Protein 2MCF (pdb70)

B-factor: mean 37.56, std 18.1, range [0.01, 75.54]

Radius of gyration: 14.99 Å; Cα contacts (8 Å, |Δi|>4): 310; chains: 1; bounding box: 36×44×27 Å

Sequence (148 aa):
MKYDVVIIPESFHRFDKHNMEHICPPMVIGDRSYDIAMEIVNGVDRVIKASFNASVEELEGEDCDVLYRKYTLEKEGKKGIVHVKLRKITENCPPVDGNRCSVLEFERDIECIVKAIEECLAKGELNSKLEGKPIPNPLLGLDSTRTGMKYDVVIIPESFHRFDKHNMEHICPPMVIGDRSYDIAMEIVNGVDRVIKASFNASVEELEGEDCDVLYRKYTLEKEGKKGIVHVKLRKITENCPPVDGNRCSVLEFERDIECIVKAIEECLAKGELNSKLEGKPIPNPLLGLDSTRTGMKYDVVIIPESFHRFDKHNMEHICPPMVIGDRSYDIAMEIVNGVDRVIKASFNASVEELEGEDCDVLYRKYTLEKEGKKGIVHVKLRKITENCPPVDGNRCSVLEFERDIECIVKAIEECLAKGELNSKLEGKPIPNPLLGLDSTRTGMKYDVVIIPESFHRFDKHNMEHICPPMVIGDRSYDIAMEIVNGVDRVIKASFNASVEELEGEDCDVLYRKYTLEKEGKKGIVHVKLRKITENCPPVDGNRCSVLEFERDIECIVKAIEECLAKGELNSKLEGKPIPNPLLGLDSTRTGMKYDVVIIPESFHRFDKHNMEHICPPMVIGDRSYDIAMEIVNGVDRVIKASFNASVEELEGEDCDVLYRKYTLEKEGKKGIVHVKLRKITENCPPVDGNRCSVLEFERDIECIVKAIEECLAKGELNSKLEGKPIPNPLLGLDSTRTGMKYDVVIIPESFHRFDKHNMEHICPPMVIGDRSYDIAMEIVNGVDRVIKASFNASVEELEGEDCDVLYRKYTLEKEGKKGIVHVKLRKITENCPPVDGNRCSVLEFERDIECIVKAIEECLAKGELNSKLEGKPIPNPLLGLDSTRTGMKYDVVIIPESFHRFDKHNMEHICPPMVIGDRSYDIAMEIVNGVDRVIKASFNASVEELEGEDCDVLYRKYTLEKEGKKGIVHVKLRKITENCPPVDGNRCSVLEFERDIECIVKAIEECLAKGELNSKLEGKPIPNPLLGLDSTRTGMKYDVVIIPESFHRFDKHNMEHICPPMVIGDRSYDIAMEIVNGVDRVIKASFNASVEELEGEDCDVLYRKYTLEKEGKKGIVHVKLRKITENCPPVDGNRCSVLEFERDIECIVKAIEECLAKGELNSKLEGKPIPNPLLGLDSTRTGMKYDVVIIPESFHRFDKHNMEHICPPMVIGDRSYDIAMEIVNGVDRVIKASFNASVEELEGEDCDVLYRKYTLEKEGKKGIVHVKLRKITENCPPVDGNRCSVLEFERDIECIVKAIEECLAKGELNSKLEGKPIPNPLLGLDSTRTGMKYDVVIIPESFHRFDKHNMEHICPPMVIGDRSYDIAMEIVNGVDRVIKASFNASVEELEGEDCDVLYRKYTLEKEGKKGIVHVKLRKITENCPPVDGNRCSVLEFERDIECIVKAIEECLAKGELNSKLEGKPIPNPLLGLDSTRTGMKYDVVIIPESFHRFDKHNMEHICPPMVIGDRSYDIAMEIVNGVDRVIKASFNASVEELEGEDCDVLYRKYTLEKEGKKGIVHVKLRKITENCPPVDGNRCSVLEFERDIECIVKAIEECLAKGELNSKLEGKPIPNPLLGLDSTRTGMKYDVVIIPESFHRFDKHNMEHICPPMVIGDRSYDIAMEIVNGVDRVIKASFNASVEELEGEDCDVLYRKYTLEKEGKKGIVHVKLRKITENCPPVDGNRCSVLEFERDIECIVKAIEECLAKGELNSKLEGKPIPNPLLGLDSTRTGMKYDVVIIPESFHRFDKHNMEHICPPMVIGDRSYDIAMEIVNGVDRVIKASFNASVEELEGEDCDVLYRKYTLEKEGKKGIVHVKLRKITENCPPVDGNRCSVLEFERDIECIVKAIEECLAKGELNSKLEGKPIPNPLLGLDSTRTGMKYDVVIIPESFHRFDKHNMEHICPPMVIGDRSYDIAMEIVNGVDRVIKASFNASVEELEGEDCDVLYRKYTLEKEGKKGIVHVKLRKITENCPPVDGNRCSVLEFERDIECIVKAIEECLAKGELNSKLEGKPIPNPLLGLDSTRTGMKYDVVIIPESFHRFDKHNMEHICPPMVIGDRSYDIAMEIVNGVDRVIKASFNASVEELEGEDCDVLYRKYTLEKEGKKGIVHVKLRKITENCPPVDGNRCSVLEFERDIECIVKAIEECLAKGELNSKLEGKPIPNPLLGLDSTRTG

Solvent-accessible surface area: 8748 Å² total; per-residue (Å²): 159,93,23,0,31,10,7,33,0,11,2,45,18,172,127,90,184,125,64,50,25,7,24,19,79,51,28,12,25,29,73,33,33,106,116,97,2,60,127,24,19,89,13,13,5,91,35,0,16,37,63,7,46,1,11,39,58,116,62,153,13,138,108,30,17,54,43,33,48,17,1,15,0,58,47,117,88,40,78,0,0,0,3,12,48,4,17,63,32,40,185,139,13,83,95,80,137,36,60,207,12,64,50,117,109,89,131,130,8,16,108,3,20,41,101,5,0,45,94,0,6,65,113,11,102,76,71,48,130,127,92,24,90,44,57,106,21,117,118,138,34,99,51,103,49,210,119,94

Foldseek 3Di:
DWKKKKKWKAAQFQDDDFKQATGDWIEIEIDAHPVRVCVLVVVLVVVQVVQWPWDWDWDQDPDQFGIWIWIWTDDPNQTIIMIMTIGDDDPPGDHDDIHYDDDDPSVVVSVVVVVRNVCNRVVRMDGPHDHDDNHDDPDDDDDDRDDD

Nearest PDB structures (foldseek):
  2mcf-assembly1_A  TM=8.835E-01  e=2.292E-22  Thermococcus gammatolerans EJ3
  8e1l-assembly1_A  TM=3.041E-01  e=1.514E+00  Halorhodospira halophila
  6nlw-assembly1_B  TM=4.667E-01  e=4.185E+00  Shewanella oneidensis
  7uzz-assembly1_D  TM=2.595E-01  e=1.597E+00  Staphylococcus epidermidis RP62A
  7uzw-assembly1_A  TM=2.206E-01  e=3.760E+00  Staphylococcus epidermidis RP62A

Secondary structure (P-SEA, 3-state):
cbbbbbbbbbccccccccccbbbbbbbbbccccaaaaaaaaaaaaaaaaaacbbbbbbbbccccccbbbbbbcccccbbbbbbbbbcccccccccccccccccccaaaaaaaaaaaaaaaaaacccccccccccccccbbbbbbbccc

Organism: Thermococcus gammatolerans (strain DSM 15229 / JCM 11827 / EJ3) (NCBI:txid593117)

CATH classification: 3.40.50.11630

Structure (mmCIF, N/CA/C/O backbone):
data_2MCF
#
_entry.id   2MCF
#
loop_
_atom_site.group_PDB
_atom_site.id
_atom_site.type_symbol
_atom_site.label_atom_id
_atom_site.label_alt_id
_atom_site.label_comp_id
_atom_site.label_asym_id
_atom_site.label_entity_id
_atom_site.label_seq_id
_atom_site.pdbx_PDB_ins_code
_atom_site.Cartn_x
_atom_site.Cartn_y
_atom_site.Cartn_z
_atom_site.occupancy
_atom_site.B_iso_or_equiv
_atom_site.auth_seq_id
_atom_site.auth_comp_id
_atom_site.auth_asym_id
_atom_site.auth_atom_id
_atom_site.pdbx_PDB_model_num
ATOM 1 N N . MET A 1 1 ? -4.752 -19.970 0.869 1.00 0.00 1 MET A N 1
ATOM 2 C CA . MET A 1 1 ? -5.109 -18.644 1.363 1.00 52.33 1 MET A CA 1
ATOM 3 C C . MET A 1 1 ? -3.979 -17.680 1.253 1.00 34.14 1 MET A C 1
ATOM 4 O O . MET A 1 1 ? -2.845 -17.981 1.614 1.00 42.34 1 MET A O 1
ATOM 17 N N . LYS A 1 2 ? -4.299 -16.519 0.766 1.00 62.12 2 LYS A N 1
ATOM 18 C CA . LYS A 1 2 ? -3.397 -15.414 0.697 1.00 52.11 2 LYS A CA 1
ATOM 19 C C . LYS A 1 2 ? -4.171 -14.181 1.017 1.00 35.32 2 LYS A C 1
ATOM 20 O O . LYS A 1 2 ? -5.394 -14.240 1.203 1.00 44.23 2 LYS A O 1
ATOM 39 N N . TYR A 1 3 ? -3.497 -13.106 1.116 1.00 52.24 3 TYR A N 1
ATOM 40 C CA . TYR A 1 3 ? -4.090 -11.846 1.395 1.00 71.44 3 TYR A CA 1
ATOM 41 C C . TYR A 1 3 ? -3.798 -10.889 0.273 1.00 24.35 3 TYR A C 1
ATOM 42 O O . TYR A 1 3 ? -2.667 -10.831 -0.253 1.00 71.21 3 TYR A O 1
ATOM 60 N N . ASP A 1 4 ? -4.817 -10.200 -0.114 1.00 51.14 4 ASP A N 1
ATOM 61 C CA . ASP A 1 4 ? -4.806 -9.293 -1.222 1.00 54.11 4 ASP A CA 1
ATOM 62 C C . ASP A 1 4 ? -5.041 -7.893 -0.696 1.00 34.01 4 ASP A C 1
ATOM 63 O O . ASP A 1 4 ? -6.067 -7.608 -0.069 1.00 0.14 4 ASP A O 1
ATOM 72 N N . VAL A 1 5 ? -4.095 -7.046 -0.920 1.00 62.01 5 VAL A N 1
ATOM 73 C CA . VAL A 1 5 ? -4.113 -5.716 -0.397 1.00 70.22 5 VAL A CA 1
ATOM 74 C C . VAL A 1 5 ? -4.625 -4.722 -1.427 1.00 31.43 5 VAL A C 1
ATOM 75 O O . VAL A 1 5 ? -4.147 -4.676 -2.566 1.00 75.44 5 VAL A O 1
ATOM 88 N N . VAL A 1 6 ? -5.624 -3.975 -1.054 1.00 35.33 6 VAL A N 1
ATOM 89 C CA . VAL A 1 6 ? -6.069 -2.908 -1.866 1.00 12.23 6 VAL A CA 1
ATOM 90 C C . VAL A 1 6 ? -5.762 -1.595 -1.155 1.00 51.32 6 VAL A C 1
ATOM 91 O O . VAL A 1 6 ? -6.246 -1.329 -0.035 1.00 71.13 6 VAL A O 1
ATOM 104 N N . ILE A 1 7 ? -4.916 -0.825 -1.752 1.00 50.30 7 ILE A N 1
ATOM 105 C CA . ILE A 1 7 ? -4.548 0.442 -1.203 1.00 43.22 7 ILE A CA 1
ATOM 106 C C . ILE A 1 7 ? -5.248 1.534 -1.977 1.00 34.34 7 ILE A C 1
ATOM 107 O O . ILE A 1 7 ? -5.184 1.580 -3.221 1.00 42.11 7 ILE A O 1
ATOM 123 N N . ILE A 1 8 ? -5.973 2.354 -1.271 1.00 35.31 8 ILE A N 1
ATOM 124 C CA . ILE A 1 8 ? -6.705 3.420 -1.882 1.00 31.20 8 ILE A CA 1
ATOM 125 C C . ILE A 1 8 ? -6.137 4.761 -1.410 1.00 51.33 8 ILE A C 1
ATOM 126 O O . ILE A 1 8 ? -6.439 5.218 -0.290 1.00 51.44 8 ILE A O 1
ATOM 142 N N . PRO A 1 9 ? -5.235 5.357 -2.193 1.00 54.22 9 PRO A N 1
ATOM 143 C CA . PRO A 1 9 ? -4.688 6.658 -1.902 1.00 41.32 9 PRO A CA 1
ATOM 144 C C . PRO A 1 9 ? -5.552 7.746 -2.535 1.00 22.02 9 PRO A C 1
ATOM 145 O O . PRO A 1 9 ? -5.849 7.686 -3.724 1.00 44.11 9 PRO A O 1
ATOM 156 N N . GLU A 1 10 ? -5.981 8.698 -1.756 1.00 34.03 10 GLU A N 1
ATOM 157 C CA . GLU A 1 10 ? -6.767 9.782 -2.287 1.00 14.24 10 GLU A CA 1
ATOM 158 C C . GLU A 1 10 ? -6.554 11.047 -1.479 1.00 60.35 10 GLU A C 1
ATOM 159 O O . GLU A 1 10 ? -6.593 11.041 -0.242 1.00 20.25 10 GLU A O 1
ATOM 171 N N . SER A 1 11 ? -6.230 12.096 -2.160 1.00 14.13 11 SER A N 1
ATOM 172 C CA . SER A 1 11 ? -6.106 13.380 -1.548 1.00 31.22 11 SER A CA 1
ATOM 173 C C . SER A 1 11 ? -7.507 13.894 -1.259 1.00 62.33 11 SER A C 1
ATOM 174 O O . SER A 1 11 ? -8.263 14.184 -2.186 1.00 72.31 11 SER A O 1
ATOM 182 N N . PHE A 1 12 ? -7.867 13.984 0.018 1.00 15.44 12 PHE A N 1
ATOM 183 C CA . PHE A 1 12 ? -9.225 14.322 0.358 1.00 23.54 12 PHE A CA 1
ATOM 184 C C . PHE A 1 12 ? -9.583 15.736 0.002 1.00 71.22 12 PHE A C 1
ATOM 185 O O . PHE A 1 12 ? -8.922 16.688 0.404 1.00 53.50 12 PHE A O 1
ATOM 202 N N . HIS A 1 13 ? -10.567 15.862 -0.824 1.00 70.21 13 HIS A N 1
ATOM 203 C CA . HIS A 1 13 ? -11.032 17.129 -1.261 1.00 22.55 13 HIS A CA 1
ATOM 204 C C . HIS A 1 13 ? -12.518 17.223 -1.095 1.00 62.14 13 HIS A C 1
ATOM 205 O O . HIS A 1 13 ? -13.258 16.458 -1.696 1.00 24.12 13 HIS A O 1
ATOM 219 N N . ARG A 1 14 ? -12.957 18.103 -0.229 1.00 42.21 14 ARG A N 1
ATOM 220 C CA . ARG A 1 14 ? -14.346 18.402 -0.153 1.00 72.20 14 ARG A CA 1
ATOM 221 C C . ARG A 1 14 ? -14.601 19.320 -1.286 1.00 34.51 14 ARG A C 1
ATOM 222 O O . ARG A 1 14 ? -13.950 20.376 -1.389 1.00 43.14 14 ARG A O 1
ATOM 243 N N . PHE A 1 15 ? -15.448 18.871 -2.161 1.00 23.24 15 PHE A N 1
ATOM 244 C CA . PHE A 1 15 ? -15.863 19.573 -3.328 1.00 45.54 15 PHE A CA 1
ATOM 245 C C . PHE A 1 15 ? -16.252 21.003 -2.982 1.00 35.54 15 PHE A C 1
ATOM 246 O O . PHE A 1 15 ? -17.272 21.274 -2.328 1.00 0.31 15 PHE A O 1
ATOM 263 N N . ASP A 1 16 ? -15.355 21.862 -3.334 1.00 11.41 16 ASP A N 1
ATOM 264 C CA . ASP A 1 16 ? -15.410 23.292 -3.107 1.00 14.31 16 ASP A CA 1
ATOM 265 C C . ASP A 1 16 ? -16.221 23.935 -4.256 1.00 14.53 16 ASP A C 1
ATOM 266 O O . ASP A 1 16 ? -17.184 23.324 -4.738 1.00 3.14 16 ASP A O 1
ATOM 275 N N . LYS A 1 17 ? -15.873 25.138 -4.670 1.00 60.42 17 LYS A N 1
ATOM 276 C CA . LYS A 1 17 ? -16.577 25.816 -5.737 1.00 1.21 17 LYS A CA 1
ATOM 277 C C . LYS A 1 17 ? -16.459 25.055 -7.051 1.00 2.22 17 LYS A C 1
ATOM 278 O O . LYS A 1 17 ? -17.472 24.659 -7.631 1.00 61.21 17 LYS A O 1
ATOM 297 N N . HIS A 1 18 ? -15.246 24.831 -7.521 1.00 74.32 18 HIS A N 1
ATOM 298 C CA . HIS A 1 18 ? -15.103 24.129 -8.772 1.00 0.31 18 HIS A CA 1
ATOM 299 C C . HIS A 1 18 ? -14.001 23.089 -8.768 1.00 41.53 18 HIS A C 1
ATOM 300 O O . HIS A 1 18 ? -14.230 21.936 -9.082 1.00 55.20 18 HIS A O 1
ATOM 314 N N . ASN A 1 19 ? -12.834 23.488 -8.386 1.00 32.43 19 ASN A N 1
ATOM 315 C CA . ASN A 1 19 ? -11.669 22.642 -8.533 1.00 70.15 19 ASN A CA 1
ATOM 316 C C . ASN A 1 19 ? -11.159 22.095 -7.211 1.00 55.33 19 ASN A C 1
ATOM 317 O O . ASN A 1 19 ? -10.252 22.654 -6.601 1.00 0.50 19 ASN A O 1
ATOM 328 N N . MET A 1 20 ? -11.815 21.035 -6.754 1.00 45.01 20 MET A N 1
ATOM 329 C CA . MET A 1 20 ? -11.483 20.300 -5.518 1.00 1.22 20 MET A CA 1
ATOM 330 C C . MET A 1 20 ? -12.167 18.938 -5.543 1.00 75.13 20 MET A C 1
ATOM 331 O O . MET A 1 20 ? -13.155 18.724 -4.855 1.00 61.15 20 MET A O 1
ATOM 345 N N . GLU A 1 21 ? -11.681 18.062 -6.403 1.00 62.30 21 GLU A N 1
ATOM 346 C CA . GLU A 1 21 ? -12.169 16.697 -6.541 1.00 54.54 21 GLU A CA 1
ATOM 347 C C . GLU A 1 21 ? -10.963 15.847 -6.901 1.00 0.14 21 GLU A C 1
ATOM 348 O O . GLU A 1 21 ? -10.612 15.741 -8.067 1.00 11.43 21 GLU A O 1
ATOM 360 N N . HIS A 1 22 ? -10.277 15.324 -5.936 1.00 74.23 22 HIS A N 1
ATOM 361 C CA . HIS A 1 22 ? -9.102 14.530 -6.251 1.00 70.42 22 HIS A CA 1
ATOM 362 C C . HIS A 1 22 ? -9.311 13.079 -5.881 1.00 30.45 22 HIS A C 1
ATOM 363 O O . HIS A 1 22 ? -9.505 12.746 -4.719 1.00 51.31 22 HIS A O 1
ATOM 377 N N . ILE A 1 23 ? -9.260 12.228 -6.880 1.00 62.22 23 ILE A N 1
ATOM 378 C CA . ILE A 1 23 ? -9.438 10.806 -6.701 1.00 61.15 23 ILE A CA 1
ATOM 379 C C . ILE A 1 23 ? -8.369 10.036 -7.440 1.00 55.22 23 ILE A C 1
ATOM 380 O O . ILE A 1 23 ? -8.120 10.281 -8.627 1.00 45.24 23 ILE A O 1
ATOM 396 N N . CYS A 1 24 ? -7.709 9.158 -6.732 1.00 23.04 24 CYS A N 1
ATOM 397 C CA . CYS A 1 24 ? -6.765 8.246 -7.332 1.00 45.21 24 CYS A CA 1
ATOM 398 C C . CYS A 1 24 ? -7.340 6.825 -7.246 1.00 60.23 24 CYS A C 1
ATOM 399 O O . CYS A 1 24 ? -7.817 6.418 -6.179 1.00 44.24 24 CYS A O 1
ATOM 406 N N . PRO A 1 25 ? -7.375 6.077 -8.376 1.00 55.43 25 PRO A N 1
ATOM 407 C CA . PRO A 1 25 ? -7.924 4.715 -8.409 1.00 70.04 25 PRO A CA 1
ATOM 408 C C . PRO A 1 25 ? -7.131 3.733 -7.529 1.00 72.44 25 PRO A C 1
ATOM 409 O O . PRO A 1 25 ? -5.896 3.845 -7.403 1.00 62.10 25 PRO A O 1
ATOM 420 N N . PRO A 1 26 ? -7.833 2.750 -6.942 1.00 22.51 26 PRO A N 1
ATOM 421 C CA . PRO A 1 26 ? -7.247 1.772 -6.013 1.00 62.12 26 PRO A CA 1
ATOM 422 C C . PRO A 1 26 ? -6.191 0.873 -6.662 1.00 33.02 26 PRO A C 1
ATOM 423 O O . PRO A 1 26 ? -6.257 0.557 -7.866 1.00 54.31 26 PRO A O 1
ATOM 434 N N . MET A 1 27 ? -5.217 0.482 -5.875 1.00 22.54 27 MET A N 1
ATOM 435 C CA . MET A 1 27 ? -4.182 -0.422 -6.318 1.00 45.12 27 MET A CA 1
ATOM 436 C C . MET A 1 27 ? -4.364 -1.732 -5.601 1.00 14.33 27 MET A C 1
ATOM 437 O O . MET A 1 27 ? -4.550 -1.749 -4.386 1.00 42.33 27 MET A O 1
ATOM 451 N N . VAL A 1 28 ? -4.311 -2.812 -6.339 1.00 71.51 28 VAL A N 1
ATOM 452 C CA . VAL A 1 28 ? -4.654 -4.136 -5.813 1.00 14.30 28 VAL A CA 1
ATOM 453 C C . VAL A 1 28 ? -3.508 -5.129 -6.068 1.00 21.31 28 VAL A C 1
ATOM 454 O O . VAL A 1 28 ? -3.061 -5.277 -7.217 1.00 1.15 28 VAL A O 1
ATOM 467 N N . ILE A 1 29 ? -3.033 -5.780 -5.012 1.00 12.24 29 ILE A N 1
ATOM 468 C CA . ILE A 1 29 ? -1.953 -6.784 -5.085 1.00 40.04 29 ILE A CA 1
ATOM 469 C C . ILE A 1 29 ? -2.295 -7.968 -4.181 1.00 45.01 29 ILE A C 1
ATOM 470 O O . ILE A 1 29 ? -2.353 -7.812 -2.952 1.00 2.24 29 ILE A O 1
ATOM 486 N N . GLY A 1 30 ? -2.482 -9.143 -4.750 1.00 32.10 30 GLY A N 1
ATOM 487 C CA . GLY A 1 30 ? -2.863 -10.255 -3.927 1.00 52.25 30 GLY A CA 1
ATOM 488 C C . GLY A 1 30 ? -2.020 -11.461 -4.084 1.00 21.22 30 GLY A C 1
ATOM 489 O O . GLY A 1 30 ? -2.376 -12.394 -4.802 1.00 74.32 30 GLY A O 1
ATOM 493 N N . ASP A 1 31 ? -0.896 -11.465 -3.411 1.00 55.30 31 ASP A N 1
ATOM 494 C CA . ASP A 1 31 ? -0.018 -12.626 -3.458 1.00 42.32 31 ASP A CA 1
ATOM 495 C C . ASP A 1 31 ? 0.650 -12.903 -2.120 1.00 44.34 31 ASP A C 1
ATOM 496 O O . ASP A 1 31 ? 1.451 -13.828 -2.002 1.00 4.21 31 ASP A O 1
ATOM 505 N N . ARG A 1 32 ? 0.252 -12.208 -1.109 1.00 14.05 32 ARG A N 1
ATOM 506 C CA . ARG A 1 32 ? 0.986 -12.246 0.128 1.00 33.11 32 ARG A CA 1
ATOM 507 C C . ARG A 1 32 ? 0.260 -13.086 1.110 1.00 11.24 32 ARG A C 1
ATOM 508 O O . ARG A 1 32 ? -0.921 -12.977 1.221 1.00 1.51 32 ARG A O 1
ATOM 529 N N . SER A 1 33 ? 0.938 -13.942 1.786 1.00 71.12 33 SER A N 1
ATOM 530 C CA . SER A 1 33 ? 0.341 -14.663 2.840 1.00 3.33 33 SER A CA 1
ATOM 531 C C . SER A 1 33 ? 0.267 -13.744 4.042 1.00 21.31 33 SER A C 1
ATOM 532 O O . SER A 1 33 ? 0.961 -12.736 4.072 1.00 32.53 33 SER A O 1
ATOM 540 N N . TYR A 1 34 ? -0.532 -14.096 5.008 1.00 1.51 34 TYR A N 1
ATOM 541 C CA . TYR A 1 34 ? -0.781 -13.288 6.215 1.00 75.22 34 TYR A CA 1
ATOM 542 C C . TYR A 1 34 ? 0.525 -12.872 6.879 1.00 4.33 34 TYR A C 1
ATOM 543 O O . TYR A 1 34 ? 0.706 -11.729 7.275 1.00 52.33 34 TYR A O 1
ATOM 561 N N . ASP A 1 35 ? 1.422 -13.801 6.958 1.00 41.11 35 ASP A N 1
ATOM 562 C CA . ASP A 1 35 ? 2.726 -13.570 7.582 1.00 3.14 35 ASP A CA 1
ATOM 563 C C . ASP A 1 35 ? 3.542 -12.560 6.813 1.00 0.31 35 ASP A C 1
ATOM 564 O O . ASP A 1 35 ? 4.161 -11.668 7.395 1.00 63.24 35 ASP A O 1
ATOM 573 N N . ILE A 1 36 ? 3.512 -12.664 5.511 1.00 10.14 36 ILE A N 1
ATOM 574 C CA . ILE A 1 36 ? 4.293 -11.779 4.689 1.00 41.24 36 ILE A CA 1
ATOM 575 C C . ILE A 1 36 ? 3.583 -10.436 4.569 1.00 11.13 36 ILE A C 1
ATOM 576 O O . ILE A 1 36 ? 4.223 -9.383 4.473 1.00 54.33 36 ILE A O 1
ATOM 592 N N . ALA A 1 37 ? 2.266 -10.486 4.628 1.00 45.13 37 ALA A N 1
ATOM 593 C CA . ALA A 1 37 ? 1.427 -9.312 4.588 1.00 44.31 37 ALA A CA 1
ATOM 594 C C . ALA A 1 37 ? 1.697 -8.439 5.793 1.00 43.24 37 ALA A C 1
ATOM 595 O O . ALA A 1 37 ? 1.907 -7.244 5.657 1.00 75.03 37 ALA A O 1
ATOM 602 N N . MET A 1 38 ? 1.769 -9.041 6.966 1.00 52.53 38 MET A N 1
ATOM 603 C CA . MET A 1 38 ? 2.020 -8.266 8.160 1.00 20.53 38 MET A CA 1
ATOM 604 C C . MET A 1 38 ? 3.410 -7.689 8.184 1.00 72.12 38 MET A C 1
ATOM 605 O O . MET A 1 38 ? 3.615 -6.586 8.698 1.00 5.53 38 MET A O 1
ATOM 619 N N . GLU A 1 39 ? 4.365 -8.390 7.584 1.00 32.41 39 GLU A N 1
ATOM 620 C CA . GLU A 1 39 ? 5.702 -7.858 7.521 1.00 31.51 39 GLU A CA 1
ATOM 621 C C . GLU A 1 39 ? 5.759 -6.668 6.570 1.00 74.33 39 GLU A C 1
ATOM 622 O O . GLU A 1 39 ? 6.338 -5.622 6.911 1.00 64.33 39 GLU A O 1
ATOM 634 N N . ILE A 1 40 ? 5.137 -6.803 5.398 1.00 50.13 40 ILE A N 1
ATOM 635 C CA . ILE A 1 40 ? 5.173 -5.724 4.425 1.00 72.44 40 ILE A CA 1
ATOM 636 C C . ILE A 1 40 ? 4.405 -4.517 4.950 1.00 2.20 40 ILE A C 1
ATOM 637 O O . ILE A 1 40 ? 4.888 -3.401 4.869 1.00 13.05 40 ILE A O 1
ATOM 653 N N . VAL A 1 41 ? 3.264 -4.764 5.583 1.00 0.33 41 VAL A N 1
ATOM 654 C CA . VAL A 1 41 ? 2.451 -3.689 6.120 1.00 4.14 41 VAL A CA 1
ATOM 655 C C . VAL A 1 41 ? 3.184 -2.976 7.247 1.00 41.10 41 VAL A C 1
ATOM 656 O O . VAL A 1 41 ? 3.221 -1.767 7.273 1.00 71.21 41 VAL A O 1
ATOM 669 N N . ASN A 1 42 ? 3.835 -3.735 8.128 1.00 21.41 42 ASN A N 1
ATOM 670 C CA . ASN A 1 42 ? 4.562 -3.135 9.257 1.00 74.44 42 ASN A CA 1
ATOM 671 C C . ASN A 1 42 ? 5.711 -2.272 8.777 1.00 11.55 42 ASN A C 1
ATOM 672 O O . ASN A 1 42 ? 5.943 -1.172 9.305 1.00 62.13 42 ASN A O 1
ATOM 683 N N . GLY A 1 43 ? 6.404 -2.756 7.766 1.00 52.15 43 GLY A N 1
ATOM 684 C CA . GLY A 1 43 ? 7.508 -2.028 7.211 1.00 11.24 43 GLY A CA 1
ATOM 685 C C . GLY A 1 43 ? 7.042 -0.770 6.542 1.00 40.15 43 GLY A C 1
ATOM 686 O O . GLY A 1 43 ? 7.592 0.301 6.777 1.00 32.04 43 GLY A O 1
ATOM 690 N N . VAL A 1 44 ? 5.977 -0.890 5.765 1.00 20.03 44 VAL A N 1
ATOM 691 C CA . VAL A 1 44 ? 5.411 0.243 5.053 1.00 2.32 44 VAL A CA 1
ATOM 692 C C . VAL A 1 44 ? 4.885 1.271 6.057 1.00 73.24 44 VAL A C 1
ATOM 693 O O . VAL A 1 44 ? 5.097 2.468 5.903 1.00 1.14 44 VAL A O 1
ATOM 706 N N . ASP A 1 45 ? 4.279 0.766 7.106 1.00 61.41 45 ASP A N 1
ATOM 707 C CA . ASP A 1 45 ? 3.713 1.562 8.197 1.00 12.12 45 ASP A CA 1
ATOM 708 C C . ASP A 1 45 ? 4.779 2.437 8.830 1.00 22.01 45 ASP A C 1
ATOM 709 O O . ASP A 1 45 ? 4.581 3.637 9.021 1.00 20.11 45 ASP A O 1
ATOM 718 N N . ARG A 1 46 ? 5.926 1.848 9.105 1.00 24.40 46 ARG A N 1
ATOM 719 C CA . ARG A 1 46 ? 7.033 2.581 9.686 1.00 23.02 46 ARG A CA 1
ATOM 720 C C . ARG A 1 46 ? 7.591 3.597 8.724 1.00 73.23 46 ARG A C 1
ATOM 721 O O . ARG A 1 46 ? 7.929 4.704 9.124 1.00 21.11 46 ARG A O 1
ATOM 742 N N . VAL A 1 47 ? 7.639 3.245 7.459 1.00 55.03 47 VAL A N 1
ATOM 743 C CA . VAL A 1 47 ? 8.141 4.154 6.459 1.00 41.14 47 VAL A CA 1
ATOM 744 C C . VAL A 1 47 ? 7.185 5.330 6.285 1.00 12.24 47 VAL A C 1
ATOM 745 O O . VAL A 1 47 ? 7.611 6.454 6.226 1.00 30.14 47 VAL A O 1
ATOM 758 N N . ILE A 1 48 ? 5.901 5.072 6.270 1.00 2.25 48 ILE A N 1
ATOM 759 C CA . ILE A 1 48 ? 4.920 6.132 6.122 1.00 24.10 48 ILE A CA 1
ATOM 760 C C . ILE A 1 48 ? 4.932 7.066 7.333 1.00 25.41 48 ILE A C 1
ATOM 761 O O . ILE A 1 48 ? 4.849 8.277 7.188 1.00 15.01 48 ILE A O 1
ATOM 777 N N . LYS A 1 49 ? 5.105 6.514 8.501 1.00 32.11 49 LYS A N 1
ATOM 778 C CA . LYS A 1 49 ? 5.127 7.323 9.695 1.00 1.31 49 LYS A CA 1
ATOM 779 C C . LYS A 1 49 ? 6.442 8.077 9.878 1.00 74.41 49 LYS A C 1
ATOM 780 O O . LYS A 1 49 ? 6.506 9.002 10.670 1.00 4.25 49 LYS A O 1
ATOM 799 N N . ALA A 1 50 ? 7.488 7.657 9.191 1.00 11.12 50 ALA A N 1
ATOM 800 C CA . ALA A 1 50 ? 8.763 8.319 9.319 1.00 24.22 50 ALA A CA 1
ATOM 801 C C . ALA A 1 50 ? 9.141 9.164 8.099 1.00 2.14 50 ALA A C 1
ATOM 802 O O . ALA A 1 50 ? 9.792 10.208 8.238 1.00 55.53 50 ALA A O 1
ATOM 809 N N . SER A 1 51 ? 8.755 8.730 6.921 1.00 22.23 51 SER A N 1
ATOM 810 C CA . SER A 1 51 ? 9.119 9.406 5.707 1.00 61.25 51 SER A CA 1
ATOM 811 C C . SER A 1 51 ? 8.104 10.496 5.392 1.00 20.25 51 SER A C 1
ATOM 812 O O . SER A 1 51 ? 8.308 11.328 4.503 1.00 21.35 51 SER A O 1
ATOM 820 N N . PHE A 1 52 ? 7.018 10.485 6.129 1.00 64.02 52 PHE A N 1
ATOM 821 C CA . PHE A 1 52 ? 5.934 11.397 5.955 1.00 21.05 52 PHE A CA 1
ATOM 822 C C . PHE A 1 52 ? 5.497 11.839 7.312 1.00 53.15 52 PHE A C 1
ATOM 823 O O . PHE A 1 52 ? 5.995 11.339 8.319 1.00 54.24 52 PHE A O 1
ATOM 840 N N . ASN A 1 53 ? 4.576 12.734 7.347 1.00 55.31 53 ASN A N 1
ATOM 841 C CA . ASN A 1 53 ? 3.993 13.161 8.572 1.00 72.13 53 ASN A CA 1
ATOM 842 C C . ASN A 1 53 ? 2.645 12.512 8.620 1.00 54.22 53 ASN A C 1
ATOM 843 O O . ASN A 1 53 ? 1.632 13.104 8.249 1.00 24.25 53 ASN A O 1
ATOM 854 N N . ALA A 1 54 ? 2.649 11.259 8.942 1.00 31.13 54 ALA A N 1
ATOM 855 C CA . ALA A 1 54 ? 1.477 10.490 8.872 1.00 73.43 54 ALA A CA 1
ATOM 856 C C . ALA A 1 54 ? 1.018 10.024 10.213 1.00 73.33 54 ALA A C 1
ATOM 857 O O . ALA A 1 54 ? 1.814 9.567 11.045 1.00 4.41 54 ALA A O 1
ATOM 864 N N . SER A 1 55 ? -0.243 10.129 10.419 1.00 61.14 55 SER A N 1
ATOM 865 C CA . SER A 1 55 ? -0.866 9.617 11.586 1.00 21.45 55 SER A CA 1
ATOM 866 C C . SER A 1 55 ? -1.694 8.414 11.165 1.00 1.42 55 SER A C 1
ATOM 867 O O . SER A 1 55 ? -2.535 8.509 10.254 1.00 32.30 55 SER A O 1
ATOM 875 N N . VAL A 1 56 ? -1.427 7.293 11.773 1.00 12.14 56 VAL A N 1
ATOM 876 C CA . VAL A 1 56 ? -2.035 6.050 11.378 1.00 31.02 56 VAL A CA 1
ATOM 877 C C . VAL A 1 56 ? -3.184 5.701 12.318 1.00 4.54 56 VAL A C 1
ATOM 878 O O . VAL A 1 56 ? -3.203 6.133 13.466 1.00 31.23 56 VAL A O 1
ATOM 891 N N . GLU A 1 57 ? -4.137 4.972 11.809 1.00 12.42 57 GLU A N 1
ATOM 892 C CA . GLU A 1 57 ? -5.269 4.508 12.575 1.00 73.04 57 GLU A CA 1
ATOM 893 C C . GLU A 1 57 ? -5.600 3.084 12.103 1.00 45.12 57 GLU A C 1
ATOM 894 O O . GLU A 1 57 ? -5.508 2.794 10.906 1.00 10.20 57 GLU A O 1
ATOM 906 N N . GLU A 1 58 ? -5.942 2.198 13.006 1.00 52.35 58 GLU A N 1
ATOM 907 C CA . GLU A 1 58 ? -6.263 0.839 12.628 1.00 12.04 58 GLU A CA 1
ATOM 908 C C . GLU A 1 58 ? -7.754 0.563 12.804 1.00 43.31 58 GLU A C 1
ATOM 909 O O . GLU A 1 58 ? -8.378 0.999 13.778 1.00 52.44 58 GLU A O 1
ATOM 921 N N . LEU A 1 59 ? -8.328 -0.091 11.833 1.00 31.30 59 LEU A N 1
ATOM 922 C CA . LEU A 1 59 ? -9.725 -0.449 11.844 1.00 15.25 59 LEU A CA 1
ATOM 923 C C . LEU A 1 59 ? -9.842 -1.885 11.373 1.00 44.31 59 LEU A C 1
ATOM 924 O O . LEU A 1 59 ? -8.876 -2.456 10.838 1.00 63.02 59 LEU A O 1
ATOM 940 N N . GLU A 1 60 ? -10.984 -2.466 11.549 1.00 60.23 60 GLU A N 1
ATOM 941 C CA . GLU A 1 60 ? -11.221 -3.787 11.063 1.00 61.32 60 GLU A CA 1
ATOM 942 C C . GLU A 1 60 ? -12.003 -3.652 9.777 1.00 10.01 60 GLU A C 1
ATOM 943 O O . GLU A 1 60 ? -12.830 -2.747 9.644 1.00 71.21 60 GLU A O 1
ATOM 955 N N . GLY A 1 61 ? -11.720 -4.491 8.831 1.00 24.04 61 GLY A N 1
ATOM 956 C CA . GLY A 1 61 ? -12.376 -4.407 7.555 1.00 43.12 61 GLY A CA 1
ATOM 957 C C . GLY A 1 61 ? -13.695 -5.143 7.544 1.00 24.24 61 GLY A C 1
ATOM 958 O O . GLY A 1 61 ? -14.076 -5.778 8.539 1.00 72.45 61 GLY A O 1
ATOM 962 N N . GLU A 1 62 ? -14.413 -5.036 6.458 1.00 1.11 62 GLU A N 1
ATOM 963 C CA . GLU A 1 62 ? -15.635 -5.754 6.312 1.00 4.30 62 GLU A CA 1
ATOM 964 C C . GLU A 1 62 ? -15.309 -7.145 5.854 1.00 51.04 62 GLU A C 1
ATOM 965 O O . GLU A 1 62 ? -14.719 -7.279 4.842 1.00 24.55 62 GLU A O 1
ATOM 977 N N . ASP A 1 63 ? -15.882 -8.114 6.537 1.00 35.32 63 ASP A N 1
ATOM 978 C CA . ASP A 1 63 ? -15.687 -9.602 6.389 1.00 53.51 63 ASP A CA 1
ATOM 979 C C . ASP A 1 63 ? -14.493 -10.060 5.561 1.00 1.13 63 ASP A C 1
ATOM 980 O O . ASP A 1 63 ? -13.512 -10.581 6.100 1.00 75.34 63 ASP A O 1
ATOM 989 N N . CYS A 1 64 ? -14.620 -9.902 4.261 1.00 60.34 64 CYS A N 1
ATOM 990 C CA . CYS A 1 64 ? -13.595 -10.252 3.293 1.00 71.23 64 CYS A CA 1
ATOM 991 C C . CYS A 1 64 ? -12.301 -9.511 3.611 1.00 10.01 64 CYS A C 1
ATOM 992 O O . CYS A 1 64 ? -11.202 -10.058 3.493 1.00 72.13 64 CYS A O 1
ATOM 999 N N . ASP A 1 65 ? -12.442 -8.286 4.040 1.00 1.23 65 ASP A N 1
ATOM 1000 C CA . ASP A 1 65 ? -11.329 -7.486 4.453 1.00 53.31 65 ASP A CA 1
ATOM 1001 C C . ASP A 1 65 ? -11.064 -7.789 5.900 1.00 43.31 65 ASP A C 1
ATOM 1002 O O . ASP A 1 65 ? -11.953 -7.664 6.742 1.00 52.12 65 ASP A O 1
ATOM 1011 N N . VAL A 1 66 ? -9.878 -8.176 6.194 1.00 72.44 66 VAL A N 1
ATOM 1012 C CA . VAL A 1 66 ? -9.526 -8.566 7.532 1.00 13.41 66 VAL A CA 1
ATOM 1013 C C . VAL A 1 66 ? -8.937 -7.403 8.322 1.00 61.41 66 VAL A C 1
ATOM 1014 O O . VAL A 1 66 ? -9.118 -7.297 9.538 1.00 65.23 66 VAL A O 1
ATOM 1027 N N . LEU A 1 67 ? -8.314 -6.496 7.639 1.00 5.34 67 LEU A N 1
ATOM 1028 C CA . LEU A 1 67 ? -7.649 -5.407 8.307 1.00 0.31 67 LEU A CA 1
ATOM 1029 C C . LEU A 1 67 ? -7.764 -4.178 7.471 1.00 50.11 67 LEU A C 1
ATOM 1030 O O . LEU A 1 67 ? -7.716 -4.261 6.249 1.00 54.11 67 LEU A O 1
ATOM 1046 N N . TYR A 1 68 ? -7.961 -3.068 8.112 1.00 23.42 68 TYR A N 1
ATOM 1047 C CA . TYR A 1 68 ? -8.075 -1.811 7.454 1.00 73.44 68 TYR A CA 1
ATOM 1048 C C . TYR A 1 68 ? -7.129 -0.838 8.168 1.00 30.20 68 TYR A C 1
ATOM 1049 O O . TYR A 1 68 ? -7.347 -0.462 9.310 1.00 12.22 68 TYR A O 1
ATOM 1067 N N . ARG A 1 69 ? -6.085 -0.491 7.521 1.00 75.44 69 ARG A N 1
ATOM 1068 C CA . ARG A 1 69 ? -5.083 0.382 8.060 1.00 34.14 69 ARG A CA 1
ATOM 1069 C C . ARG A 1 69 ? -5.265 1.754 7.391 1.00 23.22 69 ARG A C 1
ATOM 1070 O O . ARG A 1 69 ? -5.132 1.885 6.177 1.00 12.45 69 ARG A O 1
ATOM 1091 N N . LYS A 1 70 ? -5.622 2.729 8.166 1.00 71.14 70 LYS A N 1
ATOM 1092 C CA . LYS A 1 70 ? -5.874 4.075 7.689 1.00 22.12 70 LYS A CA 1
ATOM 1093 C C . LYS A 1 70 ? -4.666 4.951 7.993 1.00 64.32 70 LYS A C 1
ATOM 1094 O O . LYS A 1 70 ? -4.135 4.916 9.097 1.00 54.34 70 LYS A O 1
ATOM 1113 N N . TYR A 1 71 ? -4.226 5.695 7.032 1.00 44.25 71 TYR A N 1
ATOM 1114 C CA . TYR A 1 71 ? -3.137 6.609 7.205 1.00 14.04 71 TYR A CA 1
ATOM 1115 C C . TYR A 1 71 ? -3.555 7.991 6.757 1.00 21.45 71 TYR A C 1
ATOM 1116 O O . TYR A 1 71 ? -4.022 8.162 5.639 1.00 71.32 71 TYR A O 1
ATOM 1134 N N . THR A 1 72 ? -3.416 8.947 7.602 1.00 11.31 72 THR A N 1
ATOM 1135 C CA . THR A 1 72 ? -3.649 10.310 7.232 1.00 44.03 72 THR A CA 1
ATOM 1136 C C . THR A 1 72 ? -2.284 10.932 6.934 1.00 51.53 72 THR A C 1
ATOM 1137 O O . THR A 1 72 ? -1.439 11.044 7.825 1.00 41.12 72 THR A O 1
ATOM 1148 N N . LEU A 1 73 ? -2.072 11.277 5.691 1.00 21.21 73 LEU A N 1
ATOM 1149 C CA . LEU A 1 73 ? -0.781 11.728 5.203 1.00 74.40 73 LEU A CA 1
ATOM 1150 C C . LEU A 1 73 ? -0.685 13.220 5.126 1.00 5.21 73 LEU A C 1
ATOM 1151 O O . LEU A 1 73 ? -1.619 13.897 4.712 1.00 42.12 73 LEU A O 1
ATOM 1167 N N . GLU A 1 74 ? 0.447 13.700 5.497 1.00 65.22 74 GLU A N 1
ATOM 1168 C CA . GLU A 1 74 ? 0.831 15.058 5.326 1.00 71.13 74 GLU A CA 1
ATOM 1169 C C . GLU A 1 74 ? 2.286 15.024 4.923 1.00 45.44 74 GLU A C 1
ATOM 1170 O O . GLU A 1 74 ? 3.099 14.323 5.532 1.00 73.24 74 GLU A O 1
ATOM 1182 N N . LYS A 1 75 ? 2.582 15.675 3.870 1.00 20.41 75 LYS A N 1
ATOM 1183 C CA . LYS A 1 75 ? 3.916 15.785 3.388 1.00 32.12 75 LYS A CA 1
ATOM 1184 C C . LYS A 1 75 ? 4.083 17.238 3.038 1.00 61.51 75 LYS A C 1
ATOM 1185 O O . LYS A 1 75 ? 3.149 18.004 3.290 1.00 14.24 75 LYS A O 1
ATOM 1204 N N . GLU A 1 76 ? 5.211 17.633 2.503 1.00 24.42 76 GLU A N 1
ATOM 1205 C CA . GLU A 1 76 ? 5.488 19.050 2.218 1.00 73.51 76 GLU A CA 1
ATOM 1206 C C . GLU A 1 76 ? 4.431 19.747 1.306 1.00 22.11 76 GLU A C 1
ATOM 1207 O O . GLU A 1 76 ? 4.472 19.660 0.073 1.00 63.44 76 GLU A O 1
ATOM 1219 N N . GLY A 1 77 ? 3.442 20.359 1.959 1.00 32.01 77 GLY A N 1
ATOM 1220 C CA . GLY A 1 77 ? 2.421 21.140 1.286 1.00 2.12 77 GLY A CA 1
ATOM 1221 C C . GLY A 1 77 ? 1.334 20.290 0.667 1.00 62.13 77 GLY A C 1
ATOM 1222 O O . GLY A 1 77 ? 0.574 20.760 -0.184 1.00 15.44 77 GLY A O 1
ATOM 1226 N N . LYS A 1 78 ? 1.242 19.054 1.100 1.00 13.34 78 LYS A N 1
ATOM 1227 C CA . LYS A 1 78 ? 0.317 18.094 0.525 1.00 21.12 78 LYS A CA 1
ATOM 1228 C C . LYS A 1 78 ? -0.294 17.256 1.633 1.00 72.12 78 LYS A C 1
ATOM 1229 O O . LYS A 1 78 ? 0.393 16.942 2.615 1.00 35.51 78 LYS A O 1
ATOM 1248 N N . LYS A 1 79 ? -1.555 16.898 1.496 1.00 14.50 79 LYS A N 1
ATOM 1249 C CA . LYS A 1 79 ? -2.227 16.087 2.475 1.00 73.42 79 LYS A CA 1
ATOM 1250 C C . LYS A 1 79 ? -3.246 15.185 1.794 1.00 63.04 79 LYS A C 1
ATOM 1251 O O . LYS A 1 79 ? -3.935 15.609 0.855 1.00 13.45 79 LYS A O 1
ATOM 1270 N N . GLY A 1 80 ? -3.319 13.961 2.248 1.00 11.24 80 GLY A N 1
ATOM 1271 C CA . GLY A 1 80 ? -4.229 13.001 1.692 1.00 31.53 80 GLY A CA 1
ATOM 1272 C C . GLY A 1 80 ? -4.497 11.898 2.661 1.00 24.55 80 GLY A C 1
ATOM 1273 O O . GLY A 1 80 ? -3.889 11.847 3.726 1.00 61.12 80 GLY A O 1
ATOM 1277 N N . ILE A 1 81 ? -5.385 11.036 2.316 1.00 32.04 81 ILE A N 1
ATOM 1278 C CA . ILE A 1 81 ? -5.735 9.924 3.154 1.00 25.32 81 ILE A CA 1
ATOM 1279 C C . ILE A 1 81 ? -5.429 8.627 2.381 1.00 41.34 81 ILE A C 1
ATOM 1280 O O . ILE A 1 81 ? -5.690 8.526 1.172 1.00 65.34 81 ILE A O 1
ATOM 1296 N N . VAL A 1 82 ? -4.808 7.693 3.034 1.00 13.12 82 VAL A N 1
ATOM 1297 C CA . VAL A 1 82 ? -4.474 6.431 2.425 1.00 75.32 82 VAL A CA 1
ATOM 1298 C C . VAL A 1 82 ? -5.067 5.300 3.238 1.00 41.40 82 VAL A C 1
ATOM 1299 O O . VAL A 1 82 ? -4.747 5.117 4.408 1.00 41.34 82 VAL A O 1
ATOM 1312 N N . HIS A 1 83 ? -5.966 4.601 2.634 1.00 63.32 83 HIS A N 1
ATOM 1313 C CA . HIS A 1 83 ? -6.638 3.485 3.246 1.00 1.31 83 HIS A CA 1
ATOM 1314 C C . HIS A 1 83 ? -6.147 2.185 2.658 1.00 25.44 83 HIS A C 1
ATOM 1315 O O . HIS A 1 83 ? -6.299 1.937 1.458 1.00 33.31 83 HIS A O 1
ATOM 1329 N N . VAL A 1 84 ? -5.542 1.381 3.480 1.00 61.41 84 VAL A N 1
ATOM 1330 C CA . VAL A 1 84 ? -5.031 0.097 3.073 1.00 42.14 84 VAL A CA 1
ATOM 1331 C C . VAL A 1 84 ? -5.877 -0.995 3.721 1.00 44.31 84 VAL A C 1
ATOM 1332 O O . VAL A 1 84 ? -5.832 -1.175 4.919 1.00 75.43 84 VAL A O 1
ATOM 1345 N N . LYS A 1 85 ? -6.653 -1.695 2.951 1.00 22.12 85 LYS A N 1
ATOM 1346 C CA . LYS A 1 85 ? -7.461 -2.769 3.498 1.00 72.54 85 LYS A CA 1
ATOM 1347 C C . LYS A 1 85 ? -7.083 -4.113 2.888 1.00 53.03 85 LYS A C 1
ATOM 1348 O O . LYS A 1 85 ? -6.827 -4.210 1.672 1.00 52.00 85 LYS A O 1
ATOM 1367 N N . LEU A 1 86 ? -7.003 -5.133 3.729 1.00 34.34 86 LEU A N 1
ATOM 1368 C CA . LEU A 1 86 ? -6.487 -6.424 3.317 1.00 73.23 86 LEU A CA 1
ATOM 1369 C C . LEU A 1 86 ? -7.612 -7.407 3.188 1.00 4.23 86 LEU A C 1
ATOM 1370 O O . LEU A 1 86 ? -8.266 -7.702 4.166 1.00 11.04 86 LEU A O 1
ATOM 1386 N N . ARG A 1 87 ? -7.813 -7.925 2.022 1.00 22.31 87 ARG A N 1
ATOM 1387 C CA . ARG A 1 87 ? -8.822 -8.922 1.790 1.00 1.40 87 ARG A CA 1
ATOM 1388 C C . ARG A 1 87 ? -8.216 -10.280 1.824 1.00 22.00 87 ARG A C 1
ATOM 1389 O O . ARG A 1 87 ? -7.099 -10.484 1.367 1.00 61.02 87 ARG A O 1
ATOM 1410 N N . LYS A 1 88 ? -8.916 -11.192 2.385 1.00 71.21 88 LYS A N 1
ATOM 1411 C CA . LYS A 1 88 ? -8.481 -12.564 2.351 1.00 25.11 88 LYS A CA 1
ATOM 1412 C C . LYS A 1 88 ? -8.849 -13.182 0.986 1.00 30.22 88 LYS A C 1
ATOM 1413 O O . LYS A 1 88 ? -10.004 -13.566 0.752 1.00 42.21 88 LYS A O 1
ATOM 1432 N N . ILE A 1 89 ? -7.884 -13.228 0.067 1.00 44.13 89 ILE A N 1
ATOM 1433 C CA . ILE A 1 89 ? -8.143 -13.772 -1.256 1.00 21.42 89 ILE A CA 1
ATOM 1434 C C . ILE A 1 89 ? -8.363 -15.275 -1.157 1.00 74.44 89 ILE A C 1
ATOM 1435 O O . ILE A 1 89 ? -7.455 -16.065 -0.834 1.00 32.51 89 ILE A O 1
ATOM 1451 N N . THR A 1 90 ? -9.574 -15.633 -1.421 1.00 51.02 90 THR A N 1
ATOM 1452 C CA . THR A 1 90 ? -10.113 -16.930 -1.226 1.00 1.25 90 THR A CA 1
ATOM 1453 C C . THR A 1 90 ? -11.020 -17.234 -2.401 1.00 32.32 90 THR A C 1
ATOM 1454 O O . THR A 1 90 ? -11.045 -16.474 -3.360 1.00 5.13 90 THR A O 1
ATOM 1465 N N . GLU A 1 91 ? -11.761 -18.314 -2.346 1.00 30.15 91 GLU A N 1
ATOM 1466 C CA . GLU A 1 91 ? -12.704 -18.615 -3.414 1.00 12.23 91 GLU A CA 1
ATOM 1467 C C . GLU A 1 91 ? -13.984 -17.786 -3.255 1.00 2.30 91 GLU A C 1
ATOM 1468 O O . GLU A 1 91 ? -14.873 -17.813 -4.094 1.00 41.05 91 GLU A O 1
ATOM 1480 N N . ASN A 1 92 ? -14.053 -17.052 -2.165 1.00 33.51 92 ASN A N 1
ATOM 1481 C CA . ASN A 1 92 ? -15.164 -16.141 -1.898 1.00 54.25 92 ASN A CA 1
ATOM 1482 C C . ASN A 1 92 ? -14.745 -14.727 -2.253 1.00 1.23 92 ASN A C 1
ATOM 1483 O O . ASN A 1 92 ? -15.569 -13.886 -2.648 1.00 31.34 92 ASN A O 1
ATOM 1494 N N . CYS A 1 93 ? -13.464 -14.471 -2.129 1.00 0.44 93 CYS A N 1
ATOM 1495 C CA . CYS A 1 93 ? -12.892 -13.208 -2.485 1.00 54.11 93 CYS A CA 1
ATOM 1496 C C . CYS A 1 93 ? -11.829 -13.409 -3.544 1.00 11.42 93 CYS A C 1
ATOM 1497 O O . CYS A 1 93 ? -10.684 -13.714 -3.213 1.00 0.35 93 CYS A O 1
ATOM 1504 N N . PRO A 1 94 ? -12.187 -13.304 -4.818 1.00 14.12 94 PRO A N 1
ATOM 1505 C CA . PRO A 1 94 ? -11.234 -13.463 -5.907 1.00 14.24 94 PRO A CA 1
ATOM 1506 C C . PRO A 1 94 ? -10.354 -12.203 -6.060 1.00 30.30 94 PRO A C 1
ATOM 1507 O O . PRO A 1 94 ? -10.642 -11.166 -5.438 1.00 42.44 94 PRO A O 1
ATOM 1518 N N . PRO A 1 95 ? -9.259 -12.277 -6.851 1.00 60.40 95 PRO A N 1
ATOM 1519 C CA . PRO A 1 95 ? -8.398 -11.119 -7.095 1.00 34.14 95 PRO A CA 1
ATOM 1520 C C . PRO A 1 95 ? -9.185 -10.016 -7.798 1.00 44.22 95 PRO A C 1
ATOM 1521 O O . PRO A 1 95 ? -9.785 -10.239 -8.873 1.00 62.42 95 PRO A O 1
ATOM 1532 N N . VAL A 1 96 ? -9.212 -8.861 -7.205 1.00 3.43 96 VAL A N 1
ATOM 1533 C CA . VAL A 1 96 ? -9.993 -7.762 -7.733 1.00 11.21 96 VAL A CA 1
ATOM 1534 C C . VAL A 1 96 ? -9.164 -6.997 -8.762 1.00 0.14 96 VAL A C 1
ATOM 1535 O O . VAL A 1 96 ? -7.935 -7.067 -8.766 1.00 32.52 96 VAL A O 1
ATOM 1548 N N . ASP A 1 97 ? -9.833 -6.302 -9.625 1.00 4.10 97 ASP A N 1
ATOM 1549 C CA . ASP A 1 97 ? -9.186 -5.507 -10.641 1.00 15.11 97 ASP A CA 1
ATOM 1550 C C . ASP A 1 97 ? -8.946 -4.119 -10.139 1.00 62.31 97 ASP A C 1
ATOM 1551 O O . ASP A 1 97 ? -9.806 -3.522 -9.478 1.00 23.22 97 ASP A O 1
ATOM 1560 N N . GLY A 1 98 ? -7.791 -3.620 -10.432 1.00 32.14 98 GLY A N 1
ATOM 1561 C CA . GLY A 1 98 ? -7.398 -2.314 -10.026 1.00 10.24 98 GLY A CA 1
ATOM 1562 C C . GLY A 1 98 ? -6.052 -2.026 -10.582 1.00 25.31 98 GLY A C 1
ATOM 1563 O O . GLY A 1 98 ? -5.553 -2.804 -11.414 1.00 74.44 98 GLY A O 1
ATOM 1567 N N . ASN A 1 99 ? -5.459 -0.954 -10.153 1.00 52.14 99 ASN A N 1
ATOM 1568 C CA . ASN A 1 99 ? -4.124 -0.593 -10.593 1.00 32.33 99 ASN A CA 1
ATOM 1569 C C . ASN A 1 99 ? -3.122 -1.543 -9.973 1.00 20.40 99 ASN A C 1
ATOM 1570 O O . ASN A 1 99 ? -3.261 -1.933 -8.809 1.00 31.42 99 ASN A O 1
ATOM 1581 N N . ARG A 1 100 ? -2.143 -1.941 -10.724 1.00 42.41 100 ARG A N 1
ATOM 1582 C CA . ARG A 1 100 ? -1.179 -2.873 -10.233 1.00 64.22 100 ARG A CA 1
ATOM 1583 C C . ARG A 1 100 ? 0.067 -2.171 -9.771 1.00 12.40 100 ARG A C 1
ATOM 1584 O O . ARG A 1 100 ? 0.727 -1.474 -10.544 1.00 22.22 100 ARG A O 1
ATOM 1605 N N . CYS A 1 101 ? 0.371 -2.337 -8.516 1.00 62.03 101 CYS A N 1
ATOM 1606 C CA . CYS A 1 101 ? 1.575 -1.790 -7.927 1.00 31.04 101 CYS A CA 1
ATOM 1607 C C . CYS A 1 101 ? 2.778 -2.610 -8.422 1.00 3.13 101 CYS A C 1
ATOM 1608 O O . CYS A 1 101 ? 2.670 -3.839 -8.577 1.00 62.44 101 CYS A O 1
ATOM 1615 N N . SER A 1 102 ? 3.868 -1.940 -8.738 1.00 52.04 102 SER A N 1
ATOM 1616 C CA . SER A 1 102 ? 5.073 -2.583 -9.199 1.00 24.14 102 SER A CA 1
ATOM 1617 C C . SER A 1 102 ? 5.787 -3.280 -8.032 1.00 73.52 102 SER A C 1
ATOM 1618 O O . SER A 1 102 ? 6.571 -2.674 -7.305 1.00 52.01 102 SER A O 1
ATOM 1626 N N . VAL A 1 103 ? 5.446 -4.527 -7.849 1.00 65.15 103 VAL A N 1
ATOM 1627 C CA . VAL A 1 103 ? 5.970 -5.350 -6.784 1.00 42.45 103 VAL A CA 1
ATOM 1628 C C . VAL A 1 103 ? 7.222 -6.047 -7.244 1.00 14.44 103 VAL A C 1
ATOM 1629 O O . VAL A 1 103 ? 7.264 -6.623 -8.341 1.00 15.15 103 VAL A O 1
ATOM 1642 N N . LEU A 1 104 ? 8.181 -6.054 -6.398 1.00 42.13 104 LEU A N 1
ATOM 1643 C CA . LEU A 1 104 ? 9.474 -6.667 -6.642 1.00 61.55 104 LEU A CA 1
ATOM 1644 C C . LEU A 1 104 ? 10.043 -7.186 -5.341 1.00 14.13 104 LEU A C 1
ATOM 1645 O O . LEU A 1 104 ? 9.801 -8.330 -4.938 1.00 2.34 104 LEU A O 1
ATOM 1661 N N . GLU A 1 105 ? 10.733 -6.349 -4.697 1.00 33.34 105 GLU A N 1
ATOM 1662 C CA . GLU A 1 105 ? 11.296 -6.592 -3.382 1.00 64.22 105 GLU A CA 1
ATOM 1663 C C . GLU A 1 105 ? 10.730 -5.552 -2.464 1.00 24.32 105 GLU A C 1
ATOM 1664 O O . GLU A 1 105 ? 10.220 -4.553 -2.949 1.00 31.23 105 GLU A O 1
ATOM 1676 N N . PHE A 1 106 ? 10.900 -5.746 -1.157 1.00 22.30 106 PHE A N 1
ATOM 1677 C CA . PHE A 1 106 ? 10.377 -4.830 -0.110 1.00 1.12 106 PHE A CA 1
ATOM 1678 C C . PHE A 1 106 ? 10.623 -3.358 -0.436 1.00 2.12 106 PHE A C 1
ATOM 1679 O O . PHE A 1 106 ? 9.718 -2.536 -0.364 1.00 21.45 106 PHE A O 1
ATOM 1696 N N . GLU A 1 107 ? 11.830 -3.066 -0.837 1.00 53.11 107 GLU A N 1
ATOM 1697 C CA . GLU A 1 107 ? 12.258 -1.723 -1.129 1.00 34.43 107 GLU A CA 1
ATOM 1698 C C . GLU A 1 107 ? 11.554 -1.145 -2.353 1.00 52.12 107 GLU A C 1
ATOM 1699 O O . GLU A 1 107 ? 11.276 0.046 -2.418 1.00 22.15 107 GLU A O 1
ATOM 1711 N N . ARG A 1 108 ? 11.225 -1.995 -3.280 1.00 15.15 108 ARG A N 1
ATOM 1712 C CA . ARG A 1 108 ? 10.574 -1.579 -4.485 1.00 21.43 108 ARG A CA 1
ATOM 1713 C C . ARG A 1 108 ? 9.103 -1.420 -4.220 1.00 15.23 108 ARG A C 1
ATOM 1714 O O . ARG A 1 108 ? 8.468 -0.497 -4.722 1.00 13.21 108 ARG A O 1
ATOM 1735 N N . ASP A 1 109 ? 8.585 -2.305 -3.392 1.00 10.25 109 ASP A N 1
ATOM 1736 C CA . ASP A 1 109 ? 7.185 -2.299 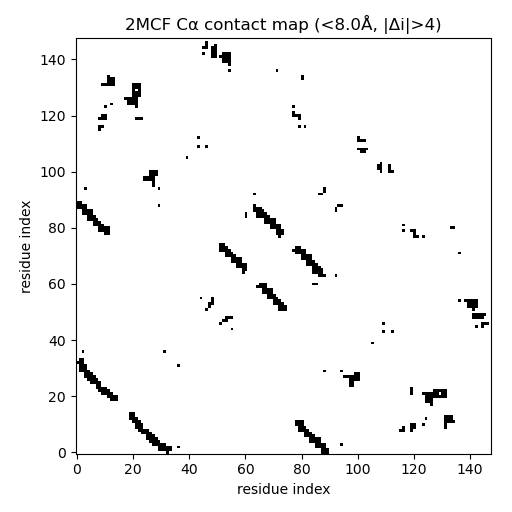-3.007 1.00 52.33 109 ASP A CA 1
ATOM 1737 C C . ASP A 1 109 ? 6.882 -1.023 -2.252 1.00 33.32 109 ASP A C 1
ATOM 1738 O O . ASP A 1 109 ? 5.903 -0.334 -2.543 1.00 71.54 109 ASP A O 1
ATOM 1747 N N . ILE A 1 110 ? 7.758 -0.665 -1.316 1.00 32.43 110 ILE A N 1
ATOM 1748 C CA . ILE A 1 110 ? 7.566 0.557 -0.564 1.00 30.41 110 ILE A CA 1
ATOM 1749 C C . ILE A 1 110 ? 7.733 1.785 -1.463 1.00 14.15 110 ILE A C 1
ATOM 1750 O O . ILE A 1 110 ? 6.977 2.739 -1.339 1.00 14.20 110 ILE A O 1
ATOM 1766 N N . GLU A 1 111 ? 8.667 1.735 -2.414 1.00 61.34 111 GLU A N 1
ATOM 1767 C CA . GLU A 1 111 ? 8.854 2.852 -3.330 1.00 51.53 111 GLU A CA 1
ATOM 1768 C C . GLU A 1 111 ? 7.609 2.993 -4.218 1.00 61.00 111 GLU A C 1
ATOM 1769 O O . GLU A 1 111 ? 7.199 4.101 -4.579 1.00 53.14 111 GLU A O 1
ATOM 1781 N N . CYS A 1 112 ? 6.995 1.868 -4.523 1.00 13.32 112 CYS A N 1
ATOM 1782 C CA . CYS A 1 112 ? 5.752 1.829 -5.262 1.00 34.42 112 CYS A CA 1
ATOM 1783 C C . CYS A 1 112 ? 4.630 2.480 -4.447 1.00 60.23 112 CYS A C 1
ATOM 1784 O O . CYS A 1 112 ? 3.793 3.206 -4.992 1.00 55.30 112 CYS A O 1
ATOM 1791 N N . ILE A 1 113 ? 4.628 2.246 -3.151 1.00 70.20 113 ILE A N 1
ATOM 1792 C CA . ILE A 1 113 ? 3.666 2.890 -2.267 1.00 51.33 113 ILE A CA 1
ATOM 1793 C C . ILE A 1 113 ? 3.951 4.401 -2.194 1.00 41.35 113 ILE A C 1
ATOM 1794 O O . ILE A 1 113 ? 3.034 5.225 -2.294 1.00 31.14 113 ILE A O 1
ATOM 1810 N N . VAL A 1 114 ? 5.227 4.748 -2.071 1.00 14.25 114 VAL A N 1
ATOM 1811 C CA . VAL A 1 114 ? 5.651 6.142 -1.993 1.00 23.53 114 VAL A CA 1
ATOM 1812 C C . VAL A 1 114 ? 5.250 6.907 -3.249 1.00 40.33 114 VAL A C 1
ATOM 1813 O O . VAL A 1 114 ? 4.705 7.999 -3.156 1.00 72.22 114 VAL A O 1
ATOM 1826 N N . LYS A 1 115 ? 5.451 6.299 -4.422 1.00 21.31 115 LYS A N 1
ATOM 1827 C CA . LYS A 1 115 ? 5.136 6.976 -5.679 1.00 10.01 115 LYS A CA 1
ATOM 1828 C C . LYS A 1 115 ? 3.637 7.185 -5.806 1.00 11.11 115 LYS A C 1
ATOM 1829 O O . LYS A 1 115 ? 3.194 8.160 -6.379 1.00 41.43 115 LYS A O 1
ATOM 1848 N N . ALA A 1 116 ? 2.868 6.274 -5.241 1.00 75.14 116 ALA A N 1
ATOM 1849 C CA . ALA A 1 116 ? 1.426 6.381 -5.276 1.00 31.32 116 ALA A CA 1
ATOM 1850 C C . ALA A 1 116 ? 0.954 7.536 -4.430 1.00 0.33 116 ALA A C 1
ATOM 1851 O O . ALA A 1 116 ? 0.118 8.344 -4.861 1.00 64.24 116 ALA A O 1
ATOM 1858 N N . ILE A 1 117 ? 1.506 7.632 -3.248 1.00 2.33 117 ILE A N 1
ATOM 1859 C CA . ILE A 1 117 ? 1.149 8.695 -2.340 1.00 72.44 117 ILE A CA 1
ATOM 1860 C C . ILE A 1 117 ? 1.646 10.029 -2.897 1.00 23.12 117 ILE A C 1
ATOM 1861 O O . ILE A 1 117 ? 0.900 10.997 -2.960 1.00 63.42 117 ILE A O 1
ATOM 1877 N N . GLU A 1 118 ? 2.872 10.035 -3.388 1.00 44.10 118 GLU A N 1
ATOM 1878 C CA . GLU A 1 118 ? 3.474 11.243 -3.928 1.00 62.43 118 GLU A CA 1
ATOM 1879 C C . GLU A 1 118 ? 2.798 11.706 -5.185 1.00 25.15 118 GLU A C 1
ATOM 1880 O O . GLU A 1 118 ? 2.735 12.890 -5.447 1.00 61.32 118 GLU A O 1
ATOM 1892 N N . GLU A 1 119 ? 2.280 10.796 -5.965 1.00 24.41 119 GLU A N 1
ATOM 1893 C CA . GLU A 1 119 ? 1.593 11.197 -7.150 1.00 61.33 119 GLU A CA 1
ATOM 1894 C C . GLU A 1 119 ? 0.250 11.799 -6.792 1.00 74.15 119 GLU A C 1
ATOM 1895 O O . GLU A 1 119 ? -0.124 12.851 -7.307 1.00 72.33 119 GLU A O 1
ATOM 1907 N N . CYS A 1 120 ? -0.437 11.170 -5.871 1.00 62.33 120 CYS A N 1
ATOM 1908 C CA . CYS A 1 120 ? -1.765 11.596 -5.516 1.00 53.51 120 CYS A CA 1
ATOM 1909 C C . CYS A 1 120 ? -1.693 12.918 -4.773 1.00 20.22 120 CYS A C 1
ATOM 1910 O O . CYS A 1 120 ? -2.460 13.853 -5.037 1.00 42.22 120 CYS A O 1
ATOM 1917 N N . LEU A 1 121 ? -0.731 13.026 -3.903 1.00 45.52 121 LEU A N 1
ATOM 1918 C CA . LEU A 1 121 ? -0.581 14.202 -3.112 1.00 2.45 121 LEU A CA 1
ATOM 1919 C C . LEU A 1 121 ? -0.020 15.357 -3.914 1.00 1.41 121 LEU A C 1
ATOM 1920 O O . LEU A 1 121 ? -0.426 16.503 -3.720 1.00 5.32 121 LEU A O 1
ATOM 1936 N N . ALA A 1 122 ? 0.874 15.079 -4.844 1.00 11.11 122 ALA A N 1
ATOM 1937 C CA . ALA A 1 122 ? 1.483 16.152 -5.587 1.00 15.11 122 ALA A CA 1
ATOM 1938 C C . ALA A 1 122 ? 0.636 16.622 -6.751 1.00 3.22 122 ALA A C 1
ATOM 1939 O O . ALA A 1 122 ? 0.917 17.673 -7.315 1.00 12.22 122 ALA A O 1
ATOM 1946 N N . LYS A 1 123 ? -0.378 15.854 -7.156 1.00 14.04 123 LYS A N 1
ATOM 1947 C CA . LYS A 1 123 ? -1.233 16.350 -8.218 1.00 14.33 123 LYS A CA 1
ATOM 1948 C C . LYS A 1 123 ? -2.201 17.403 -7.714 1.00 35.14 123 LYS A C 1
ATOM 1949 O O . LYS A 1 123 ? -2.493 18.393 -8.405 1.00 3.30 123 LYS A O 1
ATOM 1968 N N . GLY A 1 124 ? -2.626 17.214 -6.505 1.00 34.30 124 GLY A N 1
ATOM 1969 C CA . GLY A 1 124 ? -3.436 18.192 -5.798 1.00 61.31 124 GLY A CA 1
ATOM 1970 C C . GLY A 1 124 ? -4.768 18.513 -6.423 1.00 71.14 124 GLY A C 1
ATOM 1971 O O . GLY A 1 124 ? -5.353 17.702 -7.137 1.00 52.13 124 GLY A O 1
ATOM 1975 N N . GLU A 1 125 ? -5.218 19.708 -6.123 1.00 33.21 125 GLU A N 1
ATOM 1976 C CA . GLU A 1 125 ? -6.505 20.248 -6.542 1.00 42.53 125 GLU A CA 1
ATOM 1977 C C . GLU A 1 125 ? -6.730 20.119 -8.040 1.00 55.22 125 GLU A C 1
ATOM 1978 O O . GLU A 1 125 ? -6.172 20.881 -8.845 1.00 21.33 125 GLU A O 1
ATOM 1990 N N . LEU A 1 126 ? -7.538 19.177 -8.388 1.00 75.22 126 LEU A N 1
ATOM 1991 C CA . LEU A 1 126 ? -7.911 18.884 -9.728 1.00 73.54 126 LEU A CA 1
ATOM 1992 C C . LEU A 1 126 ? -9.350 18.490 -9.701 1.00 2.44 126 LEU A C 1
ATOM 1993 O O . LEU A 1 126 ? -9.994 18.534 -8.633 1.00 64.22 126 LEU A O 1
ATOM 2009 N N . ASN A 1 127 ? -9.859 18.162 -10.835 1.00 21.24 127 ASN A N 1
ATOM 2010 C CA . ASN A 1 127 ? -11.170 17.619 -10.956 1.00 12.50 127 ASN A CA 1
ATOM 2011 C C . ASN A 1 127 ? -11.051 16.165 -11.352 1.00 34.04 127 ASN A C 1
ATOM 2012 O O . ASN A 1 127 ? -10.201 15.808 -12.189 1.00 4.20 127 ASN A O 1
ATOM 2023 N N . SER A 1 128 ? -11.868 15.331 -10.773 1.00 42.20 128 SER A N 1
ATOM 2024 C CA . SER A 1 128 ? -11.796 13.920 -10.974 1.00 33.44 128 SER A CA 1
ATOM 2025 C C . SER A 1 128 ? -13.173 13.337 -10.691 1.00 13.15 128 SER A C 1
ATOM 2026 O O . SER A 1 128 ? -14.165 14.074 -10.684 1.00 73.12 128 SER A O 1
ATOM 2034 N N . LYS A 1 129 ? -13.227 12.042 -10.521 1.00 22.24 129 LYS A N 1
ATOM 2035 C CA . LYS A 1 129 ? -14.441 11.310 -10.173 1.00 51.23 129 LYS A CA 1
ATOM 2036 C C . LYS A 1 129 ? -15.043 11.880 -8.881 1.00 11.20 129 LYS A C 1
ATOM 2037 O O . LYS A 1 129 ? -14.309 12.283 -7.974 1.00 12.31 129 LYS A O 1
ATOM 2056 N N . LEU A 1 130 ? -16.357 11.907 -8.792 1.00 55.15 130 LEU A N 1
ATOM 2057 C CA . LEU A 1 130 ? -17.011 12.454 -7.632 1.00 60.43 130 LEU A CA 1
ATOM 2058 C C . LEU A 1 130 ? -17.018 11.422 -6.501 1.00 72.04 130 LEU A C 1
ATOM 2059 O O . LEU A 1 130 ? -17.901 10.562 -6.419 1.00 12.02 130 LEU A O 1
ATOM 2075 N N . GLU A 1 131 ? -15.971 11.465 -5.731 1.00 31.53 131 GLU A N 1
ATOM 2076 C CA . GLU A 1 131 ? -15.775 10.701 -4.520 1.00 13.40 131 GLU A CA 1
ATOM 2077 C C . GLU A 1 131 ? -14.860 11.540 -3.662 1.00 41.33 131 GLU A C 1
ATOM 2078 O O . GLU A 1 131 ? -14.675 12.727 -3.949 1.00 1.04 131 GLU A O 1
ATOM 2090 N N . GLY A 1 132 ? -14.290 10.955 -2.655 1.00 43.42 132 GLY A N 1
ATOM 2091 C CA . GL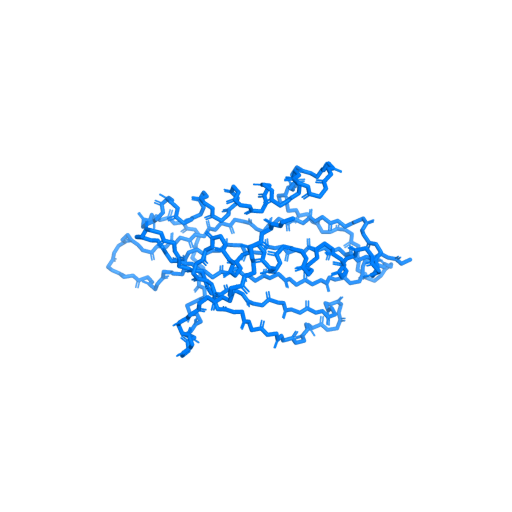Y A 1 132 ? -13.392 11.672 -1.817 1.00 63.22 132 GLY A CA 1
ATOM 2092 C C . GLY A 1 132 ? -13.880 11.647 -0.426 1.00 44.05 132 GLY A C 1
ATOM 2093 O O . GLY A 1 132 ? -14.887 12.290 -0.108 1.00 43.33 132 GLY A O 1
ATOM 2097 N N . LYS A 1 133 ? -13.241 10.875 0.402 1.00 21.43 133 LYS A N 1
ATOM 2098 C CA . LYS A 1 133 ? -13.649 10.778 1.774 1.00 22.20 133 LYS A CA 1
ATOM 2099 C C . LYS A 1 133 ? -12.737 11.587 2.695 1.00 1.33 133 LYS A C 1
ATOM 2100 O O . LYS A 1 133 ? -11.614 11.176 3.019 1.00 15.34 133 LYS A O 1
ATOM 2119 N N . PRO A 1 134 ? -13.179 12.780 3.105 1.00 73.52 134 PRO A N 1
ATOM 2120 C CA . PRO A 1 134 ? -12.427 13.604 3.999 1.00 34.12 134 PRO A CA 1
ATOM 2121 C C . PRO A 1 134 ? -12.649 13.146 5.419 1.00 20.21 134 PRO A C 1
ATOM 2122 O O . PRO A 1 134 ? -13.580 13.586 6.087 1.00 73.40 134 PRO A O 1
ATOM 2133 N N . ILE A 1 135 ? -11.874 12.182 5.825 1.00 71.13 135 ILE A N 1
ATOM 2134 C CA . ILE A 1 135 ? -11.967 11.626 7.125 1.00 21.41 135 ILE A CA 1
ATOM 2135 C C . ILE A 1 135 ? -11.084 12.440 8.071 1.00 62.02 135 ILE A C 1
ATOM 2136 O O . ILE A 1 135 ? -9.856 12.463 7.919 1.00 63.43 135 ILE A O 1
ATOM 2152 N N . PRO A 1 136 ? -11.700 13.190 8.986 1.00 61.02 136 PRO A N 1
ATOM 2153 C CA . PRO A 1 136 ? -10.982 13.991 9.970 1.00 55.44 136 PRO A CA 1
ATOM 2154 C C . PRO A 1 136 ? -10.192 13.124 10.944 1.00 63.32 136 PRO A C 1
ATOM 2155 O O . PRO A 1 136 ? -10.692 12.105 11.454 1.00 23.01 136 PRO A O 1
ATOM 2166 N N . ASN A 1 137 ? -8.977 13.508 11.185 1.00 14.12 137 ASN A N 1
ATOM 2167 C CA . ASN A 1 137 ? -8.124 12.798 12.099 1.00 75.24 137 ASN A CA 1
ATOM 2168 C C . ASN A 1 137 ? -7.584 13.807 13.099 1.00 72.34 137 ASN A C 1
ATOM 2169 O O . ASN A 1 137 ? -6.829 14.710 12.719 1.00 24.53 137 ASN A O 1
ATOM 2180 N N . PRO A 1 138 ? -7.990 13.706 14.376 1.00 74.45 138 PRO A N 1
ATOM 2181 C CA . PRO A 1 138 ? -7.562 14.643 15.430 1.00 72.40 138 PRO A CA 1
ATOM 2182 C C . PRO A 1 138 ? -6.068 14.532 15.786 1.00 52.34 138 PRO A C 1
ATOM 2183 O O . PRO A 1 138 ? -5.522 15.390 16.498 1.00 72.53 138 PRO A O 1
ATOM 2194 N N . LEU A 1 139 ? -5.421 13.501 15.305 1.00 31.25 139 LEU A N 1
ATOM 2195 C CA . LEU A 1 139 ? -4.024 13.287 15.576 1.00 22.12 139 LEU A CA 1
ATOM 2196 C C . LEU A 1 139 ? -3.191 13.825 14.435 1.00 12.34 139 LEU A C 1
ATOM 2197 O O . LEU A 1 139 ? -3.411 13.471 13.280 1.00 73.01 139 LEU A O 1
ATOM 2213 N N . LEU A 1 140 ? -2.286 14.722 14.748 1.00 62.55 140 LEU A N 1
ATOM 2214 C CA . LEU A 1 140 ? -1.382 15.290 13.769 1.00 33.01 140 LEU A CA 1
ATOM 2215 C C . LEU A 1 140 ? 0.045 15.100 14.245 1.00 50.14 140 LEU A C 1
ATOM 2216 O O . LEU A 1 140 ? 0.582 15.928 14.995 1.00 3.01 140 LEU A O 1
ATOM 2232 N N . GLY A 1 141 ? 0.637 13.997 13.881 1.00 62.23 141 GLY A N 1
ATOM 2233 C CA . GLY A 1 141 ? 1.998 13.731 14.276 1.00 20.42 141 GLY A CA 1
ATOM 2234 C C . GLY A 1 141 ? 2.516 12.474 13.651 1.00 32.11 141 GLY A C 1
ATOM 2235 O O . GLY A 1 141 ? 1.736 11.560 13.368 1.00 51.13 141 GLY A O 1
ATOM 2239 N N . LEU A 1 142 ? 3.805 12.415 13.438 1.00 61.13 142 LEU A N 1
ATOM 2240 C CA . LEU A 1 142 ? 4.428 11.253 12.827 1.00 23.43 142 LEU A CA 1
ATOM 2241 C C . LEU A 1 142 ? 4.981 10.331 13.917 1.00 31.32 142 LEU A C 1
ATOM 2242 O O . LEU A 1 142 ? 4.848 10.634 15.111 1.00 23.13 142 LEU A O 1
ATOM 2258 N N . ASP A 1 143 ? 5.601 9.247 13.524 1.00 3.12 143 ASP A N 1
ATOM 2259 C CA . ASP A 1 143 ? 6.144 8.289 14.481 1.00 2.23 143 ASP A CA 1
ATOM 2260 C C . ASP A 1 143 ? 7.571 7.979 14.115 1.00 54.41 143 ASP A C 1
ATOM 2261 O O . ASP A 1 143 ? 7.842 7.390 13.069 1.00 14.12 143 ASP A O 1
ATOM 2270 N N . SER A 1 144 ? 8.471 8.412 14.959 1.00 1.11 144 SER A N 1
ATOM 2271 C CA . SER A 1 144 ? 9.889 8.299 14.727 1.00 5.00 144 SER A CA 1
ATOM 2272 C C . SER A 1 144 ? 10.365 6.845 14.666 1.00 12.35 144 SER A C 1
ATOM 2273 O O . SER A 1 144 ? 10.207 6.082 15.626 1.00 3.42 144 SER A O 1
ATOM 2281 N N . THR A 1 145 ? 10.882 6.469 13.518 1.00 63.21 145 THR A N 1
ATOM 2282 C CA . THR A 1 145 ? 11.471 5.172 13.264 1.00 0.31 145 THR A CA 1
ATOM 2283 C C . THR A 1 145 ? 12.326 5.296 12.004 1.00 2.44 145 THR A C 1
ATOM 2284 O O . THR A 1 145 ? 11.816 5.199 10.880 1.00 11.12 145 THR A O 1
ATOM 2295 N N . ARG A 1 146 ? 13.593 5.563 12.165 1.00 74.04 146 ARG A N 1
ATOM 2296 C CA . ARG A 1 146 ? 14.434 5.722 11.014 1.00 32.42 146 ARG A CA 1
ATOM 2297 C C . ARG A 1 146 ? 14.907 4.347 10.589 1.00 23.04 146 ARG A C 1
ATOM 2298 O O . ARG A 1 146 ? 15.027 3.435 11.428 1.00 40.30 146 ARG A O 1
ATOM 2319 N N . THR A 1 147 ? 15.132 4.166 9.329 1.00 42.13 147 THR A N 1
ATOM 2320 C CA . THR A 1 147 ? 15.660 2.935 8.868 1.00 55.15 147 THR A CA 1
ATOM 2321 C C . THR A 1 147 ? 17.162 2.912 9.164 1.00 52.44 147 THR A C 1
ATOM 2322 O O . THR A 1 147 ? 17.870 3.895 8.911 1.00 41.20 147 THR A O 1
ATOM 2333 N N . GLY A 1 148 ? 17.612 1.852 9.766 1.00 25.34 148 GLY A N 1
ATOM 2334 C CA . GLY A 1 148 ? 18.977 1.737 10.136 1.00 34.30 148 GLY A CA 1
ATOM 2335 C C . GLY A 1 148 ? 19.458 0.361 9.868 1.00 41.32 148 GLY A C 1
ATOM 2339 N N . MET A 1 1 ? -3.324 -19.794 -0.124 1.00 0.00 1 MET A N 2
ATOM 2340 C CA . MET A 1 1 ? -3.772 -18.908 0.950 1.00 52.33 1 MET A CA 2
ATOM 2341 C C . MET A 1 1 ? -3.006 -17.607 0.880 1.00 51.24 1 MET A C 2
ATOM 2342 O O . MET A 1 1 ? -1.897 -17.488 1.407 1.00 33.02 1 MET A O 2
ATOM 2355 N N . LYS A 1 2 ? -3.561 -16.654 0.187 1.00 33.44 2 LYS A N 2
ATOM 2356 C CA . LYS A 1 2 ? -2.935 -15.370 0.020 1.00 70.32 2 LYS A CA 2
ATOM 2357 C C . LYS A 1 2 ? -3.915 -14.287 0.379 1.00 0.32 2 LYS A C 2
ATOM 2358 O O . LYS A 1 2 ? -5.084 -14.569 0.665 1.00 23.30 2 LYS A O 2
ATOM 2377 N N . TYR A 1 3 ? -3.429 -13.087 0.453 1.00 45.54 3 TYR A N 2
ATOM 2378 C CA . TYR A 1 3 ? -4.234 -11.929 0.728 1.00 62.35 3 TYR A CA 2
ATOM 2379 C C . TYR A 1 3 ? -4.067 -10.873 -0.383 1.00 74.32 3 TYR A C 2
ATOM 2380 O O . TYR A 1 3 ? -2.978 -10.740 -0.986 1.00 12.34 3 TYR A O 2
ATOM 2398 N N . ASP A 1 4 ? -5.141 -10.156 -0.635 1.00 12.55 4 ASP A N 2
ATOM 2399 C CA . ASP A 1 4 ? -5.222 -9.074 -1.611 1.00 4.24 4 ASP A CA 2
ATOM 2400 C C . ASP A 1 4 ? -5.080 -7.775 -0.883 1.00 71.22 4 ASP A C 2
ATOM 2401 O O . ASP A 1 4 ? -5.999 -7.323 -0.207 1.00 24.22 4 ASP A O 2
ATOM 2410 N N . VAL A 1 5 ? -3.930 -7.206 -0.965 1.00 1.54 5 VAL A N 2
ATOM 2411 C CA . VAL A 1 5 ? -3.665 -5.953 -0.309 1.00 71.34 5 VAL A CA 2
ATOM 2412 C C . VAL A 1 5 ? -4.133 -4.846 -1.233 1.00 52.05 5 VAL A C 2
ATOM 2413 O O . VAL A 1 5 ? -3.595 -4.674 -2.343 1.00 33.32 5 VAL A O 2
ATOM 2426 N N . VAL A 1 6 ? -5.142 -4.154 -0.820 1.00 34.25 6 VAL A N 2
ATOM 2427 C CA . VAL A 1 6 ? -5.675 -3.064 -1.571 1.00 52.41 6 VAL A CA 2
ATOM 2428 C C . VAL A 1 6 ? -5.288 -1.784 -0.869 1.00 33.21 6 VAL A C 2
ATOM 2429 O O . VAL A 1 6 ? -5.783 -1.481 0.221 1.00 74.11 6 VAL A O 2
ATOM 2442 N N . ILE A 1 7 ? -4.380 -1.066 -1.446 1.00 73.22 7 ILE A N 2
ATOM 2443 C CA . ILE A 1 7 ? -3.939 0.153 -0.867 1.00 2.11 7 ILE A CA 2
ATOM 2444 C C . ILE A 1 7 ? -4.407 1.315 -1.719 1.00 22.11 7 ILE A C 2
ATOM 2445 O O . ILE A 1 7 ? -3.988 1.497 -2.869 1.00 63.32 7 ILE A O 2
ATOM 2461 N N . ILE A 1 8 ? -5.328 2.038 -1.171 1.00 41.53 8 ILE A N 2
ATOM 2462 C CA . ILE A 1 8 ? -5.992 3.110 -1.844 1.00 63.33 8 ILE A CA 2
ATOM 2463 C C . ILE A 1 8 ? -5.509 4.446 -1.304 1.00 4.24 8 ILE A C 2
ATOM 2464 O O . ILE A 1 8 ? -5.823 4.803 -0.166 1.00 2.15 8 ILE A O 2
ATOM 2480 N N . PRO A 1 9 ? -4.677 5.153 -2.043 1.00 24.12 9 PRO A N 2
ATOM 2481 C CA . PRO A 1 9 ? -4.327 6.505 -1.703 1.00 12.41 9 PRO A CA 2
ATOM 2482 C C . PRO A 1 9 ? -5.441 7.428 -2.185 1.00 52.24 9 PRO A C 2
ATOM 2483 O O . PRO A 1 9 ? -5.975 7.227 -3.267 1.00 64.01 9 PRO A O 2
ATOM 2494 N N . GLU A 1 10 ? -5.802 8.374 -1.380 1.00 73.22 10 GLU A N 2
ATOM 2495 C CA . GLU A 1 10 ? -6.840 9.345 -1.697 1.00 45.23 10 GLU A CA 2
ATOM 2496 C C . GLU A 1 10 ? -6.358 10.684 -1.199 1.00 35.34 10 GLU A C 2
ATOM 2497 O O . GLU A 1 10 ? -5.513 10.737 -0.311 1.00 1.33 10 GLU A O 2
ATOM 2509 N N . SER A 1 11 ? -6.851 11.746 -1.744 1.00 73.12 11 SER A N 2
ATOM 2510 C CA . SER A 1 11 ? -6.500 13.053 -1.255 1.00 13.10 11 SER A CA 2
ATOM 2511 C C . SER A 1 11 ? -7.684 13.602 -0.447 1.00 1.41 11 SER A C 2
ATOM 2512 O O . SER A 1 11 ? -8.811 13.627 -0.955 1.00 61.45 11 SER A O 2
ATOM 2520 N N . PHE A 1 12 ? -7.454 14.029 0.812 1.00 24.03 12 PHE A N 2
ATOM 2521 C CA . PHE A 1 12 ? -8.554 14.489 1.651 1.00 2.41 12 PHE A CA 2
ATOM 2522 C C . PHE A 1 12 ? -9.101 15.864 1.265 1.00 3.44 12 PHE A C 2
ATOM 2523 O O . PHE A 1 12 ? -8.843 16.880 1.897 1.00 43.40 12 PHE A O 2
ATOM 2540 N N . HIS A 1 13 ? -9.840 15.895 0.208 1.00 70.12 13 HIS A N 2
ATOM 2541 C CA . HIS A 1 13 ? -10.354 17.117 -0.283 1.00 21.42 13 HIS A CA 2
ATOM 2542 C C . HIS A 1 13 ? -11.820 17.047 -0.502 1.00 31.51 13 HIS A C 2
ATOM 2543 O O . HIS A 1 13 ? -12.298 16.298 -1.349 1.00 35.15 13 HIS A O 2
ATOM 2557 N N . ARG A 1 14 ? -12.522 17.777 0.318 1.00 31.11 14 ARG A N 2
ATOM 2558 C CA . ARG A 1 14 ? -13.939 17.907 0.222 1.00 43.44 14 ARG A CA 2
ATOM 2559 C C . ARG A 1 14 ? -14.272 18.764 -0.977 1.00 23.11 14 ARG A C 2
ATOM 2560 O O . ARG A 1 14 ? -13.548 19.722 -1.283 1.00 42.14 14 ARG A O 2
ATOM 2581 N N . PHE A 1 15 ? -15.347 18.426 -1.622 1.00 41.14 15 PHE A N 2
ATOM 2582 C CA . PHE A 1 15 ? -15.775 19.007 -2.844 1.00 70.23 15 PHE A CA 2
ATOM 2583 C C . PHE A 1 15 ? -15.886 20.491 -2.884 1.00 53.42 15 PHE A C 2
ATOM 2584 O O . PHE A 1 15 ? -16.615 21.135 -2.112 1.00 51.41 15 PHE A O 2
ATOM 2601 N N . ASP A 1 16 ? -15.138 20.997 -3.766 1.00 1.00 16 ASP A N 2
ATOM 2602 C CA . ASP A 1 16 ? -15.251 22.330 -4.240 1.00 31.11 16 ASP A CA 2
ATOM 2603 C C . ASP A 1 16 ? -15.993 22.218 -5.571 1.00 62.41 16 ASP A C 2
ATOM 2604 O O . ASP A 1 16 ? -16.166 21.104 -6.082 1.00 41.45 16 ASP A O 2
ATOM 2613 N N . LYS A 1 17 ? -16.437 23.312 -6.111 1.00 54.40 17 LYS A N 2
ATOM 2614 C CA . LYS A 1 17 ? -17.170 23.325 -7.364 1.00 24.33 17 LYS A CA 2
ATOM 2615 C C . LYS A 1 17 ? -16.317 22.806 -8.532 1.00 41.24 17 LYS A C 2
ATOM 2616 O O . LYS A 1 17 ? -16.834 22.192 -9.465 1.00 31.13 17 LYS A O 2
ATOM 2635 N N . HIS A 1 18 ? -15.028 23.049 -8.489 1.00 32.32 18 HIS A N 2
ATOM 2636 C CA . HIS A 1 18 ? -14.141 22.585 -9.558 1.00 11.55 18 HIS A CA 2
ATOM 2637 C C . HIS A 1 18 ? -12.863 21.963 -9.035 1.00 53.24 18 HIS A C 2
ATOM 2638 O O . HIS A 1 18 ? -12.354 20.994 -9.605 1.00 52.41 18 HIS A O 2
ATOM 2652 N N . ASN A 1 19 ? -12.365 22.498 -7.965 1.00 73.44 19 ASN A N 2
ATOM 2653 C CA . ASN A 1 19 ? -11.171 22.001 -7.349 1.00 45.51 19 ASN A CA 2
ATOM 2654 C C . ASN A 1 19 ? -11.528 21.066 -6.246 1.00 61.03 19 ASN A C 2
ATOM 2655 O O . ASN A 1 19 ? -12.700 20.764 -6.044 1.00 4.44 19 ASN A O 2
ATOM 2666 N N . MET A 1 20 ? -10.520 20.564 -5.584 1.00 71.51 20 MET A N 2
ATOM 2667 C CA . MET A 1 20 ? -10.677 19.730 -4.401 1.00 41.24 20 MET A CA 2
ATOM 2668 C C . MET A 1 20 ? -11.535 18.492 -4.622 1.00 20.41 20 MET A C 2
ATOM 2669 O O . MET A 1 20 ? -12.693 18.417 -4.216 1.00 23.12 20 MET A O 2
ATOM 2683 N N . GLU A 1 21 ? -10.957 17.588 -5.352 1.00 60.25 21 GLU A N 2
ATOM 2684 C CA . GLU A 1 21 ? -11.447 16.292 -5.590 1.00 23.41 21 GLU A CA 2
ATOM 2685 C C . GLU A 1 21 ? -10.275 15.580 -6.161 1.00 42.13 21 GLU A C 2
ATOM 2686 O O . GLU A 1 21 ? -9.722 16.038 -7.177 1.00 2.24 21 GLU A O 2
ATOM 2698 N N . HIS A 1 22 ? -9.808 14.600 -5.490 1.00 3.30 22 HIS A N 2
ATOM 2699 C CA . HIS A 1 22 ? -8.800 13.748 -6.044 1.00 22.12 22 HIS A CA 2
ATOM 2700 C C . HIS A 1 22 ? -8.857 12.396 -5.430 1.00 62.43 22 HIS A C 2
ATOM 2701 O O . HIS A 1 22 ? -8.499 12.189 -4.262 1.00 51.20 22 HIS A O 2
ATOM 2715 N N . ILE A 1 23 ? -9.372 11.520 -6.198 1.00 23.25 23 ILE A N 2
ATOM 2716 C CA . ILE A 1 23 ? -9.421 10.141 -5.891 1.00 11.53 23 ILE A CA 2
ATOM 2717 C C . ILE A 1 23 ? -8.212 9.558 -6.611 1.00 35.32 23 ILE A C 2
ATOM 2718 O O . ILE A 1 23 ? -8.067 9.765 -7.820 1.00 75.15 23 ILE A O 2
ATOM 2734 N N . CYS A 1 24 ? -7.393 8.818 -5.948 1.00 23.44 24 CYS A N 2
ATOM 2735 C CA . CYS A 1 24 ? -6.112 8.450 -6.535 1.00 52.43 24 CYS A CA 2
ATOM 2736 C C . CYS A 1 24 ? -6.111 6.980 -6.929 1.00 3.22 24 CYS A C 2
ATOM 2737 O O . CYS A 1 24 ? -6.974 6.232 -6.494 1.00 61.41 24 CYS A O 2
ATOM 2744 N N . PRO A 1 25 ? -5.213 6.564 -7.853 1.00 15.55 25 PRO A N 2
ATOM 2745 C CA . PRO A 1 25 ? -5.128 5.171 -8.299 1.00 73.15 25 PRO A CA 2
ATOM 2746 C C . PRO A 1 25 ? -4.905 4.186 -7.136 1.00 42.41 25 PRO A C 2
ATOM 2747 O O . PRO A 1 25 ? -3.907 4.267 -6.431 1.00 53.32 25 PRO A O 2
ATOM 2758 N N . PRO A 1 26 ? -5.864 3.276 -6.897 1.00 54.43 26 PRO A N 2
ATOM 2759 C CA . PRO A 1 26 ? -5.731 2.273 -5.866 1.00 34.14 26 PRO A CA 2
ATOM 2760 C C . PRO A 1 26 ? -4.917 1.081 -6.349 1.00 13.43 26 PRO A C 2
ATOM 2761 O O . PRO A 1 26 ? -5.190 0.505 -7.431 1.00 15.21 26 PRO A O 2
ATOM 2772 N N . MET A 1 27 ? -3.936 0.721 -5.581 1.00 32.44 27 MET A N 2
ATOM 2773 C CA . MET A 1 27 ? -3.083 -0.392 -5.888 1.00 63.32 27 MET A CA 2
ATOM 2774 C C . MET A 1 27 ? -3.614 -1.649 -5.270 1.00 30.32 27 MET A C 2
ATOM 2775 O O . MET A 1 27 ? -3.876 -1.702 -4.077 1.00 14.02 27 MET A O 2
ATOM 2789 N N . VAL A 1 28 ? -3.784 -2.644 -6.084 1.00 20.30 28 VAL A N 2
ATOM 2790 C CA . VAL A 1 28 ? -4.321 -3.909 -5.652 1.00 24.04 28 VAL A CA 2
ATOM 2791 C C . VAL A 1 28 ? -3.341 -4.997 -5.989 1.00 30.32 28 VAL A C 2
ATOM 2792 O O . VAL A 1 28 ? -3.062 -5.241 -7.170 1.00 40.21 28 VAL A O 2
ATOM 2805 N N . ILE A 1 29 ? -2.811 -5.627 -4.982 1.00 35.12 29 ILE A N 2
ATOM 2806 C CA . ILE A 1 29 ? -1.867 -6.696 -5.164 1.00 32.22 29 ILE A CA 2
ATOM 2807 C C . ILE A 1 29 ? -2.351 -7.934 -4.434 1.00 33.24 29 ILE A C 2
ATOM 2808 O O . ILE A 1 29 ? -2.264 -8.022 -3.196 1.00 51.32 29 ILE A O 2
ATOM 2824 N N . GLY A 1 30 ? -2.891 -8.865 -5.182 1.00 32.02 30 GLY A N 2
ATOM 2825 C CA . GLY A 1 30 ? -3.395 -10.055 -4.580 1.00 43.31 30 GLY A CA 2
ATOM 2826 C C . GLY A 1 30 ? -2.584 -11.245 -4.894 1.00 14.34 30 GLY A C 2
ATOM 2827 O O . GLY A 1 30 ? -2.898 -12.024 -5.801 1.00 64.31 30 GLY A O 2
ATOM 2831 N N . ASP A 1 31 ? -1.515 -11.361 -4.172 1.00 41.11 31 ASP A N 2
ATOM 2832 C CA . ASP A 1 31 ? -0.648 -12.522 -4.226 1.00 20.01 31 ASP A CA 2
ATOM 2833 C C . ASP A 1 31 ? 0.303 -12.532 -3.024 1.00 15.24 31 ASP A C 2
ATOM 2834 O O . ASP A 1 31 ? 1.312 -13.244 -3.013 1.00 23.44 31 ASP A O 2
ATOM 2843 N N . ARG A 1 32 ? -0.051 -11.823 -1.983 1.00 73.14 32 ARG A N 2
ATOM 2844 C CA . ARG A 1 32 ? 0.843 -11.677 -0.877 1.00 51.04 32 ARG A CA 2
ATOM 2845 C C . ARG A 1 32 ? 0.332 -12.598 0.192 1.00 50.21 32 ARG A C 2
ATOM 2846 O O . ARG A 1 32 ? -0.851 -12.618 0.445 1.00 63.13 32 ARG A O 2
ATOM 2867 N N . SER A 1 33 ? 1.172 -13.362 0.798 1.00 52.32 33 SER A N 2
ATOM 2868 C CA . SER A 1 33 ? 0.753 -14.155 1.884 1.00 33.33 33 SER A CA 2
ATOM 2869 C C . SER A 1 33 ? 0.648 -13.255 3.109 1.00 20.32 33 SER A C 2
ATOM 2870 O O . SER A 1 33 ? 1.157 -12.132 3.083 1.00 53.21 33 SER A O 2
ATOM 2878 N N . TYR A 1 34 ? 0.008 -13.730 4.149 1.00 61.24 34 TYR A N 2
ATOM 2879 C CA . TYR A 1 34 ? -0.272 -12.936 5.361 1.00 50.20 34 TYR A CA 2
ATOM 2880 C C . TYR A 1 34 ? 1.003 -12.303 5.907 1.00 30.31 34 TYR A C 2
ATOM 2881 O O . TYR A 1 34 ? 1.042 -11.115 6.231 1.00 23.04 34 TYR A O 2
ATOM 2899 N N . ASP A 1 35 ? 2.039 -13.090 5.937 1.00 42.31 35 ASP A N 2
ATOM 2900 C CA . ASP A 1 35 ? 3.340 -12.649 6.450 1.00 53.30 35 ASP A CA 2
ATOM 2901 C C . ASP A 1 35 ? 4.018 -11.642 5.547 1.00 24.13 35 ASP A C 2
ATOM 2902 O O . ASP A 1 35 ? 4.747 -10.782 6.016 1.00 43.03 35 ASP A O 2
ATOM 2911 N N . ILE A 1 36 ? 3.787 -11.740 4.258 1.00 73.33 36 ILE A N 2
ATOM 2912 C CA . ILE A 1 36 ? 4.368 -10.798 3.329 1.00 75.43 36 ILE A CA 2
ATOM 2913 C C . ILE A 1 36 ? 3.526 -9.521 3.299 1.00 13.11 36 ILE A C 2
ATOM 2914 O O . ILE A 1 36 ? 4.050 -8.415 3.185 1.00 71.10 36 ILE A O 2
ATOM 2930 N N . ALA A 1 37 ? 2.228 -9.689 3.456 1.00 43.23 37 ALA A N 2
ATOM 2931 C CA . ALA A 1 37 ? 1.299 -8.580 3.482 1.00 61.23 37 ALA A CA 2
ATOM 2932 C C . ALA A 1 37 ? 1.581 -7.695 4.680 1.00 12.40 37 ALA A C 2
ATOM 2933 O O . ALA A 1 37 ? 1.678 -6.487 4.552 1.00 5.22 37 ALA A O 2
ATOM 2940 N N . MET A 1 38 ? 1.780 -8.308 5.831 1.00 74.45 38 MET A N 2
ATOM 2941 C CA . MET A 1 38 ? 2.076 -7.552 7.038 1.00 64.43 38 MET A CA 2
ATOM 2942 C C . MET A 1 38 ? 3.458 -6.944 6.951 1.00 13.31 38 MET A C 2
ATOM 2943 O O . MET A 1 38 ? 3.704 -5.869 7.475 1.00 34.34 38 MET A O 2
ATOM 2957 N N . GLU A 1 39 ? 4.336 -7.615 6.230 1.00 51.25 39 GLU A N 2
ATOM 2958 C CA . GLU A 1 39 ? 5.701 -7.174 6.062 1.00 30.02 39 GLU A CA 2
ATOM 2959 C C . GLU A 1 39 ? 5.745 -5.896 5.243 1.00 12.44 39 GLU A C 2
ATOM 2960 O O . GLU A 1 39 ? 6.455 -4.933 5.604 1.00 3.43 39 GLU A O 2
ATOM 2972 N N . ILE A 1 40 ? 4.979 -5.863 4.159 1.00 61.14 40 ILE A N 2
ATOM 2973 C CA . ILE A 1 40 ? 4.964 -4.687 3.333 1.00 73.12 40 ILE A CA 2
ATOM 2974 C C . ILE A 1 40 ? 4.268 -3.548 4.071 1.00 2.31 40 ILE A C 2
ATOM 2975 O O . ILE A 1 40 ? 4.765 -2.435 4.091 1.00 40.23 40 ILE A O 2
ATOM 2991 N N . VAL A 1 41 ? 3.190 -3.868 4.777 1.00 3.01 41 VAL A N 2
ATOM 2992 C CA . VAL A 1 41 ? 2.439 -2.866 5.511 1.00 1.21 41 VAL A CA 2
ATOM 2993 C C . VAL A 1 41 ? 3.278 -2.275 6.641 1.00 0.20 41 VAL A C 2
ATOM 2994 O O . VAL A 1 41 ? 3.303 -1.065 6.818 1.00 41.32 41 VAL A O 2
ATOM 3007 N N . ASN A 1 42 ? 4.014 -3.124 7.354 1.00 34.14 42 ASN A N 2
ATOM 3008 C CA . ASN A 1 42 ? 4.835 -2.665 8.476 1.00 24.31 42 ASN A CA 2
ATOM 3009 C C . ASN A 1 42 ? 5.926 -1.738 7.961 1.00 4.51 42 ASN A C 2
ATOM 3010 O O . ASN A 1 42 ? 6.180 -0.679 8.533 1.00 30.13 42 ASN A O 2
ATOM 3021 N N . GLY A 1 43 ? 6.526 -2.116 6.852 1.00 20.54 43 GLY A N 2
ATOM 3022 C CA . GLY A 1 43 ? 7.568 -1.315 6.276 1.00 2.22 43 GLY A CA 2
ATOM 3023 C C . GLY A 1 43 ? 7.046 0.002 5.749 1.00 33.42 43 GLY A C 2
ATOM 3024 O O . GLY A 1 43 ? 7.677 1.044 5.940 1.00 42.11 43 GLY A O 2
ATOM 3028 N N . VAL A 1 44 ? 5.875 -0.037 5.119 1.00 33.44 44 VAL A N 2
ATOM 3029 C CA . VAL A 1 44 ? 5.255 1.169 4.583 1.00 11.41 44 VAL A CA 2
ATOM 3030 C C . VAL A 1 44 ? 4.886 2.107 5.731 1.00 42.20 44 VAL A C 2
ATOM 3031 O O . VAL A 1 44 ? 5.132 3.308 5.664 1.00 44.11 44 VAL A O 2
ATOM 3044 N N . ASP A 1 45 ? 4.367 1.519 6.797 1.00 53.51 45 ASP A N 2
ATOM 3045 C CA . ASP A 1 45 ? 3.945 2.229 8.021 1.00 3.40 45 ASP A CA 2
ATOM 3046 C C . ASP A 1 45 ? 5.065 3.082 8.562 1.00 44.52 45 ASP A C 2
ATOM 3047 O O . ASP A 1 45 ? 4.887 4.276 8.846 1.00 20.15 45 ASP A O 2
ATOM 3056 N N . ARG A 1 46 ? 6.227 2.493 8.642 1.00 72.50 46 ARG A N 2
ATOM 3057 C CA . ARG A 1 46 ? 7.370 3.168 9.199 1.00 3.42 46 ARG A CA 2
ATOM 3058 C C . ARG A 1 46 ? 7.832 4.281 8.282 1.00 52.25 46 ARG A C 2
ATOM 3059 O O . ARG A 1 46 ? 8.232 5.345 8.748 1.00 21.54 46 ARG A O 2
ATOM 3080 N N . VAL A 1 47 ? 7.753 4.040 6.987 1.00 4.25 47 VAL A N 2
ATOM 3081 C CA . VAL A 1 47 ? 8.171 5.019 6.010 1.00 44.22 47 VAL A CA 2
ATOM 3082 C C . VAL A 1 47 ? 7.192 6.188 5.967 1.00 23.31 47 VAL A C 2
ATOM 3083 O O . VAL A 1 47 ? 7.600 7.330 5.826 1.00 51.12 47 VAL A O 2
ATOM 3096 N N . ILE A 1 48 ? 5.917 5.899 6.143 1.00 64.02 48 ILE A N 2
ATOM 3097 C CA . ILE A 1 48 ? 4.886 6.916 6.196 1.00 12.44 48 ILE A CA 2
ATOM 3098 C C . ILE A 1 48 ? 5.092 7.840 7.396 1.00 11.31 48 ILE A C 2
ATOM 3099 O O . ILE A 1 48 ? 5.058 9.055 7.255 1.00 15.00 48 ILE A O 2
ATOM 3115 N N . LYS A 1 49 ? 5.364 7.267 8.546 1.00 73.21 49 LYS A N 2
ATOM 3116 C CA . LYS A 1 49 ? 5.571 8.055 9.750 1.00 12.14 49 LYS A CA 2
ATOM 3117 C C . LYS A 1 49 ? 6.896 8.815 9.681 1.00 65.03 49 LYS A C 2
ATOM 3118 O O . LYS A 1 49 ? 7.067 9.828 10.318 1.00 42.12 49 LYS A O 2
ATOM 3137 N N . ALA A 1 50 ? 7.825 8.291 8.903 1.00 22.02 50 ALA A N 2
ATOM 3138 C CA . ALA A 1 50 ? 9.129 8.899 8.733 1.00 21.02 50 ALA A CA 2
ATOM 3139 C C . ALA A 1 50 ? 9.136 10.011 7.675 1.00 63.13 50 ALA A C 2
ATOM 3140 O O . ALA A 1 50 ? 9.766 11.044 7.854 1.00 42.32 50 ALA A O 2
ATOM 3147 N N . SER A 1 51 ? 8.445 9.791 6.583 1.00 3.12 51 SER A N 2
ATOM 3148 C CA . SER A 1 51 ? 8.479 10.698 5.465 1.00 74.15 51 SER A CA 2
ATOM 3149 C C . SER A 1 51 ? 7.382 11.739 5.523 1.00 65.31 51 SER A C 2
ATOM 3150 O O . SER A 1 51 ? 7.413 12.734 4.782 1.00 60.44 51 SER A O 2
ATOM 3158 N N . PHE A 1 52 ? 6.413 11.518 6.373 1.00 72.44 52 PHE A N 2
ATOM 3159 C CA . PHE A 1 52 ? 5.274 12.368 6.432 1.00 72.12 52 PHE A CA 2
ATOM 3160 C C . PHE A 1 52 ? 4.931 12.683 7.843 1.00 4.35 52 PHE A C 2
ATOM 3161 O O . PHE A 1 52 ? 5.626 12.293 8.773 1.00 21.35 52 PHE A O 2
ATOM 3178 N N . ASN A 1 53 ? 3.863 13.374 7.974 1.00 71.15 53 ASN A N 2
ATOM 3179 C CA . ASN A 1 53 ? 3.288 13.707 9.220 1.00 44.21 53 ASN A CA 2
ATOM 3180 C C . ASN A 1 53 ? 2.000 12.962 9.218 1.00 2.41 53 ASN A C 2
ATOM 3181 O O . ASN A 1 53 ? 1.048 13.336 8.512 1.00 4.43 53 ASN A O 2
ATOM 3192 N N . ALA A 1 54 ? 1.998 11.865 9.892 1.00 25.13 54 ALA A N 2
ATOM 3193 C CA . ALA A 1 54 ? 0.944 10.934 9.768 1.00 62.04 54 ALA A CA 2
ATOM 3194 C C . ALA A 1 54 ? 0.118 10.774 11.013 1.00 62.32 54 ALA A C 2
ATOM 3195 O O . ALA A 1 54 ? 0.566 11.034 12.115 1.00 22.54 54 ALA A O 2
ATOM 3202 N N . SER A 1 55 ? -1.094 10.386 10.802 1.00 52.44 55 SER A N 2
ATOM 3203 C CA . SER A 1 55 ? -1.975 9.938 11.825 1.00 33.34 55 SER A CA 2
ATOM 3204 C C . SER A 1 55 ? -2.477 8.573 11.364 1.00 52.22 55 SER A C 2
ATOM 3205 O O . SER A 1 55 ? -3.072 8.467 10.286 1.00 31.52 55 SER A O 2
ATOM 3213 N N . VAL A 1 56 ? -2.197 7.544 12.111 1.00 44.23 56 VAL A N 2
ATOM 3214 C CA . VAL A 1 56 ? -2.581 6.221 11.700 1.00 51.21 56 VAL A CA 2
ATOM 3215 C C . VAL A 1 56 ? -3.853 5.799 12.427 1.00 34.12 56 VAL A C 2
ATOM 3216 O O . VAL A 1 56 ? -3.904 5.746 13.662 1.00 75.44 56 VAL A O 2
ATOM 3229 N N . GLU A 1 57 ? -4.875 5.549 11.668 1.00 51.23 57 GLU A N 2
ATOM 3230 C CA . GLU A 1 57 ? -6.163 5.186 12.193 1.00 1.21 57 GLU A CA 2
ATOM 3231 C C . GLU A 1 57 ? -6.487 3.764 11.773 1.00 43.12 57 GLU A C 2
ATOM 3232 O O . GLU A 1 57 ? -6.491 3.446 10.577 1.00 35.20 57 GLU A O 2
ATOM 3244 N N . GLU A 1 58 ? -6.725 2.914 12.734 1.00 2.30 58 GLU A N 2
ATOM 3245 C CA . GLU A 1 58 ? -7.041 1.529 12.467 1.00 61.13 58 GLU A CA 2
ATOM 3246 C C . GLU A 1 58 ? -8.545 1.350 12.369 1.00 14.41 58 GLU A C 2
ATOM 3247 O O . GLU A 1 58 ? -9.304 1.987 13.102 1.00 2.02 58 GLU A O 2
ATOM 3259 N N . LEU A 1 59 ? -8.970 0.529 11.464 1.00 4.13 59 LEU A N 2
ATOM 3260 C CA . LEU A 1 59 ? -10.365 0.275 11.243 1.00 23.34 59 LEU A CA 2
ATOM 3261 C C . LEU A 1 59 ? -10.580 -1.202 11.034 1.00 32.42 59 LEU A C 2
ATOM 3262 O O . LEU A 1 59 ? -9.630 -1.977 10.859 1.00 40.31 59 LEU A O 2
ATOM 3278 N N . GLU A 1 60 ? -11.796 -1.597 11.052 1.00 63.05 60 GLU A N 2
ATOM 3279 C CA . GLU A 1 60 ? -12.122 -2.936 10.755 1.00 42.01 60 GLU A CA 2
ATOM 3280 C C . GLU A 1 60 ? -12.733 -2.949 9.399 1.00 20.54 60 GLU A C 2
ATOM 3281 O O . GLU A 1 60 ? -13.667 -2.183 9.122 1.00 74.31 60 GLU A O 2
ATOM 3293 N N . GLY A 1 61 ? -12.203 -3.770 8.552 1.00 33.13 61 GLY A N 2
ATOM 3294 C CA . GLY A 1 61 ? -12.655 -3.846 7.206 1.00 53.15 61 GLY A CA 2
ATOM 3295 C C . GLY A 1 61 ? -13.997 -4.513 7.082 1.00 12.02 61 GLY A C 2
ATOM 3296 O O . GLY A 1 61 ? -14.571 -4.996 8.074 1.00 22.33 61 GLY A O 2
ATOM 3300 N N . GLU A 1 62 ? -14.486 -4.542 5.872 1.00 10.32 62 GLU A N 2
ATOM 3301 C CA . GLU A 1 62 ? -15.745 -5.166 5.515 1.00 33.31 62 GLU A CA 2
ATOM 3302 C C . GLU A 1 62 ? -15.673 -6.677 5.759 1.00 11.15 62 GLU A C 2
ATOM 3303 O O . GLU A 1 62 ? -14.613 -7.207 6.102 1.00 71.40 62 GLU A O 2
ATOM 3315 N N . ASP A 1 63 ? -16.793 -7.350 5.577 1.00 63.23 63 ASP A N 2
ATOM 3316 C CA . ASP A 1 63 ? -16.919 -8.810 5.755 1.00 12.21 63 ASP A CA 2
ATOM 3317 C C . ASP A 1 63 ? -15.827 -9.561 5.021 1.00 62.23 63 ASP A C 2
ATOM 3318 O O . ASP A 1 63 ? -15.248 -10.529 5.522 1.00 11.14 63 ASP A O 2
ATOM 3327 N N . CYS A 1 64 ? -15.546 -9.092 3.851 1.00 4.31 64 CYS A N 2
ATOM 3328 C CA . CYS A 1 64 ? -14.586 -9.688 2.973 1.00 20.32 64 CYS A CA 2
ATOM 3329 C C . CYS A 1 64 ? -13.135 -9.320 3.365 1.00 13.40 64 CYS A C 2
ATOM 3330 O O . CYS A 1 64 ? -12.179 -10.050 3.055 1.00 53.52 64 CYS A O 2
ATOM 3337 N N . ASP A 1 65 ? -12.978 -8.257 4.112 1.00 11.30 65 ASP A N 2
ATOM 3338 C CA . ASP A 1 65 ? -11.669 -7.738 4.441 1.00 25.33 65 ASP A CA 2
ATOM 3339 C C . ASP A 1 65 ? -11.162 -8.389 5.699 1.00 70.32 65 ASP A C 2
ATOM 3340 O O . ASP A 1 65 ? -11.904 -9.115 6.380 1.00 32.53 65 ASP A O 2
ATOM 3349 N N . VAL A 1 66 ? -9.938 -8.139 5.997 1.00 23.55 66 VAL A N 2
ATOM 3350 C CA . VAL A 1 66 ? -9.285 -8.640 7.164 1.00 53.45 66 VAL A CA 2
ATOM 3351 C C . VAL A 1 66 ? -8.941 -7.496 8.078 1.00 44.32 66 VAL A C 2
ATOM 3352 O O . VAL A 1 66 ? -9.122 -7.580 9.303 1.00 33.33 66 VAL A O 2
ATOM 3365 N N . LEU A 1 67 ? -8.546 -6.400 7.494 1.00 24.22 67 LEU A N 2
ATOM 3366 C CA . LEU A 1 67 ? -8.014 -5.291 8.278 1.00 50.32 67 LEU A CA 2
ATOM 3367 C C . LEU A 1 67 ? -7.920 -4.054 7.440 1.00 23.23 67 LEU A C 2
ATOM 3368 O O . LEU A 1 67 ? -7.348 -4.076 6.354 1.00 2.12 67 LEU A O 2
ATOM 3384 N N . TYR A 1 68 ? -8.412 -2.968 7.963 1.00 44.01 68 TYR A N 2
ATOM 3385 C CA . TYR A 1 68 ? -8.444 -1.764 7.228 1.00 21.20 68 TYR A CA 2
ATOM 3386 C C . TYR A 1 68 ? -7.739 -0.702 8.062 1.00 14.10 68 TYR A C 2
ATOM 3387 O O . TYR A 1 68 ? -7.929 -0.627 9.248 1.00 72.12 68 TYR A O 2
ATOM 3405 N N . ARG A 1 69 ? -6.883 0.044 7.471 1.00 25.25 69 ARG A N 2
ATOM 3406 C CA . ARG A 1 69 ? -6.253 1.149 8.167 1.00 52.34 69 ARG A CA 2
ATOM 3407 C C . ARG A 1 69 ? -6.143 2.351 7.268 1.00 51.34 69 ARG A C 2
ATOM 3408 O O . ARG A 1 69 ? -5.906 2.214 6.076 1.00 43.21 69 ARG A O 2
ATOM 3429 N N . LYS A 1 70 ? -6.336 3.512 7.823 1.00 20.30 70 LYS A N 2
ATOM 3430 C CA . LYS A 1 70 ? -6.225 4.729 7.074 1.00 41.24 70 LYS A CA 2
ATOM 3431 C C . LYS A 1 70 ? -5.175 5.612 7.700 1.00 25.03 70 LYS A C 2
ATOM 3432 O O . LYS A 1 70 ? -5.205 5.892 8.894 1.00 51.44 70 LYS A O 2
ATOM 3451 N N . TYR A 1 71 ? -4.216 5.960 6.934 1.00 24.02 71 TYR A N 2
ATOM 3452 C CA . TYR A 1 71 ? -3.214 6.876 7.363 1.00 1.41 71 TYR A CA 2
ATOM 3453 C C . TYR A 1 71 ? -3.597 8.224 6.844 1.00 51.31 71 TYR A C 2
ATOM 3454 O O . TYR A 1 71 ? -3.755 8.387 5.647 1.00 43.34 71 TYR A O 2
ATOM 3472 N N . THR A 1 72 ? -3.796 9.145 7.699 1.00 24.20 72 THR A N 2
ATOM 3473 C CA . THR A 1 72 ? -4.071 10.479 7.285 1.00 44.34 72 THR A CA 2
ATOM 3474 C C . THR A 1 72 ? -2.741 11.234 7.270 1.00 20.41 72 THR A C 2
ATOM 3475 O O . THR A 1 72 ? -2.075 11.349 8.309 1.00 32.30 72 THR A O 2
ATOM 3486 N N . LEU A 1 73 ? -2.324 11.674 6.098 1.00 34.42 73 LEU A N 2
ATOM 3487 C CA . LEU A 1 73 ? -1.023 12.284 5.929 1.00 63.12 73 LEU A CA 2
ATOM 3488 C C . LEU A 1 73 ? -1.152 13.685 5.477 1.00 31.02 73 LEU A C 2
ATOM 3489 O O . LEU A 1 73 ? -2.014 14.012 4.661 1.00 0.43 73 LEU A O 2
ATOM 3505 N N . GLU A 1 74 ? -0.306 14.497 5.976 1.00 3.00 74 GLU A N 2
ATOM 3506 C CA . GLU A 1 74 ? -0.161 15.803 5.447 1.00 51.23 74 GLU A CA 2
ATOM 3507 C C . GLU A 1 74 ? 1.256 16.234 5.665 1.00 12.11 74 GLU A C 2
ATOM 3508 O O . GLU A 1 74 ? 1.640 16.589 6.772 1.00 73.13 74 GLU A O 2
ATOM 3520 N N . LYS A 1 75 ? 2.061 16.147 4.648 1.00 44.24 75 LYS A N 2
ATOM 3521 C CA . LYS A 1 75 ? 3.402 16.582 4.795 1.00 54.21 75 LYS A CA 2
ATOM 3522 C C . LYS A 1 75 ? 3.536 17.910 4.151 1.00 13.10 75 LYS A C 2
ATOM 3523 O O . LYS A 1 75 ? 3.729 17.992 2.935 1.00 24.21 75 LYS A O 2
ATOM 3542 N N . GLU A 1 76 ? 3.309 18.937 4.946 1.00 10.00 76 GLU A N 2
ATOM 3543 C CA . GLU A 1 76 ? 3.559 20.309 4.565 1.00 12.14 76 GLU A CA 2
ATOM 3544 C C . GLU A 1 76 ? 2.813 20.677 3.263 1.00 61.34 76 GLU A C 2
ATOM 3545 O O . GLU A 1 76 ? 3.412 20.819 2.183 1.00 54.10 76 GLU A O 2
ATOM 3557 N N . GLY A 1 77 ? 1.509 20.714 3.353 1.00 73.41 77 GLY A N 2
ATOM 3558 C CA . GLY A 1 77 ? 0.692 21.059 2.210 1.00 10.13 77 GLY A CA 2
ATOM 3559 C C . GLY A 1 77 ? 0.296 19.856 1.367 1.00 13.11 77 GLY A C 2
ATOM 3560 O O . GLY A 1 77 ? -0.719 19.912 0.661 1.00 32.12 77 GLY A O 2
ATOM 3564 N N . LYS A 1 78 ? 1.076 18.770 1.442 1.00 11.11 78 LYS A N 2
ATOM 3565 C CA . LYS A 1 78 ? 0.764 17.552 0.704 1.00 63.44 78 LYS A CA 2
ATOM 3566 C C . LYS A 1 78 ? -0.214 16.746 1.516 1.00 3.24 78 LYS A C 2
ATOM 3567 O O . LYS A 1 78 ? 0.174 16.090 2.483 1.00 11.41 78 LYS A O 2
ATOM 3586 N N . LYS A 1 79 ? -1.460 16.821 1.143 1.00 72.55 79 LYS A N 2
ATOM 3587 C CA . LYS A 1 79 ? -2.536 16.239 1.925 1.00 61.44 79 LYS A CA 2
ATOM 3588 C C . LYS A 1 79 ? -3.013 14.946 1.281 1.00 64.21 79 LYS A C 2
ATOM 3589 O O . LYS A 1 79 ? -3.238 14.910 0.074 1.00 30.15 79 LYS A O 2
ATOM 3608 N N . GLY A 1 80 ? -3.190 13.909 2.067 1.00 3.41 80 GLY A N 2
ATOM 3609 C CA . GLY A 1 80 ? -3.697 12.677 1.530 1.00 52.54 80 GLY A CA 2
ATOM 3610 C C . GLY A 1 80 ? -4.021 11.666 2.595 1.00 52.14 80 GLY A C 2
ATOM 3611 O O . GLY A 1 80 ? -3.714 11.869 3.754 1.00 32.34 80 GLY A O 2
ATOM 3615 N N . ILE A 1 81 ? -4.678 10.614 2.210 1.00 31.45 81 ILE A N 2
ATOM 3616 C CA . ILE A 1 81 ? -5.021 9.527 3.093 1.00 4.32 81 ILE A CA 2
ATOM 3617 C C . ILE A 1 81 ? -4.626 8.239 2.392 1.00 53.32 81 ILE A C 2
ATOM 3618 O O . ILE A 1 81 ? -4.799 8.113 1.185 1.00 61.04 81 ILE A O 2
ATOM 3634 N N . VAL A 1 82 ? -4.060 7.330 3.115 1.00 64.41 82 VAL A N 2
ATOM 3635 C CA . VAL A 1 82 ? -3.714 6.046 2.572 1.00 73.21 82 VAL A CA 2
ATOM 3636 C C . VAL A 1 82 ? -4.537 4.977 3.264 1.00 0.51 82 VAL A C 2
ATOM 3637 O O . VAL A 1 82 ? -4.369 4.720 4.460 1.00 31.20 82 VAL A O 2
ATOM 3650 N N . HIS A 1 83 ? -5.448 4.404 2.531 1.00 74.23 83 HIS A N 2
ATOM 3651 C CA . HIS A 1 83 ? -6.316 3.371 3.031 1.00 64.05 83 HIS A CA 2
ATOM 3652 C C . HIS A 1 83 ? -5.772 2.019 2.652 1.00 73.12 83 HIS A C 2
ATOM 3653 O O . HIS A 1 83 ? -5.834 1.625 1.496 1.00 73.05 83 HIS A O 2
ATOM 3667 N N . VAL A 1 84 ? -5.225 1.331 3.596 1.00 72.54 84 VAL A N 2
ATOM 3668 C CA . VAL A 1 84 ? -4.708 0.012 3.357 1.00 60.43 84 VAL A CA 2
ATOM 3669 C C . VAL A 1 84 ? -5.722 -0.988 3.877 1.00 31.44 84 VAL A C 2
ATOM 3670 O O . VAL A 1 84 ? -6.014 -0.997 5.073 1.00 42.04 84 VAL A O 2
ATOM 3683 N N . LYS A 1 85 ? -6.288 -1.765 3.001 1.00 71.13 85 LYS A N 2
ATOM 3684 C CA . LYS A 1 85 ? -7.239 -2.782 3.392 1.00 43.13 85 LYS A CA 2
ATOM 3685 C C . LYS A 1 85 ? -6.768 -4.137 2.876 1.00 74.20 85 LYS A C 2
ATOM 3686 O O . LYS A 1 85 ? -6.326 -4.260 1.717 1.00 20.21 85 LYS A O 2
ATOM 3705 N N . LEU A 1 86 ? -6.811 -5.128 3.721 1.00 13.23 86 LEU A N 2
ATOM 3706 C CA . LEU A 1 86 ? -6.283 -6.427 3.390 1.00 61.11 86 LEU A CA 2
ATOM 3707 C C . LEU A 1 86 ? -7.434 -7.380 3.168 1.00 50.41 86 LEU A C 2
ATOM 3708 O O . LEU A 1 86 ? -8.143 -7.716 4.092 1.00 70.52 86 LEU A O 2
ATOM 3724 N N . ARG A 1 87 ? -7.601 -7.820 1.971 1.00 74.40 87 ARG A N 2
ATOM 3725 C CA . ARG A 1 87 ? -8.688 -8.698 1.620 1.00 64.32 87 ARG A CA 2
ATOM 3726 C C . ARG A 1 87 ? -8.175 -10.119 1.637 1.00 33.40 87 ARG A C 2
ATOM 3727 O O . ARG A 1 87 ? -7.064 -10.380 1.232 1.00 14.00 87 ARG A O 2
ATOM 3748 N N . LYS A 1 88 ? -8.942 -11.017 2.142 1.00 42.03 88 LYS A N 2
ATOM 3749 C CA . LYS A 1 88 ? -8.534 -12.412 2.141 1.00 25.30 88 LYS A CA 2
ATOM 3750 C C . LYS A 1 88 ? -9.044 -13.145 0.894 1.00 74.45 88 LYS A C 2
ATOM 3751 O O . LYS A 1 88 ? -10.213 -13.522 0.834 1.00 3.03 88 LYS A O 2
ATOM 3770 N N . ILE A 1 89 ? -8.188 -13.309 -0.120 1.00 20.42 89 ILE A N 2
ATOM 3771 C CA . ILE A 1 89 ? -8.596 -14.023 -1.330 1.00 44.12 89 ILE A CA 2
ATOM 3772 C C . ILE A 1 89 ? -8.847 -15.502 -0.993 1.00 54.21 89 ILE A C 2
ATOM 3773 O O . ILE A 1 89 ? -7.938 -16.264 -0.643 1.00 21.43 89 ILE A O 2
ATOM 3789 N N . THR A 1 90 ? -10.089 -15.863 -1.074 1.00 53.35 90 THR A N 2
ATOM 3790 C CA . THR A 1 90 ? -10.609 -17.115 -0.616 1.00 64.22 90 THR A CA 2
ATOM 3791 C C . THR A 1 90 ? -11.733 -17.551 -1.543 1.00 41.15 90 THR A C 2
ATOM 3792 O O . THR A 1 90 ? -11.931 -16.958 -2.596 1.00 3.25 90 THR A O 2
ATOM 3803 N N . GLU A 1 91 ? -12.459 -18.581 -1.173 1.00 75.31 91 GLU A N 2
ATOM 3804 C CA . GLU A 1 91 ? -13.638 -18.979 -1.928 1.00 21.13 91 GLU A CA 2
ATOM 3805 C C . GLU A 1 91 ? -14.744 -17.939 -1.661 1.00 62.53 91 GLU A C 2
ATOM 3806 O O . GLU A 1 91 ? -15.696 -17.780 -2.422 1.00 3.12 91 GLU A O 2
ATOM 3818 N N . ASN A 1 92 ? -14.560 -17.226 -0.586 1.00 73.24 92 ASN A N 2
ATOM 3819 C CA . ASN A 1 92 ? -15.481 -16.194 -0.142 1.00 13.24 92 ASN A CA 2
ATOM 3820 C C . ASN A 1 92 ? -15.125 -14.864 -0.816 1.00 33.32 92 ASN A C 2
ATOM 3821 O O . ASN A 1 92 ? -16.010 -14.079 -1.168 1.00 14.13 92 ASN A O 2
ATOM 3832 N N . CYS A 1 93 ? -13.858 -14.608 -0.996 1.00 54.32 93 CYS A N 2
ATOM 3833 C CA . CYS A 1 93 ? -13.425 -13.367 -1.582 1.00 50.41 93 CYS A CA 2
ATOM 3834 C C . CYS A 1 93 ? -12.591 -13.549 -2.828 1.00 54.23 93 CYS A C 2
ATOM 3835 O O . CYS A 1 93 ? -11.576 -14.243 -2.805 1.00 10.10 93 CYS A O 2
ATOM 3842 N N . PRO A 1 94 ? -12.993 -12.920 -3.920 1.00 55.14 94 PRO A N 2
ATOM 3843 C CA . PRO A 1 94 ? -12.243 -12.956 -5.162 1.00 22.34 94 PRO A CA 2
ATOM 3844 C C . PRO A 1 94 ? -11.122 -11.909 -5.155 1.00 70.21 94 PRO A C 2
ATOM 3845 O O . PRO A 1 94 ? -11.143 -10.981 -4.323 1.00 11.12 94 PRO A O 2
ATOM 3856 N N . PRO A 1 95 ? -10.117 -12.048 -6.045 1.00 4.22 95 PRO A N 2
ATOM 3857 C CA . PRO A 1 95 ? -9.058 -11.057 -6.172 1.00 23.24 95 PRO A CA 2
ATOM 3858 C C . PRO A 1 95 ? -9.649 -9.732 -6.624 1.00 42.04 95 PRO A C 2
ATOM 3859 O O . PRO A 1 95 ? -10.607 -9.695 -7.445 1.00 71.44 95 PRO A O 2
ATOM 3870 N N . VAL A 1 96 ? -9.128 -8.668 -6.121 1.00 11.40 96 VAL A N 2
ATOM 3871 C CA . VAL A 1 96 ? -9.670 -7.368 -6.430 1.00 24.30 96 VAL A CA 2
ATOM 3872 C C . VAL A 1 96 ? -9.008 -6.824 -7.707 1.00 62.00 96 VAL A C 2
ATOM 3873 O O . VAL A 1 96 ? -7.932 -7.303 -8.123 1.00 1.34 96 VAL A O 2
ATOM 3886 N N . ASP A 1 97 ? -9.655 -5.886 -8.342 1.00 20.40 97 ASP A N 2
ATOM 3887 C CA . ASP A 1 97 ? -9.164 -5.289 -9.577 1.00 64.43 97 ASP A CA 2
ATOM 3888 C C . ASP A 1 97 ? -8.728 -3.871 -9.292 1.00 51.14 97 ASP A C 2
ATOM 3889 O O . ASP A 1 97 ? -9.470 -3.108 -8.661 1.00 72.33 97 ASP A O 2
ATOM 3898 N N . GLY A 1 98 ? -7.551 -3.522 -9.735 1.00 71.53 98 GLY A N 2
ATOM 3899 C CA . GLY A 1 98 ? -7.010 -2.221 -9.470 1.00 53.34 98 GLY A CA 2
ATOM 3900 C C . GLY A 1 98 ? -5.729 -2.031 -10.185 1.00 2.03 98 GLY A C 2
ATOM 3901 O O . GLY A 1 98 ? -5.432 -2.757 -11.143 1.00 53.32 98 GLY A O 2
ATOM 3905 N N . ASN A 1 99 ? -4.969 -1.087 -9.737 1.00 11.25 99 ASN A N 2
ATOM 3906 C CA . ASN A 1 99 ? -3.678 -0.798 -10.316 1.00 11.11 99 ASN A CA 2
ATOM 3907 C C . ASN A 1 99 ? -2.675 -1.783 -9.800 1.00 1.24 99 ASN A C 2
ATOM 3908 O O . ASN A 1 99 ? -2.535 -1.980 -8.583 1.00 71.03 99 ASN A O 2
ATOM 3919 N N . ARG A 1 100 ? -2.015 -2.423 -10.700 1.00 62.51 100 ARG A N 2
ATOM 3920 C CA . ARG A 1 100 ? -1.033 -3.406 -10.377 1.00 63.23 100 ARG A CA 2
ATOM 3921 C C . ARG A 1 100 ? 0.311 -2.771 -10.184 1.00 34.10 100 ARG A C 2
ATOM 3922 O O . ARG A 1 100 ? 0.951 -2.314 -11.122 1.00 71.32 100 ARG A O 2
ATOM 3943 N N . CYS A 1 101 ? 0.681 -2.701 -8.955 1.00 11.11 101 CYS A N 2
ATOM 3944 C CA . CYS A 1 101 ? 1.929 -2.140 -8.521 1.00 2.33 101 CYS A CA 2
ATOM 3945 C C . CYS A 1 101 ? 3.082 -3.062 -8.950 1.00 20.03 101 CYS A C 2
ATOM 3946 O O . CYS A 1 101 ? 2.873 -4.277 -9.154 1.00 13.04 101 CYS A O 2
ATOM 3953 N N . SER A 1 102 ? 4.249 -2.492 -9.145 1.00 43.33 102 SER A N 2
ATOM 3954 C CA . SER A 1 102 ? 5.424 -3.242 -9.495 1.00 4.45 102 SER A CA 2
ATOM 3955 C C . SER A 1 102 ? 5.916 -3.985 -8.249 1.00 51.35 102 SER A C 2
ATOM 3956 O O . SER A 1 102 ? 6.465 -3.376 -7.333 1.00 33.12 102 SER A O 2
ATOM 3964 N N . VAL A 1 103 ? 5.674 -5.272 -8.209 1.00 65.43 103 VAL A N 2
ATOM 3965 C CA . VAL A 1 103 ? 5.995 -6.080 -7.054 1.00 11.43 103 VAL A CA 2
ATOM 3966 C C . VAL A 1 103 ? 7.090 -7.062 -7.384 1.00 22.23 103 VAL A C 2
ATOM 3967 O O . VAL A 1 103 ? 7.103 -7.691 -8.455 1.00 55.31 103 VAL A O 2
ATOM 3980 N N . LEU A 1 104 ? 7.947 -7.226 -6.458 1.00 52.13 104 LEU A N 2
ATOM 3981 C CA . LEU A 1 104 ? 9.066 -8.116 -6.553 1.00 64.31 104 LEU A CA 2
ATOM 3982 C C . LEU A 1 104 ? 9.382 -8.608 -5.191 1.00 52.44 104 LEU A C 2
ATOM 3983 O O . LEU A 1 104 ? 9.243 -9.782 -4.869 1.00 11.31 104 LEU A O 2
ATOM 3999 N N . GLU A 1 105 ? 9.769 -7.699 -4.427 1.00 43.41 105 GLU A N 2
ATOM 4000 C CA . GLU A 1 105 ? 10.121 -7.876 -3.051 1.00 15.51 105 GLU A CA 2
ATOM 4001 C C . GLU A 1 105 ? 10.001 -6.513 -2.387 1.00 12.34 105 GLU A C 2
ATOM 4002 O O . GLU A 1 105 ? 10.069 -5.499 -3.089 1.00 42.35 105 GLU A O 2
ATOM 4014 N N . PHE A 1 106 ? 9.921 -6.504 -1.059 1.00 50.21 106 PHE A N 2
ATOM 4015 C CA . PHE A 1 106 ? 9.655 -5.321 -0.215 1.00 21.55 106 PHE A CA 2
ATOM 4016 C C . PHE A 1 106 ? 10.195 -3.989 -0.738 1.00 53.20 106 PHE A C 2
ATOM 4017 O O . PHE A 1 106 ? 9.441 -3.059 -0.918 1.00 23.11 106 PHE A O 2
ATOM 4034 N N . GLU A 1 107 ? 11.461 -3.928 -1.009 1.00 44.14 107 GLU A N 2
ATOM 4035 C CA . GLU A 1 107 ? 12.127 -2.700 -1.412 1.00 22.21 107 GLU A CA 2
ATOM 4036 C C . GLU A 1 107 ? 11.632 -2.142 -2.756 1.00 44.32 107 GLU A C 2
ATOM 4037 O O . GLU A 1 107 ? 11.640 -0.923 -2.983 1.00 12.15 107 GLU A O 2
ATOM 4049 N N . ARG A 1 108 ? 11.171 -3.023 -3.600 1.00 62.24 108 ARG A N 2
ATOM 4050 C CA . ARG A 1 108 ? 10.690 -2.683 -4.912 1.00 2.24 108 ARG A CA 2
ATOM 4051 C C . ARG A 1 108 ? 9.231 -2.326 -4.778 1.00 63.11 108 ARG A C 2
ATOM 4052 O O . ARG A 1 108 ? 8.754 -1.341 -5.375 1.00 61.41 108 ARG A O 2
ATOM 4073 N N . ASP A 1 109 ? 8.558 -3.084 -3.948 1.00 70.31 109 ASP A N 2
ATOM 4074 C CA . ASP A 1 109 ? 7.132 -2.928 -3.718 1.00 60.42 109 ASP A CA 2
ATOM 4075 C C . ASP A 1 109 ? 6.895 -1.600 -3.057 1.00 30.41 109 ASP A C 2
ATOM 4076 O O . ASP A 1 109 ? 6.066 -0.813 -3.495 1.00 74.02 109 ASP A O 2
ATOM 4085 N N . ILE A 1 110 ? 7.697 -1.316 -2.044 1.00 44.31 110 ILE A N 2
ATOM 4086 C CA . ILE A 1 110 ? 7.540 -0.111 -1.267 1.00 24.01 110 ILE A CA 2
ATOM 4087 C C . ILE A 1 110 ? 7.918 1.111 -2.095 1.00 53.15 110 ILE A C 2
ATOM 4088 O O . ILE A 1 110 ? 7.411 2.196 -1.869 1.00 62.34 110 ILE A O 2
ATOM 4104 N N . GLU A 1 111 ? 8.779 0.913 -3.087 1.00 55.13 111 GLU A N 2
ATOM 4105 C CA . GLU A 1 111 ? 9.163 1.985 -3.983 1.00 4.22 111 GLU A CA 2
ATOM 4106 C C . GLU A 1 111 ? 7.936 2.376 -4.751 1.00 32.22 111 GLU A C 2
ATOM 4107 O O . GLU A 1 111 ? 7.546 3.545 -4.772 1.00 54.41 111 GLU A O 2
ATOM 4119 N N . CYS A 1 112 ? 7.294 1.380 -5.296 1.00 13.42 112 CYS A N 2
ATOM 4120 C CA . CYS A 1 112 ? 6.102 1.570 -6.073 1.00 55.53 112 CYS A CA 2
ATOM 4121 C C . CYS A 1 112 ? 4.973 2.154 -5.223 1.00 12.41 112 CYS A C 2
ATOM 4122 O O . CYS A 1 112 ? 4.261 3.069 -5.661 1.00 11.31 112 CYS A O 2
ATOM 4129 N N . ILE A 1 113 ? 4.867 1.682 -4.002 1.00 62.02 113 ILE A N 2
ATOM 4130 C CA . ILE A 1 113 ? 3.865 2.166 -3.077 1.00 31.44 113 ILE A CA 2
ATOM 4131 C C . ILE A 1 113 ? 4.097 3.633 -2.723 1.00 2.33 113 ILE A C 2
ATOM 4132 O O . ILE A 1 113 ? 3.172 4.448 -2.809 1.00 13.42 113 ILE A O 2
ATOM 4148 N N . VAL A 1 114 ? 5.333 3.990 -2.400 1.00 22.13 114 VAL A N 2
ATOM 4149 C CA . VAL A 1 114 ? 5.612 5.349 -1.972 1.00 22.15 114 VAL A CA 2
ATOM 4150 C C . VAL A 1 114 ? 5.472 6.303 -3.139 1.00 12.22 114 VAL A C 2
ATOM 4151 O O . VAL A 1 114 ? 4.986 7.416 -2.987 1.00 43.22 114 VAL A O 2
ATOM 4164 N N . LYS A 1 115 ? 5.817 5.826 -4.312 1.00 53.55 115 LYS A N 2
ATOM 4165 C CA . LYS A 1 115 ? 5.724 6.609 -5.514 1.00 1.30 115 LYS A CA 2
ATOM 4166 C C . LYS A 1 115 ? 4.263 6.917 -5.850 1.00 62.43 115 LYS A C 2
ATOM 4167 O O . LYS A 1 115 ? 3.938 8.028 -6.268 1.00 53.33 115 LYS A O 2
ATOM 4186 N N . ALA A 1 116 ? 3.385 5.952 -5.613 1.00 4.01 116 ALA A N 2
ATOM 4187 C CA . ALA A 1 116 ? 1.965 6.139 -5.858 1.00 20.35 116 ALA A CA 2
ATOM 4188 C C . ALA A 1 116 ? 1.384 7.139 -4.871 1.00 2.03 116 ALA A C 2
ATOM 4189 O O . ALA A 1 116 ? 0.581 8.013 -5.241 1.00 42.24 116 ALA A O 2
ATOM 4196 N N . ILE A 1 117 ? 1.812 7.029 -3.626 1.00 12.13 117 ILE A N 2
ATOM 4197 C CA . ILE A 1 117 ? 1.378 7.943 -2.580 1.00 24.23 117 ILE A CA 2
ATOM 4198 C C . ILE A 1 117 ? 1.873 9.350 -2.906 1.00 14.13 117 ILE A C 2
ATOM 4199 O O . ILE A 1 117 ? 1.104 10.310 -2.874 1.00 71.41 117 ILE A O 2
ATOM 4215 N N . GLU A 1 118 ? 3.131 9.444 -3.291 1.00 34.42 118 GLU A N 2
ATOM 4216 C CA . GLU A 1 118 ? 3.734 10.714 -3.631 1.00 31.32 118 GLU A CA 2
ATOM 4217 C C . GLU A 1 118 ? 3.066 11.359 -4.816 1.00 44.54 118 GLU A C 2
ATOM 4218 O O . GLU A 1 118 ? 2.872 12.555 -4.816 1.00 0.32 118 GLU A O 2
ATOM 4230 N N . GLU A 1 119 ? 2.675 10.572 -5.802 1.00 13.13 119 GLU A N 2
ATOM 4231 C CA . GLU A 1 119 ? 1.993 11.120 -6.957 1.00 54.41 119 GLU A CA 2
ATOM 4232 C C . GLU A 1 119 ? 0.601 11.621 -6.573 1.00 21.44 119 GLU A C 2
ATOM 4233 O O . GLU A 1 119 ? 0.173 12.685 -7.021 1.00 35.14 119 GLU A O 2
ATOM 4245 N N . CYS A 1 120 ? -0.077 10.869 -5.726 1.00 44.23 120 CYS A N 2
ATOM 4246 C CA . CYS A 1 120 ? -1.399 11.249 -5.225 1.00 14.13 120 CYS A CA 2
ATOM 4247 C C . CYS A 1 120 ? -1.302 12.591 -4.502 1.00 61.51 120 CYS A C 2
ATOM 4248 O O . CYS A 1 120 ? -2.002 13.550 -4.833 1.00 51.02 120 CYS A O 2
ATOM 4255 N N . LEU A 1 121 ? -0.347 12.685 -3.606 1.00 71.11 121 LEU A N 2
ATOM 4256 C CA . LEU A 1 121 ? -0.148 13.877 -2.821 1.00 52.23 121 LEU A CA 2
ATOM 4257 C C . LEU A 1 121 ? 0.490 15.008 -3.629 1.00 1.15 121 LEU A C 2
ATOM 4258 O O . LEU A 1 121 ? 0.519 16.159 -3.189 1.00 2.41 121 LEU A O 2
ATOM 4274 N N . ALA A 1 122 ? 1.038 14.676 -4.784 1.00 52.52 122 ALA A N 2
ATOM 4275 C CA . ALA A 1 122 ? 1.602 15.666 -5.665 1.00 0.24 122 ALA A CA 2
ATOM 4276 C C . ALA A 1 122 ? 0.515 16.293 -6.513 1.00 62.54 122 ALA A C 2
ATOM 4277 O O . ALA A 1 122 ? 0.597 17.477 -6.862 1.00 13.23 122 ALA A O 2
ATOM 4284 N N . LYS A 1 123 ? -0.501 15.503 -6.870 1.00 64.11 123 LYS A N 2
ATOM 4285 C CA . LYS A 1 123 ? -1.602 16.031 -7.645 1.00 55.33 123 LYS A CA 2
ATOM 4286 C C . LYS A 1 123 ? -2.530 16.795 -6.753 1.00 10.34 123 LYS A C 2
ATOM 4287 O O . LYS A 1 123 ? -3.091 17.831 -7.142 1.00 44.22 123 LYS A O 2
ATOM 4306 N N . GLY A 1 124 ? -2.642 16.302 -5.559 1.00 33.44 124 GLY A N 2
ATOM 4307 C CA . GLY A 1 124 ? -3.349 16.978 -4.508 1.00 2.42 124 GLY A CA 2
ATOM 4308 C C . GLY A 1 124 ? -4.768 17.249 -4.799 1.00 55.31 124 GLY A C 2
ATOM 4309 O O . GLY A 1 124 ? -5.481 16.445 -5.333 1.00 55.54 124 GLY A O 2
ATOM 4313 N N . GLU A 1 125 ? -5.147 18.407 -4.471 1.00 13.11 125 GLU A N 2
ATOM 4314 C CA . GLU A 1 125 ? -6.506 18.908 -4.615 1.00 23.11 125 GLU A CA 2
ATOM 4315 C C . GLU A 1 125 ? -6.928 19.230 -6.056 1.00 11.25 125 GLU A C 2
ATOM 4316 O O . GLU A 1 125 ? -7.746 20.134 -6.285 1.00 41.21 125 GLU A O 2
ATOM 4328 N N . LEU A 1 126 ? -6.503 18.404 -6.968 1.00 44.32 126 LEU A N 2
ATOM 4329 C CA . LEU A 1 126 ? -6.773 18.577 -8.394 1.00 12.22 126 LEU A CA 2
ATOM 4330 C C . LEU A 1 126 ? -6.635 17.297 -9.223 1.00 71.40 126 LEU A C 2
ATOM 4331 O O . LEU A 1 126 ? -5.544 17.023 -9.727 1.00 71.12 126 LEU A O 2
ATOM 4347 N N . ASN A 1 127 ? -7.717 16.503 -9.305 1.00 74.42 127 ASN A N 2
ATOM 4348 C CA . ASN A 1 127 ? -7.853 15.391 -10.286 1.00 61.55 127 ASN A CA 2
ATOM 4349 C C . ASN A 1 127 ? -9.124 14.600 -10.031 1.00 13.22 127 ASN A C 2
ATOM 4350 O O . ASN A 1 127 ? -9.172 13.697 -9.175 1.00 64.34 127 ASN A O 2
ATOM 4361 N N . SER A 1 128 ? -10.147 14.965 -10.758 1.00 21.14 128 SER A N 2
ATOM 4362 C CA . SER A 1 128 ? -11.454 14.389 -10.644 1.00 75.32 128 SER A CA 2
ATOM 4363 C C . SER A 1 128 ? -11.505 13.034 -11.349 1.00 63.10 128 SER A C 2
ATOM 4364 O O . SER A 1 128 ? -11.151 12.942 -12.530 1.00 5.20 128 SER A O 2
ATOM 4372 N N . LYS A 1 129 ? -11.926 11.994 -10.624 1.00 31.44 129 LYS A N 2
ATOM 4373 C CA . LYS A 1 129 ? -12.030 10.631 -11.167 1.00 3.21 129 LYS A CA 2
ATOM 4374 C C . LYS A 1 129 ? -12.680 9.625 -10.194 1.00 20.13 129 LYS A C 2
ATOM 4375 O O . LYS A 1 129 ? -11.982 8.984 -9.383 1.00 60.04 129 LYS A O 2
ATOM 4394 N N . LEU A 1 130 ? -14.003 9.527 -10.272 1.00 63.10 130 LEU A N 2
ATOM 4395 C CA . LEU A 1 130 ? -14.815 8.536 -9.538 1.00 3.14 130 LEU A CA 2
ATOM 4396 C C . LEU A 1 130 ? -14.794 8.719 -8.020 1.00 62.50 130 LEU A C 2
ATOM 4397 O O . LEU A 1 130 ? -13.969 8.129 -7.313 1.00 21.11 130 LEU A O 2
ATOM 4413 N N . GLU A 1 131 ? -15.684 9.533 -7.523 1.00 40.45 131 GLU A N 2
ATOM 4414 C CA . GLU A 1 131 ? -15.816 9.708 -6.107 1.00 33.03 131 GLU A CA 2
ATOM 4415 C C . GLU A 1 131 ? -17.047 8.952 -5.650 1.00 75.04 131 GLU A C 2
ATOM 4416 O O . GLU A 1 131 ? -18.177 9.251 -6.081 1.00 35.02 131 GLU A O 2
ATOM 4428 N N . GLY A 1 132 ? -16.827 7.961 -4.841 1.00 14.02 132 GLY A N 2
ATOM 4429 C CA . GLY A 1 132 ? -17.893 7.197 -4.266 1.00 15.53 132 GLY A CA 2
ATOM 4430 C C . GLY A 1 132 ? -17.453 6.659 -2.946 1.00 62.15 132 GLY A C 2
ATOM 4431 O O . GLY A 1 132 ? -17.634 5.473 -2.646 1.00 32.23 132 GLY A O 2
ATOM 4435 N N . LYS A 1 133 ? -16.856 7.525 -2.150 1.00 21.53 133 LYS A N 2
ATOM 4436 C CA . LYS A 1 133 ? -16.279 7.127 -0.897 1.00 53.32 133 LYS A CA 2
ATOM 4437 C C . LYS A 1 133 ? -16.115 8.351 0.024 1.00 0.13 133 LYS A C 2
ATOM 4438 O O . LYS A 1 133 ? -15.152 9.105 -0.109 1.00 34.12 133 LYS A O 2
ATOM 4457 N N . PRO A 1 134 ? -17.082 8.605 0.921 1.00 32.12 134 PRO A N 2
ATOM 4458 C CA . PRO A 1 134 ? -17.000 9.704 1.877 1.00 72.43 134 PRO A CA 2
ATOM 4459 C C . PRO A 1 134 ? -16.113 9.324 3.057 1.00 22.11 134 PRO A C 2
ATOM 4460 O O . PRO A 1 134 ? -16.405 8.366 3.785 1.00 31.45 134 PRO A O 2
ATOM 4471 N N . ILE A 1 135 ? -15.023 10.036 3.230 1.00 2.45 135 ILE A N 2
ATOM 4472 C CA . ILE A 1 135 ? -14.084 9.732 4.283 1.00 33.12 135 ILE A CA 2
ATOM 4473 C C . ILE A 1 135 ? -13.836 10.948 5.184 1.00 43.14 135 ILE A C 2
ATOM 4474 O O . ILE A 1 135 ? -13.160 11.905 4.783 1.00 3.52 135 ILE A O 2
ATOM 4490 N N . PRO A 1 136 ? -14.436 10.960 6.371 1.00 62.14 136 PRO A N 2
ATOM 4491 C CA . PRO A 1 136 ? -14.156 11.977 7.381 1.00 34.41 136 PRO A CA 2
ATOM 4492 C C . PRO A 1 136 ? -12.817 11.687 8.093 1.00 52.11 136 PRO A C 2
ATOM 4493 O O . PRO A 1 136 ? -12.291 10.564 8.032 1.00 54.20 136 PRO A O 2
ATOM 4504 N N . ASN A 1 137 ? -12.276 12.677 8.763 1.00 41.52 137 ASN A N 2
ATOM 4505 C CA . ASN A 1 137 ? -11.021 12.511 9.483 1.00 21.15 137 ASN A CA 2
ATOM 4506 C C . ASN A 1 137 ? -11.202 12.842 10.942 1.00 12.13 137 ASN A C 2
ATOM 4507 O O . ASN A 1 137 ? -11.187 14.011 11.331 1.00 11.41 137 ASN A O 2
ATOM 4518 N N . PRO A 1 138 ? -11.441 11.829 11.773 1.00 43.40 138 PRO A N 2
ATOM 4519 C CA . PRO A 1 138 ? -11.635 12.010 13.208 1.00 14.01 138 PRO A CA 2
ATOM 4520 C C . PRO A 1 138 ? -10.340 12.320 13.934 1.00 70.13 138 PRO A C 2
ATOM 4521 O O . PRO A 1 138 ? -10.347 12.911 15.017 1.00 30.44 138 PRO A O 2
ATOM 4532 N N . LEU A 1 139 ? -9.239 11.950 13.347 1.00 14.33 139 LEU A N 2
ATOM 4533 C CA . LEU A 1 139 ? -7.976 12.122 13.996 1.00 24.22 139 LEU A CA 2
ATOM 4534 C C . LEU A 1 139 ? -7.111 13.165 13.314 1.00 44.11 139 LEU A C 2
ATOM 4535 O O . LEU A 1 139 ? -6.857 13.108 12.104 1.00 60.45 139 LEU A O 2
ATOM 4551 N N . LEU A 1 140 ? -6.738 14.152 14.081 1.00 23.04 140 LEU A N 2
ATOM 4552 C CA . LEU A 1 140 ? -5.740 15.110 13.694 1.00 35.42 140 LEU A CA 2
ATOM 4553 C C . LEU A 1 140 ? -4.607 14.965 14.667 1.00 75.53 140 LEU A C 2
ATOM 4554 O O . LEU A 1 140 ? -4.522 15.700 15.652 1.00 74.24 140 LEU A O 2
ATOM 4570 N N . GLY A 1 141 ? -3.800 13.976 14.450 1.00 40.02 141 GLY A N 2
ATOM 4571 C CA . GLY A 1 141 ? -2.736 13.708 15.352 1.00 71.43 141 GLY A CA 2
ATOM 4572 C C . GLY A 1 141 ? -1.424 14.038 14.737 1.00 53.33 141 GLY A C 2
ATOM 4573 O O . GLY A 1 141 ? -1.324 14.993 13.956 1.00 21.11 141 GLY A O 2
ATOM 4577 N N . LEU A 1 142 ? -0.421 13.287 15.079 1.00 0.15 142 LEU A N 2
ATOM 4578 C CA . LEU A 1 142 ? 0.888 13.453 14.506 1.00 52.22 142 LEU A CA 2
ATOM 4579 C C . LEU A 1 142 ? 1.698 12.224 14.790 1.00 50.35 142 LEU A C 2
ATOM 4580 O O . LEU A 1 142 ? 1.308 11.389 15.619 1.00 0.41 142 LEU A O 2
ATOM 4596 N N . ASP A 1 143 ? 2.795 12.117 14.126 1.00 71.04 143 ASP A N 2
ATOM 4597 C CA . ASP A 1 143 ? 3.715 11.034 14.310 1.00 35.15 143 ASP A CA 2
ATOM 4598 C C . ASP A 1 143 ? 4.813 11.502 15.236 1.00 23.12 143 ASP A C 2
ATOM 4599 O O . ASP A 1 143 ? 4.843 12.661 15.656 1.00 73.41 143 ASP A O 2
ATOM 4608 N N . SER A 1 144 ? 5.669 10.616 15.577 1.00 75.24 144 SER A N 2
ATOM 4609 C CA . SER A 1 144 ? 6.862 10.925 16.287 1.00 41.33 144 SER A CA 2
ATOM 4610 C C . SER A 1 144 ? 7.938 10.004 15.778 1.00 61.25 144 SER A C 2
ATOM 4611 O O . SER A 1 144 ? 8.454 9.146 16.488 1.00 63.51 144 SER A O 2
ATOM 4619 N N . THR A 1 145 ? 8.200 10.130 14.507 1.00 63.14 145 THR A N 2
ATOM 4620 C CA . THR A 1 145 ? 9.150 9.304 13.845 1.00 4.01 145 THR A CA 2
ATOM 4621 C C . THR A 1 145 ? 10.106 10.161 13.030 1.00 4.32 145 THR A C 2
ATOM 4622 O O . THR A 1 145 ? 9.677 11.065 12.321 1.00 45.13 145 THR A O 2
ATOM 4633 N N . ARG A 1 146 ? 11.396 9.916 13.185 1.00 4.33 146 ARG A N 2
ATOM 4634 C CA . ARG A 1 146 ? 12.405 10.636 12.433 1.00 64.11 146 ARG A CA 2
ATOM 4635 C C . ARG A 1 146 ? 12.455 10.057 11.023 1.00 1.44 146 ARG A C 2
ATOM 4636 O O . ARG A 1 146 ? 11.976 8.932 10.803 1.00 53.42 146 ARG A O 2
ATOM 4657 N N . THR A 1 147 ? 13.025 10.782 10.090 1.00 53.34 147 THR A N 2
ATOM 4658 C CA . THR A 1 147 ? 13.106 10.323 8.728 1.00 53.34 147 THR A CA 2
ATOM 4659 C C . THR A 1 147 ? 14.126 9.174 8.608 1.00 44.54 147 THR A C 2
ATOM 4660 O O . THR A 1 147 ? 15.333 9.399 8.518 1.00 63.32 147 THR A O 2
ATOM 4671 N N . GLY A 1 148 ? 13.632 7.976 8.726 1.00 75.13 148 GLY A N 2
ATOM 4672 C CA . GLY A 1 148 ? 14.434 6.802 8.613 1.00 61.24 148 GLY A CA 2
ATOM 4673 C C . GLY A 1 148 ? 13.932 5.768 9.570 1.00 64.23 148 GLY A C 2
ATOM 4677 N N . MET A 1 1 ? -3.027 -19.036 3.493 1.00 0.00 1 MET A N 3
ATOM 4678 C CA . MET A 1 1 ? -3.904 -18.194 2.690 1.00 52.33 1 MET A CA 3
ATOM 4679 C C . MET A 1 1 ? -3.264 -16.864 2.399 1.00 62.44 1 MET A C 3
ATOM 4680 O O . MET A 1 1 ? -2.415 -16.388 3.164 1.00 25.15 1 MET A O 3
ATOM 4693 N N . LYS A 1 2 ? -3.611 -16.291 1.278 1.00 2.41 2 LYS A N 3
ATOM 4694 C CA . LYS A 1 2 ? -3.024 -15.056 0.858 1.00 51.55 2 LYS A CA 3
ATOM 4695 C C . LYS A 1 2 ? -4.000 -13.921 0.921 1.00 34.55 2 LYS A C 3
ATOM 4696 O O . LYS A 1 2 ? -5.212 -14.115 1.052 1.00 51.00 2 LYS A O 3
ATOM 4715 N N . TYR A 1 3 ? -3.462 -12.747 0.866 1.00 12.12 3 TYR A N 3
ATOM 4716 C CA . TYR A 1 3 ? -4.199 -11.536 0.918 1.00 45.54 3 TYR A CA 3
ATOM 4717 C C . TYR A 1 3 ? -3.986 -10.718 -0.324 1.00 54.14 3 TYR A C 3
ATOM 4718 O O . TYR A 1 3 ? -2.871 -10.649 -0.877 1.00 13.42 3 TYR A O 3
ATOM 4736 N N . ASP A 1 4 ? -5.054 -10.138 -0.755 1.00 63.05 4 ASP A N 3
ATOM 4737 C CA . ASP A 1 4 ? -5.104 -9.249 -1.868 1.00 12.44 4 ASP A CA 3
ATOM 4738 C C . ASP A 1 4 ? -5.145 -7.857 -1.254 1.00 52.43 4 ASP A C 3
ATOM 4739 O O . ASP A 1 4 ? -6.145 -7.447 -0.653 1.00 63.02 4 ASP A O 3
ATOM 4748 N N . VAL A 1 5 ? -4.017 -7.201 -1.282 1.00 73.24 5 VAL A N 3
ATOM 4749 C CA . VAL A 1 5 ? -3.840 -5.932 -0.610 1.00 43.22 5 VAL A CA 3
ATOM 4750 C C . VAL A 1 5 ? -4.234 -4.807 -1.545 1.00 11.45 5 VAL A C 3
ATOM 4751 O O . VAL A 1 5 ? -3.629 -4.629 -2.614 1.00 34.05 5 VAL A O 3
ATOM 4764 N N . VAL A 1 6 ? -5.230 -4.076 -1.157 1.00 4.44 6 VAL A N 3
ATOM 4765 C CA . VAL A 1 6 ? -5.704 -2.963 -1.922 1.00 2.34 6 VAL A CA 3
ATOM 4766 C C . VAL A 1 6 ? -5.310 -1.696 -1.198 1.00 74.23 6 VAL A C 3
ATOM 4767 O O . VAL A 1 6 ? -5.748 -1.456 -0.060 1.00 62.14 6 VAL A O 3
ATOM 4780 N N . ILE A 1 7 ? -4.492 -0.904 -1.815 1.00 71.00 7 ILE A N 3
ATOM 4781 C CA . ILE A 1 7 ? -4.045 0.303 -1.210 1.00 72.32 7 ILE A CA 3
ATOM 4782 C C . ILE A 1 7 ? -4.478 1.485 -2.048 1.00 42.31 7 ILE A C 3
ATOM 4783 O O . ILE A 1 7 ? -4.169 1.576 -3.241 1.00 22.53 7 ILE A O 3
ATOM 4799 N N . ILE A 1 8 ? -5.234 2.349 -1.447 1.00 4.53 8 ILE A N 3
ATOM 4800 C CA . ILE A 1 8 ? -5.754 3.489 -2.126 1.00 25.44 8 ILE A CA 3
ATOM 4801 C C . ILE A 1 8 ? -5.112 4.743 -1.551 1.00 40.22 8 ILE A C 3
ATOM 4802 O O . ILE A 1 8 ? -5.446 5.154 -0.433 1.00 45.54 8 ILE A O 3
ATOM 4818 N N . PRO A 1 9 ? -4.120 5.306 -2.228 1.00 75.41 9 PRO A N 3
ATOM 4819 C CA . PRO A 1 9 ? -3.585 6.585 -1.853 1.00 51.14 9 PRO A CA 3
ATOM 4820 C C . PRO A 1 9 ? -4.441 7.654 -2.505 1.00 2.23 9 PRO A C 3
ATOM 4821 O O . PRO A 1 9 ? -4.570 7.683 -3.723 1.00 3.41 9 PRO A O 3
ATOM 4832 N N . GLU A 1 10 ? -5.029 8.497 -1.722 1.00 24.20 10 GLU A N 3
ATOM 4833 C CA . GLU A 1 10 ? -5.915 9.494 -2.248 1.00 42.43 10 GLU A CA 3
ATOM 4834 C C . GLU A 1 10 ? -5.796 10.774 -1.458 1.00 14.21 10 GLU A C 3
ATOM 4835 O O . GLU A 1 10 ? -5.806 10.761 -0.235 1.00 3.15 10 GLU A O 3
ATOM 4847 N N . SER A 1 11 ? -5.618 11.857 -2.145 1.00 40.25 11 SER A N 3
ATOM 4848 C CA . SER A 1 11 ? -5.503 13.134 -1.517 1.00 3.33 11 SER A CA 3
ATOM 4849 C C . SER A 1 11 ? -6.877 13.582 -1.004 1.00 60.12 11 SER A C 3
ATOM 4850 O O . SER A 1 11 ? -7.819 13.707 -1.792 1.00 51.24 11 SER A O 3
ATOM 4858 N N . PHE A 1 12 ? -6.993 13.811 0.315 1.00 44.11 12 PHE A N 3
ATOM 4859 C CA . PHE A 1 12 ? -8.276 14.121 0.912 1.00 32.13 12 PHE A CA 3
ATOM 4860 C C . PHE A 1 12 ? -8.905 15.384 0.388 1.00 51.30 12 PHE A C 3
ATOM 4861 O O . PHE A 1 12 ? -8.405 16.479 0.585 1.00 72.11 12 PHE A O 3
ATOM 4878 N N . HIS A 1 13 ? -9.973 15.204 -0.338 1.00 11.24 13 HIS A N 3
ATOM 4879 C CA . HIS A 1 13 ? -10.700 16.283 -0.909 1.00 34.43 13 HIS A CA 3
ATOM 4880 C C . HIS A 1 13 ? -12.159 15.983 -0.893 1.00 1.11 13 HIS A C 3
ATOM 4881 O O . HIS A 1 13 ? -12.632 15.109 -1.620 1.00 62.43 13 HIS A O 3
ATOM 4895 N N . ARG A 1 14 ? -12.849 16.645 -0.008 1.00 41.32 14 ARG A N 3
ATOM 4896 C CA . ARG A 1 14 ? -14.281 16.574 0.059 1.00 64.11 14 ARG A CA 3
ATOM 4897 C C . ARG A 1 14 ? -14.785 17.265 -1.176 1.00 13.02 14 ARG A C 3
ATOM 4898 O O . ARG A 1 14 ? -14.444 18.419 -1.422 1.00 13.42 14 ARG A O 3
ATOM 4919 N N . PHE A 1 15 ? -15.541 16.540 -1.944 1.00 44.43 15 PHE A N 3
ATOM 4920 C CA . PHE A 1 15 ? -15.990 16.945 -3.242 1.00 44.44 15 PHE A CA 3
ATOM 4921 C C . PHE A 1 15 ? -16.871 18.162 -3.120 1.00 20.01 15 PHE A C 3
ATOM 4922 O O . PHE A 1 15 ? -18.022 18.096 -2.666 1.00 72.42 15 PHE A O 3
ATOM 4939 N N . ASP A 1 16 ? -16.301 19.251 -3.457 1.00 32.32 16 ASP A N 3
ATOM 4940 C CA . ASP A 1 16 ? -16.936 20.531 -3.353 1.00 3.13 16 ASP A CA 3
ATOM 4941 C C . ASP A 1 16 ? -17.717 20.861 -4.662 1.00 55.42 16 ASP A C 3
ATOM 4942 O O . ASP A 1 16 ? -18.096 19.943 -5.422 1.00 2.23 16 ASP A O 3
ATOM 4951 N N . LYS A 1 17 ? -17.974 22.134 -4.907 1.00 43.41 17 LYS A N 3
ATOM 4952 C CA . LYS A 1 17 ? -18.755 22.592 -6.030 1.00 54.41 17 LYS A CA 3
ATOM 4953 C C . LYS A 1 17 ? -17.993 22.450 -7.341 1.00 50.44 17 LYS A C 3
ATOM 4954 O O . LYS A 1 17 ? -18.533 21.964 -8.334 1.00 42.53 17 LYS A O 3
ATOM 4973 N N . HIS A 1 18 ? -16.753 22.847 -7.345 1.00 11.35 18 HIS A N 3
ATOM 4974 C CA . HIS A 1 18 ? -15.976 22.801 -8.562 1.00 32.01 18 HIS A CA 3
ATOM 4975 C C . HIS A 1 18 ? -14.628 22.174 -8.298 1.00 4.21 18 HIS A C 3
ATOM 4976 O O . HIS A 1 18 ? -14.211 21.225 -8.974 1.00 15.54 18 HIS A O 3
ATOM 4990 N N . ASN A 1 19 ? -13.986 22.689 -7.317 1.00 4.14 19 ASN A N 3
ATOM 4991 C CA . ASN A 1 19 ? -12.695 22.260 -6.906 1.00 14.40 19 ASN A CA 3
ATOM 4992 C C . ASN A 1 19 ? -12.798 21.294 -5.786 1.00 41.23 19 ASN A C 3
ATOM 4993 O O . ASN A 1 19 ? -13.900 20.929 -5.385 1.00 2.11 19 ASN A O 3
ATOM 5004 N N . MET A 1 20 ? -11.652 20.871 -5.304 1.00 23.55 20 MET A N 3
ATOM 5005 C CA . MET A 1 20 ? -11.536 19.907 -4.216 1.00 4.12 20 MET A CA 3
ATOM 5006 C C . MET A 1 20 ? -11.956 18.543 -4.691 1.00 13.34 20 MET A C 3
ATOM 5007 O O . MET A 1 20 ? -13.093 18.105 -4.507 1.00 21.31 20 MET A O 3
ATOM 5021 N N . GLU A 1 21 ? -11.027 17.917 -5.365 1.00 70.53 21 GLU A N 3
ATOM 5022 C CA . GLU A 1 21 ? -11.166 16.646 -5.943 1.00 55.32 21 GLU A CA 3
ATOM 5023 C C . GLU A 1 21 ? -9.785 16.243 -6.330 1.00 3.11 21 GLU A C 3
ATOM 5024 O O . GLU A 1 21 ? -9.083 17.018 -6.992 1.00 14.13 21 GLU A O 3
ATOM 5036 N N . HIS A 1 22 ? -9.364 15.156 -5.796 1.00 21.14 22 HIS A N 3
ATOM 5037 C CA . HIS A 1 22 ? -8.199 14.453 -6.262 1.00 22.24 22 HIS A CA 3
ATOM 5038 C C . HIS A 1 22 ? -8.125 13.104 -5.638 1.00 13.22 22 HIS A C 3
ATOM 5039 O O . HIS A 1 22 ? -7.506 12.914 -4.587 1.00 34.55 22 HIS A O 3
ATOM 5053 N N . ILE A 1 23 ? -8.807 12.201 -6.225 1.00 22.12 23 ILE A N 3
ATOM 5054 C CA . ILE A 1 23 ? -8.748 10.854 -5.791 1.00 13.14 23 ILE A CA 3
ATOM 5055 C C . ILE A 1 23 ? -7.868 10.105 -6.774 1.00 73.34 23 ILE A C 3
ATOM 5056 O O . ILE A 1 23 ? -7.998 10.271 -7.995 1.00 2.41 23 ILE A O 3
ATOM 5072 N N . CYS A 1 24 ? -7.003 9.292 -6.271 1.00 34.21 24 CYS A N 3
ATOM 5073 C CA . CYS A 1 24 ? -6.092 8.569 -7.112 1.00 15.20 24 CYS A CA 3
ATOM 5074 C C . CYS A 1 24 ? -6.491 7.100 -7.176 1.00 74.44 24 CYS A C 3
ATOM 5075 O O . CYS A 1 24 ? -7.053 6.558 -6.215 1.00 35.43 24 CYS A O 3
ATOM 5082 N N . PRO A 1 25 ? -6.278 6.455 -8.357 1.00 41.32 25 PRO A N 3
ATOM 5083 C CA . PRO A 1 25 ? -6.630 5.048 -8.585 1.00 64.44 25 PRO A CA 3
ATOM 5084 C C . PRO A 1 25 ? -5.992 4.099 -7.559 1.00 34.04 25 PRO A C 3
ATOM 5085 O O . PRO A 1 25 ? -4.797 4.224 -7.232 1.00 42.33 25 PRO A O 3
ATOM 5096 N N . PRO A 1 26 ? -6.776 3.139 -7.055 1.00 14.32 26 PRO A N 3
ATOM 5097 C CA . PRO A 1 26 ? -6.316 2.187 -6.052 1.00 63.34 26 PRO A CA 3
ATOM 5098 C C . PRO A 1 26 ? -5.361 1.143 -6.634 1.00 2.45 26 PRO A C 3
ATOM 5099 O O . PRO A 1 26 ? -5.552 0.669 -7.764 1.00 13.13 26 PRO A O 3
ATOM 5110 N N . MET A 1 27 ? -4.344 0.804 -5.880 1.00 44.54 27 MET A N 3
ATOM 5111 C CA . MET A 1 27 ? -3.401 -0.211 -6.278 1.00 63.22 27 MET A CA 3
ATOM 5112 C C . MET A 1 27 ? -3.751 -1.510 -5.630 1.00 74.32 27 MET A C 3
ATOM 5113 O O . MET A 1 27 ? -4.145 -1.537 -4.470 1.00 71.43 27 MET A O 3
ATOM 5127 N N . VAL A 1 28 ? -3.634 -2.578 -6.367 1.00 21.03 28 VAL A N 3
ATOM 5128 C CA . VAL A 1 28 ? -4.009 -3.884 -5.856 1.00 64.10 28 VAL A CA 3
ATOM 5129 C C . VAL A 1 28 ? -2.895 -4.888 -6.097 1.00 21.44 28 VAL A C 3
ATOM 5130 O O . VAL A 1 28 ? -2.532 -5.161 -7.250 1.00 53.43 28 VAL A O 3
ATOM 5143 N N . ILE A 1 29 ? -2.340 -5.404 -5.028 1.00 53.14 29 ILE A N 3
ATOM 5144 C CA . ILE A 1 29 ? -1.300 -6.409 -5.098 1.00 12.24 29 ILE A CA 3
ATOM 5145 C C . ILE A 1 29 ? -1.752 -7.582 -4.248 1.00 0.43 29 ILE A C 3
ATOM 5146 O O . ILE A 1 29 ? -1.710 -7.520 -3.011 1.00 2.11 29 ILE A O 3
ATOM 5162 N N . GLY A 1 30 ? -2.223 -8.619 -4.877 1.00 22.14 30 GLY A N 3
ATOM 5163 C CA . GLY A 1 30 ? -2.752 -9.701 -4.124 1.00 44.11 30 GLY A CA 3
ATOM 5164 C C . GLY A 1 30 ? -2.106 -11.009 -4.360 1.00 53.33 30 GLY A C 3
ATOM 5165 O O . GLY A 1 30 ? -2.607 -11.852 -5.127 1.00 45.52 30 GLY A O 3
ATOM 5169 N N . ASP A 1 31 ? -1.009 -11.184 -3.704 1.00 30.03 31 ASP A N 3
ATOM 5170 C CA . ASP A 1 31 ? -0.277 -12.446 -3.717 1.00 71.13 31 ASP A CA 3
ATOM 5171 C C . ASP A 1 31 ? 0.548 -12.611 -2.433 1.00 64.21 31 ASP A C 3
ATOM 5172 O O . ASP A 1 31 ? 1.382 -13.515 -2.328 1.00 23.30 31 ASP A O 3
ATOM 5181 N N . ARG A 1 32 ? 0.245 -11.824 -1.429 1.00 3.31 32 ARG A N 3
ATOM 5182 C CA . ARG A 1 32 ? 1.044 -11.806 -0.225 1.00 24.00 32 ARG A CA 3
ATOM 5183 C C . ARG A 1 32 ? 0.338 -12.590 0.831 1.00 72.31 32 ARG A C 3
ATOM 5184 O O . ARG A 1 32 ? -0.855 -12.457 0.966 1.00 40.34 32 ARG A O 3
ATOM 5205 N N . SER A 1 33 ? 1.040 -13.414 1.565 1.00 33.13 33 SER A N 3
ATOM 5206 C CA . SER A 1 33 ? 0.457 -14.066 2.683 1.00 64.15 33 SER A CA 3
ATOM 5207 C C . SER A 1 33 ? 0.320 -13.021 3.770 1.00 34.12 33 SER A C 3
ATOM 5208 O O . SER A 1 33 ? 0.912 -11.945 3.649 1.00 73.13 33 SER A O 3
ATOM 5216 N N . TYR A 1 34 ? -0.400 -13.308 4.821 1.00 41.13 34 TYR A N 3
ATOM 5217 C CA . TYR A 1 34 ? -0.657 -12.299 5.843 1.00 14.12 34 TYR A CA 3
ATOM 5218 C C . TYR A 1 34 ? 0.624 -11.840 6.469 1.00 33.12 34 TYR A C 3
ATOM 5219 O O . TYR A 1 34 ? 0.799 -10.676 6.735 1.00 35.21 34 TYR A O 3
ATOM 5237 N N . ASP A 1 35 ? 1.509 -12.763 6.667 1.00 71.13 35 ASP A N 3
ATOM 5238 C CA . ASP A 1 35 ? 2.817 -12.460 7.256 1.00 15.13 35 ASP A CA 3
ATOM 5239 C C . ASP A 1 35 ? 3.575 -11.467 6.417 1.00 31.23 35 ASP A C 3
ATOM 5240 O O . ASP A 1 35 ? 4.051 -10.447 6.927 1.00 43.44 35 ASP A O 3
ATOM 5249 N N . ILE A 1 36 ? 3.639 -11.739 5.132 1.00 35.44 36 ILE A N 3
ATOM 5250 C CA . ILE A 1 36 ? 4.376 -10.892 4.225 1.00 72.50 36 ILE A CA 3
ATOM 5251 C C . ILE A 1 36 ? 3.639 -9.577 4.056 1.00 14.10 36 ILE A C 3
ATOM 5252 O O . ILE A 1 36 ? 4.241 -8.513 4.048 1.00 21.21 36 ILE A O 3
ATOM 5268 N N . ALA A 1 37 ? 2.323 -9.663 4.000 1.00 74.43 37 ALA A N 3
ATOM 5269 C CA . ALA A 1 37 ? 1.485 -8.501 3.826 1.00 42.34 37 ALA A CA 3
ATOM 5270 C C . ALA A 1 37 ? 1.579 -7.591 5.026 1.00 1.03 37 ALA A C 3
ATOM 5271 O O . ALA A 1 37 ? 1.697 -6.389 4.884 1.00 44.51 37 ALA A O 3
ATOM 5278 N N . MET A 1 38 ? 1.586 -8.174 6.203 1.00 21.33 38 MET A N 3
ATOM 5279 C CA . MET A 1 38 ? 1.621 -7.406 7.422 1.00 43.34 38 MET A CA 3
ATOM 5280 C C . MET A 1 38 ? 2.961 -6.729 7.562 1.00 52.33 38 MET A C 3
ATOM 5281 O O . MET A 1 38 ? 3.029 -5.560 7.899 1.00 43.42 38 MET A O 3
ATOM 5295 N N . GLU A 1 39 ? 4.016 -7.436 7.225 1.00 70.11 39 GLU A N 3
ATOM 5296 C CA . GLU A 1 39 ? 5.335 -6.873 7.334 1.00 20.01 39 GLU A CA 3
ATOM 5297 C C . GLU A 1 39 ? 5.628 -5.864 6.256 1.00 25.04 39 GLU A C 3
ATOM 5298 O O . GLU A 1 39 ? 6.327 -4.888 6.505 1.00 11.33 39 GLU A O 3
ATOM 5310 N N . ILE A 1 40 ? 5.073 -6.060 5.074 1.00 42.15 40 ILE A N 3
ATOM 5311 C CA . ILE A 1 40 ? 5.292 -5.109 4.023 1.00 55.23 40 ILE A CA 3
ATOM 5312 C C . ILE A 1 40 ? 4.453 -3.857 4.313 1.00 24.04 40 ILE A C 3
ATOM 5313 O O . ILE A 1 40 ? 4.965 -2.754 4.258 1.00 41.20 40 ILE A O 3
ATOM 5329 N N . VAL A 1 41 ? 3.200 -4.042 4.747 1.00 52.44 41 VAL A N 3
ATOM 5330 C CA . VAL A 1 41 ? 2.336 -2.915 5.031 1.00 12.01 41 VAL A CA 3
ATOM 5331 C C . VAL A 1 41 ? 2.810 -2.174 6.267 1.00 30.13 41 VAL A C 3
ATOM 5332 O O . VAL A 1 41 ? 2.812 -0.950 6.297 1.00 32.02 41 VAL A O 3
ATOM 5345 N N . ASN A 1 42 ? 3.267 -2.912 7.267 1.00 4.20 42 ASN A N 3
ATOM 5346 C CA . ASN A 1 42 ? 3.789 -2.270 8.455 1.00 73.41 42 ASN A CA 3
ATOM 5347 C C . ASN A 1 42 ? 5.138 -1.672 8.179 1.00 52.12 42 ASN A C 3
ATOM 5348 O O . ASN A 1 42 ? 5.519 -0.718 8.801 1.00 44.12 42 ASN A O 3
ATOM 5359 N N . GLY A 1 43 ? 5.851 -2.231 7.221 1.00 41.43 43 GLY A N 3
ATOM 5360 C CA . GLY A 1 43 ? 7.105 -1.655 6.810 1.00 3.24 43 GLY A CA 3
ATOM 5361 C C . GLY A 1 43 ? 6.874 -0.318 6.170 1.00 42.23 43 GLY A C 3
ATOM 5362 O O . GLY A 1 43 ? 7.537 0.660 6.512 1.00 54.25 43 GLY A O 3
ATOM 5366 N N . VAL A 1 44 ? 5.888 -0.271 5.268 1.00 51.42 44 VAL A N 3
ATOM 5367 C CA . VAL A 1 44 ? 5.484 0.971 4.621 1.00 71.32 44 VAL A CA 3
ATOM 5368 C C . VAL A 1 44 ? 5.065 1.971 5.705 1.00 24.24 44 VAL A C 3
ATOM 5369 O O . VAL A 1 44 ? 5.466 3.124 5.693 1.00 23.11 44 VAL A O 3
ATOM 5382 N N . ASP A 1 45 ? 4.283 1.468 6.648 1.00 2.11 45 ASP A N 3
ATOM 5383 C CA . ASP A 1 45 ? 3.776 2.202 7.833 1.00 70.05 45 ASP A CA 3
ATOM 5384 C C . ASP A 1 45 ? 4.883 2.909 8.555 1.00 74.21 45 ASP A C 3
ATOM 5385 O O . ASP A 1 45 ? 4.798 4.116 8.844 1.00 71.41 45 ASP A O 3
ATOM 5394 N N . ARG A 1 46 ? 5.928 2.175 8.810 1.00 54.31 46 ARG A N 3
ATOM 5395 C CA . ARG A 1 46 ? 7.043 2.682 9.557 1.00 21.50 46 ARG A CA 3
ATOM 5396 C C . ARG A 1 46 ? 7.749 3.760 8.755 1.00 10.24 46 ARG A C 3
ATOM 5397 O O . ARG A 1 46 ? 8.172 4.760 9.313 1.00 72.51 46 ARG A O 3
ATOM 5418 N N . VAL A 1 47 ? 7.815 3.574 7.447 1.00 5.04 47 VAL A N 3
ATOM 5419 C CA . VAL A 1 47 ? 8.447 4.533 6.564 1.00 32.23 47 VAL A CA 3
ATOM 5420 C C . VAL A 1 47 ? 7.589 5.799 6.435 1.00 22.21 47 VAL A C 3
ATOM 5421 O O . VAL A 1 47 ? 8.120 6.915 6.419 1.00 13.12 47 VAL A O 3
ATOM 5434 N N . ILE A 1 48 ? 6.274 5.624 6.377 1.00 52.03 48 ILE A N 3
ATOM 5435 C CA . ILE A 1 48 ? 5.342 6.736 6.274 1.00 14.13 48 ILE A CA 3
ATOM 5436 C C . ILE A 1 48 ? 5.412 7.606 7.510 1.00 51.44 48 ILE A C 3
ATOM 5437 O O . ILE A 1 48 ? 5.538 8.818 7.411 1.00 21.44 48 ILE A O 3
ATOM 5453 N N . LYS A 1 49 ? 5.410 6.997 8.665 1.00 33.32 49 LYS A N 3
ATOM 5454 C CA . LYS A 1 49 ? 5.416 7.769 9.883 1.00 64.23 49 LYS A CA 3
ATOM 5455 C C . LYS A 1 49 ? 6.816 8.287 10.189 1.00 34.33 49 LYS A C 3
ATOM 5456 O O . LYS A 1 49 ? 7.000 9.164 11.020 1.00 65.22 49 LYS A O 3
ATOM 5475 N N . ALA A 1 50 ? 7.797 7.731 9.510 1.00 14.04 50 ALA A N 3
ATOM 5476 C CA . ALA A 1 50 ? 9.152 8.181 9.628 1.00 61.12 50 ALA A CA 3
ATOM 5477 C C . ALA A 1 50 ? 9.406 9.392 8.745 1.00 21.45 50 ALA A C 3
ATOM 5478 O O . ALA A 1 50 ? 9.913 10.414 9.200 1.00 22.22 50 ALA A O 3
ATOM 5485 N N . SER A 1 51 ? 9.009 9.287 7.500 1.00 11.33 51 SER A N 3
ATOM 5486 C CA . SER A 1 51 ? 9.331 10.276 6.512 1.00 72.12 51 SER A CA 3
ATOM 5487 C C . SER A 1 51 ? 8.272 11.363 6.383 1.00 1.35 51 SER A C 3
ATOM 5488 O O . SER A 1 51 ? 8.524 12.426 5.808 1.00 74.22 51 SER A O 3
ATOM 5496 N N . PHE A 1 52 ? 7.098 11.108 6.908 1.00 74.25 52 PHE A N 3
ATOM 5497 C CA . PHE A 1 52 ? 6.004 12.014 6.768 1.00 24.23 52 PHE A CA 3
ATOM 5498 C C . PHE A 1 52 ? 5.395 12.300 8.101 1.00 33.23 52 PHE A C 3
ATOM 5499 O O . PHE A 1 52 ? 5.864 11.830 9.139 1.00 23.42 52 PHE A O 3
ATOM 5516 N N . ASN A 1 53 ? 4.366 13.066 8.058 1.00 24.21 53 ASN A N 3
ATOM 5517 C CA . ASN A 1 53 ? 3.579 13.380 9.190 1.00 51.53 53 ASN A CA 3
ATOM 5518 C C . ASN A 1 53 ? 2.294 12.665 8.956 1.00 25.33 53 ASN A C 3
ATOM 5519 O O . ASN A 1 53 ? 1.550 13.003 8.019 1.00 21.50 53 ASN A O 3
ATOM 5530 N N . ALA A 1 54 ? 2.075 11.633 9.706 1.00 31.54 54 ALA A N 3
ATOM 5531 C CA . ALA A 1 54 ? 0.972 10.790 9.468 1.00 71.24 54 ALA A CA 3
ATOM 5532 C C . ALA A 1 54 ? 0.239 10.448 10.728 1.00 10.15 54 ALA A C 3
ATOM 5533 O O . ALA A 1 54 ? 0.779 10.570 11.835 1.00 32.10 54 ALA A O 3
ATOM 5540 N N . SER A 1 55 ? -0.986 10.076 10.549 1.00 44.42 55 SER A N 3
ATOM 5541 C CA . SER A 1 55 ? -1.805 9.547 11.589 1.00 75.13 55 SER A CA 3
ATOM 5542 C C . SER A 1 55 ? -2.392 8.253 11.062 1.00 74.44 55 SER A C 3
ATOM 5543 O O . SER A 1 55 ? -3.055 8.258 10.025 1.00 72.15 55 SER A O 3
ATOM 5551 N N . VAL A 1 56 ? -2.117 7.163 11.718 1.00 61.45 56 VAL A N 3
ATOM 5552 C CA . VAL A 1 56 ? -2.627 5.892 11.275 1.00 31.43 56 VAL A CA 3
ATOM 5553 C C . VAL A 1 56 ? -3.848 5.483 12.103 1.00 33.10 56 VAL A C 3
ATOM 5554 O O . VAL A 1 56 ? -3.807 5.462 13.336 1.00 53.14 56 VAL A O 3
ATOM 5567 N N . GLU A 1 57 ? -4.937 5.230 11.439 1.00 74.24 57 GLU A N 3
ATOM 5568 C CA . GLU A 1 57 ? -6.123 4.767 12.101 1.00 51.22 57 GLU A CA 3
ATOM 5569 C C . GLU A 1 57 ? -6.538 3.442 11.490 1.00 33.21 57 GLU A C 3
ATOM 5570 O O . GLU A 1 57 ? -6.341 3.216 10.301 1.00 42.42 57 GLU A O 3
ATOM 5582 N N . GLU A 1 58 ? -7.100 2.577 12.278 1.00 14.12 58 GLU A N 3
ATOM 5583 C CA . GLU A 1 58 ? -7.450 1.273 11.813 1.00 60.11 58 GLU A CA 3
ATOM 5584 C C . GLU A 1 58 ? -8.933 1.016 11.929 1.00 51.10 58 GLU A C 3
ATOM 5585 O O . GLU A 1 58 ? -9.556 1.245 12.969 1.00 3.21 58 GLU A O 3
ATOM 5597 N N . LEU A 1 59 ? -9.487 0.607 10.836 1.00 23.42 59 LEU A N 3
ATOM 5598 C CA . LEU A 1 59 ? -10.869 0.275 10.710 1.00 42.24 59 LEU A CA 3
ATOM 5599 C C . LEU A 1 59 ? -10.942 -1.171 10.281 1.00 72.40 59 LEU A C 3
ATOM 5600 O O . LEU A 1 59 ? -9.897 -1.827 10.055 1.00 11.42 59 LEU A O 3
ATOM 5616 N N . GLU A 1 60 ? -12.115 -1.684 10.173 1.00 22.52 60 GLU A N 3
ATOM 5617 C CA . GLU A 1 60 ? -12.278 -3.008 9.689 1.00 63.43 60 GLU A CA 3
ATOM 5618 C C . GLU A 1 60 ? -12.953 -2.950 8.340 1.00 71.22 60 GLU A C 3
ATOM 5619 O O . GLU A 1 60 ? -13.895 -2.172 8.139 1.00 70.30 60 GLU A O 3
ATOM 5631 N N . GLY A 1 61 ? -12.465 -3.738 7.428 1.00 22.25 61 GLY A N 3
ATOM 5632 C CA . GLY A 1 61 ? -12.950 -3.724 6.082 1.00 2.11 61 GLY A CA 3
ATOM 5633 C C . GLY A 1 61 ? -14.184 -4.581 5.892 1.00 54.55 61 GLY A C 3
ATOM 5634 O O . GLY A 1 61 ? -14.665 -5.216 6.838 1.00 35.01 61 GLY A O 3
ATOM 5638 N N . GLU A 1 62 ? -14.713 -4.555 4.698 1.00 31.33 62 GLU A N 3
ATOM 5639 C CA . GLU A 1 62 ? -15.920 -5.265 4.350 1.00 43.41 62 GLU A CA 3
ATOM 5640 C C . GLU A 1 62 ? -15.676 -6.765 4.210 1.00 74.53 62 GLU A C 3
ATOM 5641 O O . GLU A 1 62 ? -14.733 -7.179 3.559 1.00 30.23 62 GLU A O 3
ATOM 5653 N N . ASP A 1 63 ? -16.551 -7.537 4.822 1.00 65.44 63 ASP A N 3
ATOM 5654 C CA . ASP A 1 63 ? -16.614 -9.023 4.755 1.00 11.45 63 ASP A CA 3
ATOM 5655 C C . ASP A 1 63 ? -15.265 -9.739 4.937 1.00 30.31 63 ASP A C 3
ATOM 5656 O O . ASP A 1 63 ? -14.894 -10.130 6.054 1.00 25.23 63 ASP A O 3
ATOM 5665 N N . CYS A 1 64 ? -14.539 -9.869 3.867 1.00 44.33 64 CYS A N 3
ATOM 5666 C CA . CYS A 1 64 ? -13.293 -10.573 3.851 1.00 24.31 64 CYS A CA 3
ATOM 5667 C C . CYS A 1 64 ? -12.066 -9.654 3.978 1.00 73.45 64 CYS A C 3
ATOM 5668 O O . CYS A 1 64 ? -10.916 -10.137 4.010 1.00 13.41 64 CYS A O 3
ATOM 5675 N N . ASP A 1 65 ? -12.285 -8.341 4.053 1.00 73.42 65 ASP A N 3
ATOM 5676 C CA . ASP A 1 65 ? -11.200 -7.422 4.326 1.00 64.24 65 ASP A CA 3
ATOM 5677 C C . ASP A 1 65 ? -10.916 -7.517 5.792 1.00 65.32 65 ASP A C 3
ATOM 5678 O O . ASP A 1 65 ? -11.776 -7.207 6.626 1.00 42.11 65 ASP A O 3
ATOM 5687 N N . VAL A 1 66 ? -9.745 -7.930 6.116 1.00 42.04 66 VAL A N 3
ATOM 5688 C CA . VAL A 1 66 ? -9.394 -8.197 7.491 1.00 35.54 66 VAL A CA 3
ATOM 5689 C C . VAL A 1 66 ? -8.934 -6.948 8.219 1.00 52.33 66 VAL A C 3
ATOM 5690 O O . VAL A 1 66 ? -9.197 -6.768 9.415 1.00 4.30 66 VAL A O 3
ATOM 5703 N N . LEU A 1 67 ? -8.333 -6.063 7.503 1.00 12.05 67 LEU A N 3
ATOM 5704 C CA . LEU A 1 67 ? -7.782 -4.878 8.108 1.00 54.44 67 LEU A CA 3
ATOM 5705 C C . LEU A 1 67 ? -7.848 -3.751 7.138 1.00 2.33 67 LEU A C 3
ATOM 5706 O O . LEU A 1 67 ? -7.540 -3.933 5.972 1.00 2.32 67 LEU A O 3
ATOM 5722 N N . TYR A 1 68 ? -8.294 -2.618 7.598 1.00 1.11 68 TYR A N 3
ATOM 5723 C CA . TYR A 1 68 ? -8.368 -1.445 6.784 1.00 33.43 68 TYR A CA 3
ATOM 5724 C C . TYR A 1 68 ? -7.707 -0.319 7.556 1.00 30.23 68 TYR A C 3
ATOM 5725 O O . TYR A 1 68 ? -8.257 0.171 8.519 1.00 61.21 68 TYR A O 3
ATOM 5743 N N . ARG A 1 69 ? -6.543 0.057 7.176 1.00 74.34 69 ARG A N 3
ATOM 5744 C CA . ARG A 1 69 ? -5.872 1.130 7.857 1.00 4.50 69 ARG A CA 3
ATOM 5745 C C . ARG A 1 69 ? -5.836 2.390 7.019 1.00 21.10 69 ARG A C 3
ATOM 5746 O O . ARG A 1 69 ? -5.416 2.378 5.869 1.00 73.53 69 ARG A O 3
ATOM 5767 N N . LYS A 1 70 ? -6.324 3.442 7.606 1.00 41.54 70 LYS A N 3
ATOM 5768 C CA . LYS A 1 70 ? -6.436 4.746 7.011 1.00 1.22 70 LYS A CA 3
ATOM 5769 C C . LYS A 1 70 ? -5.320 5.628 7.565 1.00 13.55 70 LYS A C 3
ATOM 5770 O O . LYS A 1 70 ? -5.255 5.869 8.770 1.00 21.11 70 LYS A O 3
ATOM 5789 N N . TYR A 1 71 ? -4.429 6.037 6.727 1.00 53.53 71 TYR A N 3
ATOM 5790 C CA . TYR A 1 71 ? -3.372 6.931 7.125 1.00 43.44 71 TYR A CA 3
ATOM 5791 C C . TYR A 1 71 ? -3.687 8.321 6.660 1.00 54.04 71 TYR A C 3
ATOM 5792 O O . TYR A 1 71 ? -3.804 8.548 5.473 1.00 43.45 71 TYR A O 3
ATOM 5810 N N . THR A 1 72 ? -3.832 9.222 7.558 1.00 41.13 72 THR A N 3
ATOM 5811 C CA . THR A 1 72 ? -3.993 10.598 7.205 1.00 63.01 72 THR A CA 3
ATOM 5812 C C . THR A 1 72 ? -2.590 11.221 7.087 1.00 53.40 72 THR A C 3
ATOM 5813 O O . THR A 1 72 ? -1.788 11.144 8.022 1.00 52.43 72 THR A O 3
ATOM 5824 N N . LEU A 1 73 ? -2.303 11.777 5.942 1.00 62.15 73 LEU A N 3
ATOM 5825 C CA . LEU A 1 73 ? -1.017 12.371 5.629 1.00 24.43 73 LEU A CA 3
ATOM 5826 C C . LEU A 1 73 ? -1.104 13.862 5.500 1.00 25.01 73 LEU A C 3
ATOM 5827 O O . LEU A 1 73 ? -2.058 14.395 4.910 1.00 43.52 73 LEU A O 3
ATOM 5843 N N . GLU A 1 74 ? -0.116 14.519 6.044 1.00 31.23 74 GLU A N 3
ATOM 5844 C CA . GLU A 1 74 ? 0.078 15.936 5.841 1.00 74.52 74 GLU A CA 3
ATOM 5845 C C . GLU A 1 74 ? 1.562 16.251 5.952 1.00 33.32 74 GLU A C 3
ATOM 5846 O O . GLU A 1 74 ? 2.077 16.597 7.014 1.00 13.31 74 GLU A O 3
ATOM 5858 N N . LYS A 1 75 ? 2.264 16.048 4.871 1.00 12.42 75 LYS A N 3
ATOM 5859 C CA . LYS A 1 75 ? 3.672 16.320 4.809 1.00 43.32 75 LYS A CA 3
ATOM 5860 C C . LYS A 1 75 ? 3.873 17.761 4.408 1.00 34.42 75 LYS A C 3
ATOM 5861 O O . LYS A 1 75 ? 4.191 18.057 3.262 1.00 35.52 75 LYS A O 3
ATOM 5880 N N . GLU A 1 76 ? 3.534 18.638 5.347 1.00 1.51 76 GLU A N 3
ATOM 5881 C CA . GLU A 1 76 ? 3.660 20.087 5.231 1.00 60.12 76 GLU A CA 3
ATOM 5882 C C . GLU A 1 76 ? 3.139 20.593 3.873 1.00 32.33 76 GLU A C 3
ATOM 5883 O O . GLU A 1 76 ? 3.917 20.908 2.955 1.00 63.25 76 GLU A O 3
ATOM 5895 N N . GLY A 1 77 ? 1.845 20.551 3.718 1.00 21.23 77 GLY A N 3
ATOM 5896 C CA . GLY A 1 77 ? 1.221 20.991 2.497 1.00 12.42 77 GLY A CA 3
ATOM 5897 C C . GLY A 1 77 ? 0.832 19.832 1.603 1.00 43.12 77 GLY A C 3
ATOM 5898 O O . GLY A 1 77 ? -0.099 19.949 0.802 1.00 45.32 77 GLY A O 3
ATOM 5902 N N . LYS A 1 78 ? 1.497 18.708 1.762 1.00 10.42 78 LYS A N 3
ATOM 5903 C CA . LYS A 1 78 ? 1.146 17.510 1.020 1.00 40.33 78 LYS A CA 3
ATOM 5904 C C . LYS A 1 78 ? 0.106 16.752 1.804 1.00 34.02 78 LYS A C 3
ATOM 5905 O O . LYS A 1 78 ? 0.435 16.090 2.788 1.00 40.34 78 LYS A O 3
ATOM 5924 N N . LYS A 1 79 ? -1.124 16.838 1.393 1.00 22.02 79 LYS A N 3
ATOM 5925 C CA . LYS A 1 79 ? -2.186 16.216 2.142 1.00 21.10 79 LYS A CA 3
ATOM 5926 C C . LYS A 1 79 ? -2.687 14.986 1.427 1.00 22.25 79 LYS A C 3
ATOM 5927 O O . LYS A 1 79 ? -2.687 14.939 0.197 1.00 55.22 79 LYS A O 3
ATOM 5946 N N . GLY A 1 80 ? -3.103 14.001 2.178 1.00 13.21 80 GLY A N 3
ATOM 5947 C CA . GLY A 1 80 ? -3.644 12.823 1.582 1.00 51.23 80 GLY A CA 3
ATOM 5948 C C . GLY A 1 80 ? -4.011 11.798 2.584 1.00 60.53 80 GLY A C 3
ATOM 5949 O O . GLY A 1 80 ? -3.869 12.016 3.766 1.00 5.11 80 GLY A O 3
ATOM 5953 N N . ILE A 1 81 ? -4.554 10.728 2.118 1.00 4.22 81 ILE A N 3
ATOM 5954 C CA . ILE A 1 81 ? -4.911 9.604 2.932 1.00 34.41 81 ILE A CA 3
ATOM 5955 C C . ILE A 1 81 ? -4.377 8.366 2.230 1.00 3.02 81 ILE A C 3
ATOM 5956 O O . ILE A 1 81 ? -4.324 8.327 0.996 1.00 51.21 81 ILE A O 3
ATOM 5972 N N . VAL A 1 82 ? -3.949 7.400 2.977 1.00 53.10 82 VAL A N 3
ATOM 5973 C CA . VAL A 1 82 ? -3.579 6.135 2.415 1.00 22.32 82 VAL A CA 3
ATOM 5974 C C . VAL A 1 82 ? -4.423 5.053 3.080 1.00 2.12 82 VAL A C 3
ATOM 5975 O O . VAL A 1 82 ? -4.282 4.785 4.266 1.00 40.31 82 VAL A O 3
ATOM 5988 N N . HIS A 1 83 ? -5.332 4.508 2.326 1.00 74.20 83 HIS A N 3
ATOM 5989 C CA . HIS A 1 83 ? -6.209 3.451 2.762 1.00 51.14 83 HIS A CA 3
ATOM 5990 C C . HIS A 1 83 ? -5.645 2.104 2.371 1.00 52.50 83 HIS A C 3
ATOM 5991 O O . HIS A 1 83 ? -5.654 1.751 1.199 1.00 0.54 83 HIS A O 3
ATOM 6005 N N . VAL A 1 84 ? -5.140 1.372 3.314 1.00 21.42 84 VAL A N 3
ATOM 6006 C CA . VAL A 1 84 ? -4.608 0.060 3.028 1.00 2.52 84 VAL A CA 3
ATOM 6007 C C . VAL A 1 84 ? -5.552 -0.991 3.590 1.00 10.24 84 VAL A C 3
ATOM 6008 O O . VAL A 1 84 ? -5.709 -1.095 4.810 1.00 53.30 84 VAL A O 3
ATOM 6021 N N . LYS A 1 85 ? -6.189 -1.737 2.732 1.00 50.13 85 LYS A N 3
ATOM 6022 C CA . LYS A 1 85 ? -7.071 -2.790 3.175 1.00 14.20 85 LYS A CA 3
ATOM 6023 C C . LYS A 1 85 ? -6.561 -4.148 2.725 1.00 1.22 85 LYS A C 3
ATOM 6024 O O . LYS A 1 85 ? -6.130 -4.317 1.576 1.00 13.34 85 LYS A O 3
ATOM 6043 N N . LEU A 1 86 ? -6.584 -5.102 3.632 1.00 44.53 86 LEU A N 3
ATOM 6044 C CA . LEU A 1 86 ? -6.048 -6.412 3.359 1.00 34.05 86 LEU A CA 3
ATOM 6045 C C . LEU A 1 86 ? -7.215 -7.344 3.185 1.00 44.22 86 LEU A C 3
ATOM 6046 O O . LEU A 1 86 ? -7.888 -7.683 4.165 1.00 65.30 86 LEU A O 3
ATOM 6062 N N . ARG A 1 87 ? -7.480 -7.717 1.980 1.00 1.14 87 ARG A N 3
ATOM 6063 C CA . ARG A 1 87 ? -8.603 -8.557 1.676 1.00 72.34 87 ARG A CA 3
ATOM 6064 C C . ARG A 1 87 ? -8.140 -9.985 1.554 1.00 10.31 87 ARG A C 3
ATOM 6065 O O . ARG A 1 87 ? -7.298 -10.292 0.738 1.00 13.22 87 ARG A O 3
ATOM 6086 N N . LYS A 1 88 ? -8.647 -10.843 2.405 1.00 71.53 88 LYS A N 3
ATOM 6087 C CA . LYS A 1 88 ? -8.245 -12.237 2.404 1.00 20.21 88 LYS A CA 3
ATOM 6088 C C . LYS A 1 88 ? -8.798 -12.916 1.164 1.00 74.53 88 LYS A C 3
ATOM 6089 O O . LYS A 1 88 ? -9.996 -13.196 1.088 1.00 40.24 88 LYS A O 3
ATOM 6108 N N . ILE A 1 89 ? -7.952 -13.153 0.190 1.00 44.02 89 ILE A N 3
ATOM 6109 C CA . ILE A 1 89 ? -8.401 -13.768 -1.015 1.00 44.44 89 ILE A CA 3
ATOM 6110 C C . ILE A 1 89 ? -8.551 -15.258 -0.782 1.00 1.00 89 ILE A C 3
ATOM 6111 O O . ILE A 1 89 ? -7.584 -15.995 -0.568 1.00 43.34 89 ILE A O 3
ATOM 6127 N N . THR A 1 90 ? -9.759 -15.689 -0.792 1.00 24.52 90 THR A N 3
ATOM 6128 C CA . THR A 1 90 ? -10.066 -17.035 -0.554 1.00 73.05 90 THR A CA 3
ATOM 6129 C C . THR A 1 90 ? -11.144 -17.396 -1.543 1.00 43.22 90 THR A C 3
ATOM 6130 O O . THR A 1 90 ? -11.532 -16.549 -2.335 1.00 52.55 90 THR A O 3
ATOM 6141 N N . GLU A 1 91 ? -11.644 -18.585 -1.511 1.00 72.12 91 GLU A N 3
ATOM 6142 C CA . GLU A 1 91 ? -12.577 -19.018 -2.535 1.00 73.34 91 GLU A CA 3
ATOM 6143 C C . GLU A 1 91 ? -13.937 -18.394 -2.317 1.00 45.12 91 GLU A C 3
ATOM 6144 O O . GLU A 1 91 ? -14.736 -18.250 -3.241 1.00 53.34 91 GLU A O 3
ATOM 6156 N N . ASN A 1 92 ? -14.157 -17.992 -1.108 1.00 72.51 92 ASN A N 3
ATOM 6157 C CA . ASN A 1 92 ? -15.387 -17.328 -0.712 1.00 73.11 92 ASN A CA 3
ATOM 6158 C C . ASN A 1 92 ? -15.180 -15.792 -0.729 1.00 43.24 92 ASN A C 3
ATOM 6159 O O . ASN A 1 92 ? -16.002 -15.031 -0.247 1.00 60.35 92 ASN A O 3
ATOM 6170 N N . CYS A 1 93 ? -14.078 -15.338 -1.294 1.00 63.11 93 CYS A N 3
ATOM 6171 C CA . CYS A 1 93 ? -13.816 -13.919 -1.355 1.00 63.55 93 CYS A CA 3
ATOM 6172 C C . CYS A 1 93 ? -13.210 -13.506 -2.687 1.00 32.22 93 CYS A C 3
ATOM 6173 O O . CYS A 1 93 ? -12.113 -13.950 -3.059 1.00 51.24 93 CYS A O 3
ATOM 6180 N N . PRO A 1 94 ? -13.930 -12.680 -3.434 1.00 41.11 94 PRO A N 3
ATOM 6181 C CA . PRO A 1 94 ? -13.451 -12.139 -4.686 1.00 62.34 94 PRO A CA 3
ATOM 6182 C C . PRO A 1 94 ? -12.490 -10.954 -4.442 1.00 1.10 94 PRO A C 3
ATOM 6183 O O . PRO A 1 94 ? -12.782 -10.068 -3.629 1.00 71.03 94 PRO A O 3
ATOM 6194 N N . PRO A 1 95 ? -11.323 -10.954 -5.092 1.00 43.51 95 PRO A N 3
ATOM 6195 C CA . PRO A 1 95 ? -10.334 -9.881 -4.961 1.00 21.54 95 PRO A CA 3
ATOM 6196 C C . PRO A 1 95 ? -10.781 -8.609 -5.687 1.00 54.11 95 PRO A C 3
ATOM 6197 O O . PRO A 1 95 ? -11.693 -8.643 -6.527 1.00 40.33 95 PRO A O 3
ATOM 6208 N N . VAL A 1 96 ? -10.153 -7.510 -5.381 1.00 15.01 96 VAL A N 3
ATOM 6209 C CA . VAL A 1 96 ? -10.534 -6.239 -5.990 1.00 21.23 96 VAL A CA 3
ATOM 6210 C C . VAL A 1 96 ? -9.643 -5.990 -7.200 1.00 43.43 96 VAL A C 3
ATOM 6211 O O . VAL A 1 96 ? -8.557 -6.543 -7.303 1.00 42.53 96 VAL A O 3
ATOM 6224 N N . ASP A 1 97 ? -10.103 -5.196 -8.108 1.00 3.35 97 ASP A N 3
ATOM 6225 C CA . ASP A 1 97 ? -9.362 -4.878 -9.279 1.00 44.31 97 ASP A CA 3
ATOM 6226 C C . ASP A 1 97 ? -8.880 -3.449 -9.167 1.00 71.40 97 ASP A C 3
ATOM 6227 O O . ASP A 1 97 ? -9.596 -2.579 -8.653 1.00 32.13 97 ASP A O 3
ATOM 6236 N N . GLY A 1 98 ? -7.686 -3.214 -9.599 1.00 50.43 98 GLY A N 3
ATOM 6237 C CA . GLY A 1 98 ? -7.115 -1.915 -9.533 1.00 75.31 98 GLY A CA 3
ATOM 6238 C C . GLY A 1 98 ? -5.789 -1.940 -10.170 1.00 64.41 98 GLY A C 3
ATOM 6239 O O . GLY A 1 98 ? -5.427 -2.953 -10.795 1.00 63.43 98 GLY A O 3
ATOM 6243 N N . ASN A 1 99 ? -5.068 -0.869 -10.034 1.00 24.43 99 ASN A N 3
ATOM 6244 C CA . ASN A 1 99 ? -3.772 -0.723 -10.568 1.00 62.52 99 ASN A CA 3
ATOM 6245 C C . ASN A 1 99 ? -2.831 -1.725 -9.928 1.00 65.01 99 ASN A C 3
ATOM 6246 O O . ASN A 1 99 ? -2.454 -1.596 -8.767 1.00 41.24 99 ASN A O 3
ATOM 6257 N N . ARG A 1 100 ? -2.513 -2.751 -10.637 1.00 60.04 100 ARG A N 3
ATOM 6258 C CA . ARG A 1 100 ? -1.623 -3.735 -10.129 1.00 2.13 100 ARG A CA 3
ATOM 6259 C C . ARG A 1 100 ? -0.219 -3.330 -10.493 1.00 72.23 100 ARG A C 3
ATOM 6260 O O . ARG A 1 100 ? 0.192 -3.419 -11.657 1.00 52.12 100 ARG A O 3
ATOM 6281 N N . CYS A 1 101 ? 0.478 -2.812 -9.517 1.00 20.13 101 CYS A N 3
ATOM 6282 C CA . CYS A 1 101 ? 1.817 -2.311 -9.698 1.00 72.22 101 CYS A CA 3
ATOM 6283 C C . CYS A 1 101 ? 2.822 -3.470 -9.922 1.00 64.54 101 CYS A C 3
ATOM 6284 O O . CYS A 1 101 ? 2.450 -4.653 -9.858 1.00 64.14 101 CYS A O 3
ATOM 6291 N N . SER A 1 102 ? 4.065 -3.118 -10.197 1.00 44.54 102 SER A N 3
ATOM 6292 C CA . SER A 1 102 ? 5.134 -4.048 -10.442 1.00 54.34 102 SER A CA 3
ATOM 6293 C C . SER A 1 102 ? 5.371 -4.946 -9.220 1.00 11.11 102 SER A C 3
ATOM 6294 O O . SER A 1 102 ? 5.821 -4.475 -8.164 1.00 24.42 102 SER A O 3
ATOM 6302 N N . VAL A 1 103 ? 5.034 -6.206 -9.357 1.00 41.20 103 VAL A N 3
ATOM 6303 C CA . VAL A 1 103 ? 5.183 -7.167 -8.291 1.00 44.35 103 VAL A CA 3
ATOM 6304 C C . VAL A 1 103 ? 6.593 -7.731 -8.331 1.00 64.04 103 VAL A C 3
ATOM 6305 O O . VAL A 1 103 ? 7.128 -8.024 -9.409 1.00 64.31 103 VAL A O 3
ATOM 6318 N N . LEU A 1 104 ? 7.154 -7.888 -7.179 1.00 61.54 104 LEU A N 3
ATOM 6319 C CA . LEU A 1 104 ? 8.503 -8.384 -6.960 1.00 22.31 104 LEU A CA 3
ATOM 6320 C C . LEU A 1 104 ? 8.661 -8.408 -5.437 1.00 10.23 104 LEU A C 3
ATOM 6321 O O . LEU A 1 104 ? 7.634 -8.430 -4.727 1.00 5.40 104 LEU A O 3
ATOM 6337 N N . GLU A 1 105 ? 9.876 -8.415 -4.929 1.00 74.33 105 GLU A N 3
ATOM 6338 C CA . GLU A 1 105 ? 10.094 -8.400 -3.493 1.00 23.12 105 GLU A CA 3
ATOM 6339 C C . GLU A 1 105 ? 9.982 -6.988 -2.932 1.00 14.11 105 GLU A C 3
ATOM 6340 O O . GLU A 1 105 ? 9.967 -6.014 -3.701 1.00 72.33 105 GLU A O 3
ATOM 6352 N N . PHE A 1 106 ? 9.996 -6.921 -1.588 1.00 53.51 106 PHE A N 3
ATOM 6353 C CA . PHE A 1 106 ? 9.764 -5.715 -0.731 1.00 3.13 106 PHE A CA 3
ATOM 6354 C C . PHE A 1 106 ? 10.327 -4.435 -1.327 1.00 42.50 106 PHE A C 3
ATOM 6355 O O . PHE A 1 106 ? 9.641 -3.436 -1.426 1.00 11.20 106 PHE A O 3
ATOM 6372 N N . GLU A 1 107 ? 11.558 -4.508 -1.754 1.00 5.14 107 GLU A N 3
ATOM 6373 C CA . GLU A 1 107 ? 12.318 -3.362 -2.244 1.00 31.00 107 GLU A CA 3
ATOM 6374 C C . GLU A 1 107 ? 11.664 -2.705 -3.474 1.00 14.35 107 GLU A C 3
ATOM 6375 O O . GLU A 1 107 ? 11.760 -1.492 -3.667 1.00 33.40 107 GLU A O 3
ATOM 6387 N N . ARG A 1 108 ? 10.950 -3.469 -4.246 1.00 14.34 108 ARG A N 3
ATOM 6388 C CA . ARG A 1 108 ? 10.330 -2.934 -5.419 1.00 2.02 108 ARG A CA 3
ATOM 6389 C C . ARG A 1 108 ? 8.977 -2.365 -5.081 1.00 21.41 108 ARG A C 3
ATOM 6390 O O . ARG A 1 108 ? 8.617 -1.262 -5.538 1.00 44.33 108 ARG A O 3
ATOM 6411 N N . ASP A 1 109 ? 8.249 -3.053 -4.245 1.00 10.10 109 ASP A N 3
ATOM 6412 C CA . ASP A 1 109 ? 6.910 -2.630 -3.967 1.00 13.32 109 ASP A CA 3
ATOM 6413 C C . ASP A 1 109 ? 6.864 -1.509 -2.961 1.00 61.14 109 ASP A C 3
ATOM 6414 O O . ASP A 1 109 ? 5.977 -0.669 -3.022 1.00 54.12 109 ASP A O 3
ATOM 6423 N N . ILE A 1 110 ? 7.884 -1.421 -2.099 1.00 11.13 110 ILE A N 3
ATOM 6424 C CA . ILE A 1 110 ? 7.999 -0.281 -1.190 1.00 74.43 110 ILE A CA 3
ATOM 6425 C C . ILE A 1 110 ? 8.218 1.002 -2.004 1.00 21.00 110 ILE A C 3
ATOM 6426 O O . ILE A 1 110 ? 7.613 2.036 -1.716 1.00 4.42 110 ILE A O 3
ATOM 6442 N N . GLU A 1 111 ? 9.024 0.906 -3.083 1.00 45.20 111 GLU A N 3
ATOM 6443 C CA . GLU A 1 111 ? 9.301 2.067 -3.905 1.00 50.21 111 GLU A CA 3
ATOM 6444 C C . GLU A 1 111 ? 8.041 2.500 -4.592 1.00 42.41 111 GLU A C 3
ATOM 6445 O O . GLU A 1 111 ? 7.719 3.688 -4.639 1.00 5.34 111 GLU A O 3
ATOM 6457 N N . CYS A 1 112 ? 7.323 1.522 -5.094 1.00 74.12 112 CYS A N 3
ATOM 6458 C CA . CYS A 1 112 ? 6.076 1.772 -5.784 1.00 11.02 112 CYS A CA 3
ATOM 6459 C C . CYS A 1 112 ? 5.078 2.497 -4.893 1.00 13.25 112 CYS A C 3
ATOM 6460 O O . CYS A 1 112 ? 4.462 3.482 -5.318 1.00 45.41 112 CYS A O 3
ATOM 6467 N N . ILE A 1 113 ? 4.962 2.055 -3.651 1.00 74.24 113 ILE A N 3
ATOM 6468 C CA . ILE A 1 113 ? 4.023 2.660 -2.731 1.00 54.21 113 ILE A CA 3
ATOM 6469 C C . ILE A 1 113 ? 4.418 4.104 -2.433 1.00 53.15 113 ILE A C 3
ATOM 6470 O O . ILE A 1 113 ? 3.565 5.002 -2.435 1.00 72.32 113 ILE A O 3
ATOM 6486 N N . VAL A 1 114 ? 5.715 4.339 -2.251 1.00 64.34 114 VAL A N 3
ATOM 6487 C CA . VAL A 1 114 ? 6.202 5.682 -1.962 1.00 12.31 114 VAL A CA 3
ATOM 6488 C C . VAL A 1 114 ? 5.917 6.594 -3.149 1.00 14.42 114 VAL A C 3
ATOM 6489 O O . VAL A 1 114 ? 5.418 7.708 -2.983 1.00 53.24 114 VAL A O 3
ATOM 6502 N N . LYS A 1 115 ? 6.161 6.079 -4.346 1.00 32.34 115 LYS A N 3
ATOM 6503 C CA . LYS A 1 115 ? 5.915 6.819 -5.566 1.00 43.22 115 LYS A CA 3
ATOM 6504 C C . LYS A 1 115 ? 4.457 7.175 -5.713 1.00 1.40 115 LYS A C 3
ATOM 6505 O O . LYS A 1 115 ? 4.133 8.297 -6.087 1.00 42.23 115 LYS A O 3
ATOM 6524 N N . ALA A 1 116 ? 3.586 6.236 -5.390 1.00 42.30 116 ALA A N 3
ATOM 6525 C CA . ALA A 1 116 ? 2.152 6.439 -5.506 1.00 42.31 116 ALA A CA 3
ATOM 6526 C C . ALA A 1 116 ? 1.670 7.528 -4.572 1.00 54.21 116 ALA A C 3
ATOM 6527 O O . ALA A 1 116 ? 0.866 8.389 -4.961 1.00 14.41 116 ALA A O 3
ATOM 6534 N N . ILE A 1 117 ? 2.191 7.526 -3.363 1.00 72.33 117 ILE A N 3
ATOM 6535 C CA . ILE A 1 117 ? 1.813 8.523 -2.383 1.00 13.20 117 ILE A CA 3
ATOM 6536 C C . ILE A 1 117 ? 2.333 9.884 -2.828 1.00 13.10 117 ILE A C 3
ATOM 6537 O O . ILE A 1 117 ? 1.596 10.864 -2.854 1.00 70.41 117 ILE A O 3
ATOM 6553 N N . GLU A 1 118 ? 3.573 9.905 -3.269 1.00 42.41 118 GLU A N 3
ATOM 6554 C CA . GLU A 1 118 ? 4.208 11.132 -3.708 1.00 41.40 118 GLU A CA 3
ATOM 6555 C C . GLU A 1 118 ? 3.534 11.700 -4.942 1.00 12.42 118 GLU A C 3
ATOM 6556 O O . GLU A 1 118 ? 3.437 12.898 -5.093 1.00 13.20 118 GLU A O 3
ATOM 6568 N N . GLU A 1 119 ? 3.051 10.834 -5.794 1.00 32.32 119 GLU A N 3
ATOM 6569 C CA . GLU A 1 119 ? 2.362 11.234 -7.007 1.00 31.44 119 GLU A CA 3
ATOM 6570 C C . GLU A 1 119 ? 1.007 11.851 -6.677 1.00 1.44 119 GLU A C 3
ATOM 6571 O O . GLU A 1 119 ? 0.622 12.896 -7.227 1.00 70.53 119 GLU A O 3
ATOM 6583 N N . CYS A 1 120 ? 0.307 11.233 -5.769 1.00 54.42 120 CYS A N 3
ATOM 6584 C CA . CYS A 1 120 ? -1.018 11.682 -5.416 1.00 43.53 120 CYS A CA 3
ATOM 6585 C C . CYS A 1 120 ? -0.926 13.005 -4.663 1.00 62.54 120 CYS A C 3
ATOM 6586 O O . CYS A 1 120 ? -1.662 13.966 -4.949 1.00 41.13 120 CYS A O 3
ATOM 6593 N N . LEU A 1 121 ? 0.043 13.086 -3.776 1.00 2.40 121 LEU A N 3
ATOM 6594 C CA . LEU A 1 121 ? 0.208 14.253 -2.949 1.00 43.24 121 LEU A CA 3
ATOM 6595 C C . LEU A 1 121 ? 0.871 15.395 -3.709 1.00 13.32 121 LEU A C 3
ATOM 6596 O O . LEU A 1 121 ? 0.830 16.541 -3.271 1.00 24.30 121 LEU A O 3
ATOM 6612 N N . ALA A 1 122 ? 1.477 15.083 -4.848 1.00 34.22 122 ALA A N 3
ATOM 6613 C CA . ALA A 1 122 ? 2.088 16.100 -5.668 1.00 31.13 122 ALA A CA 3
ATOM 6614 C C . ALA A 1 122 ? 1.067 16.764 -6.557 1.00 3.03 122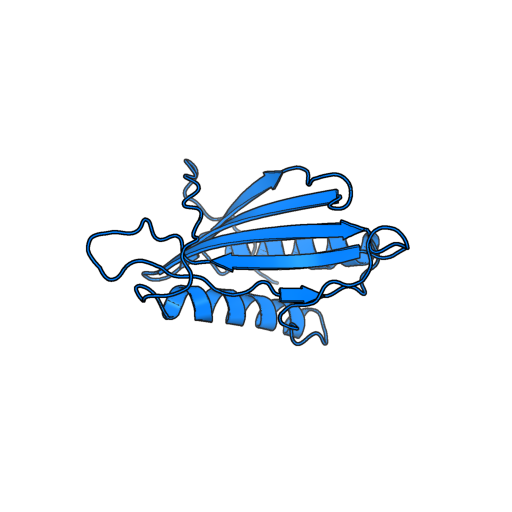 ALA A C 3
ATOM 6615 O O . ALA A 1 122 ? 1.141 17.980 -6.783 1.00 31.40 122 ALA A O 3
ATOM 6622 N N . LYS A 1 123 ? 0.114 15.981 -7.085 1.00 11.41 123 LYS A N 3
ATOM 6623 C CA . LYS A 1 123 ? -0.898 16.537 -7.984 1.00 64.34 123 LYS A CA 3
ATOM 6624 C C . LYS A 1 123 ? -1.734 17.563 -7.254 1.00 22.12 123 LYS A C 3
ATOM 6625 O O . LYS A 1 123 ? -1.927 18.691 -7.729 1.00 60.13 123 LYS A O 3
ATOM 6644 N N . GLY A 1 124 ? -2.157 17.179 -6.102 1.00 73.14 124 GLY A N 3
ATOM 6645 C CA . GLY A 1 124 ? -2.883 18.054 -5.212 1.00 34.40 124 GLY A CA 3
ATOM 6646 C C . GLY A 1 124 ? -4.281 18.387 -5.671 1.00 53.23 124 GLY A C 3
ATOM 6647 O O . GLY A 1 124 ? -4.836 17.722 -6.544 1.00 62.04 124 GLY A O 3
ATOM 6651 N N . GLU A 1 125 ? -4.835 19.417 -5.066 1.00 5.42 125 GLU A N 3
ATOM 6652 C CA . GLU A 1 125 ? -6.175 19.900 -5.346 1.00 53.35 125 GLU A CA 3
ATOM 6653 C C . GLU A 1 125 ? -6.264 20.405 -6.776 1.00 40.42 125 GLU A C 3
ATOM 6654 O O . GLU A 1 125 ? -5.723 21.479 -7.103 1.00 33.22 125 GLU A O 3
ATOM 6666 N N . LEU A 1 126 ? -6.891 19.616 -7.612 1.00 1.12 126 LEU A N 3
ATOM 6667 C CA . LEU A 1 126 ? -7.144 19.948 -8.985 1.00 0.23 126 LEU A CA 3
ATOM 6668 C C . LEU A 1 126 ? -7.989 18.830 -9.546 1.00 10.54 126 LEU A C 3
ATOM 6669 O O . LEU A 1 126 ? -7.498 17.712 -9.698 1.00 30.00 126 LEU A O 3
ATOM 6685 N N . ASN A 1 127 ? -9.270 19.123 -9.776 1.00 53.22 127 ASN A N 3
ATOM 6686 C CA . ASN A 1 127 ? -10.208 18.158 -10.366 1.00 45.43 127 ASN A CA 3
ATOM 6687 C C . ASN A 1 127 ? -9.640 17.645 -11.672 1.00 22.12 127 ASN A C 3
ATOM 6688 O O . ASN A 1 127 ? -9.521 18.401 -12.643 1.00 62.35 127 ASN A O 3
ATOM 6699 N N . SER A 1 128 ? -9.283 16.392 -11.697 1.00 12.21 128 SER A N 3
ATOM 6700 C CA . SER A 1 128 ? -8.605 15.853 -12.836 1.00 11.01 128 SER A CA 3
ATOM 6701 C C . SER A 1 128 ? -9.071 14.439 -13.122 1.00 30.54 128 SER A C 3
ATOM 6702 O O . SER A 1 128 ? -8.485 13.711 -13.924 1.00 22.01 128 SER A O 3
ATOM 6710 N N . LYS A 1 129 ? -10.160 14.122 -12.549 1.00 34.03 129 LYS A N 3
ATOM 6711 C CA . LYS A 1 129 ? -10.760 12.810 -12.651 1.00 14.10 129 LYS A CA 3
ATOM 6712 C C . LYS A 1 129 ? -12.151 12.896 -12.033 1.00 43.23 129 LYS A C 3
ATOM 6713 O O . LYS A 1 129 ? -12.534 13.939 -11.540 1.00 41.22 129 LYS A O 3
ATOM 6732 N N . LEU A 1 130 ? -12.919 11.856 -12.106 1.00 72.30 130 LEU A N 3
ATOM 6733 C CA . LEU A 1 130 ? -14.188 11.859 -11.484 1.00 13.44 130 LEU A CA 3
ATOM 6734 C C . LEU A 1 130 ? -14.344 10.626 -10.626 1.00 41.22 130 LEU A C 3
ATOM 6735 O O . LEU A 1 130 ? -14.818 9.579 -11.087 1.00 41.44 130 LEU A O 3
ATOM 6751 N N . GLU A 1 131 ? -13.851 10.722 -9.421 1.00 22.23 131 GLU A N 3
ATOM 6752 C CA . GLU A 1 131 ? -13.963 9.666 -8.456 1.00 4.11 131 GLU A CA 3
ATOM 6753 C C . GLU A 1 131 ? -14.791 10.113 -7.283 1.00 70.05 131 GLU A C 3
ATOM 6754 O O . GLU A 1 131 ? -14.277 10.617 -6.283 1.00 14.41 131 GLU A O 3
ATOM 6766 N N . GLY A 1 132 ? -16.074 9.968 -7.420 1.00 12.43 132 GLY A N 3
ATOM 6767 C CA . GLY A 1 132 ? -16.972 10.401 -6.400 1.00 34.13 132 GLY A CA 3
ATOM 6768 C C . GLY A 1 132 ? -17.264 9.319 -5.400 1.00 60.24 132 GLY A C 3
ATOM 6769 O O . GLY A 1 132 ? -18.409 8.877 -5.272 1.00 52.42 132 GLY A O 3
ATOM 6773 N N . LYS A 1 133 ? -16.253 8.872 -4.706 1.00 11.01 133 LYS A N 3
ATOM 6774 C CA . LYS A 1 133 ? -16.454 7.887 -3.684 1.00 32.10 133 LYS A CA 3
ATOM 6775 C C . LYS A 1 133 ? -16.371 8.565 -2.321 1.00 62.52 133 LYS A C 3
ATOM 6776 O O . LYS A 1 133 ? -15.375 9.228 -2.011 1.00 5.24 133 LYS A O 3
ATOM 6795 N N . PRO A 1 134 ? -17.440 8.477 -1.525 1.00 10.40 134 PRO A N 3
ATOM 6796 C CA . PRO A 1 134 ? -17.503 9.130 -0.224 1.00 32.11 134 PRO A CA 3
ATOM 6797 C C . PRO A 1 134 ? -16.546 8.506 0.784 1.00 73.44 134 PRO A C 3
ATOM 6798 O O . PRO A 1 134 ? -16.484 7.272 0.929 1.00 23.35 134 PRO A O 3
ATOM 6809 N N . ILE A 1 135 ? -15.790 9.346 1.446 1.00 44.43 135 ILE A N 3
ATOM 6810 C CA . ILE A 1 135 ? -14.862 8.918 2.456 1.00 45.21 135 ILE A CA 3
ATOM 6811 C C . ILE A 1 135 ? -15.148 9.694 3.740 1.00 12.32 135 ILE A C 3
ATOM 6812 O O . ILE A 1 135 ? -14.824 10.884 3.841 1.00 55.02 135 ILE A O 3
ATOM 6828 N N . PRO A 1 136 ? -15.815 9.061 4.702 1.00 52.13 136 PRO A N 3
ATOM 6829 C CA . PRO A 1 136 ? -16.092 9.676 5.993 1.00 62.33 136 PRO A CA 3
ATOM 6830 C C . PRO A 1 136 ? -14.822 9.769 6.843 1.00 40.22 136 PRO A C 3
ATOM 6831 O O . PRO A 1 136 ? -14.065 8.792 6.955 1.00 51.33 136 PRO A O 3
ATOM 6842 N N . ASN A 1 137 ? -14.593 10.945 7.407 1.00 35.40 137 ASN A N 3
ATOM 6843 C CA . ASN A 1 137 ? -13.428 11.241 8.246 1.00 44.02 137 ASN A CA 3
ATOM 6844 C C . ASN A 1 137 ? -12.120 11.068 7.498 1.00 24.34 137 ASN A C 3
ATOM 6845 O O . ASN A 1 137 ? -11.516 9.985 7.510 1.00 74.01 137 ASN A O 3
ATOM 6856 N N . PRO A 1 138 ? -11.682 12.118 6.777 1.00 4.22 138 PRO A N 3
ATOM 6857 C CA . PRO A 1 138 ? -10.417 12.089 6.047 1.00 54.32 138 PRO A CA 3
ATOM 6858 C C . PRO A 1 138 ? -9.234 12.164 7.010 1.00 63.22 138 PRO A C 3
ATOM 6859 O O . PRO A 1 138 ? -8.137 11.661 6.738 1.00 41.32 138 PRO A O 3
ATOM 6870 N N . LEU A 1 139 ? -9.486 12.769 8.133 1.00 60.20 139 LEU A N 3
ATOM 6871 C CA . LEU A 1 139 ? -8.532 12.902 9.175 1.00 65.13 139 LEU A CA 3
ATOM 6872 C C . LEU A 1 139 ? -9.201 12.489 10.461 1.00 14.12 139 LEU A C 3
ATOM 6873 O O . LEU A 1 139 ? -10.362 12.863 10.710 1.00 14.54 139 LEU A O 3
ATOM 6889 N N . LEU A 1 140 ? -8.538 11.666 11.220 1.00 11.45 140 LEU A N 3
ATOM 6890 C CA . LEU A 1 140 ? -9.071 11.203 12.468 1.00 52.53 140 LEU A CA 3
ATOM 6891 C C . LEU A 1 140 ? -7.911 10.899 13.399 1.00 34.51 140 LEU A C 3
ATOM 6892 O O . LEU A 1 140 ? -6.911 10.287 12.975 1.00 42.43 140 LEU A O 3
ATOM 6908 N N . GLY A 1 141 ? -8.023 11.369 14.630 1.00 52.12 141 GLY A N 3
ATOM 6909 C CA . GLY A 1 141 ? -6.998 11.175 15.626 1.00 0.14 141 GLY A CA 3
ATOM 6910 C C . GLY A 1 141 ? -5.682 11.799 15.253 1.00 73.42 141 GLY A C 3
ATOM 6911 O O . GLY A 1 141 ? -5.623 12.726 14.410 1.00 11.22 141 GLY A O 3
ATOM 6915 N N . LEU A 1 142 ? -4.640 11.337 15.886 1.00 44.14 142 LEU A N 3
ATOM 6916 C CA . LEU A 1 142 ? -3.303 11.764 15.583 1.00 40.54 142 LEU A CA 3
ATOM 6917 C C . LEU A 1 142 ? -2.317 10.754 16.126 1.00 24.11 142 LEU A C 3
ATOM 6918 O O . LEU A 1 142 ? -1.788 10.907 17.231 1.00 41.21 142 LEU A O 3
ATOM 6934 N N . ASP A 1 143 ? -2.142 9.682 15.402 1.00 51.23 143 ASP A N 3
ATOM 6935 C CA . ASP A 1 143 ? -1.172 8.674 15.790 1.00 42.25 143 ASP A CA 3
ATOM 6936 C C . ASP A 1 143 ? 0.089 8.905 15.023 1.00 15.30 143 ASP A C 3
ATOM 6937 O O . ASP A 1 143 ? 0.227 8.461 13.882 1.00 23.23 143 ASP A O 3
ATOM 6946 N N . SER A 1 144 ? 0.955 9.669 15.589 1.00 75.20 144 SER A N 3
ATOM 6947 C CA . SER A 1 144 ? 2.220 9.903 14.999 1.00 20.23 144 SER A CA 3
ATOM 6948 C C . SER A 1 144 ? 3.279 9.171 15.801 1.00 65.13 144 SER A C 3
ATOM 6949 O O . SER A 1 144 ? 3.967 9.748 16.641 1.00 55.53 144 SER A O 3
ATOM 6957 N N . THR A 1 145 ? 3.299 7.882 15.627 1.00 11.32 145 THR A N 3
ATOM 6958 C CA . THR A 1 145 ? 4.262 7.046 16.262 1.00 44.50 145 THR A CA 3
ATOM 6959 C C . THR A 1 145 ? 5.413 6.839 15.304 1.00 5.43 145 THR A C 3
ATOM 6960 O O . THR A 1 145 ? 5.174 6.597 14.119 1.00 34.44 145 THR A O 3
ATOM 6971 N N . ARG A 1 146 ? 6.641 6.979 15.805 1.00 14.54 146 ARG A N 3
ATOM 6972 C CA . ARG A 1 146 ? 7.865 6.901 15.004 1.00 12.44 146 ARG A CA 3
ATOM 6973 C C . ARG A 1 146 ? 8.121 8.180 14.235 1.00 31.31 146 ARG A C 3
ATOM 6974 O O . ARG A 1 146 ? 7.221 9.004 14.022 1.00 51.44 146 ARG A O 3
ATOM 6995 N N . THR A 1 147 ? 9.347 8.356 13.865 1.00 53.22 147 THR A N 3
ATOM 6996 C CA . THR A 1 147 ? 9.774 9.428 13.047 1.00 70.35 147 THR A CA 3
ATOM 6997 C C . THR A 1 147 ? 11.136 9.012 12.509 1.00 51.55 147 THR A C 3
ATOM 6998 O O . THR A 1 147 ? 11.759 8.104 13.074 1.00 75.11 147 THR A O 3
ATOM 7009 N N . GLY A 1 148 ? 11.550 9.581 11.419 1.00 51.22 148 GLY A N 3
ATOM 7010 C CA . GLY A 1 148 ? 12.810 9.242 10.848 1.00 2.33 148 GLY A CA 3
ATOM 7011 C C . GLY A 1 148 ? 13.440 10.447 10.256 1.00 1.14 148 GLY A C 3
ATOM 7015 N N . MET A 1 1 ? -2.546 -19.579 2.475 1.00 0.00 1 MET A N 4
ATOM 7016 C CA . MET A 1 1 ? -3.543 -18.526 2.308 1.00 52.33 1 MET A CA 4
ATOM 7017 C C . MET A 1 1 ? -2.943 -17.269 1.769 1.00 41.25 1 MET A C 4
ATOM 7018 O O . MET A 1 1 ? -1.960 -16.760 2.304 1.00 75.20 1 MET A O 4
ATOM 7031 N N . LYS A 1 2 ? -3.535 -16.766 0.719 1.00 71.22 2 LYS A N 4
ATOM 7032 C CA . LYS A 1 2 ? -3.129 -15.529 0.118 1.00 45.23 2 LYS A CA 4
ATOM 7033 C C . LYS A 1 2 ? -4.094 -14.451 0.555 1.00 40.11 2 LYS A C 4
ATOM 7034 O O . LYS A 1 2 ? -5.292 -14.706 0.725 1.00 51.14 2 LYS A O 4
ATOM 7053 N N . TYR A 1 3 ? -3.582 -13.299 0.806 1.00 63.22 3 TYR A N 4
ATOM 7054 C CA . TYR A 1 3 ? -4.372 -12.149 1.114 1.00 35.14 3 TYR A CA 4
ATOM 7055 C C . TYR A 1 3 ? -4.147 -11.072 0.053 1.00 25.40 3 TYR A C 4
ATOM 7056 O O . TYR A 1 3 ? -3.028 -10.915 -0.479 1.00 31.24 3 TYR A O 4
ATOM 7074 N N . ASP A 1 4 ? -5.210 -10.384 -0.265 1.00 22.14 4 ASP A N 4
ATOM 7075 C CA . ASP A 1 4 ? -5.273 -9.420 -1.357 1.00 3.03 4 ASP A CA 4
ATOM 7076 C C . ASP A 1 4 ? -5.241 -8.010 -0.795 1.00 10.32 4 ASP A C 4
ATOM 7077 O O . ASP A 1 4 ? -6.129 -7.614 -0.077 1.00 73.24 4 ASP A O 4
ATOM 7086 N N . VAL A 1 5 ? -4.214 -7.266 -1.095 1.00 5.05 5 VAL A N 4
ATOM 7087 C CA . VAL A 1 5 ? -4.031 -5.962 -0.488 1.00 3.54 5 VAL A CA 4
ATOM 7088 C C . VAL A 1 5 ? -4.426 -4.869 -1.478 1.00 23.05 5 VAL A C 4
ATOM 7089 O O . VAL A 1 5 ? -3.820 -4.738 -2.553 1.00 44.02 5 VAL A O 4
ATOM 7102 N N . VAL A 1 6 ? -5.426 -4.110 -1.135 1.00 51.52 6 VAL A N 4
ATOM 7103 C CA . VAL A 1 6 ? -5.845 -3.013 -1.948 1.00 50.21 6 VAL A CA 4
ATOM 7104 C C . VAL A 1 6 ? -5.535 -1.702 -1.230 1.00 20.34 6 VAL A C 4
ATOM 7105 O O . VAL A 1 6 ? -5.931 -1.490 -0.074 1.00 64.43 6 VAL A O 4
ATOM 7118 N N . ILE A 1 7 ? -4.803 -0.857 -1.885 1.00 23.21 7 ILE A N 4
ATOM 7119 C CA . ILE A 1 7 ? -4.383 0.383 -1.312 1.00 53.14 7 ILE A CA 4
ATOM 7120 C C . ILE A 1 7 ? -4.827 1.570 -2.179 1.00 25.12 7 ILE A C 4
ATOM 7121 O O . ILE A 1 7 ? -4.473 1.677 -3.367 1.00 14.31 7 ILE A O 4
ATOM 7137 N N . ILE A 1 8 ? -5.644 2.413 -1.597 1.00 63.44 8 ILE A N 4
ATOM 7138 C CA . ILE A 1 8 ? -6.190 3.572 -2.270 1.00 64.31 8 ILE A CA 4
ATOM 7139 C C . ILE A 1 8 ? -5.516 4.839 -1.749 1.00 71.03 8 ILE A C 4
ATOM 7140 O O . ILE A 1 8 ? -5.653 5.173 -0.571 1.00 41.42 8 ILE A O 4
ATOM 7156 N N . PRO A 1 9 ? -4.722 5.509 -2.573 1.00 44.54 9 PRO A N 4
ATOM 7157 C CA . PRO A 1 9 ? -4.184 6.806 -2.233 1.00 2.05 9 PRO A CA 4
ATOM 7158 C C . PRO A 1 9 ? -5.182 7.891 -2.651 1.00 71.54 9 PRO A C 4
ATOM 7159 O O . PRO A 1 9 ? -5.603 7.935 -3.798 1.00 52.25 9 PRO A O 4
ATOM 7170 N N . GLU A 1 10 ? -5.592 8.713 -1.738 1.00 41.14 10 GLU A N 4
ATOM 7171 C CA . GLU A 1 10 ? -6.534 9.758 -2.057 1.00 15.31 10 GLU A CA 4
ATOM 7172 C C . GLU A 1 10 ? -6.217 11.038 -1.285 1.00 23.33 10 GLU A C 4
ATOM 7173 O O . GLU A 1 10 ? -6.179 11.054 -0.057 1.00 62.24 10 GLU A O 4
ATOM 7185 N N . SER A 1 11 ? -5.943 12.088 -2.001 1.00 41.41 11 SER A N 4
ATOM 7186 C CA . SER A 1 11 ? -5.631 13.351 -1.398 1.00 70.21 11 SER A CA 4
ATOM 7187 C C . SER A 1 11 ? -6.904 14.032 -0.908 1.00 55.24 11 SER A C 4
ATOM 7188 O O . SER A 1 11 ? -7.791 14.391 -1.710 1.00 55.33 11 SER A O 4
ATOM 7196 N N . PHE A 1 12 ? -6.992 14.227 0.399 1.00 75.22 12 PHE A N 4
ATOM 7197 C CA . PHE A 1 12 ? -8.169 14.780 0.996 1.00 34.51 12 PHE A CA 4
ATOM 7198 C C . PHE A 1 12 ? -8.406 16.213 0.564 1.00 41.34 12 PHE A C 4
ATOM 7199 O O . PHE A 1 12 ? -7.526 17.063 0.644 1.00 0.05 12 PHE A O 4
ATOM 7216 N N . HIS A 1 13 ? -9.556 16.436 0.029 1.00 63.10 13 HIS A N 4
ATOM 7217 C CA . HIS A 1 13 ? -9.958 17.716 -0.451 1.00 71.23 13 HIS A CA 4
ATOM 7218 C C . HIS A 1 13 ? -11.380 17.972 -0.107 1.00 53.22 13 HIS A C 4
ATOM 7219 O O . HIS A 1 13 ? -12.189 17.038 -0.053 1.00 3.43 13 HIS A O 4
ATOM 7233 N N . ARG A 1 14 ? -11.681 19.209 0.150 1.00 55.33 14 ARG A N 4
ATOM 7234 C CA . ARG A 1 14 ? -13.010 19.607 0.415 1.00 51.43 14 ARG A CA 4
ATOM 7235 C C . ARG A 1 14 ? -13.742 19.800 -0.857 1.00 72.41 14 ARG A C 4
ATOM 7236 O O . ARG A 1 14 ? -13.515 20.749 -1.615 1.00 53.04 14 ARG A O 4
ATOM 7257 N N . PHE A 1 15 ? -14.557 18.858 -1.114 1.00 11.35 15 PHE A N 4
ATOM 7258 C CA . PHE A 1 15 ? -15.386 18.849 -2.240 1.00 31.10 15 PHE A CA 4
ATOM 7259 C C . PHE A 1 15 ? -16.413 19.954 -2.110 1.00 42.03 15 PHE A C 4
ATOM 7260 O O . PHE A 1 15 ? -17.358 19.868 -1.309 1.00 15.13 15 PHE A O 4
ATOM 7277 N N . ASP A 1 16 ? -16.163 21.025 -2.782 1.00 10.25 16 ASP A N 4
ATOM 7278 C CA . ASP A 1 16 ? -17.097 22.105 -2.818 1.00 42.24 16 ASP A CA 4
ATOM 7279 C C . ASP A 1 16 ? -18.110 21.933 -3.914 1.00 62.32 16 ASP A C 4
ATOM 7280 O O . ASP A 1 16 ? -19.125 21.250 -3.726 1.00 11.45 16 ASP A O 4
ATOM 7289 N N . LYS A 1 17 ? -17.860 22.516 -5.053 1.00 72.41 17 LYS A N 4
ATOM 7290 C CA . LYS A 1 17 ? -18.807 22.414 -6.111 1.00 51.30 17 LYS A CA 4
ATOM 7291 C C . LYS A 1 17 ? -18.288 21.596 -7.290 1.00 34.23 17 LYS A C 4
ATOM 7292 O O . LYS A 1 17 ? -18.885 20.591 -7.656 1.00 41.21 17 LYS A O 4
ATOM 7311 N N . HIS A 1 18 ? -17.181 22.000 -7.864 1.00 22.25 18 HIS A N 4
ATOM 7312 C CA . HIS A 1 18 ? -16.778 21.393 -9.127 1.00 1.21 18 HIS A CA 4
ATOM 7313 C C . HIS A 1 18 ? -15.404 20.751 -9.062 1.00 53.32 18 HIS A C 4
ATOM 7314 O O . HIS A 1 18 ? -15.113 19.811 -9.801 1.00 1.05 18 HIS A O 4
ATOM 7328 N N . ASN A 1 19 ? -14.575 21.231 -8.193 1.00 60.33 19 ASN A N 4
ATOM 7329 C CA . ASN A 1 19 ? -13.237 20.721 -8.087 1.00 61.44 19 ASN A CA 4
ATOM 7330 C C . ASN A 1 19 ? -12.872 20.568 -6.621 1.00 22.43 19 ASN A C 4
ATOM 7331 O O . ASN A 1 19 ? -13.611 21.057 -5.749 1.00 74.50 19 ASN A O 4
ATOM 7342 N N . MET A 1 20 ? -11.743 19.911 -6.382 1.00 40.53 20 MET A N 4
ATOM 7343 C CA . MET A 1 20 ? -11.210 19.562 -5.066 1.00 11.53 20 MET A CA 4
ATOM 7344 C C . MET A 1 20 ? -11.857 18.305 -4.529 1.00 44.44 20 MET A C 4
ATOM 7345 O O . MET A 1 20 ? -12.683 18.339 -3.649 1.00 15.32 20 MET A O 4
ATOM 7359 N N . GLU A 1 21 ? -11.504 17.213 -5.150 1.00 44.31 21 GLU A N 4
ATOM 7360 C CA . GLU A 1 21 ? -11.866 15.885 -4.755 1.00 34.43 21 GLU A CA 4
ATOM 7361 C C . GLU A 1 21 ? -10.878 14.978 -5.469 1.00 73.43 21 GLU A C 4
ATOM 7362 O O . GLU A 1 21 ? -10.985 14.720 -6.663 1.00 3.01 21 GLU A O 4
ATOM 7374 N N . HIS A 1 22 ? -9.850 14.606 -4.794 1.00 41.10 22 HIS A N 4
ATOM 7375 C CA . HIS A 1 22 ? -8.787 13.908 -5.462 1.00 52.12 22 HIS A CA 4
ATOM 7376 C C . HIS A 1 22 ? -8.651 12.490 -4.978 1.00 62.31 22 HIS A C 4
ATOM 7377 O O . HIS A 1 22 ? -7.973 12.222 -4.003 1.00 45.32 22 HIS A O 4
ATOM 7391 N N . ILE A 1 23 ? -9.349 11.606 -5.617 1.00 71.13 23 ILE A N 4
ATOM 7392 C CA . ILE A 1 23 ? -9.239 10.208 -5.313 1.00 44.32 23 ILE A CA 4
ATOM 7393 C C . ILE A 1 23 ? -8.348 9.602 -6.383 1.00 0.51 23 ILE A C 4
ATOM 7394 O O . ILE A 1 23 ? -8.576 9.833 -7.577 1.00 43.11 23 ILE A O 4
ATOM 7410 N N . CYS A 1 24 ? -7.371 8.846 -6.005 1.00 35.32 24 CYS A N 4
ATOM 7411 C CA . CYS A 1 24 ? -6.504 8.241 -6.991 1.00 45.41 24 CYS A CA 4
ATOM 7412 C C . CYS A 1 24 ? -6.799 6.753 -7.066 1.00 4.44 24 CYS A C 4
ATOM 7413 O O . CYS A 1 24 ? -6.918 6.091 -6.036 1.00 62.14 24 CYS A O 4
ATOM 7420 N N . PRO A 1 25 ? -7.001 6.232 -8.316 1.00 34.03 25 PRO A N 4
ATOM 7421 C CA . PRO A 1 25 ? -7.348 4.826 -8.576 1.00 15.55 25 PRO A CA 4
ATOM 7422 C C . PRO A 1 25 ? -6.549 3.818 -7.727 1.00 43.51 25 PRO A C 4
ATOM 7423 O O . PRO A 1 25 ? -5.319 3.933 -7.597 1.00 33.41 25 PRO A O 4
ATOM 7434 N N . PRO A 1 26 ? -7.252 2.822 -7.152 1.00 2.01 26 PRO A N 4
ATOM 7435 C CA . PRO A 1 26 ? -6.660 1.833 -6.244 1.00 53.34 26 PRO A CA 4
ATOM 7436 C C . PRO A 1 26 ? -5.533 1.018 -6.863 1.00 1.34 26 PRO A C 4
ATOM 7437 O O . PRO A 1 26 ? -5.621 0.565 -8.031 1.00 43.54 26 PRO A O 4
ATOM 7448 N N . MET A 1 27 ? -4.492 0.846 -6.093 1.00 60.43 27 MET A N 4
ATOM 7449 C CA . MET A 1 27 ? -3.402 -0.014 -6.448 1.00 10.15 27 MET A CA 4
ATOM 7450 C C . MET A 1 27 ? -3.685 -1.328 -5.755 1.00 70.22 27 MET A C 4
ATOM 7451 O O . MET A 1 27 ? -4.033 -1.334 -4.571 1.00 54.55 27 MET A O 4
ATOM 7465 N N . VAL A 1 28 ? -3.597 -2.415 -6.459 1.00 61.44 28 VAL A N 4
ATOM 7466 C CA . VAL A 1 28 ? -3.946 -3.702 -5.869 1.00 14.33 28 VAL A CA 4
ATOM 7467 C C . VAL A 1 28 ? -2.806 -4.680 -6.035 1.00 34.03 28 VAL A C 4
ATOM 7468 O O . VAL A 1 28 ? -2.277 -4.832 -7.140 1.00 20.42 28 VAL A O 4
ATOM 7481 N N . ILE A 1 29 ? -2.422 -5.313 -4.946 1.00 32.23 29 ILE A N 4
ATOM 7482 C CA . ILE A 1 29 ? -1.420 -6.356 -4.950 1.00 2.34 29 ILE A CA 4
ATOM 7483 C C . ILE A 1 29 ? -1.944 -7.482 -4.059 1.00 2.00 29 ILE A C 4
ATOM 7484 O O . ILE A 1 29 ? -1.908 -7.392 -2.828 1.00 51.20 29 ILE A O 4
ATOM 7500 N N . GLY A 1 30 ? -2.461 -8.512 -4.667 1.00 11.01 30 GLY A N 4
ATOM 7501 C CA . GLY A 1 30 ? -3.016 -9.594 -3.904 1.00 4.52 30 GLY A CA 4
ATOM 7502 C C . GLY A 1 30 ? -2.340 -10.893 -4.170 1.00 1.00 30 GLY A C 4
ATOM 7503 O O . GLY A 1 30 ? -2.810 -11.710 -4.957 1.00 63.12 30 GLY A O 4
ATOM 7507 N N . ASP A 1 31 ? -1.242 -11.083 -3.511 1.00 43.41 31 ASP A N 4
ATOM 7508 C CA . ASP A 1 31 ? -0.418 -12.271 -3.680 1.00 43.15 31 ASP A CA 4
ATOM 7509 C C . ASP A 1 31 ? 0.487 -12.500 -2.471 1.00 75.21 31 ASP A C 4
ATOM 7510 O O . ASP A 1 31 ? 1.506 -13.193 -2.561 1.00 5.23 31 ASP A O 4
ATOM 7519 N N . ARG A 1 32 ? 0.071 -12.014 -1.321 1.00 11.21 32 ARG A N 4
ATOM 7520 C CA . ARG A 1 32 ? 0.902 -12.061 -0.126 1.00 14.24 32 ARG A CA 4
ATOM 7521 C C . ARG A 1 32 ? 0.187 -12.895 0.899 1.00 22.34 32 ARG A C 4
ATOM 7522 O O . ARG A 1 32 ? -1.014 -12.826 0.970 1.00 44.01 32 ARG A O 4
ATOM 7543 N N . SER A 1 33 ? 0.889 -13.695 1.665 1.00 23.41 33 SER A N 4
ATOM 7544 C CA . SER A 1 33 ? 0.258 -14.465 2.685 1.00 60.55 33 SER A CA 4
ATOM 7545 C C . SER A 1 33 ? -0.083 -13.560 3.870 1.00 14.11 33 SER A C 4
ATOM 7546 O O . SER A 1 33 ? 0.337 -12.410 3.897 1.00 63.51 33 SER A O 4
ATOM 7554 N N . TYR A 1 34 ? -0.803 -14.079 4.836 1.00 40.53 34 TYR A N 4
ATOM 7555 C CA . TYR A 1 34 ? -1.310 -13.286 5.977 1.00 21.41 34 TYR A CA 4
ATOM 7556 C C . TYR A 1 34 ? -0.190 -12.553 6.711 1.00 53.13 34 TYR A C 4
ATOM 7557 O O . TYR A 1 34 ? -0.275 -11.340 6.976 1.00 65.05 34 TYR A O 4
ATOM 7575 N N . ASP A 1 35 ? 0.850 -13.271 6.994 1.00 43.01 35 ASP A N 4
ATOM 7576 C CA . ASP A 1 35 ? 1.998 -12.715 7.707 1.00 44.02 35 ASP A CA 4
ATOM 7577 C C . ASP A 1 35 ? 2.744 -11.718 6.849 1.00 35.53 35 ASP A C 4
ATOM 7578 O O . ASP A 1 35 ? 3.119 -10.640 7.318 1.00 63.33 35 ASP A O 4
ATOM 7587 N N . ILE A 1 36 ? 2.880 -12.031 5.577 1.00 23.52 36 ILE A N 4
ATOM 7588 C CA . ILE A 1 36 ? 3.608 -11.174 4.673 1.00 10.12 36 ILE A CA 4
ATOM 7589 C C . ILE A 1 36 ? 2.798 -9.915 4.372 1.00 65.33 36 ILE A C 4
ATOM 7590 O O . ILE A 1 36 ? 3.352 -8.837 4.226 1.00 40.24 36 ILE A O 4
ATOM 7606 N N . ALA A 1 37 ? 1.488 -10.055 4.338 1.00 50.33 37 ALA A N 4
ATOM 7607 C CA . ALA A 1 37 ? 0.606 -8.941 4.094 1.00 71.41 37 ALA A CA 4
ATOM 7608 C C . ALA A 1 37 ? 0.691 -7.934 5.228 1.00 3.31 37 ALA A C 4
ATOM 7609 O O . ALA A 1 37 ? 0.815 -6.742 4.990 1.00 73.12 37 ALA A O 4
ATOM 7616 N N . MET A 1 38 ? 0.678 -8.408 6.464 1.00 74.21 38 MET A N 4
ATOM 7617 C CA . MET A 1 38 ? 0.773 -7.481 7.569 1.00 34.21 38 MET A CA 4
ATOM 7618 C C . MET A 1 38 ? 2.172 -6.926 7.693 1.00 41.22 38 MET A C 4
ATOM 7619 O O . MET A 1 38 ? 2.354 -5.759 8.039 1.00 53.45 38 MET A O 4
ATOM 7633 N N . GLU A 1 39 ? 3.157 -7.748 7.357 1.00 42.21 39 GLU A N 4
ATOM 7634 C CA . GLU A 1 39 ? 4.542 -7.339 7.413 1.00 0.13 39 GLU A CA 4
ATOM 7635 C C . GLU A 1 39 ? 4.815 -6.253 6.389 1.00 50.40 39 GLU A C 4
ATOM 7636 O O . GLU A 1 39 ? 5.459 -5.248 6.706 1.00 31.41 39 GLU A O 4
ATOM 7648 N N . ILE A 1 40 ? 4.296 -6.436 5.177 1.00 63.23 40 ILE A N 4
ATOM 7649 C CA . ILE A 1 40 ? 4.547 -5.498 4.106 1.00 65.53 40 ILE A CA 4
ATOM 7650 C C . ILE A 1 40 ? 3.908 -4.138 4.443 1.00 11.44 40 ILE A C 4
ATOM 7651 O O . ILE A 1 40 ? 4.524 -3.091 4.263 1.00 62.21 40 ILE A O 4
ATOM 7667 N N . VAL A 1 41 ? 2.714 -4.179 5.042 1.00 11.20 41 VAL A N 4
ATOM 7668 C CA . VAL A 1 41 ? 2.020 -2.969 5.423 1.00 14.11 41 VAL A CA 4
ATOM 7669 C C . VAL A 1 41 ? 2.746 -2.287 6.567 1.00 23.54 41 VAL A C 4
ATOM 7670 O O . VAL A 1 41 ? 2.905 -1.082 6.563 1.00 65.21 41 VAL A O 4
ATOM 7683 N N . ASN A 1 42 ? 3.241 -3.074 7.514 1.00 33.31 42 ASN A N 4
ATOM 7684 C CA . ASN A 1 42 ? 3.977 -2.525 8.651 1.00 34.53 42 ASN A CA 4
ATOM 7685 C C . ASN A 1 42 ? 5.307 -1.935 8.183 1.00 12.44 42 ASN A C 4
ATOM 7686 O O . ASN A 1 42 ? 5.838 -1.009 8.788 1.00 31.05 42 ASN A O 4
ATOM 7697 N N . GLY A 1 43 ? 5.833 -2.477 7.103 1.00 30.53 43 GLY A N 4
ATOM 7698 C CA . GLY A 1 43 ? 7.031 -1.942 6.517 1.00 0.41 43 GLY A CA 4
ATOM 7699 C C . GLY A 1 43 ? 6.767 -0.580 5.944 1.00 24.05 43 GLY A C 4
ATOM 7700 O O . GLY A 1 43 ? 7.494 0.369 6.220 1.00 71.41 43 GLY A O 4
ATOM 7704 N N . VAL A 1 44 ? 5.682 -0.477 5.194 1.00 71.24 44 VAL A N 4
ATOM 7705 C CA . VAL A 1 44 ? 5.256 0.783 4.601 1.00 15.03 44 VAL A CA 4
ATOM 7706 C C . VAL A 1 44 ? 4.930 1.782 5.709 1.00 51.22 44 VAL A C 4
ATOM 7707 O O . VAL A 1 44 ? 5.325 2.946 5.656 1.00 63.33 44 VAL A O 4
ATOM 7720 N N . ASP A 1 45 ? 4.266 1.275 6.719 1.00 62.35 45 ASP A N 4
ATOM 7721 C CA . ASP A 1 45 ? 3.873 2.007 7.926 1.00 72.31 45 ASP A CA 4
ATOM 7722 C C . ASP A 1 45 ? 5.060 2.670 8.548 1.00 10.42 45 ASP A C 4
ATOM 7723 O O . ASP A 1 45 ? 5.077 3.887 8.735 1.00 11.03 45 ASP A O 4
ATOM 7732 N N . ARG A 1 46 ? 6.079 1.889 8.788 1.00 14.21 46 ARG A N 4
ATOM 7733 C CA . ARG A 1 46 ? 7.239 2.373 9.475 1.00 44.02 46 ARG A CA 4
ATOM 7734 C C . ARG A 1 46 ? 8.053 3.322 8.635 1.00 75.22 46 ARG A C 4
ATOM 7735 O O . ARG A 1 46 ? 8.794 4.148 9.166 1.00 13.03 46 ARG A O 4
ATOM 7756 N N . VAL A 1 47 ? 7.923 3.218 7.344 1.00 53.03 47 VAL A N 4
ATOM 7757 C CA . VAL A 1 47 ? 8.581 4.137 6.473 1.00 70.24 47 VAL A CA 4
ATOM 7758 C C . VAL A 1 47 ? 7.820 5.467 6.423 1.00 63.13 47 VAL A C 4
ATOM 7759 O O . VAL A 1 47 ? 8.422 6.529 6.573 1.00 44.54 47 VAL A O 4
ATOM 7772 N N . ILE A 1 48 ? 6.495 5.416 6.298 1.00 4.15 48 ILE A N 4
ATOM 7773 C CA . ILE A 1 48 ? 5.720 6.635 6.160 1.00 61.11 48 ILE A CA 4
ATOM 7774 C C . ILE A 1 48 ? 5.637 7.398 7.483 1.00 43.54 48 ILE A C 4
ATOM 7775 O O . ILE A 1 48 ? 5.666 8.620 7.502 1.00 33.30 48 ILE A O 4
ATOM 7791 N N . LYS A 1 49 ? 5.601 6.683 8.585 1.00 53.42 49 LYS A N 4
ATOM 7792 C CA . LYS A 1 49 ? 5.476 7.333 9.885 1.00 13.42 49 LYS A CA 4
ATOM 7793 C C . LYS A 1 49 ? 6.799 7.992 10.283 1.00 21.23 49 LYS A C 4
ATOM 7794 O O . LYS A 1 49 ? 6.857 8.809 11.199 1.00 10.55 49 LYS A O 4
ATOM 7813 N N . ALA A 1 50 ? 7.849 7.595 9.606 1.00 13.22 50 ALA A N 4
ATOM 7814 C CA . ALA A 1 50 ? 9.145 8.138 9.829 1.00 51.50 50 ALA A CA 4
ATOM 7815 C C . ALA A 1 50 ? 9.448 9.264 8.838 1.00 20.30 50 ALA A C 4
ATOM 7816 O O . ALA A 1 50 ? 9.845 10.368 9.224 1.00 64.21 50 ALA A O 4
ATOM 7823 N N . SER A 1 51 ? 9.225 8.987 7.576 1.00 5.30 51 SER A N 4
ATOM 7824 C CA . SER A 1 51 ? 9.542 9.888 6.494 1.00 13.53 51 SER A CA 4
ATOM 7825 C C . SER A 1 51 ? 8.515 11.041 6.357 1.00 25.23 51 SER A C 4
ATOM 7826 O O . SER A 1 51 ? 8.830 12.107 5.811 1.00 54.21 51 SER A O 4
ATOM 7834 N N . PHE A 1 52 ? 7.314 10.843 6.862 1.00 62.22 52 PHE A N 4
ATOM 7835 C CA . PHE A 1 52 ? 6.253 11.797 6.697 1.00 62.24 52 PHE A CA 4
ATOM 7836 C C . PHE A 1 52 ? 5.640 12.153 8.030 1.00 32.43 52 PHE A C 4
ATOM 7837 O O . PHE A 1 52 ? 6.143 11.785 9.089 1.00 41.24 52 PHE A O 4
ATOM 7854 N N . ASN A 1 53 ? 4.579 12.895 7.965 1.00 10.32 53 ASN A N 4
ATOM 7855 C CA . ASN A 1 53 ? 3.787 13.198 9.108 1.00 13.51 53 ASN A CA 4
ATOM 7856 C C . ASN A 1 53 ? 2.574 12.352 8.950 1.00 70.21 53 ASN A C 4
ATOM 7857 O O . ASN A 1 53 ? 1.629 12.718 8.236 1.00 74.02 53 ASN A O 4
ATOM 7868 N N . ALA A 1 54 ? 2.652 11.179 9.476 1.00 54.33 54 ALA A N 4
ATOM 7869 C CA . ALA A 1 54 ? 1.644 10.219 9.271 1.00 52.22 54 ALA A CA 4
ATOM 7870 C C . ALA A 1 54 ? 0.832 9.994 10.494 1.00 72.35 54 ALA A C 4
ATOM 7871 O O . ALA A 1 54 ? 1.367 9.885 11.589 1.00 11.14 54 ALA A O 4
ATOM 7878 N N . SER A 1 55 ? -0.439 9.932 10.306 1.00 12.31 55 SER A N 4
ATOM 7879 C CA . SER A 1 55 ? -1.344 9.572 11.330 1.00 54.15 55 SER A CA 4
ATOM 7880 C C . SER A 1 55 ? -1.983 8.267 10.890 1.00 12.43 55 SER A C 4
ATOM 7881 O O . SER A 1 55 ? -2.718 8.228 9.899 1.00 1.42 55 SER A O 4
ATOM 7889 N N . VAL A 1 56 ? -1.665 7.209 11.565 1.00 60.44 56 VAL A N 4
ATOM 7890 C CA . VAL A 1 56 ? -2.158 5.922 11.189 1.00 5.45 56 VAL A CA 4
ATOM 7891 C C . VAL A 1 56 ? -3.338 5.553 12.070 1.00 53.55 56 VAL A C 4
ATOM 7892 O O . VAL A 1 56 ? -3.219 5.472 13.294 1.00 3.04 56 VAL A O 4
ATOM 7905 N N . GLU A 1 57 ? -4.461 5.368 11.461 1.00 11.52 57 GLU A N 4
ATOM 7906 C CA . GLU A 1 57 ? -5.652 5.009 12.178 1.00 34.42 57 GLU A CA 4
ATOM 7907 C C . GLU A 1 57 ? -6.174 3.667 11.646 1.00 2.12 57 GLU A C 4
ATOM 7908 O O . GLU A 1 57 ? -6.396 3.491 10.433 1.00 73.43 57 GLU A O 4
ATOM 7920 N N . GLU A 1 58 ? -6.295 2.713 12.530 1.00 1.41 58 GLU A N 4
ATOM 7921 C CA . GLU A 1 58 ? -6.676 1.364 12.168 1.00 61.13 58 GLU A CA 4
ATOM 7922 C C . GLU A 1 58 ? -8.159 1.150 12.330 1.00 71.30 58 GLU A C 4
ATOM 7923 O O . GLU A 1 58 ? -8.739 1.458 13.381 1.00 75.14 58 GLU A O 4
ATOM 7935 N N . LEU A 1 59 ? -8.761 0.614 11.309 1.00 72.21 59 LEU A N 4
ATOM 7936 C CA . LEU A 1 59 ? -10.176 0.333 11.284 1.00 51.13 59 LEU A CA 4
ATOM 7937 C C . LEU A 1 59 ? -10.390 -1.119 10.944 1.00 62.51 59 LEU A C 4
ATOM 7938 O O . LEU A 1 59 ? -9.437 -1.851 10.650 1.00 5.22 59 LEU A O 4
ATOM 7954 N N . GLU A 1 60 ? -11.612 -1.538 10.953 1.00 62.33 60 GLU A N 4
ATOM 7955 C CA . GLU A 1 60 ? -11.909 -2.893 10.652 1.00 52.54 60 GLU A CA 4
ATOM 7956 C C . GLU A 1 60 ? -12.497 -2.992 9.274 1.00 72.12 60 GLU A C 4
ATOM 7957 O O . GLU A 1 60 ? -13.297 -2.147 8.857 1.00 34.35 60 GLU A O 4
ATOM 7969 N N . GLY A 1 61 ? -12.088 -3.990 8.565 1.00 1.42 61 GLY A N 4
ATOM 7970 C CA . GLY A 1 61 ? -12.579 -4.214 7.245 1.00 44.24 61 GLY A CA 4
ATOM 7971 C C . GLY A 1 61 ? -13.794 -5.097 7.278 1.00 42.51 61 GLY A C 4
ATOM 7972 O O . GLY A 1 61 ? -14.208 -5.537 8.351 1.00 52.23 61 GLY A O 4
ATOM 7976 N N . GLU A 1 62 ? -14.381 -5.318 6.133 1.00 54.43 62 GLU A N 4
ATOM 7977 C CA . GLU A 1 62 ? -15.541 -6.171 5.986 1.00 42.14 62 GLU A CA 4
ATOM 7978 C C . GLU A 1 62 ? -15.216 -7.619 6.305 1.00 43.24 62 GLU A C 4
ATOM 7979 O O . GLU A 1 62 ? -14.106 -7.968 6.686 1.00 12.33 62 GLU A O 4
ATOM 7991 N N . ASP A 1 63 ? -16.194 -8.447 6.117 1.00 1.04 63 ASP A N 4
ATOM 7992 C CA . ASP A 1 63 ? -16.046 -9.874 6.213 1.00 24.32 63 ASP A CA 4
ATOM 7993 C C . ASP A 1 63 ? -15.155 -10.381 5.097 1.00 0.45 63 ASP A C 4
ATOM 7994 O O . ASP A 1 63 ? -14.369 -11.316 5.263 1.00 45.30 63 ASP A O 4
ATOM 8003 N N . CYS A 1 64 ? -15.278 -9.737 3.969 1.00 62.54 64 CYS A N 4
ATOM 8004 C CA . CYS A 1 64 ? -14.473 -10.034 2.822 1.00 14.12 64 CYS A CA 4
ATOM 8005 C C . CYS A 1 64 ? -13.071 -9.426 3.022 1.00 32.14 64 CYS A C 4
ATOM 8006 O O . CYS A 1 64 ? -12.070 -9.873 2.435 1.00 31.54 64 CYS A O 4
ATOM 8013 N N . ASP A 1 65 ? -12.998 -8.425 3.890 1.00 1.31 65 ASP A N 4
ATOM 8014 C CA . ASP A 1 65 ? -11.752 -7.799 4.218 1.00 70.23 65 ASP A CA 4
ATOM 8015 C C . ASP A 1 65 ? -11.180 -8.458 5.437 1.00 0.30 65 ASP A C 4
ATOM 8016 O O . ASP A 1 65 ? -11.773 -9.371 6.000 1.00 15.13 65 ASP A O 4
ATOM 8025 N N . VAL A 1 66 ? -9.996 -8.103 5.760 1.00 52.24 66 VAL A N 4
ATOM 8026 C CA . VAL A 1 66 ? -9.352 -8.550 6.959 1.00 71.22 66 VAL A CA 4
ATOM 8027 C C . VAL A 1 66 ? -9.045 -7.377 7.860 1.00 74.43 66 VAL A C 4
ATOM 8028 O O . VAL A 1 66 ? -9.299 -7.407 9.066 1.00 3.52 66 VAL A O 4
ATOM 8041 N N . LEU A 1 67 ? -8.559 -6.325 7.271 1.00 32.35 67 LEU A N 4
ATOM 8042 C CA . LEU A 1 67 ? -8.079 -5.188 8.060 1.00 51.53 67 LEU A CA 4
ATOM 8043 C C . LEU A 1 67 ? -8.096 -3.943 7.218 1.00 10.35 67 LEU A C 4
ATOM 8044 O O . LEU A 1 67 ? -7.958 -4.027 6.002 1.00 2.01 67 LEU A O 4
ATOM 8060 N N . TYR A 1 68 ? -8.312 -2.807 7.843 1.00 42.10 68 TYR A N 4
ATOM 8061 C CA . TYR A 1 68 ? -8.348 -1.552 7.149 1.00 72.33 68 TYR A CA 4
ATOM 8062 C C . TYR A 1 68 ? -7.453 -0.550 7.900 1.00 42.41 68 TYR A C 4
ATOM 8063 O O . TYR A 1 68 ? -7.484 -0.482 9.121 1.00 11.30 68 TYR A O 4
ATOM 8081 N N . ARG A 1 69 ? -6.658 0.182 7.188 1.00 51.23 69 ARG A N 4
ATOM 8082 C CA . ARG A 1 69 ? -5.857 1.231 7.760 1.00 64.41 69 ARG A CA 4
ATOM 8083 C C . ARG A 1 69 ? -5.977 2.485 6.959 1.00 51.02 69 ARG A C 4
ATOM 8084 O O . ARG A 1 69 ? -5.852 2.459 5.745 1.00 74.24 69 ARG A O 4
ATOM 8105 N N . LYS A 1 70 ? -6.257 3.560 7.621 1.00 32.13 70 LYS A N 4
ATOM 8106 C CA . LYS A 1 70 ? -6.279 4.842 6.989 1.00 43.44 70 LYS A CA 4
ATOM 8107 C C . LYS A 1 70 ? -5.025 5.541 7.446 1.00 51.22 70 LYS A C 4
ATOM 8108 O O . LYS A 1 70 ? -4.817 5.734 8.645 1.00 72.40 70 LYS A O 4
ATOM 8127 N N . TYR A 1 71 ? -4.175 5.830 6.558 1.00 41.42 71 TYR A N 4
ATOM 8128 C CA . TYR A 1 71 ? -3.022 6.596 6.878 1.00 22.20 71 TYR A CA 4
ATOM 8129 C C . TYR A 1 71 ? -3.267 7.996 6.422 1.00 35.42 71 TYR A C 4
ATOM 8130 O O . TYR A 1 71 ? -3.301 8.256 5.236 1.00 71.51 71 TYR A O 4
ATOM 8148 N N . THR A 1 72 ? -3.508 8.862 7.327 1.00 25.22 72 THR A N 4
ATOM 8149 C CA . THR A 1 72 ? -3.734 10.226 7.002 1.00 45.13 72 THR A CA 4
ATOM 8150 C C . THR A 1 72 ? -2.379 10.953 7.069 1.00 41.51 72 THR A C 4
ATOM 8151 O O . THR A 1 72 ? -1.769 11.045 8.140 1.00 3.22 72 THR A O 4
ATOM 8162 N N . LEU A 1 73 ? -1.881 11.399 5.932 1.00 10.52 73 LEU A N 4
ATOM 8163 C CA . LEU A 1 73 ? -0.553 11.978 5.867 1.00 3.10 73 LEU A CA 4
ATOM 8164 C C . LEU A 1 73 ? -0.617 13.432 5.502 1.00 64.33 73 LEU A C 4
ATOM 8165 O O . LEU A 1 73 ? -1.523 13.876 4.776 1.00 44.42 73 LEU A O 4
ATOM 8181 N N . GLU A 1 74 ? 0.333 14.162 5.994 1.00 61.34 74 GLU A N 4
ATOM 8182 C CA . GLU A 1 74 ? 0.557 15.509 5.559 1.00 63.21 74 GLU A CA 4
ATOM 8183 C C . GLU A 1 74 ? 2.014 15.850 5.689 1.00 22.25 74 GLU A C 4
ATOM 8184 O O . GLU A 1 74 ? 2.503 16.167 6.760 1.00 43.22 74 GLU A O 4
ATOM 8196 N N . LYS A 1 75 ? 2.711 15.755 4.612 1.00 54.10 75 LYS A N 4
ATOM 8197 C CA . LYS A 1 75 ? 4.087 16.086 4.606 1.00 24.11 75 LYS A CA 4
ATOM 8198 C C . LYS A 1 75 ? 4.287 17.401 3.913 1.00 65.24 75 LYS A C 4
ATOM 8199 O O . LYS A 1 75 ? 4.396 17.451 2.691 1.00 63.40 75 LYS A O 4
ATOM 8218 N N . GLU A 1 76 ? 4.197 18.461 4.717 1.00 51.44 76 GLU A N 4
ATOM 8219 C CA . GLU A 1 76 ? 4.418 19.854 4.326 1.00 13.34 76 GLU A CA 4
ATOM 8220 C C . GLU A 1 76 ? 3.924 20.218 2.922 1.00 51.33 76 GLU A C 4
ATOM 8221 O O . GLU A 1 76 ? 4.692 20.323 1.950 1.00 33.15 76 GLU A O 4
ATOM 8233 N N . GLY A 1 77 ? 2.616 20.324 2.835 1.00 71.22 77 GLY A N 4
ATOM 8234 C CA . GLY A 1 77 ? 1.937 20.623 1.601 1.00 34.00 77 GLY A CA 4
ATOM 8235 C C . GLY A 1 77 ? 1.370 19.379 0.933 1.00 43.44 77 GLY A C 4
ATOM 8236 O O . GLY A 1 77 ? 0.390 19.455 0.189 1.00 21.12 77 GLY A O 4
ATOM 8240 N N . LYS A 1 78 ? 1.938 18.232 1.234 1.00 71.20 78 LYS A N 4
ATOM 8241 C CA . LYS A 1 78 ? 1.454 16.989 0.675 1.00 23.50 78 LYS A CA 4
ATOM 8242 C C . LYS A 1 78 ? 0.494 16.341 1.635 1.00 0.24 78 LYS A C 4
ATOM 8243 O O . LYS A 1 78 ? 0.900 15.657 2.564 1.00 75.33 78 LYS A O 4
ATOM 8262 N N . LYS A 1 79 ? -0.765 16.602 1.423 1.00 20.20 79 LYS A N 4
ATOM 8263 C CA . LYS A 1 79 ? -1.819 16.161 2.293 1.00 33.33 79 LYS A CA 4
ATOM 8264 C C . LYS A 1 79 ? -2.719 15.142 1.598 1.00 22.51 79 LYS A C 4
ATOM 8265 O O . LYS A 1 79 ? -3.267 15.418 0.533 1.00 32.33 79 LYS A O 4
ATOM 8284 N N . GLY A 1 80 ? -2.865 13.978 2.197 1.00 32.12 80 GLY A N 4
ATOM 8285 C CA . GLY A 1 80 ? -3.679 12.938 1.612 1.00 60.52 80 GLY A CA 4
ATOM 8286 C C . GLY A 1 80 ? -3.841 11.773 2.529 1.00 44.21 80 GLY A C 4
ATOM 8287 O O . GLY A 1 80 ? -3.229 11.728 3.579 1.00 61.13 80 GLY A O 4
ATOM 8291 N N . ILE A 1 81 ? -4.677 10.853 2.157 1.00 10.41 81 ILE A N 4
ATOM 8292 C CA . ILE A 1 81 ? -4.935 9.680 2.951 1.00 61.20 81 ILE A CA 4
ATOM 8293 C C . ILE A 1 81 ? -4.606 8.452 2.120 1.00 61.21 81 ILE A C 4
ATOM 8294 O O . ILE A 1 81 ? -4.741 8.462 0.896 1.00 12.05 81 ILE A O 4
ATOM 8310 N N . VAL A 1 82 ? -4.125 7.443 2.763 1.00 35.51 82 VAL A N 4
ATOM 8311 C CA . VAL A 1 82 ? -3.870 6.183 2.142 1.00 42.20 82 VAL A CA 4
ATOM 8312 C C . VAL A 1 82 ? -4.704 5.125 2.839 1.00 62.44 82 VAL A C 4
ATOM 8313 O O . VAL A 1 82 ? -4.489 4.822 4.011 1.00 55.33 82 VAL A O 4
ATOM 8326 N N . HIS A 1 83 ? -5.679 4.631 2.148 1.00 61.22 83 HIS A N 4
ATOM 8327 C CA . HIS A 1 83 ? -6.558 3.616 2.663 1.00 63.14 83 HIS A CA 4
ATOM 8328 C C . HIS A 1 83 ? -6.076 2.246 2.243 1.00 10.14 83 HIS A C 4
ATOM 8329 O O . HIS A 1 83 ? -6.154 1.880 1.074 1.00 13.01 83 HIS A O 4
ATOM 8343 N N . VAL A 1 84 ? -5.554 1.518 3.183 1.00 1.45 84 VAL A N 4
ATOM 8344 C CA . VAL A 1 84 ? -5.036 0.196 2.936 1.00 65.02 84 VAL A CA 4
ATOM 8345 C C . VAL A 1 84 ? -5.991 -0.839 3.505 1.00 51.22 84 VAL A C 4
ATOM 8346 O O . VAL A 1 84 ? -6.258 -0.844 4.701 1.00 15.43 84 VAL A O 4
ATOM 8359 N N . LYS A 1 85 ? -6.523 -1.671 2.667 1.00 22.31 85 LYS A N 4
ATOM 8360 C CA . LYS A 1 85 ? -7.327 -2.776 3.120 1.00 53.31 85 LYS A CA 4
ATOM 8361 C C . LYS A 1 85 ? -6.602 -4.060 2.843 1.00 14.24 85 LYS A C 4
ATOM 8362 O O . LYS A 1 85 ? -5.949 -4.201 1.802 1.00 0.11 85 LYS A O 4
ATOM 8381 N N . LEU A 1 86 ? -6.712 -4.990 3.736 1.00 32.12 86 LEU A N 4
ATOM 8382 C CA . LEU A 1 86 ? -6.201 -6.296 3.498 1.00 23.53 86 LEU A CA 4
ATOM 8383 C C . LEU A 1 86 ? -7.421 -7.114 3.290 1.00 4.14 86 LEU A C 4
ATOM 8384 O O . LEU A 1 86 ? -8.307 -7.065 4.114 1.00 45.01 86 LEU A O 4
ATOM 8400 N N . ARG A 1 87 ? -7.515 -7.769 2.205 1.00 13.21 87 ARG A N 4
ATOM 8401 C CA . ARG A 1 87 ? -8.663 -8.569 1.894 1.00 15.32 87 ARG A CA 4
ATOM 8402 C C . ARG A 1 87 ? -8.272 -10.004 1.880 1.00 61.43 87 ARG A C 4
ATOM 8403 O O . ARG A 1 87 ? -7.106 -10.332 1.695 1.00 11.33 87 ARG A O 4
ATOM 8424 N N . LYS A 1 88 ? -9.206 -10.856 2.093 1.00 42.51 88 LYS A N 4
ATOM 8425 C CA . LYS A 1 88 ? -8.928 -12.260 2.048 1.00 52.33 88 LYS A CA 4
ATOM 8426 C C . LYS A 1 88 ? -9.318 -12.839 0.689 1.00 34.21 88 LYS A C 4
ATOM 8427 O O . LYS A 1 88 ? -10.501 -12.970 0.371 1.00 31.23 88 LYS A O 4
ATOM 8446 N N . ILE A 1 89 ? -8.337 -13.131 -0.140 1.00 13.42 89 ILE A N 4
ATOM 8447 C CA . ILE A 1 89 ? -8.634 -13.794 -1.379 1.00 34.13 89 ILE A CA 4
ATOM 8448 C C . ILE A 1 89 ? -8.742 -15.280 -1.094 1.00 60.42 89 ILE A C 4
ATOM 8449 O O . ILE A 1 89 ? -7.780 -15.945 -0.715 1.00 71.11 89 ILE A O 4
ATOM 8465 N N . THR A 1 90 ? -9.922 -15.766 -1.184 1.00 34.34 90 THR A N 4
ATOM 8466 C CA . THR A 1 90 ? -10.231 -17.132 -0.906 1.00 21.53 90 THR A CA 4
ATOM 8467 C C . THR A 1 90 ? -11.352 -17.492 -1.882 1.00 54.00 90 THR A C 4
ATOM 8468 O O . THR A 1 90 ? -11.726 -16.644 -2.681 1.00 3.02 90 THR A O 4
ATOM 8479 N N . GLU A 1 91 ? -11.927 -18.670 -1.818 1.00 60.05 91 GLU A N 4
ATOM 8480 C CA . GLU A 1 91 ? -13.011 -19.021 -2.747 1.00 55.24 91 GLU A CA 4
ATOM 8481 C C . GLU A 1 91 ? -14.279 -18.217 -2.421 1.00 62.30 91 GLU A C 4
ATOM 8482 O O . GLU A 1 91 ? -15.203 -18.112 -3.227 1.00 15.33 91 GLU A O 4
ATOM 8494 N N . ASN A 1 92 ? -14.285 -17.648 -1.238 1.00 65.10 92 ASN A N 4
ATOM 8495 C CA . ASN A 1 92 ? -15.362 -16.762 -0.783 1.00 65.32 92 ASN A CA 4
ATOM 8496 C C . ASN A 1 92 ? -15.197 -15.339 -1.328 1.00 64.22 92 ASN A C 4
ATOM 8497 O O . ASN A 1 92 ? -16.175 -14.610 -1.464 1.00 51.15 92 ASN A O 4
ATOM 8508 N N . CYS A 1 93 ? -13.981 -14.956 -1.672 1.00 2.01 93 CYS A N 4
ATOM 8509 C CA . CYS A 1 93 ? -13.701 -13.600 -2.129 1.00 64.44 93 CYS A CA 4
ATOM 8510 C C . CYS A 1 93 ? -12.620 -13.558 -3.190 1.00 31.43 93 CYS A C 4
ATOM 8511 O O . CYS A 1 93 ? -11.479 -13.949 -2.929 1.00 64.34 93 CYS A O 4
ATOM 8518 N N . PRO A 1 94 ? -12.956 -13.096 -4.398 1.00 62.34 94 PRO A N 4
ATOM 8519 C CA . PRO A 1 94 ? -11.985 -12.912 -5.465 1.00 13.10 94 PRO A CA 4
ATOM 8520 C C . PRO A 1 94 ? -11.100 -11.683 -5.183 1.00 10.05 94 PRO A C 4
ATOM 8521 O O . PRO A 1 94 ? -11.484 -10.797 -4.396 1.00 3.13 94 PRO A O 4
ATOM 8532 N N . PRO A 1 95 ? -9.906 -11.608 -5.791 1.00 34.13 95 PRO A N 4
ATOM 8533 C CA . PRO A 1 95 ? -9.006 -10.469 -5.629 1.00 64.14 95 PRO A CA 4
ATOM 8534 C C . PRO A 1 95 ? -9.552 -9.250 -6.346 1.00 15.50 95 PRO A C 4
ATOM 8535 O O . PRO A 1 95 ? -10.436 -9.365 -7.229 1.00 21.23 95 PRO A O 4
ATOM 8546 N N . VAL A 1 96 ? -9.088 -8.100 -5.977 1.00 53.51 96 VAL A N 4
ATOM 8547 C CA . VAL A 1 96 ? -9.494 -6.911 -6.682 1.00 14.42 96 VAL A CA 4
ATOM 8548 C C . VAL A 1 96 ? -8.615 -6.796 -7.913 1.00 43.12 96 VAL A C 4
ATOM 8549 O O . VAL A 1 96 ? -7.456 -7.249 -7.929 1.00 31.14 96 VAL A O 4
ATOM 8562 N N . ASP A 1 97 ? -9.150 -6.238 -8.919 1.00 31.31 97 ASP A N 4
ATOM 8563 C CA . ASP A 1 97 ? -8.437 -6.029 -10.139 1.00 70.21 97 ASP A CA 4
ATOM 8564 C C . ASP A 1 97 ? -8.258 -4.551 -10.286 1.00 24.25 97 ASP A C 4
ATOM 8565 O O . ASP A 1 97 ? -9.239 -3.806 -10.413 1.00 55.11 97 ASP A O 4
ATOM 8574 N N . GLY A 1 98 ? -7.050 -4.115 -10.199 1.00 34.52 98 GLY A N 4
ATOM 8575 C CA . GLY A 1 98 ? -6.794 -2.720 -10.200 1.00 62.44 98 GLY A CA 4
ATOM 8576 C C . GLY A 1 98 ? -5.478 -2.405 -10.751 1.00 40.33 98 GLY A C 4
ATOM 8577 O O . GLY A 1 98 ? -4.892 -3.199 -11.485 1.00 22.31 98 GLY A O 4
ATOM 8581 N N . ASN A 1 99 ? -4.998 -1.273 -10.386 1.00 60.34 99 ASN A N 4
ATOM 8582 C CA . ASN A 1 99 ? -3.731 -0.790 -10.849 1.00 51.44 99 ASN A CA 4
ATOM 8583 C C . ASN A 1 99 ? -2.642 -1.510 -10.114 1.00 65.25 99 ASN A C 4
ATOM 8584 O O . ASN A 1 99 ? -2.422 -1.282 -8.930 1.00 52.12 99 ASN A O 4
ATOM 8595 N N . ARG A 1 100 ? -2.013 -2.432 -10.765 1.00 64.11 100 ARG A N 4
ATOM 8596 C CA . ARG A 1 100 ? -0.956 -3.137 -10.144 1.00 3.00 100 ARG A CA 4
ATOM 8597 C C . ARG A 1 100 ? 0.311 -2.336 -10.255 1.00 75.35 100 ARG A C 4
ATOM 8598 O O . ARG A 1 100 ? 0.821 -2.081 -11.347 1.00 11.02 100 ARG A O 4
ATOM 8619 N N . CYS A 1 101 ? 0.757 -1.878 -9.121 1.00 0.24 101 CYS A N 4
ATOM 8620 C CA . CYS A 1 101 ? 1.941 -1.059 -8.997 1.00 34.54 101 CYS A CA 4
ATOM 8621 C C . CYS A 1 101 ? 3.150 -1.970 -9.294 1.00 34.13 101 CYS A C 4
ATOM 8622 O O . CYS A 1 101 ? 3.045 -3.198 -9.126 1.00 63.02 101 CYS A O 4
ATOM 8629 N N . SER A 1 102 ? 4.248 -1.405 -9.774 1.00 32.34 102 SER A N 4
ATOM 8630 C CA . SER A 1 102 ? 5.467 -2.153 -10.054 1.00 51.24 102 SER A CA 4
ATOM 8631 C C . SER A 1 102 ? 6.119 -2.610 -8.731 1.00 50.32 102 SER A C 4
ATOM 8632 O O . SER A 1 102 ? 7.059 -2.002 -8.212 1.00 51.41 102 SER A O 4
ATOM 8640 N N . VAL A 1 103 ? 5.545 -3.634 -8.188 1.00 72.23 103 VAL A N 4
ATOM 8641 C CA . VAL A 1 103 ? 5.859 -4.174 -6.909 1.00 51.23 103 VAL A CA 4
ATOM 8642 C C . VAL A 1 103 ? 6.194 -5.636 -7.072 1.00 20.42 103 VAL A C 4
ATOM 8643 O O . VAL A 1 103 ? 5.656 -6.297 -7.948 1.00 3.43 103 VAL A O 4
ATOM 8656 N N . LEU A 1 104 ? 7.052 -6.098 -6.213 1.00 3.33 104 LEU A N 4
ATOM 8657 C CA . LEU A 1 104 ? 7.548 -7.468 -6.161 1.00 74.52 104 LEU A CA 4
ATOM 8658 C C . LEU A 1 104 ? 8.136 -7.731 -4.807 1.00 33.44 104 LEU A C 4
ATOM 8659 O O . LEU A 1 104 ? 7.484 -8.240 -3.903 1.00 64.10 104 LEU A O 4
ATOM 8675 N N . GLU A 1 105 ? 9.325 -7.328 -4.674 1.00 63.14 105 GLU A N 4
ATOM 8676 C CA . GLU A 1 105 ? 10.076 -7.456 -3.440 1.00 62.32 105 GLU A CA 4
ATOM 8677 C C . GLU A 1 105 ? 10.019 -6.141 -2.691 1.00 41.34 105 GLU A C 4
ATOM 8678 O O . GLU A 1 105 ? 9.962 -5.083 -3.336 1.00 74.10 105 GLU A O 4
ATOM 8690 N N . PHE A 1 106 ? 10.090 -6.203 -1.349 1.00 52.33 106 PHE A N 4
ATOM 8691 C CA . PHE A 1 106 ? 9.888 -5.042 -0.446 1.00 64.41 106 PHE A CA 4
ATOM 8692 C C . PHE A 1 106 ? 10.628 -3.793 -0.862 1.00 11.01 106 PHE A C 4
ATOM 8693 O O . PHE A 1 106 ? 10.067 -2.710 -0.862 1.00 55.31 106 PHE A O 4
ATOM 8710 N N . GLU A 1 107 ? 11.852 -3.952 -1.241 1.00 44.31 107 GLU A N 4
ATOM 8711 C CA . GLU A 1 107 ? 12.701 -2.851 -1.556 1.00 72.32 107 GLU A CA 4
ATOM 8712 C C . GLU A 1 107 ? 12.185 -2.029 -2.755 1.00 32.51 107 GLU A C 4
ATOM 8713 O O . GLU A 1 107 ? 12.285 -0.807 -2.757 1.00 24.25 107 GLU A O 4
ATOM 8725 N N . ARG A 1 108 ? 11.591 -2.692 -3.732 1.00 41.23 108 ARG A N 4
ATOM 8726 C CA . ARG A 1 108 ? 11.009 -2.000 -4.868 1.00 44.13 108 ARG A CA 4
ATOM 8727 C C . ARG A 1 108 ? 9.544 -1.681 -4.577 1.00 61.14 108 ARG A C 4
ATOM 8728 O O . ARG A 1 108 ? 9.001 -0.669 -5.035 1.00 72.01 108 ARG A O 4
ATOM 8749 N N . ASP A 1 109 ? 8.949 -2.549 -3.792 1.00 3.33 109 ASP A N 4
ATOM 8750 C CA . ASP A 1 109 ? 7.550 -2.474 -3.328 1.00 21.02 109 ASP A CA 4
ATOM 8751 C C . ASP A 1 109 ? 7.314 -1.148 -2.634 1.00 4.31 109 ASP A C 4
ATOM 8752 O O . ASP A 1 109 ? 6.475 -0.349 -3.080 1.00 65.54 109 ASP A O 4
ATOM 8761 N N . ILE A 1 110 ? 8.142 -0.873 -1.628 1.00 23.14 110 ILE A N 4
ATOM 8762 C CA . ILE A 1 110 ? 8.014 0.330 -0.826 1.00 63.05 110 ILE A CA 4
ATOM 8763 C C . ILE A 1 110 ? 8.144 1.574 -1.691 1.00 34.44 110 ILE A C 4
ATOM 8764 O O . ILE A 1 110 ? 7.400 2.535 -1.523 1.00 32.03 110 ILE A O 4
ATOM 8780 N N . GLU A 1 111 ? 9.031 1.524 -2.666 1.00 52.34 111 GLU A N 4
ATOM 8781 C CA . GLU A 1 111 ? 9.226 2.649 -3.528 1.00 71.31 111 GLU A CA 4
ATOM 8782 C C . GLU A 1 111 ? 8.048 2.866 -4.419 1.00 45.44 111 GLU A C 4
ATOM 8783 O O . GLU A 1 111 ? 7.641 3.998 -4.616 1.00 33.21 111 GLU A O 4
ATOM 8795 N N . CYS A 1 112 ? 7.449 1.791 -4.904 1.00 32.20 112 CYS A N 4
ATOM 8796 C CA . CYS A 1 112 ? 6.320 1.933 -5.796 1.00 44.23 112 CYS A CA 4
ATOM 8797 C C . CYS A 1 112 ? 5.161 2.552 -5.044 1.00 32.34 112 CYS A C 4
ATOM 8798 O O . CYS A 1 112 ? 4.478 3.455 -5.553 1.00 14.44 112 CYS A O 4
ATOM 8805 N N . ILE A 1 113 ? 4.981 2.110 -3.810 1.00 3.21 113 ILE A N 4
ATOM 8806 C CA . ILE A 1 113 ? 3.930 2.620 -2.970 1.00 11.13 113 ILE A CA 4
ATOM 8807 C C . ILE A 1 113 ? 4.162 4.096 -2.674 1.00 72.24 113 ILE A C 4
ATOM 8808 O O . ILE A 1 113 ? 3.256 4.916 -2.846 1.00 24.21 113 ILE A O 4
ATOM 8824 N N . VAL A 1 114 ? 5.386 4.440 -2.310 1.00 0.24 114 VAL A N 4
ATOM 8825 C CA . VAL A 1 114 ? 5.716 5.816 -1.979 1.00 64.03 114 VAL A CA 4
ATOM 8826 C C . VAL A 1 114 ? 5.548 6.717 -3.193 1.00 62.33 114 VAL A C 4
ATOM 8827 O O . VAL A 1 114 ? 4.955 7.781 -3.098 1.00 43.45 114 VAL A O 4
ATOM 8840 N N . LYS A 1 115 ? 5.983 6.244 -4.348 1.00 75.23 115 LYS A N 4
ATOM 8841 C CA . LYS A 1 115 ? 5.903 7.034 -5.562 1.00 53.21 115 LYS A CA 4
ATOM 8842 C C . LYS A 1 115 ? 4.464 7.257 -5.993 1.00 41.53 115 LYS A C 4
ATOM 8843 O O . LYS A 1 115 ? 4.140 8.286 -6.595 1.00 1.11 115 LYS A O 4
ATOM 8862 N N . ALA A 1 116 ? 3.600 6.309 -5.685 1.00 23.02 116 ALA A N 4
ATOM 8863 C CA . ALA A 1 116 ? 2.198 6.438 -6.000 1.00 53.33 116 ALA A CA 4
ATOM 8864 C C . ALA A 1 116 ? 1.545 7.460 -5.087 1.00 32.22 116 ALA A C 4
ATOM 8865 O O . ALA A 1 116 ? 0.739 8.288 -5.530 1.00 11.14 116 ALA A O 4
ATOM 8872 N N . ILE A 1 117 ? 1.920 7.423 -3.826 1.00 23.24 117 ILE A N 4
ATOM 8873 C CA . ILE A 1 117 ? 1.417 8.364 -2.846 1.00 50.44 117 ILE A CA 4
ATOM 8874 C C . ILE A 1 117 ? 1.918 9.768 -3.195 1.00 71.31 117 ILE A C 4
ATOM 8875 O O . ILE A 1 117 ? 1.141 10.710 -3.253 1.00 12.42 117 ILE A O 4
ATOM 8891 N N . GLU A 1 118 ? 3.204 9.862 -3.508 1.00 34.25 118 GLU A N 4
ATOM 8892 C CA . GLU A 1 118 ? 3.849 11.129 -3.870 1.00 63.52 118 GLU A CA 4
ATOM 8893 C C . GLU A 1 118 ? 3.173 11.778 -5.058 1.00 71.33 118 GLU A C 4
ATOM 8894 O O . GLU A 1 118 ? 2.932 12.985 -5.062 1.00 42.35 118 GLU A O 4
ATOM 8906 N N . GLU A 1 119 ? 2.842 10.965 -6.035 1.00 62.44 119 GLU A N 4
ATOM 8907 C CA . GLU A 1 119 ? 2.184 11.411 -7.241 1.00 43.14 119 GLU A CA 4
ATOM 8908 C C . GLU A 1 119 ? 0.788 11.921 -6.922 1.00 61.33 119 GLU A C 4
ATOM 8909 O O . GLU A 1 119 ? 0.383 12.965 -7.420 1.00 13.31 119 GLU A O 4
ATOM 8921 N N . CYS A 1 120 ? 0.091 11.218 -6.064 1.00 34.02 120 CYS A N 4
ATOM 8922 C CA . CYS A 1 120 ? -1.263 11.583 -5.713 1.00 55.21 120 CYS A CA 4
ATOM 8923 C C . CYS A 1 120 ? -1.255 12.864 -4.879 1.00 33.45 120 CYS A C 4
ATOM 8924 O O . CYS A 1 120 ? -2.066 13.764 -5.095 1.00 34.42 120 CYS A O 4
ATOM 8931 N N . LEU A 1 121 ? -0.291 12.976 -3.983 1.00 61.53 121 LEU A N 4
ATOM 8932 C CA . LEU A 1 121 ? -0.223 14.116 -3.104 1.00 22.21 121 LEU A CA 4
ATOM 8933 C C . LEU A 1 121 ? 0.222 15.362 -3.848 1.00 65.25 121 LEU A C 4
ATOM 8934 O O . LEU A 1 121 ? -0.268 16.459 -3.584 1.00 4.23 121 LEU A O 4
ATOM 8950 N N . ALA A 1 122 ? 1.141 15.200 -4.786 1.00 61.34 122 ALA A N 4
ATOM 8951 C CA . ALA A 1 122 ? 1.678 16.332 -5.496 1.00 42.21 122 ALA A CA 4
ATOM 8952 C C . ALA A 1 122 ? 0.804 16.755 -6.666 1.00 4.32 122 ALA A C 4
ATOM 8953 O O . ALA A 1 122 ? 0.976 17.858 -7.192 1.00 4.42 122 ALA A O 4
ATOM 8960 N N . LYS A 1 123 ? -0.147 15.892 -7.069 1.00 12.14 123 LYS A N 4
ATOM 8961 C CA . LYS A 1 123 ? -0.971 16.168 -8.249 1.00 33.23 123 LYS A CA 4
ATOM 8962 C C . LYS A 1 123 ? -1.901 17.377 -8.046 1.00 63.40 123 LYS A C 4
ATOM 8963 O O . LYS A 1 123 ? -2.343 18.020 -9.012 1.00 53.44 123 LYS A O 4
ATOM 8982 N N . GLY A 1 124 ? -2.156 17.687 -6.814 1.00 53.20 124 GLY A N 4
ATOM 8983 C CA . GLY A 1 124 ? -2.894 18.889 -6.469 1.00 41.22 124 GLY A CA 4
ATOM 8984 C C . GLY A 1 124 ? -4.387 18.787 -6.639 1.00 22.02 124 GLY A C 4
ATOM 8985 O O . GLY A 1 124 ? -4.960 17.692 -6.708 1.00 32.45 124 GLY A O 4
ATOM 8989 N N . GLU A 1 125 ? -5.018 19.942 -6.702 1.00 65.10 125 GLU A N 4
ATOM 8990 C CA . GLU A 1 125 ? -6.455 20.034 -6.830 1.00 61.10 125 GLU A CA 4
ATOM 8991 C C . GLU A 1 125 ? -6.938 19.739 -8.258 1.00 41.13 125 GLU A C 4
ATOM 8992 O O . GLU A 1 125 ? -7.106 20.628 -9.108 1.00 2.03 125 GLU A O 4
ATOM 9004 N N . LEU A 1 126 ? -7.072 18.488 -8.518 1.00 73.12 126 LEU A N 4
ATOM 9005 C CA . LEU A 1 126 ? -7.574 17.979 -9.740 1.00 33.13 126 LEU A CA 4
ATOM 9006 C C . LEU A 1 126 ? -8.678 17.018 -9.356 1.00 73.25 126 LEU A C 4
ATOM 9007 O O . LEU A 1 126 ? -8.450 16.128 -8.549 1.00 33.42 126 LEU A O 4
ATOM 9023 N N . ASN A 1 127 ? -9.871 17.223 -9.848 1.00 50.23 127 ASN A N 4
ATOM 9024 C CA . ASN A 1 127 ? -10.960 16.366 -9.447 1.00 21.00 127 ASN A CA 4
ATOM 9025 C C . ASN A 1 127 ? -10.892 15.026 -10.123 1.00 22.24 127 ASN A C 4
ATOM 9026 O O . ASN A 1 127 ? -10.772 14.920 -11.350 1.00 51.24 127 ASN A O 4
ATOM 9037 N N . SER A 1 128 ? -10.915 14.028 -9.321 1.00 54.44 128 SER A N 4
ATOM 9038 C CA . SER A 1 128 ? -10.887 12.688 -9.730 1.00 24.40 128 SER A CA 4
ATOM 9039 C C . SER A 1 128 ? -11.928 11.983 -8.893 1.00 1.31 128 SER A C 4
ATOM 9040 O O . SER A 1 128 ? -11.695 11.659 -7.720 1.00 72.20 128 SER A O 4
ATOM 9048 N N . LYS A 1 129 ? -13.083 11.830 -9.478 1.00 43.20 129 LYS A N 4
ATOM 9049 C CA . LYS A 1 129 ? -14.235 11.344 -8.801 1.00 42.31 129 LYS A CA 4
ATOM 9050 C C . LYS A 1 129 ? -14.327 9.826 -8.911 1.00 63.42 129 LYS A C 4
ATOM 9051 O O . LYS A 1 129 ? -14.685 9.262 -9.967 1.00 75.02 129 LYS A O 4
ATOM 9070 N N . LEU A 1 130 ? -13.986 9.173 -7.836 1.00 65.03 130 LEU A N 4
ATOM 9071 C CA . LEU A 1 130 ? -13.946 7.750 -7.775 1.00 51.30 130 LEU A CA 4
ATOM 9072 C C . LEU A 1 130 ? -14.280 7.338 -6.348 1.00 1.11 130 LEU A C 4
ATOM 9073 O O . LEU A 1 130 ? -14.414 8.206 -5.477 1.00 3.44 130 LEU A O 4
ATOM 9089 N N . GLU A 1 131 ? -14.436 6.054 -6.117 1.00 74.24 131 GLU A N 4
ATOM 9090 C CA . GLU A 1 131 ? -14.752 5.539 -4.808 1.00 13.12 131 GLU A CA 4
ATOM 9091 C C . GLU A 1 131 ? -13.584 5.657 -3.848 1.00 32.14 131 GLU A C 4
ATOM 9092 O O . GLU A 1 131 ? -12.566 4.980 -3.996 1.00 43.44 131 GLU A O 4
ATOM 9104 N N . GLY A 1 132 ? -13.746 6.539 -2.912 1.00 21.32 132 GLY A N 4
ATOM 9105 C CA . GLY A 1 132 ? -12.814 6.743 -1.849 1.00 20.22 132 GLY A CA 4
ATOM 9106 C C . GLY A 1 132 ? -13.609 7.074 -0.625 1.00 0.11 132 GLY A C 4
ATOM 9107 O O . GLY A 1 132 ? -14.841 6.824 -0.619 1.00 63.42 132 GLY A O 4
ATOM 9111 N N . LYS A 1 133 ? -12.992 7.647 0.373 1.00 24.33 133 LYS A N 4
ATOM 9112 C CA . LYS A 1 133 ? -13.693 8.005 1.589 1.00 5.34 133 LYS A CA 4
ATOM 9113 C C . LYS A 1 133 ? -12.853 9.000 2.404 1.00 21.12 133 LYS A C 4
ATOM 9114 O O . LYS A 1 133 ? -12.210 8.631 3.396 1.00 22.20 133 LYS A O 4
ATOM 9133 N N . PRO A 1 134 ? -12.812 10.278 1.969 1.00 62.42 134 PRO A N 4
ATOM 9134 C CA . PRO A 1 134 ? -11.996 11.301 2.603 1.00 23.41 134 PRO A CA 4
ATOM 9135 C C . PRO A 1 134 ? -12.459 11.656 4.015 1.00 12.31 134 PRO A C 4
ATOM 9136 O O . PRO A 1 134 ? -13.371 12.465 4.214 1.00 24.21 134 PRO A O 4
ATOM 9147 N N . ILE A 1 135 ? -11.879 10.991 4.976 1.00 44.51 135 ILE A N 4
ATOM 9148 C CA . ILE A 1 135 ? -12.125 11.241 6.366 1.00 54.21 135 ILE A CA 4
ATOM 9149 C C . ILE A 1 135 ? -10.815 11.733 6.985 1.00 52.42 135 ILE A C 4
ATOM 9150 O O . ILE A 1 135 ? -9.877 10.935 7.183 1.00 34.54 135 ILE A O 4
ATOM 9166 N N . PRO A 1 136 ? -10.710 13.049 7.218 1.00 1.55 136 PRO A N 4
ATOM 9167 C CA . PRO A 1 136 ? -9.505 13.688 7.777 1.00 55.53 136 PRO A CA 4
ATOM 9168 C C . PRO A 1 136 ? -9.174 13.255 9.221 1.00 52.05 136 PRO A C 4
ATOM 9169 O O . PRO A 1 136 ? -9.976 12.582 9.908 1.00 54.41 136 PRO A O 4
ATOM 9180 N N . ASN A 1 137 ? -8.016 13.664 9.656 1.00 13.45 137 ASN A N 4
ATOM 9181 C CA . ASN A 1 137 ? -7.474 13.370 10.969 1.00 33.44 137 ASN A CA 4
ATOM 9182 C C . ASN A 1 137 ? -6.866 14.684 11.454 1.00 35.22 137 ASN A C 4
ATOM 9183 O O . ASN A 1 137 ? -6.455 15.481 10.622 1.00 21.24 137 ASN A O 4
ATOM 9194 N N . PRO A 1 138 ? -6.814 14.972 12.764 1.00 34.14 138 PRO A N 4
ATOM 9195 C CA . PRO A 1 138 ? -6.192 16.215 13.276 1.00 40.30 138 PRO A CA 4
ATOM 9196 C C . PRO A 1 138 ? -4.649 16.230 13.134 1.00 31.31 138 PRO A C 4
ATOM 9197 O O . PRO A 1 138 ? -3.988 17.204 13.536 1.00 2.10 138 PRO A O 4
ATOM 9208 N N . LEU A 1 139 ? -4.103 15.142 12.582 1.00 11.50 139 LEU A N 4
ATOM 9209 C CA . LEU A 1 139 ? -2.669 14.948 12.332 1.00 12.43 139 LEU A CA 4
ATOM 9210 C C . LEU A 1 139 ? -1.880 14.722 13.608 1.00 33.22 139 LEU A C 4
ATOM 9211 O O . LEU A 1 139 ? -1.752 15.610 14.468 1.00 21.42 139 LEU A O 4
ATOM 9227 N N . LEU A 1 140 ? -1.368 13.539 13.732 1.00 22.33 140 LEU A N 4
ATOM 9228 C CA . LEU A 1 140 ? -0.569 13.152 14.853 1.00 54.51 140 LEU A CA 4
ATOM 9229 C C . LEU A 1 140 ? 0.606 12.337 14.313 1.00 75.02 140 LEU A C 4
ATOM 9230 O O . LEU A 1 140 ? 0.453 11.164 13.989 1.00 42.31 140 LEU A O 4
ATOM 9246 N N . GLY A 1 141 ? 1.738 12.988 14.158 1.00 44.03 141 GLY A N 4
ATOM 9247 C CA . GLY A 1 141 ? 2.924 12.335 13.663 1.00 11.33 141 GLY A CA 4
ATOM 9248 C C . GLY A 1 141 ? 4.106 13.251 13.810 1.00 75.42 141 GLY A C 4
ATOM 9249 O O . GLY A 1 141 ? 3.931 14.394 14.245 1.00 25.30 141 GLY A O 4
ATOM 9253 N N . LEU A 1 142 ? 5.289 12.775 13.482 1.00 12.42 142 LEU A N 4
ATOM 9254 C CA . LEU A 1 142 ? 6.499 13.573 13.578 1.00 14.31 142 LEU A CA 4
ATOM 9255 C C . LEU A 1 142 ? 7.581 12.949 12.721 1.00 40.22 142 LEU A C 4
ATOM 9256 O O . LEU A 1 142 ? 7.725 11.719 12.709 1.00 54.04 142 LEU A O 4
ATOM 9272 N N . ASP A 1 143 ? 8.305 13.789 11.985 1.00 4.03 143 ASP A N 4
ATOM 9273 C CA . ASP A 1 143 ? 9.429 13.357 11.154 1.00 54.22 143 ASP A CA 4
ATOM 9274 C C . ASP A 1 143 ? 10.438 12.635 11.977 1.00 74.34 143 ASP A C 4
ATOM 9275 O O . ASP A 1 143 ? 11.096 13.221 12.831 1.00 13.35 143 ASP A O 4
ATOM 9284 N N . SER A 1 144 ? 10.536 11.378 11.753 1.00 54.24 144 SER A N 4
ATOM 9285 C CA . SER A 1 144 ? 11.470 10.573 12.439 1.00 52.13 144 SER A CA 4
ATOM 9286 C C . SER A 1 144 ? 12.447 10.061 11.408 1.00 35.44 144 SER A C 4
ATOM 9287 O O . SER A 1 144 ? 12.270 8.998 10.834 1.00 4.12 144 SER A O 4
ATOM 9295 N N . THR A 1 145 ? 13.434 10.866 11.126 1.00 62.41 145 THR A N 4
ATOM 9296 C CA . THR A 1 145 ? 14.372 10.607 10.065 1.00 51.53 145 THR A CA 4
ATOM 9297 C C . THR A 1 145 ? 15.260 9.378 10.353 1.00 70.34 145 THR A C 4
ATOM 9298 O O . THR A 1 145 ? 15.820 8.778 9.421 1.00 53.52 145 THR A O 4
ATOM 9309 N N . ARG A 1 146 ? 15.316 8.976 11.638 1.00 5.25 146 ARG A N 4
ATOM 9310 C CA . ARG A 1 146 ? 16.123 7.836 12.108 1.00 64.45 146 ARG A CA 4
ATOM 9311 C C . ARG A 1 146 ? 17.602 8.184 11.959 1.00 52.24 146 ARG A C 4
ATOM 9312 O O . ARG A 1 146 ? 17.944 9.346 11.690 1.00 54.13 146 ARG A O 4
ATOM 9333 N N . THR A 1 147 ? 18.471 7.239 12.167 1.00 14.44 147 THR A N 4
ATOM 9334 C CA . THR A 1 147 ? 19.863 7.508 11.982 1.00 73.52 147 THR A CA 4
ATOM 9335 C C . THR A 1 147 ? 20.221 7.402 10.484 1.00 65.14 147 THR A C 4
ATOM 9336 O O . THR A 1 147 ? 20.372 6.309 9.922 1.00 3.51 147 THR A O 4
ATOM 9347 N N . GLY A 1 148 ? 20.261 8.537 9.846 1.00 15.03 148 GLY A N 4
ATOM 9348 C CA . GLY A 1 148 ? 20.546 8.617 8.455 1.00 71.43 148 GLY A CA 4
ATOM 9349 C C . GLY A 1 148 ? 21.085 9.969 8.152 1.00 21.03 148 GLY A C 4
ATOM 9353 N N . MET A 1 1 ? -3.123 -20.109 -0.524 1.00 0.00 1 MET A N 5
ATOM 9354 C CA . MET A 1 1 ? -3.778 -19.328 0.513 1.00 52.33 1 MET A CA 5
ATOM 9355 C C . MET A 1 1 ? -3.062 -17.997 0.576 1.00 15.22 1 MET A C 5
ATOM 9356 O O . MET A 1 1 ? -1.916 -17.924 1.024 1.00 22.31 1 MET A O 5
ATOM 9369 N N . LYS A 1 2 ? -3.707 -16.947 0.076 1.00 70.12 2 LYS A N 5
ATOM 9370 C CA . LYS A 1 2 ? -3.060 -15.652 -0.061 1.00 11.22 2 LYS A CA 5
ATOM 9371 C C . LYS A 1 2 ? -3.976 -14.510 0.334 1.00 63.53 2 LYS A C 5
ATOM 9372 O O . LYS A 1 2 ? -5.183 -14.677 0.473 1.00 74.43 2 LYS A O 5
ATOM 9391 N N . TYR A 1 3 ? -3.371 -13.369 0.565 1.00 55.25 3 TYR A N 5
ATOM 9392 C CA . TYR A 1 3 ? -4.053 -12.134 0.860 1.00 43.52 3 TYR A CA 5
ATOM 9393 C C . TYR A 1 3 ? -3.723 -11.069 -0.195 1.00 70.54 3 TYR A C 5
ATOM 9394 O O . TYR A 1 3 ? -2.593 -11.021 -0.729 1.00 54.50 3 TYR A O 5
ATOM 9412 N N . ASP A 1 4 ? -4.705 -10.250 -0.479 1.00 1.52 4 ASP A N 5
ATOM 9413 C CA . ASP A 1 4 ? -4.679 -9.220 -1.514 1.00 11.15 4 ASP A CA 5
ATOM 9414 C C . ASP A 1 4 ? -4.787 -7.862 -0.806 1.00 63.10 4 ASP A C 5
ATOM 9415 O O . ASP A 1 4 ? -5.795 -7.560 -0.173 1.00 23.34 4 ASP A O 5
ATOM 9424 N N . VAL A 1 5 ? -3.726 -7.095 -0.833 1.00 62.44 5 VAL A N 5
ATOM 9425 C CA . VAL A 1 5 ? -3.683 -5.823 -0.120 1.00 11.14 5 VAL A CA 5
ATOM 9426 C C . VAL A 1 5 ? -4.019 -4.663 -1.054 1.00 30.12 5 VAL A C 5
ATOM 9427 O O . VAL A 1 5 ? -3.437 -4.534 -2.141 1.00 44.01 5 VAL A O 5
ATOM 9440 N N . VAL A 1 6 ? -4.961 -3.853 -0.644 1.00 12.45 6 VAL A N 5
ATOM 9441 C CA . VAL A 1 6 ? -5.375 -2.722 -1.406 1.00 42.33 6 VAL A CA 5
ATOM 9442 C C . VAL A 1 6 ? -5.118 -1.421 -0.647 1.00 60.31 6 VAL A C 5
ATOM 9443 O O . VAL A 1 6 ? -5.490 -1.277 0.530 1.00 45.53 6 VAL A O 5
ATOM 9456 N N . ILE A 1 7 ? -4.442 -0.515 -1.299 1.00 72.41 7 ILE A N 5
ATOM 9457 C CA . ILE A 1 7 ? -4.172 0.783 -0.754 1.00 43.34 7 ILE A CA 5
ATOM 9458 C C . ILE A 1 7 ? -4.869 1.851 -1.597 1.00 12.10 7 ILE A C 5
ATOM 9459 O O . ILE A 1 7 ? -4.542 2.043 -2.774 1.00 14.14 7 ILE A O 5
ATOM 9475 N N . ILE A 1 8 ? -5.845 2.497 -1.012 1.00 14.32 8 ILE A N 5
ATOM 9476 C CA . ILE A 1 8 ? -6.590 3.541 -1.671 1.00 5.25 8 ILE A CA 5
ATOM 9477 C C . ILE A 1 8 ? -6.028 4.887 -1.220 1.00 32.12 8 ILE A C 5
ATOM 9478 O O . ILE A 1 8 ? -6.146 5.240 -0.042 1.00 23.11 8 ILE A O 5
ATOM 9494 N N . PRO A 1 9 ? -5.336 5.604 -2.095 1.00 62.30 9 PRO A N 5
ATOM 9495 C CA . PRO A 1 9 ? -4.894 6.940 -1.810 1.00 42.34 9 PRO A CA 5
ATOM 9496 C C . PRO A 1 9 ? -5.909 7.971 -2.332 1.00 64.23 9 PRO A C 5
ATOM 9497 O O . PRO A 1 9 ? -6.476 7.804 -3.413 1.00 64.44 9 PRO A O 5
ATOM 9508 N N . GLU A 1 10 ? -6.162 8.986 -1.566 1.00 50.13 10 GLU A N 5
ATOM 9509 C CA . GLU A 1 10 ? -7.040 10.067 -1.994 1.00 13.02 10 GLU A CA 5
ATOM 9510 C C . GLU A 1 10 ? -6.769 11.311 -1.182 1.00 42.21 10 GLU A C 5
ATOM 9511 O O . GLU A 1 10 ? -6.661 11.251 0.039 1.00 12.30 10 GLU A O 5
ATOM 9523 N N . SER A 1 11 ? -6.599 12.409 -1.853 1.00 22.45 11 SER A N 5
ATOM 9524 C CA . SER A 1 11 ? -6.321 13.668 -1.228 1.00 14.25 11 SER A CA 5
ATOM 9525 C C . SER A 1 11 ? -7.573 14.142 -0.482 1.00 51.30 11 SER A C 5
ATOM 9526 O O . SER A 1 11 ? -8.633 14.288 -1.097 1.00 35.35 11 SER A O 5
ATOM 9534 N N . PHE A 1 12 ? -7.467 14.359 0.832 1.00 23.03 12 PHE A N 5
ATOM 9535 C CA . PHE A 1 12 ? -8.622 14.747 1.611 1.00 45.44 12 PHE A CA 5
ATOM 9536 C C . PHE A 1 12 ? -9.086 16.153 1.299 1.00 42.11 12 PHE A C 5
ATOM 9537 O O . PHE A 1 12 ? -8.477 17.129 1.713 1.00 61.12 12 PHE A O 5
ATOM 9554 N N . HIS A 1 13 ? -10.130 16.252 0.515 1.00 10.42 13 HIS A N 5
ATOM 9555 C CA . HIS A 1 13 ? -10.650 17.522 0.121 1.00 4.14 13 HIS A CA 5
ATOM 9556 C C . HIS A 1 13 ? -12.136 17.487 -0.040 1.00 22.01 13 HIS A C 5
ATOM 9557 O O . HIS A 1 13 ? -12.722 16.429 -0.325 1.00 21.40 13 HIS A O 5
ATOM 9571 N N . ARG A 1 14 ? -12.747 18.623 0.182 1.00 34.34 14 ARG A N 5
ATOM 9572 C CA . ARG A 1 14 ? -14.137 18.794 -0.064 1.00 44.13 14 ARG A CA 5
ATOM 9573 C C . ARG A 1 14 ? -14.291 19.028 -1.515 1.00 73.23 14 ARG A C 5
ATOM 9574 O O . ARG A 1 14 ? -13.716 19.964 -2.061 1.00 72.22 14 ARG A O 5
ATOM 9595 N N . PHE A 1 15 ? -15.006 18.164 -2.124 1.00 43.12 15 PHE A N 5
ATOM 9596 C CA . PHE A 1 15 ? -15.315 18.229 -3.494 1.00 42.22 15 PHE A CA 5
ATOM 9597 C C . PHE A 1 15 ? -16.105 19.484 -3.770 1.00 13.43 15 PHE A C 5
ATOM 9598 O O . PHE A 1 15 ? -17.276 19.623 -3.374 1.00 24.11 15 PHE A O 5
ATOM 9615 N N . ASP A 1 16 ? -15.425 20.414 -4.340 1.00 10.43 16 ASP A N 5
ATOM 9616 C CA . ASP A 1 16 ? -15.998 21.663 -4.703 1.00 11.34 16 ASP A CA 5
ATOM 9617 C C . ASP A 1 16 ? -16.614 21.533 -6.112 1.00 54.22 16 ASP A C 5
ATOM 9618 O O . ASP A 1 16 ? -17.003 20.434 -6.520 1.00 13.23 16 ASP A O 5
ATOM 9627 N N . LYS A 1 17 ? -16.742 22.608 -6.832 1.00 32.53 17 LYS A N 5
ATOM 9628 C CA . LYS A 1 17 ? -17.398 22.566 -8.099 1.00 51.22 17 LYS A CA 5
ATOM 9629 C C . LYS A 1 17 ? -16.475 22.072 -9.219 1.00 43.31 17 LYS A C 5
ATOM 9630 O O . LYS A 1 17 ? -16.807 21.112 -9.919 1.00 62.32 17 LYS A O 5
ATOM 9649 N N . HIS A 1 18 ? -15.352 22.740 -9.412 1.00 63.12 18 HIS A N 5
ATOM 9650 C CA . HIS A 1 18 ? -14.438 22.386 -10.508 1.00 12.40 18 HIS A CA 5
ATOM 9651 C C . HIS A 1 18 ? -12.973 22.389 -10.005 1.00 43.32 18 HIS A C 5
ATOM 9652 O O . HIS A 1 18 ? -12.013 22.347 -10.788 1.00 33.25 18 HIS A O 5
ATOM 9666 N N . ASN A 1 19 ? -12.812 22.388 -8.722 1.00 65.12 19 ASN A N 5
ATOM 9667 C CA . ASN A 1 19 ? -11.517 22.500 -8.110 1.00 22.44 19 ASN A CA 5
ATOM 9668 C C . ASN A 1 19 ? -11.548 21.732 -6.818 1.00 52.30 19 ASN A C 5
ATOM 9669 O O . ASN A 1 19 ? -12.639 21.510 -6.293 1.00 22.41 19 ASN A O 5
ATOM 9680 N N . MET A 1 20 ? -10.371 21.307 -6.317 1.00 50.34 20 MET A N 5
ATOM 9681 C CA . MET A 1 20 ? -10.281 20.587 -5.052 1.00 10.33 20 MET A CA 5
ATOM 9682 C C . MET A 1 20 ? -11.027 19.248 -5.165 1.00 61.33 20 MET A C 5
ATOM 9683 O O . MET A 1 20 ? -12.011 18.975 -4.485 1.00 62.01 20 MET A O 5
ATOM 9697 N N . GLU A 1 21 ? -10.512 18.422 -6.081 1.00 62.15 21 GLU A N 5
ATOM 9698 C CA . GLU A 1 21 ? -11.087 17.149 -6.445 1.00 60.14 21 GLU A CA 5
ATOM 9699 C C . GLU A 1 21 ? -9.948 16.226 -6.830 1.00 3.13 21 GLU A C 5
ATOM 9700 O O . GLU A 1 21 ? -9.448 16.310 -7.951 1.00 52.32 21 GLU A O 5
ATOM 9712 N N . HIS A 1 22 ? -9.485 15.423 -5.935 1.00 2.13 22 HIS A N 5
ATOM 9713 C CA . HIS A 1 22 ? -8.457 14.471 -6.309 1.00 51.33 22 HIS A CA 5
ATOM 9714 C C . HIS A 1 22 ? -8.669 13.149 -5.615 1.00 34.53 22 HIS A C 5
ATOM 9715 O O . HIS A 1 22 ? -8.586 13.050 -4.387 1.00 30.11 22 HIS A O 5
ATOM 9729 N N . ILE A 1 23 ? -8.972 12.158 -6.400 1.00 53.43 23 ILE A N 5
ATOM 9730 C CA . ILE A 1 23 ? -9.197 10.823 -5.925 1.00 73.45 23 ILE A CA 5
ATOM 9731 C C . ILE A 1 23 ? -8.289 9.922 -6.736 1.00 42.10 23 ILE A C 5
ATOM 9732 O O . ILE A 1 23 ? -8.354 9.925 -7.973 1.00 12.44 23 ILE A O 5
ATOM 9748 N N . CYS A 1 24 ? -7.505 9.133 -6.077 1.00 55.14 24 CYS A N 5
ATOM 9749 C CA . CYS A 1 24 ? -6.480 8.378 -6.759 1.00 42.23 24 CYS A CA 5
ATOM 9750 C C . CYS A 1 24 ? -6.815 6.888 -6.840 1.00 13.23 24 CYS A C 5
ATOM 9751 O O . CYS A 1 24 ? -7.561 6.354 -6.005 1.00 20.33 24 CYS A O 5
ATOM 9758 N N . PRO A 1 25 ? -6.334 6.221 -7.913 1.00 44.41 25 PRO A N 5
ATOM 9759 C CA . PRO A 1 25 ? -6.532 4.790 -8.121 1.00 43.21 25 PRO A CA 5
ATOM 9760 C C . PRO A 1 25 ? -5.825 3.942 -7.056 1.00 20.01 25 PRO A C 5
ATOM 9761 O O . PRO A 1 25 ? -4.638 4.154 -6.766 1.00 75.25 25 PRO A O 5
ATOM 9772 N N . PRO A 1 26 ? -6.545 2.997 -6.441 1.00 72.25 26 PRO A N 5
ATOM 9773 C CA . PRO A 1 26 ? -5.971 2.107 -5.442 1.00 40.21 26 PRO A CA 5
ATOM 9774 C C . PRO A 1 26 ? -4.964 1.135 -6.047 1.00 72.14 26 PRO A C 5
ATOM 9775 O O . PRO A 1 26 ? -5.228 0.526 -7.089 1.00 75.12 26 PRO A O 5
ATOM 9786 N N . MET A 1 27 ? -3.827 1.002 -5.412 1.00 41.04 27 MET A N 5
ATOM 9787 C CA . MET A 1 27 ? -2.835 0.021 -5.811 1.00 60.32 27 MET A CA 5
ATOM 9788 C C . MET A 1 27 ? -3.190 -1.264 -5.107 1.00 21.12 27 MET A C 5
ATOM 9789 O O . MET A 1 27 ? -3.477 -1.249 -3.906 1.00 42.03 27 MET A O 5
ATOM 9803 N N . VAL A 1 28 ? -3.232 -2.352 -5.823 1.00 53.31 28 VAL A N 5
ATOM 9804 C CA . VAL A 1 28 ? -3.624 -3.616 -5.223 1.00 11.22 28 VAL A CA 5
ATOM 9805 C C . VAL A 1 28 ? -2.574 -4.666 -5.524 1.00 62.54 28 VAL A C 5
ATOM 9806 O O . VAL A 1 28 ? -2.193 -4.839 -6.678 1.00 52.33 28 VAL A O 5
ATOM 9819 N N . ILE A 1 29 ? -2.099 -5.333 -4.501 1.00 74.14 29 ILE A N 5
ATOM 9820 C CA . ILE A 1 29 ? -1.088 -6.367 -4.647 1.00 65.23 29 ILE A CA 5
ATOM 9821 C C . ILE A 1 29 ? -1.594 -7.639 -3.975 1.00 40.52 29 ILE A C 5
ATOM 9822 O O . ILE A 1 29 ? -1.763 -7.676 -2.747 1.00 11.04 29 ILE A O 5
ATOM 9838 N N . GLY A 1 30 ? -1.831 -8.671 -4.745 1.00 15.31 30 GLY A N 5
ATOM 9839 C CA . GLY A 1 30 ? -2.402 -9.855 -4.168 1.00 50.21 30 GLY A CA 5
ATOM 9840 C C . GLY A 1 30 ? -1.660 -11.101 -4.462 1.00 44.22 30 GLY A C 5
ATOM 9841 O O . GLY A 1 30 ? -1.996 -11.847 -5.382 1.00 32.01 30 GLY A O 5
ATOM 9845 N N . ASP A 1 31 ? -0.642 -11.308 -3.694 1.00 54.20 31 ASP A N 5
ATOM 9846 C CA . ASP A 1 31 ? 0.164 -12.523 -3.743 1.00 72.42 31 ASP A CA 5
ATOM 9847 C C . ASP A 1 31 ? 0.877 -12.718 -2.405 1.00 31.04 31 ASP A C 5
ATOM 9848 O O . ASP A 1 31 ? 1.848 -13.479 -2.291 1.00 2.31 31 ASP A O 5
ATOM 9857 N N . ARG A 1 32 ? 0.346 -12.110 -1.373 1.00 20.50 32 ARG A N 5
ATOM 9858 C CA . ARG A 1 32 ? 1.002 -12.090 -0.090 1.00 43.23 32 ARG A CA 5
ATOM 9859 C C . ARG A 1 32 ? 0.424 -13.218 0.721 1.00 15.43 32 ARG A C 5
ATOM 9860 O O . ARG A 1 32 ? -0.734 -13.531 0.553 1.00 64.01 32 ARG A O 5
ATOM 9881 N N . SER A 1 33 ? 1.186 -13.840 1.560 1.00 13.24 33 SER A N 5
ATOM 9882 C CA . SER A 1 33 ? 0.612 -14.727 2.497 1.00 72.30 33 SER A CA 5
ATOM 9883 C C . SER A 1 33 ? 0.179 -13.866 3.678 1.00 24.22 33 SER A C 5
ATOM 9884 O O . SER A 1 33 ? 0.464 -12.669 3.680 1.00 2.51 33 SER A O 5
ATOM 9892 N N . TYR A 1 34 ? -0.466 -14.429 4.659 1.00 22.22 34 TYR A N 5
ATOM 9893 C CA . TYR A 1 34 ? -0.973 -13.650 5.799 1.00 13.30 34 TYR A CA 5
ATOM 9894 C C . TYR A 1 34 ? 0.164 -12.962 6.525 1.00 13.45 34 TYR A C 5
ATOM 9895 O O . TYR A 1 34 ? 0.077 -11.783 6.894 1.00 5.15 34 TYR A O 5
ATOM 9913 N N . ASP A 1 35 ? 1.218 -13.691 6.681 1.00 5.22 35 ASP A N 5
ATOM 9914 C CA . ASP A 1 35 ? 2.411 -13.203 7.354 1.00 54.23 35 ASP A CA 5
ATOM 9915 C C . ASP A 1 35 ? 3.096 -12.109 6.539 1.00 14.34 35 ASP A C 5
ATOM 9916 O O . ASP A 1 35 ? 3.486 -11.073 7.083 1.00 63.34 35 ASP A O 5
ATOM 9925 N N . ILE A 1 36 ? 3.168 -12.300 5.229 1.00 13.13 36 ILE A N 5
ATOM 9926 C CA . ILE A 1 36 ? 3.819 -11.338 4.360 1.00 71.15 36 ILE A CA 5
ATOM 9927 C C . ILE A 1 36 ? 2.933 -10.108 4.204 1.00 61.45 36 ILE A C 5
ATOM 9928 O O . ILE A 1 36 ? 3.415 -8.999 4.041 1.00 52.43 36 ILE A O 5
ATOM 9944 N N . ALA A 1 37 ? 1.636 -10.319 4.293 1.00 2.04 37 ALA A N 5
ATOM 9945 C CA . ALA A 1 37 ? 0.670 -9.247 4.225 1.00 44.04 37 ALA A CA 5
ATOM 9946 C C . ALA A 1 37 ? 0.860 -8.306 5.391 1.00 24.14 37 ALA A C 5
ATOM 9947 O O . ALA A 1 37 ? 0.894 -7.093 5.216 1.00 33.45 37 ALA A O 5
ATOM 9954 N N . MET A 1 38 ? 1.026 -8.866 6.568 1.00 4.01 38 MET A N 5
ATOM 9955 C CA . MET A 1 38 ? 1.254 -8.059 7.741 1.00 13.22 38 MET A CA 5
ATOM 9956 C C . MET A 1 38 ? 2.600 -7.377 7.667 1.00 13.31 38 MET A C 5
ATOM 9957 O O . MET A 1 38 ? 2.719 -6.204 7.999 1.00 73.42 38 MET A O 5
ATOM 9971 N N . GLU A 1 39 ? 3.597 -8.085 7.172 1.00 51.50 39 GLU A N 5
ATOM 9972 C CA . GLU A 1 39 ? 4.923 -7.524 7.047 1.00 51.45 39 GLU A CA 5
ATOM 9973 C C . GLU A 1 39 ? 5.037 -6.441 5.989 1.00 64.22 39 GLU A C 5
ATOM 9974 O O . GLU A 1 39 ? 5.792 -5.479 6.180 1.00 64.31 39 GLU A O 5
ATOM 9986 N N . ILE A 1 40 ? 4.302 -6.557 4.889 1.00 11.12 40 ILE A N 5
ATOM 9987 C CA . ILE A 1 40 ? 4.339 -5.502 3.905 1.00 14.13 40 ILE A CA 5
ATOM 9988 C C . ILE A 1 40 ? 3.636 -4.271 4.449 1.00 50.34 40 ILE A C 5
ATOM 9989 O O . ILE A 1 40 ? 4.157 -3.176 4.335 1.00 21.32 40 ILE A O 5
ATOM 10005 N N . VAL A 1 41 ? 2.491 -4.469 5.125 1.00 24.44 41 VAL A N 5
ATOM 10006 C CA . VAL A 1 41 ? 1.768 -3.353 5.724 1.00 5.20 41 VAL A CA 5
ATOM 10007 C C . VAL A 1 41 ? 2.636 -2.698 6.775 1.00 73.43 41 VAL A C 5
ATOM 10008 O O . VAL A 1 41 ? 2.764 -1.502 6.794 1.00 51.02 41 VAL A O 5
ATOM 10021 N N . ASN A 1 42 ? 3.280 -3.515 7.589 1.00 10.21 42 ASN A N 5
ATOM 10022 C CA . ASN A 1 42 ? 4.202 -3.046 8.634 1.00 73.24 42 ASN A CA 5
ATOM 10023 C C . ASN A 1 42 ? 5.335 -2.222 8.033 1.00 22.33 42 ASN A C 5
ATOM 10024 O O . ASN A 1 42 ? 5.708 -1.170 8.566 1.00 52.51 42 ASN A O 5
ATOM 10035 N N . GLY A 1 43 ? 5.855 -2.683 6.915 1.00 45.24 43 GLY A N 5
ATOM 10036 C CA . GLY A 1 43 ? 6.903 -1.970 6.250 1.00 74.25 43 GLY A CA 5
ATOM 10037 C C . GLY A 1 43 ? 6.416 -0.642 5.720 1.00 63.41 43 GLY A C 5
ATOM 10038 O O . GLY A 1 43 ? 7.070 0.380 5.904 1.00 52.13 43 GLY A O 5
ATOM 10042 N N . VAL A 1 44 ? 5.236 -0.650 5.119 1.00 71.01 44 VAL A N 5
ATOM 10043 C CA . VAL A 1 44 ? 4.640 0.556 4.555 1.00 62.34 44 VAL A CA 5
ATOM 10044 C C . VAL A 1 44 ? 4.317 1.530 5.678 1.00 70.00 44 VAL A C 5
ATOM 10045 O O . VAL A 1 44 ? 4.590 2.720 5.587 1.00 64.41 44 VAL A O 5
ATOM 10058 N N . ASP A 1 45 ? 3.810 0.976 6.743 1.00 63.31 45 ASP A N 5
ATOM 10059 C CA . ASP A 1 45 ? 3.413 1.687 7.958 1.00 14.10 45 ASP A CA 5
ATOM 10060 C C . ASP A 1 45 ? 4.573 2.441 8.534 1.00 11.43 45 ASP A C 5
ATOM 10061 O O . ASP A 1 45 ? 4.471 3.630 8.878 1.00 11.43 45 ASP A O 5
ATOM 10070 N N . ARG A 1 46 ? 5.674 1.763 8.604 1.00 31.53 46 ARG A N 5
ATOM 10071 C CA . ARG A 1 46 ? 6.891 2.330 9.099 1.00 43.02 46 ARG A CA 5
ATOM 10072 C C . ARG A 1 46 ? 7.369 3.441 8.192 1.00 5.02 46 ARG A C 5
ATOM 10073 O O . ARG A 1 46 ? 7.732 4.517 8.663 1.00 20.41 46 ARG A O 5
ATOM 10094 N N . VAL A 1 47 ? 7.317 3.202 6.907 1.00 13.44 47 VAL A N 5
ATOM 10095 C CA . VAL A 1 47 ? 7.784 4.169 5.950 1.00 60.13 47 VAL 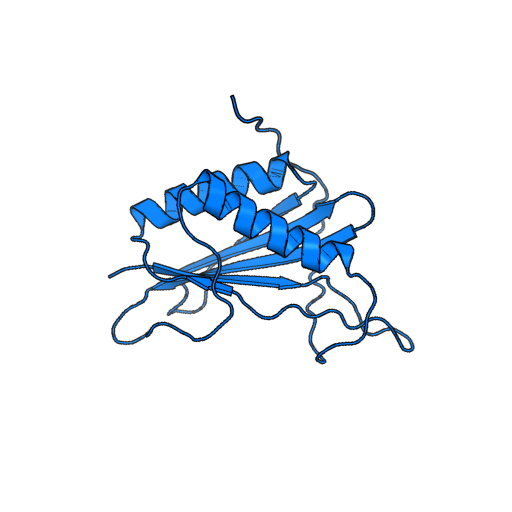A CA 5
ATOM 10096 C C . VAL A 1 47 ? 6.900 5.405 5.958 1.00 35.10 47 VAL A C 5
ATOM 10097 O O . VAL A 1 47 ? 7.394 6.514 5.921 1.00 43.54 47 VAL A O 5
ATOM 10110 N N . ILE A 1 48 ? 5.617 5.217 6.094 1.00 5.03 48 ILE A N 5
ATOM 10111 C CA . ILE A 1 48 ? 4.700 6.328 6.098 1.00 53.43 48 ILE A CA 5
ATOM 10112 C C . ILE A 1 48 ? 4.859 7.187 7.353 1.00 2.32 48 ILE A C 5
ATOM 10113 O O . ILE A 1 48 ? 4.904 8.417 7.260 1.00 1.54 48 ILE A O 5
ATOM 10129 N N . LYS A 1 49 ? 5.025 6.569 8.507 1.00 33.02 49 LYS A N 5
ATOM 10130 C CA . LYS A 1 49 ? 5.090 7.356 9.711 1.00 52.21 49 LYS A CA 5
ATOM 10131 C C . LYS A 1 49 ? 6.495 7.965 9.898 1.00 62.52 49 LYS A C 5
ATOM 10132 O O . LYS A 1 49 ? 6.684 8.938 10.651 1.00 23.32 49 LYS A O 5
ATOM 10151 N N . ALA A 1 50 ? 7.472 7.417 9.200 1.00 43.21 50 ALA A N 5
ATOM 10152 C CA . ALA A 1 50 ? 8.817 7.920 9.273 1.00 11.51 50 ALA A CA 5
ATOM 10153 C C . ALA A 1 50 ? 9.125 8.923 8.159 1.00 32.41 50 ALA A C 5
ATOM 10154 O O . ALA A 1 50 ? 9.706 9.963 8.413 1.00 65.43 50 ALA A O 5
ATOM 10161 N N . SER A 1 51 ? 8.702 8.635 6.940 1.00 43.02 51 SER A N 5
ATOM 10162 C CA . SER A 1 51 ? 9.038 9.482 5.825 1.00 42.02 51 SER A CA 5
ATOM 10163 C C . SER A 1 51 ? 8.102 10.685 5.691 1.00 13.15 51 SER A C 5
ATOM 10164 O O . SER A 1 51 ? 8.419 11.651 4.994 1.00 34.54 51 SER A O 5
ATOM 10172 N N . PHE A 1 52 ? 6.956 10.634 6.356 1.00 52.30 52 PHE A N 5
ATOM 10173 C CA . PHE A 1 52 ? 5.954 11.666 6.214 1.00 71.13 52 PHE A CA 5
ATOM 10174 C C . PHE A 1 52 ? 5.361 12.012 7.561 1.00 32.34 52 PHE A C 5
ATOM 10175 O O . PHE A 1 52 ? 5.808 11.510 8.608 1.00 44.23 52 PHE A O 5
ATOM 10192 N N . ASN A 1 53 ? 4.365 12.856 7.525 1.00 20.55 53 ASN A N 5
ATOM 10193 C CA . ASN A 1 53 ? 3.601 13.226 8.675 1.00 74.45 53 ASN A CA 5
ATOM 10194 C C . ASN A 1 53 ? 2.295 12.481 8.564 1.00 35.24 53 ASN A C 5
ATOM 10195 O O . ASN A 1 53 ? 1.471 12.797 7.710 1.00 63.12 53 ASN A O 5
ATOM 10206 N N . ALA A 1 54 ? 2.120 11.464 9.357 1.00 33.32 54 ALA A N 5
ATOM 10207 C CA . ALA A 1 54 ? 0.965 10.649 9.223 1.00 45.04 54 ALA A CA 5
ATOM 10208 C C . ALA A 1 54 ? 0.328 10.316 10.540 1.00 72.24 54 ALA A C 5
ATOM 10209 O O . ALA A 1 54 ? 1.010 9.992 11.526 1.00 31.41 54 ALA A O 5
ATOM 10216 N N . SER A 1 55 ? -0.965 10.409 10.557 1.00 2.30 55 SER A N 5
ATOM 10217 C CA . SER A 1 55 ? -1.750 9.994 11.672 1.00 43.30 55 SER A CA 5
ATOM 10218 C C . SER A 1 55 ? -2.313 8.614 11.313 1.00 74.23 55 SER A C 5
ATOM 10219 O O . SER A 1 55 ? -3.070 8.482 10.348 1.00 13.01 55 SER A O 5
ATOM 10227 N N . VAL A 1 56 ? -1.918 7.610 12.043 1.00 64.12 56 VAL A N 5
ATOM 10228 C CA . VAL A 1 56 ? -2.258 6.241 11.720 1.00 61.23 56 VAL A CA 5
ATOM 10229 C C . VAL A 1 56 ? -3.408 5.734 12.583 1.00 64.33 56 VAL A C 5
ATOM 10230 O O . VAL A 1 56 ? -3.354 5.782 13.809 1.00 64.14 56 VAL A O 5
ATOM 10243 N N . GLU A 1 57 ? -4.460 5.293 11.940 1.00 21.22 57 GLU A N 5
ATOM 10244 C CA . GLU A 1 57 ? -5.618 4.804 12.637 1.00 22.22 57 GLU A CA 5
ATOM 10245 C C . GLU A 1 57 ? -6.052 3.445 12.082 1.00 35.32 57 GLU A C 5
ATOM 10246 O O . GLU A 1 57 ? -6.331 3.303 10.883 1.00 45.44 57 GLU A O 5
ATOM 10258 N N . GLU A 1 58 ? -6.050 2.450 12.933 1.00 32.30 58 GLU A N 5
ATOM 10259 C CA . GLU A 1 58 ? -6.484 1.122 12.561 1.00 12.44 58 GLU A CA 5
ATOM 10260 C C . GLU A 1 58 ? -7.988 1.026 12.636 1.00 20.21 58 GLU A C 5
ATOM 10261 O O . GLU A 1 58 ? -8.603 1.522 13.585 1.00 61.34 58 GLU A O 5
ATOM 10273 N N . LEU A 1 59 ? -8.561 0.397 11.657 1.00 44.11 59 LEU A N 5
ATOM 10274 C CA . LEU A 1 59 ? -9.982 0.218 11.562 1.00 0.22 59 LEU A CA 5
ATOM 10275 C C . LEU A 1 59 ? -10.266 -1.227 11.191 1.00 64.40 59 LEU A C 5
ATOM 10276 O O . LEU A 1 59 ? -9.339 -1.992 10.871 1.00 11.54 59 LEU A O 5
ATOM 10292 N N . GLU A 1 60 ? -11.512 -1.605 11.223 1.00 5.01 60 GLU A N 5
ATOM 10293 C CA . GLU A 1 60 ? -11.890 -2.942 10.865 1.00 25.32 60 GLU A CA 5
ATOM 10294 C C . GLU A 1 60 ? -12.400 -2.958 9.446 1.00 4.21 60 GLU A C 5
ATOM 10295 O O . GLU A 1 60 ? -12.757 -1.915 8.882 1.00 23.44 60 GLU A O 5
ATOM 10307 N N . GLY A 1 61 ? -12.427 -4.111 8.896 1.00 31.54 61 GLY A N 5
ATOM 10308 C CA . GLY A 1 61 ? -12.909 -4.327 7.578 1.00 52.01 61 GLY A CA 5
ATOM 10309 C C . GLY A 1 61 ? -14.039 -5.311 7.619 1.00 40.43 61 GLY A C 5
ATOM 10310 O O . GLY A 1 61 ? -14.410 -5.780 8.709 1.00 11.14 61 GLY A O 5
ATOM 10314 N N . GLU A 1 62 ? -14.632 -5.583 6.485 1.00 1.13 62 GLU A N 5
ATOM 10315 C CA . GLU A 1 62 ? -15.674 -6.591 6.370 1.00 52.14 62 GLU A CA 5
ATOM 10316 C C . GLU A 1 62 ? -15.077 -7.977 6.650 1.00 5.30 62 GLU A C 5
ATOM 10317 O O . GLU A 1 62 ? -13.890 -8.103 6.911 1.00 42.04 62 GLU A O 5
ATOM 10329 N N . ASP A 1 63 ? -15.888 -8.997 6.597 1.00 52.53 63 ASP A N 5
ATOM 10330 C CA . ASP A 1 63 ? -15.428 -10.372 6.823 1.00 31.51 63 ASP A CA 5
ATOM 10331 C C . ASP A 1 63 ? -14.438 -10.811 5.754 1.00 33.13 63 ASP A C 5
ATOM 10332 O O . ASP A 1 63 ? -13.573 -11.664 5.972 1.00 1.52 63 ASP A O 5
ATOM 10341 N N . CYS A 1 64 ? -14.582 -10.220 4.604 1.00 70.43 64 CYS A N 5
ATOM 10342 C CA . CYS A 1 64 ? -13.720 -10.463 3.481 1.00 41.24 64 CYS A CA 5
ATOM 10343 C C . CYS A 1 64 ? -12.385 -9.714 3.673 1.00 61.34 64 CYS A C 5
ATOM 10344 O O . CYS A 1 64 ? -11.361 -10.046 3.058 1.00 3.23 64 CYS A O 5
ATOM 10351 N N . ASP A 1 65 ? -12.386 -8.756 4.585 1.00 61.02 65 ASP A N 5
ATOM 10352 C CA . ASP A 1 65 ? -11.219 -7.985 4.878 1.00 74.21 65 ASP A CA 5
ATOM 10353 C C . ASP A 1 65 ? -10.609 -8.511 6.134 1.00 22.31 65 ASP A C 5
ATOM 10354 O O . ASP A 1 65 ? -11.268 -9.181 6.937 1.00 14.51 65 ASP A O 5
ATOM 10363 N N . VAL A 1 66 ? -9.367 -8.256 6.304 1.00 73.31 66 VAL A N 5
ATOM 10364 C CA . VAL A 1 66 ? -8.661 -8.720 7.461 1.00 73.41 66 VAL A CA 5
ATOM 10365 C C . VAL A 1 66 ? -8.435 -7.595 8.416 1.00 73.23 66 VAL A C 5
ATOM 10366 O O . VAL A 1 66 ? -8.669 -7.715 9.628 1.00 44.41 66 VAL A O 5
ATOM 10379 N N . LEU A 1 67 ? -8.037 -6.495 7.872 1.00 45.35 67 LEU A N 5
ATOM 10380 C CA . LEU A 1 67 ? -7.652 -5.353 8.673 1.00 22.33 67 LEU A CA 5
ATOM 10381 C C . LEU A 1 67 ? -7.652 -4.157 7.790 1.00 53.30 67 LEU A C 5
ATOM 10382 O O . LEU A 1 67 ? -7.496 -4.300 6.576 1.00 12.51 67 LEU A O 5
ATOM 10398 N N . TYR A 1 68 ? -7.867 -3.015 8.362 1.00 22.24 68 TYR A N 5
ATOM 10399 C CA . TYR A 1 68 ? -7.885 -1.799 7.645 1.00 73.52 68 TYR A CA 5
ATOM 10400 C C . TYR A 1 68 ? -6.965 -0.825 8.396 1.00 44.42 68 TYR A C 5
ATOM 10401 O O . TYR A 1 68 ? -7.079 -0.655 9.603 1.00 42.42 68 TYR A O 5
ATOM 10419 N N . ARG A 1 69 ? -6.064 -0.238 7.708 1.00 61.21 69 ARG A N 5
ATOM 10420 C CA . ARG A 1 69 ? -5.121 0.679 8.282 1.00 33.33 69 ARG A CA 5
ATOM 10421 C C . ARG A 1 69 ? -5.252 1.997 7.528 1.00 62.32 69 ARG A C 5
ATOM 10422 O O . ARG A 1 69 ? -4.900 2.086 6.363 1.00 70.13 69 ARG A O 5
ATOM 10443 N N . LYS A 1 70 ? -5.801 2.985 8.166 1.00 35.23 70 LYS A N 5
ATOM 10444 C CA . LYS A 1 70 ? -6.070 4.248 7.522 1.00 14.05 70 LYS A CA 5
ATOM 10445 C C . LYS A 1 70 ? -5.135 5.329 8.067 1.00 44.41 70 LYS A C 5
ATOM 10446 O O . LYS A 1 70 ? -5.134 5.625 9.259 1.00 44.44 70 LYS A O 5
ATOM 10465 N N . TYR A 1 71 ? -4.323 5.871 7.203 1.00 65.23 71 TYR A N 5
ATOM 10466 C CA . TYR A 1 71 ? -3.362 6.887 7.555 1.00 31.00 71 TYR A CA 5
ATOM 10467 C C . TYR A 1 71 ? -3.821 8.217 7.008 1.00 4.04 71 TYR A C 5
ATOM 10468 O O . TYR A 1 71 ? -4.201 8.306 5.849 1.00 54.43 71 TYR A O 5
ATOM 10486 N N . THR A 1 72 ? -3.782 9.216 7.804 1.00 52.10 72 THR A N 5
ATOM 10487 C CA . THR A 1 72 ? -4.029 10.546 7.335 1.00 10.21 72 THR A CA 5
ATOM 10488 C C . THR A 1 72 ? -2.660 11.201 7.093 1.00 64.31 72 THR A C 5
ATOM 10489 O O . THR A 1 72 ? -1.877 11.389 8.034 1.00 4.11 72 THR A O 5
ATOM 10500 N N . LEU A 1 73 ? -2.372 11.477 5.842 1.00 64.12 73 LEU A N 5
ATOM 10501 C CA . LEU A 1 73 ? -1.080 11.970 5.387 1.00 73.33 73 LEU A CA 5
ATOM 10502 C C . LEU A 1 73 ? -1.039 13.458 5.201 1.00 13.11 73 LEU A C 5
ATOM 10503 O O . LEU A 1 73 ? -1.975 14.075 4.669 1.00 52.43 73 LEU A O 5
ATOM 10519 N N . GLU A 1 74 ? 0.053 14.005 5.612 1.00 23.13 74 GLU A N 5
ATOM 10520 C CA . GLU A 1 74 ? 0.378 15.362 5.409 1.00 21.32 74 GLU A CA 5
ATOM 10521 C C . GLU A 1 74 ? 1.856 15.421 5.084 1.00 54.22 74 GLU A C 5
ATOM 10522 O O . GLU A 1 74 ? 2.670 14.657 5.616 1.00 4.53 74 GLU A O 5
ATOM 10534 N N . LYS A 1 75 ? 2.156 16.239 4.170 1.00 45.34 75 LYS A N 5
ATOM 10535 C CA . LYS A 1 75 ? 3.474 16.562 3.773 1.00 75.25 75 LYS A CA 5
ATOM 10536 C C . LYS A 1 75 ? 3.444 18.072 3.720 1.00 32.42 75 LYS A C 5
ATOM 10537 O O . LYS A 1 75 ? 2.365 18.644 3.929 1.00 25.01 75 LYS A O 5
ATOM 10556 N N . GLU A 1 76 ? 4.541 18.719 3.446 1.00 51.14 76 GLU A N 5
ATOM 10557 C CA . GLU A 1 76 ? 4.568 20.170 3.444 1.00 2.30 76 GLU A CA 5
ATOM 10558 C C . GLU A 1 76 ? 3.658 20.841 2.392 1.00 62.12 76 GLU A C 5
ATOM 10559 O O . GLU A 1 76 ? 4.027 21.059 1.251 1.00 50.23 76 GLU A O 5
ATOM 10571 N N . GLY A 1 77 ? 2.435 21.105 2.809 1.00 61.12 77 GLY A N 5
ATOM 10572 C CA . GLY A 1 77 ? 1.457 21.751 1.973 1.00 63.35 77 GLY A CA 5
ATOM 10573 C C . GLY A 1 77 ? 0.644 20.770 1.156 1.00 72.51 77 GLY A C 5
ATOM 10574 O O . GLY A 1 77 ? -0.245 21.167 0.401 1.00 13.42 77 GLY A O 5
ATOM 10578 N N . LYS A 1 78 ? 0.893 19.493 1.340 1.00 51.34 78 LYS A N 5
ATOM 10579 C CA . LYS A 1 78 ? 0.264 18.473 0.537 1.00 32.43 78 LYS A CA 5
ATOM 10580 C C . LYS A 1 78 ? -0.311 17.428 1.448 1.00 0.12 78 LYS A C 5
ATOM 10581 O O . LYS A 1 78 ? 0.262 17.140 2.483 1.00 72.03 78 LYS A O 5
ATOM 10600 N N . LYS A 1 79 ? -1.438 16.888 1.099 1.00 13.21 79 LYS A N 5
ATOM 10601 C CA . LYS A 1 79 ? -2.170 16.058 2.020 1.00 62.44 79 LYS A CA 5
ATOM 10602 C C . LYS A 1 79 ? -3.019 15.007 1.318 1.00 61.41 79 LYS A C 5
ATOM 10603 O O . LYS A 1 79 ? -3.389 15.157 0.148 1.00 44.14 79 LYS A O 5
ATOM 10622 N N . GLY A 1 80 ? -3.310 13.948 2.036 1.00 73.11 80 GLY A N 5
ATOM 10623 C CA . GLY A 1 80 ? -4.142 12.888 1.524 1.00 22.55 80 GLY A CA 5
ATOM 10624 C C . GLY A 1 80 ? -4.368 11.827 2.553 1.00 33.13 80 GLY A C 5
ATOM 10625 O O . GLY A 1 80 ? -3.789 11.873 3.603 1.00 41.50 80 GLY A O 5
ATOM 10629 N N . ILE A 1 81 ? -5.242 10.920 2.282 1.00 22.42 81 ILE A N 5
ATOM 10630 C CA . ILE A 1 81 ? -5.492 9.818 3.173 1.00 74.33 81 ILE A CA 5
ATOM 10631 C C . ILE A 1 81 ? -5.092 8.546 2.455 1.00 74.03 81 ILE A C 5
ATOM 10632 O O . ILE A 1 81 ? -5.323 8.402 1.244 1.00 0.31 81 ILE A O 5
ATOM 10648 N N . VAL A 1 82 ? -4.454 7.675 3.168 1.00 70.20 82 VAL A N 5
ATOM 10649 C CA . VAL A 1 82 ? -4.008 6.427 2.645 1.00 22.20 82 VAL A CA 5
ATOM 10650 C C . VAL A 1 82 ? -4.735 5.297 3.368 1.00 11.43 82 VAL A C 5
ATOM 10651 O O . VAL A 1 82 ? -4.542 5.073 4.564 1.00 20.24 82 VAL A O 5
ATOM 10664 N N . HIS A 1 83 ? -5.599 4.639 2.652 1.00 75.12 83 HIS A N 5
ATOM 10665 C CA . HIS A 1 83 ? -6.406 3.558 3.193 1.00 3.20 83 HIS A CA 5
ATOM 10666 C C . HIS A 1 83 ? -5.793 2.225 2.780 1.00 12.10 83 HIS A C 5
ATOM 10667 O O . HIS A 1 83 ? -5.907 1.834 1.635 1.00 13.13 83 HIS A O 5
ATOM 10681 N N . VAL A 1 84 ? -5.127 1.555 3.675 1.00 12.24 84 VAL A N 5
ATOM 10682 C CA . VAL A 1 84 ? -4.520 0.272 3.348 1.00 31.11 84 VAL A CA 5
ATOM 10683 C C . VAL A 1 84 ? -5.277 -0.834 4.055 1.00 62.35 84 VAL A C 5
ATOM 10684 O O . VAL A 1 84 ? -5.196 -0.960 5.267 1.00 1.14 84 VAL A O 5
ATOM 10697 N N . LYS A 1 85 ? -5.996 -1.631 3.335 1.00 22.13 85 LYS A N 5
ATOM 10698 C CA . LYS A 1 85 ? -6.697 -2.723 3.968 1.00 64.54 85 LYS A CA 5
ATOM 10699 C C . LYS A 1 85 ? -6.287 -4.035 3.356 1.00 62.13 85 LYS A C 5
ATOM 10700 O O . LYS A 1 85 ? -5.915 -4.095 2.173 1.00 75.12 85 LYS A O 5
ATOM 10719 N N . LEU A 1 86 ? -6.322 -5.072 4.146 1.00 63.25 86 LEU A N 5
ATOM 10720 C CA . LEU A 1 86 ? -5.948 -6.377 3.686 1.00 71.43 86 LEU A CA 5
ATOM 10721 C C . LEU A 1 86 ? -7.191 -7.116 3.366 1.00 33.40 86 LEU A C 5
ATOM 10722 O O . LEU A 1 86 ? -8.084 -7.190 4.203 1.00 14.25 86 LEU A O 5
ATOM 10738 N N . ARG A 1 87 ? -7.275 -7.635 2.194 1.00 74.14 87 ARG A N 5
ATOM 10739 C CA . ARG A 1 87 ? -8.429 -8.346 1.790 1.00 75.22 87 ARG A CA 5
ATOM 10740 C C . ARG A 1 87 ? -8.038 -9.779 1.542 1.00 42.31 87 ARG A C 5
ATOM 10741 O O . ARG A 1 87 ? -6.999 -10.060 0.968 1.00 43.24 87 ARG A O 5
ATOM 10762 N N . LYS A 1 88 ? -8.811 -10.668 2.030 1.00 64.21 88 LYS A N 5
ATOM 10763 C CA . LYS A 1 88 ? -8.508 -12.076 1.921 1.00 5.02 88 LYS A CA 5
ATOM 10764 C C . LYS A 1 88 ? -8.911 -12.636 0.539 1.00 73.11 88 LYS A C 5
ATOM 10765 O O . LYS A 1 88 ? -10.086 -12.954 0.311 1.00 24.44 88 LYS A O 5
ATOM 10784 N N . ILE A 1 89 ? -7.948 -12.751 -0.379 1.00 10.10 89 ILE A N 5
ATOM 10785 C CA . ILE A 1 89 ? -8.234 -13.320 -1.689 1.00 62.12 89 ILE A CA 5
ATOM 10786 C C . ILE A 1 89 ? -8.376 -14.825 -1.549 1.00 60.32 89 ILE A C 5
ATOM 10787 O O . ILE A 1 89 ? -7.425 -15.549 -1.276 1.00 14.51 89 ILE A O 5
ATOM 10803 N N . THR A 1 90 ? -9.557 -15.274 -1.734 1.00 24.42 90 THR A N 5
ATOM 10804 C CA . THR A 1 90 ? -9.922 -16.627 -1.505 1.00 13.50 90 THR A CA 5
ATOM 10805 C C . THR A 1 90 ? -10.947 -17.031 -2.516 1.00 12.32 90 THR A C 5
ATOM 10806 O O . THR A 1 90 ? -11.227 -16.285 -3.439 1.00 64.22 90 THR A O 5
ATOM 10817 N N . GLU A 1 91 ? -11.521 -18.184 -2.344 1.00 62.40 91 GLU A N 5
ATOM 10818 C CA . GLU A 1 91 ? -12.574 -18.642 -3.223 1.00 31.34 91 GLU A CA 5
ATOM 10819 C C . GLU A 1 91 ? -13.895 -17.954 -2.835 1.00 35.41 91 GLU A C 5
ATOM 10820 O O . GLU A 1 91 ? -14.920 -18.093 -3.498 1.00 13.34 91 GLU A O 5
ATOM 10832 N N . ASN A 1 92 ? -13.838 -17.186 -1.760 1.00 70.10 92 ASN A N 5
ATOM 10833 C CA . ASN A 1 92 ? -14.977 -16.408 -1.286 1.00 45.42 92 ASN A CA 5
ATOM 10834 C C . ASN A 1 92 ? -14.843 -14.974 -1.754 1.00 51.04 92 ASN A C 5
ATOM 10835 O O . ASN A 1 92 ? -15.833 -14.252 -1.876 1.00 4.42 92 ASN A O 5
ATOM 10846 N N . CYS A 1 93 ? -13.629 -14.565 -2.036 1.00 25.41 93 CYS A N 5
ATOM 10847 C CA . CYS A 1 93 ? -13.355 -13.201 -2.377 1.00 5.45 93 CYS A CA 5
ATOM 10848 C C . CYS A 1 93 ? -12.375 -13.086 -3.517 1.00 30.30 93 CYS A C 5
ATOM 10849 O O . CYS A 1 93 ? -11.230 -13.531 -3.396 1.00 52.13 93 CYS A O 5
ATOM 10856 N N . PRO A 1 94 ? -12.799 -12.496 -4.634 1.00 52.54 94 PRO A N 5
ATOM 10857 C CA . PRO A 1 94 ? -11.904 -12.201 -5.735 1.00 73.40 94 PRO A CA 5
ATOM 10858 C C . PRO A 1 94 ? -11.050 -10.962 -5.392 1.00 4.34 94 PRO A C 5
ATOM 10859 O O . PRO A 1 94 ? -11.447 -10.150 -4.528 1.00 1.41 94 PRO A O 5
ATOM 10870 N N . PRO A 1 95 ? -9.882 -10.800 -6.037 1.00 62.25 95 PRO A N 5
ATOM 10871 C CA . PRO A 1 95 ? -8.968 -9.672 -5.776 1.00 45.40 95 PRO A CA 5
ATOM 10872 C C . PRO A 1 95 ? -9.596 -8.318 -6.117 1.00 73.34 95 PRO A C 5
ATOM 10873 O O . PRO A 1 95 ? -10.595 -8.241 -6.872 1.00 61.04 95 PRO A O 5
ATOM 10884 N N . VAL A 1 96 ? -9.043 -7.262 -5.572 1.00 73.42 96 VAL A N 5
ATOM 10885 C CA . VAL A 1 96 ? -9.553 -5.941 -5.871 1.00 40.43 96 VAL A CA 5
ATOM 10886 C C . VAL A 1 96 ? -8.978 -5.493 -7.201 1.00 14.22 96 VAL A C 5
ATOM 10887 O O . VAL A 1 96 ? -7.811 -5.790 -7.543 1.00 35.10 96 VAL A O 5
ATOM 10900 N N . ASP A 1 97 ? -9.766 -4.785 -7.931 1.00 52.33 97 ASP A N 5
ATOM 10901 C CA . ASP A 1 97 ? -9.394 -4.337 -9.234 1.00 73.42 97 ASP A CA 5
ATOM 10902 C C . ASP A 1 97 ? -8.884 -2.942 -9.187 1.00 24.14 97 ASP A C 5
ATOM 10903 O O . ASP A 1 97 ? -9.634 -1.964 -9.325 1.00 71.30 97 ASP A O 5
ATOM 10912 N N . GLY A 1 98 ? -7.627 -2.849 -8.915 1.00 52.11 98 GLY A N 5
ATOM 10913 C CA . GLY A 1 98 ? -6.968 -1.602 -8.857 1.00 32.51 98 GLY A CA 5
ATOM 10914 C C . GLY A 1 98 ? -5.755 -1.653 -9.685 1.00 70.22 98 GLY A C 5
ATOM 10915 O O . GLY A 1 98 ? -5.633 -2.508 -10.570 1.00 53.43 98 GLY A O 5
ATOM 10919 N N . ASN A 1 99 ? -4.865 -0.791 -9.405 1.00 11.20 99 ASN A N 5
ATOM 10920 C CA . ASN A 1 99 ? -3.606 -0.741 -10.089 1.00 3.05 99 ASN A CA 5
ATOM 10921 C C . ASN A 1 99 ? -2.700 -1.782 -9.487 1.00 14.12 99 ASN A C 5
ATOM 10922 O O . ASN A 1 99 ? -2.145 -1.595 -8.403 1.00 12.21 99 ASN A O 5
ATOM 10933 N N . ARG A 1 100 ? -2.615 -2.910 -10.131 1.00 20.43 100 ARG A N 5
ATOM 10934 C CA . ARG A 1 100 ? -1.810 -3.981 -9.640 1.00 71.34 100 ARG A CA 5
ATOM 10935 C C . ARG A 1 100 ? -0.400 -3.780 -10.150 1.00 75.52 100 ARG A C 5
ATOM 10936 O O . ARG A 1 100 ? -0.061 -4.131 -11.279 1.00 42.15 100 ARG A O 5
ATOM 10957 N N . CYS A 1 101 ? 0.379 -3.128 -9.316 1.00 42.13 101 CYS A N 5
ATOM 10958 C CA . CYS A 1 101 ? 1.705 -2.649 -9.652 1.00 44.41 101 CYS A CA 5
ATOM 10959 C C . CYS A 1 101 ? 2.744 -3.776 -9.764 1.00 21.12 101 CYS A C 5
ATOM 10960 O O . CYS A 1 101 ? 2.483 -4.935 -9.383 1.00 22.13 101 CYS A O 5
ATOM 10967 N N . SER A 1 102 ? 3.901 -3.417 -10.300 1.00 70.44 102 SER A N 5
ATOM 10968 C CA . SER A 1 102 ? 5.011 -4.302 -10.519 1.00 42.33 102 SER A CA 5
ATOM 10969 C C . SER A 1 102 ? 5.709 -4.649 -9.195 1.00 73.03 102 SER A C 5
ATOM 10970 O O . SER A 1 102 ? 6.392 -3.823 -8.593 1.00 35.13 102 SER A O 5
ATOM 10978 N N . VAL A 1 103 ? 5.480 -5.854 -8.756 1.00 33.02 103 VAL A N 5
ATOM 10979 C CA . VAL A 1 103 ? 6.045 -6.393 -7.533 1.00 65.23 103 VAL A CA 5
ATOM 10980 C C . VAL A 1 103 ? 7.432 -6.949 -7.834 1.00 62.20 103 VAL A C 5
ATOM 10981 O O . VAL A 1 103 ? 7.730 -7.305 -8.990 1.00 13.23 103 VAL A O 5
ATOM 10994 N N . LEU A 1 104 ? 8.266 -7.006 -6.836 1.00 53.32 104 LEU A N 5
ATOM 10995 C CA . LEU A 1 104 ? 9.586 -7.606 -6.957 1.00 22.23 104 LEU A CA 5
ATOM 10996 C C . LEU A 1 104 ? 9.991 -8.169 -5.637 1.00 23.45 104 LEU A C 5
ATOM 10997 O O . LEU A 1 104 ? 10.063 -9.371 -5.426 1.00 45.24 104 LEU A O 5
ATOM 11013 N N . GLU A 1 105 ? 10.204 -7.287 -4.796 1.00 2.51 105 GLU A N 5
ATOM 11014 C CA . GLU A 1 105 ? 10.572 -7.487 -3.432 1.00 51.42 105 GLU A CA 5
ATOM 11015 C C . GLU A 1 105 ? 10.150 -6.214 -2.774 1.00 55.43 105 GLU A C 5
ATOM 11016 O O . GLU A 1 105 ? 9.929 -5.220 -3.496 1.00 51.00 105 GLU A O 5
ATOM 11028 N N . PHE A 1 106 ? 10.092 -6.201 -1.452 1.00 61.04 106 PHE A N 5
ATOM 11029 C CA . PHE A 1 106 ? 9.563 -5.063 -0.679 1.00 61.05 106 PHE A CA 5
ATOM 11030 C C . PHE A 1 106 ? 10.084 -3.708 -1.145 1.00 5.03 106 PHE A C 5
ATOM 11031 O O . PHE A 1 106 ? 9.334 -2.746 -1.182 1.00 5.22 106 PHE A O 5
ATOM 11048 N N . GLU A 1 107 ? 11.333 -3.667 -1.550 1.00 3.50 107 GLU A N 5
ATOM 11049 C CA . GLU A 1 107 ? 11.976 -2.468 -1.987 1.00 25.32 107 GLU A CA 5
ATOM 11050 C C . GLU A 1 107 ? 11.269 -1.796 -3.165 1.00 33.44 107 GLU A C 5
ATOM 11051 O O . GLU A 1 107 ? 11.138 -0.575 -3.187 1.00 3.53 107 GLU A O 5
ATOM 11063 N N . ARG A 1 108 ? 10.798 -2.575 -4.115 1.00 3.22 108 ARG A N 5
ATOM 11064 C CA . ARG A 1 108 ? 10.170 -1.997 -5.270 1.00 41.44 108 ARG A CA 5
ATOM 11065 C C . ARG A 1 108 ? 8.702 -1.801 -4.994 1.00 55.30 108 ARG A C 5
ATOM 11066 O O . ARG A 1 108 ? 8.077 -0.861 -5.489 1.00 43.14 108 ARG A O 5
ATOM 11087 N N . ASP A 1 109 ? 8.177 -2.666 -4.171 1.00 3.05 109 ASP A N 5
ATOM 11088 C CA . ASP A 1 109 ? 6.783 -2.621 -3.785 1.00 70.25 109 ASP A CA 5
ATOM 11089 C C . ASP A 1 109 ? 6.510 -1.331 -3.033 1.00 52.35 109 ASP A C 5
ATOM 11090 O O . ASP A 1 109 ? 5.572 -0.599 -3.353 1.00 0.24 109 ASP A O 5
ATOM 11099 N N . ILE A 1 110 ? 7.380 -1.014 -2.078 1.00 61.03 110 ILE A N 5
ATOM 11100 C CA . ILE A 1 110 ? 7.246 0.203 -1.308 1.00 55.41 110 ILE A CA 5
ATOM 11101 C C . ILE A 1 110 ? 7.525 1.415 -2.200 1.00 31.45 110 ILE A C 5
ATOM 11102 O O . ILE A 1 110 ? 6.910 2.447 -2.043 1.00 1.35 110 ILE A O 5
ATOM 11118 N N . GLU A 1 111 ? 8.404 1.241 -3.179 1.00 30.30 111 GLU A N 5
ATOM 11119 C CA . GLU A 1 111 ? 8.764 2.306 -4.103 1.00 75.42 111 GLU A CA 5
ATOM 11120 C C . GLU A 1 111 ? 7.545 2.711 -4.919 1.00 43.34 111 GLU A C 5
ATOM 11121 O O . GLU A 1 111 ? 7.265 3.906 -5.092 1.00 15.14 111 GLU A O 5
ATOM 11133 N N . CYS A 1 112 ? 6.786 1.726 -5.350 1.00 4.11 112 CYS A N 5
ATOM 11134 C CA . CYS A 1 112 ? 5.595 1.988 -6.105 1.00 20.22 112 CYS A CA 5
ATOM 11135 C C . CYS A 1 112 ? 4.532 2.609 -5.210 1.00 45.43 112 CYS A C 5
ATOM 11136 O O . CYS A 1 112 ? 3.844 3.565 -5.601 1.00 24.01 112 CYS A O 5
ATOM 11143 N N . ILE A 1 113 ? 4.437 2.103 -3.994 1.00 24.20 113 ILE A N 5
ATOM 11144 C CA . ILE A 1 113 ? 3.487 2.609 -3.025 1.00 34.11 113 ILE A CA 5
ATOM 11145 C C . ILE A 1 113 ? 3.778 4.072 -2.668 1.00 61.31 113 ILE A C 5
ATOM 11146 O O . ILE A 1 113 ? 2.867 4.910 -2.681 1.00 44.42 113 ILE A O 5
ATOM 11162 N N . VAL A 1 114 ? 5.041 4.387 -2.429 1.00 0.13 114 VAL A N 5
ATOM 11163 C CA . VAL A 1 114 ? 5.430 5.739 -2.065 1.00 42.30 114 VAL A CA 5
ATOM 11164 C C . VAL A 1 114 ? 5.167 6.693 -3.217 1.00 10.15 114 VAL A C 5
ATOM 11165 O O . VAL A 1 114 ? 4.615 7.766 -3.023 1.00 61.35 114 VAL A O 5
ATOM 11178 N N . LYS A 1 115 ? 5.479 6.266 -4.428 1.00 60.15 115 LYS A N 5
ATOM 11179 C CA . LYS A 1 115 ? 5.283 7.118 -5.586 1.00 11.20 115 LYS A CA 5
ATOM 11180 C C . LYS A 1 115 ? 3.812 7.333 -5.907 1.00 52.30 115 LYS A C 5
ATOM 11181 O O . LYS A 1 115 ? 3.448 8.333 -6.536 1.00 72.33 115 LYS A O 5
ATOM 11200 N N . ALA A 1 116 ? 2.970 6.410 -5.476 1.00 72.00 116 ALA A N 5
ATOM 11201 C CA . ALA A 1 116 ? 1.538 6.565 -5.617 1.00 13.44 116 ALA A CA 5
ATOM 11202 C C . ALA A 1 116 ? 1.026 7.599 -4.622 1.00 2.44 116 ALA A C 5
ATOM 11203 O O . ALA A 1 116 ? 0.232 8.476 -4.974 1.00 11.22 116 ALA A O 5
ATOM 11210 N N . ILE A 1 117 ? 1.511 7.508 -3.391 1.00 31.41 117 ILE A N 5
ATOM 11211 C CA . ILE A 1 117 ? 1.164 8.463 -2.341 1.00 75.33 117 ILE A CA 5
ATOM 11212 C C . ILE A 1 117 ? 1.665 9.859 -2.737 1.00 60.41 117 ILE A C 5
ATOM 11213 O O . ILE A 1 117 ? 0.923 10.829 -2.676 1.00 63.21 117 ILE A O 5
ATOM 11229 N N . GLU A 1 118 ? 2.903 9.921 -3.214 1.00 52.01 118 GLU A N 5
ATOM 11230 C CA . GLU A 1 118 ? 3.526 11.178 -3.632 1.00 25.44 118 GLU A CA 5
ATOM 11231 C C . GLU A 1 118 ? 2.773 11.817 -4.776 1.00 63.44 118 GLU A C 5
ATOM 11232 O O . GLU A 1 118 ? 2.606 13.018 -4.810 1.00 10.01 118 GLU A O 5
ATOM 11244 N N . GLU A 1 119 ? 2.291 10.997 -5.688 1.00 73.12 119 GLU A N 5
ATOM 11245 C CA . GLU A 1 119 ? 1.491 11.468 -6.808 1.00 3.25 119 GLU A CA 5
ATOM 11246 C C . GLU A 1 119 ? 0.199 12.066 -6.276 1.00 72.22 119 GLU A C 5
ATOM 11247 O O . GLU A 1 119 ? -0.168 13.168 -6.619 1.00 22.53 119 GLU A O 5
ATOM 11259 N N . CYS A 1 120 ? -0.415 11.356 -5.378 1.00 51.32 120 CYS A N 5
ATOM 11260 C CA . CYS A 1 120 ? -1.706 11.723 -4.848 1.00 22.24 120 CYS A CA 5
ATOM 11261 C C . CYS A 1 120 ? -1.605 12.966 -3.941 1.00 33.24 120 CYS A C 5
ATOM 11262 O O . CYS A 1 120 ? -2.544 13.752 -3.824 1.00 55.42 120 CYS A O 5
ATOM 11269 N N . LEU A 1 121 ? -0.481 13.143 -3.300 1.00 42.01 121 LEU A N 5
ATOM 11270 C CA . LEU A 1 121 ? -0.267 14.319 -2.506 1.00 62.41 121 LEU A CA 5
ATOM 11271 C C . LEU A 1 121 ? 0.153 15.501 -3.366 1.00 31.11 121 LEU A C 5
ATOM 11272 O O . LEU A 1 121 ? -0.273 16.626 -3.130 1.00 12.04 121 LEU A O 5
ATOM 11288 N N . ALA A 1 122 ? 0.952 15.249 -4.383 1.00 13.31 122 ALA A N 5
ATOM 11289 C CA . ALA A 1 122 ? 1.446 16.313 -5.222 1.00 15.21 122 ALA A CA 5
ATOM 11290 C C . ALA A 1 122 ? 0.399 16.801 -6.187 1.00 52.21 122 ALA A C 5
ATOM 11291 O O . ALA A 1 122 ? 0.304 17.993 -6.451 1.00 14.32 122 ALA A O 5
ATOM 11298 N N . LYS A 1 123 ? -0.410 15.901 -6.675 1.00 2.33 123 LYS A N 5
ATOM 11299 C CA . LYS A 1 123 ? -1.389 16.229 -7.667 1.00 12.42 123 LYS A CA 5
ATOM 11300 C C . LYS A 1 123 ? -2.743 16.410 -7.018 1.00 35.43 123 LYS A C 5
ATOM 11301 O O . LYS A 1 123 ? -3.733 16.605 -7.704 1.00 65.13 123 LYS A O 5
ATOM 11320 N N . GLY A 1 124 ? -2.746 16.444 -5.684 1.00 60.11 124 GLY A N 5
ATOM 11321 C CA . GLY A 1 124 ? -3.964 16.433 -4.877 1.00 53.22 124 GLY A CA 5
ATOM 11322 C C . GLY A 1 124 ? -4.805 17.683 -4.878 1.00 44.21 124 GLY A C 5
ATOM 11323 O O . GLY A 1 124 ? -5.470 18.000 -3.890 1.00 13.34 124 GLY A O 5
ATOM 11327 N N . GLU A 1 125 ? -4.808 18.329 -5.969 1.00 34.32 125 GLU A N 5
ATOM 11328 C CA . GLU A 1 125 ? -5.583 19.512 -6.218 1.00 72.52 125 GLU A CA 5
ATOM 11329 C C . GLU A 1 125 ? -5.535 19.747 -7.716 1.00 62.01 125 GLU A C 5
ATOM 11330 O O . GLU A 1 125 ? -5.089 20.779 -8.214 1.00 13.51 125 GLU A O 5
ATOM 11342 N N . LEU A 1 126 ? -5.917 18.726 -8.407 1.00 3.03 126 LEU A N 5
ATOM 11343 C CA . LEU A 1 126 ? -6.008 18.689 -9.833 1.00 32.02 126 LEU A CA 5
ATOM 11344 C C . LEU A 1 126 ? -7.019 17.616 -10.111 1.00 24.01 126 LEU A C 5
ATOM 11345 O O . LEU A 1 126 ? -6.965 16.562 -9.473 1.00 32.03 126 LEU A O 5
ATOM 11361 N N . ASN A 1 127 ? -7.952 17.877 -11.007 1.00 33.13 127 ASN A N 5
ATOM 11362 C CA . ASN A 1 127 ? -9.037 16.938 -11.246 1.00 24.44 127 ASN A CA 5
ATOM 11363 C C . ASN A 1 127 ? -8.583 15.659 -11.917 1.00 52.14 127 ASN A C 5
ATOM 11364 O O . ASN A 1 127 ? -8.422 15.577 -13.140 1.00 15.13 127 ASN A O 5
ATOM 11375 N N . SER A 1 128 ? -8.313 14.721 -11.088 1.00 61.15 128 SER A N 5
ATOM 11376 C CA . SER A 1 128 ? -8.027 13.393 -11.407 1.00 14.30 128 SER A CA 5
ATOM 11377 C C . SER A 1 128 ? -8.857 12.615 -10.426 1.00 42.32 128 SER A C 5
ATOM 11378 O O . SER A 1 128 ? -8.777 12.868 -9.210 1.00 0.10 128 SER A O 5
ATOM 11386 N N . LYS A 1 129 ? -9.692 11.752 -10.903 1.00 43.30 129 LYS A N 5
ATOM 11387 C CA . LYS A 1 129 ? -10.618 11.135 -10.034 1.00 70.31 129 LYS A CA 5
ATOM 11388 C C . LYS A 1 129 ? -11.035 9.780 -10.532 1.00 74.42 129 LYS A C 5
ATOM 11389 O O . LYS A 1 129 ? -11.714 9.674 -11.548 1.00 54.31 129 LYS A O 5
ATOM 11408 N N . LEU A 1 130 ? -10.591 8.752 -9.864 1.00 23.45 130 LEU A N 5
ATOM 11409 C CA . LEU A 1 130 ? -11.131 7.458 -10.109 1.00 60.24 130 LEU A CA 5
ATOM 11410 C C . LEU A 1 130 ? -12.222 7.275 -9.085 1.00 2.45 130 LEU A C 5
ATOM 11411 O O . LEU A 1 130 ? -11.952 6.916 -7.929 1.00 62.45 130 LEU A O 5
ATOM 11427 N N . GLU A 1 131 ? -13.423 7.610 -9.485 1.00 42.21 131 GLU A N 5
ATOM 11428 C CA . GLU A 1 131 ? -14.556 7.643 -8.602 1.00 12.11 131 GLU A CA 5
ATOM 11429 C C . GLU A 1 131 ? -14.912 6.246 -8.115 1.00 43.03 131 GLU A C 5
ATOM 11430 O O . GLU A 1 131 ? -15.273 5.352 -8.911 1.00 42.45 131 GLU A O 5
ATOM 11442 N N . GLY A 1 132 ? -14.773 6.078 -6.813 1.00 1.23 132 GLY A N 5
ATOM 11443 C CA . GLY A 1 132 ? -14.969 4.820 -6.151 1.00 55.14 132 GLY A CA 5
ATOM 11444 C C . GLY A 1 132 ? -16.385 4.311 -6.203 1.00 72.23 132 GLY A C 5
ATOM 11445 O O . GLY A 1 132 ? -17.323 5.033 -6.579 1.00 75.01 132 GLY A O 5
ATOM 11449 N N . LYS A 1 133 ? -16.547 3.090 -5.780 1.00 62.51 133 LYS A N 5
ATOM 11450 C CA . LYS A 1 133 ? -17.808 2.405 -5.851 1.00 62.41 133 LYS A CA 5
ATOM 11451 C C . LYS A 1 133 ? -18.202 1.949 -4.458 1.00 71.15 133 LYS A C 5
ATOM 11452 O O . LYS A 1 133 ? -17.322 1.741 -3.608 1.00 43.03 133 LYS A O 5
ATOM 11471 N N . PRO A 1 134 ? -19.503 1.816 -4.171 1.00 61.51 134 PRO A N 5
ATOM 11472 C CA . PRO A 1 134 ? -19.953 1.311 -2.899 1.00 35.00 134 PRO A CA 5
ATOM 11473 C C . PRO A 1 134 ? -19.723 -0.189 -2.805 1.00 54.02 134 PRO A C 5
ATOM 11474 O O . PRO A 1 134 ? -20.492 -1.000 -3.349 1.00 75.11 134 PRO A O 5
ATOM 11485 N N . ILE A 1 135 ? -18.618 -0.548 -2.219 1.00 33.31 135 ILE A N 5
ATOM 11486 C CA . ILE A 1 135 ? -18.290 -1.901 -1.993 1.00 61.24 135 ILE A CA 5
ATOM 11487 C C . ILE A 1 135 ? -18.993 -2.300 -0.709 1.00 21.51 135 ILE A C 5
ATOM 11488 O O . ILE A 1 135 ? -18.823 -1.634 0.316 1.00 63.01 135 ILE A O 5
ATOM 11504 N N . PRO A 1 136 ? -19.845 -3.313 -0.763 1.00 41.20 136 PRO A N 5
ATOM 11505 C CA . PRO A 1 136 ? -20.599 -3.794 0.402 1.00 63.52 136 PRO A CA 5
ATOM 11506 C C . PRO A 1 136 ? -19.675 -4.263 1.515 1.00 62.20 136 PRO A C 5
ATOM 11507 O O . PRO A 1 136 ? -18.511 -4.610 1.265 1.00 64.12 136 PRO A O 5
ATOM 11518 N N . ASN A 1 137 ? -20.176 -4.272 2.717 1.00 24.10 137 ASN A N 5
ATOM 11519 C CA . ASN A 1 137 ? -19.412 -4.736 3.849 1.00 44.00 137 ASN A CA 5
ATOM 11520 C C . ASN A 1 137 ? -20.144 -5.862 4.514 1.00 15.42 137 ASN A C 5
ATOM 11521 O O . ASN A 1 137 ? -20.960 -5.631 5.400 1.00 60.12 137 ASN A O 5
ATOM 11532 N N . PRO A 1 138 ? -19.961 -7.092 4.038 1.00 65.12 138 PRO A N 5
ATOM 11533 C CA . PRO A 1 138 ? -20.541 -8.240 4.669 1.00 51.23 138 PRO A CA 5
ATOM 11534 C C . PRO A 1 138 ? -19.805 -8.581 5.961 1.00 53.21 138 PRO A C 5
ATOM 11535 O O . PRO A 1 138 ? -18.671 -9.085 5.939 1.00 3.50 138 PRO A O 5
ATOM 11546 N N . LEU A 1 139 ? -20.378 -8.189 7.063 1.00 63.10 139 LEU A N 5
ATOM 11547 C CA . LEU A 1 139 ? -19.888 -8.608 8.353 1.00 11.42 139 LEU A CA 5
ATOM 11548 C C . LEU A 1 139 ? -20.454 -9.981 8.617 1.00 30.33 139 LEU A C 5
ATOM 11549 O O . LEU A 1 139 ? -21.641 -10.216 8.348 1.00 71.11 139 LEU A O 5
ATOM 11565 N N . LEU A 1 140 ? -19.619 -10.870 9.122 1.00 32.35 140 LEU A N 5
ATOM 11566 C CA . LEU A 1 140 ? -19.957 -12.275 9.356 1.00 4.34 140 LEU A CA 5
ATOM 11567 C C . LEU A 1 140 ? -20.204 -13.014 8.044 1.00 64.11 140 LEU A C 5
ATOM 11568 O O . LEU A 1 140 ? -21.241 -12.850 7.393 1.00 75.41 140 LEU A O 5
ATOM 11584 N N . GLY A 1 141 ? -19.247 -13.803 7.658 1.00 73.40 141 GLY A N 5
ATOM 11585 C CA . GLY A 1 141 ? -19.336 -14.545 6.437 1.00 3.45 141 GLY A CA 5
ATOM 11586 C C . GLY A 1 141 ? -18.838 -15.942 6.637 1.00 61.42 141 GLY A C 5
ATOM 11587 O O . GLY A 1 141 ? -19.608 -16.904 6.547 1.00 74.23 141 GLY A O 5
ATOM 11591 N N . LEU A 1 142 ? -17.561 -16.069 6.928 1.00 23.23 142 LEU A N 5
ATOM 11592 C CA . LEU A 1 142 ? -16.970 -17.362 7.183 1.00 25.11 142 LEU A CA 5
ATOM 11593 C C . LEU A 1 142 ? -15.824 -17.247 8.183 1.00 3.34 142 LEU A C 5
ATOM 11594 O O . LEU A 1 142 ? -14.730 -16.787 7.842 1.00 24.23 142 LEU A O 5
ATOM 11610 N N . ASP A 1 143 ? -16.089 -17.617 9.423 1.00 70.12 143 ASP A N 5
ATOM 11611 C CA . ASP A 1 143 ? -15.050 -17.616 10.466 1.00 41.31 143 ASP A CA 5
ATOM 11612 C C . ASP A 1 143 ? -14.778 -19.039 10.928 1.00 23.45 143 ASP A C 5
ATOM 11613 O O . ASP A 1 143 ? -13.857 -19.288 11.711 1.00 34.34 143 ASP A O 5
ATOM 11622 N N . SER A 1 144 ? -15.567 -19.962 10.412 1.00 32.12 144 SER A N 5
ATOM 11623 C CA . SER A 1 144 ? -15.530 -21.355 10.793 1.00 3.13 144 SER A CA 5
ATOM 11624 C C . SER A 1 144 ? -14.167 -22.017 10.535 1.00 53.01 144 SER A C 5
ATOM 11625 O O . SER A 1 144 ? -13.760 -22.230 9.390 1.00 33.43 144 SER A O 5
ATOM 11633 N N . THR A 1 145 ? -13.469 -22.288 11.608 1.00 74.24 145 THR A N 5
ATOM 11634 C CA . THR A 1 145 ? -12.201 -22.971 11.580 1.00 51.25 145 THR A CA 5
ATOM 11635 C C . THR A 1 145 ? -12.136 -23.865 12.838 1.00 24.03 145 THR A C 5
ATOM 11636 O O . THR A 1 145 ? -11.075 -24.220 13.353 1.00 2.43 145 THR A O 5
ATOM 11647 N N . ARG A 1 146 ? -13.311 -24.260 13.289 1.00 13.20 146 ARG A N 5
ATOM 11648 C CA . ARG A 1 146 ? -13.460 -25.071 14.472 1.00 73.21 146 ARG A CA 5
ATOM 11649 C C . ARG A 1 146 ? -13.723 -26.493 13.984 1.00 30.02 146 ARG A C 5
ATOM 11650 O O . ARG A 1 146 ? -14.848 -26.818 13.603 1.00 22.40 146 ARG A O 5
ATOM 11671 N N . THR A 1 147 ? -12.664 -27.286 13.939 1.00 13.25 147 THR A N 5
ATOM 11672 C CA . THR A 1 147 ? -12.676 -28.666 13.448 1.00 54.12 147 THR A CA 5
ATOM 11673 C C . THR A 1 147 ? -12.801 -28.715 11.906 1.00 14.12 147 THR A C 5
ATOM 11674 O O . THR A 1 147 ? -13.870 -28.447 11.337 1.00 70.11 147 THR A O 5
ATOM 11685 N N . GLY A 1 148 ? -11.707 -29.030 11.241 1.00 1.35 148 GLY A N 5
ATOM 11686 C CA . GLY A 1 148 ? -11.727 -29.118 9.805 1.00 14.32 148 GLY A CA 5
ATOM 11687 C C . GLY A 1 148 ? -12.038 -30.523 9.364 1.00 24.40 148 GLY A C 5
ATOM 11691 N N . MET A 1 1 ? -2.018 -19.192 2.179 1.00 0.00 1 MET A N 6
ATOM 11692 C CA . MET A 1 1 ? -3.210 -18.391 2.377 1.00 52.33 1 MET A CA 6
ATOM 11693 C C . MET A 1 1 ? -2.883 -17.029 1.817 1.00 34.22 1 MET A C 6
ATOM 11694 O O . MET A 1 1 ? -2.052 -16.317 2.372 1.00 14.43 1 MET A O 6
ATOM 11707 N N . LYS A 1 2 ? -3.446 -16.711 0.686 1.00 11.21 2 LYS A N 6
ATOM 11708 C CA . LYS A 1 2 ? -3.148 -15.461 0.025 1.00 52.51 2 LYS A CA 6
ATOM 11709 C C . LYS A 1 2 ? -4.003 -14.319 0.551 1.00 33.11 2 LYS A C 6
ATOM 11710 O O . LYS A 1 2 ? -5.188 -14.487 0.840 1.00 12.42 2 LYS A O 6
ATOM 11729 N N . TYR A 1 3 ? -3.376 -13.192 0.711 1.00 71.41 3 TYR A N 6
ATOM 11730 C CA . TYR A 1 3 ? -4.014 -11.975 1.118 1.00 74.25 3 TYR A CA 6
ATOM 11731 C C . TYR A 1 3 ? -3.697 -10.882 0.115 1.00 43.34 3 TYR A C 6
ATOM 11732 O O . TYR A 1 3 ? -2.545 -10.762 -0.359 1.00 61.33 3 TYR A O 6
ATOM 11750 N N . ASP A 1 4 ? -4.695 -10.124 -0.218 1.00 73.51 4 ASP A N 6
ATOM 11751 C CA . ASP A 1 4 ? -4.583 -9.032 -1.162 1.00 62.40 4 ASP A CA 6
ATOM 11752 C C . ASP A 1 4 ? -4.517 -7.748 -0.409 1.00 10.21 4 ASP A C 6
ATOM 11753 O O . ASP A 1 4 ? -5.413 -7.434 0.367 1.00 14.01 4 ASP A O 6
ATOM 11762 N N . VAL A 1 5 ? -3.490 -7.013 -0.603 1.00 33.25 5 VAL A N 6
ATOM 11763 C CA . VAL A 1 5 ? -3.402 -5.730 0.015 1.00 53.21 5 VAL A CA 6
ATOM 11764 C C . VAL A 1 5 ? -3.891 -4.681 -0.983 1.00 3.14 5 VAL A C 6
ATOM 11765 O O . VAL A 1 5 ? -3.269 -4.446 -2.034 1.00 23.15 5 VAL A O 6
ATOM 11778 N N . VAL A 1 6 ? -5.038 -4.135 -0.703 1.00 34.50 6 VAL A N 6
ATOM 11779 C CA . VAL A 1 6 ? -5.618 -3.128 -1.534 1.00 41.32 6 VAL A CA 6
ATOM 11780 C C . VAL A 1 6 ? -5.407 -1.793 -0.862 1.00 64.32 6 VAL A C 6
ATOM 11781 O O . VAL A 1 6 ? -6.024 -1.486 0.164 1.00 70.13 6 VAL A O 6
ATOM 11794 N N . ILE A 1 7 ? -4.515 -1.039 -1.395 1.00 14.34 7 ILE A N 6
ATOM 11795 C CA . ILE A 1 7 ? -4.183 0.233 -0.854 1.00 34.31 7 ILE A CA 6
ATOM 11796 C C . ILE A 1 7 ? -4.767 1.331 -1.723 1.00 25.14 7 ILE A C 6
ATOM 11797 O O . ILE A 1 7 ? -4.484 1.422 -2.924 1.00 71.14 7 ILE A O 6
ATOM 11813 N N . ILE A 1 8 ? -5.628 2.108 -1.143 1.00 70.41 8 ILE A N 6
ATOM 11814 C CA . ILE A 1 8 ? -6.235 3.200 -1.833 1.00 70.55 8 ILE A CA 6
ATOM 11815 C C . ILE A 1 8 ? -5.615 4.479 -1.317 1.00 74.12 8 ILE A C 6
ATOM 11816 O O . ILE A 1 8 ? -5.778 4.804 -0.142 1.00 22.22 8 ILE A O 6
ATOM 11832 N N . PRO A 1 9 ? -4.789 5.138 -2.115 1.00 74.30 9 PRO A N 6
ATOM 11833 C CA . PRO A 1 9 ? -4.295 6.436 -1.780 1.00 12.33 9 PRO A CA 6
ATOM 11834 C C . PRO A 1 9 ? -5.078 7.523 -2.513 1.00 64.41 9 PRO A C 6
ATOM 11835 O O . PRO A 1 9 ? -5.122 7.539 -3.744 1.00 1.02 9 PRO A O 6
ATOM 11846 N N . GLU A 1 10 ? -5.695 8.402 -1.787 1.00 13.53 10 GLU A N 6
ATOM 11847 C CA . GLU A 1 10 ? -6.345 9.524 -2.393 1.00 40.32 10 GLU A CA 6
ATOM 11848 C C . GLU A 1 10 ? -6.091 10.762 -1.581 1.00 52.51 10 GLU A C 6
ATOM 11849 O O . GLU A 1 10 ? -5.944 10.704 -0.365 1.00 53.31 10 GLU A O 6
ATOM 11861 N N . SER A 1 11 ? -5.977 11.877 -2.220 1.00 31.12 11 SER A N 6
ATOM 11862 C CA . SER A 1 11 ? -5.835 13.066 -1.499 1.00 51.41 11 SER A CA 6
ATOM 11863 C C . SER A 1 11 ? -7.227 13.506 -1.064 1.00 21.25 11 SER A C 6
ATOM 11864 O O . SER A 1 11 ? -8.147 13.533 -1.888 1.00 60.44 11 SER A O 6
ATOM 11872 N N . PHE A 1 12 ? -7.404 13.818 0.221 1.00 21.35 12 PHE A N 6
ATOM 11873 C CA . PHE A 1 12 ? -8.743 14.015 0.747 1.00 44.12 12 PHE A CA 6
ATOM 11874 C C . PHE A 1 12 ? -9.414 15.322 0.331 1.00 30.14 12 PHE A C 6
ATOM 11875 O O . PHE A 1 12 ? -9.410 16.328 1.042 1.00 41.44 12 PHE A O 6
ATOM 11892 N N . HIS A 1 13 ? -9.935 15.302 -0.844 1.00 23.44 13 HIS A N 6
ATOM 11893 C CA . HIS A 1 13 ? -10.622 16.419 -1.392 1.00 50.43 13 HIS A CA 6
ATOM 11894 C C . HIS A 1 13 ? -12.099 16.386 -1.099 1.00 12.15 13 HIS A C 6
ATOM 11895 O O . HIS A 1 13 ? -12.701 15.321 -0.875 1.00 31.45 13 HIS A O 6
ATOM 11909 N N . ARG A 1 14 ? -12.649 17.556 -1.039 1.00 34.13 14 ARG A N 6
ATOM 11910 C CA . ARG A 1 14 ? -14.042 17.774 -0.876 1.00 4.31 14 ARG A CA 6
ATOM 11911 C C . ARG A 1 14 ? -14.567 18.193 -2.240 1.00 24.34 14 ARG A C 6
ATOM 11912 O O . ARG A 1 14 ? -13.952 17.883 -3.246 1.00 44.03 14 ARG A O 6
ATOM 11933 N N . PHE A 1 15 ? -15.681 18.850 -2.270 1.00 12.25 15 PHE A N 6
ATOM 11934 C CA . PHE A 1 15 ? -16.197 19.428 -3.477 1.00 4.24 15 PHE A CA 6
ATOM 11935 C C . PHE A 1 15 ? -16.536 20.879 -3.251 1.00 21.43 15 PHE A C 6
ATOM 11936 O O . PHE A 1 15 ? -17.458 21.191 -2.482 1.00 63.30 15 PHE A O 6
ATOM 11953 N N . ASP A 1 16 ? -15.784 21.762 -3.850 1.00 72.34 16 ASP A N 6
ATOM 11954 C CA . ASP A 1 16 ? -16.094 23.170 -3.778 1.00 71.11 16 ASP A CA 6
ATOM 11955 C C . ASP A 1 16 ? -16.976 23.551 -4.969 1.00 40.31 16 ASP A C 6
ATOM 11956 O O . ASP A 1 16 ? -18.157 23.224 -4.980 1.00 4.40 16 ASP A O 6
ATOM 11965 N N . LYS A 1 17 ? -16.429 24.215 -5.947 1.00 62.54 17 LYS A N 6
ATOM 11966 C CA . LYS A 1 17 ? -17.140 24.506 -7.160 1.00 10.53 17 LYS A CA 6
ATOM 11967 C C . LYS A 1 17 ? -16.486 23.743 -8.295 1.00 65.20 17 LYS A C 6
ATOM 11968 O O . LYS A 1 17 ? -17.136 23.020 -9.054 1.00 2.24 17 LYS A O 6
ATOM 11987 N N . HIS A 1 18 ? -15.200 23.958 -8.419 1.00 22.51 18 HIS A N 6
ATOM 11988 C CA . HIS A 1 18 ? -14.351 23.203 -9.335 1.00 1.31 18 HIS A CA 6
ATOM 11989 C C . HIS A 1 18 ? -13.070 22.806 -8.593 1.00 54.42 18 HIS A C 6
ATOM 11990 O O . HIS A 1 18 ? -12.418 21.805 -8.908 1.00 11.52 18 HIS A O 6
ATOM 12004 N N . ASN A 1 19 ? -12.695 23.640 -7.642 1.00 64.24 19 ASN A N 6
ATOM 12005 C CA . ASN A 1 19 ? -11.621 23.350 -6.715 1.00 42.10 19 ASN A CA 6
ATOM 12006 C C . ASN A 1 19 ? -12.015 22.142 -5.899 1.00 44.50 19 ASN A C 6
ATOM 12007 O O . ASN A 1 19 ? -13.149 22.070 -5.409 1.00 72.31 19 ASN A O 6
ATOM 12018 N N . MET A 1 20 ? -11.095 21.214 -5.767 1.00 13.23 20 MET A N 6
ATOM 12019 C CA . MET A 1 20 ? -11.285 19.995 -4.999 1.00 40.40 20 MET A CA 6
ATOM 12020 C C . MET A 1 20 ? -12.182 19.003 -5.714 1.00 4.44 20 MET A C 6
ATOM 12021 O O . MET A 1 20 ? -13.405 19.146 -5.747 1.00 70.11 20 MET A O 6
ATOM 12035 N N . GLU A 1 21 ? -11.530 18.059 -6.342 1.00 35.04 21 GLU A N 6
ATOM 12036 C CA . GLU A 1 21 ? -12.125 16.919 -7.000 1.00 52.32 21 GLU A CA 6
ATOM 12037 C C . GLU A 1 21 ? -10.995 16.006 -7.468 1.00 54.20 21 GLU A C 6
ATOM 12038 O O . GLU A 1 21 ? -10.509 16.109 -8.612 1.00 73.31 21 GLU A O 6
ATOM 12050 N N . HIS A 1 22 ? -10.497 15.191 -6.558 1.00 44.43 22 HIS A N 6
ATOM 12051 C CA . HIS A 1 22 ? -9.359 14.356 -6.868 1.00 52.33 22 HIS A CA 6
ATOM 12052 C C . HIS A 1 22 ? -9.411 13.076 -6.108 1.00 51.31 22 HIS A C 6
ATOM 12053 O O . HIS A 1 22 ? -9.347 13.075 -4.880 1.00 1.12 22 HIS A O 6
ATOM 12067 N N . ILE A 1 23 ? -9.527 12.003 -6.824 1.00 31.01 23 ILE A N 6
ATOM 12068 C CA . ILE A 1 23 ? -9.455 10.692 -6.250 1.00 74.13 23 ILE A CA 6
ATOM 12069 C C . ILE A 1 23 ? -8.517 9.873 -7.120 1.00 51.13 23 ILE A C 6
ATOM 12070 O O . ILE A 1 23 ? -8.563 9.964 -8.356 1.00 64.12 23 ILE A O 6
ATOM 12086 N N . CYS A 1 24 ? -7.698 9.092 -6.505 1.00 61.31 24 CYS A N 6
ATOM 12087 C CA . CYS A 1 24 ? -6.750 8.265 -7.222 1.00 74.43 24 CYS A CA 6
ATOM 12088 C C . CYS A 1 24 ? -7.209 6.801 -7.143 1.00 14.21 24 CYS A C 6
ATOM 12089 O O . CYS A 1 24 ? -7.900 6.418 -6.195 1.00 74.35 24 CYS A O 6
ATOM 12096 N N . PRO A 1 25 ? -6.907 5.987 -8.175 1.00 70.41 25 PRO A N 6
ATOM 12097 C CA . PRO A 1 25 ? -7.357 4.592 -8.241 1.00 73.41 25 PRO A CA 6
ATOM 12098 C C . PRO A 1 25 ? -6.676 3.674 -7.202 1.00 53.03 25 PRO A C 6
ATOM 12099 O O . PRO A 1 25 ? -5.513 3.890 -6.833 1.00 11.11 25 PRO A O 6
ATOM 12110 N N . PRO A 1 26 ? -7.405 2.644 -6.712 1.00 11.11 26 PRO A N 6
ATOM 12111 C CA . PRO A 1 26 ? -6.873 1.671 -5.751 1.00 11.20 26 PRO A CA 6
ATOM 12112 C C . PRO A 1 26 ? -5.739 0.849 -6.346 1.00 71.24 26 PRO A C 6
ATOM 12113 O O . PRO A 1 26 ? -5.821 0.395 -7.501 1.00 53.13 26 PRO A O 6
ATOM 12124 N N . MET A 1 27 ? -4.705 0.659 -5.582 1.00 44.34 27 MET A N 6
ATOM 12125 C CA . MET A 1 27 ? -3.610 -0.169 -5.984 1.00 71.42 27 MET A CA 6
ATOM 12126 C C . MET A 1 27 ? -3.721 -1.497 -5.261 1.00 0.43 27 MET A C 6
ATOM 12127 O O . MET A 1 27 ? -3.896 -1.537 -4.052 1.00 44.24 27 MET A O 6
ATOM 12141 N N . VAL A 1 28 ? -3.650 -2.562 -5.999 1.00 51.12 28 VAL A N 6
ATOM 12142 C CA . VAL A 1 28 ? -3.860 -3.883 -5.456 1.00 60.41 28 VAL A CA 6
ATOM 12143 C C . VAL A 1 28 ? -2.633 -4.739 -5.672 1.00 54.43 28 VAL A C 6
ATOM 12144 O O . VAL A 1 28 ? -2.038 -4.722 -6.755 1.00 0.55 28 VAL A O 6
ATOM 12157 N N . ILE A 1 29 ? -2.215 -5.405 -4.627 1.00 33.15 29 ILE A N 6
ATOM 12158 C CA . ILE A 1 29 ? -1.173 -6.397 -4.706 1.00 64.31 29 ILE A CA 6
ATOM 12159 C C . ILE A 1 29 ? -1.738 -7.644 -4.094 1.00 1.44 29 ILE A C 6
ATOM 12160 O O . ILE A 1 29 ? -1.858 -7.752 -2.861 1.00 30.43 29 ILE A O 6
ATOM 12176 N N . GLY A 1 30 ? -2.118 -8.549 -4.923 1.00 53.25 30 GLY A N 6
ATOM 12177 C CA . GLY A 1 30 ? -2.795 -9.713 -4.449 1.00 42.32 30 GLY A CA 6
ATOM 12178 C C . GLY A 1 30 ? -2.160 -11.001 -4.840 1.00 60.34 30 GLY A C 6
ATOM 12179 O O . GLY A 1 30 ? -2.533 -11.616 -5.843 1.00 11.41 30 GLY A O 6
ATOM 12183 N N . ASP A 1 31 ? -1.166 -11.374 -4.087 1.00 24.44 31 ASP A N 6
ATOM 12184 C CA . ASP A 1 31 ? -0.501 -12.669 -4.217 1.00 0.50 31 ASP A CA 6
ATOM 12185 C C . ASP A 1 31 ? 0.453 -12.871 -3.029 1.00 71.12 31 ASP A C 6
ATOM 12186 O O . ASP A 1 31 ? 1.415 -13.654 -3.090 1.00 62.21 31 ASP A O 6
ATOM 12195 N N . ARG A 1 32 ? 0.128 -12.245 -1.921 1.00 11.21 32 ARG A N 6
ATOM 12196 C CA . ARG A 1 32 ? 0.993 -12.218 -0.777 1.00 72.44 32 ARG A CA 6
ATOM 12197 C C . ARG A 1 32 ? 0.405 -13.164 0.234 1.00 71.51 32 ARG A C 6
ATOM 12198 O O . ARG A 1 32 ? -0.779 -13.415 0.194 1.00 53.31 32 ARG A O 6
ATOM 12219 N N . SER A 1 33 ? 1.194 -13.709 1.096 1.00 72.41 33 SER A N 6
ATOM 12220 C CA . SER A 1 33 ? 0.673 -14.464 2.170 1.00 1.23 33 SER A CA 6
ATOM 12221 C C . SER A 1 33 ? 0.444 -13.488 3.314 1.00 1.33 33 SER A C 6
ATOM 12222 O O . SER A 1 33 ? 0.845 -12.320 3.195 1.00 30.30 33 SER A O 6
ATOM 12230 N N . TYR A 1 34 ? -0.153 -13.921 4.399 1.00 35.30 34 TYR A N 6
ATOM 12231 C CA . TYR A 1 34 ? -0.425 -13.024 5.524 1.00 30.34 34 TYR A CA 6
ATOM 12232 C C . TYR A 1 34 ? 0.862 -12.468 6.066 1.00 2.32 34 TYR A C 6
ATOM 12233 O O . TYR A 1 34 ? 1.000 -11.262 6.285 1.00 71.34 34 TYR A O 6
ATOM 12251 N N . ASP A 1 35 ? 1.798 -13.346 6.237 1.00 24.21 35 ASP A N 6
ATOM 12252 C CA . ASP A 1 35 ? 3.093 -13.001 6.784 1.00 14.51 35 ASP A CA 6
ATOM 12253 C C . ASP A 1 35 ? 3.855 -12.055 5.865 1.00 44.53 35 ASP A C 6
ATOM 12254 O O . ASP A 1 35 ? 4.412 -11.052 6.314 1.00 45.50 35 ASP A O 6
ATOM 12263 N N . ILE A 1 36 ? 3.802 -12.327 4.570 1.00 61.24 36 ILE A N 6
ATOM 12264 C CA . ILE A 1 36 ? 4.496 -11.498 3.600 1.00 11.42 36 ILE A CA 6
ATOM 12265 C C . ILE A 1 36 ? 3.824 -10.134 3.499 1.00 34.21 36 ILE A C 6
ATOM 12266 O O . ILE A 1 36 ? 4.501 -9.096 3.433 1.00 62.15 36 ILE A O 6
ATOM 12282 N N . ALA A 1 37 ? 2.502 -10.137 3.549 1.00 61.11 37 ALA A N 6
ATOM 12283 C CA . ALA A 1 37 ? 1.738 -8.916 3.472 1.00 1.21 37 ALA A CA 6
ATOM 12284 C C . ALA A 1 37 ? 1.991 -8.067 4.698 1.00 23.15 37 ALA A C 6
ATOM 12285 O O . ALA A 1 37 ? 2.259 -6.887 4.589 1.00 30.13 37 ALA A O 6
ATOM 12292 N N . MET A 1 38 ? 1.982 -8.688 5.863 1.00 61.14 38 MET A N 6
ATOM 12293 C CA . MET A 1 38 ? 2.198 -7.956 7.095 1.00 54.41 38 MET A CA 6
ATOM 12294 C C . MET A 1 38 ? 3.576 -7.399 7.174 1.00 54.15 38 MET A C 6
ATOM 12295 O O . MET A 1 38 ? 3.764 -6.299 7.653 1.00 0.33 38 MET A O 6
ATOM 12309 N N . GLU A 1 39 ? 4.539 -8.130 6.661 1.00 31.40 39 GLU A N 6
ATOM 12310 C CA . GLU A 1 39 ? 5.898 -7.659 6.669 1.00 33.23 39 GLU A CA 6
ATOM 12311 C C . GLU A 1 39 ? 6.067 -6.423 5.790 1.00 41.32 39 GLU A C 6
ATOM 12312 O O . GLU A 1 39 ? 6.732 -5.453 6.202 1.00 63.00 39 GLU A O 6
ATOM 12324 N N . ILE A 1 40 ? 5.442 -6.409 4.616 1.00 43.42 40 ILE A N 6
ATOM 12325 C CA . ILE A 1 40 ? 5.554 -5.230 3.786 1.00 72.42 40 ILE A CA 6
ATOM 12326 C C . ILE A 1 40 ? 4.750 -4.084 4.377 1.00 11.32 40 ILE A C 6
ATOM 12327 O O . ILE A 1 40 ? 5.245 -2.972 4.478 1.00 13.15 40 ILE A O 6
ATOM 12343 N N . VAL A 1 41 ? 3.559 -4.383 4.864 1.00 2.40 41 VAL A N 6
ATOM 12344 C CA . VAL A 1 41 ? 2.688 -3.357 5.398 1.00 31.44 41 VAL A CA 6
ATOM 12345 C C . VAL A 1 41 ? 3.278 -2.747 6.675 1.00 34.30 41 VAL A C 6
ATOM 12346 O O . VAL A 1 41 ? 3.218 -1.547 6.856 1.00 21.54 41 VAL A O 6
ATOM 12359 N N . ASN A 1 42 ? 3.898 -3.572 7.515 1.00 55.33 42 ASN A N 6
ATOM 12360 C CA . ASN A 1 42 ? 4.547 -3.084 8.741 1.00 55.40 42 ASN A CA 6
ATOM 12361 C C . ASN A 1 42 ? 5.755 -2.228 8.393 1.00 21.01 42 ASN A C 6
ATOM 12362 O O . ASN A 1 42 ? 6.017 -1.203 9.034 1.00 62.01 42 ASN A O 6
ATOM 12373 N N . GLY A 1 43 ? 6.471 -2.633 7.363 1.00 61.34 43 GLY A N 6
ATOM 12374 C CA . GLY A 1 43 ? 7.603 -1.871 6.923 1.00 0.03 43 GLY A CA 6
ATOM 12375 C C . GLY A 1 43 ? 7.180 -0.533 6.389 1.00 30.50 43 GLY A C 6
ATOM 12376 O O . GLY A 1 43 ? 7.689 0.497 6.817 1.00 33.22 43 GLY A O 6
ATOM 12380 N N . VAL A 1 44 ? 6.179 -0.545 5.528 1.00 73.51 44 VAL A N 6
ATOM 12381 C CA . VAL A 1 44 ? 5.678 0.670 4.900 1.00 10.51 44 VAL A CA 6
ATOM 12382 C C . VAL A 1 44 ? 5.073 1.588 5.960 1.00 54.30 44 VAL A C 6
ATOM 12383 O O . VAL A 1 44 ? 5.286 2.789 5.952 1.00 62.14 44 VAL A O 6
ATOM 12396 N N . ASP A 1 45 ? 4.382 0.989 6.894 1.00 10.01 45 ASP A N 6
ATOM 12397 C CA . ASP A 1 45 ? 3.736 1.690 8.005 1.00 51.45 45 ASP A CA 6
ATOM 12398 C C . ASP A 1 45 ? 4.730 2.468 8.844 1.00 74.11 45 ASP A C 6
ATOM 12399 O O . ASP A 1 45 ? 4.476 3.627 9.232 1.00 50.25 45 ASP A O 6
ATOM 12408 N N . ARG A 1 46 ? 5.848 1.873 9.122 1.00 60.01 46 ARG A N 6
ATOM 12409 C CA . ARG A 1 46 ? 6.842 2.540 9.908 1.00 53.44 46 ARG A CA 6
ATOM 12410 C C . ARG A 1 46 ? 7.640 3.525 9.065 1.00 41.33 46 ARG A C 6
ATOM 12411 O O . ARG A 1 46 ? 8.162 4.505 9.582 1.00 42.15 46 ARG A O 6
ATOM 12432 N N . VAL A 1 47 ? 7.723 3.276 7.770 1.00 2.14 47 VAL A N 6
ATOM 12433 C CA . VAL A 1 47 ? 8.360 4.216 6.868 1.00 13.33 47 VAL A CA 6
ATOM 12434 C C . VAL A 1 47 ? 7.502 5.469 6.724 1.00 63.20 47 VAL A C 6
ATOM 12435 O O . VAL A 1 47 ? 8.004 6.576 6.833 1.00 35.33 47 VAL A O 6
ATOM 12448 N N . ILE A 1 48 ? 6.204 5.293 6.550 1.00 71.02 48 ILE A N 6
ATOM 12449 C CA . ILE A 1 48 ? 5.304 6.422 6.355 1.00 11.44 48 ILE A CA 6
ATOM 12450 C C . ILE A 1 48 ? 5.232 7.316 7.592 1.00 51.05 48 ILE A C 6
ATOM 12451 O O . ILE A 1 48 ? 5.275 8.521 7.478 1.00 13.21 48 ILE A O 6
ATOM 12467 N N . LYS A 1 49 ? 5.201 6.740 8.766 1.00 52.10 49 LYS A N 6
ATOM 12468 C CA . LYS A 1 49 ? 5.057 7.566 9.955 1.00 52.32 49 LYS A CA 6
ATOM 12469 C C . LYS A 1 49 ? 6.376 8.198 10.379 1.00 33.13 49 LYS A C 6
ATOM 12470 O O . LYS A 1 49 ? 6.414 9.049 11.271 1.00 2.10 49 LYS A O 6
ATOM 12489 N N . ALA A 1 50 ? 7.456 7.751 9.777 1.00 14.41 50 ALA A N 6
ATOM 12490 C CA . ALA A 1 50 ? 8.741 8.334 10.022 1.00 14.24 50 ALA A CA 6
ATOM 12491 C C . ALA A 1 50 ? 9.118 9.334 8.914 1.00 63.12 50 ALA A C 6
ATOM 12492 O O . ALA A 1 50 ? 9.513 10.465 9.198 1.00 74.35 50 ALA A O 6
ATOM 12499 N N . SER A 1 51 ? 8.958 8.933 7.662 1.00 44.25 51 SER A N 6
ATOM 12500 C CA . SER A 1 51 ? 9.342 9.759 6.532 1.00 2.12 51 SER A CA 6
ATOM 12501 C C . SER A 1 51 ? 8.293 10.815 6.193 1.00 4.21 51 SER A C 6
ATOM 12502 O O . SER A 1 51 ? 8.584 11.800 5.518 1.00 3.05 51 SER A O 6
ATOM 12510 N N . PHE A 1 52 ? 7.092 10.623 6.670 1.00 22.21 52 PHE A N 6
ATOM 12511 C CA . PHE A 1 52 ? 6.000 11.502 6.375 1.00 22.41 52 PHE A CA 6
ATOM 12512 C C . PHE A 1 52 ? 5.376 11.923 7.662 1.00 33.14 52 PHE A C 6
ATOM 12513 O O . PHE A 1 52 ? 5.756 11.442 8.729 1.00 72.30 52 PHE A O 6
ATOM 12530 N N . ASN A 1 53 ? 4.432 12.797 7.577 1.00 32.12 53 ASN A N 6
ATOM 12531 C CA . ASN A 1 53 ? 3.703 13.173 8.727 1.00 1.44 53 ASN A CA 6
ATOM 12532 C C . ASN A 1 53 ? 2.361 12.495 8.600 1.00 52.13 53 ASN A C 6
ATOM 12533 O O . ASN A 1 53 ? 1.459 13.005 7.924 1.00 31.14 53 ASN A O 6
ATOM 12544 N N . ALA A 1 54 ? 2.245 11.314 9.149 1.00 1.41 54 ALA A N 6
ATOM 12545 C CA . ALA A 1 54 ? 1.074 10.531 8.948 1.00 24.14 54 ALA A CA 6
ATOM 12546 C C . ALA A 1 54 ? 0.523 9.962 10.223 1.00 4.33 54 ALA A C 6
ATOM 12547 O O . ALA A 1 54 ? 1.261 9.437 11.052 1.00 40.41 54 ALA A O 6
ATOM 12554 N N . SER A 1 55 ? -0.764 10.044 10.347 1.00 14.10 55 SER A N 6
ATOM 12555 C CA . SER A 1 55 ? -1.466 9.458 11.442 1.00 4.14 55 SER A CA 6
ATOM 12556 C C . SER A 1 55 ? -1.931 8.088 10.984 1.00 2.40 55 SER A C 6
ATOM 12557 O O . SER A 1 55 ? -2.017 7.840 9.774 1.00 53.05 55 SER A O 6
ATOM 12565 N N . VAL A 1 56 ? -2.229 7.222 11.905 1.00 1.43 56 VAL A N 6
ATOM 12566 C CA . VAL A 1 56 ? -2.649 5.891 11.575 1.00 34.20 56 VAL A CA 6
ATOM 12567 C C . VAL A 1 56 ? -3.879 5.508 12.407 1.00 75.32 56 VAL A C 6
ATOM 12568 O O . VAL A 1 56 ? -3.903 5.697 13.637 1.00 4.30 56 VAL A O 6
ATOM 12581 N N . GLU A 1 57 ? -4.889 5.000 11.760 1.00 21.50 57 GLU A N 6
ATOM 12582 C CA . GLU A 1 57 ? -6.100 4.592 12.435 1.00 3.55 57 GLU A CA 6
ATOM 12583 C C . GLU A 1 57 ? -6.548 3.240 11.905 1.00 4.44 57 GLU A C 6
ATOM 12584 O O . GLU A 1 57 ? -6.914 3.117 10.742 1.00 41.30 57 GLU A O 6
ATOM 12596 N N . GLU A 1 58 ? -6.481 2.230 12.725 1.00 22.41 58 GLU A N 6
ATOM 12597 C CA . GLU A 1 58 ? -6.905 0.912 12.307 1.00 33.44 58 GLU A CA 6
ATOM 12598 C C . GLU A 1 58 ? -8.382 0.730 12.558 1.00 4.24 58 GLU A C 6
ATOM 12599 O O . GLU A 1 58 ? -8.899 1.118 13.607 1.00 23.13 58 GLU A O 6
ATOM 12611 N N . LEU A 1 59 ? -9.044 0.168 11.598 1.00 42.41 59 LEU A N 6
ATOM 12612 C CA . LEU A 1 59 ? -10.454 -0.032 11.634 1.00 44.42 59 LEU A CA 6
ATOM 12613 C C . LEU A 1 59 ? -10.759 -1.447 11.199 1.00 21.34 59 LEU A C 6
ATOM 12614 O O . LEU A 1 59 ? -9.872 -2.179 10.728 1.00 14.23 59 LEU A O 6
ATOM 12630 N N . GLU A 1 60 ? -11.984 -1.825 11.342 1.00 44.24 60 GLU A N 6
ATOM 12631 C CA . GLU A 1 60 ? -12.430 -3.113 10.938 1.00 24.51 60 GLU A CA 6
ATOM 12632 C C . GLU A 1 60 ? -12.782 -3.055 9.471 1.00 35.44 60 GLU A C 6
ATOM 12633 O O . GLU A 1 60 ? -13.286 -2.040 8.970 1.00 41.23 60 GLU A O 6
ATOM 12645 N N . GLY A 1 61 ? -12.504 -4.109 8.799 1.00 42.54 61 GLY A N 6
ATOM 12646 C CA . GLY A 1 61 ? -12.768 -4.192 7.412 1.00 63.12 61 GLY A CA 6
ATOM 12647 C C . GLY A 1 61 ? -14.074 -4.882 7.170 1.00 15.52 61 GLY A C 6
ATOM 12648 O O . GLY A 1 61 ? -14.731 -5.344 8.115 1.00 2.21 61 GLY A O 6
ATOM 12652 N N . GLU A 1 62 ? -14.470 -4.937 5.938 1.00 5.21 62 GLU A N 6
ATOM 12653 C CA . GLU A 1 62 ? -15.669 -5.624 5.535 1.00 60.20 62 GLU A CA 6
ATOM 12654 C C . GLU A 1 62 ? -15.477 -7.135 5.669 1.00 34.44 62 GLU A C 6
ATOM 12655 O O . GLU A 1 62 ? -14.408 -7.604 6.073 1.00 40.34 62 GLU A O 6
ATOM 12667 N N . ASP A 1 63 ? -16.492 -7.871 5.338 1.00 0.21 63 ASP A N 6
ATOM 12668 C CA . ASP A 1 63 ? -16.482 -9.324 5.427 1.00 55.12 63 ASP A CA 6
ATOM 12669 C C . ASP A 1 63 ? -15.377 -9.957 4.598 1.00 22.20 63 ASP A C 6
ATOM 12670 O O . ASP A 1 63 ? -14.724 -10.912 5.013 1.00 2.53 63 ASP A O 6
ATOM 12679 N N . CYS A 1 64 ? -15.144 -9.393 3.456 1.00 4.01 64 CYS A N 6
ATOM 12680 C CA . CYS A 1 64 ? -14.127 -9.885 2.566 1.00 44.14 64 CYS A CA 6
ATOM 12681 C C . CYS A 1 64 ? -12.749 -9.345 2.924 1.00 14.51 64 CYS A C 6
ATOM 12682 O O . CYS A 1 64 ? -11.723 -9.781 2.379 1.00 62.21 64 CYS A O 6
ATOM 12689 N N . ASP A 1 65 ? -12.726 -8.461 3.887 1.00 72.23 65 ASP A N 6
ATOM 12690 C CA . ASP A 1 65 ? -11.507 -7.871 4.355 1.00 70.32 65 ASP A CA 6
ATOM 12691 C C . ASP A 1 65 ? -11.009 -8.606 5.551 1.00 13.44 65 ASP A C 6
ATOM 12692 O O . ASP A 1 65 ? -11.661 -9.536 6.058 1.00 64.24 65 ASP A O 6
ATOM 12701 N N . VAL A 1 66 ? -9.840 -8.261 5.941 1.00 64.44 66 VAL A N 6
ATOM 12702 C CA . VAL A 1 66 ? -9.209 -8.795 7.099 1.00 61.21 66 VAL A CA 6
ATOM 12703 C C . VAL A 1 66 ? -9.022 -7.699 8.105 1.00 43.04 66 VAL A C 6
ATOM 12704 O O . VAL A 1 66 ? -9.302 -7.864 9.284 1.00 5.44 66 VAL A O 6
ATOM 12717 N N . LEU A 1 67 ? -8.610 -6.577 7.614 1.00 74.33 67 LEU A N 6
ATOM 12718 C CA . LEU A 1 67 ? -8.299 -5.433 8.436 1.00 12.03 67 LEU A CA 6
ATOM 12719 C C . LEU A 1 67 ? -8.267 -4.242 7.530 1.00 44.21 67 LEU A C 6
ATOM 12720 O O . LEU A 1 67 ? -7.985 -4.384 6.328 1.00 62.12 67 LEU A O 6
ATOM 12736 N N . TYR A 1 68 ? -8.566 -3.108 8.069 1.00 43.54 68 TYR A N 6
ATOM 12737 C CA . TYR A 1 68 ? -8.605 -1.893 7.334 1.00 2.11 68 TYR A CA 6
ATOM 12738 C C . TYR A 1 68 ? -7.770 -0.888 8.116 1.00 51.24 68 TYR A C 6
ATOM 12739 O O . TYR A 1 68 ? -8.069 -0.602 9.250 1.00 4.03 68 TYR A O 6
ATOM 12757 N N . ARG A 1 69 ? -6.725 -0.388 7.554 1.00 63.15 69 ARG A N 6
ATOM 12758 C CA . ARG A 1 69 ? -5.941 0.567 8.266 1.00 62.31 69 ARG A CA 6
ATOM 12759 C C . ARG A 1 69 ? -5.838 1.860 7.479 1.00 54.13 69 ARG A C 6
ATOM 12760 O O . ARG A 1 69 ? -5.457 1.870 6.314 1.00 31.31 69 ARG A O 6
ATOM 12781 N N . LYS A 1 70 ? -6.231 2.919 8.112 1.00 3.11 70 LYS A N 6
ATOM 12782 C CA . LYS A 1 70 ? -6.276 4.240 7.538 1.00 24.23 70 LYS A CA 6
ATOM 12783 C C . LYS A 1 70 ? -5.032 5.004 7.958 1.00 24.35 70 LYS A C 6
ATOM 12784 O O . LYS A 1 70 ? -4.516 4.805 9.058 1.00 72.44 70 LYS A O 6
ATOM 12803 N N . TYR A 1 71 ? -4.552 5.824 7.081 1.00 53.44 71 TYR A N 6
ATOM 12804 C CA . TYR A 1 71 ? -3.452 6.692 7.327 1.00 21.45 71 TYR A CA 6
ATOM 12805 C C . TYR A 1 71 ? -3.836 8.069 6.857 1.00 52.34 71 TYR A C 6
ATOM 12806 O O . TYR A 1 71 ? -4.440 8.211 5.801 1.00 22.14 71 TYR A O 6
ATOM 12824 N N . THR A 1 72 ? -3.508 9.054 7.614 1.00 72.44 72 THR A N 6
ATOM 12825 C CA . THR A 1 72 ? -3.807 10.412 7.254 1.00 14.23 72 THR A CA 6
ATOM 12826 C C . THR A 1 72 ? -2.492 11.154 7.003 1.00 43.14 72 THR A C 6
ATOM 12827 O O . THR A 1 72 ? -1.703 11.374 7.929 1.00 32.14 72 THR A O 6
ATOM 12838 N N . LEU A 1 73 ? -2.265 11.509 5.758 1.00 43.03 73 LEU A N 6
ATOM 12839 C CA . LEU A 1 73 ? -1.001 12.064 5.293 1.00 12.12 73 LEU A CA 6
ATOM 12840 C C . LEU A 1 73 ? -1.000 13.578 5.227 1.00 34.12 73 LEU A C 6
ATOM 12841 O O . LEU A 1 73 ? -1.981 14.208 4.809 1.00 23.32 73 LEU A O 6
ATOM 12857 N N . GLU A 1 74 ? 0.112 14.134 5.626 1.00 24.43 74 GLU A N 6
ATOM 12858 C CA . GLU A 1 74 ? 0.385 15.541 5.527 1.00 43.40 74 GLU A CA 6
ATOM 12859 C C . GLU A 1 74 ? 1.878 15.634 5.203 1.00 54.40 74 GLU A C 6
ATOM 12860 O O . GLU A 1 74 ? 2.719 15.596 6.082 1.00 52.40 74 GLU A O 6
ATOM 12872 N N . LYS A 1 75 ? 2.200 15.632 3.956 1.00 32.42 75 LYS A N 6
ATOM 12873 C CA . LYS A 1 75 ? 3.570 15.714 3.547 1.00 25.11 75 LYS A CA 6
ATOM 12874 C C . LYS A 1 75 ? 3.857 17.088 3.020 1.00 32.45 75 LYS A C 6
ATOM 12875 O O . LYS A 1 75 ? 3.510 17.388 1.902 1.00 13.32 75 LYS A O 6
ATOM 12894 N N . GLU A 1 76 ? 4.395 17.942 3.873 1.00 30.24 76 GLU A N 6
ATOM 12895 C CA . GLU A 1 76 ? 4.873 19.301 3.517 1.00 32.21 76 GLU A CA 6
ATOM 12896 C C . GLU A 1 76 ? 3.793 20.158 2.791 1.00 72.50 76 GLU A C 6
ATOM 12897 O O . GLU A 1 76 ? 4.104 21.026 1.959 1.00 23.45 76 GLU A O 6
ATOM 12909 N N . GLY A 1 77 ? 2.541 19.980 3.189 1.00 74.44 77 GLY A N 6
ATOM 12910 C CA . GLY A 1 77 ? 1.441 20.711 2.570 1.00 5.14 77 GLY A CA 6
ATOM 12911 C C . GLY A 1 77 ? 0.673 19.878 1.578 1.00 0.02 77 GLY A C 6
ATOM 12912 O O . GLY A 1 77 ? -0.400 20.276 1.111 1.00 32.12 77 GLY A O 6
ATOM 12916 N N . LYS A 1 78 ? 1.186 18.726 1.289 1.00 40.32 78 LYS A N 6
ATOM 12917 C CA . LYS A 1 78 ? 0.569 17.813 0.375 1.00 14.43 78 LYS A CA 6
ATOM 12918 C C . LYS A 1 78 ? -0.171 16.804 1.216 1.00 22.44 78 LYS A C 6
ATOM 12919 O O . LYS A 1 78 ? 0.433 15.939 1.851 1.00 21.21 78 LYS A O 6
ATOM 12938 N N . LYS A 1 79 ? -1.452 16.963 1.288 1.00 32.44 79 LYS A N 6
ATOM 12939 C CA . LYS A 1 79 ? -2.264 16.152 2.155 1.00 0.01 79 LYS A CA 6
ATOM 12940 C C . LYS A 1 79 ? -2.979 15.065 1.408 1.00 33.42 79 LYS A C 6
ATOM 12941 O O . LYS A 1 79 ? -3.270 15.196 0.216 1.00 5.32 79 LYS A O 6
ATOM 12960 N N . GLY A 1 80 ? -3.282 14.015 2.113 1.00 60.04 80 GLY A N 6
ATOM 12961 C CA . GLY A 1 80 ? -3.989 12.921 1.555 1.00 40.33 80 GLY A CA 6
ATOM 12962 C C . GLY A 1 80 ? -4.345 11.946 2.601 1.00 15.25 80 GLY A C 6
ATOM 12963 O O . GLY A 1 80 ? -4.001 12.131 3.762 1.00 1.13 80 GLY A O 6
ATOM 12967 N N . ILE A 1 81 ? -5.040 10.956 2.227 1.00 41.33 81 ILE A N 6
ATOM 12968 C CA . ILE A 1 81 ? -5.431 9.924 3.110 1.00 1.50 81 ILE A CA 6
ATOM 12969 C C . ILE A 1 81 ? -5.152 8.598 2.398 1.00 12.35 81 ILE A C 6
ATOM 12970 O O . ILE A 1 81 ? -5.107 8.551 1.169 1.00 34.31 81 ILE A O 6
ATOM 12986 N N . VAL A 1 82 ? -4.846 7.584 3.139 1.00 2.12 82 VAL A N 6
ATOM 12987 C CA . VAL A 1 82 ? -4.561 6.293 2.564 1.00 32.54 82 VAL A CA 6
ATOM 12988 C C . VAL A 1 82 ? -5.331 5.234 3.313 1.00 74.31 82 VAL A C 6
ATOM 12989 O O . VAL A 1 82 ? -5.296 5.178 4.545 1.00 42.15 82 VAL A O 6
ATOM 13002 N N . HIS A 1 83 ? -6.054 4.440 2.595 1.00 72.44 83 HIS A N 6
ATOM 13003 C CA . HIS A 1 83 ? -6.818 3.372 3.176 1.00 60.42 83 HIS A CA 6
ATOM 13004 C C . HIS A 1 83 ? -6.252 2.041 2.715 1.00 14.20 83 HIS A C 6
ATOM 13005 O O . HIS A 1 83 ? -6.285 1.722 1.530 1.00 3.05 83 HIS A O 6
ATOM 13019 N N . VAL A 1 84 ? -5.704 1.290 3.623 1.00 50.01 84 VAL A N 6
ATOM 13020 C CA . VAL A 1 84 ? -5.162 -0.010 3.308 1.00 0.11 84 VAL A CA 6
ATOM 13021 C C . VAL A 1 84 ? -6.132 -1.078 3.791 1.00 5.01 84 VAL A C 6
ATOM 13022 O O . VAL A 1 84 ? -6.322 -1.248 4.988 1.00 1.32 84 VAL A O 6
ATOM 13035 N N . LYS A 1 85 ? -6.756 -1.754 2.878 1.00 33.21 85 LYS A N 6
ATOM 13036 C CA . LYS A 1 85 ? -7.680 -2.809 3.216 1.00 64.13 85 LYS A CA 6
ATOM 13037 C C . LYS A 1 85 ? -7.052 -4.140 2.799 1.00 25.24 85 LYS A C 6
ATOM 13038 O O . LYS A 1 85 ? -6.589 -4.296 1.659 1.00 1.23 85 LYS A O 6
ATOM 13057 N N . LEU A 1 86 ? -6.971 -5.070 3.713 1.00 15.21 86 LEU A N 6
ATOM 13058 C CA . LEU A 1 86 ? -6.367 -6.336 3.412 1.00 60.04 86 LEU A CA 6
ATOM 13059 C C . LEU A 1 86 ? -7.488 -7.275 3.164 1.00 23.12 86 LEU A C 6
ATOM 13060 O O . LEU A 1 86 ? -8.376 -7.361 3.980 1.00 20.40 86 LEU A O 6
ATOM 13076 N N . ARG A 1 87 ? -7.493 -7.926 2.061 1.00 72.04 87 ARG A N 6
ATOM 13077 C CA . ARG A 1 87 ? -8.552 -8.829 1.742 1.00 65.22 87 ARG A CA 6
ATOM 13078 C C . ARG A 1 87 ? -8.065 -10.234 1.725 1.00 1.24 87 ARG A C 6
ATOM 13079 O O . ARG A 1 87 ? -6.947 -10.509 1.318 1.00 33.12 87 ARG A O 6
ATOM 13100 N N . LYS A 1 88 ? -8.882 -11.105 2.203 1.00 23.15 88 LYS A N 6
ATOM 13101 C CA . LYS A 1 88 ? -8.582 -12.502 2.187 1.00 2.05 88 LYS A CA 6
ATOM 13102 C C . LYS A 1 88 ? -9.198 -13.140 0.937 1.00 71.13 88 LYS A C 6
ATOM 13103 O O . LYS A 1 88 ? -10.425 -13.393 0.893 1.00 44.10 88 LYS A O 6
ATOM 13122 N N . ILE A 1 89 ? -8.384 -13.329 -0.097 1.00 42.10 89 ILE A N 6
ATOM 13123 C CA . ILE A 1 89 ? -8.862 -13.960 -1.312 1.00 62.51 89 ILE A CA 6
ATOM 13124 C C . ILE A 1 89 ? -9.235 -15.395 -1.012 1.00 11.32 89 ILE A C 6
ATOM 13125 O O . ILE A 1 89 ? -8.394 -16.248 -0.695 1.00 50.52 89 ILE A O 6
ATOM 13141 N N . THR A 1 90 ? -10.480 -15.646 -1.082 1.00 54.55 90 THR A N 6
ATOM 13142 C CA . THR A 1 90 ? -11.000 -16.888 -0.736 1.00 55.40 90 THR A CA 6
ATOM 13143 C C . THR A 1 90 ? -12.044 -17.299 -1.735 1.00 5.41 90 THR A C 6
ATOM 13144 O O . THR A 1 90 ? -12.401 -16.540 -2.639 1.00 0.32 90 THR A O 6
ATOM 13155 N N . GLU A 1 91 ? -12.549 -18.477 -1.543 1.00 61.41 91 GLU A N 6
ATOM 13156 C CA . GLU A 1 91 ? -13.589 -19.052 -2.353 1.00 1.45 91 GLU A CA 6
ATOM 13157 C C . GLU A 1 91 ? -14.916 -18.329 -2.066 1.00 31.43 91 GLU A C 6
ATOM 13158 O O . GLU A 1 91 ? -15.860 -18.355 -2.862 1.00 33.21 91 GLU A O 6
ATOM 13170 N N . ASN A 1 92 ? -14.935 -17.647 -0.954 1.00 54.44 92 ASN A N 6
ATOM 13171 C CA . ASN A 1 92 ? -16.097 -16.882 -0.505 1.00 2.13 92 ASN A CA 6
ATOM 13172 C C . ASN A 1 92 ? -15.947 -15.415 -0.861 1.00 25.11 92 ASN A C 6
ATOM 13173 O O . ASN A 1 92 ? -16.931 -14.726 -1.125 1.00 13.43 92 ASN A O 6
ATOM 13184 N N . CYS A 1 93 ? -14.727 -14.936 -0.866 1.00 74.30 93 CYS A N 6
ATOM 13185 C CA . CYS A 1 93 ? -14.465 -13.552 -1.124 1.00 71.53 93 CYS A CA 6
ATOM 13186 C C . CYS A 1 93 ? -13.345 -13.320 -2.109 1.00 1.10 93 CYS A C 6
ATOM 13187 O O . CYS A 1 93 ? -12.179 -13.561 -1.800 1.00 21.12 93 CYS A O 6
ATOM 13194 N N . PRO A 1 94 ? -13.679 -12.876 -3.311 1.00 3.21 94 PRO A N 6
ATOM 13195 C CA . PRO A 1 94 ? -12.701 -12.462 -4.280 1.00 21.51 94 PRO A CA 6
ATOM 13196 C C . PRO A 1 94 ? -12.387 -10.949 -4.150 1.00 10.31 94 PRO A C 6
ATOM 13197 O O . PRO A 1 94 ? -13.247 -10.143 -3.742 1.00 25.11 94 PRO A O 6
ATOM 13208 N N . PRO A 1 95 ? -11.147 -10.553 -4.385 1.00 73.52 95 PRO A N 6
ATOM 13209 C CA . PRO A 1 95 ? -10.777 -9.152 -4.443 1.00 72.35 95 PRO A CA 6
ATOM 13210 C C . PRO A 1 95 ? -11.067 -8.554 -5.813 1.00 64.25 95 PRO A C 6
ATOM 13211 O O . PRO A 1 95 ? -11.210 -9.283 -6.825 1.00 63.45 95 PRO A O 6
ATOM 13222 N N . VAL A 1 96 ? -11.176 -7.264 -5.837 1.00 70.43 96 VAL A N 6
ATOM 13223 C CA . VAL A 1 96 ? -11.337 -6.528 -7.064 1.00 74.22 96 VAL A CA 6
ATOM 13224 C C . VAL A 1 96 ? -9.952 -6.015 -7.406 1.00 71.22 96 VAL A C 6
ATOM 13225 O O . VAL A 1 96 ? -9.150 -5.762 -6.503 1.00 75.41 96 VAL A O 6
ATOM 13238 N N . ASP A 1 97 ? -9.670 -5.855 -8.651 1.00 14.33 97 ASP A N 6
ATOM 13239 C CA . ASP A 1 97 ? -8.354 -5.488 -9.068 1.00 21.24 97 ASP A CA 6
ATOM 13240 C C . ASP A 1 97 ? -8.284 -4.055 -9.536 1.00 72.33 97 ASP A C 6
ATOM 13241 O O . ASP A 1 97 ? -9.245 -3.503 -10.108 1.00 52.22 97 ASP A O 6
ATOM 13250 N N . GLY A 1 98 ? -7.157 -3.467 -9.274 1.00 0.02 98 GLY A N 6
ATOM 13251 C CA . GLY A 1 98 ? -6.882 -2.110 -9.621 1.00 72.11 98 GLY A CA 6
ATOM 13252 C C . GLY A 1 98 ? -5.504 -1.988 -10.137 1.00 41.30 98 GLY A C 6
ATOM 13253 O O . GLY A 1 98 ? -4.972 -2.932 -10.759 1.00 3.53 98 GLY A O 6
ATOM 13257 N N . ASN A 1 99 ? -4.920 -0.870 -9.877 1.00 15.00 99 ASN A N 6
ATOM 13258 C CA . ASN A 1 99 ? -3.548 -0.586 -10.254 1.00 51.34 99 ASN A CA 6
ATOM 13259 C C . ASN A 1 99 ? -2.618 -1.567 -9.591 1.00 22.12 99 ASN A C 6
ATOM 13260 O O . ASN A 1 99 ? -2.672 -1.762 -8.392 1.00 21.41 99 ASN A O 6
ATOM 13271 N N . ARG A 1 100 ? -1.817 -2.217 -10.357 1.00 11.34 100 ARG A N 6
ATOM 13272 C CA . ARG A 1 100 ? -0.878 -3.141 -9.809 1.00 40.21 100 ARG A CA 6
ATOM 13273 C C . ARG A 1 100 ? 0.457 -2.501 -9.668 1.00 43.12 100 ARG A C 6
ATOM 13274 O O . ARG A 1 100 ? 0.947 -1.836 -10.584 1.00 30.35 100 ARG A O 6
ATOM 13295 N N . CYS A 1 101 ? 1.012 -2.666 -8.514 1.00 4.31 101 CYS A N 6
ATOM 13296 C CA . CYS A 1 101 ? 2.284 -2.106 -8.167 1.00 64.40 101 CYS A CA 6
ATOM 13297 C C . CYS A 1 101 ? 3.399 -2.868 -8.878 1.00 2.42 101 CYS A C 6
ATOM 13298 O O . CYS A 1 101 ? 3.218 -4.037 -9.262 1.00 20.53 101 CYS A O 6
ATOM 13305 N N . SER A 1 102 ? 4.517 -2.218 -9.085 1.00 43.12 102 SER A N 6
ATOM 13306 C CA . SER A 1 102 ? 5.672 -2.845 -9.653 1.00 64.32 102 SER A CA 6
ATOM 13307 C C . SER A 1 102 ? 6.383 -3.605 -8.530 1.00 21.42 102 SER A C 6
ATOM 13308 O O . SER A 1 102 ? 7.384 -3.141 -7.976 1.00 22.31 102 SER A O 6
ATOM 13316 N N . VAL A 1 103 ? 5.797 -4.724 -8.162 1.00 70.24 103 VAL A N 6
ATOM 13317 C CA . VAL A 1 103 ? 6.262 -5.528 -7.066 1.00 4.14 103 VAL A CA 6
ATOM 13318 C C . VAL A 1 103 ? 7.474 -6.313 -7.488 1.00 52.13 103 VAL A C 6
ATOM 13319 O O . VAL A 1 103 ? 7.551 -6.835 -8.609 1.00 44.43 103 VAL A O 6
ATOM 13332 N N . LEU A 1 104 ? 8.369 -6.386 -6.609 1.00 1.44 104 LEU A N 6
ATOM 13333 C CA . LEU A 1 104 ? 9.575 -7.110 -6.736 1.00 54.04 104 LEU A CA 6
ATOM 13334 C C . LEU A 1 104 ? 9.948 -7.438 -5.321 1.00 32.45 104 LEU A C 6
ATOM 13335 O O . LEU A 1 104 ? 9.175 -8.089 -4.631 1.00 33.11 104 LEU A O 6
ATOM 13351 N N . GLU A 1 105 ? 11.074 -7.036 -4.896 1.00 13.14 105 GLU A N 6
ATOM 13352 C CA . GLU A 1 105 ? 11.409 -7.121 -3.506 1.00 63.24 105 GLU A CA 6
ATOM 13353 C C . GLU A 1 105 ? 11.168 -5.767 -2.890 1.00 41.31 105 GLU A C 6
ATOM 13354 O O . GLU A 1 105 ? 10.984 -4.784 -3.631 1.00 42.25 105 GLU A O 6
ATOM 13366 N N . PHE A 1 106 ? 11.199 -5.710 -1.559 1.00 64.31 106 PHE A N 6
ATOM 13367 C CA . PHE A 1 106 ? 10.857 -4.505 -0.758 1.00 43.21 106 PHE A CA 6
ATOM 13368 C C . PHE A 1 106 ? 11.436 -3.206 -1.310 1.00 73.23 106 PHE A C 6
ATOM 13369 O O . PHE A 1 106 ? 10.777 -2.186 -1.285 1.00 73.32 106 PHE A O 6
ATOM 13386 N N . GLU A 1 107 ? 12.627 -3.275 -1.842 1.00 24.31 107 GLU A N 6
ATOM 13387 C CA . GLU A 1 107 ? 13.329 -2.125 -2.414 1.00 33.34 107 GLU A CA 6
ATOM 13388 C C . GLU A 1 107 ? 12.513 -1.438 -3.530 1.00 15.32 107 GLU A C 6
ATOM 13389 O O . GLU A 1 107 ? 12.508 -0.209 -3.654 1.00 61.03 107 GLU A O 6
ATOM 13401 N N . ARG A 1 108 ? 11.830 -2.219 -4.318 1.00 63.20 108 ARG A N 6
ATOM 13402 C CA . ARG A 1 108 ? 11.005 -1.677 -5.360 1.00 5.44 108 ARG A CA 6
ATOM 13403 C C . ARG A 1 108 ? 9.624 -1.447 -4.840 1.00 3.31 108 ARG A C 6
ATOM 13404 O O . ARG A 1 108 ? 8.974 -0.465 -5.194 1.00 25.43 108 ARG A O 6
ATOM 13425 N N . ASP A 1 109 ? 9.208 -2.322 -3.961 1.00 54.13 109 ASP A N 6
ATOM 13426 C CA . ASP A 1 109 ? 7.864 -2.291 -3.404 1.00 53.23 109 ASP A CA 6
ATOM 13427 C C . ASP A 1 109 ? 7.637 -1.009 -2.630 1.00 51.52 109 ASP A C 6
ATOM 13428 O O . ASP A 1 109 ? 6.641 -0.321 -2.844 1.00 74.52 109 ASP A O 6
ATOM 13437 N N . ILE A 1 110 ? 8.600 -0.647 -1.775 1.00 64.44 110 ILE A N 6
ATOM 13438 C CA . ILE A 1 110 ? 8.468 0.545 -0.953 1.00 72.21 110 ILE A CA 6
ATOM 13439 C C . ILE A 1 110 ? 8.431 1.782 -1.835 1.00 24.23 110 ILE A C 6
ATOM 13440 O O . ILE A 1 110 ? 7.616 2.670 -1.636 1.00 34.55 110 ILE A O 6
ATOM 13456 N N . GLU A 1 111 ? 9.251 1.776 -2.863 1.00 3.44 111 GLU A N 6
ATOM 13457 C CA . GLU A 1 111 ? 9.349 2.885 -3.760 1.00 44.31 111 GLU A CA 6
ATOM 13458 C C . GLU A 1 111 ? 8.076 3.037 -4.562 1.00 11.25 111 GLU A C 6
ATOM 13459 O O . GLU A 1 111 ? 7.567 4.138 -4.725 1.00 33.33 111 GLU A O 6
ATOM 13471 N N . CYS A 1 112 ? 7.547 1.930 -4.996 1.00 74.31 112 CYS A N 6
ATOM 13472 C CA . CYS A 1 112 ? 6.325 1.895 -5.759 1.00 43.23 112 CYS A CA 6
ATOM 13473 C C . CYS A 1 112 ? 5.146 2.424 -4.942 1.00 51.45 112 CYS A C 6
ATOM 13474 O O . CYS A 1 112 ? 4.374 3.269 -5.425 1.00 14.21 112 CYS A O 6
ATOM 13481 N N . ILE A 1 113 ? 5.059 2.000 -3.693 1.00 54.44 113 ILE A N 6
ATOM 13482 C CA . ILE A 1 113 ? 3.986 2.432 -2.818 1.00 33.22 113 ILE A CA 6
ATOM 13483 C C . ILE A 1 113 ? 4.142 3.915 -2.494 1.00 31.13 113 ILE A C 6
ATOM 13484 O O . ILE A 1 113 ? 3.168 4.678 -2.530 1.00 20.22 113 ILE A O 6
ATOM 13500 N N . VAL A 1 114 ? 5.375 4.329 -2.246 1.00 2.14 114 VAL A N 6
ATOM 13501 C CA . VAL A 1 114 ? 5.658 5.716 -1.937 1.00 61.12 114 VAL A CA 6
ATOM 13502 C C . VAL A 1 114 ? 5.328 6.602 -3.129 1.00 51.31 114 VAL A C 6
ATOM 13503 O O . VAL A 1 114 ? 4.686 7.624 -2.975 1.00 43.52 114 VAL A O 6
ATOM 13516 N N . LYS A 1 115 ? 5.705 6.154 -4.311 1.00 33.42 115 LYS A N 6
ATOM 13517 C CA . LYS A 1 115 ? 5.482 6.892 -5.539 1.00 55.22 115 LYS A CA 6
ATOM 13518 C C . LYS A 1 115 ? 3.986 7.097 -5.798 1.00 14.41 115 LYS A C 6
ATOM 13519 O O . LYS A 1 115 ? 3.566 8.180 -6.198 1.00 32.42 115 LYS A O 6
ATOM 13538 N N . ALA A 1 116 ? 3.193 6.075 -5.533 1.00 41.13 116 ALA A N 6
ATOM 13539 C CA . ALA A 1 116 ? 1.754 6.157 -5.740 1.00 1.14 116 ALA A CA 6
ATOM 13540 C C . ALA A 1 116 ? 1.107 7.130 -4.765 1.00 70.33 116 ALA A C 6
ATOM 13541 O O . ALA A 1 116 ? 0.210 7.900 -5.129 1.00 42.14 116 ALA A O 6
ATOM 13548 N N . ILE A 1 117 ? 1.567 7.116 -3.541 1.00 44.42 117 ILE A N 6
ATOM 13549 C CA . ILE A 1 117 ? 1.047 8.027 -2.545 1.00 72.33 117 ILE A CA 6
ATOM 13550 C C . ILE A 1 117 ? 1.525 9.444 -2.856 1.00 34.51 117 ILE A C 6
ATOM 13551 O O . ILE A 1 117 ? 0.739 10.395 -2.855 1.00 42.53 117 ILE A O 6
ATOM 13567 N N . GLU A 1 118 ? 2.788 9.551 -3.206 1.00 54.44 118 GLU A N 6
ATOM 13568 C CA . GLU A 1 118 ? 3.422 10.823 -3.482 1.00 23.41 118 GLU A CA 6
ATOM 13569 C C . GLU A 1 118 ? 2.761 11.499 -4.676 1.00 44.10 118 GLU A C 6
ATOM 13570 O O . GLU A 1 118 ? 2.513 12.704 -4.635 1.00 55.23 118 GLU A O 6
ATOM 13582 N N . GLU A 1 119 ? 2.422 10.723 -5.715 1.00 53.31 119 GLU A N 6
ATOM 13583 C CA . GLU A 1 119 ? 1.805 11.308 -6.886 1.00 73.40 119 GLU A CA 6
ATOM 13584 C C . GLU A 1 119 ? 0.395 11.775 -6.572 1.00 74.32 119 GLU A C 6
ATOM 13585 O O . GLU A 1 119 ? -0.024 12.822 -7.037 1.00 12.11 119 GLU A O 6
ATOM 13597 N N . CYS A 1 120 ? -0.315 11.023 -5.738 1.00 51.21 120 CYS A N 6
ATOM 13598 C CA . CYS A 1 120 ? -1.681 11.370 -5.401 1.00 54.52 120 CYS A CA 6
ATOM 13599 C C . CYS A 1 120 ? -1.696 12.655 -4.572 1.00 21.40 120 CYS A C 6
ATOM 13600 O O . CYS A 1 120 ? -2.602 13.489 -4.684 1.00 10.23 120 CYS A O 6
ATOM 13607 N N . LEU A 1 121 ? -0.670 12.817 -3.757 1.00 30.32 121 LEU A N 6
ATOM 13608 C CA . LEU A 1 121 ? -0.503 14.007 -2.958 1.00 64.21 121 LEU A CA 6
ATOM 13609 C C . LEU A 1 121 ? -0.012 15.187 -3.812 1.00 73.32 121 LEU A C 6
ATOM 13610 O O . LEU A 1 121 ? -0.402 16.329 -3.589 1.00 71.24 121 LEU A O 6
ATOM 13626 N N . ALA A 1 122 ? 0.831 14.898 -4.801 1.00 53.55 122 ALA A N 6
ATOM 13627 C CA . ALA A 1 122 ? 1.366 15.918 -5.704 1.00 74.15 122 ALA A CA 6
ATOM 13628 C C . ALA A 1 122 ? 0.290 16.455 -6.618 1.00 53.51 122 ALA A C 6
ATOM 13629 O O . ALA A 1 122 ? 0.276 17.639 -6.953 1.00 74.23 122 ALA A O 6
ATOM 13636 N N . LYS A 1 123 ? -0.625 15.596 -6.982 1.00 70.32 123 LYS A N 6
ATOM 13637 C CA . LYS A 1 123 ? -1.735 15.958 -7.835 1.00 4.33 123 LYS A CA 6
ATOM 13638 C C . LYS A 1 123 ? -2.852 16.652 -7.043 1.00 34.14 123 LYS A C 6
ATOM 13639 O O . LYS A 1 123 ? -3.954 16.846 -7.557 1.00 2.44 123 LYS A O 6
ATOM 13658 N N . GLY A 1 124 ? -2.554 17.001 -5.791 1.00 11.32 124 GLY A N 6
ATOM 13659 C CA . GLY A 1 124 ? -3.488 17.688 -4.936 1.00 43.51 124 GLY A CA 6
ATOM 13660 C C . GLY A 1 124 ? -4.041 18.957 -5.566 1.00 45.12 124 GLY A C 6
ATOM 13661 O O . GLY A 1 124 ? -3.277 19.867 -5.950 1.00 50.25 124 GLY A O 6
ATOM 13665 N N . GLU A 1 125 ? -5.356 19.007 -5.639 1.00 74.31 125 GLU A N 6
ATOM 13666 C CA . GLU A 1 125 ? -6.131 20.078 -6.238 1.00 42.51 125 GLU A CA 6
ATOM 13667 C C . GLU A 1 125 ? -5.954 20.143 -7.742 1.00 21.44 125 GLU A C 6
ATOM 13668 O O . GLU A 1 125 ? -5.506 21.147 -8.302 1.00 62.44 125 GLU A O 6
ATOM 13680 N N . LEU A 1 126 ? -6.278 19.035 -8.379 1.00 24.42 126 LEU A N 6
ATOM 13681 C CA . LEU A 1 126 ? -6.269 18.895 -9.811 1.00 64.21 126 LEU A CA 6
ATOM 13682 C C . LEU A 1 126 ? -7.436 18.024 -10.224 1.00 51.13 126 LEU A C 6
ATOM 13683 O O . LEU A 1 126 ? -7.714 17.012 -9.579 1.00 4.10 126 LEU A O 6
ATOM 13699 N N . ASN A 1 127 ? -8.124 18.447 -11.266 1.00 55.44 127 ASN A N 6
ATOM 13700 C CA . ASN A 1 127 ? -9.286 17.741 -11.840 1.00 20.32 127 ASN A CA 6
ATOM 13701 C C . ASN A 1 127 ? -8.932 16.330 -12.287 1.00 32.04 127 ASN A C 6
ATOM 13702 O O . ASN A 1 127 ? -8.271 16.130 -13.316 1.00 44.25 127 ASN A O 6
ATOM 13713 N N . SER A 1 128 ? -9.277 15.375 -11.460 1.00 24.10 128 SER A N 6
ATOM 13714 C CA . SER A 1 128 ? -9.092 13.988 -11.712 1.00 1.13 128 SER A CA 6
ATOM 13715 C C . SER A 1 128 ? -10.101 13.164 -10.894 1.00 1.41 128 SER A C 6
ATOM 13716 O O . SER A 1 128 ? -9.958 13.039 -9.675 1.00 42.22 128 SER A O 6
ATOM 13724 N N . LYS A 1 129 ? -11.115 12.633 -11.582 1.00 32.34 129 LYS A N 6
ATOM 13725 C CA . LYS A 1 129 ? -12.183 11.797 -11.000 1.00 5.34 129 LYS A CA 6
ATOM 13726 C C . LYS A 1 129 ? -13.110 12.587 -10.072 1.00 33.45 129 LYS A C 6
ATOM 13727 O O . LYS A 1 129 ? -12.754 12.888 -8.927 1.00 41.00 129 LYS A O 6
ATOM 13746 N N . LEU A 1 130 ? -14.301 12.925 -10.558 1.00 5.10 130 LEU A N 6
ATOM 13747 C CA . LEU A 1 130 ? -15.276 13.617 -9.737 1.00 42.55 130 LEU A CA 6
ATOM 13748 C C . LEU A 1 130 ? -15.974 12.691 -8.735 1.00 10.52 130 LEU A C 6
ATOM 13749 O O . LEU A 1 130 ? -17.128 12.293 -8.881 1.00 51.43 130 LEU A O 6
ATOM 13765 N N . GLU A 1 131 ? -15.236 12.326 -7.744 1.00 14.13 131 GLU A N 6
ATOM 13766 C CA . GLU A 1 131 ? -15.682 11.450 -6.719 1.00 3.52 131 GLU A CA 6
ATOM 13767 C C . GLU A 1 131 ? -15.258 12.050 -5.399 1.00 71.34 131 GLU A C 6
ATOM 13768 O O . GLU A 1 131 ? -14.282 12.809 -5.352 1.00 12.42 131 GLU A O 6
ATOM 13780 N N . GLY A 1 132 ? -15.988 11.781 -4.365 1.00 20.55 132 GLY A N 6
ATOM 13781 C CA . GLY A 1 132 ? -15.666 12.349 -3.095 1.00 63.32 132 GLY A CA 6
ATOM 13782 C C . GLY A 1 132 ? -15.381 11.298 -2.077 1.00 72.03 132 GLY A C 6
ATOM 13783 O O . GLY A 1 132 ? -16.028 10.243 -2.063 1.00 10.23 132 GLY A O 6
ATOM 13787 N N . LYS A 1 133 ? -14.423 11.560 -1.232 1.00 1.14 133 LYS A N 6
ATOM 13788 C CA . LYS A 1 133 ? -14.078 10.654 -0.173 1.00 72.35 133 LYS A CA 6
ATOM 13789 C C . LYS A 1 133 ? -14.307 11.410 1.135 1.00 21.11 133 LYS A C 6
ATOM 13790 O O . LYS A 1 133 ? -13.407 12.091 1.639 1.00 3.32 133 LYS A O 6
ATOM 13809 N N . PRO A 1 134 ? -15.536 11.374 1.667 1.00 44.11 134 PRO A N 6
ATOM 13810 C CA . PRO A 1 134 ? -15.908 12.153 2.826 1.00 14.03 134 PRO A CA 6
ATOM 13811 C C . PRO A 1 134 ? -15.534 11.476 4.131 1.00 41.32 134 PRO A C 6
ATOM 13812 O O . PRO A 1 134 ? -16.385 10.887 4.827 1.00 32.15 134 PRO A O 6
ATOM 13823 N N . ILE A 1 135 ? -14.259 11.465 4.408 1.00 50.51 135 ILE A N 6
ATOM 13824 C CA . ILE A 1 135 ? -13.754 10.958 5.634 1.00 54.52 135 ILE A CA 6
ATOM 13825 C C . ILE A 1 135 ? -12.835 11.998 6.259 1.00 14.35 135 ILE A C 6
ATOM 13826 O O . ILE A 1 135 ? -11.703 12.179 5.821 1.00 63.51 135 ILE A O 6
ATOM 13842 N N . PRO A 1 136 ? -13.333 12.737 7.234 1.00 33.00 136 PRO A N 6
ATOM 13843 C CA . PRO A 1 136 ? -12.513 13.644 8.006 1.00 34.35 136 PRO A CA 6
ATOM 13844 C C . PRO A 1 136 ? -11.881 12.908 9.192 1.00 61.13 136 PRO A C 6
ATOM 13845 O O . PRO A 1 136 ? -12.581 12.214 9.958 1.00 24.41 136 PRO A O 6
ATOM 13856 N N . ASN A 1 137 ? -10.590 13.046 9.358 1.00 63.15 137 ASN A N 6
ATOM 13857 C CA . ASN A 1 137 ? -9.898 12.360 10.440 1.00 22.24 137 ASN A CA 6
ATOM 13858 C C . ASN A 1 137 ? -9.228 13.387 11.332 1.00 20.33 137 ASN A C 6
ATOM 13859 O O . ASN A 1 137 ? -8.211 13.960 10.963 1.00 3.51 137 ASN A O 6
ATOM 13870 N N . PRO A 1 138 ? -9.816 13.676 12.499 1.00 73.11 138 PRO A N 6
ATOM 13871 C CA . PRO A 1 138 ? -9.270 14.663 13.421 1.00 31.30 138 PRO A CA 6
ATOM 13872 C C . PRO A 1 138 ? -8.228 14.067 14.375 1.00 33.24 138 PRO A C 6
ATOM 13873 O O . PRO A 1 138 ? -7.597 14.785 15.152 1.00 53.23 138 PRO A O 6
ATOM 13884 N N . LEU A 1 139 ? -8.051 12.770 14.311 1.00 0.23 139 LEU A N 6
ATOM 13885 C CA . LEU A 1 139 ? -7.124 12.099 15.173 1.00 21.13 139 LEU A CA 6
ATOM 13886 C C . LEU A 1 139 ? -5.825 11.941 14.425 1.00 44.04 139 LEU A C 6
ATOM 13887 O O . LEU A 1 139 ? -5.698 11.100 13.531 1.00 0.12 139 LEU A O 6
ATOM 13903 N N . LEU A 1 140 ? -4.890 12.773 14.748 1.00 71.11 140 LEU A N 6
ATOM 13904 C CA . LEU A 1 140 ? -3.611 12.722 14.112 1.00 24.21 140 LEU A CA 6
ATOM 13905 C C . LEU A 1 140 ? -2.458 12.595 15.099 1.00 3.03 140 LEU A C 6
ATOM 13906 O O . LEU A 1 140 ? -2.264 13.445 15.974 1.00 22.14 140 LEU A O 6
ATOM 13922 N N . GLY A 1 141 ? -1.772 11.473 15.020 1.00 42.53 141 GLY A N 6
ATOM 13923 C CA . GLY A 1 141 ? -0.655 11.192 15.887 1.00 31.41 141 GLY A CA 6
ATOM 13924 C C . GLY A 1 141 ? 0.307 10.238 15.220 1.00 4.32 141 GLY A C 6
ATOM 13925 O O . GLY A 1 141 ? -0.101 9.441 14.374 1.00 23.35 141 GLY A O 6
ATOM 13929 N N . LEU A 1 142 ? 1.568 10.303 15.590 1.00 42.22 142 LEU A N 6
ATOM 13930 C CA . LEU A 1 142 ? 2.602 9.501 14.953 1.00 53.43 142 LEU A CA 6
ATOM 13931 C C . LEU A 1 142 ? 3.397 8.717 15.980 1.00 32.41 142 LEU A C 6
ATOM 13932 O O . LEU A 1 142 ? 3.658 9.206 17.089 1.00 23.20 142 LEU A O 6
ATOM 13948 N N . ASP A 1 143 ? 3.779 7.514 15.611 1.00 54.53 143 ASP A N 6
ATOM 13949 C CA . ASP A 1 143 ? 4.625 6.670 16.444 1.00 25.30 143 ASP A CA 6
ATOM 13950 C C . ASP A 1 143 ? 5.566 5.874 15.568 1.00 33.53 143 ASP A C 6
ATOM 13951 O O . ASP A 1 143 ? 5.196 4.824 15.049 1.00 34.21 143 ASP A O 6
ATOM 13960 N N . SER A 1 144 ? 6.733 6.415 15.340 1.00 3.12 144 SER A N 6
ATOM 13961 C CA . SER A 1 144 ? 7.790 5.792 14.559 1.00 72.15 144 SER A CA 6
ATOM 13962 C C . SER A 1 144 ? 9.088 6.528 14.808 1.00 11.13 144 SER A C 6
ATOM 13963 O O . SER A 1 144 ? 9.315 7.625 14.268 1.00 52.31 144 SER A O 6
ATOM 13971 N N . THR A 1 145 ? 9.916 5.975 15.652 1.00 42.53 145 THR A N 6
ATOM 13972 C CA . THR A 1 145 ? 11.189 6.562 15.929 1.00 4.32 145 THR A CA 6
ATOM 13973 C C . THR A 1 145 ? 12.213 6.169 14.846 1.00 72.51 145 THR A C 6
ATOM 13974 O O . THR A 1 145 ? 13.124 5.367 15.073 1.00 5.11 145 THR A O 6
ATOM 13985 N N . ARG A 1 146 ? 11.962 6.690 13.636 1.00 54.51 146 ARG A N 6
ATOM 13986 C CA . ARG A 1 146 ? 12.801 6.505 12.451 1.00 61.34 146 ARG A CA 6
ATOM 13987 C C . ARG A 1 146 ? 12.870 4.999 12.054 1.00 42.30 146 ARG A C 6
ATOM 13988 O O . ARG A 1 146 ? 12.138 4.158 12.611 1.00 24.11 146 ARG A O 6
ATOM 14009 N N . THR A 1 147 ? 13.662 4.688 11.060 1.00 63.25 147 THR A N 6
ATOM 14010 C CA . THR A 1 147 ? 13.889 3.338 10.634 1.00 42.51 147 THR A CA 6
ATOM 14011 C C . THR A 1 147 ? 14.638 2.573 11.734 1.00 31.53 147 THR A C 6
ATOM 14012 O O . THR A 1 147 ? 15.696 3.015 12.203 1.00 60.31 147 THR A O 6
ATOM 14023 N N . GLY A 1 148 ? 14.085 1.469 12.153 1.00 20.51 148 GLY A N 6
ATOM 14024 C CA . GLY A 1 148 ? 14.668 0.704 13.200 1.00 33.53 148 GLY A CA 6
ATOM 14025 C C . GLY A 1 148 ? 13.845 -0.506 13.430 1.00 62.05 148 GLY A C 6
ATOM 14029 N N . MET A 1 1 ? -2.362 -18.686 3.693 1.00 0.00 1 MET A N 7
ATOM 14030 C CA . MET A 1 1 ? -3.563 -18.219 3.018 1.00 52.33 1 MET A CA 7
ATOM 14031 C C . MET A 1 1 ? -3.120 -17.162 2.014 1.00 51.42 1 MET A C 7
ATOM 14032 O O . MET A 1 1 ? -1.933 -16.831 1.953 1.00 72.14 1 MET A O 7
ATOM 14045 N N . LYS A 1 2 ? -4.042 -16.624 1.259 1.00 5.13 2 LYS A N 7
ATOM 14046 C CA . LYS A 1 2 ? -3.738 -15.649 0.245 1.00 34.14 2 LYS A CA 7
ATOM 14047 C C . LYS A 1 2 ? -4.466 -14.362 0.520 1.00 23.44 2 LYS A C 7
ATOM 14048 O O . LYS A 1 2 ? -5.671 -14.359 0.777 1.00 11.23 2 LYS A O 7
ATOM 14067 N N . TYR A 1 3 ? -3.740 -13.290 0.516 1.00 74.24 3 TYR A N 7
ATOM 14068 C CA . TYR A 1 3 ? -4.302 -11.992 0.731 1.00 11.11 3 TYR A CA 7
ATOM 14069 C C . TYR A 1 3 ? -4.112 -11.102 -0.477 1.00 21.32 3 TYR A C 7
ATOM 14070 O O . TYR A 1 3 ? -3.139 -11.248 -1.246 1.00 72.12 3 TYR A O 7
ATOM 14088 N N . ASP A 1 4 ? -5.055 -10.229 -0.647 1.00 41.31 4 ASP A N 7
ATOM 14089 C CA . ASP A 1 4 ? -5.092 -9.242 -1.699 1.00 52.10 4 ASP A CA 7
ATOM 14090 C C . ASP A 1 4 ? -5.153 -7.897 -0.984 1.00 13.14 4 ASP A C 7
ATOM 14091 O O . ASP A 1 4 ? -6.143 -7.574 -0.323 1.00 43.04 4 ASP A O 7
ATOM 14100 N N . VAL A 1 5 ? -4.065 -7.176 -1.019 1.00 51.43 5 VAL A N 7
ATOM 14101 C CA . VAL A 1 5 ? -3.923 -5.955 -0.245 1.00 52.31 5 VAL A CA 7
ATOM 14102 C C . VAL A 1 5 ? -4.327 -4.761 -1.075 1.00 13.54 5 VAL A C 7
ATOM 14103 O O . VAL A 1 5 ? -3.677 -4.435 -2.064 1.00 34.14 5 VAL A O 7
ATOM 14116 N N . VAL A 1 6 ? -5.366 -4.114 -0.679 1.00 3.25 6 VAL A N 7
ATOM 14117 C CA . VAL A 1 6 ? -5.836 -2.969 -1.387 1.00 3.12 6 VAL A CA 7
ATOM 14118 C C . VAL A 1 6 ? -5.461 -1.728 -0.596 1.00 63.20 6 VAL A C 7
ATOM 14119 O O . VAL A 1 6 ? -5.942 -1.512 0.517 1.00 12.44 6 VAL A O 7
ATOM 14132 N N . ILE A 1 7 ? -4.582 -0.949 -1.148 1.00 62.24 7 ILE A N 7
ATOM 14133 C CA . ILE A 1 7 ? -4.118 0.244 -0.519 1.00 25.25 7 ILE A CA 7
ATOM 14134 C C . ILE A 1 7 ? -4.568 1.441 -1.343 1.00 75.25 7 ILE A C 7
ATOM 14135 O O . ILE A 1 7 ? -4.094 1.680 -2.452 1.00 21.13 7 ILE A O 7
ATOM 14151 N N . ILE A 1 8 ? -5.508 2.153 -0.806 1.00 21.22 8 ILE A N 7
ATOM 14152 C CA . ILE A 1 8 ? -6.191 3.208 -1.510 1.00 12.14 8 ILE A CA 7
ATOM 14153 C C . ILE A 1 8 ? -5.714 4.589 -1.064 1.00 75.52 8 ILE A C 7
ATOM 14154 O O . ILE A 1 8 ? -6.003 5.005 0.051 1.00 64.32 8 ILE A O 7
ATOM 14170 N N . PRO A 1 9 ? -4.933 5.285 -1.888 1.00 31.12 9 PRO A N 7
ATOM 14171 C CA . PRO A 1 9 ? -4.565 6.659 -1.631 1.00 4.45 9 PRO A CA 7
ATOM 14172 C C . PRO A 1 9 ? -5.548 7.619 -2.319 1.00 63.22 9 PRO A C 7
ATOM 14173 O O . PRO A 1 9 ? -5.999 7.349 -3.430 1.00 43.51 9 PRO A O 7
ATOM 14184 N N . GLU A 1 10 ? -5.902 8.690 -1.654 1.00 41.12 10 GLU A N 7
ATOM 14185 C CA . GLU A 1 10 ? -6.756 9.726 -2.232 1.00 65.40 10 GLU A CA 7
ATOM 14186 C C . GLU A 1 10 ? -6.685 11.001 -1.412 1.00 31.51 10 GLU A C 7
ATOM 14187 O O . GLU A 1 10 ? -6.337 10.962 -0.227 1.00 21.23 10 GLU A O 7
ATOM 14199 N N . SER A 1 11 ? -6.976 12.117 -2.026 1.00 11.40 11 SER A N 7
ATOM 14200 C CA . SER A 1 11 ? -6.880 13.387 -1.359 1.00 40.25 11 SER A CA 7
ATOM 14201 C C . SER A 1 11 ? -8.221 13.738 -0.727 1.00 3.45 11 SER A C 7
ATOM 14202 O O . SER A 1 11 ? -9.274 13.596 -1.355 1.00 52.01 11 SER A O 7
ATOM 14210 N N . PHE A 1 12 ? -8.191 14.203 0.500 1.00 15.11 12 PHE A N 7
ATOM 14211 C CA . PHE A 1 12 ? -9.421 14.474 1.225 1.00 44.24 12 PHE A CA 7
ATOM 14212 C C . PHE A 1 12 ? -9.976 15.868 0.980 1.00 14.41 12 PHE A C 7
ATOM 14213 O O . PHE A 1 12 ? -9.972 16.744 1.865 1.00 50.21 12 PHE A O 7
ATOM 14230 N N . HIS A 1 13 ? -10.430 16.072 -0.215 1.00 73.45 13 HIS A N 7
ATOM 14231 C CA . HIS A 1 13 ? -10.928 17.342 -0.636 1.00 62.12 13 HIS A CA 7
ATOM 14232 C C . HIS A 1 13 ? -12.342 17.156 -1.110 1.00 44.15 13 HIS A C 7
ATOM 14233 O O . HIS A 1 13 ? -12.643 16.164 -1.770 1.00 23.22 13 HIS A O 7
ATOM 14247 N N . ARG A 1 14 ? -13.205 18.067 -0.757 1.00 11.03 14 ARG A N 7
ATOM 14248 C CA . ARG A 1 14 ? -14.569 18.010 -1.203 1.00 21.21 14 ARG A CA 7
ATOM 14249 C C . ARG A 1 14 ? -14.655 18.583 -2.559 1.00 54.04 14 ARG A C 7
ATOM 14250 O O . ARG A 1 14 ? -14.069 19.621 -2.835 1.00 34.10 14 ARG A O 7
ATOM 14271 N N . PHE A 1 15 ? -15.359 17.902 -3.384 1.00 21.00 15 PHE A N 7
ATOM 14272 C CA . PHE A 1 15 ? -15.574 18.258 -4.726 1.00 61.40 15 PHE A CA 7
ATOM 14273 C C . PHE A 1 15 ? -16.310 19.568 -4.829 1.00 1.43 15 PHE A C 7
ATOM 14274 O O . PHE A 1 15 ? -17.473 19.701 -4.419 1.00 1.31 15 PHE A O 7
ATOM 14291 N N . ASP A 1 16 ? -15.612 20.535 -5.280 1.00 42.02 16 ASP A N 7
ATOM 14292 C CA . ASP A 1 16 ? -16.210 21.796 -5.572 1.00 23.34 16 ASP A CA 7
ATOM 14293 C C . ASP A 1 16 ? -16.802 21.768 -6.969 1.00 3.34 16 ASP A C 7
ATOM 14294 O O . ASP A 1 16 ? -17.923 21.287 -7.152 1.00 50.44 16 ASP A O 7
ATOM 14303 N N . LYS A 1 17 ? -16.104 22.306 -7.938 1.00 52.42 17 LYS A N 7
ATOM 14304 C CA . LYS A 1 17 ? -16.510 22.161 -9.306 1.00 1.24 17 LYS A CA 7
ATOM 14305 C C . LYS A 1 17 ? -15.492 21.327 -10.063 1.00 51.24 17 LYS A C 7
ATOM 14306 O O . LYS A 1 17 ? -15.826 20.304 -10.655 1.00 23.30 17 LYS A O 7
ATOM 14325 N N . HIS A 1 18 ? -14.259 21.796 -10.071 1.00 4.31 18 HIS A N 7
ATOM 14326 C CA . HIS A 1 18 ? -13.162 21.036 -10.642 1.00 30.14 18 HIS A CA 7
ATOM 14327 C C . HIS A 1 18 ? -11.932 21.146 -9.742 1.00 61.30 18 HIS A C 7
ATOM 14328 O O . HIS A 1 18 ? -11.350 20.157 -9.311 1.00 62.31 18 HIS A O 7
ATOM 14342 N N . ASN A 1 19 ? -11.586 22.373 -9.428 1.00 64.45 19 ASN A N 7
ATOM 14343 C CA . ASN A 1 19 ? -10.375 22.690 -8.689 1.00 11.32 19 ASN A CA 7
ATOM 14344 C C . ASN A 1 19 ? -10.563 22.590 -7.177 1.00 62.53 19 ASN A C 7
ATOM 14345 O O . ASN A 1 19 ? -10.648 23.600 -6.464 1.00 43.12 19 ASN A O 7
ATOM 14356 N N . MET A 1 20 ? -10.768 21.360 -6.765 1.00 41.21 20 MET A N 7
ATOM 14357 C CA . MET A 1 20 ? -10.821 20.864 -5.389 1.00 22.13 20 MET A CA 7
ATOM 14358 C C . MET A 1 20 ? -11.561 19.574 -5.463 1.00 21.42 20 MET A C 7
ATOM 14359 O O . MET A 1 20 ? -12.793 19.552 -5.424 1.00 53.54 20 MET A O 7
ATOM 14373 N N . GLU A 1 21 ? -10.793 18.531 -5.686 1.00 5.13 21 GLU A N 7
ATOM 14374 C CA . GLU A 1 21 ? -11.251 17.192 -5.938 1.00 0.20 21 GLU A CA 7
ATOM 14375 C C . GLU A 1 21 ? -10.035 16.436 -6.398 1.00 1.20 21 GLU A C 7
ATOM 14376 O O . GLU A 1 21 ? -9.364 16.874 -7.340 1.00 33.42 21 GLU A O 7
ATOM 14388 N N . HIS A 1 22 ? -9.686 15.389 -5.713 1.00 41.02 22 HIS A N 7
ATOM 14389 C CA . HIS A 1 22 ? -8.626 14.532 -6.199 1.00 42.33 22 HIS A CA 7
ATOM 14390 C C . HIS A 1 22 ? -8.711 13.128 -5.640 1.00 74.44 22 HIS A C 7
ATOM 14391 O O . HIS A 1 22 ? -8.534 12.899 -4.443 1.00 55.55 22 HIS A O 7
ATOM 14405 N N . ILE A 1 23 ? -8.979 12.210 -6.516 1.00 61.24 23 ILE A N 7
ATOM 14406 C CA . ILE A 1 23 ? -9.056 10.826 -6.199 1.00 63.43 23 ILE A CA 7
ATOM 14407 C C . ILE A 1 23 ? -7.915 10.140 -6.908 1.00 33.51 23 ILE A C 7
ATOM 14408 O O . ILE A 1 23 ? -7.662 10.390 -8.089 1.00 71.20 23 ILE A O 7
ATOM 14424 N N . CYS A 1 24 ? -7.222 9.333 -6.208 1.00 5.10 24 CYS A N 7
ATOM 14425 C CA . CYS A 1 24 ? -6.108 8.641 -6.761 1.00 62.10 24 CYS A CA 7
ATOM 14426 C C . CYS A 1 24 ? -6.497 7.177 -6.879 1.00 4.55 24 CYS A C 7
ATOM 14427 O O . CYS A 1 24 ? -7.201 6.666 -6.007 1.00 52.13 24 CYS A O 7
ATOM 14434 N N . PRO A 1 25 ? -6.135 6.509 -7.992 1.00 22.43 25 PRO A N 7
ATOM 14435 C CA . PRO A 1 25 ? -6.467 5.097 -8.215 1.00 23.50 25 PRO A CA 7
ATOM 14436 C C . PRO A 1 25 ? -6.008 4.198 -7.059 1.00 5.12 25 PRO A C 7
ATOM 14437 O O . PRO A 1 25 ? -4.841 4.268 -6.636 1.00 64.45 25 PRO A O 7
ATOM 14448 N N . PRO A 1 26 ? -6.918 3.360 -6.527 1.00 0.42 26 PRO A N 7
ATOM 14449 C CA . PRO A 1 26 ? -6.598 2.446 -5.440 1.00 60.13 26 PRO A CA 7
ATOM 14450 C C . PRO A 1 26 ? -5.582 1.415 -5.899 1.00 4.22 26 PRO A C 7
ATOM 14451 O O . PRO A 1 26 ? -5.748 0.814 -6.947 1.00 14.04 26 PRO A O 7
ATOM 14462 N N . MET A 1 27 ? -4.541 1.230 -5.143 1.00 31.13 27 MET A N 7
ATOM 14463 C CA . MET A 1 27 ? -3.509 0.288 -5.499 1.00 25.33 27 MET A CA 7
ATOM 14464 C C . MET A 1 27 ? -3.842 -1.052 -4.958 1.00 2.43 27 MET A C 7
ATOM 14465 O O . MET A 1 27 ? -4.322 -1.167 -3.842 1.00 43.52 27 MET A O 7
ATOM 14479 N N . VAL A 1 28 ? -3.610 -2.063 -5.731 1.00 41.23 28 VAL A N 7
ATOM 14480 C CA . VAL A 1 28 ? -3.901 -3.400 -5.287 1.00 23.14 28 VAL A CA 7
ATOM 14481 C C . VAL A 1 28 ? -2.686 -4.275 -5.453 1.00 11.45 28 VAL A C 7
ATOM 14482 O O . VAL A 1 28 ? -2.143 -4.425 -6.565 1.00 11.04 28 VAL A O 7
ATOM 14495 N N . ILE A 1 29 ? -2.231 -4.809 -4.361 1.00 31.15 29 ILE A N 7
ATOM 14496 C CA . ILE A 1 29 ? -1.116 -5.690 -4.358 1.00 20.11 29 ILE A CA 7
ATOM 14497 C C . ILE A 1 29 ? -1.662 -7.044 -3.956 1.00 44.42 29 ILE A C 7
ATOM 14498 O O . ILE A 1 29 ? -1.920 -7.297 -2.774 1.00 64.23 29 ILE A O 7
ATOM 14514 N N . GLY A 1 30 ? -1.862 -7.894 -4.916 1.00 32.02 30 GLY A N 7
ATOM 14515 C CA . GLY A 1 30 ? -2.447 -9.162 -4.624 1.00 32.33 30 GLY A CA 7
ATOM 14516 C C . GLY A 1 30 ? -1.456 -10.268 -4.704 1.00 14.42 30 GLY A C 7
ATOM 14517 O O . GLY A 1 30 ? -0.355 -10.092 -5.267 1.00 65.00 30 GLY A O 7
ATOM 14521 N N . ASP A 1 31 ? -1.848 -11.391 -4.156 1.00 3.12 31 ASP A N 7
ATOM 14522 C CA . ASP A 1 31 ? -1.033 -12.593 -4.020 1.00 62.05 31 ASP A CA 7
ATOM 14523 C C . ASP A 1 31 ? 0.121 -12.348 -3.088 1.00 24.31 31 ASP A C 7
ATOM 14524 O O . ASP A 1 31 ? 1.258 -12.148 -3.492 1.00 24.33 31 ASP A O 7
ATOM 14533 N N . ARG A 1 32 ? -0.220 -12.210 -1.861 1.00 62.12 32 ARG A N 7
ATOM 14534 C CA . ARG A 1 32 ? 0.715 -12.103 -0.780 1.00 63.30 32 ARG A CA 7
ATOM 14535 C C . ARG A 1 32 ? 0.144 -12.943 0.324 1.00 53.42 32 ARG A C 7
ATOM 14536 O O . ARG A 1 32 ? -1.064 -12.918 0.527 1.00 75.35 32 ARG A O 7
ATOM 14557 N N . SER A 1 33 ? 0.939 -13.734 0.985 1.00 63.02 33 SER A N 7
ATOM 14558 C CA . SER A 1 33 ? 0.456 -14.463 2.092 1.00 42.25 33 SER A CA 7
ATOM 14559 C C . SER A 1 33 ? 0.386 -13.494 3.248 1.00 53.44 33 SER A C 7
ATOM 14560 O O . SER A 1 33 ? 1.008 -12.441 3.181 1.00 21.33 33 SER A O 7
ATOM 14568 N N . TYR A 1 34 ? -0.324 -13.830 4.289 1.00 22.00 34 TYR A N 7
ATOM 14569 C CA . TYR A 1 34 ? -0.511 -12.920 5.426 1.00 22.10 34 TYR A CA 7
ATOM 14570 C C . TYR A 1 34 ? 0.821 -12.552 6.029 1.00 71.43 34 TYR A C 7
ATOM 14571 O O . TYR A 1 34 ? 1.052 -11.419 6.432 1.00 21.33 34 TYR A O 7
ATOM 14589 N N . ASP A 1 35 ? 1.684 -13.519 6.047 1.00 32.32 35 ASP A N 7
ATOM 14590 C CA . ASP A 1 35 ? 3.023 -13.365 6.579 1.00 42.02 35 ASP A CA 7
ATOM 14591 C C . ASP A 1 35 ? 3.811 -12.358 5.771 1.00 12.42 35 ASP A C 7
ATOM 14592 O O . ASP A 1 35 ? 4.428 -11.448 6.340 1.00 30.41 35 ASP A O 7
ATOM 14601 N N . ILE A 1 36 ? 3.762 -12.489 4.459 1.00 11.23 36 ILE A N 7
ATOM 14602 C CA . ILE A 1 36 ? 4.508 -11.596 3.591 1.00 61.13 36 ILE A CA 7
ATOM 14603 C C . ILE A 1 36 ? 3.834 -10.240 3.585 1.00 54.32 36 ILE A C 7
ATOM 14604 O O . ILE A 1 36 ? 4.491 -9.197 3.629 1.00 33.40 36 ILE A O 7
ATOM 14620 N N . ALA A 1 37 ? 2.513 -10.276 3.595 1.00 43.33 37 ALA A N 7
ATOM 14621 C CA . ALA A 1 37 ? 1.698 -9.091 3.558 1.00 0.33 37 ALA A CA 7
ATOM 14622 C C . ALA A 1 37 ? 1.928 -8.243 4.780 1.00 21.10 37 ALA A C 7
ATOM 14623 O O . ALA A 1 37 ? 2.040 -7.031 4.673 1.00 42.02 37 ALA A O 7
ATOM 14630 N N . MET A 1 38 ? 2.050 -8.873 5.940 1.00 2.03 38 MET A N 7
ATOM 14631 C CA . MET A 1 38 ? 2.247 -8.113 7.144 1.00 55.24 38 MET A CA 7
ATOM 14632 C C . MET A 1 38 ? 3.605 -7.440 7.132 1.00 55.04 38 MET A C 7
ATOM 14633 O O . MET A 1 38 ? 3.716 -6.276 7.487 1.00 75.32 38 MET A O 7
ATOM 14647 N N . GLU A 1 39 ? 4.623 -8.138 6.649 1.00 13.35 39 GLU A N 7
ATOM 14648 C CA . GLU A 1 39 ? 5.951 -7.556 6.627 1.00 71.40 39 GLU A CA 7
ATOM 14649 C C . GLU A 1 39 ? 6.086 -6.437 5.605 1.00 24.32 39 GLU A C 7
ATOM 14650 O O . GLU A 1 39 ? 6.797 -5.454 5.857 1.00 63.21 39 GLU A O 7
ATOM 14662 N N . ILE A 1 40 ? 5.402 -6.549 4.475 1.00 4.13 40 ILE A N 7
ATOM 14663 C CA . ILE A 1 40 ? 5.451 -5.478 3.504 1.00 12.11 40 ILE A CA 7
ATOM 14664 C C . ILE A 1 40 ? 4.627 -4.281 3.982 1.00 5.23 40 ILE A C 7
ATOM 14665 O O . ILE A 1 40 ? 5.098 -3.151 3.938 1.00 42.52 40 ILE A O 7
ATOM 14681 N N . VAL A 1 41 ? 3.443 -4.541 4.526 1.00 0.05 41 VAL A N 7
ATOM 14682 C CA . VAL A 1 41 ? 2.572 -3.472 4.981 1.00 21.41 41 VAL A CA 7
ATOM 14683 C C . VAL A 1 41 ? 3.155 -2.769 6.199 1.00 3.33 41 VAL A C 7
ATOM 14684 O O . VAL A 1 41 ? 3.127 -1.550 6.282 1.00 34.23 41 VAL A O 7
ATOM 14697 N N . ASN A 1 42 ? 3.745 -3.532 7.106 1.00 22.25 42 ASN A N 7
ATOM 14698 C CA . ASN A 1 42 ? 4.352 -2.944 8.291 1.00 51.42 42 ASN A CA 7
ATOM 14699 C C . ASN A 1 42 ? 5.609 -2.182 7.887 1.00 42.53 42 ASN A C 7
ATOM 14700 O O . ASN A 1 42 ? 5.972 -1.184 8.503 1.00 32.22 42 ASN A O 7
ATOM 14711 N N . GLY A 1 43 ? 6.245 -2.641 6.818 1.00 52.35 43 GLY A N 7
ATOM 14712 C CA . GLY A 1 43 ? 7.371 -1.936 6.266 1.00 21.22 43 GLY A CA 7
ATOM 14713 C C . GLY A 1 43 ? 6.938 -0.592 5.724 1.00 71.55 43 GLY A C 7
ATOM 14714 O O . GLY A 1 43 ? 7.540 0.431 6.046 1.00 3.50 43 GLY A O 7
ATOM 14718 N N . VAL A 1 44 ? 5.849 -0.599 4.947 1.00 15.42 44 VAL A N 7
ATOM 14719 C CA . VAL A 1 44 ? 5.252 0.628 4.401 1.00 61.12 44 VAL A CA 7
ATOM 14720 C C . VAL A 1 44 ? 4.890 1.562 5.550 1.00 54.11 44 VAL A C 7
ATOM 14721 O O . VAL A 1 44 ? 5.227 2.739 5.549 1.00 73.24 44 VAL A O 7
ATOM 14734 N N . ASP A 1 45 ? 4.274 0.984 6.540 1.00 13.44 45 ASP A N 7
ATOM 14735 C CA . ASP A 1 45 ? 3.818 1.656 7.760 1.00 40.04 45 ASP A CA 7
ATOM 14736 C C . ASP A 1 45 ? 4.935 2.389 8.492 1.00 50.03 45 ASP A C 7
ATOM 14737 O O . ASP A 1 45 ? 4.741 3.504 9.025 1.00 44.34 45 ASP A O 7
ATOM 14746 N N . ARG A 1 46 ? 6.081 1.795 8.529 1.00 74.32 46 ARG A N 7
ATOM 14747 C CA . ARG A 1 46 ? 7.197 2.394 9.201 1.00 0.11 46 ARG A CA 7
ATOM 14748 C C . ARG A 1 46 ? 7.838 3.470 8.347 1.00 34.14 46 ARG A C 7
ATOM 14749 O O . ARG A 1 46 ? 8.345 4.459 8.870 1.00 5.05 46 ARG A O 7
ATOM 14770 N N . VAL A 1 47 ? 7.782 3.302 7.040 1.00 63.44 47 VAL A N 7
ATOM 14771 C CA . VAL A 1 47 ? 8.295 4.309 6.132 1.00 32.13 47 VAL A CA 7
ATOM 14772 C C . VAL A 1 47 ? 7.364 5.518 6.142 1.00 63.13 47 VAL A C 7
ATOM 14773 O O . VAL A 1 47 ? 7.810 6.649 6.129 1.00 21.10 47 VAL A O 7
ATOM 14786 N N . ILE A 1 48 ? 6.074 5.256 6.222 1.00 2.21 48 ILE A N 7
ATOM 14787 C CA . ILE A 1 48 ? 5.066 6.295 6.292 1.00 51.33 48 ILE A CA 7
ATOM 14788 C C . ILE A 1 48 ? 5.251 7.174 7.527 1.00 31.33 48 ILE A C 7
ATOM 14789 O O . ILE A 1 48 ? 5.265 8.382 7.420 1.00 40.42 48 ILE A O 7
ATOM 14805 N N . LYS A 1 49 ? 5.459 6.576 8.676 1.00 70.42 49 LYS A N 7
ATOM 14806 C CA . LYS A 1 49 ? 5.598 7.373 9.887 1.00 71.42 49 LYS A CA 7
ATOM 14807 C C . LYS A 1 49 ? 6.975 8.038 9.985 1.00 31.13 49 LYS A C 7
ATOM 14808 O O . LYS A 1 49 ? 7.185 8.957 10.788 1.00 55.32 49 LYS A O 7
ATOM 14827 N N . ALA A 1 50 ? 7.914 7.558 9.186 1.00 53.11 50 ALA A N 7
ATOM 14828 C CA . ALA A 1 50 ? 9.231 8.138 9.142 1.00 2.45 50 ALA A CA 7
ATOM 14829 C C . ALA A 1 50 ? 9.337 9.250 8.086 1.00 63.43 50 ALA A C 7
ATOM 14830 O O . ALA A 1 50 ? 9.966 10.285 8.323 1.00 21.12 50 ALA A O 7
ATOM 14837 N N . SER A 1 51 ? 8.726 9.042 6.938 1.00 42.35 51 SER A N 7
ATOM 14838 C CA . SER A 1 51 ? 8.817 9.973 5.845 1.00 11.32 51 SER A CA 7
ATOM 14839 C C . SER A 1 51 ? 7.684 11.013 5.863 1.00 31.44 51 SER A C 7
ATOM 14840 O O . SER A 1 51 ? 7.812 12.093 5.278 1.00 73.41 51 SER A O 7
ATOM 14848 N N . PHE A 1 52 ? 6.599 10.713 6.543 1.00 64.25 52 PHE A N 7
ATOM 14849 C CA . PHE A 1 52 ? 5.437 11.561 6.533 1.00 12.51 52 PHE A CA 7
ATOM 14850 C C . PHE A 1 52 ? 4.996 11.867 7.942 1.00 55.13 52 PHE A C 7
ATOM 14851 O O . PHE A 1 52 ? 5.610 11.432 8.921 1.00 40.32 52 PHE A O 7
ATOM 14868 N N . ASN A 1 53 ? 3.955 12.625 8.022 1.00 34.23 53 ASN A N 7
ATOM 14869 C CA . ASN A 1 53 ? 3.255 12.886 9.235 1.00 21.13 53 ASN A CA 7
ATOM 14870 C C . ASN A 1 53 ? 2.007 12.078 9.117 1.00 71.32 53 ASN A C 7
ATOM 14871 O O . ASN A 1 53 ? 1.139 12.388 8.288 1.00 42.45 53 ASN A O 7
ATOM 14882 N N . ALA A 1 54 ? 1.928 11.016 9.839 1.00 62.43 54 ALA A N 7
ATOM 14883 C CA . ALA A 1 54 ? 0.848 10.137 9.661 1.00 24.32 54 ALA A CA 7
ATOM 14884 C C . ALA A 1 54 ? 0.001 9.996 10.880 1.00 21.42 54 ALA A C 7
ATOM 14885 O O . ALA A 1 54 ? 0.502 9.866 11.984 1.00 11.32 54 ALA A O 7
ATOM 14892 N N . SER A 1 55 ? -1.269 10.031 10.678 1.00 63.41 55 SER A N 7
ATOM 14893 C CA . SER A 1 55 ? -2.188 9.638 11.678 1.00 24.45 55 SER A CA 7
ATOM 14894 C C . SER A 1 55 ? -2.567 8.228 11.306 1.00 4.12 55 SER A C 7
ATOM 14895 O O . SER A 1 55 ? -3.247 8.019 10.304 1.00 50.41 55 SER A O 7
ATOM 14903 N N . VAL A 1 56 ? -2.089 7.271 12.036 1.00 70.43 56 VAL A N 7
ATOM 14904 C CA . VAL A 1 56 ? -2.374 5.915 11.698 1.00 25.11 56 VAL A CA 7
ATOM 14905 C C . VAL A 1 56 ? -3.509 5.429 12.579 1.00 53.23 56 VAL A C 7
ATOM 14906 O O . VAL A 1 56 ? -3.420 5.410 13.818 1.00 71.25 56 VAL A O 7
ATOM 14919 N N . GLU A 1 57 ? -4.577 5.080 11.950 1.00 73.21 57 GLU A N 7
ATOM 14920 C CA . GLU A 1 57 ? -5.776 4.713 12.625 1.00 55.12 57 GLU A CA 7
ATOM 14921 C C . GLU A 1 57 ? -6.109 3.264 12.336 1.00 15.32 57 GLU A C 7
ATOM 14922 O O . GLU A 1 57 ? -6.112 2.836 11.169 1.00 13.15 57 GLU A O 7
ATOM 14934 N N . GLU A 1 58 ? -6.352 2.517 13.385 1.00 64.42 58 GLU A N 7
ATOM 14935 C CA . GLU A 1 58 ? -6.679 1.116 13.272 1.00 55.12 58 GLU A CA 7
ATOM 14936 C C . GLU A 1 58 ? -8.158 0.956 13.038 1.00 71.31 58 GLU A C 7
ATOM 14937 O O . GLU A 1 58 ? -8.975 1.382 13.861 1.00 22.53 58 GLU A O 7
ATOM 14949 N N . LEU A 1 59 ? -8.501 0.397 11.926 1.00 31.23 59 LEU A N 7
ATOM 14950 C CA . LEU A 1 59 ? -9.863 0.119 11.600 1.00 25.13 59 LEU A CA 7
ATOM 14951 C C . LEU A 1 59 ? -10.028 -1.359 11.410 1.00 53.31 59 LEU A C 7
ATOM 14952 O O . LEU A 1 59 ? -9.050 -2.114 11.319 1.00 53.40 59 LEU A O 7
ATOM 14968 N N . GLU A 1 60 ? -11.230 -1.774 11.366 1.00 52.30 60 GLU A N 7
ATOM 14969 C CA . GLU A 1 60 ? -11.523 -3.137 11.148 1.00 3.11 60 GLU A CA 7
ATOM 14970 C C . GLU A 1 60 ? -12.115 -3.272 9.783 1.00 3.25 60 GLU A C 7
ATOM 14971 O O . GLU A 1 60 ? -12.780 -2.349 9.283 1.00 1.31 60 GLU A O 7
ATOM 14983 N N . GLY A 1 61 ? -11.861 -4.369 9.179 1.00 73.15 61 GLY A N 7
ATOM 14984 C CA . GLY A 1 61 ? -12.265 -4.581 7.848 1.00 51.12 61 GLY A CA 7
ATOM 14985 C C . GLY A 1 61 ? -13.580 -5.279 7.749 1.00 41.04 61 GLY A C 7
ATOM 14986 O O . GLY A 1 61 ? -14.205 -5.616 8.768 1.00 22.11 61 GLY A O 7
ATOM 14990 N N . GLU A 1 62 ? -14.026 -5.422 6.534 1.00 65.42 62 GLU A N 7
ATOM 14991 C CA . GLU A 1 62 ? -15.210 -6.159 6.172 1.00 21.45 62 GLU A CA 7
ATOM 14992 C C . GLU A 1 62 ? -15.021 -7.635 6.461 1.00 41.01 62 GLU A C 7
ATOM 14993 O O . GLU A 1 62 ? -14.035 -8.045 7.055 1.00 4.42 62 GLU A O 7
ATOM 15005 N N . ASP A 1 63 ? -15.959 -8.422 6.058 1.00 1.33 63 ASP A N 7
ATOM 15006 C CA . ASP A 1 63 ? -15.860 -9.856 6.213 1.00 61.04 63 ASP A CA 7
ATOM 15007 C C . ASP A 1 63 ? -14.636 -10.409 5.531 1.00 11.22 63 ASP A C 7
ATOM 15008 O O . ASP A 1 63 ? -13.886 -11.209 6.101 1.00 32.33 63 ASP A O 7
ATOM 15017 N N . CYS A 1 64 ? -14.406 -9.956 4.346 1.00 12.31 64 CYS A N 7
ATOM 15018 C CA . CYS A 1 64 ? -13.253 -10.357 3.610 1.00 1.35 64 CYS A CA 7
ATOM 15019 C C . CYS A 1 64 ? -12.014 -9.598 4.048 1.00 34.12 64 CYS A C 7
ATOM 15020 O O . CYS A 1 64 ? -10.901 -10.090 3.874 1.00 34.41 64 CYS A O 7
ATOM 15027 N N . ASP A 1 65 ? -12.180 -8.419 4.630 1.00 22.30 65 ASP A N 7
ATOM 15028 C CA . ASP A 1 65 ? -11.020 -7.650 5.014 1.00 35.44 65 ASP A CA 7
ATOM 15029 C C . ASP A 1 65 ? -10.608 -7.966 6.409 1.00 54.12 65 ASP A C 7
ATOM 15030 O O . ASP A 1 65 ? -11.366 -7.811 7.341 1.00 73.43 65 ASP A O 7
ATOM 15039 N N . VAL A 1 66 ? -9.407 -8.373 6.556 1.00 4.12 66 VAL A N 7
ATOM 15040 C CA . VAL A 1 66 ? -8.917 -8.784 7.836 1.00 21.21 66 VAL A CA 7
ATOM 15041 C C . VAL A 1 66 ? -8.432 -7.602 8.661 1.00 74.03 66 VAL A C 7
ATOM 15042 O O . VAL A 1 66 ? -8.612 -7.557 9.883 1.00 21.04 66 VAL A O 7
ATOM 15055 N N . LEU A 1 67 ? -7.900 -6.623 8.004 1.00 1.53 67 LEU A N 7
ATOM 15056 C CA . LEU A 1 67 ? -7.372 -5.465 8.707 1.00 34.12 67 LEU A CA 7
ATOM 15057 C C . LEU A 1 67 ? -7.464 -4.261 7.823 1.00 33.03 67 LEU A C 7
ATOM 15058 O O . LEU A 1 67 ? -7.254 -4.369 6.612 1.00 62.13 67 LEU A O 7
ATOM 15074 N N . TYR A 1 68 ? -7.824 -3.140 8.401 1.00 43.11 68 TYR A N 7
ATOM 15075 C CA . TYR A 1 68 ? -7.944 -1.920 7.672 1.00 3.23 68 TYR A CA 7
ATOM 15076 C C . TYR A 1 68 ? -7.183 -0.842 8.445 1.00 52.42 68 TYR A C 7
ATOM 15077 O O . TYR A 1 68 ? -7.456 -0.618 9.601 1.00 62.33 68 TYR A O 7
ATOM 15095 N N . ARG A 1 69 ? -6.218 -0.226 7.851 1.00 52.03 69 ARG A N 7
ATOM 15096 C CA . ARG A 1 69 ? -5.520 0.843 8.524 1.00 11.21 69 ARG A CA 7
ATOM 15097 C C . ARG A 1 69 ? -5.714 2.087 7.721 1.00 64.13 69 ARG A C 7
ATOM 15098 O O . ARG A 1 69 ? -5.423 2.106 6.525 1.00 61.24 69 ARG A O 7
ATOM 15119 N N . LYS A 1 70 ? -6.229 3.097 8.329 1.00 54.14 70 LYS A N 7
ATOM 15120 C CA . LYS A 1 70 ? -6.431 4.329 7.642 1.00 23.01 70 LYS A CA 7
ATOM 15121 C C . LYS A 1 70 ? -5.361 5.288 8.072 1.00 3.12 70 LYS A C 7
ATOM 15122 O O . LYS A 1 70 ? -5.310 5.702 9.226 1.00 61.20 70 LYS A O 7
ATOM 15141 N N . TYR A 1 71 ? -4.481 5.572 7.185 1.00 3.34 71 TYR A N 7
ATOM 15142 C CA . TYR A 1 71 ? -3.428 6.495 7.435 1.00 42.53 71 TYR A CA 7
ATOM 15143 C C . TYR A 1 71 ? -3.846 7.833 6.897 1.00 32.03 71 TYR A C 7
ATOM 15144 O O . TYR A 1 71 ? -4.142 7.953 5.719 1.00 53.13 71 TYR A O 7
ATOM 15162 N N . THR A 1 72 ? -3.933 8.796 7.732 1.00 55.54 72 THR A N 7
ATOM 15163 C CA . THR A 1 72 ? -4.205 10.123 7.283 1.00 33.14 72 THR A CA 7
ATOM 15164 C C . THR A 1 72 ? -2.851 10.852 7.226 1.00 14.11 72 THR A C 7
ATOM 15165 O O . THR A 1 72 ? -2.182 11.002 8.256 1.00 2.21 72 THR A O 7
ATOM 15176 N N . LEU A 1 73 ? -2.434 11.249 6.039 1.00 32.31 73 LEU A N 7
ATOM 15177 C CA . LEU A 1 73 ? -1.085 11.754 5.831 1.00 71.12 73 LEU A CA 7
ATOM 15178 C C . LEU A 1 73 ? -1.031 13.224 5.581 1.00 61.44 73 LEU A C 7
ATOM 15179 O O . LEU A 1 73 ? -1.961 13.829 5.029 1.00 73.12 73 LEU A O 7
ATOM 15195 N N . GLU A 1 74 ? 0.075 13.773 5.974 1.00 21.22 74 GLU A N 7
ATOM 15196 C CA . GLU A 1 74 ? 0.453 15.095 5.666 1.00 11.15 74 GLU A CA 7
ATOM 15197 C C . GLU A 1 74 ? 1.964 15.103 5.547 1.00 21.24 74 GLU A C 7
ATOM 15198 O O . GLU A 1 74 ? 2.664 14.590 6.401 1.00 71.21 74 GLU A O 7
ATOM 15210 N N . LYS A 1 75 ? 2.438 15.571 4.458 1.00 44.20 75 LYS A N 7
ATOM 15211 C CA . LYS A 1 75 ? 3.836 15.706 4.237 1.00 74.11 75 LYS A CA 7
ATOM 15212 C C . LYS A 1 75 ? 4.104 17.112 3.794 1.00 71.11 75 LYS A C 7
ATOM 15213 O O . LYS A 1 75 ? 4.103 17.415 2.598 1.00 74.11 75 LYS A O 7
ATOM 15232 N N . GLU A 1 76 ? 4.177 17.975 4.790 1.00 40.42 76 GLU A N 7
ATOM 15233 C CA . GLU A 1 76 ? 4.442 19.399 4.675 1.00 71.33 76 GLU A CA 7
ATOM 15234 C C . GLU A 1 76 ? 3.638 20.086 3.560 1.00 42.01 76 GLU A C 7
ATOM 15235 O O . GLU A 1 76 ? 4.148 20.348 2.456 1.00 2.11 76 GLU A O 7
ATOM 15247 N N . GLY A 1 77 ? 2.378 20.320 3.828 1.00 10.11 77 GLY A N 7
ATOM 15248 C CA . GLY A 1 77 ? 1.511 20.967 2.858 1.00 20.24 77 GLY A CA 7
ATOM 15249 C C . GLY A 1 77 ? 0.769 19.977 1.973 1.00 52.21 77 GLY A C 7
ATOM 15250 O O . GLY A 1 77 ? -0.282 20.293 1.429 1.00 31.33 77 GLY A O 7
ATOM 15254 N N . LYS A 1 78 ? 1.304 18.791 1.844 1.00 12.21 78 LYS A N 7
ATOM 15255 C CA . LYS A 1 78 ? 0.690 17.749 1.048 1.00 4.10 78 LYS A CA 7
ATOM 15256 C C . LYS A 1 78 ? -0.107 16.884 1.974 1.00 41.20 78 LYS A C 7
ATOM 15257 O O . LYS A 1 78 ? 0.412 16.462 2.984 1.00 2.03 78 LYS A O 7
ATOM 15276 N N . LYS A 1 79 ? -1.348 16.627 1.663 1.00 30.21 79 LYS A N 7
ATOM 15277 C CA . LYS A 1 79 ? -2.197 15.923 2.570 1.00 44.42 79 LYS A CA 7
ATOM 15278 C C . LYS A 1 79 ? -3.193 15.032 1.836 1.00 42.23 79 LYS A C 7
ATOM 15279 O O . LYS A 1 79 ? -3.747 15.412 0.804 1.00 33.33 79 LYS A O 7
ATOM 15298 N N . GLY A 1 80 ? -3.383 13.844 2.365 1.00 50.04 80 GLY A N 7
ATOM 15299 C CA . GLY A 1 80 ? -4.263 12.862 1.766 1.00 32.41 80 GLY A CA 7
ATOM 15300 C C . GLY A 1 80 ? -4.467 11.709 2.693 1.00 53.14 80 GLY A C 7
ATOM 15301 O O . GLY A 1 80 ? -3.930 11.702 3.795 1.00 22.15 80 GLY A O 7
ATOM 15305 N N . ILE A 1 81 ? -5.241 10.757 2.280 1.00 61.02 81 ILE A N 7
ATOM 15306 C CA . ILE A 1 81 ? -5.515 9.584 3.091 1.00 65.44 81 ILE A CA 7
ATOM 15307 C C . ILE A 1 81 ? -5.049 8.321 2.339 1.00 70.24 81 ILE A C 7
ATOM 15308 O O . ILE A 1 81 ? -5.099 8.276 1.105 1.00 51.32 81 ILE A O 7
ATOM 15324 N N . VAL A 1 82 ? -4.575 7.338 3.077 1.00 22.35 82 VAL A N 7
ATOM 15325 C CA . VAL A 1 82 ? -4.221 6.037 2.548 1.00 20.41 82 VAL A CA 7
ATOM 15326 C C . VAL A 1 82 ? -4.952 4.967 3.351 1.00 54.34 82 VAL A C 7
ATOM 15327 O O . VAL A 1 82 ? -4.707 4.785 4.546 1.00 14.22 82 VAL A O 7
ATOM 15340 N N . HIS A 1 83 ? -5.859 4.310 2.707 1.00 63.04 83 HIS A N 7
ATOM 15341 C CA . HIS A 1 83 ? -6.661 3.270 3.319 1.00 2.21 83 HIS A CA 7
ATOM 15342 C C . HIS A 1 83 ? -6.059 1.923 2.950 1.00 33.42 83 HIS A C 7
ATOM 15343 O O . HIS A 1 83 ? -6.136 1.510 1.796 1.00 13.45 83 HIS A O 7
ATOM 15357 N N . VAL A 1 84 ? -5.433 1.267 3.886 1.00 50.33 84 VAL A N 7
ATOM 15358 C CA . VAL A 1 84 ? -4.820 -0.022 3.615 1.00 74.10 84 VAL A CA 7
ATOM 15359 C C . VAL A 1 84 ? -5.698 -1.131 4.163 1.00 32.34 84 VAL A C 7
ATOM 15360 O O . VAL A 1 84 ? -5.836 -1.271 5.367 1.00 54.11 84 VAL A O 7
ATOM 15373 N N . LYS A 1 85 ? -6.298 -1.886 3.299 1.00 62.11 85 LYS A N 7
ATOM 15374 C CA . LYS A 1 85 ? -7.126 -2.997 3.705 1.00 31.13 85 LYS A CA 7
ATOM 15375 C C . LYS A 1 85 ? -6.542 -4.311 3.210 1.00 3.23 85 LYS A C 7
ATOM 15376 O O . LYS A 1 85 ? -6.105 -4.415 2.057 1.00 43.14 85 LYS A O 7
ATOM 15395 N N . LEU A 1 86 ? -6.518 -5.306 4.071 1.00 74.24 86 LEU A N 7
ATOM 15396 C CA . LEU A 1 86 ? -5.971 -6.593 3.705 1.00 53.21 86 LEU A CA 7
ATOM 15397 C C . LEU A 1 86 ? -7.139 -7.505 3.466 1.00 0.40 86 LEU A C 7
ATOM 15398 O O . LEU A 1 86 ? -7.846 -7.846 4.424 1.00 70.12 86 LEU A O 7
ATOM 15414 N N . ARG A 1 87 ? -7.382 -7.880 2.235 1.00 4.14 87 ARG A N 7
ATOM 15415 C CA . ARG A 1 87 ? -8.507 -8.734 1.959 1.00 12.31 87 ARG A CA 7
ATOM 15416 C C . ARG A 1 87 ? -8.040 -10.149 1.856 1.00 61.44 87 ARG A C 7
ATOM 15417 O O . ARG A 1 87 ? -6.962 -10.417 1.334 1.00 23.11 87 ARG A O 7
ATOM 15438 N N . LYS A 1 88 ? -8.806 -11.036 2.376 1.00 1.12 88 LYS A N 7
ATOM 15439 C CA . LYS A 1 88 ? -8.542 -12.432 2.211 1.00 43.33 88 LYS A CA 7
ATOM 15440 C C . LYS A 1 88 ? -9.154 -12.871 0.885 1.00 42.53 88 LYS A C 7
ATOM 15441 O O . LYS A 1 88 ? -10.382 -12.838 0.727 1.00 62.30 88 LYS A O 7
ATOM 15460 N N . ILE A 1 89 ? -8.336 -13.236 -0.065 1.00 4.33 89 ILE A N 7
ATOM 15461 C CA . ILE A 1 89 ? -8.860 -13.706 -1.314 1.00 43.52 89 ILE A CA 7
ATOM 15462 C C . ILE A 1 89 ? -9.111 -15.200 -1.208 1.00 45.20 89 ILE A C 7
ATOM 15463 O O . ILE A 1 89 ? -8.180 -16.013 -1.109 1.00 11.24 89 ILE A O 7
ATOM 15479 N N . THR A 1 90 ? -10.350 -15.564 -1.225 1.00 30.52 90 THR A N 7
ATOM 15480 C CA . THR A 1 90 ? -10.712 -16.919 -1.072 1.00 2.30 90 THR A CA 7
ATOM 15481 C C . THR A 1 90 ? -11.629 -17.275 -2.214 1.00 72.13 90 THR A C 7
ATOM 15482 O O . THR A 1 90 ? -12.035 -16.395 -2.964 1.00 34.30 90 THR A O 7
ATOM 15493 N N . GLU A 1 91 ? -12.005 -18.507 -2.338 1.00 41.14 91 GLU A N 7
ATOM 15494 C CA . GLU A 1 91 ? -12.763 -18.926 -3.499 1.00 33.11 91 GLU A CA 7
ATOM 15495 C C . GLU A 1 91 ? -14.233 -18.532 -3.404 1.00 42.43 91 GLU A C 7
ATOM 15496 O O . GLU A 1 91 ? -15.022 -18.798 -4.310 1.00 75.03 91 GLU A O 7
ATOM 15508 N N . ASN A 1 92 ? -14.583 -17.887 -2.317 1.00 21.13 92 ASN A N 7
ATOM 15509 C CA . ASN A 1 92 ? -15.912 -17.337 -2.143 1.00 44.43 92 ASN A CA 7
ATOM 15510 C C . ASN A 1 92 ? -15.850 -15.825 -1.969 1.00 63.45 92 ASN A C 7
ATOM 15511 O O . ASN A 1 92 ? -16.843 -15.187 -1.639 1.00 62.52 92 ASN A O 7
ATOM 15522 N N . CYS A 1 93 ? -14.687 -15.240 -2.214 1.00 41.34 93 CYS A N 7
ATOM 15523 C CA . CYS A 1 93 ? -14.538 -13.806 -2.099 1.00 35.23 93 CYS A CA 7
ATOM 15524 C C . CYS A 1 93 ? -13.532 -13.296 -3.121 1.00 42.12 93 CYS A C 7
ATOM 15525 O O . CYS A 1 93 ? -12.365 -13.703 -3.115 1.00 2.23 93 CYS A O 7
ATOM 15532 N N . PRO A 1 94 ? -13.977 -12.429 -4.019 1.00 21.41 94 PRO A N 7
ATOM 15533 C CA . PRO A 1 94 ? -13.156 -11.911 -5.100 1.00 13.12 94 PRO A CA 7
ATOM 15534 C C . PRO A 1 94 ? -12.186 -10.798 -4.669 1.00 62.30 94 PRO A C 7
ATOM 15535 O O . PRO A 1 94 ? -12.464 -10.021 -3.731 1.00 20.12 94 PRO A O 7
ATOM 15546 N N . PRO A 1 95 ? -11.024 -10.736 -5.334 1.00 1.54 95 PRO A N 7
ATOM 15547 C CA . PRO A 1 95 ? -10.032 -9.687 -5.128 1.00 34.31 95 PRO A CA 7
ATOM 15548 C C . PRO A 1 95 ? -10.496 -8.392 -5.772 1.00 64.44 95 PRO A C 7
ATOM 15549 O O . PRO A 1 95 ? -11.434 -8.392 -6.589 1.00 52.40 95 PRO A O 7
ATOM 15560 N N . VAL A 1 96 ? -9.886 -7.312 -5.415 1.00 44.33 96 VAL A N 7
ATOM 15561 C CA . VAL A 1 96 ? -10.273 -6.037 -5.985 1.00 31.24 96 VAL A CA 7
ATOM 15562 C C . VAL A 1 96 ? -9.273 -5.694 -7.071 1.00 5.44 96 VAL A C 7
ATOM 15563 O O . VAL A 1 96 ? -8.153 -6.192 -7.066 1.00 65.12 96 VAL A O 7
ATOM 15576 N N . ASP A 1 97 ? -9.667 -4.880 -7.994 1.00 72.44 97 ASP A N 7
ATOM 15577 C CA . ASP A 1 97 ? -8.804 -4.507 -9.071 1.00 74.13 97 ASP A CA 7
ATOM 15578 C C . ASP A 1 97 ? -8.575 -3.041 -9.130 1.00 13.30 97 ASP A C 7
ATOM 15579 O O . ASP A 1 97 ? -9.498 -2.238 -9.350 1.00 45.52 97 ASP A O 7
ATOM 15588 N N . GLY A 1 98 ? -7.355 -2.690 -8.935 1.00 62.42 98 GLY A N 7
ATOM 15589 C CA . GLY A 1 98 ? -6.955 -1.333 -8.923 1.00 42.51 98 GLY A CA 7
ATOM 15590 C C . GLY A 1 98 ? -5.659 -1.194 -9.603 1.00 32.43 98 GLY A C 7
ATOM 15591 O O . GLY A 1 98 ? -5.273 -2.065 -10.385 1.00 31.22 98 GLY A O 7
ATOM 15595 N N . ASN A 1 99 ? -5.008 -0.119 -9.328 1.00 1.54 99 ASN A N 7
ATOM 15596 C CA . ASN A 1 99 ? -3.732 0.186 -9.810 1.00 54.05 99 ASN A CA 7
ATOM 15597 C C . ASN A 1 99 ? -2.740 -0.864 -9.352 1.00 3.21 99 ASN A C 7
ATOM 15598 O O . ASN A 1 99 ? -2.393 -0.945 -8.162 1.00 61.13 99 ASN A O 7
ATOM 15609 N N . ARG A 1 100 ? -2.360 -1.711 -10.251 1.00 23.54 100 ARG A N 7
ATOM 15610 C CA . ARG A 1 100 ? -1.366 -2.683 -9.962 1.00 0.32 100 ARG A CA 7
ATOM 15611 C C . ARG A 1 100 ? -0.035 -2.000 -10.125 1.00 1.12 100 ARG A C 7
ATOM 15612 O O . ARG A 1 100 ? 0.385 -1.687 -11.246 1.00 43.24 100 ARG A O 7
ATOM 15633 N N . CYS A 1 101 ? 0.587 -1.715 -9.016 1.00 3.44 101 CYS A N 7
ATOM 15634 C CA . CYS A 1 101 ? 1.817 -0.955 -8.989 1.00 42.45 101 CYS A CA 7
ATOM 15635 C C . CYS A 1 101 ? 2.991 -1.869 -9.425 1.00 41.10 101 CYS A C 7
ATOM 15636 O O . CYS A 1 101 ? 2.774 -3.047 -9.769 1.00 72.50 101 CYS A O 7
ATOM 15643 N N . SER A 1 102 ? 4.199 -1.339 -9.443 1.00 60.14 102 SER A N 7
ATOM 15644 C CA . SER A 1 102 ? 5.376 -2.119 -9.751 1.00 44.33 102 SER A CA 7
ATOM 15645 C C . SER A 1 102 ? 5.710 -3.012 -8.555 1.00 73.43 102 SER A C 7
ATOM 15646 O O . SER A 1 102 ? 6.338 -2.573 -7.592 1.00 23.41 102 SER A O 7
ATOM 15654 N N . VAL A 1 103 ? 5.213 -4.221 -8.601 1.00 52.35 103 VAL A N 7
ATOM 15655 C CA . VAL A 1 103 ? 5.381 -5.177 -7.531 1.00 15.41 103 VAL A CA 7
ATOM 15656 C C . VAL A 1 103 ? 6.505 -6.108 -7.893 1.00 0.14 103 VAL A C 7
ATOM 15657 O O . VAL A 1 103 ? 6.678 -6.457 -9.072 1.00 20.52 103 VAL A O 7
ATOM 15670 N N . LEU A 1 104 ? 7.250 -6.494 -6.920 1.00 4.14 104 LEU A N 7
ATOM 15671 C CA . LEU A 1 104 ? 8.356 -7.394 -7.088 1.00 42.54 104 LEU A CA 7
ATOM 15672 C C . LEU A 1 104 ? 8.727 -7.990 -5.763 1.00 12.14 104 LEU A C 7
ATOM 15673 O O . LEU A 1 104 ? 8.377 -9.138 -5.432 1.00 4.03 104 LEU A O 7
ATOM 15689 N N . GLU A 1 105 ? 9.349 -7.186 -5.020 1.00 72.23 105 GLU A N 7
ATOM 15690 C CA . GLU A 1 105 ? 9.870 -7.468 -3.702 1.00 62.14 105 GLU A CA 7
ATOM 15691 C C . GLU A 1 105 ? 9.875 -6.180 -2.911 1.00 12.22 105 GLU A C 7
ATOM 15692 O O . GLU A 1 105 ? 9.726 -5.108 -3.504 1.00 12.03 105 GLU A O 7
ATOM 15704 N N . PHE A 1 106 ? 10.121 -6.298 -1.600 1.00 2.11 106 PHE A N 7
ATOM 15705 C CA . PHE A 1 106 ? 10.046 -5.189 -0.610 1.00 51.30 106 PHE A CA 7
ATOM 15706 C C . PHE A 1 106 ? 10.438 -3.814 -1.133 1.00 21.13 106 PHE A C 7
ATOM 15707 O O . PHE A 1 106 ? 9.598 -2.924 -1.186 1.00 72.22 106 PHE A O 7
ATOM 15724 N N . GLU A 1 107 ? 11.680 -3.656 -1.535 1.00 33.11 107 GLU A N 7
ATOM 15725 C CA . GLU A 1 107 ? 12.187 -2.356 -1.975 1.00 70.15 107 GLU A CA 7
ATOM 15726 C C . GLU A 1 107 ? 11.423 -1.794 -3.163 1.00 4.44 107 GLU A C 7
ATOM 15727 O O . GLU A 1 107 ? 11.084 -0.608 -3.187 1.00 70.21 107 GLU A O 7
ATOM 15739 N N . ARG A 1 108 ? 11.123 -2.627 -4.115 1.00 14.43 108 ARG A N 7
ATOM 15740 C CA . ARG A 1 108 ? 10.489 -2.156 -5.317 1.00 31.22 108 ARG A CA 7
ATOM 15741 C C . ARG A 1 108 ? 9.028 -1.842 -5.037 1.00 34.03 108 ARG A C 7
ATOM 15742 O O . ARG A 1 108 ? 8.480 -0.854 -5.564 1.00 23.32 108 ARG A O 7
ATOM 15763 N N . ASP A 1 109 ? 8.430 -2.649 -4.183 1.00 63.43 109 ASP A N 7
ATOM 15764 C CA . ASP A 1 109 ? 7.050 -2.470 -3.765 1.00 25.22 109 ASP A CA 7
ATOM 15765 C C . ASP A 1 109 ? 6.904 -1.184 -2.997 1.00 61.25 109 ASP A C 7
ATOM 15766 O O . ASP A 1 109 ? 6.085 -0.337 -3.354 1.00 54.12 109 ASP A O 7
ATOM 15775 N N . ILE A 1 110 ? 7.770 -0.989 -1.992 1.00 53.22 110 ILE A N 7
ATOM 15776 C CA . ILE A 1 110 ? 7.680 0.188 -1.126 1.00 64.53 110 ILE A CA 7
ATOM 15777 C C . ILE A 1 110 ? 7.915 1.446 -1.932 1.00 35.02 110 ILE A C 7
ATOM 15778 O O . ILE A 1 110 ? 7.256 2.453 -1.729 1.00 44.34 110 ILE A O 7
ATOM 15794 N N . GLU A 1 111 ? 8.806 1.346 -2.890 1.00 64.14 111 GLU A N 7
ATOM 15795 C CA . GLU A 1 111 ? 9.126 2.432 -3.768 1.00 30.40 111 GLU A CA 7
ATOM 15796 C C . GLU A 1 111 ? 7.899 2.866 -4.538 1.00 24.41 111 GLU A C 7
ATOM 15797 O O . GLU A 1 111 ? 7.560 4.048 -4.560 1.00 75.13 111 GLU A O 7
ATOM 15809 N N . CYS A 1 112 ? 7.201 1.905 -5.102 1.00 62.30 112 CYS A N 7
ATOM 15810 C CA . CYS A 1 112 ? 6.054 2.199 -5.916 1.00 14.53 112 CYS A CA 7
ATOM 15811 C C . CYS A 1 112 ? 4.942 2.780 -5.050 1.00 42.30 112 CYS A C 7
ATOM 15812 O O . CYS A 1 112 ? 4.239 3.708 -5.461 1.00 22.33 112 CYS A O 7
ATOM 15819 N N . ILE A 1 113 ? 4.839 2.269 -3.832 1.00 33.11 113 ILE A N 7
ATOM 15820 C CA . ILE A 1 113 ? 3.854 2.742 -2.885 1.00 23.43 113 ILE A CA 7
ATOM 15821 C C . ILE A 1 113 ? 4.140 4.199 -2.509 1.00 21.51 113 ILE A C 7
ATOM 15822 O O . ILE A 1 113 ? 3.242 5.044 -2.558 1.00 62.15 113 ILE A O 7
ATOM 15838 N N . VAL A 1 114 ? 5.399 4.498 -2.194 1.00 63.41 114 VAL A N 7
ATOM 15839 C CA . VAL A 1 114 ? 5.784 5.846 -1.779 1.00 52.44 114 VAL A CA 7
ATOM 15840 C C . VAL A 1 114 ? 5.548 6.829 -2.910 1.00 25.41 114 VAL A C 7
ATOM 15841 O O . VAL A 1 114 ? 5.010 7.931 -2.702 1.00 24.14 114 VAL A O 7
ATOM 15854 N N . LYS A 1 115 ? 5.881 6.402 -4.112 1.00 13.32 115 LYS A N 7
ATOM 15855 C CA . LYS A 1 115 ? 5.714 7.228 -5.277 1.00 52.44 115 LYS A CA 7
ATOM 15856 C C . LYS A 1 115 ? 4.263 7.544 -5.514 1.00 44.03 115 LYS A C 7
ATOM 15857 O O . LYS A 1 115 ? 3.925 8.686 -5.801 1.00 23.43 115 LYS A O 7
ATOM 15876 N N . ALA A 1 116 ? 3.407 6.554 -5.368 1.00 64.34 116 ALA A N 7
ATOM 15877 C CA . ALA A 1 116 ? 1.995 6.752 -5.596 1.00 20.11 116 ALA A CA 7
ATOM 15878 C C . ALA A 1 116 ? 1.383 7.636 -4.531 1.00 64.02 116 ALA A C 7
ATOM 15879 O O . ALA A 1 116 ? 0.548 8.480 -4.833 1.00 12.42 116 ALA A O 7
ATOM 15886 N N . ILE A 1 117 ? 1.823 7.473 -3.293 1.00 22.12 117 ILE A N 7
ATOM 15887 C CA . ILE A 1 117 ? 1.321 8.300 -2.210 1.00 30.01 117 ILE A CA 7
ATOM 15888 C C . ILE A 1 117 ? 1.726 9.750 -2.446 1.00 2.32 117 ILE A C 7
ATOM 15889 O O . ILE A 1 117 ? 0.888 10.646 -2.386 1.00 54.41 117 ILE A O 7
ATOM 15905 N N . GLU A 1 118 ? 2.981 9.979 -2.801 1.00 22.33 118 GLU A N 7
ATOM 15906 C CA . GLU A 1 118 ? 3.413 11.337 -3.021 1.00 4.44 118 GLU A CA 7
ATOM 15907 C C . GLU A 1 118 ? 2.839 11.923 -4.290 1.00 33.14 118 GLU A C 7
ATOM 15908 O O . GLU A 1 118 ? 2.564 13.110 -4.345 1.00 64.32 118 GLU A O 7
ATOM 15920 N N . GLU A 1 119 ? 2.611 11.080 -5.285 1.00 50.13 119 GLU A N 7
ATOM 15921 C CA . GLU A 1 119 ? 1.992 11.518 -6.519 1.00 65.33 119 GLU A CA 7
ATOM 15922 C C . GLU A 1 119 ? 0.571 11.951 -6.235 1.00 13.15 119 GLU A C 7
ATOM 15923 O O . GLU A 1 119 ? 0.139 12.995 -6.691 1.00 45.35 119 GLU A O 7
ATOM 15935 N N . CYS A 1 120 ? -0.113 11.161 -5.442 1.00 71.44 120 CYS A N 7
ATOM 15936 C CA . CYS A 1 120 ? -1.481 11.431 -5.051 1.00 2.55 120 CYS A CA 7
ATOM 15937 C C . CYS A 1 120 ? -1.582 12.779 -4.343 1.00 63.44 120 CYS A C 7
ATOM 15938 O O . CYS A 1 120 ? -2.400 13.614 -4.689 1.00 21.12 120 CYS A O 7
ATOM 15945 N N . LEU A 1 121 ? -0.694 13.014 -3.415 1.00 73.23 121 LEU A N 7
ATOM 15946 C CA . LEU A 1 121 ? -0.719 14.239 -2.657 1.00 71.10 121 LEU A CA 7
ATOM 15947 C C . LEU A 1 121 ? -0.247 15.438 -3.494 1.00 43.20 121 LEU A C 7
ATOM 15948 O O . LEU A 1 121 ? -0.654 16.583 -3.255 1.00 34.23 121 LEU A O 7
ATOM 15964 N N . ALA A 1 122 ? 0.579 15.178 -4.484 1.00 43.44 122 ALA A N 7
ATOM 15965 C CA . ALA A 1 122 ? 1.098 16.219 -5.331 1.00 72.35 122 ALA A CA 7
ATOM 15966 C C . ALA A 1 122 ? 0.120 16.592 -6.440 1.00 13.43 122 ALA A C 7
ATOM 15967 O O . ALA A 1 122 ? 0.044 17.749 -6.833 1.00 22.42 122 ALA A O 7
ATOM 15974 N N . LYS A 1 123 ? -0.655 15.629 -6.922 1.00 24.21 123 LYS A N 7
ATOM 15975 C CA . LYS A 1 123 ? -1.549 15.885 -8.037 1.00 65.44 123 LYS A CA 7
ATOM 15976 C C . LYS A 1 123 ? -2.903 16.407 -7.588 1.00 34.15 123 LYS A C 7
ATOM 15977 O O . LYS A 1 123 ? -3.828 16.508 -8.390 1.00 12.30 123 LYS A O 7
ATOM 15996 N N . GLY A 1 124 ? -3.003 16.742 -6.313 1.00 22.35 124 GLY A N 7
ATOM 15997 C CA . GLY A 1 124 ? -4.217 17.309 -5.764 1.00 32.05 124 GLY A CA 7
ATOM 15998 C C . GLY A 1 124 ? -4.700 18.515 -6.562 1.00 4.23 124 GLY A C 7
ATOM 15999 O O . GLY A 1 124 ? -3.935 19.456 -6.796 1.00 33.11 124 GLY A O 7
ATOM 16003 N N . GLU A 1 125 ? -5.968 18.466 -6.959 1.00 1.15 125 GLU A N 7
ATOM 16004 C CA . GLU A 1 125 ? -6.661 19.493 -7.780 1.00 32.43 125 GLU A CA 7
ATOM 16005 C C . GLU A 1 125 ? -6.481 19.302 -9.262 1.00 72.53 125 GLU A C 7
ATOM 16006 O O . GLU A 1 125 ? -6.708 20.195 -10.084 1.00 25.15 125 GLU A O 7
ATOM 16018 N N . LEU A 1 126 ? -6.180 18.114 -9.571 1.00 23.23 126 LEU A N 7
ATOM 16019 C CA . LEU A 1 126 ? -6.032 17.635 -10.910 1.00 34.13 126 LEU A CA 7
ATOM 16020 C C . LEU A 1 126 ? -6.749 16.306 -10.975 1.00 14.22 126 LEU A C 7
ATOM 16021 O O . LEU A 1 126 ? -6.153 15.269 -10.713 1.00 42.04 126 LEU A O 7
ATOM 16037 N N . ASN A 1 127 ? -8.030 16.326 -11.230 1.00 21.02 127 ASN A N 7
ATOM 16038 C CA . ASN A 1 127 ? -8.805 15.110 -11.171 1.00 62.21 127 ASN A CA 7
ATOM 16039 C C . ASN A 1 127 ? -9.997 15.205 -12.075 1.00 52.43 127 ASN A C 7
ATOM 16040 O O . ASN A 1 127 ? -10.438 16.300 -12.421 1.00 23.02 127 ASN A O 7
ATOM 16051 N N . SER A 1 128 ? -10.477 14.080 -12.490 1.00 54.40 128 SER A N 7
ATOM 16052 C CA . SER A 1 128 ? -11.629 13.979 -13.266 1.00 62.31 128 SER A CA 7
ATOM 16053 C C . SER A 1 128 ? -12.594 12.986 -12.604 1.00 50.45 128 SER A C 7
ATOM 16054 O O . SER A 1 128 ? -12.349 11.779 -12.632 1.00 21.00 128 SER A O 7
ATOM 16062 N N . LYS A 1 129 ? -13.615 13.533 -11.924 1.00 60.42 129 LYS A N 7
ATOM 16063 C CA . LYS A 1 129 ? -14.720 12.773 -11.298 1.00 22.42 129 LYS A CA 7
ATOM 16064 C C . LYS A 1 129 ? -14.369 12.217 -9.906 1.00 12.02 129 LYS A C 7
ATOM 16065 O O . LYS A 1 129 ? -13.489 11.360 -9.751 1.00 11.40 129 LYS A O 7
ATOM 16084 N N . LEU A 1 130 ? -15.042 12.756 -8.900 1.00 70.24 130 LEU A N 7
ATOM 16085 C CA . LEU A 1 130 ? -14.908 12.330 -7.509 1.00 61.45 130 LEU A CA 7
ATOM 16086 C C . LEU A 1 130 ? -15.427 10.901 -7.332 1.00 44.42 130 LEU A C 7
ATOM 16087 O O . LEU A 1 130 ? -16.269 10.424 -8.117 1.00 43.01 130 LEU A O 7
ATOM 16103 N N . GLU A 1 131 ? -14.945 10.244 -6.309 1.00 4.11 131 GLU A N 7
ATOM 16104 C CA . GLU A 1 131 ? -15.360 8.920 -5.962 1.00 33.13 131 GLU A CA 7
ATOM 16105 C C . GLU A 1 131 ? -15.336 8.812 -4.448 1.00 51.13 131 GLU A C 7
ATOM 16106 O O . GLU A 1 131 ? -14.290 9.031 -3.824 1.00 21.23 131 GLU A O 7
ATOM 16118 N N . GLY A 1 132 ? -16.474 8.539 -3.864 1.00 13.22 132 GLY A N 7
ATOM 16119 C CA . GLY A 1 132 ? -16.553 8.422 -2.434 1.00 4.44 132 GLY A CA 7
ATOM 16120 C C . GLY A 1 132 ? -16.688 9.775 -1.771 1.00 0.03 132 GLY A C 7
ATOM 16121 O O . GLY A 1 132 ? -16.959 10.779 -2.440 1.00 71.41 132 GLY A O 7
ATOM 16125 N N . LYS A 1 133 ? -16.520 9.798 -0.478 1.00 23.11 133 LYS A N 7
ATOM 16126 C CA . LYS A 1 133 ? -16.556 11.019 0.307 1.00 44.01 133 LYS A CA 7
ATOM 16127 C C . LYS A 1 133 ? -15.444 10.965 1.350 1.00 55.55 133 LYS A C 7
ATOM 16128 O O . LYS A 1 133 ? -15.224 9.893 1.947 1.00 22.22 133 LYS A O 7
ATOM 16147 N N . PRO A 1 134 ? -14.720 12.092 1.567 1.00 54.32 134 PRO A N 7
ATOM 16148 C CA . PRO A 1 134 ? -13.604 12.176 2.527 1.00 63.40 134 PRO A CA 7
ATOM 16149 C C . PRO A 1 134 ? -13.947 11.620 3.915 1.00 32.22 134 PRO A C 7
ATOM 16150 O O . PRO A 1 134 ? -14.932 12.040 4.557 1.00 24.34 134 PRO A O 7
ATOM 16161 N N . ILE A 1 135 ? -13.153 10.673 4.361 1.00 50.34 135 ILE A N 7
ATOM 16162 C CA . ILE A 1 135 ? -13.324 10.059 5.631 1.00 0.23 135 ILE A CA 7
ATOM 16163 C C . ILE A 1 135 ? -12.567 10.881 6.686 1.00 64.02 135 ILE A C 7
ATOM 16164 O O . ILE A 1 135 ? -11.399 11.241 6.486 1.00 21.12 135 ILE A O 7
ATOM 16180 N N . PRO A 1 136 ? -13.247 11.234 7.765 1.00 11.43 136 PRO A N 7
ATOM 16181 C CA . PRO A 1 136 ? -12.685 12.011 8.887 1.00 41.13 136 PRO A CA 7
ATOM 16182 C C . PRO A 1 136 ? -11.541 11.299 9.634 1.00 20.20 136 PRO A C 7
ATOM 16183 O O . PRO A 1 136 ? -11.243 10.113 9.401 1.00 4.20 136 PRO A O 7
ATOM 16194 N N . ASN A 1 137 ? -10.903 12.040 10.511 1.00 31.54 137 ASN A N 7
ATOM 16195 C CA . ASN A 1 137 ? -9.819 11.545 11.347 1.00 72.42 137 ASN A CA 7
ATOM 16196 C C . ASN A 1 137 ? -9.808 12.353 12.644 1.00 33.55 137 ASN A C 7
ATOM 16197 O O . ASN A 1 137 ? -10.359 13.458 12.676 1.00 60.32 137 ASN A O 7
ATOM 16208 N N . PRO A 1 138 ? -9.244 11.822 13.742 1.00 74.12 138 PRO A N 7
ATOM 16209 C CA . PRO A 1 138 ? -9.110 12.581 14.992 1.00 61.10 138 PRO A CA 7
ATOM 16210 C C . PRO A 1 138 ? -7.852 13.461 14.973 1.00 43.40 138 PRO A C 7
ATOM 16211 O O . PRO A 1 138 ? -7.632 14.273 15.871 1.00 3.23 138 PRO A O 7
ATOM 16222 N N . LEU A 1 139 ? -7.050 13.276 13.908 1.00 73.04 139 LEU A N 7
ATOM 16223 C CA . LEU A 1 139 ? -5.772 13.962 13.694 1.00 40.32 139 LEU A CA 7
ATOM 16224 C C . LEU A 1 139 ? -4.780 13.549 14.771 1.00 41.24 139 LEU A C 7
ATOM 16225 O O . LEU A 1 139 ? -4.829 14.019 15.906 1.00 32.04 139 LEU A O 7
ATOM 16241 N N . LEU A 1 140 ? -3.902 12.662 14.423 1.00 13.02 140 LEU A N 7
ATOM 16242 C CA . LEU A 1 140 ? -3.003 12.102 15.385 1.00 34.03 140 LEU A CA 7
ATOM 16243 C C . LEU A 1 140 ? -1.565 12.414 15.008 1.00 35.52 140 LEU A C 7
ATOM 16244 O O . LEU A 1 140 ? -1.088 12.033 13.930 1.00 44.21 140 LEU A O 7
ATOM 16260 N N . GLY A 1 141 ? -0.911 13.144 15.860 1.00 4.33 141 GLY A N 7
ATOM 16261 C CA . GLY A 1 141 ? 0.459 13.485 15.671 1.00 32.14 141 GLY A CA 7
ATOM 16262 C C . GLY A 1 141 ? 1.314 12.706 16.621 1.00 74.22 141 GLY A C 7
ATOM 16263 O O . GLY A 1 141 ? 1.428 13.063 17.799 1.00 72.43 141 GLY A O 7
ATOM 16267 N N . LEU A 1 142 ? 1.880 11.640 16.146 1.00 63.32 142 LEU A N 7
ATOM 16268 C CA . LEU A 1 142 ? 2.702 10.793 16.967 1.00 31.44 142 LEU A CA 7
ATOM 16269 C C . LEU A 1 142 ? 4.165 10.897 16.586 1.00 25.02 142 LEU A C 7
ATOM 16270 O O . LEU A 1 142 ? 4.516 11.299 15.463 1.00 41.50 142 LEU A O 7
ATOM 16286 N N . ASP A 1 143 ? 5.012 10.563 17.500 1.00 3.33 143 ASP A N 7
ATOM 16287 C CA . ASP A 1 143 ? 6.417 10.586 17.249 1.00 14.21 143 ASP A CA 7
ATOM 16288 C C . ASP A 1 143 ? 6.907 9.172 17.033 1.00 43.45 143 ASP A C 7
ATOM 16289 O O . ASP A 1 143 ? 7.147 8.430 17.979 1.00 74.13 143 ASP A O 7
ATOM 16298 N N . SER A 1 144 ? 6.922 8.758 15.800 1.00 72.52 144 SER A N 7
ATOM 16299 C CA . SER A 1 144 ? 7.407 7.438 15.433 1.00 52.31 144 SER A CA 7
ATOM 16300 C C . SER A 1 144 ? 8.189 7.568 14.161 1.00 42.45 144 SER A C 7
ATOM 16301 O O . SER A 1 144 ? 8.256 6.676 13.316 1.00 63.44 144 SER A O 7
ATOM 16309 N N . THR A 1 145 ? 8.831 8.657 14.108 1.00 32.31 145 THR A N 7
ATOM 16310 C CA . THR A 1 145 ? 9.638 9.046 13.015 1.00 23.21 145 THR A CA 7
ATOM 16311 C C . THR A 1 145 ? 11.072 8.680 13.377 1.00 61.24 145 THR A C 7
ATOM 16312 O O . THR A 1 145 ? 11.805 9.465 13.978 1.00 74.41 145 THR A O 7
ATOM 16323 N N . ARG A 1 146 ? 11.410 7.446 13.113 1.00 44.11 146 ARG A N 7
ATOM 16324 C CA . ARG A 1 146 ? 12.672 6.903 13.519 1.00 34.43 146 ARG A CA 7
ATOM 16325 C C . ARG A 1 146 ? 13.273 6.111 12.371 1.00 50.40 146 ARG A C 7
ATOM 16326 O O . ARG A 1 146 ? 12.547 5.588 11.524 1.00 52.12 146 ARG A O 7
ATOM 16347 N N . THR A 1 147 ? 14.568 6.077 12.306 1.00 54.54 147 THR A N 7
ATOM 16348 C CA . THR A 1 147 ? 15.281 5.338 11.309 1.00 73.31 147 THR A CA 7
ATOM 16349 C C . THR A 1 147 ? 16.573 4.820 11.959 1.00 35.42 147 THR A C 7
ATOM 16350 O O . THR A 1 147 ? 17.061 5.428 12.917 1.00 40.11 147 THR A O 7
ATOM 16361 N N . GLY A 1 148 ? 17.076 3.695 11.515 1.00 44.21 148 GLY A N 7
ATOM 16362 C CA . GLY A 1 148 ? 18.295 3.172 12.072 1.00 43.20 148 GLY A CA 7
ATOM 16363 C C . GLY A 1 148 ? 18.474 1.739 11.707 1.00 13.54 148 GLY A C 7
ATOM 16367 N N . MET A 1 1 ? -4.365 -19.645 0.373 1.00 0.00 1 MET A N 8
ATOM 16368 C CA . MET A 1 1 ? -4.767 -18.546 1.240 1.00 52.33 1 MET A CA 8
ATOM 16369 C C . MET A 1 1 ? -3.750 -17.408 1.159 1.00 3.14 1 MET A C 8
ATOM 16370 O O . MET A 1 1 ? -2.788 -17.359 1.920 1.00 0.23 1 MET A O 8
ATOM 16383 N N . LYS A 1 2 ? -3.920 -16.543 0.187 1.00 43.22 2 LYS A N 8
ATOM 16384 C CA . LYS A 1 2 ? -3.075 -15.376 0.065 1.00 22.50 2 LYS A CA 8
ATOM 16385 C C . LYS A 1 2 ? -3.860 -14.178 0.527 1.00 11.42 2 LYS A C 8
ATOM 16386 O O . LYS A 1 2 ? -5.088 -14.208 0.561 1.00 21.24 2 LYS A O 8
ATOM 16405 N N . TYR A 1 3 ? -3.185 -13.161 0.907 1.00 11.41 3 TYR A N 8
ATOM 16406 C CA . TYR A 1 3 ? -3.814 -11.934 1.260 1.00 54.34 3 TYR A CA 8
ATOM 16407 C C . TYR A 1 3 ? -3.459 -10.899 0.216 1.00 30.33 3 TYR A C 8
ATOM 16408 O O . TYR A 1 3 ? -2.310 -10.823 -0.252 1.00 31.43 3 TYR A O 8
ATOM 16426 N N . ASP A 1 4 ? -4.440 -10.163 -0.175 1.00 63.23 4 ASP A N 8
ATOM 16427 C CA . ASP A 1 4 ? -4.338 -9.217 -1.260 1.00 12.31 4 ASP A CA 8
ATOM 16428 C C . ASP A 1 4 ? -4.481 -7.815 -0.692 1.00 12.35 4 ASP A C 8
ATOM 16429 O O . ASP A 1 4 ? -5.502 -7.469 -0.141 1.00 32.34 4 ASP A O 8
ATOM 16438 N N . VAL A 1 5 ? -3.445 -7.047 -0.769 1.00 52.31 5 VAL A N 8
ATOM 16439 C CA . VAL A 1 5 ? -3.413 -5.730 -0.159 1.00 51.03 5 VAL A CA 8
ATOM 16440 C C . VAL A 1 5 ? -3.909 -4.697 -1.156 1.00 44.24 5 VAL A C 8
ATOM 16441 O O . VAL A 1 5 ? -3.269 -4.452 -2.174 1.00 20.15 5 VAL A O 8
ATOM 16454 N N . VAL A 1 6 ? -5.023 -4.099 -0.874 1.00 72.31 6 VAL A N 8
ATOM 16455 C CA . VAL A 1 6 ? -5.567 -3.105 -1.752 1.00 34.15 6 VAL A CA 8
ATOM 16456 C C . VAL A 1 6 ? -5.480 -1.756 -1.072 1.00 73.23 6 VAL A C 8
ATOM 16457 O O . VAL A 1 6 ? -6.140 -1.505 -0.052 1.00 75.12 6 VAL A O 8
ATOM 16470 N N . ILE A 1 7 ? -4.654 -0.916 -1.597 1.00 13.43 7 ILE A N 8
ATOM 16471 C CA . ILE A 1 7 ? -4.466 0.395 -1.050 1.00 75.33 7 ILE A CA 8
ATOM 16472 C C . ILE A 1 7 ? -5.172 1.432 -1.912 1.00 23.35 7 ILE A C 8
ATOM 16473 O O . ILE A 1 7 ? -4.931 1.528 -3.127 1.00 43.34 7 ILE A O 8
ATOM 16489 N N . ILE A 1 8 ? -6.080 2.147 -1.298 1.00 41.30 8 ILE A N 8
ATOM 16490 C CA . ILE A 1 8 ? -6.836 3.184 -1.954 1.00 23.32 8 ILE A CA 8
ATOM 16491 C C . ILE A 1 8 ? -6.199 4.524 -1.598 1.00 70.23 8 ILE A C 8
ATOM 16492 O O . ILE A 1 8 ? -6.272 4.954 -0.439 1.00 70.45 8 ILE A O 8
ATOM 16508 N N . PRO A 1 9 ? -5.497 5.147 -2.526 1.00 2.33 9 PRO A N 8
ATOM 16509 C CA . PRO A 1 9 ? -4.940 6.455 -2.318 1.00 42.34 9 PRO A CA 8
ATOM 16510 C C . PRO A 1 9 ? -5.874 7.552 -2.844 1.00 4.25 9 PRO A C 8
ATOM 16511 O O . PRO A 1 9 ? -6.482 7.413 -3.903 1.00 20.30 9 PRO A O 8
ATOM 16522 N N . GLU A 1 10 ? -6.017 8.604 -2.107 1.00 24.12 10 GLU A N 8
ATOM 16523 C CA . GLU A 1 10 ? -6.768 9.735 -2.574 1.00 2.33 10 GLU A CA 8
ATOM 16524 C C . GLU A 1 10 ? -6.163 10.990 -2.020 1.00 12.43 10 GLU A C 8
ATOM 16525 O O . GLU A 1 10 ? -5.467 10.958 -0.986 1.00 64.31 10 GLU A O 8
ATOM 16537 N N . SER A 1 11 ? -6.364 12.084 -2.694 1.00 61.44 11 SER A N 8
ATOM 16538 C CA . SER A 1 11 ? -5.839 13.312 -2.210 1.00 62.22 11 SER A CA 8
ATOM 16539 C C . SER A 1 11 ? -6.776 13.807 -1.128 1.00 43.32 11 SER A C 8
ATOM 16540 O O . SER A 1 11 ? -7.954 13.438 -1.106 1.00 73.23 11 SER A O 8
ATOM 16548 N N . PHE A 1 12 ? -6.284 14.609 -0.251 1.00 3.31 12 PHE A N 8
ATOM 16549 C CA . PHE A 1 12 ? -7.066 15.094 0.860 1.00 3.03 12 PHE A CA 8
ATOM 16550 C C . PHE A 1 12 ? -7.921 16.263 0.396 1.00 40.11 12 PHE A C 8
ATOM 16551 O O . PHE A 1 12 ? -7.577 17.433 0.595 1.00 11.44 12 PHE A O 8
ATOM 16568 N N . HIS A 1 13 ? -8.982 15.926 -0.301 1.00 75.45 13 HIS A N 8
ATOM 16569 C CA . HIS A 1 13 ? -9.876 16.881 -0.907 1.00 4.42 13 HIS A CA 8
ATOM 16570 C C . HIS A 1 13 ? -11.252 16.322 -0.994 1.00 0.42 13 HIS A C 8
ATOM 16571 O O . HIS A 1 13 ? -11.546 15.489 -1.853 1.00 23.31 13 HIS A O 8
ATOM 16585 N N . ARG A 1 14 ? -12.078 16.747 -0.102 1.00 74.12 14 ARG A N 8
ATOM 16586 C CA . ARG A 1 14 ? -13.444 16.384 -0.136 1.00 51.42 14 ARG A CA 8
ATOM 16587 C C . ARG A 1 14 ? -14.145 17.400 -1.001 1.00 32.03 14 ARG A C 8
ATOM 16588 O O . ARG A 1 14 ? -13.655 18.529 -1.132 1.00 14.52 14 ARG A O 8
ATOM 16609 N N . PHE A 1 15 ? -15.267 17.020 -1.569 1.00 54.43 15 PHE A N 8
ATOM 16610 C CA . PHE A 1 15 ? -15.977 17.831 -2.538 1.00 23.23 15 PHE A CA 8
ATOM 16611 C C . PHE A 1 15 ? -16.346 19.224 -2.077 1.00 72.21 15 PHE A C 8
ATOM 16612 O O . PHE A 1 15 ? -17.305 19.443 -1.318 1.00 13.24 15 PHE A O 8
ATOM 16629 N N . ASP A 1 16 ? -15.532 20.137 -2.513 1.00 52.22 16 ASP A N 8
ATOM 16630 C CA . ASP A 1 16 ? -15.733 21.559 -2.350 1.00 3.11 16 ASP A CA 8
ATOM 16631 C C . ASP A 1 16 ? -16.628 22.023 -3.528 1.00 0.41 16 ASP A C 8
ATOM 16632 O O . ASP A 1 16 ? -17.421 21.218 -4.052 1.00 41.42 16 ASP A O 8
ATOM 16641 N N . LYS A 1 17 ? -16.527 23.265 -3.952 1.00 42.23 17 LYS A N 8
ATOM 16642 C CA . LYS A 1 17 ? -17.354 23.751 -5.016 1.00 2.14 17 LYS A CA 8
ATOM 16643 C C . LYS A 1 17 ? -16.907 23.075 -6.321 1.00 22.10 17 LYS A C 8
ATOM 16644 O O . LYS A 1 17 ? -17.697 22.412 -6.989 1.00 63.11 17 LYS A O 8
ATOM 16663 N N . HIS A 1 18 ? -15.665 23.249 -6.688 1.00 72.45 18 HIS A N 8
ATOM 16664 C CA . HIS A 1 18 ? -15.168 22.570 -7.863 1.00 72.52 18 HIS A CA 8
ATOM 16665 C C . HIS A 1 18 ? -13.766 22.021 -7.666 1.00 32.24 18 HIS A C 8
ATOM 16666 O O . HIS A 1 18 ? -13.501 20.842 -7.855 1.00 10.11 18 HIS A O 8
ATOM 16680 N N . ASN A 1 19 ? -12.899 22.880 -7.225 1.00 61.14 19 ASN A N 8
ATOM 16681 C CA . ASN A 1 19 ? -11.474 22.622 -7.241 1.00 65.33 19 ASN A CA 8
ATOM 16682 C C . ASN A 1 19 ? -10.942 21.957 -5.994 1.00 1.23 19 ASN A C 8
ATOM 16683 O O . ASN A 1 19 ? -10.028 22.449 -5.366 1.00 23.41 19 ASN A O 8
ATOM 16694 N N . MET A 1 20 ? -11.527 20.840 -5.667 1.00 52.33 20 MET A N 8
ATOM 16695 C CA . MET A 1 20 ? -11.121 19.946 -4.565 1.00 72.32 20 MET A CA 8
ATOM 16696 C C . MET A 1 20 ? -11.770 18.620 -4.807 1.00 45.32 20 MET A C 8
ATOM 16697 O O . MET A 1 20 ? -12.915 18.394 -4.412 1.00 53.33 20 MET A O 8
ATOM 16711 N N . GLU A 1 21 ? -11.049 17.780 -5.517 1.00 0.35 21 GLU A N 8
ATOM 16712 C CA . GLU A 1 21 ? -11.486 16.493 -5.941 1.00 30.24 21 GLU A CA 8
ATOM 16713 C C . GLU A 1 21 ? -10.329 15.800 -6.631 1.00 52.30 21 GLU A C 8
ATOM 16714 O O . GLU A 1 21 ? -9.747 16.343 -7.578 1.00 62.31 21 GLU A O 8
ATOM 16726 N N . HIS A 1 22 ? -9.924 14.705 -6.072 1.00 13.14 22 HIS A N 8
ATOM 16727 C CA . HIS A 1 22 ? -8.967 13.799 -6.697 1.00 2.21 22 HIS A CA 8
ATOM 16728 C C . HIS A 1 22 ? -8.893 12.521 -5.926 1.00 74.22 22 HIS A C 8
ATOM 16729 O O . HIS A 1 22 ? -8.404 12.488 -4.786 1.00 22.30 22 HIS A O 8
ATOM 16743 N N . ILE A 1 23 ? -9.379 11.498 -6.530 1.00 53.14 23 ILE A N 8
ATOM 16744 C CA . ILE A 1 23 ? -9.313 10.190 -5.985 1.00 65.44 23 ILE A CA 8
ATOM 16745 C C . ILE A 1 23 ? -8.378 9.437 -6.890 1.00 11.13 23 ILE A C 8
ATOM 16746 O O . ILE A 1 23 ? -8.438 9.613 -8.112 1.00 40.23 23 ILE A O 8
ATOM 16762 N N . CYS A 1 24 ? -7.548 8.637 -6.347 1.00 72.22 24 CYS A N 8
ATOM 16763 C CA . CYS A 1 24 ? -6.597 7.913 -7.145 1.00 75.52 24 CYS A CA 8
ATOM 16764 C C . CYS A 1 24 ? -7.004 6.436 -7.189 1.00 42.14 24 CYS A C 8
ATOM 16765 O O . CYS A 1 24 ? -7.598 5.929 -6.231 1.00 61.13 24 CYS A O 8
ATOM 16772 N N . PRO A 1 25 ? -6.759 5.742 -8.328 1.00 63.50 25 PRO A N 8
ATOM 16773 C CA . PRO A 1 25 ? -7.148 4.335 -8.493 1.00 30.40 25 PRO A CA 8
ATOM 16774 C C . PRO A 1 25 ? -6.463 3.420 -7.460 1.00 32.40 25 PRO A C 8
ATOM 16775 O O . PRO A 1 25 ? -5.333 3.708 -7.016 1.00 22.44 25 PRO A O 8
ATOM 16786 N N . PRO A 1 26 ? -7.120 2.306 -7.078 1.00 13.32 26 PRO A N 8
ATOM 16787 C CA . PRO A 1 26 ? -6.602 1.383 -6.074 1.00 72.32 26 PRO A CA 8
ATOM 16788 C C . PRO A 1 26 ? -5.358 0.691 -6.557 1.00 42.55 26 PRO A C 8
ATOM 16789 O O . PRO A 1 26 ? -5.278 0.297 -7.707 1.00 20.53 26 PRO A O 8
ATOM 16800 N N . MET A 1 27 ? -4.397 0.563 -5.719 1.00 52.54 27 MET A N 8
ATOM 16801 C CA . MET A 1 27 ? -3.236 -0.192 -6.057 1.00 55.25 27 MET A CA 8
ATOM 16802 C C . MET A 1 27 ? -3.414 -1.520 -5.419 1.00 75.55 27 MET A C 8
ATOM 16803 O O . MET A 1 27 ? -3.730 -1.594 -4.228 1.00 11.44 27 MET A O 8
ATOM 16817 N N . VAL A 1 28 ? -3.260 -2.551 -6.164 1.00 53.54 28 VAL A N 8
ATOM 16818 C CA . VAL A 1 28 ? -3.438 -3.852 -5.616 1.00 21.11 28 VAL A CA 8
ATOM 16819 C C . VAL A 1 28 ? -2.104 -4.561 -5.564 1.00 1.14 28 VAL A C 8
ATOM 16820 O O . VAL A 1 28 ? -1.386 -4.647 -6.572 1.00 22.23 28 VAL A O 8
ATOM 16833 N N . ILE A 1 29 ? -1.752 -4.987 -4.394 1.00 1.22 29 ILE A N 8
ATOM 16834 C CA . ILE A 1 29 ? -0.528 -5.680 -4.129 1.00 41.11 29 ILE A CA 8
ATOM 16835 C C . ILE A 1 29 ? -0.901 -7.002 -3.527 1.00 34.11 29 ILE A C 8
ATOM 16836 O O . ILE A 1 29 ? -1.262 -7.088 -2.366 1.00 32.33 29 ILE A O 8
ATOM 16852 N N . GLY A 1 30 ? -0.841 -8.011 -4.305 1.00 23.24 30 GLY A N 8
ATOM 16853 C CA . GLY A 1 30 ? -1.333 -9.273 -3.850 1.00 75.30 30 GLY A CA 8
ATOM 16854 C C . GLY A 1 30 ? -0.306 -10.349 -3.810 1.00 24.30 30 GLY A C 8
ATOM 16855 O O . GLY A 1 30 ? 0.889 -10.084 -3.952 1.00 31.11 30 GLY A O 8
ATOM 16859 N N . ASP A 1 31 ? -0.793 -11.570 -3.612 1.00 60.12 31 ASP A N 8
ATOM 16860 C CA . ASP A 1 31 ? 0.022 -12.785 -3.490 1.00 5.24 31 ASP A CA 8
ATOM 16861 C C . ASP A 1 31 ? 1.029 -12.633 -2.343 1.00 13.42 31 ASP A C 8
ATOM 16862 O O . ASP A 1 31 ? 2.211 -12.961 -2.440 1.00 65.13 31 ASP A O 8
ATOM 16871 N N . ARG A 1 32 ? 0.541 -12.098 -1.256 1.00 40.41 32 ARG A N 8
ATOM 16872 C CA . ARG A 1 32 ? 1.320 -11.924 -0.062 1.00 2.51 32 ARG A CA 8
ATOM 16873 C C . ARG A 1 32 ? 0.648 -12.784 0.997 1.00 70.21 32 ARG A C 8
ATOM 16874 O O . ARG A 1 32 ? -0.565 -12.818 1.056 1.00 40.04 32 ARG A O 8
ATOM 16895 N N . SER A 1 33 ? 1.380 -13.515 1.775 1.00 2.51 33 SER A N 8
ATOM 16896 C CA . SER A 1 33 ? 0.786 -14.236 2.843 1.00 15.00 33 SER A CA 8
ATOM 16897 C C . SER A 1 33 ? 0.550 -13.279 4.005 1.00 71.32 33 SER A C 8
ATOM 16898 O O . SER A 1 33 ? 1.061 -12.173 3.984 1.00 75.03 33 SER A O 8
ATOM 16906 N N . TYR A 1 34 ? -0.179 -13.711 5.004 1.00 30.41 34 TYR A N 8
ATOM 16907 C CA . TYR A 1 34 ? -0.625 -12.845 6.112 1.00 4.51 34 TYR A CA 8
ATOM 16908 C C . TYR A 1 34 ? 0.540 -12.199 6.813 1.00 44.34 34 TYR A C 8
ATOM 16909 O O . TYR A 1 34 ? 0.547 -10.990 7.061 1.00 14.03 34 TYR A O 8
ATOM 16927 N N . ASP A 1 35 ? 1.521 -12.998 7.081 1.00 45.34 35 ASP A N 8
ATOM 16928 C CA . ASP A 1 35 ? 2.702 -12.555 7.804 1.00 13.03 35 ASP A CA 8
ATOM 16929 C C . ASP A 1 35 ? 3.490 -11.561 6.983 1.00 12.41 35 ASP A C 8
ATOM 16930 O O . ASP A 1 35 ? 3.911 -10.515 7.477 1.00 35.43 35 ASP A O 8
ATOM 16939 N N . ILE A 1 36 ? 3.612 -11.856 5.709 1.00 1.11 36 ILE A N 8
ATOM 16940 C CA . ILE A 1 36 ? 4.365 -11.020 4.812 1.00 14.51 36 ILE A CA 8
ATOM 16941 C C . ILE A 1 36 ? 3.595 -9.738 4.531 1.00 34.31 36 ILE A C 8
ATOM 16942 O O . ILE A 1 36 ? 4.170 -8.666 4.464 1.00 2.35 36 ILE A O 8
ATOM 16958 N N . ALA A 1 37 ? 2.282 -9.861 4.434 1.00 73.03 37 ALA A N 8
ATOM 16959 C CA . ALA A 1 37 ? 1.406 -8.737 4.199 1.00 54.51 37 ALA A CA 8
ATOM 16960 C C . ALA A 1 37 ? 1.468 -7.773 5.358 1.00 2.32 37 ALA A C 8
ATOM 16961 O O . ALA A 1 37 ? 1.531 -6.568 5.167 1.00 21.51 37 ALA A O 8
ATOM 16968 N N . MET A 1 38 ? 1.499 -8.302 6.561 1.00 11.31 38 MET A N 8
ATOM 16969 C CA . MET A 1 38 ? 1.554 -7.456 7.719 1.00 51.13 38 MET A CA 8
ATOM 16970 C C . MET A 1 38 ? 2.908 -6.776 7.827 1.00 62.00 38 MET A C 8
ATOM 16971 O O . MET A 1 38 ? 2.985 -5.600 8.160 1.00 60.14 38 MET A O 8
ATOM 16985 N N . GLU A 1 39 ? 3.959 -7.489 7.488 1.00 12.44 39 GLU A N 8
ATOM 16986 C CA . GLU A 1 39 ? 5.285 -6.919 7.539 1.00 72.42 39 GLU A CA 8
ATOM 16987 C C . GLU A 1 39 ? 5.555 -5.922 6.431 1.00 30.51 39 GLU A C 8
ATOM 16988 O O . GLU A 1 39 ? 6.232 -4.912 6.667 1.00 5.12 39 GLU A O 8
ATOM 17000 N N . ILE A 1 40 ? 5.020 -6.166 5.238 1.00 11.44 40 ILE A N 8
ATOM 17001 C CA . ILE A 1 40 ? 5.206 -5.218 4.156 1.00 65.13 40 ILE A CA 8
ATOM 17002 C C . ILE A 1 40 ? 4.444 -3.941 4.471 1.00 71.54 40 ILE A C 8
ATOM 17003 O O . ILE A 1 40 ? 4.973 -2.840 4.302 1.00 34.21 40 ILE A O 8
ATOM 17019 N N . VAL A 1 41 ? 3.227 -4.090 5.016 1.00 0.14 41 VAL A N 8
ATOM 17020 C CA . VAL A 1 41 ? 2.449 -2.944 5.401 1.00 72.00 41 VAL A CA 8
ATOM 17021 C C . VAL A 1 41 ? 3.144 -2.216 6.534 1.00 41.04 41 VAL A C 8
ATOM 17022 O O . VAL A 1 41 ? 3.290 -1.033 6.472 1.00 41.42 41 VAL A O 8
ATOM 17035 N N . ASN A 1 42 ? 3.646 -2.963 7.517 1.00 3.31 42 ASN A N 8
ATOM 17036 C CA . ASN A 1 42 ? 4.360 -2.383 8.671 1.00 33.23 42 ASN A CA 8
ATOM 17037 C C . ASN A 1 42 ? 5.581 -1.595 8.240 1.00 22.31 42 ASN A C 8
ATOM 17038 O O . ASN A 1 42 ? 5.865 -0.529 8.795 1.00 72.33 42 ASN A O 8
ATOM 17049 N N . GLY A 1 43 ? 6.287 -2.108 7.250 1.00 32.21 43 GLY A N 8
ATOM 17050 C CA . GLY A 1 43 ? 7.446 -1.425 6.744 1.00 3.03 43 GLY A CA 8
ATOM 17051 C C . GLY A 1 43 ? 7.076 -0.115 6.111 1.00 74.11 43 GLY A C 8
ATOM 17052 O O . GLY A 1 43 ? 7.703 0.909 6.377 1.00 61.51 43 GLY A O 8
ATOM 17056 N N . VAL A 1 44 ? 6.019 -0.130 5.323 1.00 54.32 44 VAL A N 8
ATOM 17057 C CA . VAL A 1 44 ? 5.560 1.077 4.662 1.00 61.42 44 VAL A CA 8
ATOM 17058 C C . VAL A 1 44 ? 4.944 2.027 5.704 1.00 52.33 44 VAL A C 8
ATOM 17059 O O . VAL A 1 44 ? 5.167 3.230 5.678 1.00 32.22 44 VAL A O 8
ATOM 17072 N N . ASP A 1 45 ? 4.228 1.435 6.638 1.00 51.12 45 ASP A N 8
ATOM 17073 C CA . ASP A 1 45 ? 3.533 2.113 7.754 1.00 31.02 45 ASP A CA 8
ATOM 17074 C C . ASP A 1 45 ? 4.522 2.928 8.560 1.00 34.35 45 ASP A C 8
ATOM 17075 O O . ASP A 1 45 ? 4.302 4.115 8.841 1.00 62.42 45 ASP A O 8
ATOM 17084 N N . ARG A 1 46 ? 5.642 2.301 8.875 1.00 24.12 46 ARG A N 8
ATOM 17085 C CA . ARG A 1 46 ? 6.695 2.939 9.626 1.00 62.53 46 ARG A CA 8
ATOM 17086 C C . ARG A 1 46 ? 7.282 4.090 8.821 1.00 75.14 46 ARG A C 8
ATOM 17087 O O . ARG A 1 46 ? 7.528 5.169 9.356 1.00 52.23 46 ARG A O 8
ATOM 17108 N N . VAL A 1 47 ? 7.449 3.875 7.527 1.00 11.43 47 VAL A N 8
ATOM 17109 C CA . VAL A 1 47 ? 7.994 4.892 6.650 1.00 62.23 47 VAL A CA 8
ATOM 17110 C C . VAL A 1 47 ? 7.037 6.082 6.522 1.00 42.33 47 VAL A C 8
ATOM 17111 O O . VAL A 1 47 ? 7.469 7.220 6.536 1.00 41.15 47 VAL A O 8
ATOM 17124 N N . ILE A 1 48 ? 5.752 5.814 6.450 1.00 73.21 48 ILE A N 8
ATOM 17125 C CA . ILE A 1 48 ? 4.752 6.863 6.346 1.00 70.23 48 ILE A CA 8
ATOM 17126 C C . ILE A 1 48 ? 4.659 7.645 7.644 1.00 42.41 48 ILE A C 8
ATOM 17127 O O . ILE A 1 48 ? 4.596 8.855 7.625 1.00 72.25 48 ILE A O 8
ATOM 17143 N N . LYS A 1 49 ? 4.719 6.970 8.755 1.00 13.41 49 LYS A N 8
ATOM 17144 C CA . LYS A 1 49 ? 4.606 7.648 10.030 1.00 71.35 49 LYS A CA 8
ATOM 17145 C C . LYS A 1 49 ? 5.883 8.466 10.326 1.00 74.25 49 LYS A C 8
ATOM 17146 O O . LYS A 1 49 ? 5.830 9.518 10.968 1.00 1.04 49 LYS A O 8
ATOM 17165 N N . ALA A 1 50 ? 7.014 7.991 9.833 1.00 34.23 50 ALA A N 8
ATOM 17166 C CA . ALA A 1 50 ? 8.274 8.670 10.034 1.00 52.30 50 ALA A CA 8
ATOM 17167 C C . ALA A 1 50 ? 8.524 9.769 8.990 1.00 24.44 50 ALA A C 8
ATOM 17168 O O . ALA A 1 50 ? 8.901 10.888 9.338 1.00 55.04 50 ALA A O 8
ATOM 17175 N N . SER A 1 51 ? 8.286 9.473 7.732 1.00 45.11 51 SER A N 8
ATOM 17176 C CA . SER A 1 51 ? 8.586 10.401 6.669 1.00 73.21 51 SER A CA 8
ATOM 17177 C C . SER A 1 51 ? 7.470 11.396 6.423 1.00 14.24 51 SER A C 8
ATOM 17178 O O . SER A 1 51 ? 7.690 12.462 5.852 1.00 23.21 51 SER A O 8
ATOM 17186 N N . PHE A 1 52 ? 6.287 11.073 6.863 1.00 11.10 52 PHE A N 8
ATOM 17187 C CA . PHE A 1 52 ? 5.154 11.889 6.607 1.00 12.35 52 PHE A CA 8
ATOM 17188 C C . PHE A 1 52 ? 4.521 12.279 7.887 1.00 72.52 52 PHE A C 8
ATOM 17189 O O . PHE A 1 52 ? 4.709 11.626 8.917 1.00 21.14 52 PHE A O 8
ATOM 17206 N N . ASN A 1 53 ? 3.809 13.339 7.841 1.00 11.21 53 ASN A N 8
ATOM 17207 C CA . ASN A 1 53 ? 3.007 13.748 8.942 1.00 52.23 53 ASN A CA 8
ATOM 17208 C C . ASN A 1 53 ? 1.733 13.011 8.763 1.00 40.11 53 ASN A C 8
ATOM 17209 O O . ASN A 1 53 ? 0.846 13.454 8.035 1.00 60.03 53 ASN A O 8
ATOM 17220 N N . ALA A 1 54 ? 1.697 11.832 9.285 1.00 4.42 54 ALA A N 8
ATOM 17221 C CA . ALA A 1 54 ? 0.607 10.987 9.064 1.00 23.31 54 ALA A CA 8
ATOM 17222 C C . ALA A 1 54 ? 0.132 10.359 10.314 1.00 34.41 54 ALA A C 8
ATOM 17223 O O . ALA A 1 54 ? 0.929 9.922 11.150 1.00 21.42 54 ALA A O 8
ATOM 17230 N N . SER A 1 55 ? -1.140 10.340 10.464 1.00 52.32 55 SER A N 8
ATOM 17231 C CA . SER A 1 55 ? -1.743 9.630 11.515 1.00 14.31 55 SER A CA 8
ATOM 17232 C C . SER A 1 55 ? -2.143 8.283 10.957 1.00 35.44 55 SER A C 8
ATOM 17233 O O . SER A 1 55 ? -2.847 8.209 9.937 1.00 12.23 55 SER A O 8
ATOM 17241 N N . VAL A 1 56 ? -1.663 7.234 11.551 1.00 53.52 56 VAL A N 8
ATOM 17242 C CA . VAL A 1 56 ? -2.041 5.933 11.110 1.00 31.21 56 VAL A CA 8
ATOM 17243 C C . VAL A 1 56 ? -3.108 5.421 12.029 1.00 10.24 56 VAL A C 8
ATOM 17244 O O . VAL A 1 56 ? -2.938 5.358 13.260 1.00 71.31 56 VAL A O 8
ATOM 17257 N N . GLU A 1 57 ? -4.220 5.167 11.449 1.00 42.03 57 GLU A N 8
ATOM 17258 C CA . GLU A 1 57 ? -5.387 4.781 12.141 1.00 33.13 57 GLU A CA 8
ATOM 17259 C C . GLU A 1 57 ? -5.779 3.387 11.688 1.00 12.22 57 GLU A C 8
ATOM 17260 O O . GLU A 1 57 ? -6.123 3.192 10.527 1.00 32.14 57 GLU A O 8
ATOM 17272 N N . GLU A 1 58 ? -5.676 2.423 12.563 1.00 21.03 58 GLU A N 8
ATOM 17273 C CA . GLU A 1 58 ? -6.046 1.069 12.219 1.00 12.23 58 GLU A CA 8
ATOM 17274 C C . GLU A 1 58 ? -7.490 0.766 12.616 1.00 72.13 58 GLU A C 8
ATOM 17275 O O . GLU A 1 58 ? -7.887 0.922 13.783 1.00 42.35 58 GLU A O 8
ATOM 17287 N N . LEU A 1 59 ? -8.270 0.379 11.634 1.00 53.53 59 LEU A N 8
ATOM 17288 C CA . LEU A 1 59 ? -9.679 0.097 11.792 1.00 13.12 59 LEU A CA 8
ATOM 17289 C C . LEU A 1 59 ? -9.954 -1.335 11.359 1.00 1.35 59 LEU A C 8
ATOM 17290 O O . LEU A 1 59 ? -9.054 -2.050 10.870 1.00 51.13 59 LEU A O 8
ATOM 17306 N N . GLU A 1 60 ? -11.185 -1.728 11.489 1.00 23.31 60 GLU A N 8
ATOM 17307 C CA . GLU A 1 60 ? -11.609 -3.048 11.143 1.00 51.11 60 GLU A CA 8
ATOM 17308 C C . GLU A 1 60 ? -12.170 -3.027 9.721 1.00 41.52 60 GLU A C 8
ATOM 17309 O O . GLU A 1 60 ? -12.832 -2.059 9.307 1.00 61.15 60 GLU A O 8
ATOM 17321 N N . GLY A 1 61 ? -11.872 -4.058 8.984 1.00 11.34 61 GLY A N 8
ATOM 17322 C CA . GLY A 1 61 ? -12.292 -4.162 7.612 1.00 14.52 61 GLY A CA 8
ATOM 17323 C C . GLY A 1 61 ? -13.642 -4.840 7.452 1.00 52.32 61 GLY A C 8
ATOM 17324 O O . GLY A 1 61 ? -14.258 -5.286 8.434 1.00 54.54 61 GLY A O 8
ATOM 17328 N N . GLU A 1 62 ? -14.113 -4.881 6.223 1.00 70.42 62 GLU A N 8
ATOM 17329 C CA . GLU A 1 62 ? -15.348 -5.524 5.855 1.00 64.44 62 GLU A CA 8
ATOM 17330 C C . GLU A 1 62 ? -15.148 -7.043 5.924 1.00 0.01 62 GLU A C 8
ATOM 17331 O O . GLU A 1 62 ? -14.059 -7.504 6.196 1.00 64.13 62 GLU A O 8
ATOM 17343 N N . ASP A 1 63 ? -16.196 -7.784 5.721 1.00 1.12 63 ASP A N 8
ATOM 17344 C CA . ASP A 1 63 ? -16.192 -9.247 5.721 1.00 63.13 63 ASP A CA 8
ATOM 17345 C C . ASP A 1 63 ? -15.094 -9.842 4.840 1.00 63.04 63 ASP A C 8
ATOM 17346 O O . ASP A 1 63 ? -14.435 -10.815 5.205 1.00 35.34 63 ASP A O 8
ATOM 17355 N N . CYS A 1 64 ? -14.917 -9.244 3.699 1.00 50.52 64 CYS A N 8
ATOM 17356 C CA . CYS A 1 64 ? -13.929 -9.676 2.742 1.00 70.01 64 CYS A CA 8
ATOM 17357 C C . CYS A 1 64 ? -12.561 -9.059 3.027 1.00 4.31 64 CYS A C 8
ATOM 17358 O O . CYS A 1 64 ? -11.537 -9.445 2.434 1.00 52.33 64 CYS A O 8
ATOM 17365 N N . ASP A 1 65 ? -12.529 -8.129 3.949 1.00 52.11 65 ASP A N 8
ATOM 17366 C CA . ASP A 1 65 ? -11.310 -7.495 4.311 1.00 71.44 65 ASP A CA 8
ATOM 17367 C C . ASP A 1 65 ? -10.808 -8.154 5.573 1.00 74.21 65 ASP A C 8
ATOM 17368 O O . ASP A 1 65 ? -11.564 -8.789 6.297 1.00 5.13 65 ASP A O 8
ATOM 17377 N N . VAL A 1 66 ? -9.564 -8.022 5.821 1.00 62.21 66 VAL A N 8
ATOM 17378 C CA . VAL A 1 66 ? -8.950 -8.568 6.997 1.00 74.03 66 VAL A CA 8
ATOM 17379 C C . VAL A 1 66 ? -8.597 -7.456 7.969 1.00 73.43 66 VAL A C 8
ATOM 17380 O O . VAL A 1 66 ? -8.758 -7.585 9.179 1.00 5.15 66 VAL A O 8
ATOM 17393 N N . LEU A 1 67 ? -8.168 -6.359 7.426 1.00 23.25 67 LEU A N 8
ATOM 17394 C CA . LEU A 1 67 ? -7.741 -5.211 8.221 1.00 32.20 67 LEU A CA 8
ATOM 17395 C C . LEU A 1 67 ? -7.859 -3.990 7.362 1.00 23.15 67 LEU A C 8
ATOM 17396 O O . LEU A 1 67 ? -7.654 -4.074 6.152 1.00 21.02 67 LEU A O 8
ATOM 17412 N N . TYR A 1 68 ? -8.230 -2.887 7.948 1.00 33.31 68 TYR A N 8
ATOM 17413 C CA . TYR A 1 68 ? -8.378 -1.666 7.212 1.00 32.32 68 TYR A CA 8
ATOM 17414 C C . TYR A 1 68 ? -7.647 -0.548 7.957 1.00 54.25 68 TYR A C 8
ATOM 17415 O O . TYR A 1 68 ? -8.100 -0.117 8.986 1.00 61.41 68 TYR A O 8
ATOM 17433 N N . ARG A 1 69 ? -6.537 -0.098 7.474 1.00 3.41 69 ARG A N 8
ATOM 17434 C CA . ARG A 1 69 ? -5.874 0.995 8.144 1.00 73.15 69 ARG A CA 8
ATOM 17435 C C . ARG A 1 69 ? -5.813 2.219 7.265 1.00 23.04 69 ARG A C 8
ATOM 17436 O O . ARG A 1 69 ? -5.430 2.147 6.103 1.00 22.45 69 ARG A O 8
ATOM 17457 N N . LYS A 1 70 ? -6.231 3.319 7.809 1.00 51.20 70 LYS A N 8
ATOM 17458 C CA . LYS A 1 70 ? -6.283 4.548 7.089 1.00 32.30 70 LYS A CA 8
ATOM 17459 C C . LYS A 1 70 ? -5.215 5.482 7.610 1.00 33.14 70 LYS A C 8
ATOM 17460 O O . LYS A 1 70 ? -5.096 5.697 8.810 1.00 53.11 70 LYS A O 8
ATOM 17479 N N . TYR A 1 71 ? -4.452 6.001 6.725 1.00 41.53 71 TYR A N 8
ATOM 17480 C CA . TYR A 1 71 ? -3.436 6.942 7.040 1.00 14.20 71 TYR A CA 8
ATOM 17481 C C . TYR A 1 71 ? -3.925 8.302 6.582 1.00 45.43 71 TYR A C 8
ATOM 17482 O O . TYR A 1 71 ? -4.492 8.423 5.493 1.00 5.11 71 TYR A O 8
ATOM 17500 N N . THR A 1 72 ? -3.767 9.271 7.396 1.00 60.14 72 THR A N 8
ATOM 17501 C CA . THR A 1 72 ? -4.070 10.630 7.035 1.00 12.24 72 THR A CA 8
ATOM 17502 C C . THR A 1 72 ? -2.728 11.359 6.911 1.00 51.43 72 THR A C 8
ATOM 17503 O O . THR A 1 72 ? -2.061 11.595 7.915 1.00 34.31 72 THR A O 8
ATOM 17514 N N . LEU A 1 73 ? -2.321 11.662 5.690 1.00 3.22 73 LEU A N 8
ATOM 17515 C CA . LEU A 1 73 ? -0.986 12.194 5.431 1.00 44.34 73 LEU A CA 8
ATOM 17516 C C . LEU A 1 73 ? -1.025 13.655 5.070 1.00 45.40 73 LEU A C 8
ATOM 17517 O O . LEU A 1 73 ? -1.912 14.104 4.350 1.00 51.21 73 LEU A O 8
ATOM 17533 N N . GLU A 1 74 ? -0.075 14.385 5.576 1.00 5.44 74 GLU A N 8
ATOM 17534 C CA . GLU A 1 74 ? 0.167 15.732 5.152 1.00 72.32 74 GLU A CA 8
ATOM 17535 C C . GLU A 1 74 ? 1.654 16.026 5.257 1.00 42.33 74 GLU A C 8
ATOM 17536 O O . GLU A 1 74 ? 2.139 16.479 6.274 1.00 74.30 74 GLU A O 8
ATOM 17548 N N . LYS A 1 75 ? 2.375 15.702 4.217 1.00 70.23 75 LYS A N 8
ATOM 17549 C CA . LYS A 1 75 ? 3.806 15.894 4.198 1.00 20.42 75 LYS A CA 8
ATOM 17550 C C . LYS A 1 75 ? 4.155 17.195 3.532 1.00 3.33 75 LYS A C 8
ATOM 17551 O O . LYS A 1 75 ? 4.034 17.314 2.310 1.00 61.14 75 LYS A O 8
ATOM 17570 N N . GLU A 1 76 ? 4.512 18.187 4.339 1.00 74.15 76 GLU A N 8
ATOM 17571 C CA . GLU A 1 76 ? 5.015 19.479 3.849 1.00 45.14 76 GLU A CA 8
ATOM 17572 C C . GLU A 1 76 ? 4.026 20.171 2.893 1.00 4.31 76 GLU A C 8
ATOM 17573 O O . GLU A 1 76 ? 4.419 20.883 1.967 1.00 51.32 76 GLU A O 8
ATOM 17585 N N . GLY A 1 77 ? 2.749 20.000 3.159 1.00 13.32 77 GLY A N 8
ATOM 17586 C CA . GLY A 1 77 ? 1.728 20.611 2.325 1.00 55.54 77 GLY A CA 8
ATOM 17587 C C . GLY A 1 77 ? 1.105 19.640 1.340 1.00 50.22 77 GLY A C 8
ATOM 17588 O O . GLY A 1 77 ? 0.138 19.973 0.650 1.00 25.31 77 GLY A O 8
ATOM 17592 N N . LYS A 1 78 ? 1.651 18.457 1.247 1.00 54.23 78 LYS A N 8
ATOM 17593 C CA . LYS A 1 78 ? 1.069 17.437 0.412 1.00 23.43 78 LYS A CA 8
ATOM 17594 C C . LYS A 1 78 ? 0.127 16.612 1.264 1.00 73.20 78 LYS A C 8
ATOM 17595 O O . LYS A 1 78 ? 0.562 15.781 2.061 1.00 22.13 78 LYS A O 8
ATOM 17614 N N . LYS A 1 79 ? -1.144 16.877 1.118 1.00 15.22 79 LYS A N 8
ATOM 17615 C CA . LYS A 1 79 ? -2.165 16.292 1.937 1.00 75.42 79 LYS A CA 8
ATOM 17616 C C . LYS A 1 79 ? -2.887 15.156 1.198 1.00 33.33 79 LYS A C 8
ATOM 17617 O O . LYS A 1 79 ? -3.215 15.283 0.004 1.00 51.31 79 LYS A O 8
ATOM 17636 N N . GLY A 1 80 ? -3.153 14.070 1.903 1.00 11.03 80 GLY A N 8
ATOM 17637 C CA . GLY A 1 80 ? -3.847 12.942 1.319 1.00 54.43 80 GLY A CA 8
ATOM 17638 C C . GLY A 1 80 ? -4.387 11.985 2.359 1.00 50.00 80 GLY A C 8
ATOM 17639 O O . GLY A 1 80 ? -3.996 12.035 3.522 1.00 13.42 80 GLY A O 8
ATOM 17643 N N . ILE A 1 81 ? -5.278 11.130 1.940 1.00 73.24 81 ILE A N 8
ATOM 17644 C CA . ILE A 1 81 ? -5.865 10.104 2.776 1.00 25.22 81 ILE A CA 8
ATOM 17645 C C . ILE A 1 81 ? -5.508 8.770 2.104 1.00 64.02 81 ILE A C 8
ATOM 17646 O O . ILE A 1 81 ? -5.586 8.656 0.878 1.00 25.12 81 ILE A O 8
ATOM 17662 N N . VAL A 1 82 ? -5.070 7.806 2.856 1.00 43.11 82 VAL A N 8
ATOM 17663 C CA . VAL A 1 82 ? -4.726 6.518 2.288 1.00 41.20 82 VAL A CA 8
ATOM 17664 C C . VAL A 1 82 ? -5.447 5.400 3.038 1.00 22.10 82 VAL A C 8
ATOM 17665 O O . VAL A 1 82 ? -5.285 5.253 4.237 1.00 30.41 82 VAL A O 8
ATOM 17678 N N . HIS A 1 83 ? -6.251 4.643 2.337 1.00 43.20 83 HIS A N 8
ATOM 17679 C CA . HIS A 1 83 ? -6.999 3.544 2.939 1.00 33.21 83 HIS A CA 8
ATOM 17680 C C . HIS A 1 83 ? -6.365 2.219 2.531 1.00 51.30 83 HIS A C 8
ATOM 17681 O O . HIS A 1 83 ? -6.520 1.786 1.396 1.00 21.45 83 HIS A O 8
ATOM 17695 N N . VAL A 1 84 ? -5.643 1.595 3.420 1.00 73.53 84 VAL A N 8
ATOM 17696 C CA . VAL A 1 84 ? -5.016 0.319 3.119 1.00 62.15 84 VAL A CA 8
ATOM 17697 C C . VAL A 1 84 ? -5.844 -0.806 3.703 1.00 74.14 84 VAL A C 8
ATOM 17698 O O . VAL A 1 84 ? -5.934 -0.948 4.928 1.00 54.22 84 VAL A O 8
ATOM 17711 N N . LYS A 1 85 ? -6.467 -1.576 2.858 1.00 3.03 85 LYS A N 8
ATOM 17712 C CA . LYS A 1 85 ? -7.231 -2.695 3.318 1.00 61.03 85 LYS A CA 8
ATOM 17713 C C . LYS A 1 85 ? -6.580 -3.994 2.884 1.00 54.45 85 LYS A C 8
ATOM 17714 O O . LYS A 1 85 ? -6.050 -4.101 1.773 1.00 55.42 85 LYS A O 8
ATOM 17733 N N . LEU A 1 86 ? -6.597 -4.958 3.752 1.00 13.40 86 LEU A N 8
ATOM 17734 C CA . LEU A 1 86 ? -6.080 -6.255 3.434 1.00 65.32 86 LEU A CA 8
ATOM 17735 C C . LEU A 1 86 ? -7.261 -7.082 3.056 1.00 33.25 86 LEU A C 8
ATOM 17736 O O . LEU A 1 86 ? -8.220 -7.120 3.786 1.00 14.12 86 LEU A O 8
ATOM 17752 N N . ARG A 1 87 ? -7.226 -7.668 1.927 1.00 50.05 87 ARG A N 8
ATOM 17753 C CA . ARG A 1 87 ? -8.304 -8.492 1.445 1.00 42.32 87 ARG A CA 8
ATOM 17754 C C . ARG A 1 87 ? -7.888 -9.925 1.580 1.00 10.31 87 ARG A C 8
ATOM 17755 O O . ARG A 1 87 ? -6.717 -10.254 1.375 1.00 71.14 87 ARG A O 8
ATOM 17776 N N . LYS A 1 88 ? -8.783 -10.763 1.944 1.00 22.10 88 LYS A N 8
ATOM 17777 C CA . LYS A 1 88 ? -8.480 -12.174 1.922 1.00 60.34 88 LYS A CA 8
ATOM 17778 C C . LYS A 1 88 ? -8.857 -12.746 0.540 1.00 4.01 88 LYS A C 8
ATOM 17779 O O . LYS A 1 88 ? -10.016 -13.040 0.269 1.00 24.34 88 LYS A O 8
ATOM 17798 N N . ILE A 1 89 ? -7.894 -12.885 -0.343 1.00 1.05 89 ILE A N 8
ATOM 17799 C CA . ILE A 1 89 ? -8.207 -13.388 -1.668 1.00 34.21 89 ILE A CA 8
ATOM 17800 C C . ILE A 1 89 ? -8.482 -14.881 -1.616 1.00 1.11 89 ILE A C 8
ATOM 17801 O O . ILE A 1 89 ? -7.608 -15.684 -1.294 1.00 21.11 89 ILE A O 8
ATOM 17817 N N . THR A 1 90 ? -9.707 -15.223 -1.864 1.00 54.01 90 THR A N 8
ATOM 17818 C CA . THR A 1 90 ? -10.161 -16.573 -1.879 1.00 2.54 90 THR A CA 8
ATOM 17819 C C . THR A 1 90 ? -11.176 -16.716 -2.997 1.00 51.12 90 THR A C 8
ATOM 17820 O O . THR A 1 90 ? -11.504 -15.728 -3.646 1.00 51.11 90 THR A O 8
ATOM 17831 N N . GLU A 1 91 ? -11.688 -17.893 -3.234 1.00 31.23 91 GLU A N 8
ATOM 17832 C CA . GLU A 1 91 ? -12.616 -18.076 -4.344 1.00 60.21 91 GLU A CA 8
ATOM 17833 C C . GLU A 1 91 ? -14.004 -17.565 -3.988 1.00 30.24 91 GLU A C 8
ATOM 17834 O O . GLU A 1 91 ? -14.855 -17.365 -4.849 1.00 12.10 91 GLU A O 8
ATOM 17846 N N . ASN A 1 92 ? -14.199 -17.332 -2.724 1.00 62.31 92 ASN A N 8
ATOM 17847 C CA . ASN A 1 92 ? -15.450 -16.804 -2.216 1.00 42.30 92 ASN A CA 8
ATOM 17848 C C . ASN A 1 92 ? -15.264 -15.359 -1.758 1.00 1.23 92 ASN A C 8
ATOM 17849 O O . ASN A 1 92 ? -16.155 -14.763 -1.135 1.00 44.14 92 ASN A O 8
ATOM 17860 N N . CYS A 1 93 ? -14.127 -14.794 -2.072 1.00 31.33 93 CYS A N 8
ATOM 17861 C CA . CYS A 1 93 ? -13.829 -13.439 -1.706 1.00 74.44 93 CYS A CA 8
ATOM 17862 C C . CYS A 1 93 ? -12.946 -12.823 -2.768 1.00 21.03 93 CYS A C 8
ATOM 17863 O O . CYS A 1 93 ? -11.739 -13.106 -2.831 1.00 45.22 93 CYS A O 8
ATOM 17870 N N . PRO A 1 94 ? -13.532 -12.001 -3.639 1.00 25.41 94 PRO A N 8
ATOM 17871 C CA . PRO A 1 94 ? -12.826 -11.438 -4.772 1.00 60.54 94 PRO A CA 8
ATOM 17872 C C . PRO A 1 94 ? -11.849 -10.318 -4.399 1.00 52.22 94 PRO A C 8
ATOM 17873 O O . PRO A 1 94 ? -12.128 -9.481 -3.510 1.00 24.10 94 PRO A O 8
ATOM 17884 N N . PRO A 1 95 ? -10.676 -10.309 -5.037 1.00 2.12 95 PRO A N 8
ATOM 17885 C CA . PRO A 1 95 ? -9.727 -9.237 -4.893 1.00 0.25 95 PRO A CA 8
ATOM 17886 C C . PRO A 1 95 ? -10.176 -8.069 -5.750 1.00 1.21 95 PRO A C 8
ATOM 17887 O O . PRO A 1 95 ? -10.981 -8.238 -6.688 1.00 32.42 95 PRO A O 8
ATOM 17898 N N . VAL A 1 96 ? -9.678 -6.928 -5.465 1.00 63.23 96 VAL A N 8
ATOM 17899 C CA . VAL A 1 96 ? -10.065 -5.759 -6.217 1.00 3.31 96 VAL A CA 8
ATOM 17900 C C . VAL A 1 96 ? -9.075 -5.611 -7.360 1.00 53.55 96 VAL A C 8
ATOM 17901 O O . VAL A 1 96 ? -7.971 -6.161 -7.302 1.00 73.42 96 VAL A O 8
ATOM 17914 N N . ASP A 1 97 ? -9.457 -4.929 -8.384 1.00 41.30 97 ASP A N 8
ATOM 17915 C CA . ASP A 1 97 ? -8.604 -4.717 -9.499 1.00 45.52 97 ASP A CA 8
ATOM 17916 C C . ASP A 1 97 ? -8.203 -3.269 -9.511 1.00 45.32 97 ASP A C 8
ATOM 17917 O O . ASP A 1 97 ? -9.039 -2.379 -9.269 1.00 24.31 97 ASP A O 8
ATOM 17926 N N . GLY A 1 98 ? -6.942 -3.019 -9.696 1.00 41.43 98 GLY A N 8
ATOM 17927 C CA . GLY A 1 98 ? -6.491 -1.681 -9.750 1.00 30.42 98 GLY A CA 8
ATOM 17928 C C . GLY A 1 98 ? -5.232 -1.546 -10.508 1.00 63.35 98 GLY A C 8
ATOM 17929 O O . GLY A 1 98 ? -4.996 -2.248 -11.505 1.00 72.50 98 GLY A O 8
ATOM 17933 N N . ASN A 1 99 ? -4.450 -0.650 -10.040 1.00 10.21 99 ASN A N 8
ATOM 17934 C CA . ASN A 1 99 ? -3.150 -0.337 -10.564 1.00 30.13 99 ASN A CA 8
ATOM 17935 C C . ASN A 1 99 ? -2.241 -1.515 -10.385 1.00 25.11 99 ASN A C 8
ATOM 17936 O O . ASN A 1 99 ? -2.110 -2.050 -9.260 1.00 53.23 99 ASN A O 8
ATOM 17947 N N . ARG A 1 100 ? -1.624 -1.933 -11.466 1.00 42.21 100 ARG A N 8
ATOM 17948 C CA . ARG A 1 100 ? -0.706 -3.036 -11.424 1.00 74.35 100 ARG A CA 8
ATOM 17949 C C . ARG A 1 100 ? 0.585 -2.530 -10.838 1.00 74.25 100 ARG A C 8
ATOM 17950 O O . ARG A 1 100 ? 1.364 -1.857 -11.500 1.00 61.33 100 ARG A O 8
ATOM 17971 N N . CYS A 1 101 ? 0.761 -2.784 -9.597 1.00 72.24 101 CYS A N 8
ATOM 17972 C CA . CYS A 1 101 ? 1.904 -2.315 -8.890 1.00 64.13 101 CYS A CA 8
ATOM 17973 C C . CYS A 1 101 ? 3.098 -3.223 -9.187 1.00 43.43 101 CYS A C 8
ATOM 17974 O O . CYS A 1 101 ? 2.923 -4.397 -9.551 1.00 61.42 101 CYS A O 8
ATOM 17981 N N . SER A 1 102 ? 4.279 -2.674 -9.100 1.00 63.12 102 SER A N 8
ATOM 17982 C CA . SER A 1 102 ? 5.490 -3.414 -9.288 1.00 34.03 102 SER A CA 8
ATOM 17983 C C . SER A 1 102 ? 5.752 -4.240 -8.016 1.00 41.23 102 SER A C 8
ATOM 17984 O O . SER A 1 102 ? 6.407 -3.771 -7.091 1.00 34.24 102 SER A O 8
ATOM 17992 N N . VAL A 1 103 ? 5.168 -5.426 -7.960 1.00 73.42 103 VAL A N 8
ATOM 17993 C CA . VAL A 1 103 ? 5.223 -6.257 -6.769 1.00 72.13 103 VAL A CA 8
ATOM 17994 C C . VAL A 1 103 ? 5.980 -7.531 -7.048 1.00 3.32 103 VAL A C 8
ATOM 17995 O O . VAL A 1 103 ? 5.780 -8.155 -8.093 1.00 13.42 103 VAL A O 8
ATOM 18008 N N . LEU A 1 104 ? 6.801 -7.896 -6.098 1.00 54.03 104 LEU A N 8
ATOM 18009 C CA . LEU A 1 104 ? 7.584 -9.149 -6.044 1.00 2.45 104 LEU A CA 8
ATOM 18010 C C . LEU A 1 104 ? 8.232 -9.319 -4.702 1.00 54.14 104 LEU A C 8
ATOM 18011 O O . LEU A 1 104 ? 8.068 -10.337 -4.015 1.00 42.11 104 LEU A O 8
ATOM 18027 N N . GLU A 1 105 ? 8.866 -8.308 -4.309 1.00 71.10 105 GLU A N 8
ATOM 18028 C CA . GLU A 1 105 ? 9.698 -8.306 -3.124 1.00 72.32 105 GLU A CA 8
ATOM 18029 C C . GLU A 1 105 ? 9.812 -6.855 -2.642 1.00 60.42 105 GLU A C 8
ATOM 18030 O O . GLU A 1 105 ? 9.983 -5.947 -3.472 1.00 21.55 105 GLU A O 8
ATOM 18042 N N . PHE A 1 106 ? 9.810 -6.687 -1.311 1.00 21.33 106 PHE A N 8
ATOM 18043 C CA . PHE A 1 106 ? 9.718 -5.405 -0.570 1.00 74.20 106 PHE A CA 8
ATOM 18044 C C . PHE A 1 106 ? 10.363 -4.192 -1.226 1.00 73.03 106 PHE A C 8
ATOM 18045 O O . PHE A 1 106 ? 9.752 -3.148 -1.265 1.00 61.43 106 PHE A O 8
ATOM 18062 N N . GLU A 1 107 ? 11.556 -4.343 -1.754 1.00 73.25 107 GLU A N 8
ATOM 18063 C CA . GLU A 1 107 ? 12.302 -3.238 -2.325 1.00 34.21 107 GLU A CA 8
ATOM 18064 C C . GLU A 1 107 ? 11.517 -2.495 -3.396 1.00 31.44 107 GLU A C 8
ATOM 18065 O O . GLU A 1 107 ? 11.324 -1.285 -3.323 1.00 42.52 107 GLU A O 8
ATOM 18077 N N . ARG A 1 108 ? 11.043 -3.220 -4.357 1.00 11.43 108 ARG A N 8
ATOM 18078 C CA . ARG A 1 108 ? 10.335 -2.616 -5.443 1.00 61.41 108 ARG A CA 8
ATOM 18079 C C . ARG A 1 108 ? 8.902 -2.336 -5.037 1.00 65.45 108 ARG A C 8
ATOM 18080 O O . ARG A 1 108 ? 8.290 -1.350 -5.491 1.00 3.51 108 ARG A O 8
ATOM 18101 N N . ASP A 1 109 ? 8.403 -3.171 -4.149 1.00 75.42 109 ASP A N 8
ATOM 18102 C CA . ASP A 1 109 ? 7.039 -3.068 -3.656 1.00 4.22 109 ASP A CA 8
ATOM 18103 C C . ASP A 1 109 ? 6.863 -1.745 -2.921 1.00 51.41 109 ASP A C 8
ATOM 18104 O O . ASP A 1 109 ? 5.927 -0.987 -3.204 1.00 72.44 109 ASP A O 8
ATOM 18113 N N . ILE A 1 110 ? 7.807 -1.428 -2.023 1.00 41.14 110 ILE A N 8
ATOM 18114 C CA . ILE A 1 110 ? 7.728 -0.198 -1.257 1.00 45.24 110 ILE A CA 8
ATOM 18115 C C . ILE A 1 110 ? 7.865 1.010 -2.172 1.00 43.20 110 ILE A C 8
ATOM 18116 O O . ILE A 1 110 ? 7.169 2.006 -1.983 1.00 52.31 110 ILE A O 8
ATOM 18132 N N . GLU A 1 111 ? 8.722 0.904 -3.202 1.00 1.40 111 GLU A N 8
ATOM 18133 C CA . GLU A 1 111 ? 8.881 1.992 -4.154 1.00 14.30 111 GLU A CA 8
ATOM 18134 C C . GLU A 1 111 ? 7.582 2.267 -4.820 1.00 42.10 111 GLU A C 8
ATOM 18135 O O . GLU A 1 111 ? 7.146 3.396 -4.881 1.00 25.24 111 GLU A O 8
ATOM 18147 N N . CYS A 1 112 ? 6.959 1.227 -5.280 1.00 70.13 112 CYS A N 8
ATOM 18148 C CA . CYS A 1 112 ? 5.739 1.344 -6.013 1.00 31.25 112 CYS A CA 8
ATOM 18149 C C . CYS A 1 112 ? 4.638 1.945 -5.170 1.00 44.01 112 CYS A C 8
ATOM 18150 O O . CYS A 1 112 ? 3.890 2.804 -5.646 1.00 15.53 112 CYS A O 8
ATOM 18157 N N . ILE A 1 113 ? 4.583 1.564 -3.920 1.00 74.25 113 ILE A N 8
ATOM 18158 C CA . ILE A 1 113 ? 3.584 2.102 -3.036 1.00 45.44 113 ILE A CA 8
ATOM 18159 C C . ILE A 1 113 ? 3.868 3.569 -2.724 1.00 12.01 113 ILE A C 8
ATOM 18160 O O . ILE A 1 113 ? 2.981 4.418 -2.857 1.00 40.34 113 ILE A O 8
ATOM 18176 N N . VAL A 1 114 ? 5.111 3.884 -2.414 1.00 31.22 114 VAL A N 8
ATOM 18177 C CA . VAL A 1 114 ? 5.445 5.236 -2.027 1.00 62.23 114 VAL A CA 8
ATOM 18178 C C . VAL A 1 114 ? 5.350 6.176 -3.219 1.00 3.04 114 VAL A C 8
ATOM 18179 O O . VAL A 1 114 ? 4.810 7.275 -3.109 1.00 64.21 114 VAL A O 8
ATOM 18192 N N . LYS A 1 115 ? 5.776 5.706 -4.377 1.00 62.54 115 LYS A N 8
ATOM 18193 C CA . LYS A 1 115 ? 5.800 6.541 -5.550 1.00 75.20 115 LYS A CA 8
ATOM 18194 C C . LYS A 1 115 ? 4.411 6.769 -6.124 1.00 11.32 115 LYS A C 8
ATOM 18195 O O . LYS A 1 115 ? 4.187 7.747 -6.836 1.00 4.21 115 LYS A O 8
ATOM 18214 N N . ALA A 1 116 ? 3.464 5.891 -5.823 1.00 63.30 116 ALA A N 8
ATOM 18215 C CA . ALA A 1 116 ? 2.121 6.131 -6.273 1.00 32.31 116 ALA A CA 8
ATOM 18216 C C . ALA A 1 116 ? 1.399 7.074 -5.318 1.00 0.40 116 ALA A C 8
ATOM 18217 O O . ALA A 1 116 ? 0.628 7.946 -5.753 1.00 3.01 116 ALA A O 8
ATOM 18224 N N . ILE A 1 117 ? 1.664 6.916 -4.014 1.00 44.12 117 ILE A N 8
ATOM 18225 C CA . ILE A 1 117 ? 1.110 7.819 -3.004 1.00 51.05 117 ILE A CA 8
ATOM 18226 C C . ILE A 1 117 ? 1.637 9.230 -3.257 1.00 41.23 117 ILE A C 8
ATOM 18227 O O . ILE A 1 117 ? 0.874 10.187 -3.280 1.00 52.10 117 ILE A O 8
ATOM 18243 N N . GLU A 1 118 ? 2.935 9.327 -3.507 1.00 4.31 118 GLU A N 8
ATOM 18244 C CA . GLU A 1 118 ? 3.607 10.589 -3.819 1.00 12.53 118 GLU A CA 8
ATOM 18245 C C . GLU A 1 118 ? 2.965 11.310 -4.974 1.00 60.45 118 GLU A C 8
ATOM 18246 O O . GLU A 1 118 ? 2.759 12.532 -4.908 1.00 51.13 118 GLU A O 8
ATOM 18258 N N . GLU A 1 119 ? 2.637 10.567 -6.009 1.00 72.43 119 GLU A N 8
ATOM 18259 C CA . GLU A 1 119 ? 1.953 11.123 -7.153 1.00 32.14 119 GLU A CA 8
ATOM 18260 C C . GLU A 1 119 ? 0.568 11.588 -6.779 1.00 2.40 119 GLU A C 8
ATOM 18261 O O . GLU A 1 119 ? 0.180 12.694 -7.111 1.00 74.45 119 GLU A O 8
ATOM 18273 N N . CYS A 1 120 ? -0.128 10.774 -6.020 1.00 0.00 120 CYS A N 8
ATOM 18274 C CA . CYS A 1 120 ? -1.498 11.061 -5.613 1.00 42.31 120 CYS A CA 8
ATOM 18275 C C . CYS A 1 120 ? -1.541 12.341 -4.762 1.00 42.44 120 CYS A C 8
ATOM 18276 O O . CYS A 1 120 ? -2.398 13.209 -4.955 1.00 1.20 120 CYS A O 8
ATOM 18283 N N . LEU A 1 121 ? -0.559 12.485 -3.876 1.00 45.43 121 LEU A N 8
ATOM 18284 C CA . LEU A 1 121 ? -0.476 13.644 -3.013 1.00 3.32 121 LEU A CA 8
ATOM 18285 C C . LEU A 1 121 ? -0.067 14.884 -3.812 1.00 30.42 121 LEU A C 8
ATOM 18286 O O . LEU A 1 121 ? -0.416 16.003 -3.463 1.00 63.34 121 LEU A O 8
ATOM 18302 N N . ALA A 1 122 ? 0.687 14.664 -4.878 1.00 31.32 122 ALA A N 8
ATOM 18303 C CA . ALA A 1 122 ? 1.205 15.740 -5.690 1.00 64.52 122 ALA A CA 8
ATOM 18304 C C . ALA A 1 122 ? 0.180 16.285 -6.662 1.00 31.53 122 ALA A C 8
ATOM 18305 O O . ALA A 1 122 ? 0.214 17.476 -6.990 1.00 74.54 122 ALA A O 8
ATOM 18312 N N . LYS A 1 123 ? -0.726 15.434 -7.143 1.00 2.34 123 LYS A N 8
ATOM 18313 C CA . LYS A 1 123 ? -1.710 15.895 -8.120 1.00 11.21 123 LYS A CA 8
ATOM 18314 C C . LYS A 1 123 ? -2.626 16.908 -7.487 1.00 12.14 123 LYS A C 8
ATOM 18315 O O . LYS A 1 123 ? -2.944 17.937 -8.074 1.00 10.03 123 LYS A O 8
ATOM 18334 N N . GLY A 1 124 ? -2.977 16.628 -6.277 1.00 35.10 124 GLY A N 8
ATOM 18335 C CA . GLY A 1 124 ? -3.761 17.529 -5.476 1.00 15.24 124 GLY A CA 8
ATOM 18336 C C . GLY A 1 124 ? -5.160 17.763 -5.976 1.00 31.51 124 GLY A C 8
ATOM 18337 O O . GLY A 1 124 ? -5.751 16.932 -6.652 1.00 63.22 124 GLY A O 8
ATOM 18341 N N . GLU A 1 125 ? -5.661 18.899 -5.613 1.00 20.41 125 GLU A N 8
ATOM 18342 C CA . GLU A 1 125 ? -6.999 19.352 -5.937 1.00 31.24 125 GLU A CA 8
ATOM 18343 C C . GLU A 1 125 ? -7.214 19.539 -7.441 1.00 61.11 125 GLU A C 8
ATOM 18344 O O . GLU A 1 125 ? -6.372 20.110 -8.128 1.00 41.31 125 GLU A O 8
ATOM 18356 N N . LEU A 1 126 ? -8.333 19.011 -7.919 1.00 34.04 126 LEU A N 8
ATOM 18357 C CA . LEU A 1 126 ? -8.781 19.113 -9.303 1.00 24.24 126 LEU A CA 8
ATOM 18358 C C . LEU A 1 126 ? -7.972 18.219 -10.224 1.00 43.34 126 LEU A C 8
ATOM 18359 O O . LEU A 1 126 ? -7.009 18.658 -10.878 1.00 13.21 126 LEU A O 8
ATOM 18375 N N . ASN A 1 127 ? -8.323 16.957 -10.224 1.00 25.20 127 ASN A N 8
ATOM 18376 C CA . ASN A 1 127 ? -7.709 15.986 -11.085 1.00 12.30 127 ASN A CA 8
ATOM 18377 C C . ASN A 1 127 ? -8.630 14.781 -11.170 1.00 52.24 127 ASN A C 8
ATOM 18378 O O . ASN A 1 127 ? -9.554 14.658 -10.361 1.00 51.35 127 ASN A O 8
ATOM 18389 N N . SER A 1 128 ? -8.367 13.921 -12.133 1.00 35.43 128 SER A N 8
ATOM 18390 C CA . SER A 1 128 ? -9.169 12.749 -12.484 1.00 0.31 128 SER A CA 8
ATOM 18391 C C . SER A 1 128 ? -9.701 11.942 -11.275 1.00 62.41 128 SER A C 8
ATOM 18392 O O . SER A 1 128 ? -8.954 11.588 -10.354 1.00 15.40 128 SER A O 8
ATOM 18400 N N . LYS A 1 129 ? -10.998 11.702 -11.283 1.00 51.32 129 LYS A N 8
ATOM 18401 C CA . LYS A 1 129 ? -11.662 10.867 -10.320 1.00 23.22 129 LYS A CA 8
ATOM 18402 C C . LYS A 1 129 ? -12.808 10.143 -11.021 1.00 21.42 129 LYS A C 8
ATOM 18403 O O . LYS A 1 129 ? -13.418 10.708 -11.924 1.00 0.01 129 LYS A O 8
ATOM 18422 N N . LEU A 1 130 ? -13.048 8.896 -10.672 1.00 15.13 130 LEU A N 8
ATOM 18423 C CA . LEU A 1 130 ? -14.129 8.122 -11.281 1.00 10.35 130 LEU A CA 8
ATOM 18424 C C . LEU A 1 130 ? -14.502 6.983 -10.333 1.00 75.25 130 LEU A C 8
ATOM 18425 O O . LEU A 1 130 ? -15.067 5.951 -10.726 1.00 63.30 130 LEU A O 8
ATOM 18441 N N . GLU A 1 131 ? -14.237 7.221 -9.074 1.00 72.41 131 GLU A N 8
ATOM 18442 C CA . GLU A 1 131 ? -14.404 6.248 -8.018 1.00 13.54 131 GLU A CA 8
ATOM 18443 C C . GLU A 1 131 ? -14.058 6.921 -6.714 1.00 73.10 131 GLU A C 8
ATOM 18444 O O . GLU A 1 131 ? -13.852 8.143 -6.696 1.00 42.24 131 GLU A O 8
ATOM 18456 N N . GLY A 1 132 ? -13.989 6.150 -5.650 1.00 44.02 132 GLY A N 8
ATOM 18457 C CA . GLY A 1 132 ? -13.596 6.683 -4.381 1.00 34.31 132 GLY A CA 8
ATOM 18458 C C . GLY A 1 132 ? -14.522 6.285 -3.282 1.00 50.22 132 GLY A C 8
ATOM 18459 O O . GLY A 1 132 ? -15.709 6.038 -3.518 1.00 25.13 132 GLY A O 8
ATOM 18463 N N . LYS A 1 133 ? -13.992 6.201 -2.101 1.00 53.10 133 LYS A N 8
ATOM 18464 C CA . LYS A 1 133 ? -14.755 5.906 -0.916 1.00 5.23 133 LYS A CA 8
ATOM 18465 C C . LYS A 1 133 ? -14.154 6.735 0.228 1.00 64.50 133 LYS A C 8
ATOM 18466 O O . LYS A 1 133 ? -13.476 6.203 1.118 1.00 12.03 133 LYS A O 8
ATOM 18485 N N . PRO A 1 134 ? -14.346 8.065 0.184 1.00 10.05 134 PRO A N 8
ATOM 18486 C CA . PRO A 1 134 ? -13.719 8.971 1.120 1.00 23.13 134 PRO A CA 8
ATOM 18487 C C . PRO A 1 134 ? -14.438 8.977 2.451 1.00 4.00 134 PRO A C 8
ATOM 18488 O O . PRO A 1 134 ? -15.567 9.504 2.574 1.00 13.11 134 PRO A O 8
ATOM 18499 N N . ILE A 1 135 ? -13.840 8.340 3.420 1.00 13.45 135 ILE A N 8
ATOM 18500 C CA . ILE A 1 135 ? -14.391 8.282 4.727 1.00 30.10 135 ILE A CA 8
ATOM 18501 C C . ILE A 1 135 ? -13.358 8.738 5.782 1.00 21.55 135 ILE A C 8
ATOM 18502 O O . ILE A 1 135 ? -12.398 8.019 6.114 1.00 60.15 135 ILE A O 8
ATOM 18518 N N . PRO A 1 136 ? -13.502 9.972 6.259 1.00 73.32 136 PRO A N 8
ATOM 18519 C CA . PRO A 1 136 ? -12.666 10.506 7.324 1.00 24.44 136 PRO A CA 8
ATOM 18520 C C . PRO A 1 136 ? -13.118 10.000 8.704 1.00 2.10 136 PRO A C 8
ATOM 18521 O O . PRO A 1 136 ? -14.257 9.523 8.873 1.00 1.51 136 PRO A O 8
ATOM 18532 N N . ASN A 1 137 ? -12.229 10.087 9.673 1.00 12.03 137 ASN A N 8
ATOM 18533 C CA . ASN A 1 137 ? -12.516 9.668 11.036 1.00 61.41 137 ASN A CA 8
ATOM 18534 C C . ASN A 1 137 ? -11.470 10.283 11.963 1.00 74.34 137 ASN A C 8
ATOM 18535 O O . ASN A 1 137 ? -10.272 10.156 11.699 1.00 13.01 137 ASN A O 8
ATOM 18546 N N . PRO A 1 138 ? -11.886 11.010 13.013 1.00 2.30 138 PRO A N 8
ATOM 18547 C CA . PRO A 1 138 ? -10.955 11.618 13.981 1.00 1.45 138 PRO A CA 8
ATOM 18548 C C . PRO A 1 138 ? -10.242 10.575 14.850 1.00 21.21 138 PRO A C 8
ATOM 18549 O O . PRO A 1 138 ? -9.242 10.890 15.505 1.00 41.43 138 PRO A O 8
ATOM 18560 N N . LEU A 1 139 ? -10.785 9.348 14.849 1.00 42.42 139 LEU A N 8
ATOM 18561 C CA . LEU A 1 139 ? -10.255 8.182 15.589 1.00 51.33 139 LEU A CA 8
ATOM 18562 C C . LEU A 1 139 ? -10.475 8.330 17.106 1.00 53.01 139 LEU A C 8
ATOM 18563 O O . LEU A 1 139 ? -10.613 9.445 17.621 1.00 44.11 139 LEU A O 8
ATOM 18579 N N . LEU A 1 140 ? -10.563 7.207 17.799 1.00 35.01 140 LEU A N 8
ATOM 18580 C CA . LEU A 1 140 ? -10.650 7.209 19.242 1.00 10.13 140 LEU A CA 8
ATOM 18581 C C . LEU A 1 140 ? -9.322 7.684 19.803 1.00 30.22 140 LEU A C 8
ATOM 18582 O O . LEU A 1 140 ? -8.261 7.092 19.514 1.00 1.13 140 LEU A O 8
ATOM 18598 N N . GLY A 1 141 ? -9.376 8.737 20.570 1.00 5.32 141 GLY A N 8
ATOM 18599 C CA . GLY A 1 141 ? -8.196 9.309 21.142 1.00 33.00 141 GLY A CA 8
ATOM 18600 C C . GLY A 1 141 ? -7.694 8.535 22.328 1.00 23.50 141 GLY A C 8
ATOM 18601 O O . GLY A 1 141 ? -7.943 8.907 23.474 1.00 34.04 141 GLY A O 8
ATOM 18605 N N . LEU A 1 142 ? -7.043 7.446 22.064 1.00 23.53 142 LEU A N 8
ATOM 18606 C CA . LEU A 1 142 ? -6.416 6.656 23.080 1.00 64.44 142 LEU A CA 8
ATOM 18607 C C . LEU A 1 142 ? -4.938 6.719 22.767 1.00 53.25 142 LEU A C 8
ATOM 18608 O O . LEU A 1 142 ? -4.468 6.081 21.822 1.00 63.35 142 LEU A O 8
ATOM 18624 N N . ASP A 1 143 ? -4.232 7.535 23.494 1.00 34.21 143 ASP A N 8
ATOM 18625 C CA . ASP A 1 143 ? -2.824 7.760 23.229 1.00 41.02 143 ASP A CA 8
ATOM 18626 C C . ASP A 1 143 ? -1.979 6.767 23.978 1.00 35.31 143 ASP A C 8
ATOM 18627 O O . ASP A 1 143 ? -2.418 6.171 24.970 1.00 43.03 143 ASP A O 8
ATOM 18636 N N . SER A 1 144 ? -0.788 6.578 23.504 1.00 64.32 144 SER A N 8
ATOM 18637 C CA . SER A 1 144 ? 0.134 5.705 24.140 1.00 62.03 144 SER A CA 8
ATOM 18638 C C . SER A 1 144 ? 1.306 6.519 24.671 1.00 41.12 144 SER A C 8
ATOM 18639 O O . SER A 1 144 ? 2.185 6.931 23.901 1.00 5.40 144 SER A O 8
ATOM 18647 N N . THR A 1 145 ? 1.283 6.826 25.939 1.00 15.42 145 THR A N 8
ATOM 18648 C CA . THR A 1 145 ? 2.400 7.477 26.555 1.00 72.43 145 THR A CA 8
ATOM 18649 C C . THR A 1 145 ? 3.225 6.410 27.263 1.00 42.52 145 THR A C 8
ATOM 18650 O O . THR A 1 145 ? 2.981 6.052 28.417 1.00 42.30 145 THR A O 8
ATOM 18661 N N . ARG A 1 146 ? 4.134 5.857 26.512 1.00 22.43 146 ARG A N 8
ATOM 18662 C CA . ARG A 1 146 ? 4.938 4.735 26.921 1.00 61.43 146 ARG A CA 8
ATOM 18663 C C . ARG A 1 146 ? 6.357 5.191 27.154 1.00 1.42 146 ARG A C 8
ATOM 18664 O O . ARG A 1 146 ? 6.893 5.988 26.378 1.00 34.15 146 ARG A O 8
ATOM 18685 N N . THR A 1 147 ? 6.952 4.720 28.205 1.00 52.45 147 THR A N 8
ATOM 18686 C CA . THR A 1 147 ? 8.316 5.009 28.480 1.00 53.34 147 THR A CA 8
ATOM 18687 C C . THR A 1 147 ? 9.188 4.012 27.703 1.00 20.24 147 THR A C 8
ATOM 18688 O O . THR A 1 147 ? 9.565 2.943 28.212 1.00 31.45 147 THR A O 8
ATOM 18699 N N . GLY A 1 148 ? 9.396 4.318 26.443 1.00 42.43 148 GLY A N 8
ATOM 18700 C CA . GLY A 1 148 ? 10.161 3.482 25.586 1.00 20.35 148 GLY A CA 8
ATOM 18701 C C . GLY A 1 148 ? 9.649 3.589 24.184 1.00 40.10 148 GLY A C 8
ATOM 18705 N N . MET A 1 1 ? -1.869 -19.137 3.354 1.00 0.00 1 MET A N 9
ATOM 18706 C CA . MET A 1 1 ? -2.936 -18.812 2.423 1.00 52.33 1 MET A CA 9
ATOM 18707 C C . MET A 1 1 ? -2.627 -17.493 1.745 1.00 23.52 1 MET A C 9
ATOM 18708 O O . MET A 1 1 ? -1.542 -16.952 1.920 1.00 63.05 1 MET A O 9
ATOM 18721 N N . LYS A 1 2 ? -3.573 -16.968 1.000 1.00 73.30 2 LYS A N 9
ATOM 18722 C CA . LYS A 1 2 ? -3.346 -15.788 0.208 1.00 45.24 2 LYS A CA 9
ATOM 18723 C C . LYS A 1 2 ? -4.323 -14.669 0.576 1.00 41.03 2 LYS A C 9
ATOM 18724 O O . LYS A 1 2 ? -5.499 -14.915 0.844 1.00 64.50 2 LYS A O 9
ATOM 18743 N N . TYR A 1 3 ? -3.793 -13.475 0.671 1.00 54.34 3 TYR A N 9
ATOM 18744 C CA . TYR A 1 3 ? -4.539 -12.247 0.869 1.00 32.00 3 TYR A CA 9
ATOM 18745 C C . TYR A 1 3 ? -4.335 -11.334 -0.332 1.00 2.20 3 TYR A C 9
ATOM 18746 O O . TYR A 1 3 ? -3.296 -11.410 -1.025 1.00 44.34 3 TYR A O 9
ATOM 18764 N N . ASP A 1 4 ? -5.308 -10.507 -0.577 1.00 55.45 4 ASP A N 9
ATOM 18765 C CA . ASP A 1 4 ? -5.326 -9.587 -1.697 1.00 52.41 4 ASP A CA 9
ATOM 18766 C C . ASP A 1 4 ? -5.511 -8.187 -1.109 1.00 50.05 4 ASP A C 9
ATOM 18767 O O . ASP A 1 4 ? -6.561 -7.881 -0.537 1.00 21.14 4 ASP A O 9
ATOM 18776 N N . VAL A 1 5 ? -4.475 -7.376 -1.149 1.00 10.13 5 VAL A N 9
ATOM 18777 C CA . VAL A 1 5 ? -4.541 -6.066 -0.532 1.00 62.12 5 VAL A CA 9
ATOM 18778 C C . VAL A 1 5 ? -4.889 -4.983 -1.537 1.00 33.12 5 VAL A C 9
ATOM 18779 O O . VAL A 1 5 ? -4.247 -4.855 -2.594 1.00 43.21 5 VAL A O 9
ATOM 18792 N N . VAL A 1 6 ? -5.900 -4.227 -1.215 1.00 55.21 6 VAL A N 9
ATOM 18793 C CA . VAL A 1 6 ? -6.302 -3.127 -1.994 1.00 71.04 6 VAL A CA 9
ATOM 18794 C C . VAL A 1 6 ? -6.092 -1.865 -1.175 1.00 4.02 6 VAL A C 9
ATOM 18795 O O . VAL A 1 6 ? -6.582 -1.735 -0.048 1.00 75.34 6 VAL A O 9
ATOM 18808 N N . ILE A 1 7 ? -5.316 -0.998 -1.696 1.00 44.41 7 ILE A N 9
ATOM 18809 C CA . ILE A 1 7 ? -4.975 0.216 -1.024 1.00 73.10 7 ILE A CA 9
ATOM 18810 C C . ILE A 1 7 ? -5.371 1.410 -1.880 1.00 71.52 7 ILE A C 9
ATOM 18811 O O . ILE A 1 7 ? -5.002 1.499 -3.067 1.00 54.32 7 ILE A O 9
ATOM 18827 N N . ILE A 1 8 ? -6.182 2.277 -1.315 1.00 23.13 8 ILE A N 9
ATOM 18828 C CA . ILE A 1 8 ? -6.622 3.460 -2.011 1.00 12.13 8 ILE A CA 9
ATOM 18829 C C . ILE A 1 8 ? -5.954 4.700 -1.429 1.00 22.31 8 ILE A C 9
ATOM 18830 O O . ILE A 1 8 ? -6.031 4.953 -0.215 1.00 11.02 8 ILE A O 9
ATOM 18846 N N . PRO A 1 9 ? -5.186 5.411 -2.235 1.00 64.31 9 PRO A N 9
ATOM 18847 C CA . PRO A 1 9 ? -4.676 6.696 -1.864 1.00 72.02 9 PRO A CA 9
ATOM 18848 C C . PRO A 1 9 ? -5.655 7.793 -2.315 1.00 43.12 9 PRO A C 9
ATOM 18849 O O . PRO A 1 9 ? -6.288 7.678 -3.355 1.00 41.11 9 PRO A O 9
ATOM 18860 N N . GLU A 1 10 ? -5.814 8.803 -1.544 1.00 72.50 10 GLU A N 9
ATOM 18861 C CA . GLU A 1 10 ? -6.677 9.894 -1.918 1.00 41.42 10 GLU A CA 9
ATOM 18862 C C . GLU A 1 10 ? -6.176 11.153 -1.274 1.00 10.54 10 GLU A C 9
ATOM 18863 O O . GLU A 1 10 ? -5.589 11.100 -0.213 1.00 32.32 10 GLU A O 9
ATOM 18875 N N . SER A 1 11 ? -6.333 12.258 -1.915 1.00 52.21 11 SER A N 9
ATOM 18876 C CA . SER A 1 11 ? -5.954 13.493 -1.283 1.00 24.41 11 SER A CA 9
ATOM 18877 C C . SER A 1 11 ? -7.181 14.018 -0.539 1.00 61.51 11 SER A C 9
ATOM 18878 O O . SER A 1 11 ? -8.318 13.829 -1.020 1.00 24.31 11 SER A O 9
ATOM 18886 N N . PHE A 1 12 ? -7.016 14.637 0.621 1.00 33.52 12 PHE A N 9
ATOM 18887 C CA . PHE A 1 12 ? -8.170 15.148 1.278 1.00 55.23 12 PHE A CA 9
ATOM 18888 C C . PHE A 1 12 ? -8.630 16.479 0.725 1.00 32.14 12 PHE A C 9
ATOM 18889 O O . PHE A 1 12 ? -8.213 17.559 1.149 1.00 74.23 12 PHE A O 9
ATOM 18906 N N . HIS A 1 13 ? -9.441 16.374 -0.277 1.00 54.20 13 HIS A N 9
ATOM 18907 C CA . HIS A 1 13 ? -10.003 17.484 -0.948 1.00 60.40 13 HIS A CA 9
ATOM 18908 C C . HIS A 1 13 ? -11.480 17.331 -1.081 1.00 2.31 13 HIS A C 9
ATOM 18909 O O . HIS A 1 13 ? -11.961 16.562 -1.910 1.00 10.05 13 HIS A O 9
ATOM 18923 N N . ARG A 1 14 ? -12.186 17.987 -0.204 1.00 32.41 14 ARG A N 9
ATOM 18924 C CA . ARG A 1 14 ? -13.607 18.054 -0.258 1.00 31.20 14 ARG A CA 9
ATOM 18925 C C . ARG A 1 14 ? -14.023 18.832 -1.470 1.00 54.42 14 ARG A C 9
ATOM 18926 O O . ARG A 1 14 ? -13.686 20.004 -1.648 1.00 63.34 14 ARG A O 9
ATOM 18947 N N . PHE A 1 15 ? -14.708 18.131 -2.279 1.00 11.00 15 PHE A N 9
ATOM 18948 C CA . PHE A 1 15 ? -15.221 18.561 -3.521 1.00 13.30 15 PHE A CA 9
ATOM 18949 C C . PHE A 1 15 ? -16.165 19.708 -3.345 1.00 72.11 15 PHE A C 9
ATOM 18950 O O . PHE A 1 15 ? -17.245 19.586 -2.730 1.00 31.22 15 PHE A O 9
ATOM 18967 N N . ASP A 1 16 ? -15.717 20.814 -3.815 1.00 52.11 16 ASP A N 9
ATOM 18968 C CA . ASP A 1 16 ? -16.460 22.038 -3.776 1.00 30.23 16 ASP A CA 9
ATOM 18969 C C . ASP A 1 16 ? -17.398 22.131 -4.996 1.00 73.25 16 ASP A C 9
ATOM 18970 O O . ASP A 1 16 ? -18.419 21.428 -5.059 1.00 23.54 16 ASP A O 9
ATOM 18979 N N . LYS A 1 17 ? -17.061 22.942 -5.963 1.00 63.53 17 LYS A N 9
ATOM 18980 C CA . LYS A 1 17 ? -17.859 23.057 -7.152 1.00 62.23 17 LYS A CA 9
ATOM 18981 C C . LYS A 1 17 ? -17.110 22.504 -8.356 1.00 54.14 17 LYS A C 9
ATOM 18982 O O . LYS A 1 17 ? -17.574 21.596 -9.036 1.00 72.54 17 LYS A O 9
ATOM 19001 N N . HIS A 1 18 ? -15.949 23.057 -8.600 1.00 24.50 18 HIS A N 9
ATOM 19002 C CA . HIS A 1 18 ? -15.124 22.635 -9.721 1.00 0.00 18 HIS A CA 9
ATOM 19003 C C . HIS A 1 18 ? -13.736 22.240 -9.225 1.00 10.14 18 HIS A C 9
ATOM 19004 O O . HIS A 1 18 ? -13.025 21.457 -9.856 1.00 53.12 18 HIS A O 9
ATOM 19018 N N . ASN A 1 19 ? -13.376 22.763 -8.090 1.00 33.21 19 ASN A N 9
ATOM 19019 C CA . ASN A 1 19 ? -12.088 22.539 -7.515 1.00 52.31 19 ASN A CA 9
ATOM 19020 C C . ASN A 1 19 ? -12.148 21.547 -6.394 1.00 45.32 19 ASN A C 9
ATOM 19021 O O . ASN A 1 19 ? -13.217 21.347 -5.786 1.00 12.01 19 ASN A O 9
ATOM 19032 N N . MET A 1 20 ? -10.991 20.935 -6.125 1.00 30.14 20 MET A N 9
ATOM 19033 C CA . MET A 1 20 ? -10.782 20.037 -4.994 1.00 2.41 20 MET A CA 9
ATOM 19034 C C . MET A 1 20 ? -11.452 18.676 -5.148 1.00 71.44 20 MET A C 9
ATOM 19035 O O . MET A 1 20 ? -12.502 18.432 -4.600 1.00 65.13 20 MET A O 9
ATOM 19049 N N . GLU A 1 21 ? -10.844 17.826 -5.956 1.00 51.13 21 GLU A N 9
ATOM 19050 C CA . GLU A 1 21 ? -11.231 16.441 -6.090 1.00 73.11 21 GLU A CA 9
ATOM 19051 C C . GLU A 1 21 ? -10.074 15.681 -6.708 1.00 0.31 21 GLU A C 9
ATOM 19052 O O . GLU A 1 21 ? -9.787 15.800 -7.894 1.00 25.30 21 GLU A O 9
ATOM 19064 N N . HIS A 1 22 ? -9.331 15.021 -5.877 1.00 42.22 22 HIS A N 9
ATOM 19065 C CA . HIS A 1 22 ? -8.232 14.197 -6.324 1.00 70.34 22 HIS A CA 9
ATOM 19066 C C . HIS A 1 22 ? -8.260 12.915 -5.568 1.00 4.52 22 HIS A C 9
ATOM 19067 O O . HIS A 1 22 ? -7.762 12.824 -4.432 1.00 1.12 22 HIS A O 9
ATOM 19081 N N . ILE A 1 23 ? -8.896 11.969 -6.133 1.00 5.05 23 ILE A N 9
ATOM 19082 C CA . ILE A 1 23 ? -8.943 10.679 -5.557 1.00 34.01 23 ILE A CA 9
ATOM 19083 C C . ILE A 1 23 ? -8.102 9.808 -6.424 1.00 14.14 23 ILE A C 9
ATOM 19084 O O . ILE A 1 23 ? -8.150 9.928 -7.648 1.00 71.43 23 ILE A O 9
ATOM 19100 N N . CYS A 1 24 ? -7.343 8.972 -5.836 1.00 1.14 24 CYS A N 9
ATOM 19101 C CA . CYS A 1 24 ? -6.488 8.107 -6.601 1.00 43.15 24 CYS A CA 9
ATOM 19102 C C . CYS A 1 24 ? -7.033 6.677 -6.580 1.00 33.32 24 CYS A C 9
ATOM 19103 O O . CYS A 1 24 ? -7.296 6.110 -5.518 1.00 3.54 24 CYS A O 9
ATOM 19110 N N . PRO A 1 25 ? -7.294 6.121 -7.790 1.00 50.24 25 PRO A N 9
ATOM 19111 C CA . PRO A 1 25 ? -7.833 4.767 -7.972 1.00 14.42 25 PRO A CA 9
ATOM 19112 C C . PRO A 1 25 ? -7.079 3.690 -7.179 1.00 12.50 25 PRO A C 9
ATOM 19113 O O . PRO A 1 25 ? -5.846 3.747 -7.042 1.00 32.50 25 PRO A O 9
ATOM 19124 N N . PRO A 1 26 ? -7.825 2.695 -6.662 1.00 32.34 26 PRO A N 9
ATOM 19125 C CA . PRO A 1 26 ? -7.279 1.601 -5.865 1.00 13.11 26 PRO A CA 9
ATOM 19126 C C . PRO A 1 26 ? -6.183 0.843 -6.574 1.00 10.14 26 PRO A C 9
ATOM 19127 O O . PRO A 1 26 ? -6.313 0.492 -7.753 1.00 34.23 26 PRO A O 9
ATOM 19138 N N . MET A 1 27 ? -5.113 0.609 -5.880 1.00 14.32 27 MET A N 9
ATOM 19139 C CA . MET A 1 27 ? -4.072 -0.223 -6.387 1.00 40.50 27 MET A CA 9
ATOM 19140 C C . MET A 1 27 ? -4.158 -1.525 -5.639 1.00 35.43 27 MET A C 9
ATOM 19141 O O . MET A 1 27 ? -4.460 -1.532 -4.434 1.00 61.30 27 MET A O 9
ATOM 19155 N N . VAL A 1 28 ? -3.934 -2.609 -6.320 1.00 31.22 28 VAL A N 9
ATOM 19156 C CA . VAL A 1 28 ? -4.221 -3.917 -5.736 1.00 15.21 28 VAL A CA 9
ATOM 19157 C C . VAL A 1 28 ? -3.078 -4.871 -5.966 1.00 41.12 28 VAL A C 9
ATOM 19158 O O . VAL A 1 28 ? -2.631 -5.057 -7.106 1.00 0.32 28 VAL A O 9
ATOM 19171 N N . ILE A 1 29 ? -2.618 -5.475 -4.905 1.00 62.25 29 ILE A N 9
ATOM 19172 C CA . ILE A 1 29 ? -1.550 -6.443 -4.955 1.00 14.12 29 ILE A CA 9
ATOM 19173 C C . ILE A 1 29 ? -2.013 -7.681 -4.207 1.00 61.24 29 ILE A C 9
ATOM 19174 O O . ILE A 1 29 ? -2.076 -7.694 -2.978 1.00 75.32 29 ILE A O 9
ATOM 19190 N N . GLY A 1 30 ? -2.372 -8.695 -4.924 1.00 61.31 30 GLY A N 9
ATOM 19191 C CA . GLY A 1 30 ? -2.906 -9.839 -4.276 1.00 72.42 30 GLY A CA 9
ATOM 19192 C C . GLY A 1 30 ? -2.166 -11.083 -4.567 1.00 4.41 30 GLY A C 9
ATOM 19193 O O . GLY A 1 30 ? -2.466 -11.791 -5.530 1.00 1.45 30 GLY A O 9
ATOM 19197 N N . ASP A 1 31 ? -1.185 -11.332 -3.766 1.00 4.44 31 ASP A N 9
ATOM 19198 C CA . ASP A 1 31 ? -0.383 -12.542 -3.854 1.00 12.50 31 ASP A CA 9
ATOM 19199 C C . ASP A 1 31 ? 0.429 -12.695 -2.578 1.00 74.35 31 ASP A C 9
ATOM 19200 O O . ASP A 1 31 ? 1.473 -13.344 -2.544 1.00 22.40 31 ASP A O 9
ATOM 19209 N N . ARG A 1 32 ? -0.108 -12.186 -1.505 1.00 55.12 32 ARG A N 9
ATOM 19210 C CA . ARG A 1 32 ? 0.634 -12.083 -0.284 1.00 31.40 32 ARG A CA 9
ATOM 19211 C C . ARG A 1 32 ? -0.035 -12.894 0.764 1.00 2.32 32 ARG A C 9
ATOM 19212 O O . ARG A 1 32 ? -1.238 -12.885 0.849 1.00 24.43 32 ARG A O 9
ATOM 19233 N N . SER A 1 33 ? 0.720 -13.619 1.529 1.00 34.45 33 SER A N 9
ATOM 19234 C CA . SER A 1 33 ? 0.184 -14.316 2.634 1.00 13.04 33 SER A CA 9
ATOM 19235 C C . SER A 1 33 ? -0.053 -13.291 3.724 1.00 65.00 33 SER A C 9
ATOM 19236 O O . SER A 1 33 ? 0.409 -12.156 3.599 1.00 30.43 33 SER A O 9
ATOM 19244 N N . TYR A 1 34 ? -0.733 -13.661 4.767 1.00 23.33 34 TYR A N 9
ATOM 19245 C CA . TYR A 1 34 ? -1.052 -12.728 5.848 1.00 3.32 34 TYR A CA 9
ATOM 19246 C C . TYR A 1 34 ? 0.204 -12.160 6.450 1.00 23.42 34 TYR A C 9
ATOM 19247 O O . TYR A 1 34 ? 0.285 -10.977 6.765 1.00 15.30 34 TYR A O 9
ATOM 19265 N N . ASP A 1 35 ? 1.163 -13.011 6.568 1.00 1.44 35 ASP A N 9
ATOM 19266 C CA . ASP A 1 35 ? 2.465 -12.663 7.097 1.00 72.11 35 ASP A CA 9
ATOM 19267 C C . ASP A 1 35 ? 3.136 -11.632 6.228 1.00 24.33 35 ASP A C 9
ATOM 19268 O O . ASP A 1 35 ? 3.541 -10.579 6.713 1.00 25.21 35 ASP A O 9
ATOM 19277 N N . ILE A 1 36 ? 3.176 -11.894 4.933 1.00 42.51 36 ILE A N 9
ATOM 19278 C CA . ILE A 1 36 ? 3.855 -11.000 4.018 1.00 32.04 36 ILE A CA 9
ATOM 19279 C C . ILE A 1 36 ? 3.073 -9.711 3.898 1.00 10.23 36 ILE A C 9
ATOM 19280 O O . ILE A 1 36 ? 3.644 -8.630 3.839 1.00 0.30 36 ILE A O 9
ATOM 19296 N N . ALA A 1 37 ? 1.761 -9.837 3.913 1.00 63.55 37 ALA A N 9
ATOM 19297 C CA . ALA A 1 37 ? 0.884 -8.702 3.795 1.00 70.33 37 ALA A CA 9
ATOM 19298 C C . ALA A 1 37 ? 1.029 -7.786 4.987 1.00 24.31 37 ALA A C 9
ATOM 19299 O O . ALA A 1 37 ? 1.105 -6.576 4.832 1.00 32.02 37 ALA A O 9
ATOM 19306 N N . MET A 1 38 ? 1.120 -8.358 6.171 1.00 13.53 38 MET A N 9
ATOM 19307 C CA . MET A 1 38 ? 1.250 -7.550 7.355 1.00 14.32 38 MET A CA 9
ATOM 19308 C C . MET A 1 38 ? 2.609 -6.889 7.388 1.00 3.12 38 MET A C 9
ATOM 19309 O O . MET A 1 38 ? 2.721 -5.698 7.689 1.00 31.21 38 MET A O 9
ATOM 19323 N N . GLU A 1 39 ? 3.625 -7.631 7.015 1.00 34.22 39 GLU A N 9
ATOM 19324 C CA . GLU A 1 39 ? 4.961 -7.106 7.030 1.00 54.21 39 GLU A CA 9
ATOM 19325 C C . GLU A 1 39 ? 5.173 -6.029 5.983 1.00 73.02 39 GLU A C 9
ATOM 19326 O O . GLU A 1 39 ? 5.831 -5.027 6.259 1.00 3.22 39 GLU A O 9
ATOM 19338 N N . ILE A 1 40 ? 4.583 -6.189 4.801 1.00 32.31 40 ILE A N 9
ATOM 19339 C CA . ILE A 1 40 ? 4.753 -5.183 3.779 1.00 53.11 40 ILE A CA 9
ATOM 19340 C C . ILE A 1 40 ? 4.016 -3.902 4.174 1.00 55.03 40 ILE A C 9
ATOM 19341 O O . ILE A 1 40 ? 4.554 -2.808 4.025 1.00 32.33 40 ILE A O 9
ATOM 19357 N N . VAL A 1 41 ? 2.820 -4.041 4.764 1.00 52.23 41 VAL A N 9
ATOM 19358 C CA . VAL A 1 41 ? 2.069 -2.879 5.186 1.00 51.33 41 VAL A CA 9
ATOM 19359 C C . VAL A 1 41 ? 2.785 -2.188 6.347 1.00 12.11 41 VAL A C 9
ATOM 19360 O O . VAL A 1 41 ? 2.896 -0.971 6.370 1.00 22.43 41 VAL A O 9
ATOM 19373 N N . ASN A 1 42 ? 3.329 -2.977 7.274 1.00 45.22 42 ASN A N 9
ATOM 19374 C CA . ASN A 1 42 ? 4.066 -2.421 8.416 1.00 13.33 42 ASN A CA 9
ATOM 19375 C C . ASN A 1 42 ? 5.384 -1.802 7.982 1.00 34.42 42 ASN A C 9
ATOM 19376 O O . ASN A 1 42 ? 5.924 -0.927 8.662 1.00 52.45 42 ASN A O 9
ATOM 19387 N N . GLY A 1 43 ? 5.918 -2.278 6.877 1.00 72.32 43 GLY A N 9
ATOM 19388 C CA . GLY A 1 43 ? 7.107 -1.693 6.324 1.00 73.05 43 GLY A CA 9
ATOM 19389 C C . GLY A 1 43 ? 6.804 -0.341 5.729 1.00 11.03 43 GLY A C 9
ATOM 19390 O O . GLY A 1 43 ? 7.501 0.640 6.006 1.00 50.41 43 GLY A O 9
ATOM 19394 N N . VAL A 1 44 ? 5.723 -0.282 4.952 1.00 4.30 44 VAL A N 9
ATOM 19395 C CA . VAL A 1 44 ? 5.273 0.967 4.330 1.00 45.00 44 VAL A CA 9
ATOM 19396 C C . VAL A 1 44 ? 4.939 1.979 5.421 1.00 64.53 44 VAL A C 9
ATOM 19397 O O . VAL A 1 44 ? 5.327 3.144 5.357 1.00 61.54 44 VAL A O 9
ATOM 19410 N N . ASP A 1 45 ? 4.275 1.471 6.434 1.00 1.30 45 ASP A N 9
ATOM 19411 C CA . ASP A 1 45 ? 3.858 2.196 7.641 1.00 31.32 45 ASP A CA 9
ATOM 19412 C C . ASP A 1 45 ? 5.005 2.954 8.237 1.00 3.51 45 ASP A C 9
ATOM 19413 O O . ASP A 1 45 ? 4.940 4.176 8.422 1.00 1.03 45 ASP A O 9
ATOM 19422 N N . ARG A 1 46 ? 6.071 2.247 8.451 1.00 52.22 46 ARG A N 9
ATOM 19423 C CA . ARG A 1 46 ? 7.218 2.792 9.108 1.00 21.21 46 ARG A CA 9
ATOM 19424 C C . ARG A 1 46 ? 7.888 3.846 8.224 1.00 2.30 46 ARG A C 9
ATOM 19425 O O . ARG A 1 46 ? 8.389 4.864 8.712 1.00 24.41 46 ARG A O 9
ATOM 19446 N N . VAL A 1 47 ? 7.862 3.617 6.935 1.00 62.43 47 VAL A N 9
ATOM 19447 C CA . VAL A 1 47 ? 8.455 4.535 6.005 1.00 2.35 47 VAL A CA 9
ATOM 19448 C C . VAL A 1 47 ? 7.628 5.822 5.890 1.00 13.21 47 VAL A C 9
ATOM 19449 O O . VAL A 1 47 ? 8.200 6.909 5.798 1.00 54.52 47 VAL A O 9
ATOM 19462 N N . ILE A 1 48 ? 6.294 5.721 5.953 1.00 2.23 48 ILE A N 9
ATOM 19463 C CA . ILE A 1 48 ? 5.458 6.916 5.900 1.00 21.13 48 ILE A CA 9
ATOM 19464 C C . ILE A 1 48 ? 5.655 7.732 7.170 1.00 2.41 48 ILE A C 9
ATOM 19465 O O . ILE A 1 48 ? 5.737 8.939 7.121 1.00 13.11 48 ILE A O 9
ATOM 19481 N N . LYS A 1 49 ? 5.782 7.062 8.290 1.00 50.23 49 LYS A N 9
ATOM 19482 C CA . LYS A 1 49 ? 5.998 7.746 9.561 1.00 4.24 49 LYS A CA 9
ATOM 19483 C C . LYS A 1 49 ? 7.358 8.444 9.603 1.00 0.52 49 LYS A C 9
ATOM 19484 O O . LYS A 1 49 ? 7.500 9.508 10.197 1.00 74.21 49 LYS A O 9
ATOM 19503 N N . ALA A 1 50 ? 8.338 7.845 8.956 1.00 22.33 50 ALA A N 9
ATOM 19504 C CA . ALA A 1 50 ? 9.668 8.408 8.901 1.00 1.11 50 ALA A CA 9
ATOM 19505 C C . ALA A 1 50 ? 9.803 9.490 7.818 1.00 32.03 50 ALA A C 9
ATOM 19506 O O . ALA A 1 50 ? 10.653 10.360 7.919 1.00 51.10 50 ALA A O 9
ATOM 19513 N N . SER A 1 51 ? 8.975 9.425 6.791 1.00 60.32 51 SER A N 9
ATOM 19514 C CA . SER A 1 51 ? 9.054 10.368 5.702 1.00 75.12 51 SER A CA 9
ATOM 19515 C C . SER A 1 51 ? 8.020 11.497 5.805 1.00 33.21 51 SER A C 9
ATOM 19516 O O . SER A 1 51 ? 8.221 12.588 5.270 1.00 53.22 51 SER A O 9
ATOM 19524 N N . PHE A 1 52 ? 6.939 11.258 6.501 1.00 13.11 52 PHE A N 9
ATOM 19525 C CA . PHE A 1 52 ? 5.849 12.194 6.555 1.00 54.14 52 PHE A CA 9
ATOM 19526 C C . PHE A 1 52 ? 5.373 12.407 7.962 1.00 4.11 52 PHE A C 9
ATOM 19527 O O . PHE A 1 52 ? 5.976 11.933 8.933 1.00 73.22 52 PHE A O 9
ATOM 19544 N N . ASN A 1 53 ? 4.304 13.117 8.043 1.00 42.13 53 ASN A N 9
ATOM 19545 C CA . ASN A 1 53 ? 3.608 13.410 9.247 1.00 71.32 53 ASN A CA 9
ATOM 19546 C C . ASN A 1 53 ? 2.363 12.562 9.173 1.00 64.50 53 ASN A C 9
ATOM 19547 O O . ASN A 1 53 ? 1.430 12.873 8.418 1.00 14.44 53 ASN A O 9
ATOM 19558 N N . ALA A 1 54 ? 2.382 11.454 9.859 1.00 13.40 54 ALA A N 9
ATOM 19559 C CA . ALA A 1 54 ? 1.365 10.476 9.704 1.00 51.41 54 ALA A CA 9
ATOM 19560 C C . ALA A 1 54 ? 0.528 10.283 10.943 1.00 72.32 54 ALA A C 9
ATOM 19561 O O . ALA A 1 54 ? 1.011 10.411 12.066 1.00 12.51 54 ALA A O 9
ATOM 19568 N N . SER A 1 55 ? -0.723 10.031 10.722 1.00 70.02 55 SER A N 9
ATOM 19569 C CA . SER A 1 55 ? -1.631 9.617 11.739 1.00 1.14 55 SER A CA 9
ATOM 19570 C C . SER A 1 55 ? -2.232 8.299 11.281 1.00 41.14 55 SER A C 9
ATOM 19571 O O . SER A 1 55 ? -2.943 8.251 10.275 1.00 73.11 55 SER A O 9
ATOM 19579 N N . VAL A 1 56 ? -1.910 7.236 11.962 1.00 74.31 56 VAL A N 9
ATOM 19580 C CA . VAL A 1 56 ? -2.378 5.935 11.570 1.00 61.33 56 VAL A CA 9
ATOM 19581 C C . VAL A 1 56 ? -3.568 5.524 12.438 1.00 0.34 56 VAL A C 9
ATOM 19582 O O . VAL A 1 56 ? -3.582 5.753 13.656 1.00 73.12 56 VAL A O 9
ATOM 19595 N N . GLU A 1 57 ? -4.564 4.965 11.825 1.00 10.25 57 GLU A N 9
ATOM 19596 C CA . GLU A 1 57 ? -5.737 4.533 12.517 1.00 72.31 57 GLU A CA 9
ATOM 19597 C C . GLU A 1 57 ? -6.122 3.159 11.989 1.00 4.13 57 GLU A C 9
ATOM 19598 O O . GLU A 1 57 ? -6.385 3.008 10.798 1.00 51.14 57 GLU A O 9
ATOM 19610 N N . GLU A 1 58 ? -6.117 2.158 12.830 1.00 35.51 58 GLU A N 9
ATOM 19611 C CA . GLU A 1 58 ? -6.496 0.845 12.374 1.00 62.05 58 GLU A CA 9
ATOM 19612 C C . GLU A 1 58 ? -7.943 0.544 12.701 1.00 31.32 58 GLU A C 9
ATOM 19613 O O . GLU A 1 58 ? -8.410 0.754 13.835 1.00 53.11 58 GLU A O 9
ATOM 19625 N N . LEU A 1 59 ? -8.651 0.115 11.696 1.00 11.44 59 LEU A N 9
ATOM 19626 C CA . LEU A 1 59 ? -10.040 -0.231 11.788 1.00 32.40 59 LEU A CA 9
ATOM 19627 C C . LEU A 1 59 ? -10.196 -1.665 11.342 1.00 23.24 59 LEU A C 9
ATOM 19628 O O . LEU A 1 59 ? -9.218 -2.320 10.930 1.00 30.41 59 LEU A O 9
ATOM 19644 N N . GLU A 1 60 ? -11.387 -2.154 11.413 1.00 14.35 60 GLU A N 9
ATOM 19645 C CA . GLU A 1 60 ? -11.665 -3.470 10.955 1.00 51.02 60 GLU A CA 9
ATOM 19646 C C . GLU A 1 60 ? -12.308 -3.349 9.615 1.00 24.25 60 GLU A C 9
ATOM 19647 O O . GLU A 1 60 ? -12.806 -2.274 9.256 1.00 63.34 60 GLU A O 9
ATOM 19659 N N . GLY A 1 61 ? -12.305 -4.402 8.893 1.00 0.34 61 GLY A N 9
ATOM 19660 C CA . GLY A 1 61 ? -12.852 -4.386 7.590 1.00 31.20 61 GLY A CA 9
ATOM 19661 C C . GLY A 1 61 ? -14.123 -5.164 7.533 1.00 50.13 61 GLY A C 9
ATOM 19662 O O . GLY A 1 61 ? -14.544 -5.751 8.545 1.00 53.53 61 GLY A O 9
ATOM 19666 N N . GLU A 1 62 ? -14.749 -5.156 6.384 1.00 61.11 62 GLU A N 9
ATOM 19667 C CA . GLU A 1 62 ? -15.961 -5.905 6.132 1.00 60.32 62 GLU A CA 9
ATOM 19668 C C . GLU A 1 62 ? -15.684 -7.414 6.208 1.00 53.05 62 GLU A C 9
ATOM 19669 O O . GLU A 1 62 ? -14.566 -7.842 6.481 1.00 13.34 62 GLU A O 9
ATOM 19681 N N . ASP A 1 63 ? -16.698 -8.189 5.964 1.00 41.43 63 ASP A N 9
ATOM 19682 C CA . ASP A 1 63 ? -16.652 -9.655 6.046 1.00 24.04 63 ASP A CA 9
ATOM 19683 C C . ASP A 1 63 ? -15.493 -10.292 5.292 1.00 32.33 63 ASP A C 9
ATOM 19684 O O . ASP A 1 63 ? -14.876 -11.238 5.773 1.00 43.32 63 ASP A O 9
ATOM 19693 N N . CYS A 1 64 ? -15.180 -9.762 4.161 1.00 12.01 64 CYS A N 9
ATOM 19694 C CA . CYS A 1 64 ? -14.156 -10.325 3.333 1.00 23.12 64 CYS A CA 9
ATOM 19695 C C . CYS A 1 64 ? -12.803 -9.665 3.626 1.00 44.02 64 CYS A C 9
ATOM 19696 O O . CYS A 1 64 ? -11.762 -10.047 3.079 1.00 41.22 64 CYS A O 9
ATOM 19703 N N . ASP A 1 65 ? -12.810 -8.718 4.536 1.00 72.12 65 ASP A N 9
ATOM 19704 C CA . ASP A 1 65 ? -11.602 -8.010 4.880 1.00 63.01 65 ASP A CA 9
ATOM 19705 C C . ASP A 1 65 ? -11.036 -8.550 6.150 1.00 74.34 65 ASP A C 9
ATOM 19706 O O . ASP A 1 65 ? -11.768 -9.057 7.007 1.00 3.24 65 ASP A O 9
ATOM 19715 N N . VAL A 1 66 ? -9.760 -8.432 6.300 1.00 11.35 66 VAL A N 9
ATOM 19716 C CA . VAL A 1 66 ? -9.120 -8.830 7.524 1.00 22.22 66 VAL A CA 9
ATOM 19717 C C . VAL A 1 66 ? -8.533 -7.635 8.275 1.00 35.14 66 VAL A C 9
ATOM 19718 O O . VAL A 1 66 ? -8.420 -7.643 9.503 1.00 10.23 66 VAL A O 9
ATOM 19731 N N . LEU A 1 67 ? -8.229 -6.588 7.561 1.00 4.04 67 LEU A N 9
ATOM 19732 C CA . LEU A 1 67 ? -7.718 -5.401 8.192 1.00 52.11 67 LEU A CA 9
ATOM 19733 C C . LEU A 1 67 ? -8.032 -4.226 7.344 1.00 10.12 67 LEU A C 9
ATOM 19734 O O . LEU A 1 67 ? -8.007 -4.329 6.114 1.00 3.11 67 LEU A O 9
ATOM 19750 N N . TYR A 1 68 ? -8.368 -3.141 7.970 1.00 31.12 68 TYR A N 9
ATOM 19751 C CA . TYR A 1 68 ? -8.567 -1.931 7.279 1.00 24.44 68 TYR A CA 9
ATOM 19752 C C . TYR A 1 68 ? -7.759 -0.869 8.016 1.00 34.11 68 TYR A C 9
ATOM 19753 O O . TYR A 1 68 ? -8.150 -0.412 9.071 1.00 73.55 68 TYR A O 9
ATOM 19771 N N . ARG A 1 69 ? -6.639 -0.511 7.507 1.00 41.02 69 ARG A N 9
ATOM 19772 C CA . ARG A 1 69 ? -5.827 0.443 8.196 1.00 24.24 69 ARG A CA 9
ATOM 19773 C C . ARG A 1 69 ? -5.795 1.743 7.416 1.00 44.10 69 ARG A C 9
ATOM 19774 O O . ARG A 1 69 ? -5.455 1.760 6.239 1.00 64.14 69 ARG A O 9
ATOM 19795 N N . LYS A 1 70 ? -6.159 2.804 8.067 1.00 3.24 70 LYS A N 9
ATOM 19796 C CA . LYS A 1 70 ? -6.210 4.099 7.456 1.00 14.22 70 LYS A CA 9
ATOM 19797 C C . LYS A 1 70 ? -5.033 4.934 7.947 1.00 44.34 70 LYS A C 9
ATOM 19798 O O . LYS A 1 70 ? -4.607 4.816 9.100 1.00 31.24 70 LYS A O 9
ATOM 19817 N N . TYR A 1 71 ? -4.501 5.719 7.076 1.00 22.12 71 TYR A N 9
ATOM 19818 C CA . TYR A 1 71 ? -3.436 6.621 7.370 1.00 51.21 71 TYR A CA 9
ATOM 19819 C C . TYR A 1 71 ? -3.836 8.006 6.893 1.00 30.54 71 TYR A C 9
ATOM 19820 O O . TYR A 1 71 ? -4.229 8.161 5.746 1.00 72.45 71 TYR A O 9
ATOM 19838 N N . THR A 1 72 ? -3.777 8.970 7.748 1.00 25.21 72 THR A N 9
ATOM 19839 C CA . THR A 1 72 ? -4.004 10.344 7.364 1.00 65.21 72 THR A CA 9
ATOM 19840 C C . THR A 1 72 ? -2.618 11.003 7.299 1.00 24.44 72 THR A C 9
ATOM 19841 O O . THR A 1 72 ? -1.898 11.042 8.313 1.00 53.14 72 THR A O 9
ATOM 19852 N N . LEU A 1 73 ? -2.212 11.460 6.118 1.00 53.31 73 LEU A N 9
ATOM 19853 C CA . LEU A 1 73 ? -0.839 11.915 5.919 1.00 24.31 73 LEU A CA 9
ATOM 19854 C C . LEU A 1 73 ? -0.771 13.341 5.438 1.00 32.31 73 LEU A C 9
ATOM 19855 O O . LEU A 1 73 ? -1.604 13.794 4.639 1.00 62.10 73 LEU A O 9
ATOM 19871 N N . GLU A 1 74 ? 0.233 14.026 5.901 1.00 23.12 74 GLU A N 9
ATOM 19872 C CA . GLU A 1 74 ? 0.583 15.335 5.427 1.00 62.25 74 GLU A CA 9
ATOM 19873 C C . GLU A 1 74 ? 2.051 15.553 5.491 1.00 2.53 74 GLU A C 9
ATOM 19874 O O . GLU A 1 74 ? 2.810 14.815 6.145 1.00 2.33 74 GLU A O 9
ATOM 19886 N N . LYS A 1 75 ? 2.417 16.493 4.740 1.00 21.54 75 LYS A N 9
ATOM 19887 C CA . LYS A 1 75 ? 3.655 17.136 4.760 1.00 75.04 75 LYS A CA 9
ATOM 19888 C C . LYS A 1 75 ? 3.324 18.489 4.186 1.00 71.40 75 LYS A C 9
ATOM 19889 O O . LYS A 1 75 ? 2.280 18.608 3.539 1.00 14.41 75 LYS A O 9
ATOM 19908 N N . GLU A 1 76 ? 4.110 19.485 4.455 1.00 4.23 76 GLU A N 9
ATOM 19909 C CA . GLU A 1 76 ? 3.865 20.832 3.960 1.00 3.55 76 GLU A CA 9
ATOM 19910 C C . GLU A 1 76 ? 3.667 20.879 2.413 1.00 31.21 76 GLU A C 9
ATOM 19911 O O . GLU A 1 76 ? 4.617 20.775 1.627 1.00 22.44 76 GLU A O 9
ATOM 19923 N N . GLY A 1 77 ? 2.416 20.935 2.005 1.00 71.22 77 GLY A N 9
ATOM 19924 C CA . GLY A 1 77 ? 2.080 21.026 0.604 1.00 4.11 77 GLY A CA 9
ATOM 19925 C C . GLY A 1 77 ? 1.680 19.692 0.013 1.00 32.13 77 GLY A C 9
ATOM 19926 O O . GLY A 1 77 ? 1.369 19.598 -1.174 1.00 23.12 77 GLY A O 9
ATOM 19930 N N . LYS A 1 78 ? 1.680 18.657 0.829 1.00 23.30 78 LYS A N 9
ATOM 19931 C CA . LYS A 1 78 ? 1.338 17.328 0.383 1.00 2.44 78 LYS A CA 9
ATOM 19932 C C . LYS A 1 78 ? 0.392 16.726 1.391 1.00 13.51 78 LYS A C 9
ATOM 19933 O O . LYS A 1 78 ? 0.782 16.429 2.507 1.00 23.14 78 LYS A O 9
ATOM 19952 N N . LYS A 1 79 ? -0.851 16.591 1.019 1.00 5.13 79 LYS A N 9
ATOM 19953 C CA . LYS A 1 79 ? -1.868 16.136 1.941 1.00 63.32 79 LYS A CA 9
ATOM 19954 C C . LYS A 1 79 ? -2.725 15.026 1.356 1.00 31.11 79 LYS A C 9
ATOM 19955 O O . LYS A 1 79 ? -3.188 15.124 0.218 1.00 71.34 79 LYS A O 9
ATOM 19974 N N . GLY A 1 80 ? -2.929 13.974 2.121 1.00 34.14 80 GLY A N 9
ATOM 19975 C CA . GLY A 1 80 ? -3.746 12.885 1.645 1.00 65.43 80 GLY A CA 9
ATOM 19976 C C . GLY A 1 80 ? -4.066 11.862 2.697 1.00 22.31 80 GLY A C 9
ATOM 19977 O O . GLY A 1 80 ? -3.633 11.965 3.828 1.00 20.41 80 GLY A O 9
ATOM 19981 N N . ILE A 1 81 ? -4.844 10.899 2.317 1.00 10.43 81 ILE A N 9
ATOM 19982 C CA . ILE A 1 81 ? -5.262 9.814 3.171 1.00 13.33 81 ILE A CA 9
ATOM 19983 C C . ILE A 1 81 ? -4.976 8.515 2.412 1.00 1.31 81 ILE A C 9
ATOM 19984 O O . ILE A 1 81 ? -4.982 8.502 1.175 1.00 62.54 81 ILE A O 9
ATOM 20000 N N . VAL A 1 82 ? -4.673 7.468 3.125 1.00 12.25 82 VAL A N 9
ATOM 20001 C CA . VAL A 1 82 ? -4.422 6.169 2.536 1.00 4.35 82 VAL A CA 9
ATOM 20002 C C . VAL A 1 82 ? -5.207 5.101 3.295 1.00 25.12 82 VAL A C 9
ATOM 20003 O O . VAL A 1 82 ? -5.092 4.986 4.512 1.00 42.31 82 VAL A O 9
ATOM 20016 N N . HIS A 1 83 ? -6.017 4.367 2.582 1.00 41.12 83 HIS A N 9
ATOM 20017 C CA . HIS A 1 83 ? -6.821 3.285 3.154 1.00 33.31 83 HIS A CA 9
ATOM 20018 C C . HIS A 1 83 ? -6.302 1.946 2.658 1.00 64.11 83 HIS A C 9
ATOM 20019 O O . HIS A 1 83 ? -6.380 1.647 1.461 1.00 41.21 83 HIS A O 9
ATOM 20033 N N . VAL A 1 84 ? -5.744 1.168 3.553 1.00 43.44 84 VAL A N 9
ATOM 20034 C CA . VAL A 1 84 ? -5.222 -0.151 3.230 1.00 4.42 84 VAL A CA 9
ATOM 20035 C C . VAL A 1 84 ? -6.223 -1.200 3.711 1.00 40.51 84 VAL A C 9
ATOM 20036 O O . VAL A 1 84 ? -6.457 -1.338 4.904 1.00 54.33 84 VAL A O 9
ATOM 20049 N N . LYS A 1 85 ? -6.794 -1.902 2.795 1.00 24.53 85 LYS A N 9
ATOM 20050 C CA . LYS A 1 85 ? -7.821 -2.884 3.060 1.00 63.44 85 LYS A CA 9
ATOM 20051 C C . LYS A 1 85 ? -7.270 -4.267 2.662 1.00 43.15 85 LYS A C 9
ATOM 20052 O O . LYS A 1 85 ? -6.919 -4.487 1.494 1.00 32.33 85 LYS A O 9
ATOM 20071 N N . LEU A 1 86 ? -7.162 -5.184 3.623 1.00 70.12 86 LEU A N 9
ATOM 20072 C CA . LEU A 1 86 ? -6.610 -6.497 3.338 1.00 2.11 86 LEU A CA 9
ATOM 20073 C C . LEU A 1 86 ? -7.752 -7.419 3.137 1.00 60.35 86 LEU A C 9
ATOM 20074 O O . LEU A 1 86 ? -8.514 -7.651 4.068 1.00 20.11 86 LEU A O 9
ATOM 20090 N N . ARG A 1 87 ? -7.906 -7.927 1.963 1.00 1.02 87 ARG A N 9
ATOM 20091 C CA . ARG A 1 87 ? -8.982 -8.811 1.699 1.00 3.32 87 ARG A CA 9
ATOM 20092 C C . ARG A 1 87 ? -8.496 -10.211 1.675 1.00 3.20 87 ARG A C 9
ATOM 20093 O O . ARG A 1 87 ? -7.398 -10.504 1.203 1.00 52.20 87 ARG A O 9
ATOM 20114 N N . LYS A 1 88 ? -9.263 -11.056 2.228 1.00 23.02 88 LYS A N 9
ATOM 20115 C CA . LYS A 1 88 ? -8.920 -12.427 2.325 1.00 52.22 88 LYS A CA 9
ATOM 20116 C C . LYS A 1 88 ? -9.459 -13.148 1.096 1.00 63.41 88 LYS A C 9
ATOM 20117 O O . LYS A 1 88 ? -10.655 -13.453 1.008 1.00 73.25 88 LYS A O 9
ATOM 20136 N N . ILE A 1 89 ? -8.582 -13.354 0.122 1.00 51.01 89 ILE A N 9
ATOM 20137 C CA . ILE A 1 89 ? -8.963 -14.023 -1.101 1.00 4.13 89 ILE A CA 9
ATOM 20138 C C . ILE A 1 89 ? -9.100 -15.514 -0.833 1.00 53.24 89 ILE A C 9
ATOM 20139 O O . ILE A 1 89 ? -8.126 -16.245 -0.567 1.00 0.04 89 ILE A O 9
ATOM 20155 N N . THR A 1 90 ? -10.301 -15.938 -0.889 1.00 1.22 90 THR A N 9
ATOM 20156 C CA . THR A 1 90 ? -10.698 -17.249 -0.576 1.00 74.31 90 THR A CA 9
ATOM 20157 C C . THR A 1 90 ? -11.404 -17.810 -1.772 1.00 33.01 90 THR A C 9
ATOM 20158 O O . THR A 1 90 ? -11.397 -17.201 -2.840 1.00 34.01 90 THR A O 9
ATOM 20169 N N . GLU A 1 91 ? -12.011 -18.949 -1.624 1.00 53.14 91 GLU A N 9
ATOM 20170 C CA . GLU A 1 91 ? -12.776 -19.503 -2.712 1.00 2.31 91 GLU A CA 9
ATOM 20171 C C . GLU A 1 91 ? -14.176 -18.853 -2.713 1.00 75.23 91 GLU A C 9
ATOM 20172 O O . GLU A 1 91 ? -15.017 -19.126 -3.568 1.00 70.12 91 GLU A O 9
ATOM 20184 N N . ASN A 1 92 ? -14.383 -17.960 -1.744 1.00 25.10 92 ASN A N 9
ATOM 20185 C CA . ASN A 1 92 ? -15.640 -17.237 -1.564 1.00 3.33 92 ASN A CA 9
ATOM 20186 C C . ASN A 1 92 ? -15.440 -15.748 -1.860 1.00 21.03 92 ASN A C 9
ATOM 20187 O O . ASN A 1 92 ? -16.394 -14.967 -1.864 1.00 21.41 92 ASN A O 9
ATOM 20198 N N . CYS A 1 93 ? -14.209 -15.372 -2.109 1.00 75.13 93 CYS A N 9
ATOM 20199 C CA . CYS A 1 93 ? -13.840 -14.004 -2.376 1.00 62.00 93 CYS A CA 9
ATOM 20200 C C . CYS A 1 93 ? -12.845 -13.928 -3.510 1.00 64.20 93 CYS A C 9
ATOM 20201 O O . CYS A 1 93 ? -11.722 -14.409 -3.371 1.00 25.54 93 CYS A O 9
ATOM 20208 N N . PRO A 1 94 ? -13.231 -13.341 -4.638 1.00 14.04 94 PRO A N 9
ATOM 20209 C CA . PRO A 1 94 ? -12.319 -13.138 -5.753 1.00 64.05 94 PRO A CA 9
ATOM 20210 C C . PRO A 1 94 ? -11.381 -11.940 -5.476 1.00 21.14 94 PRO A C 9
ATOM 20211 O O . PRO A 1 94 ? -11.648 -11.134 -4.563 1.00 20.13 94 PRO A O 9
ATOM 20222 N N . PRO A 1 95 ? -10.272 -11.819 -6.221 1.00 60.24 95 PRO A N 9
ATOM 20223 C CA . PRO A 1 95 ? -9.332 -10.694 -6.079 1.00 2.33 95 PRO A CA 9
ATOM 20224 C C . PRO A 1 95 ? -9.972 -9.357 -6.468 1.00 63.03 95 PRO A C 9
ATOM 20225 O O . PRO A 1 95 ? -11.044 -9.319 -7.104 1.00 52.13 95 PRO A O 9
ATOM 20236 N N . VAL A 1 96 ? -9.363 -8.278 -6.069 1.00 13.45 96 VAL A N 9
ATOM 20237 C CA . VAL A 1 96 ? -9.851 -6.967 -6.442 1.00 31.11 96 VAL A CA 9
ATOM 20238 C C . VAL A 1 96 ? -9.122 -6.518 -7.710 1.00 25.35 96 VAL A C 9
ATOM 20239 O O . VAL A 1 96 ? -8.025 -7.020 -8.036 1.00 1.30 96 VAL A O 9
ATOM 20252 N N . ASP A 1 97 ? -9.733 -5.633 -8.432 1.00 31.33 97 ASP A N 9
ATOM 20253 C CA . ASP A 1 97 ? -9.175 -5.075 -9.630 1.00 42.34 97 ASP A CA 9
ATOM 20254 C C . ASP A 1 97 ? -8.742 -3.663 -9.336 1.00 12.21 97 ASP A C 9
ATOM 20255 O O . ASP A 1 97 ? -9.399 -2.951 -8.552 1.00 72.51 97 ASP A O 9
ATOM 20264 N N . GLY A 1 98 ? -7.640 -3.271 -9.887 1.00 11.31 98 GLY A N 9
ATOM 20265 C CA . GLY A 1 98 ? -7.188 -1.938 -9.707 1.00 12.34 98 GLY A CA 9
ATOM 20266 C C . GLY A 1 98 ? -5.902 -1.695 -10.407 1.00 55.11 98 GLY A C 9
ATOM 20267 O O . GLY A 1 98 ? -5.515 -2.453 -11.312 1.00 4.04 98 GLY A O 9
ATOM 20271 N N . ASN A 1 99 ? -5.276 -0.634 -10.028 1.00 44.45 99 ASN A N 9
ATOM 20272 C CA . ASN A 1 99 ? -4.007 -0.221 -10.503 1.00 53.32 99 ASN A CA 9
ATOM 20273 C C . ASN A 1 99 ? -2.964 -1.201 -9.970 1.00 73.43 99 ASN A C 9
ATOM 20274 O O . ASN A 1 99 ? -3.060 -1.647 -8.819 1.00 50.41 99 ASN A O 9
ATOM 20285 N N . ARG A 1 100 ? -2.016 -1.572 -10.762 1.00 14.32 100 ARG A N 9
ATOM 20286 C CA . ARG A 1 100 ? -1.007 -2.461 -10.287 1.00 62.01 100 ARG A CA 9
ATOM 20287 C C . ARG A 1 100 ? 0.259 -1.745 -9.978 1.00 72.44 100 ARG A C 9
ATOM 20288 O O . ARG A 1 100 ? 0.813 -1.042 -10.825 1.00 63.20 100 ARG A O 9
ATOM 20309 N N . CYS A 1 101 ? 0.698 -1.895 -8.766 1.00 71.53 101 CYS A N 9
ATOM 20310 C CA . CYS A 1 101 ? 1.973 -1.393 -8.377 1.00 45.53 101 CYS A CA 9
ATOM 20311 C C . CYS A 1 101 ? 3.022 -2.383 -8.875 1.00 31.44 101 CYS A C 9
ATOM 20312 O O . CYS A 1 101 ? 2.788 -3.602 -8.830 1.00 34.24 101 CYS A O 9
ATOM 20319 N N . SER A 1 102 ? 4.116 -1.896 -9.411 1.00 43.12 102 SER A N 9
ATOM 20320 C CA . SER A 1 102 ? 5.164 -2.768 -9.872 1.00 63.25 102 SER A CA 9
ATOM 20321 C C . SER A 1 102 ? 5.947 -3.328 -8.682 1.00 53.10 102 SER A C 9
ATOM 20322 O O . SER A 1 102 ? 6.824 -2.675 -8.123 1.00 3.40 102 SER A O 9
ATOM 20330 N N . VAL A 1 103 ? 5.554 -4.503 -8.273 1.00 1.51 103 VAL A N 9
ATOM 20331 C CA . VAL A 1 103 ? 6.127 -5.178 -7.139 1.00 14.44 103 VAL A CA 9
ATOM 20332 C C . VAL A 1 103 ? 7.162 -6.182 -7.620 1.00 1.42 103 VAL A C 9
ATOM 20333 O O . VAL A 1 103 ? 7.012 -6.794 -8.697 1.00 35.21 103 VAL A O 9
ATOM 20346 N N . LEU A 1 104 ? 8.165 -6.368 -6.822 1.00 12.53 104 LEU A N 9
ATOM 20347 C CA . LEU A 1 104 ? 9.262 -7.253 -7.114 1.00 10.34 104 LEU A CA 9
ATOM 20348 C C . LEU A 1 104 ? 9.811 -7.814 -5.832 1.00 54.33 104 LEU A C 9
ATOM 20349 O O . LEU A 1 104 ? 9.556 -8.959 -5.465 1.00 51.33 104 LEU A O 9
ATOM 20365 N N . GLU A 1 105 ? 10.488 -6.992 -5.162 1.00 52.03 105 GLU A N 9
ATOM 20366 C CA . GLU A 1 105 ? 11.085 -7.251 -3.856 1.00 53.44 105 GLU A CA 9
ATOM 20367 C C . GLU A 1 105 ? 10.977 -5.975 -3.067 1.00 33.01 105 GLU A C 9
ATOM 20368 O O . GLU A 1 105 ? 10.998 -4.895 -3.682 1.00 54.10 105 GLU A O 9
ATOM 20380 N N . PHE A 1 106 ? 10.895 -6.092 -1.727 1.00 22.31 106 PHE A N 9
ATOM 20381 C CA . PHE A 1 106 ? 10.622 -4.967 -0.789 1.00 72.34 106 PHE A CA 9
ATOM 20382 C C . PHE A 1 106 ? 11.233 -3.622 -1.179 1.00 22.50 106 PHE A C 9
ATOM 20383 O O . PHE A 1 106 ? 10.565 -2.613 -1.094 1.00 72.35 106 PHE A O 9
ATOM 20400 N N . GLU A 1 107 ? 12.462 -3.630 -1.641 1.00 61.31 107 GLU A N 9
ATOM 20401 C CA . GLU A 1 107 ? 13.165 -2.411 -2.047 1.00 32.40 107 GLU A CA 9
ATOM 20402 C C . GLU A 1 107 ? 12.382 -1.620 -3.096 1.00 23.44 107 GLU A C 9
ATOM 20403 O O . GLU A 1 107 ? 12.192 -0.410 -2.957 1.00 2.21 107 GLU A O 9
ATOM 20415 N N . ARG A 1 108 ? 11.915 -2.307 -4.107 1.00 12.15 108 ARG A N 9
ATOM 20416 C CA . ARG A 1 108 ? 11.204 -1.678 -5.191 1.00 13.40 108 ARG A CA 9
ATOM 20417 C C . ARG A 1 108 ? 9.762 -1.485 -4.747 1.00 44.23 108 ARG A C 9
ATOM 20418 O O . ARG A 1 108 ? 9.136 -0.483 -5.054 1.00 45.22 108 ARG A O 9
ATOM 20439 N N . ASP A 1 109 ? 9.283 -2.421 -3.964 1.00 34.15 109 ASP A N 9
ATOM 20440 C CA . ASP A 1 109 ? 7.890 -2.427 -3.508 1.00 60.14 109 ASP A CA 9
ATOM 20441 C C . ASP A 1 109 ? 7.610 -1.206 -2.678 1.00 55.23 109 ASP A C 9
ATOM 20442 O O . ASP A 1 109 ? 6.624 -0.494 -2.905 1.00 74.35 109 ASP A O 9
ATOM 20451 N N . ILE A 1 110 ? 8.511 -0.927 -1.751 1.00 73.31 110 ILE A N 9
ATOM 20452 C CA . ILE A 1 110 ? 8.339 0.187 -0.860 1.00 10.53 110 ILE A CA 9
ATOM 20453 C C . ILE A 1 110 ? 8.388 1.493 -1.624 1.00 64.33 110 ILE A C 9
ATOM 20454 O O . ILE A 1 110 ? 7.547 2.362 -1.424 1.00 5.11 110 ILE A O 9
ATOM 20470 N N . GLU A 1 111 ? 9.301 1.593 -2.570 1.00 44.50 111 GLU A N 9
ATOM 20471 C CA . GLU A 1 111 ? 9.459 2.816 -3.293 1.00 71.10 111 GLU A CA 9
ATOM 20472 C C . GLU A 1 111 ? 8.330 3.027 -4.287 1.00 72.34 111 GLU A C 9
ATOM 20473 O O . GLU A 1 111 ? 7.967 4.155 -4.571 1.00 51.22 111 GLU A O 9
ATOM 20485 N N . CYS A 1 112 ? 7.728 1.937 -4.741 1.00 34.41 112 CYS A N 9
ATOM 20486 C CA . CYS A 1 112 ? 6.571 2.009 -5.609 1.00 11.45 112 CYS A CA 9
ATOM 20487 C C . CYS A 1 112 ? 5.377 2.559 -4.853 1.00 71.21 112 CYS A C 9
ATOM 20488 O O . CYS A 1 112 ? 4.712 3.510 -5.321 1.00 41.43 112 CYS A O 9
ATOM 20495 N N . ILE A 1 113 ? 5.133 2.016 -3.669 1.00 33.25 113 ILE A N 9
ATOM 20496 C CA . ILE A 1 113 ? 4.019 2.452 -2.855 1.00 43.33 113 ILE A CA 9
ATOM 20497 C C . ILE A 1 113 ? 4.231 3.898 -2.406 1.00 14.45 113 ILE A C 9
ATOM 20498 O O . ILE A 1 113 ? 3.322 4.727 -2.503 1.00 51.21 113 ILE A O 9
ATOM 20514 N N . VAL A 1 114 ? 5.456 4.212 -1.997 1.00 73.44 114 VAL A N 9
ATOM 20515 C CA . VAL A 1 114 ? 5.774 5.553 -1.531 1.00 4.32 114 VAL A CA 9
ATOM 20516 C C . VAL A 1 114 ? 5.626 6.552 -2.662 1.00 62.24 114 VAL A C 9
ATOM 20517 O O . VAL A 1 114 ? 5.055 7.617 -2.473 1.00 73.45 114 VAL A O 9
ATOM 20530 N N . LYS A 1 115 ? 6.072 6.167 -3.849 1.00 74.43 115 LYS A N 9
ATOM 20531 C CA . LYS A 1 115 ? 5.984 7.020 -5.018 1.00 62.34 115 LYS A CA 9
ATOM 20532 C C . LYS A 1 115 ? 4.539 7.347 -5.357 1.00 41.11 115 LYS A C 9
ATOM 20533 O O . LYS A 1 115 ? 4.203 8.503 -5.600 1.00 33.42 115 LYS A O 9
ATOM 20552 N N . ALA A 1 116 ? 3.687 6.350 -5.310 1.00 24.21 116 ALA A N 9
ATOM 20553 C CA . ALA A 1 116 ? 2.298 6.540 -5.642 1.00 5.21 116 ALA A CA 9
ATOM 20554 C C . ALA A 1 116 ? 1.580 7.381 -4.591 1.00 33.41 116 ALA A C 9
ATOM 20555 O O . ALA A 1 116 ? 0.706 8.188 -4.916 1.00 32.13 116 ALA A O 9
ATOM 20562 N N . ILE A 1 117 ? 1.956 7.209 -3.339 1.00 64.14 117 ILE A N 9
ATOM 20563 C CA . ILE A 1 117 ? 1.390 8.004 -2.269 1.00 72.44 117 ILE A CA 9
ATOM 20564 C C . ILE A 1 117 ? 1.871 9.443 -2.393 1.00 53.53 117 ILE A C 9
ATOM 20565 O O . ILE A 1 117 ? 1.076 10.370 -2.332 1.00 21.23 117 ILE A O 9
ATOM 20581 N N . GLU A 1 118 ? 3.158 9.604 -2.648 1.00 40.41 118 GLU A N 9
ATOM 20582 C CA . GLU A 1 118 ? 3.775 10.914 -2.782 1.00 34.15 118 GLU A CA 9
ATOM 20583 C C . GLU A 1 118 ? 3.116 11.651 -3.928 1.00 12.21 118 GLU A C 9
ATOM 20584 O O . GLU A 1 118 ? 2.707 12.792 -3.776 1.00 1.31 118 GLU A O 9
ATOM 20596 N N . GLU A 1 119 ? 2.927 10.968 -5.036 1.00 35.13 119 GLU A N 9
ATOM 20597 C CA . GLU A 1 119 ? 2.299 11.575 -6.176 1.00 61.43 119 GLU A CA 9
ATOM 20598 C C . GLU A 1 119 ? 0.834 11.868 -5.930 1.00 14.24 119 GLU A C 9
ATOM 20599 O O . GLU A 1 119 ? 0.333 12.852 -6.400 1.00 14.12 119 GLU A O 9
ATOM 20611 N N . CYS A 1 120 ? 0.163 11.042 -5.168 1.00 32.32 120 CYS A N 9
ATOM 20612 C CA . CYS A 1 120 ? -1.251 11.276 -4.891 1.00 40.01 120 CYS A CA 9
ATOM 20613 C C . CYS A 1 120 ? -1.411 12.537 -4.034 1.00 42.54 120 CYS A C 9
ATOM 20614 O O . CYS A 1 120 ? -2.384 13.263 -4.147 1.00 4.11 120 CYS A O 9
ATOM 20621 N N . LEU A 1 121 ? -0.433 12.805 -3.202 1.00 71.55 121 LEU A N 9
ATOM 20622 C CA . LEU A 1 121 ? -0.449 14.006 -2.419 1.00 22.23 121 LEU A CA 9
ATOM 20623 C C . LEU A 1 121 ? 0.051 15.209 -3.249 1.00 13.11 121 LEU A C 9
ATOM 20624 O O . LEU A 1 121 ? -0.457 16.329 -3.122 1.00 60.13 121 LEU A O 9
ATOM 20640 N N . ALA A 1 122 ? 1.047 14.966 -4.082 1.00 14.05 122 ALA A N 9
ATOM 20641 C CA . ALA A 1 122 ? 1.686 16.002 -4.868 1.00 75.43 122 ALA A CA 9
ATOM 20642 C C . ALA A 1 122 ? 0.992 16.353 -6.191 1.00 14.21 122 ALA A C 9
ATOM 20643 O O . ALA A 1 122 ? 1.305 17.388 -6.772 1.00 11.24 122 ALA A O 9
ATOM 20650 N N . LYS A 1 123 ? 0.092 15.518 -6.711 1.00 42.32 123 LYS A N 9
ATOM 20651 C CA . LYS A 1 123 ? -0.528 15.845 -8.008 1.00 64.30 123 LYS A CA 9
ATOM 20652 C C . LYS A 1 123 ? -1.583 16.929 -7.920 1.00 21.33 123 LYS A C 9
ATOM 20653 O O . LYS A 1 123 ? -2.142 17.357 -8.950 1.00 31.13 123 LYS A O 9
ATOM 20672 N N . GLY A 1 124 ? -1.863 17.371 -6.735 1.00 23.11 124 GLY A N 9
ATOM 20673 C CA . GLY A 1 124 ? -2.737 18.482 -6.580 1.00 74.33 124 GLY A CA 9
ATOM 20674 C C . GLY A 1 124 ? -4.125 18.096 -6.240 1.00 53.24 124 GLY A C 9
ATOM 20675 O O . GLY A 1 124 ? -4.388 17.009 -5.774 1.00 73.35 124 GLY A O 9
ATOM 20679 N N . GLU A 1 125 ? -5.010 18.981 -6.534 1.00 23.51 125 GLU A N 9
ATOM 20680 C CA . GLU A 1 125 ? -6.422 18.854 -6.188 1.00 22.31 125 GLU A CA 9
ATOM 20681 C C . GLU A 1 125 ? -7.245 18.452 -7.389 1.00 2.35 125 GLU A C 9
ATOM 20682 O O . GLU A 1 125 ? -8.448 18.719 -7.461 1.00 73.13 125 GLU A O 9
ATOM 20694 N N . LEU A 1 126 ? -6.629 17.730 -8.238 1.00 62.33 126 LEU A N 9
ATOM 20695 C CA . LEU A 1 126 ? -7.210 17.409 -9.529 1.00 71.01 126 LEU A CA 9
ATOM 20696 C C . LEU A 1 126 ? -6.990 15.963 -9.958 1.00 42.31 126 LEU A C 9
ATOM 20697 O O . LEU A 1 126 ? -5.870 15.585 -10.306 1.00 41.10 126 LEU A O 9
ATOM 20713 N N . ASN A 1 127 ? -8.034 15.168 -9.845 1.00 61.01 127 ASN A N 9
ATOM 20714 C CA . ASN A 1 127 ? -8.138 13.793 -10.385 1.00 63.11 127 ASN A CA 9
ATOM 20715 C C . ASN A 1 127 ? -9.497 13.280 -10.000 1.00 63.53 127 ASN A C 9
ATOM 20716 O O . ASN A 1 127 ? -9.715 12.836 -8.866 1.00 71.21 127 ASN A O 9
ATOM 20727 N N . SER A 1 128 ? -10.397 13.410 -10.931 1.00 42.51 128 SER A N 9
ATOM 20728 C CA . SER A 1 128 ? -11.815 13.161 -10.765 1.00 1.32 128 SER A CA 9
ATOM 20729 C C . SER A 1 128 ? -12.170 11.716 -10.322 1.00 42.13 128 SER A C 9
ATOM 20730 O O . SER A 1 128 ? -11.309 10.815 -10.308 1.00 23.30 128 SER A O 9
ATOM 20738 N N . LYS A 1 129 ? -13.469 11.543 -10.012 1.00 0.31 129 LYS A N 9
ATOM 20739 C CA . LYS A 1 129 ? -14.110 10.292 -9.580 1.00 72.54 129 LYS A CA 9
ATOM 20740 C C . LYS A 1 129 ? -13.945 10.062 -8.095 1.00 12.50 129 LYS A C 9
ATOM 20741 O O . LYS A 1 129 ? -12.935 9.523 -7.628 1.00 14.34 129 LYS A O 9
ATOM 20760 N N . LEU A 1 130 ? -14.933 10.501 -7.347 1.00 14.02 130 LEU A N 9
ATOM 20761 C CA . LEU A 1 130 ? -14.939 10.334 -5.923 1.00 60.12 130 LEU A CA 9
ATOM 20762 C C . LEU A 1 130 ? -15.285 8.902 -5.539 1.00 71.25 130 LEU A C 9
ATOM 20763 O O . LEU A 1 130 ? -16.440 8.573 -5.280 1.00 73.12 130 LEU A O 9
ATOM 20779 N N . GLU A 1 131 ? -14.296 8.035 -5.591 1.00 33.31 131 GLU A N 9
ATOM 20780 C CA . GLU A 1 131 ? -14.464 6.661 -5.139 1.00 22.41 131 GLU A CA 9
ATOM 20781 C C . GLU A 1 131 ? -13.748 6.515 -3.802 1.00 25.44 131 GLU A C 9
ATOM 20782 O O . GLU A 1 131 ? -13.577 5.440 -3.233 1.00 54.40 131 GLU A O 9
ATOM 20794 N N . GLY A 1 132 ? -13.412 7.645 -3.316 1.00 63.43 132 GLY A N 9
ATOM 20795 C CA . GLY A 1 132 ? -12.811 7.841 -2.052 1.00 72.11 132 GLY A CA 9
ATOM 20796 C C . GLY A 1 132 ? -13.495 9.028 -1.480 1.00 70.12 132 GLY A C 9
ATOM 20797 O O . GLY A 1 132 ? -13.916 9.913 -2.251 1.00 24.50 132 GLY A O 9
ATOM 20801 N N . LYS A 1 133 ? -13.680 9.063 -0.208 1.00 24.34 133 LYS A N 9
ATOM 20802 C CA . LYS A 1 133 ? -14.420 10.138 0.391 1.00 1.44 133 LYS A CA 9
ATOM 20803 C C . LYS A 1 133 ? -13.543 10.841 1.393 1.00 23.20 133 LYS A C 9
ATOM 20804 O O . LYS A 1 133 ? -13.494 10.443 2.561 1.00 35.22 133 LYS A O 9
ATOM 20823 N N . PRO A 1 134 ? -12.870 11.904 0.969 1.00 65.43 134 PRO A N 9
ATOM 20824 C CA . PRO A 1 134 ? -11.855 12.572 1.776 1.00 4.41 134 PRO A CA 9
ATOM 20825 C C . PRO A 1 134 ? -12.404 13.195 3.057 1.00 14.40 134 PRO A C 9
ATOM 20826 O O . PRO A 1 134 ? -13.314 14.042 3.028 1.00 12.14 134 PRO A O 9
ATOM 20837 N N . ILE A 1 135 ? -11.881 12.743 4.167 1.00 3.10 135 ILE A N 9
ATOM 20838 C CA . ILE A 1 135 ? -12.255 13.229 5.457 1.00 0.44 135 ILE A CA 9
ATOM 20839 C C . ILE A 1 135 ? -11.003 13.655 6.264 1.00 71.31 135 ILE A C 9
ATOM 20840 O O . ILE A 1 135 ? -10.214 12.818 6.694 1.00 12.42 135 ILE A O 9
ATOM 20856 N N . PRO A 1 136 ? -10.755 14.965 6.388 1.00 54.41 136 PRO A N 9
ATOM 20857 C CA . PRO A 1 136 ? -9.663 15.466 7.218 1.00 12.33 136 PRO A CA 9
ATOM 20858 C C . PRO A 1 136 ? -9.943 15.194 8.706 1.00 20.21 136 PRO A C 9
ATOM 20859 O O . PRO A 1 136 ? -11.056 15.430 9.202 1.00 30.01 136 PRO A O 9
ATOM 20870 N N . ASN A 1 137 ? -8.963 14.674 9.395 1.00 63.04 137 ASN A N 9
ATOM 20871 C CA . ASN A 1 137 ? -9.106 14.335 10.802 1.00 51.14 137 ASN A CA 9
ATOM 20872 C C . ASN A 1 137 ? -8.575 15.466 11.678 1.00 12.54 137 ASN A C 9
ATOM 20873 O O . ASN A 1 137 ? -7.898 16.364 11.171 1.00 23.22 137 ASN A O 9
ATOM 20884 N N . PRO A 1 138 ? -8.935 15.497 13.000 1.00 43.30 138 PRO A N 9
ATOM 20885 C CA . PRO A 1 138 ? -8.385 16.479 13.954 1.00 44.13 138 PRO A CA 9
ATOM 20886 C C . PRO A 1 138 ? -6.876 16.325 14.100 1.00 64.34 138 PRO A C 9
ATOM 20887 O O . PRO A 1 138 ? -6.171 17.259 14.464 1.00 31.45 138 PRO A O 9
ATOM 20898 N N . LEU A 1 139 ? -6.401 15.146 13.829 1.00 55.45 139 LEU A N 9
ATOM 20899 C CA . LEU A 1 139 ? -4.993 14.893 13.784 1.00 15.45 139 LEU A CA 9
ATOM 20900 C C . LEU A 1 139 ? -4.556 15.253 12.382 1.00 34.50 139 LEU A C 9
ATOM 20901 O O . LEU A 1 139 ? -4.851 14.534 11.428 1.00 24.20 139 LEU A O 9
ATOM 20917 N N . LEU A 1 140 ? -3.924 16.379 12.254 1.00 62.32 140 LEU A N 9
ATOM 20918 C CA . LEU A 1 140 ? -3.620 16.928 10.959 1.00 30.53 140 LEU A CA 9
ATOM 20919 C C . LEU A 1 140 ? -2.152 17.360 10.959 1.00 51.55 140 LEU A C 9
ATOM 20920 O O . LEU A 1 140 ? -1.624 17.757 12.012 1.00 34.24 140 LEU A O 9
ATOM 20936 N N . GLY A 1 141 ? -1.506 17.319 9.814 1.00 40.44 141 GLY A N 9
ATOM 20937 C CA . GLY A 1 141 ? -0.082 17.583 9.746 1.00 61.13 141 GLY A CA 9
ATOM 20938 C C . GLY A 1 141 ? 0.226 19.054 9.720 1.00 23.35 141 GLY A C 9
ATOM 20939 O O . GLY A 1 141 ? 0.429 19.646 8.666 1.00 71.11 141 GLY A O 9
ATOM 20943 N N . LEU A 1 142 ? 0.277 19.638 10.880 1.00 12.52 142 LEU A N 9
ATOM 20944 C CA . LEU A 1 142 ? 0.495 21.074 11.041 1.00 35.33 142 LEU A CA 9
ATOM 20945 C C . LEU A 1 142 ? 1.987 21.436 11.017 1.00 3.51 142 LEU A C 9
ATOM 20946 O O . LEU A 1 142 ? 2.402 22.433 11.610 1.00 64.32 142 LEU A O 9
ATOM 20962 N N . ASP A 1 143 ? 2.766 20.705 10.276 1.00 70.35 143 ASP A N 9
ATOM 20963 C CA . ASP A 1 143 ? 4.199 20.950 10.270 1.00 13.21 143 ASP A CA 9
ATOM 20964 C C . ASP A 1 143 ? 4.634 21.653 9.005 1.00 73.32 143 ASP A C 9
ATOM 20965 O O . ASP A 1 143 ? 3.898 21.725 8.011 1.00 42.32 143 ASP A O 9
ATOM 20974 N N . SER A 1 144 ? 5.794 22.209 9.093 1.00 43.22 144 SER A N 9
ATOM 20975 C CA . SER A 1 144 ? 6.501 22.800 8.011 1.00 31.43 144 SER A CA 9
ATOM 20976 C C . SER A 1 144 ? 7.956 22.647 8.386 1.00 35.43 144 SER A C 9
ATOM 20977 O O . SER A 1 144 ? 8.775 23.587 8.338 1.00 75.31 144 SER A O 9
ATOM 20985 N N . THR A 1 145 ? 8.245 21.446 8.799 1.00 20.11 145 THR A N 9
ATOM 20986 C CA . THR A 1 145 ? 9.549 21.064 9.227 1.00 3.04 145 THR A CA 9
ATOM 20987 C C . THR A 1 145 ? 10.433 20.887 7.997 1.00 33.31 145 THR A C 9
ATOM 20988 O O . THR A 1 145 ? 10.397 19.845 7.326 1.00 44.43 145 THR A O 9
ATOM 20999 N N . ARG A 1 146 ? 11.148 21.934 7.664 1.00 33.33 146 ARG A N 9
ATOM 21000 C CA . ARG A 1 146 ? 12.003 21.951 6.508 1.00 30.53 146 ARG A CA 9
ATOM 21001 C C . ARG A 1 146 ? 13.403 21.574 6.916 1.00 13.04 146 ARG A C 9
ATOM 21002 O O . ARG A 1 146 ? 14.190 22.417 7.345 1.00 34.14 146 ARG A O 9
ATOM 21023 N N . THR A 1 147 ? 13.684 20.310 6.864 1.00 30.42 147 THR A N 9
ATOM 21024 C CA . THR A 1 147 ? 14.949 19.808 7.271 1.00 54.54 147 THR A CA 9
ATOM 21025 C C . THR A 1 147 ? 16.013 19.973 6.195 1.00 44.54 147 THR A C 9
ATOM 21026 O O . THR A 1 147 ? 15.824 19.605 5.029 1.00 73.23 147 THR A O 9
ATOM 21037 N N . GLY A 1 148 ? 17.092 20.575 6.585 1.00 73.13 148 GLY A N 9
ATOM 21038 C CA . GLY A 1 148 ? 18.204 20.769 5.730 1.00 52.45 148 GLY A CA 9
ATOM 21039 C C . GLY A 1 148 ? 19.428 20.501 6.518 1.00 25.22 148 GLY A C 9
ATOM 21043 N N . MET A 1 1 ? -4.045 -19.451 1.790 1.00 0.00 1 MET A N 10
ATOM 21044 C CA . MET A 1 1 ? -3.964 -18.175 2.502 1.00 52.33 1 MET A CA 10
ATOM 21045 C C . MET A 1 1 ? -3.199 -17.137 1.724 1.00 14.13 1 MET A C 10
ATOM 21046 O O . MET A 1 1 ? -1.989 -16.986 1.877 1.00 71.44 1 MET A O 10
ATOM 21059 N N . LYS A 1 2 ? -3.890 -16.448 0.867 1.00 32.34 2 LYS A N 10
ATOM 21060 C CA . LYS A 1 2 ? -3.329 -15.358 0.136 1.00 52.22 2 LYS A CA 10
ATOM 21061 C C . LYS A 1 2 ? -4.203 -14.168 0.355 1.00 54.22 2 LYS A C 10
ATOM 21062 O O . LYS A 1 2 ? -5.417 -14.306 0.531 1.00 35.20 2 LYS A O 10
ATOM 21081 N N . TYR A 1 3 ? -3.599 -13.035 0.438 1.00 72.10 3 TYR A N 10
ATOM 21082 C CA . TYR A 1 3 ? -4.287 -11.813 0.676 1.00 40.41 3 TYR A CA 10
ATOM 21083 C C . TYR A 1 3 ? -4.203 -10.860 -0.488 1.00 22.34 3 TYR A C 10
ATOM 21084 O O . TYR A 1 3 ? -3.196 -10.800 -1.222 1.00 53.35 3 TYR A O 10
ATOM 21102 N N . ASP A 1 4 ? -5.275 -10.163 -0.635 1.00 52.22 4 ASP A N 10
ATOM 21103 C CA . ASP A 1 4 ? -5.524 -9.170 -1.627 1.00 5.12 4 ASP A CA 10
ATOM 21104 C C . ASP A 1 4 ? -5.442 -7.839 -0.900 1.00 32.22 4 ASP A C 10
ATOM 21105 O O . ASP A 1 4 ? -6.330 -7.473 -0.165 1.00 0.11 4 ASP A O 10
ATOM 21114 N N . VAL A 1 5 ? -4.345 -7.164 -1.028 1.00 0.14 5 VAL A N 10
ATOM 21115 C CA . VAL A 1 5 ? -4.164 -5.924 -0.315 1.00 22.14 5 VAL A CA 10
ATOM 21116 C C . VAL A 1 5 ? -4.614 -4.772 -1.190 1.00 32.22 5 VAL A C 10
ATOM 21117 O O . VAL A 1 5 ? -4.176 -4.631 -2.341 1.00 11.01 5 VAL A O 10
ATOM 21130 N N . VAL A 1 6 ? -5.512 -3.994 -0.675 1.00 40.02 6 VAL A N 10
ATOM 21131 C CA . VAL A 1 6 ? -6.048 -2.882 -1.395 1.00 11.55 6 VAL A CA 10
ATOM 21132 C C . VAL A 1 6 ? -5.611 -1.610 -0.699 1.00 42.12 6 VAL A C 10
ATOM 21133 O O . VAL A 1 6 ? -5.911 -1.409 0.484 1.00 22.22 6 VAL A O 10
ATOM 21146 N N . ILE A 1 7 ? -4.884 -0.790 -1.400 1.00 42.12 7 ILE A N 10
ATOM 21147 C CA . ILE A 1 7 ? -4.425 0.465 -0.880 1.00 42.11 7 ILE A CA 10
ATOM 21148 C C . ILE A 1 7 ? -5.080 1.607 -1.658 1.00 45.50 7 ILE A C 10
ATOM 21149 O O . ILE A 1 7 ? -4.916 1.736 -2.877 1.00 21.04 7 ILE A O 10
ATOM 21165 N N . ILE A 1 8 ? -5.860 2.383 -0.965 1.00 32.42 8 ILE A N 10
ATOM 21166 C CA . ILE A 1 8 ? -6.624 3.450 -1.566 1.00 62.43 8 ILE A CA 10
ATOM 21167 C C . ILE A 1 8 ? -6.007 4.803 -1.208 1.00 61.55 8 ILE A C 10
ATOM 21168 O O . ILE A 1 8 ? -6.060 5.214 -0.051 1.00 4.14 8 ILE A O 10
ATOM 21184 N N . PRO A 1 9 ? -5.346 5.465 -2.152 1.00 4.04 9 PRO A N 10
ATOM 21185 C CA . PRO A 1 9 ? -4.837 6.806 -1.951 1.00 63.42 9 PRO A CA 10
ATOM 21186 C C . PRO A 1 9 ? -5.828 7.866 -2.486 1.00 41.31 9 PRO A C 10
ATOM 21187 O O . PRO A 1 9 ? -6.413 7.691 -3.554 1.00 73.42 9 PRO A O 10
ATOM 21198 N N . GLU A 1 10 ? -6.036 8.930 -1.750 1.00 12.43 10 GLU A N 10
ATOM 21199 C CA . GLU A 1 10 ? -6.911 10.014 -2.204 1.00 35.25 10 GLU A CA 10
ATOM 21200 C C . GLU A 1 10 ? -6.596 11.309 -1.479 1.00 71.02 10 GLU A C 10
ATOM 21201 O O . GLU A 1 10 ? -6.334 11.311 -0.278 1.00 45.25 10 GLU A O 10
ATOM 21213 N N . SER A 1 11 ? -6.573 12.385 -2.209 1.00 4.14 11 SER A N 10
ATOM 21214 C CA . SER A 1 11 ? -6.213 13.675 -1.683 1.00 33.42 11 SER A CA 10
ATOM 21215 C C . SER A 1 11 ? -7.438 14.336 -1.042 1.00 25.23 11 SER A C 10
ATOM 21216 O O . SER A 1 11 ? -8.350 14.781 -1.752 1.00 12.30 11 SER A O 10
ATOM 21224 N N . PHE A 1 12 ? -7.465 14.392 0.290 1.00 64.22 12 PHE A N 10
ATOM 21225 C CA . PHE A 1 12 ? -8.609 14.928 0.998 1.00 61.33 12 PHE A CA 10
ATOM 21226 C C . PHE A 1 12 ? -8.881 16.413 0.717 1.00 52.43 12 PHE A C 10
ATOM 21227 O O . PHE A 1 12 ? -8.148 17.311 1.136 1.00 40.32 12 PHE A O 10
ATOM 21244 N N . HIS A 1 13 ? -9.913 16.648 -0.031 1.00 52.15 13 HIS A N 10
ATOM 21245 C CA . HIS A 1 13 ? -10.342 17.962 -0.385 1.00 52.00 13 HIS A CA 10
ATOM 21246 C C . HIS A 1 13 ? -11.825 17.993 -0.390 1.00 74.32 13 HIS A C 10
ATOM 21247 O O . HIS A 1 13 ? -12.468 16.951 -0.527 1.00 2.43 13 HIS A O 10
ATOM 21261 N N . ARG A 1 14 ? -12.374 19.152 -0.220 1.00 52.23 14 ARG A N 10
ATOM 21262 C CA . ARG A 1 14 ? -13.778 19.298 -0.204 1.00 21.30 14 ARG A CA 10
ATOM 21263 C C . ARG A 1 14 ? -14.212 19.755 -1.565 1.00 65.14 14 ARG A C 10
ATOM 21264 O O . ARG A 1 14 ? -13.768 20.812 -2.044 1.00 4.03 14 ARG A O 10
ATOM 21285 N N . PHE A 1 15 ? -15.043 18.965 -2.165 1.00 72.01 15 PHE A N 10
ATOM 21286 C CA . PHE A 1 15 ? -15.541 19.158 -3.486 1.00 0.31 15 PHE A CA 10
ATOM 21287 C C . PHE A 1 15 ? -16.274 20.450 -3.586 1.00 12.11 15 PHE A C 10
ATOM 21288 O O . PHE A 1 15 ? -17.317 20.646 -2.938 1.00 75.35 15 PHE A O 10
ATOM 21305 N N . ASP A 1 16 ? -15.685 21.349 -4.309 1.00 32.02 16 ASP A N 10
ATOM 21306 C CA . ASP A 1 16 ? -16.298 22.626 -4.628 1.00 2.10 16 ASP A CA 10
ATOM 21307 C C . ASP A 1 16 ? -17.496 22.370 -5.538 1.00 11.22 16 ASP A C 10
ATOM 21308 O O . ASP A 1 16 ? -18.574 22.011 -5.064 1.00 41.05 16 ASP A O 10
ATOM 21317 N N . LYS A 1 17 ? -17.342 22.568 -6.804 1.00 62.23 17 LYS A N 10
ATOM 21318 C CA . LYS A 1 17 ? -18.308 22.095 -7.723 1.00 22.51 17 LYS A CA 10
ATOM 21319 C C . LYS A 1 17 ? -17.641 21.007 -8.541 1.00 62.31 17 LYS A C 10
ATOM 21320 O O . LYS A 1 17 ? -18.032 19.837 -8.508 1.00 23.35 17 LYS A O 10
ATOM 21339 N N . HIS A 1 18 ? -16.594 21.418 -9.214 1.00 12.34 18 HIS A N 10
ATOM 21340 C CA . HIS A 1 18 ? -15.717 20.573 -10.001 1.00 15.52 18 HIS A CA 10
ATOM 21341 C C . HIS A 1 18 ? -14.256 20.985 -9.782 1.00 55.34 18 HIS A C 10
ATOM 21342 O O . HIS A 1 18 ? -13.425 20.923 -10.696 1.00 12.43 18 HIS A O 10
ATOM 21356 N N . ASN A 1 19 ? -13.951 21.409 -8.572 1.00 33.03 19 ASN A N 10
ATOM 21357 C CA . ASN A 1 19 ? -12.622 21.861 -8.219 1.00 31.53 19 ASN A CA 10
ATOM 21358 C C . ASN A 1 19 ? -12.291 21.231 -6.877 1.00 15.03 19 ASN A C 10
ATOM 21359 O O . ASN A 1 19 ? -13.224 20.961 -6.095 1.00 0.12 19 ASN A O 10
ATOM 21370 N N . MET A 1 20 ? -10.993 21.015 -6.594 1.00 22.40 20 MET A N 10
ATOM 21371 C CA . MET A 1 20 ? -10.546 20.321 -5.377 1.00 54.10 20 MET A CA 10
ATOM 21372 C C . MET A 1 20 ? -11.092 18.918 -5.354 1.00 1.25 20 MET A C 10
ATOM 21373 O O . MET A 1 20 ? -11.797 18.498 -4.438 1.00 40.45 20 MET A O 10
ATOM 21387 N N . GLU A 1 21 ? -10.742 18.206 -6.393 1.00 53.10 21 GLU A N 10
ATOM 21388 C CA . GLU A 1 21 ? -11.198 16.882 -6.626 1.00 35.43 21 GLU A CA 10
ATOM 21389 C C . GLU A 1 21 ? -10.079 16.020 -7.194 1.00 60.10 21 GLU A C 10
ATOM 21390 O O . GLU A 1 21 ? -9.846 15.971 -8.403 1.00 0.20 21 GLU A O 10
ATOM 21402 N N . HIS A 1 22 ? -9.325 15.430 -6.337 1.00 33.32 22 HIS A N 10
ATOM 21403 C CA . HIS A 1 22 ? -8.313 14.509 -6.777 1.00 54.43 22 HIS A CA 10
ATOM 21404 C C . HIS A 1 22 ? -8.446 13.238 -6.032 1.00 55.41 22 HIS A C 10
ATOM 21405 O O . HIS A 1 22 ? -8.131 13.157 -4.846 1.00 33.51 22 HIS A O 10
ATOM 21419 N N . ILE A 1 23 ? -8.964 12.271 -6.695 1.00 41.20 23 ILE A N 10
ATOM 21420 C CA . ILE A 1 23 ? -9.112 10.997 -6.123 1.00 4.50 23 ILE A CA 10
ATOM 21421 C C . ILE A 1 23 ? -8.251 10.051 -6.923 1.00 13.21 23 ILE A C 10
ATOM 21422 O O . ILE A 1 23 ? -8.207 10.132 -8.161 1.00 1.52 23 ILE A O 10
ATOM 21438 N N . CYS A 1 24 ? -7.556 9.206 -6.257 1.00 52.32 24 CYS A N 10
ATOM 21439 C CA . CYS A 1 24 ? -6.736 8.229 -6.910 1.00 73.43 24 CYS A CA 10
ATOM 21440 C C . CYS A 1 24 ? -7.406 6.875 -6.721 1.00 44.33 24 CYS A C 10
ATOM 21441 O O . CYS A 1 24 ? -8.070 6.650 -5.706 1.00 63.22 24 CYS A O 10
ATOM 21448 N N . PRO A 1 25 ? -7.308 5.982 -7.707 1.00 63.12 25 PRO A N 10
ATOM 21449 C CA . PRO A 1 25 ? -8.000 4.708 -7.659 1.00 31.24 25 PRO A CA 10
ATOM 21450 C C . PRO A 1 25 ? -7.319 3.708 -6.722 1.00 12.14 25 PRO A C 10
ATOM 21451 O O . PRO A 1 25 ? -6.096 3.794 -6.484 1.00 1.24 25 PRO A O 10
ATOM 21462 N N . PRO A 1 26 ? -8.100 2.772 -6.147 1.00 13.43 26 PRO A N 10
ATOM 21463 C CA . PRO A 1 26 ? -7.570 1.735 -5.280 1.00 51.21 26 PRO A CA 10
ATOM 21464 C C . PRO A 1 26 ? -6.535 0.883 -6.006 1.00 11.21 26 PRO A C 10
ATOM 21465 O O . PRO A 1 26 ? -6.790 0.344 -7.100 1.00 64.44 26 PRO A O 10
ATOM 21476 N N . MET A 1 27 ? -5.374 0.791 -5.430 1.00 23.12 27 MET A N 10
ATOM 21477 C CA . MET A 1 27 ? -4.327 -0.007 -5.985 1.00 11.32 27 MET A CA 10
ATOM 21478 C C . MET A 1 27 ? -4.394 -1.334 -5.295 1.00 20.31 27 MET A C 10
ATOM 21479 O O . MET A 1 27 ? -4.541 -1.389 -4.075 1.00 21.14 27 MET A O 10
ATOM 21493 N N . VAL A 1 28 ? -4.309 -2.395 -6.040 1.00 64.02 28 VAL A N 10
ATOM 21494 C CA . VAL A 1 28 ? -4.609 -3.704 -5.490 1.00 3.51 28 VAL A CA 10
ATOM 21495 C C . VAL A 1 28 ? -3.515 -4.702 -5.834 1.00 51.41 28 VAL A C 10
ATOM 21496 O O . VAL A 1 28 ? -2.993 -4.705 -6.958 1.00 1.42 28 VAL A O 10
ATOM 21509 N N . ILE A 1 29 ? -3.136 -5.502 -4.860 1.00 14.54 29 ILE A N 10
ATOM 21510 C CA . ILE A 1 29 ? -2.159 -6.552 -5.042 1.00 71.22 29 ILE A CA 10
ATOM 21511 C C . ILE A 1 29 ? -2.695 -7.816 -4.394 1.00 72.13 29 ILE A C 10
ATOM 21512 O O . ILE A 1 29 ? -2.756 -7.912 -3.164 1.00 31.22 29 ILE A O 10
ATOM 21528 N N . GLY A 1 30 ? -3.066 -8.774 -5.190 1.00 10.31 30 GLY A N 10
ATOM 21529 C CA . GLY A 1 30 ? -3.656 -9.964 -4.631 1.00 42.33 30 GLY A CA 10
ATOM 21530 C C . GLY A 1 30 ? -2.909 -11.228 -4.899 1.00 24.21 30 GLY A C 10
ATOM 21531 O O . GLY A 1 30 ? -3.247 -11.982 -5.817 1.00 3.33 30 GLY A O 10
ATOM 21535 N N . ASP A 1 31 ? -1.884 -11.442 -4.098 1.00 12.45 31 ASP A N 10
ATOM 21536 C CA . ASP A 1 31 ? -1.098 -12.688 -4.061 1.00 40.10 31 ASP A CA 10
ATOM 21537 C C . ASP A 1 31 ? -0.031 -12.670 -2.958 1.00 52.54 31 ASP A C 10
ATOM 21538 O O . ASP A 1 31 ? 0.978 -13.356 -3.052 1.00 50.25 31 ASP A O 10
ATOM 21547 N N . ARG A 1 32 ? -0.299 -11.976 -1.859 1.00 71.33 32 ARG A N 10
ATOM 21548 C CA . ARG A 1 32 ? 0.671 -11.899 -0.780 1.00 60.03 32 ARG A CA 10
ATOM 21549 C C . ARG A 1 32 ? 0.099 -12.712 0.362 1.00 63.51 32 ARG A C 10
ATOM 21550 O O . ARG A 1 32 ? -1.052 -12.552 0.666 1.00 53.21 32 ARG A O 10
ATOM 21571 N N . SER A 1 33 ? 0.862 -13.569 0.986 1.00 23.41 33 SER A N 10
ATOM 21572 C CA . SER A 1 33 ? 0.358 -14.339 2.089 1.00 15.12 33 SER A CA 10
ATOM 21573 C C . SER A 1 33 ? 0.252 -13.452 3.322 1.00 53.42 33 SER A C 10
ATOM 21574 O O . SER A 1 33 ? 0.886 -12.414 3.374 1.00 72.25 33 SER A O 10
ATOM 21582 N N . TYR A 1 34 ? -0.522 -13.869 4.299 1.00 73.23 34 TYR A N 10
ATOM 21583 C CA . TYR A 1 34 ? -0.833 -13.055 5.492 1.00 41.32 34 TYR A CA 10
ATOM 21584 C C . TYR A 1 34 ? 0.426 -12.673 6.239 1.00 2.51 34 TYR A C 10
ATOM 21585 O O . TYR A 1 34 ? 0.619 -11.517 6.630 1.00 31.42 34 TYR A O 10
ATOM 21603 N N . ASP A 1 35 ? 1.286 -13.629 6.379 1.00 53.11 35 ASP A N 10
ATOM 21604 C CA . ASP A 1 35 ? 2.537 -13.452 7.103 1.00 2.21 35 ASP A CA 10
ATOM 21605 C C . ASP A 1 35 ? 3.511 -12.551 6.353 1.00 45.04 35 ASP A C 10
ATOM 21606 O O . ASP A 1 35 ? 4.234 -11.762 6.965 1.00 40.14 35 ASP A O 10
ATOM 21615 N N . ILE A 1 36 ? 3.508 -12.630 5.038 1.00 42.23 36 ILE A N 10
ATOM 21616 C CA . ILE A 1 36 ? 4.371 -11.777 4.249 1.00 1.33 36 ILE A CA 10
ATOM 21617 C C . ILE A 1 36 ? 3.747 -10.391 4.136 1.00 24.22 36 ILE A C 10
ATOM 21618 O O . ILE A 1 36 ? 4.445 -9.373 4.173 1.00 2.44 36 ILE A O 10
ATOM 21634 N N . ALA A 1 37 ? 2.423 -10.366 4.048 1.00 12.52 37 ALA A N 10
ATOM 21635 C CA . ALA A 1 37 ? 1.670 -9.139 3.953 1.00 51.03 37 ALA A CA 10
ATOM 21636 C C . ALA A 1 37 ? 1.909 -8.287 5.185 1.00 12.12 37 ALA A C 10
ATOM 21637 O O . ALA A 1 37 ? 2.191 -7.112 5.076 1.00 42.02 37 ALA A O 10
ATOM 21644 N N . MET A 1 38 ? 1.852 -8.908 6.353 1.00 31.00 38 MET A N 10
ATOM 21645 C CA . MET A 1 38 ? 2.085 -8.193 7.601 1.00 63.35 38 MET A CA 10
ATOM 21646 C C . MET A 1 38 ? 3.482 -7.648 7.663 1.00 23.12 38 MET A C 10
ATOM 21647 O O . MET A 1 38 ? 3.691 -6.536 8.121 1.00 70.11 38 MET A O 10
ATOM 21661 N N . GLU A 1 39 ? 4.430 -8.410 7.161 1.00 63.20 39 GLU A N 10
ATOM 21662 C CA . GLU A 1 39 ? 5.813 -7.984 7.155 1.00 3.54 39 GLU A CA 10
ATOM 21663 C C . GLU A 1 39 ? 6.007 -6.774 6.257 1.00 34.24 39 GLU A C 10
ATOM 21664 O O . GLU A 1 39 ? 6.638 -5.788 6.661 1.00 41.12 39 GLU A O 10
ATOM 21676 N N . ILE A 1 40 ? 5.431 -6.811 5.076 1.00 34.15 40 ILE A N 10
ATOM 21677 C CA . ILE A 1 40 ? 5.603 -5.703 4.179 1.00 43.31 40 ILE A CA 10
ATOM 21678 C C . ILE A 1 40 ? 4.817 -4.492 4.668 1.00 4.13 40 ILE A C 10
ATOM 21679 O O . ILE A 1 40 ? 5.330 -3.384 4.671 1.00 12.04 40 ILE A O 10
ATOM 21695 N N . VAL A 1 41 ? 3.616 -4.724 5.178 1.00 54.22 41 VAL A N 10
ATOM 21696 C CA . VAL A 1 41 ? 2.779 -3.639 5.646 1.00 51.33 41 VAL A CA 10
ATOM 21697 C C . VAL A 1 41 ? 3.383 -2.992 6.885 1.00 53.51 41 VAL A C 10
ATOM 21698 O O . VAL A 1 41 ? 3.297 -1.784 7.052 1.00 63.41 41 VAL A O 10
ATOM 21711 N N . ASN A 1 42 ? 4.045 -3.786 7.718 1.00 3.34 42 ASN A N 10
ATOM 21712 C CA . ASN A 1 42 ? 4.702 -3.246 8.903 1.00 4.13 42 ASN A CA 10
ATOM 21713 C C . ASN A 1 42 ? 5.871 -2.373 8.491 1.00 75.22 42 ASN A C 10
ATOM 21714 O O . ASN A 1 42 ? 6.084 -1.287 9.055 1.00 44.31 42 ASN A O 10
ATOM 21725 N N . GLY A 1 43 ? 6.606 -2.834 7.488 1.00 62.32 43 GLY A N 10
ATOM 21726 C CA . GLY A 1 43 ? 7.710 -2.076 6.966 1.00 61.54 43 GLY A CA 10
ATOM 21727 C C . GLY A 1 43 ? 7.241 -0.796 6.322 1.00 53.32 43 GLY A C 10
ATOM 21728 O O . GLY A 1 43 ? 7.784 0.270 6.593 1.00 23.14 43 GLY A O 10
ATOM 21732 N N . VAL A 1 44 ? 6.185 -0.896 5.519 1.00 51.24 44 VAL A N 10
ATOM 21733 C CA . VAL A 1 44 ? 5.611 0.258 4.820 1.00 74.52 44 VAL A CA 10
ATOM 21734 C C . VAL A 1 44 ? 5.114 1.279 5.830 1.00 32.23 44 VAL A C 10
ATOM 21735 O O . VAL A 1 44 ? 5.371 2.471 5.702 1.00 1.41 44 VAL A O 10
ATOM 21748 N N . ASP A 1 45 ? 4.470 0.774 6.856 1.00 71.41 45 ASP A N 10
ATOM 21749 C CA . ASP A 1 45 ? 3.915 1.571 7.960 1.00 11.53 45 ASP A CA 10
ATOM 21750 C C . ASP A 1 45 ? 4.979 2.408 8.616 1.00 72.24 45 ASP A C 10
ATOM 21751 O O . ASP A 1 45 ? 4.801 3.618 8.837 1.00 51.50 45 ASP A O 10
ATOM 21760 N N . ARG A 1 46 ? 6.088 1.782 8.879 1.00 4.11 46 ARG A N 10
ATOM 21761 C CA . ARG A 1 46 ? 7.178 2.423 9.538 1.00 54.21 46 ARG A CA 10
ATOM 21762 C C . ARG A 1 46 ? 7.844 3.427 8.605 1.00 2.14 46 ARG A C 10
ATOM 21763 O O . ARG A 1 46 ? 8.253 4.492 9.035 1.00 40.43 46 ARG A O 10
ATOM 21784 N N . VAL A 1 47 ? 7.896 3.103 7.323 1.00 3.23 47 VAL A N 10
ATOM 21785 C CA . VAL A 1 47 ? 8.466 4.006 6.348 1.00 10.00 47 VAL A CA 10
ATOM 21786 C C . VAL A 1 47 ? 7.588 5.250 6.194 1.00 63.43 47 VAL A C 10
ATOM 21787 O O . VAL A 1 47 ? 8.099 6.353 6.134 1.00 75.03 47 VAL A O 10
ATOM 21800 N N . ILE A 1 48 ? 6.268 5.075 6.187 1.00 1.24 48 ILE A N 10
ATOM 21801 C CA . ILE A 1 48 ? 5.341 6.203 6.099 1.00 52.52 48 ILE A CA 10
ATOM 21802 C C . ILE A 1 48 ? 5.478 7.089 7.342 1.00 21.41 48 ILE A C 10
ATOM 21803 O O . ILE A 1 48 ? 5.513 8.310 7.245 1.00 55.14 48 ILE A O 10
ATOM 21819 N N . LYS A 1 49 ? 5.643 6.461 8.478 1.00 22.22 49 LYS A N 10
ATOM 21820 C CA . LYS A 1 49 ? 5.775 7.162 9.742 1.00 41.14 49 LYS A CA 10
ATOM 21821 C C . LYS A 1 49 ? 7.182 7.818 9.882 1.00 41.25 49 LYS A C 10
ATOM 21822 O O . LYS A 1 49 ? 7.397 8.671 10.727 1.00 10.33 49 LYS A O 10
ATOM 21841 N N . ALA A 1 50 ? 8.140 7.358 9.108 1.00 41.21 50 ALA A N 10
ATOM 21842 C CA . ALA A 1 50 ? 9.474 7.918 9.165 1.00 24.01 50 ALA A CA 10
ATOM 21843 C C . ALA A 1 50 ? 9.772 8.865 8.000 1.00 73.32 50 ALA A C 10
ATOM 21844 O O . ALA A 1 50 ? 10.761 9.597 8.023 1.00 53.23 50 ALA A O 10
ATOM 21851 N N . SER A 1 51 ? 8.955 8.824 6.980 1.00 1.20 51 SER A N 10
ATOM 21852 C CA . SER A 1 51 ? 9.152 9.649 5.824 1.00 1.23 51 SER A CA 10
ATOM 21853 C C . SER A 1 51 ? 8.126 10.771 5.729 1.00 61.03 51 SER A C 10
ATOM 21854 O O . SER A 1 51 ? 8.372 11.801 5.091 1.00 70.41 51 SER A O 10
ATOM 21862 N N . PHE A 1 52 ? 6.989 10.589 6.354 1.00 72.15 52 PHE A N 10
ATOM 21863 C CA . PHE A 1 52 ? 5.921 11.531 6.242 1.00 43.52 52 PHE A CA 10
ATOM 21864 C C . PHE A 1 52 ? 5.354 11.820 7.583 1.00 12.41 52 PHE A C 10
ATOM 21865 O O . PHE A 1 52 ? 5.753 11.248 8.576 1.00 54.24 52 PHE A O 10
ATOM 21882 N N . ASN A 1 53 ? 4.417 12.688 7.581 1.00 54.22 53 ASN A N 10
ATOM 21883 C CA . ASN A 1 53 ? 3.679 13.040 8.748 1.00 20.41 53 ASN A CA 10
ATOM 21884 C C . ASN A 1 53 ? 2.418 12.261 8.653 1.00 15.41 53 ASN A C 10
ATOM 21885 O O . ASN A 1 53 ? 1.502 12.627 7.896 1.00 14.54 53 ASN A O 10
ATOM 21896 N N . ALA A 1 54 ? 2.407 11.141 9.300 1.00 24.11 54 ALA A N 10
ATOM 21897 C CA . ALA A 1 54 ? 1.327 10.255 9.183 1.00 44.43 54 ALA A CA 10
ATOM 21898 C C . ALA A 1 54 ? 0.620 10.045 10.481 1.00 21.22 54 ALA A C 10
ATOM 21899 O O . ALA A 1 54 ? 1.249 9.838 11.526 1.00 42.35 54 ALA A O 10
ATOM 21906 N N . SER A 1 55 ? -0.659 10.081 10.408 1.00 33.42 55 SER A N 10
ATOM 21907 C CA . SER A 1 55 ? -1.493 9.728 11.496 1.00 2.35 55 SER A CA 10
ATOM 21908 C C . SER A 1 55 ? -2.156 8.422 11.132 1.00 64.22 55 SER A C 10
ATOM 21909 O O . SER A 1 55 ? -2.831 8.324 10.101 1.00 40.02 55 SER A O 10
ATOM 21917 N N . VAL A 1 56 ? -1.953 7.427 11.928 1.00 34.14 56 VAL A N 10
ATOM 21918 C CA . VAL A 1 56 ? -2.432 6.124 11.605 1.00 43.15 56 VAL A CA 10
ATOM 21919 C C . VAL A 1 56 ? -3.727 5.824 12.365 1.00 32.20 56 VAL A C 10
ATOM 21920 O O . VAL A 1 56 ? -3.817 6.019 13.585 1.00 11.40 56 VAL A O 10
ATOM 21933 N N . GLU A 1 57 ? -4.718 5.402 11.651 1.00 25.43 57 GLU A N 10
ATOM 21934 C CA . GLU A 1 57 ? -5.999 5.082 12.215 1.00 71.21 57 GLU A CA 10
ATOM 21935 C C . GLU A 1 57 ? -6.291 3.627 11.855 1.00 51.21 57 GLU A C 10
ATOM 21936 O O . GLU A 1 57 ? -6.433 3.287 10.678 1.00 55.24 57 GLU A O 10
ATOM 21948 N N . GLU A 1 58 ? -6.310 2.768 12.840 1.00 53.40 58 GLU A N 10
ATOM 21949 C CA . GLU A 1 58 ? -6.515 1.350 12.600 1.00 42.24 58 GLU A CA 10
ATOM 21950 C C . GLU A 1 58 ? -7.982 0.974 12.791 1.00 13.02 58 GLU A C 10
ATOM 21951 O O . GLU A 1 58 ? -8.542 1.150 13.872 1.00 44.14 58 GLU A O 10
ATOM 21963 N N . LEU A 1 59 ? -8.597 0.480 11.741 1.00 54.11 59 LEU A N 10
ATOM 21964 C CA . LEU A 1 59 ? -9.994 0.103 11.770 1.00 14.23 59 LEU A CA 10
ATOM 21965 C C . LEU A 1 59 ? -10.136 -1.367 11.438 1.00 52.32 59 LEU A C 10
ATOM 21966 O O . LEU A 1 59 ? -9.157 -2.045 11.069 1.00 44.41 59 LEU A O 10
ATOM 21982 N N . GLU A 1 60 ? -11.344 -1.854 11.544 1.00 64.42 60 GLU A N 10
ATOM 21983 C CA . GLU A 1 60 ? -11.645 -3.198 11.188 1.00 41.32 60 GLU A CA 10
ATOM 21984 C C . GLU A 1 60 ? -12.171 -3.178 9.770 1.00 31.33 60 GLU A C 10
ATOM 21985 O O . GLU A 1 60 ? -12.677 -2.150 9.303 1.00 63.43 60 GLU A O 10
ATOM 21997 N N . GLY A 1 61 ? -12.042 -4.255 9.097 1.00 50.12 61 GLY A N 10
ATOM 21998 C CA . GLY A 1 61 ? -12.437 -4.305 7.728 1.00 25.34 61 GLY A CA 10
ATOM 21999 C C . GLY A 1 61 ? -13.754 -4.997 7.525 1.00 22.25 61 GLY A C 10
ATOM 22000 O O . GLY A 1 61 ? -14.368 -5.494 8.485 1.00 73.15 61 GLY A O 10
ATOM 22004 N N . GLU A 1 62 ? -14.203 -4.991 6.289 1.00 31.10 62 GLU A N 10
ATOM 22005 C CA . GLU A 1 62 ? -15.392 -5.684 5.840 1.00 61.33 62 GLU A CA 10
ATOM 22006 C C . GLU A 1 62 ? -15.160 -7.205 5.968 1.00 14.30 62 GLU A C 10
ATOM 22007 O O . GLU A 1 62 ? -14.104 -7.627 6.380 1.00 72.14 62 GLU A O 10
ATOM 22019 N N . ASP A 1 63 ? -16.150 -7.991 5.663 1.00 54.41 63 ASP A N 10
ATOM 22020 C CA . ASP A 1 63 ? -16.074 -9.459 5.724 1.00 74.42 63 ASP A CA 10
ATOM 22021 C C . ASP A 1 63 ? -14.812 -10.031 5.117 1.00 33.23 63 ASP A C 10
ATOM 22022 O O . ASP A 1 63 ? -14.134 -10.872 5.718 1.00 21.33 63 ASP A O 10
ATOM 22031 N N . CYS A 1 64 ? -14.507 -9.594 3.944 1.00 3.42 64 CYS A N 10
ATOM 22032 C CA . CYS A 1 64 ? -13.327 -10.048 3.274 1.00 75.21 64 CYS A CA 10
ATOM 22033 C C . CYS A 1 64 ? -12.088 -9.296 3.743 1.00 72.20 64 CYS A C 10
ATOM 22034 O O . CYS A 1 64 ? -10.995 -9.752 3.528 1.00 53.12 64 CYS A O 10
ATOM 22041 N N . ASP A 1 65 ? -12.254 -8.181 4.420 1.00 21.13 65 ASP A N 10
ATOM 22042 C CA . ASP A 1 65 ? -11.106 -7.391 4.810 1.00 52.54 65 ASP A CA 10
ATOM 22043 C C . ASP A 1 65 ? -10.733 -7.669 6.240 1.00 3.24 65 ASP A C 10
ATOM 22044 O O . ASP A 1 65 ? -11.485 -7.388 7.158 1.00 52.21 65 ASP A O 10
ATOM 22053 N N . VAL A 1 66 ? -9.570 -8.164 6.431 1.00 34.15 66 VAL A N 10
ATOM 22054 C CA . VAL A 1 66 ? -9.138 -8.582 7.743 1.00 13.22 66 VAL A CA 10
ATOM 22055 C C . VAL A 1 66 ? -8.664 -7.415 8.592 1.00 50.03 66 VAL A C 10
ATOM 22056 O O . VAL A 1 66 ? -8.938 -7.346 9.792 1.00 51.01 66 VAL A O 10
ATOM 22069 N N . LEU A 1 67 ? -8.034 -6.477 7.974 1.00 22.42 67 LEU A N 10
ATOM 22070 C CA . LEU A 1 67 ? -7.499 -5.341 8.683 1.00 53.04 67 LEU A CA 10
ATOM 22071 C C . LEU A 1 67 ? -7.593 -4.161 7.790 1.00 54.53 67 LEU A C 10
ATOM 22072 O O . LEU A 1 67 ? -7.390 -4.293 6.588 1.00 63.11 67 LEU A O 10
ATOM 22088 N N . TYR A 1 68 ? -7.929 -3.037 8.337 1.00 4.30 68 TYR A N 10
ATOM 22089 C CA . TYR A 1 68 ? -8.039 -1.854 7.566 1.00 65.52 68 TYR A CA 10
ATOM 22090 C C . TYR A 1 68 ? -7.238 -0.774 8.275 1.00 2.15 68 TYR A C 10
ATOM 22091 O O . TYR A 1 68 ? -7.676 -0.230 9.275 1.00 20.31 68 TYR A O 10
ATOM 22109 N N . ARG A 1 69 ? -6.077 -0.494 7.799 1.00 0.42 69 ARG A N 10
ATOM 22110 C CA . ARG A 1 69 ? -5.270 0.493 8.425 1.00 1.53 69 ARG A CA 10
ATOM 22111 C C . ARG A 1 69 ? -5.180 1.724 7.559 1.00 10.22 69 ARG A C 10
ATOM 22112 O O . ARG A 1 69 ? -4.648 1.700 6.453 1.00 24.34 69 ARG A O 10
ATOM 22133 N N . LYS A 1 70 ? -5.726 2.779 8.060 1.00 23.20 70 LYS A N 10
ATOM 22134 C CA . LYS A 1 70 ? -5.796 4.024 7.371 1.00 62.30 70 LYS A CA 10
ATOM 22135 C C . LYS A 1 70 ? -4.678 4.918 7.855 1.00 72.42 70 LYS A C 10
ATOM 22136 O O . LYS A 1 70 ? -4.357 4.939 9.035 1.00 21.32 70 LYS A O 10
ATOM 22155 N N . TYR A 1 71 ? -4.081 5.607 6.962 1.00 1.42 71 TYR A N 10
ATOM 22156 C CA . TYR A 1 71 ? -3.079 6.556 7.268 1.00 42.32 71 TYR A CA 10
ATOM 22157 C C . TYR A 1 71 ? -3.540 7.882 6.727 1.00 44.03 71 TYR A C 10
ATOM 22158 O O . TYR A 1 71 ? -3.965 7.970 5.579 1.00 71.33 71 TYR A O 10
ATOM 22176 N N . THR A 1 72 ? -3.525 8.870 7.540 1.00 33.32 72 THR A N 10
ATOM 22177 C CA . THR A 1 72 ? -3.855 10.192 7.126 1.00 43.04 72 THR A CA 10
ATOM 22178 C C . THR A 1 72 ? -2.536 10.956 6.995 1.00 12.20 72 THR A C 10
ATOM 22179 O O . THR A 1 72 ? -1.771 11.045 7.961 1.00 72.11 72 THR A O 10
ATOM 22190 N N . LEU A 1 73 ? -2.249 11.427 5.805 1.00 51.52 73 LEU A N 10
ATOM 22191 C CA . LEU A 1 73 ? -0.976 12.047 5.507 1.00 23.13 73 LEU A CA 10
ATOM 22192 C C . LEU A 1 73 ? -1.090 13.531 5.367 1.00 43.21 73 LEU A C 10
ATOM 22193 O O . LEU A 1 73 ? -2.029 14.046 4.735 1.00 32.40 73 LEU A O 10
ATOM 22209 N N . GLU A 1 74 ? -0.137 14.210 5.930 1.00 3.21 74 GLU A N 10
ATOM 22210 C CA . GLU A 1 74 ? -0.025 15.627 5.762 1.00 51.40 74 GLU A CA 10
ATOM 22211 C C . GLU A 1 74 ? 1.461 15.952 5.666 1.00 33.43 74 GLU A C 10
ATOM 22212 O O . GLU A 1 74 ? 2.115 16.270 6.659 1.00 25.44 74 GLU A O 10
ATOM 22224 N N . LYS A 1 75 ? 2.003 15.813 4.488 1.00 72.52 75 LYS A N 10
ATOM 22225 C CA . LYS A 1 75 ? 3.408 16.031 4.251 1.00 11.54 75 LYS A CA 10
ATOM 22226 C C . LYS A 1 75 ? 3.664 17.506 3.990 1.00 1.54 75 LYS A C 10
ATOM 22227 O O . LYS A 1 75 ? 3.924 17.917 2.856 1.00 74.00 75 LYS A O 10
ATOM 22246 N N . GLU A 1 76 ? 3.451 18.292 5.031 1.00 20.05 76 GLU A N 10
ATOM 22247 C CA . GLU A 1 76 ? 3.712 19.725 5.049 1.00 35.11 76 GLU A CA 10
ATOM 22248 C C . GLU A 1 76 ? 3.047 20.437 3.843 1.00 73.20 76 GLU A C 10
ATOM 22249 O O . GLU A 1 76 ? 3.718 20.928 2.924 1.00 44.23 76 GLU A O 10
ATOM 22261 N N . GLY A 1 77 ? 1.734 20.403 3.805 1.00 74.11 77 GLY A N 10
ATOM 22262 C CA . GLY A 1 77 ? 1.006 21.059 2.731 1.00 44.22 77 GLY A CA 10
ATOM 22263 C C . GLY A 1 77 ? 0.577 20.103 1.644 1.00 60.43 77 GLY A C 10
ATOM 22264 O O . GLY A 1 77 ? -0.214 20.457 0.759 1.00 22.33 77 GLY A O 10
ATOM 22268 N N . LYS A 1 78 ? 1.104 18.920 1.689 1.00 55.23 78 LYS A N 10
ATOM 22269 C CA . LYS A 1 78 ? 0.754 17.881 0.755 1.00 13.31 78 LYS A CA 10
ATOM 22270 C C . LYS A 1 78 ? -0.056 16.862 1.501 1.00 2.21 78 LYS A C 10
ATOM 22271 O O . LYS A 1 78 ? 0.462 16.122 2.325 1.00 13.51 78 LYS A O 10
ATOM 22290 N N . LYS A 1 79 ? -1.317 16.840 1.220 1.00 70.24 79 LYS A N 10
ATOM 22291 C CA . LYS A 1 79 ? -2.262 16.151 2.058 1.00 62.44 79 LYS A CA 10
ATOM 22292 C C . LYS A 1 79 ? -3.044 15.066 1.316 1.00 43.12 79 LYS A C 10
ATOM 22293 O O . LYS A 1 79 ? -3.393 15.224 0.143 1.00 33.23 79 LYS A O 10
ATOM 22312 N N . GLY A 1 80 ? -3.303 13.963 2.005 1.00 41.41 80 GLY A N 10
ATOM 22313 C CA . GLY A 1 80 ? -4.039 12.869 1.422 1.00 2.24 80 GLY A CA 10
ATOM 22314 C C . GLY A 1 80 ? -4.253 11.745 2.409 1.00 24.43 80 GLY A C 10
ATOM 22315 O O . GLY A 1 80 ? -3.713 11.769 3.509 1.00 41.41 80 GLY A O 10
ATOM 22319 N N . ILE A 1 81 ? -5.055 10.791 2.034 1.00 31.50 81 ILE A N 10
ATOM 22320 C CA . ILE A 1 81 ? -5.349 9.636 2.865 1.00 2.23 81 ILE A CA 10
ATOM 22321 C C . ILE A 1 81 ? -4.833 8.402 2.143 1.00 12.24 81 ILE A C 10
ATOM 22322 O O . ILE A 1 81 ? -4.824 8.363 0.905 1.00 32.11 81 ILE A O 10
ATOM 22338 N N . VAL A 1 82 ? -4.388 7.433 2.894 1.00 54.21 82 VAL A N 10
ATOM 22339 C CA . VAL A 1 82 ? -3.968 6.161 2.366 1.00 12.10 82 VAL A CA 10
ATOM 22340 C C . VAL A 1 82 ? -4.655 5.050 3.165 1.00 64.01 82 VAL A C 10
ATOM 22341 O O . VAL A 1 82 ? -4.389 4.867 4.347 1.00 64.20 82 VAL A O 10
ATOM 22354 N N . HIS A 1 83 ? -5.565 4.367 2.533 1.00 32.30 83 HIS A N 10
ATOM 22355 C CA . HIS A 1 83 ? -6.317 3.286 3.168 1.00 34.33 83 HIS A CA 10
ATOM 22356 C C . HIS A 1 83 ? -5.703 1.957 2.784 1.00 63.30 83 HIS A C 10
ATOM 22357 O O . HIS A 1 83 ? -5.842 1.535 1.647 1.00 2.14 83 HIS A O 10
ATOM 22371 N N . VAL A 1 84 ? -5.010 1.318 3.687 1.00 12.20 84 VAL A N 10
ATOM 22372 C CA . VAL A 1 84 ? -4.430 0.022 3.392 1.00 45.14 84 VAL A CA 10
ATOM 22373 C C . VAL A 1 84 ? -5.259 -1.048 4.081 1.00 61.44 84 VAL A C 10
ATOM 22374 O O . VAL A 1 84 ? -5.252 -1.157 5.300 1.00 24.14 84 VAL A O 10
ATOM 22387 N N . LYS A 1 85 ? -5.971 -1.820 3.322 1.00 63.15 85 LYS A N 10
ATOM 22388 C CA . LYS A 1 85 ? -6.786 -2.858 3.891 1.00 65.21 85 LYS A CA 10
ATOM 22389 C C . LYS A 1 85 ? -6.339 -4.206 3.358 1.00 64.24 85 LYS A C 10
ATOM 22390 O O . LYS A 1 85 ? -6.002 -4.334 2.169 1.00 71.10 85 LYS A O 10
ATOM 22409 N N . LEU A 1 86 ? -6.305 -5.198 4.218 1.00 30.01 86 LEU A N 10
ATOM 22410 C CA . LEU A 1 86 ? -5.831 -6.502 3.833 1.00 53.13 86 LEU A CA 10
ATOM 22411 C C . LEU A 1 86 ? -7.016 -7.362 3.636 1.00 72.12 86 LEU A C 10
ATOM 22412 O O . LEU A 1 86 ? -7.681 -7.742 4.597 1.00 61.34 86 LEU A O 10
ATOM 22428 N N . ARG A 1 87 ? -7.306 -7.629 2.436 1.00 12.54 87 ARG A N 10
ATOM 22429 C CA . ARG A 1 87 ? -8.451 -8.367 2.102 1.00 64.34 87 ARG A CA 10
ATOM 22430 C C . ARG A 1 87 ? -8.055 -9.807 1.878 1.00 0.32 87 ARG A C 10
ATOM 22431 O O . ARG A 1 87 ? -6.990 -10.094 1.402 1.00 52.44 87 ARG A O 10
ATOM 22452 N N . LYS A 1 88 ? -8.868 -10.685 2.301 1.00 43.24 88 LYS A N 10
ATOM 22453 C CA . LYS A 1 88 ? -8.619 -12.080 2.188 1.00 73.00 88 LYS A CA 10
ATOM 22454 C C . LYS A 1 88 ? -9.259 -12.604 0.913 1.00 43.11 88 LYS A C 10
ATOM 22455 O O . LYS A 1 88 ? -10.488 -12.658 0.803 1.00 1.53 88 LYS A O 10
ATOM 22474 N N . ILE A 1 89 ? -8.434 -12.931 -0.057 1.00 73.42 89 ILE A N 10
ATOM 22475 C CA . ILE A 1 89 ? -8.914 -13.479 -1.300 1.00 23.02 89 ILE A CA 10
ATOM 22476 C C . ILE A 1 89 ? -9.134 -14.969 -1.149 1.00 31.52 89 ILE A C 10
ATOM 22477 O O . ILE A 1 89 ? -8.196 -15.735 -0.867 1.00 44.51 89 ILE A O 10
ATOM 22493 N N . THR A 1 90 ? -10.353 -15.372 -1.278 1.00 10.02 90 THR A N 10
ATOM 22494 C CA . THR A 1 90 ? -10.693 -16.735 -1.203 1.00 24.43 90 THR A CA 10
ATOM 22495 C C . THR A 1 90 ? -11.234 -17.155 -2.550 1.00 72.41 90 THR A C 10
ATOM 22496 O O . THR A 1 90 ? -11.165 -16.389 -3.514 1.00 31.04 90 THR A O 10
ATOM 22507 N N . GLU A 1 91 ? -11.753 -18.339 -2.646 1.00 1.41 91 GLU A N 10
ATOM 22508 C CA . GLU A 1 91 ? -12.302 -18.791 -3.892 1.00 50.41 91 GLU A CA 10
ATOM 22509 C C . GLU A 1 91 ? -13.759 -18.378 -3.997 1.00 72.42 91 GLU A C 10
ATOM 22510 O O . GLU A 1 91 ? -14.363 -18.422 -5.067 1.00 30.03 91 GLU A O 10
ATOM 22522 N N . ASN A 1 92 ? -14.293 -17.961 -2.884 1.00 31.33 92 ASN A N 10
ATOM 22523 C CA . ASN A 1 92 ? -15.654 -17.460 -2.804 1.00 51.24 92 ASN A CA 10
ATOM 22524 C C . ASN A 1 92 ? -15.647 -15.932 -2.911 1.00 65.43 92 ASN A C 10
ATOM 22525 O O . ASN A 1 92 ? -16.523 -15.337 -3.535 1.00 60.00 92 ASN A O 10
ATOM 22536 N N . CYS A 1 93 ? -14.657 -15.304 -2.302 1.00 63.04 93 CYS A N 10
ATOM 22537 C CA . CYS A 1 93 ? -14.516 -13.867 -2.343 1.00 11.01 93 CYS A CA 10
ATOM 22538 C C . CYS A 1 93 ? -13.434 -13.487 -3.369 1.00 41.40 93 CYS A C 10
ATOM 22539 O O . CYS A 1 93 ? -12.242 -13.669 -3.110 1.00 14.33 93 CYS A O 10
ATOM 22546 N N . PRO A 1 94 ? -13.842 -12.991 -4.556 1.00 32.15 94 PRO A N 10
ATOM 22547 C CA . PRO A 1 94 ? -12.917 -12.668 -5.657 1.00 23.11 94 PRO A CA 10
ATOM 22548 C C . PRO A 1 94 ? -12.119 -11.373 -5.413 1.00 70.13 94 PRO A C 10
ATOM 22549 O O . PRO A 1 94 ? -12.631 -10.429 -4.812 1.00 54.42 94 PRO A O 10
ATOM 22560 N N . PRO A 1 95 ? -10.866 -11.312 -5.901 1.00 52.23 95 PRO A N 10
ATOM 22561 C CA . PRO A 1 95 ? -9.969 -10.151 -5.720 1.00 11.32 95 PRO A CA 10
ATOM 22562 C C . PRO A 1 95 ? -10.490 -8.870 -6.378 1.00 30.42 95 PRO A C 10
ATOM 22563 O O . PRO A 1 95 ? -11.387 -8.905 -7.245 1.00 21.33 95 PRO A O 10
ATOM 22574 N N . VAL A 1 96 ? -9.950 -7.756 -5.960 1.00 12.43 96 VAL A N 10
ATOM 22575 C CA . VAL A 1 96 ? -10.307 -6.476 -6.543 1.00 44.25 96 VAL A CA 10
ATOM 22576 C C . VAL A 1 96 ? -9.314 -6.197 -7.674 1.00 40.12 96 VAL A C 10
ATOM 22577 O O . VAL A 1 96 ? -8.241 -6.818 -7.741 1.00 0.03 96 VAL A O 10
ATOM 22590 N N . ASP A 1 97 ? -9.678 -5.338 -8.573 1.00 53.31 97 ASP A N 10
ATOM 22591 C CA . ASP A 1 97 ? -8.823 -4.953 -9.653 1.00 44.44 97 ASP A CA 10
ATOM 22592 C C . ASP A 1 97 ? -8.545 -3.488 -9.565 1.00 53.42 97 ASP A C 10
ATOM 22593 O O . ASP A 1 97 ? -9.435 -2.688 -9.225 1.00 5.34 97 ASP A O 10
ATOM 22602 N N . GLY A 1 98 ? -7.353 -3.131 -9.862 1.00 0.54 98 GLY A N 10
ATOM 22603 C CA . GLY A 1 98 ? -6.945 -1.780 -9.800 1.00 13.51 98 GLY A CA 10
ATOM 22604 C C . GLY A 1 98 ? -5.529 -1.697 -10.175 1.00 24.45 98 GLY A C 10
ATOM 22605 O O . GLY A 1 98 ? -4.980 -2.681 -10.680 1.00 64.51 98 GLY A O 10
ATOM 22609 N N . ASN A 1 99 ? -4.941 -0.552 -9.975 1.00 0.52 99 ASN A N 10
ATOM 22610 C CA . ASN A 1 99 ? -3.556 -0.334 -10.237 1.00 1.15 99 ASN A CA 10
ATOM 22611 C C . ASN A 1 99 ? -2.726 -1.331 -9.463 1.00 72.45 99 ASN A C 10
ATOM 22612 O O . ASN A 1 99 ? -2.695 -1.312 -8.236 1.00 14.45 99 ASN A O 10
ATOM 22623 N N . ARG A 1 100 ? -2.115 -2.229 -10.154 1.00 51.40 100 ARG A N 10
ATOM 22624 C CA . ARG A 1 100 ? -1.311 -3.202 -9.512 1.00 2.43 100 ARG A CA 10
ATOM 22625 C C . ARG A 1 100 ? 0.068 -2.642 -9.351 1.00 74.22 100 ARG A C 10
ATOM 22626 O O . ARG A 1 100 ? 0.659 -2.145 -10.313 1.00 23.43 100 ARG A O 10
ATOM 22647 N N . CYS A 1 101 ? 0.541 -2.666 -8.136 1.00 2.44 101 CYS A N 10
ATOM 22648 C CA . CYS A 1 101 ? 1.813 -2.081 -7.788 1.00 40.31 101 CYS A CA 10
ATOM 22649 C C . CYS A 1 101 ? 2.955 -2.898 -8.382 1.00 41.31 101 CYS A C 10
ATOM 22650 O O . CYS A 1 101 ? 2.807 -4.111 -8.624 1.00 10.52 101 CYS A O 10
ATOM 22657 N N . SER A 1 102 ? 4.061 -2.241 -8.648 1.00 55.44 102 SER A N 10
ATOM 22658 C CA . SER A 1 102 ? 5.213 -2.888 -9.197 1.00 20.10 102 SER A CA 10
ATOM 22659 C C . SER A 1 102 ? 5.969 -3.632 -8.087 1.00 44.04 102 SER A C 10
ATOM 22660 O O . SER A 1 102 ? 6.900 -3.108 -7.482 1.00 51.14 102 SER A O 10
ATOM 22668 N N . VAL A 1 103 ? 5.481 -4.816 -7.788 1.00 44.12 103 VAL A N 10
ATOM 22669 C CA . VAL A 1 103 ? 6.026 -5.659 -6.752 1.00 24.43 103 VAL A CA 10
ATOM 22670 C C . VAL A 1 103 ? 7.236 -6.387 -7.276 1.00 54.31 103 VAL A C 10
ATOM 22671 O O . VAL A 1 103 ? 7.279 -6.799 -8.456 1.00 42.22 103 VAL A O 10
ATOM 22684 N N . LEU A 1 104 ? 8.183 -6.554 -6.429 1.00 70.12 104 LEU A N 10
ATOM 22685 C CA . LEU A 1 104 ? 9.390 -7.252 -6.754 1.00 15.22 104 LEU A CA 10
ATOM 22686 C C . LEU A 1 104 ? 9.949 -7.792 -5.484 1.00 50.02 104 LEU A C 10
ATOM 22687 O O . LEU A 1 104 ? 9.966 -8.997 -5.222 1.00 70.43 104 LEU A O 10
ATOM 22703 N N . GLU A 1 105 ? 10.353 -6.899 -4.725 1.00 33.10 105 GLU A N 10
ATOM 22704 C CA . GLU A 1 105 ? 10.911 -7.110 -3.429 1.00 13.02 105 GLU A CA 10
ATOM 22705 C C . GLU A 1 105 ? 10.752 -5.797 -2.699 1.00 24.45 105 GLU A C 10
ATOM 22706 O O . GLU A 1 105 ? 10.580 -4.763 -3.373 1.00 43.35 105 GLU A O 10
ATOM 22718 N N . PHE A 1 106 ? 10.874 -5.823 -1.368 1.00 3.02 106 PHE A N 10
ATOM 22719 C CA . PHE A 1 106 ? 10.586 -4.676 -0.474 1.00 42.31 106 PHE A CA 10
ATOM 22720 C C . PHE A 1 106 ? 11.030 -3.309 -0.999 1.00 13.10 106 PHE A C 10
ATOM 22721 O O . PHE A 1 106 ? 10.277 -2.360 -0.909 1.00 43.42 106 PHE A O 10
ATOM 22738 N N . GLU A 1 107 ? 12.216 -3.221 -1.565 1.00 34.34 107 GLU A N 10
ATOM 22739 C CA . GLU A 1 107 ? 12.737 -1.941 -2.058 1.00 61.12 107 GLU A CA 10
ATOM 22740 C C . GLU A 1 107 ? 11.844 -1.338 -3.142 1.00 44.13 107 GLU A C 10
ATOM 22741 O O . GLU A 1 107 ? 11.447 -0.179 -3.054 1.00 1.21 107 GLU A O 10
ATOM 22753 N N . ARG A 1 108 ? 11.498 -2.126 -4.131 1.00 4.13 108 ARG A N 10
ATOM 22754 C CA . ARG A 1 108 ? 10.678 -1.625 -5.209 1.00 24.20 108 ARG A CA 10
ATOM 22755 C C . ARG A 1 108 ? 9.257 -1.472 -4.764 1.00 45.33 108 ARG A C 10
ATOM 22756 O O . ARG A 1 108 ? 8.575 -0.528 -5.163 1.00 23.50 108 ARG A O 10
ATOM 22777 N N . ASP A 1 109 ? 8.841 -2.362 -3.892 1.00 60.41 109 ASP A N 10
ATOM 22778 C CA . ASP A 1 109 ? 7.500 -2.330 -3.331 1.00 32.52 109 ASP A CA 10
ATOM 22779 C C . ASP A 1 109 ? 7.286 -1.053 -2.546 1.00 64.11 109 ASP A C 10
ATOM 22780 O O . ASP A 1 109 ? 6.300 -0.337 -2.760 1.00 64.44 109 ASP A O 10
ATOM 22789 N N . ILE A 1 110 ? 8.237 -0.728 -1.678 1.00 40.21 110 ILE A N 10
ATOM 22790 C CA . ILE A 1 110 ? 8.126 0.465 -0.877 1.00 50.32 110 ILE A CA 10
ATOM 22791 C C . ILE A 1 110 ? 8.206 1.708 -1.758 1.00 0.40 110 ILE A C 10
ATOM 22792 O O . ILE A 1 110 ? 7.460 2.657 -1.549 1.00 65.21 110 ILE A O 10
ATOM 22808 N N . GLU A 1 111 ? 9.059 1.678 -2.786 1.00 5.21 111 GLU A N 10
ATOM 22809 C CA . GLU A 1 111 ? 9.165 2.806 -3.694 1.00 33.40 111 GLU A CA 10
ATOM 22810 C C . GLU A 1 111 ? 7.861 3.017 -4.428 1.00 52.34 111 GLU A C 10
ATOM 22811 O O . GLU A 1 111 ? 7.386 4.133 -4.547 1.00 11.23 111 GLU A O 10
ATOM 22823 N N . CYS A 1 112 ? 7.263 1.943 -4.856 1.00 51.41 112 CYS A N 10
ATOM 22824 C CA . CYS A 1 112 ? 6.007 1.992 -5.566 1.00 12.54 112 CYS A CA 10
ATOM 22825 C C . CYS A 1 112 ? 4.887 2.547 -4.700 1.00 43.53 112 CYS A C 10
ATOM 22826 O O . CYS A 1 112 ? 4.095 3.379 -5.169 1.00 22.54 112 CYS A O 10
ATOM 22833 N N . ILE A 1 113 ? 4.848 2.147 -3.453 1.00 44.14 113 ILE A N 10
ATOM 22834 C CA . ILE A 1 113 ? 3.839 2.640 -2.542 1.00 11.30 113 ILE A CA 10
ATOM 22835 C C . ILE A 1 113 ? 4.092 4.102 -2.201 1.00 44.31 113 ILE A C 10
ATOM 22836 O O . ILE A 1 113 ? 3.179 4.928 -2.275 1.00 3.23 113 ILE A O 10
ATOM 22852 N N . VAL A 1 114 ? 5.333 4.427 -1.910 1.00 24.01 114 VAL A N 10
ATOM 22853 C CA . VAL A 1 114 ? 5.690 5.779 -1.518 1.00 53.13 114 VAL A CA 10
ATOM 22854 C C . VAL A 1 114 ? 5.454 6.751 -2.654 1.00 33.40 114 VAL A C 10
ATOM 22855 O O . VAL A 1 114 ? 4.847 7.801 -2.458 1.00 62.14 114 VAL A O 10
ATOM 22868 N N . LYS A 1 115 ? 5.832 6.362 -3.859 1.00 4.40 115 LYS A N 10
ATOM 22869 C CA . LYS A 1 115 ? 5.711 7.258 -4.980 1.00 52.31 115 LYS A CA 10
ATOM 22870 C C . LYS A 1 115 ? 4.269 7.428 -5.388 1.00 44.30 115 LYS A C 10
ATOM 22871 O O . LYS A 1 115 ? 3.890 8.481 -5.877 1.00 24.33 115 LYS A O 10
ATOM 22890 N N . ALA A 1 116 ? 3.449 6.413 -5.121 1.00 4.03 116 ALA A N 10
ATOM 22891 C CA . ALA A 1 116 ? 2.031 6.496 -5.402 1.00 3.22 116 ALA A CA 10
ATOM 22892 C C . ALA A 1 116 ? 1.397 7.533 -4.498 1.00 3.14 116 ALA A C 10
ATOM 22893 O O . ALA A 1 116 ? 0.587 8.356 -4.938 1.00 14.15 116 ALA A O 10
ATOM 22900 N N . ILE A 1 117 ? 1.790 7.502 -3.238 1.00 14.02 117 ILE A N 10
ATOM 22901 C CA . ILE A 1 117 ? 1.323 8.466 -2.265 1.00 5.24 117 ILE A CA 10
ATOM 22902 C C . ILE A 1 117 ? 1.805 9.863 -2.669 1.00 52.32 117 ILE A C 10
ATOM 22903 O O . ILE A 1 117 ? 1.018 10.809 -2.709 1.00 22.10 117 ILE A O 10
ATOM 22919 N N . GLU A 1 118 ? 3.082 9.963 -3.037 1.00 12.33 118 GLU A N 10
ATOM 22920 C CA . GLU A 1 118 ? 3.672 11.244 -3.410 1.00 12.22 118 GLU A CA 10
ATOM 22921 C C . GLU A 1 118 ? 2.967 11.846 -4.607 1.00 35.21 118 GLU A C 10
ATOM 22922 O O . GLU A 1 118 ? 2.721 13.041 -4.638 1.00 25.55 118 GLU A O 10
ATOM 22934 N N . GLU A 1 119 ? 2.622 11.019 -5.574 1.00 32.02 119 GLU A N 10
ATOM 22935 C CA . GLU A 1 119 ? 1.938 11.505 -6.748 1.00 1.43 119 GLU A CA 10
ATOM 22936 C C . GLU A 1 119 ? 0.532 11.916 -6.424 1.00 42.13 119 GLU A C 10
ATOM 22937 O O . GLU A 1 119 ? 0.034 12.863 -6.971 1.00 52.40 119 GLU A O 10
ATOM 22949 N N . CYS A 1 120 ? -0.093 11.218 -5.527 1.00 62.21 120 CYS A N 10
ATOM 22950 C CA . CYS A 1 120 ? -1.467 11.508 -5.212 1.00 73.14 120 CYS A CA 10
ATOM 22951 C C . CYS A 1 120 ? -1.568 12.793 -4.400 1.00 43.40 120 CYS A C 10
ATOM 22952 O O . CYS A 1 120 ? -2.465 13.599 -4.600 1.00 22.41 120 CYS A O 10
ATOM 22959 N N . LEU A 1 121 ? -0.634 13.011 -3.530 1.00 45.04 121 LEU A N 10
ATOM 22960 C CA . LEU A 1 121 ? -0.658 14.206 -2.743 1.00 63.21 121 LEU A CA 10
ATOM 22961 C C . LEU A 1 121 ? -0.175 15.406 -3.548 1.00 71.33 121 LEU A C 10
ATOM 22962 O O . LEU A 1 121 ? -0.752 16.492 -3.472 1.00 42.13 121 LEU A O 10
ATOM 22978 N N . ALA A 1 122 ? 0.879 15.206 -4.303 1.00 33.24 122 ALA A N 10
ATOM 22979 C CA . ALA A 1 122 ? 1.500 16.279 -5.031 1.00 11.42 122 ALA A CA 10
ATOM 22980 C C . ALA A 1 122 ? 0.914 16.589 -6.421 1.00 32.44 122 ALA A C 10
ATOM 22981 O O . ALA A 1 122 ? 1.135 17.693 -6.916 1.00 65.02 122 ALA A O 10
ATOM 22988 N N . LYS A 1 123 ? 0.171 15.652 -7.063 1.00 65.51 123 LYS A N 10
ATOM 22989 C CA . LYS A 1 123 ? -0.241 15.902 -8.472 1.00 3.32 123 LYS A CA 10
ATOM 22990 C C . LYS A 1 123 ? -1.076 17.125 -8.725 1.00 4.51 123 LYS A C 10
ATOM 22991 O O . LYS A 1 123 ? -0.760 17.920 -9.622 1.00 55.22 123 LYS A O 10
ATOM 23010 N N . GLY A 1 124 ? -2.065 17.312 -7.960 1.00 0.23 124 GLY A N 10
ATOM 23011 C CA . GLY A 1 124 ? -2.887 18.475 -8.142 1.00 13.40 124 GLY A CA 10
ATOM 23012 C C . GLY A 1 124 ? -4.271 18.297 -7.622 1.00 63.44 124 GLY A C 10
ATOM 23013 O O . GLY A 1 124 ? -4.818 17.214 -7.645 1.00 35.41 124 GLY A O 10
ATOM 23017 N N . GLU A 1 125 ? -4.848 19.376 -7.192 1.00 71.53 125 GLU A N 10
ATOM 23018 C CA . GLU A 1 125 ? -6.157 19.414 -6.577 1.00 2.53 125 GLU A CA 10
ATOM 23019 C C . GLU A 1 125 ? -7.265 19.451 -7.637 1.00 21.01 125 GLU A C 10
ATOM 23020 O O . GLU A 1 125 ? -8.214 20.235 -7.547 1.00 50.32 125 GLU A O 10
ATOM 23032 N N . LEU A 1 126 ? -7.145 18.558 -8.580 1.00 62.41 126 LEU A N 10
ATOM 23033 C CA . LEU A 1 126 ? -8.062 18.397 -9.714 1.00 62.05 126 LEU A CA 10
ATOM 23034 C C . LEU A 1 126 ? -7.548 17.301 -10.637 1.00 71.23 126 LEU A C 10
ATOM 23035 O O . LEU A 1 126 ? -6.590 17.523 -11.384 1.00 11.15 126 LEU A O 10
ATOM 23051 N N . ASN A 1 127 ? -8.143 16.132 -10.538 1.00 54.03 127 ASN A N 10
ATOM 23052 C CA . ASN A 1 127 ? -7.870 14.977 -11.409 1.00 31.44 127 ASN A CA 10
ATOM 23053 C C . ASN A 1 127 ? -8.693 13.795 -10.958 1.00 40.40 127 ASN A C 10
ATOM 23054 O O . ASN A 1 127 ? -8.465 13.258 -9.864 1.00 3.44 127 ASN A O 10
ATOM 23065 N N . SER A 1 128 ? -9.628 13.407 -11.811 1.00 34.24 128 SER A N 10
ATOM 23066 C CA . SER A 1 128 ? -10.530 12.326 -11.621 1.00 50.21 128 SER A CA 10
ATOM 23067 C C . SER A 1 128 ? -11.360 12.408 -10.335 1.00 12.32 128 SER A C 10
ATOM 23068 O O . SER A 1 128 ? -10.922 12.016 -9.240 1.00 23.20 128 SER A O 10
ATOM 23076 N N . LYS A 1 129 ? -12.543 12.949 -10.473 1.00 61.55 129 LYS A N 10
ATOM 23077 C CA . LYS A 1 129 ? -13.458 13.015 -9.384 1.00 24.11 129 LYS A CA 10
ATOM 23078 C C . LYS A 1 129 ? -14.191 11.707 -9.233 1.00 32.13 129 LYS A C 10
ATOM 23079 O O . LYS A 1 129 ? -14.931 11.287 -10.123 1.00 13.43 129 LYS A O 10
ATOM 23098 N N . LEU A 1 130 ? -13.939 11.069 -8.141 1.00 74.23 130 LEU A N 10
ATOM 23099 C CA . LEU A 1 130 ? -14.600 9.875 -7.756 1.00 42.45 130 LEU A CA 10
ATOM 23100 C C . LEU A 1 130 ? -15.086 10.105 -6.348 1.00 31.31 130 LEU A C 10
ATOM 23101 O O . LEU A 1 130 ? -14.966 11.235 -5.834 1.00 61.14 130 LEU A O 10
ATOM 23117 N N . GLU A 1 131 ? -15.641 9.105 -5.735 1.00 50.41 131 GLU A N 10
ATOM 23118 C CA . GLU A 1 131 ? -16.064 9.223 -4.369 1.00 1.51 131 GLU A CA 10
ATOM 23119 C C . GLU A 1 131 ? -14.841 9.294 -3.457 1.00 74.41 131 GLU A C 10
ATOM 23120 O O . GLU A 1 131 ? -13.990 8.410 -3.471 1.00 21.30 131 GLU A O 10
ATOM 23132 N N . GLY A 1 132 ? -14.732 10.361 -2.733 1.00 62.11 132 GLY A N 10
ATOM 23133 C CA . GLY A 1 132 ? -13.640 10.533 -1.826 1.00 53.44 132 GLY A CA 10
ATOM 23134 C C . GLY A 1 132 ? -14.153 10.997 -0.515 1.00 14.50 132 GLY A C 10
ATOM 23135 O O . GLY A 1 132 ? -15.288 11.488 -0.447 1.00 20.34 132 GLY A O 10
ATOM 23139 N N . LYS A 1 133 ? -13.384 10.836 0.517 1.00 22.33 133 LYS A N 10
ATOM 23140 C CA . LYS A 1 133 ? -13.815 11.243 1.834 1.00 54.54 133 LYS A CA 10
ATOM 23141 C C . LYS A 1 133 ? -13.014 12.444 2.301 1.00 33.01 133 LYS A C 10
ATOM 23142 O O . LYS A 1 133 ? -11.813 12.329 2.555 1.00 62.32 133 LYS A O 10
ATOM 23161 N N . PRO A 1 134 ? -13.635 13.625 2.372 1.00 40.23 134 PRO A N 10
ATOM 23162 C CA . PRO A 1 134 ? -12.987 14.798 2.925 1.00 73.14 134 PRO A CA 10
ATOM 23163 C C . PRO A 1 134 ? -12.867 14.637 4.436 1.00 75.21 134 PRO A C 10
ATOM 23164 O O . PRO A 1 134 ? -13.877 14.595 5.154 1.00 15.33 134 PRO A O 10
ATOM 23175 N N . ILE A 1 135 ? -11.663 14.495 4.907 1.00 1.51 135 ILE A N 10
ATOM 23176 C CA . ILE A 1 135 ? -11.414 14.270 6.288 1.00 61.41 135 ILE A CA 10
ATOM 23177 C C . ILE A 1 135 ? -10.837 15.517 6.930 1.00 22.41 135 ILE A C 10
ATOM 23178 O O . ILE A 1 135 ? -9.735 15.956 6.575 1.00 14.14 135 ILE A O 10
ATOM 23194 N N . PRO A 1 136 ? -11.615 16.170 7.786 1.00 52.03 136 PRO A N 10
ATOM 23195 C CA . PRO A 1 136 ? -11.120 17.251 8.611 1.00 3.13 136 PRO A CA 10
ATOM 23196 C C . PRO A 1 136 ? -10.255 16.675 9.734 1.00 42.11 136 PRO A C 10
ATOM 23197 O O . PRO A 1 136 ? -10.487 15.541 10.180 1.00 61.03 136 PRO A O 10
ATOM 23208 N N . ASN A 1 137 ? -9.279 17.448 10.172 1.00 22.54 137 ASN A N 10
ATOM 23209 C CA . ASN A 1 137 ? -8.342 17.067 11.241 1.00 23.42 137 ASN A CA 10
ATOM 23210 C C . ASN A 1 137 ? -7.448 15.901 10.819 1.00 62.33 137 ASN A C 10
ATOM 23211 O O . ASN A 1 137 ? -7.790 14.728 11.024 1.00 45.23 137 ASN A O 10
ATOM 23222 N N . PRO A 1 138 ? -6.308 16.197 10.172 1.00 34.35 138 PRO A N 10
ATOM 23223 C CA . PRO A 1 138 ? -5.353 15.175 9.756 1.00 34.51 138 PRO A CA 10
ATOM 23224 C C . PRO A 1 138 ? -4.436 14.760 10.904 1.00 5.01 138 PRO A C 10
ATOM 23225 O O . PRO A 1 138 ? -3.728 13.756 10.809 1.00 71.44 138 PRO A O 10
ATOM 23236 N N . LEU A 1 139 ? -4.496 15.535 11.992 1.00 70.35 139 LEU A N 10
ATOM 23237 C CA . LEU A 1 139 ? -3.661 15.373 13.179 1.00 20.05 139 LEU A CA 10
ATOM 23238 C C . LEU A 1 139 ? -2.210 15.651 12.867 1.00 22.22 139 LEU A C 10
ATOM 23239 O O . LEU A 1 139 ? -1.497 14.826 12.304 1.00 3.05 139 LEU A O 10
ATOM 23255 N N . LEU A 1 140 ? -1.774 16.814 13.207 1.00 45.54 140 LEU A N 10
ATOM 23256 C CA . LEU A 1 140 ? -0.413 17.191 12.985 1.00 21.54 140 LEU A CA 10
ATOM 23257 C C . LEU A 1 140 ? 0.428 16.738 14.148 1.00 61.43 140 LEU A C 10
ATOM 23258 O O . LEU A 1 140 ? 0.860 17.537 14.977 1.00 3.32 140 LEU A O 10
ATOM 23274 N N . GLY A 1 141 ? 0.590 15.432 14.249 1.00 40.51 141 GLY A N 10
ATOM 23275 C CA . GLY A 1 141 ? 1.373 14.862 15.309 1.00 45.51 141 GLY A CA 10
ATOM 23276 C C . GLY A 1 141 ? 2.838 15.107 15.090 1.00 55.31 141 GLY A C 10
ATOM 23277 O O . GLY A 1 141 ? 3.578 15.365 16.042 1.00 23.03 141 GLY A O 10
ATOM 23281 N N . LEU A 1 142 ? 3.236 15.057 13.824 1.00 0.01 142 LEU A N 10
ATOM 23282 C CA . LEU A 1 142 ? 4.612 15.239 13.373 1.00 13.22 142 LEU A CA 10
ATOM 23283 C C . LEU A 1 142 ? 5.457 14.080 13.876 1.00 64.52 142 LEU A C 10
ATOM 23284 O O . LEU A 1 142 ? 5.918 14.046 15.029 1.00 72.13 142 LEU A O 10
ATOM 23300 N N . ASP A 1 143 ? 5.582 13.104 13.037 1.00 20.44 143 ASP A N 10
ATOM 23301 C CA . ASP A 1 143 ? 6.341 11.923 13.333 1.00 73.31 143 ASP A CA 10
ATOM 23302 C C . ASP A 1 143 ? 7.260 11.638 12.223 1.00 71.30 143 ASP A C 10
ATOM 23303 O O . ASP A 1 143 ? 6.824 11.327 11.142 1.00 11.45 143 ASP A O 10
ATOM 23312 N N . SER A 1 144 ? 8.510 11.828 12.468 1.00 44.52 144 SER A N 10
ATOM 23313 C CA . SER A 1 144 ? 9.570 11.500 11.554 1.00 25.34 144 SER A CA 10
ATOM 23314 C C . SER A 1 144 ? 10.848 11.444 12.354 1.00 3.41 144 SER A C 10
ATOM 23315 O O . SER A 1 144 ? 11.659 12.375 12.332 1.00 14.24 144 SER A O 10
ATOM 23323 N N . THR A 1 145 ? 10.969 10.416 13.153 1.00 22.21 145 THR A N 10
ATOM 23324 C CA . THR A 1 145 ? 12.117 10.250 13.973 1.00 32.13 145 THR A CA 10
ATOM 23325 C C . THR A 1 145 ? 13.264 9.704 13.128 1.00 61.34 145 THR A C 10
ATOM 23326 O O . THR A 1 145 ? 13.421 8.500 12.964 1.00 10.12 145 THR A O 10
ATOM 23337 N N . ARG A 1 146 ? 13.974 10.608 12.519 1.00 64.23 146 ARG A N 10
ATOM 23338 C CA . ARG A 1 146 ? 15.108 10.326 11.696 1.00 30.22 146 ARG A CA 10
ATOM 23339 C C . ARG A 1 146 ? 15.764 11.649 11.410 1.00 22.41 146 ARG A C 10
ATOM 23340 O O . ARG A 1 146 ? 15.076 12.618 11.080 1.00 65.34 146 ARG A O 10
ATOM 23361 N N . THR A 1 147 ? 17.048 11.712 11.562 1.00 21.31 147 THR A N 10
ATOM 23362 C CA . THR A 1 147 ? 17.761 12.926 11.329 1.00 73.14 147 THR A CA 10
ATOM 23363 C C . THR A 1 147 ? 18.152 12.996 9.855 1.00 4.54 147 THR A C 10
ATOM 23364 O O . THR A 1 147 ? 19.108 12.343 9.409 1.00 72.31 147 THR A O 10
ATOM 23375 N N . GLY A 1 148 ? 17.372 13.713 9.106 1.00 15.43 148 GLY A N 10
ATOM 23376 C CA . GLY A 1 148 ? 17.596 13.846 7.711 1.00 62.33 148 GLY A CA 10
ATOM 23377 C C . GLY A 1 148 ? 17.132 15.182 7.255 1.00 45.24 148 GLY A C 10
ATOM 23381 N N . MET A 1 1 ? -2.165 -18.920 3.149 1.00 0.00 1 MET A N 11
ATOM 23382 C CA . MET A 1 1 ? -3.381 -18.119 3.047 1.00 52.33 1 MET A CA 11
ATOM 23383 C C . MET A 1 1 ? -2.962 -16.726 2.547 1.00 54.05 1 MET A C 11
ATOM 23384 O O . MET A 1 1 ? -2.342 -15.941 3.294 1.00 32.22 1 MET A O 11
ATOM 23397 N N . LYS A 1 2 ? -3.232 -16.448 1.280 1.00 41.22 2 LYS A N 11
ATOM 23398 C CA . LYS A 1 2 ? -2.863 -15.187 0.670 1.00 31.34 2 LYS A CA 11
ATOM 23399 C C . LYS A 1 2 ? -3.928 -14.132 0.852 1.00 63.25 2 LYS A C 11
ATOM 23400 O O . LYS A 1 2 ? -5.099 -14.429 1.068 1.00 53.21 2 LYS A O 11
ATOM 23419 N N . TYR A 1 3 ? -3.501 -12.909 0.800 1.00 13.15 3 TYR A N 11
ATOM 23420 C CA . TYR A 1 3 ? -4.345 -11.759 0.918 1.00 74.24 3 TYR A CA 11
ATOM 23421 C C . TYR A 1 3 ? -4.225 -10.846 -0.284 1.00 35.32 3 TYR A C 11
ATOM 23422 O O . TYR A 1 3 ? -3.185 -10.801 -0.973 1.00 1.24 3 TYR A O 11
ATOM 23440 N N . ASP A 1 4 ? -5.295 -10.163 -0.518 1.00 15.51 4 ASP A N 11
ATOM 23441 C CA . ASP A 1 4 ? -5.468 -9.189 -1.556 1.00 61.22 4 ASP A CA 11
ATOM 23442 C C . ASP A 1 4 ? -5.376 -7.837 -0.872 1.00 52.44 4 ASP A C 11
ATOM 23443 O O . ASP A 1 4 ? -6.288 -7.422 -0.165 1.00 61.45 4 ASP A O 11
ATOM 23452 N N . VAL A 1 5 ? -4.245 -7.197 -0.990 1.00 73.14 5 VAL A N 11
ATOM 23453 C CA . VAL A 1 5 ? -4.043 -5.938 -0.313 1.00 3.22 5 VAL A CA 11
ATOM 23454 C C . VAL A 1 5 ? -4.474 -4.809 -1.218 1.00 72.24 5 VAL A C 11
ATOM 23455 O O . VAL A 1 5 ? -3.991 -4.663 -2.353 1.00 11.20 5 VAL A O 11
ATOM 23468 N N . VAL A 1 6 ? -5.407 -4.058 -0.746 1.00 63.45 6 VAL A N 11
ATOM 23469 C CA . VAL A 1 6 ? -5.956 -2.977 -1.488 1.00 55.41 6 VAL A CA 11
ATOM 23470 C C . VAL A 1 6 ? -5.519 -1.700 -0.825 1.00 71.53 6 VAL A C 11
ATOM 23471 O O . VAL A 1 6 ? -5.914 -1.417 0.310 1.00 24.14 6 VAL A O 11
ATOM 23484 N N . ILE A 1 7 ? -4.702 -0.965 -1.490 1.00 74.43 7 ILE A N 11
ATOM 23485 C CA . ILE A 1 7 ? -4.226 0.274 -0.976 1.00 24.53 7 ILE A CA 11
ATOM 23486 C C . ILE A 1 7 ? -4.619 1.405 -1.908 1.00 74.41 7 ILE A C 11
ATOM 23487 O O . ILE A 1 7 ? -4.135 1.517 -3.044 1.00 63.42 7 ILE A O 11
ATOM 23503 N N . ILE A 1 8 ? -5.538 2.189 -1.451 1.00 4.01 8 ILE A N 11
ATOM 23504 C CA . ILE A 1 8 ? -6.071 3.272 -2.220 1.00 13.00 8 ILE A CA 11
ATOM 23505 C C . ILE A 1 8 ? -5.608 4.569 -1.607 1.00 45.24 8 ILE A C 11
ATOM 23506 O O . ILE A 1 8 ? -5.841 4.797 -0.439 1.00 73.55 8 ILE A O 11
ATOM 23522 N N . PRO A 1 9 ? -4.843 5.358 -2.331 1.00 73.53 9 PRO A N 11
ATOM 23523 C CA . PRO A 1 9 ? -4.511 6.681 -1.898 1.00 11.34 9 PRO A CA 11
ATOM 23524 C C . PRO A 1 9 ? -5.496 7.707 -2.480 1.00 60.10 9 PRO A C 11
ATOM 23525 O O . PRO A 1 9 ? -5.929 7.587 -3.639 1.00 2.42 9 PRO A O 11
ATOM 23536 N N . GLU A 1 10 ? -5.870 8.666 -1.696 1.00 10.41 10 GLU A N 11
ATOM 23537 C CA . GLU A 1 10 ? -6.724 9.731 -2.154 1.00 32.13 10 GLU A CA 11
ATOM 23538 C C . GLU A 1 10 ? -6.470 11.008 -1.373 1.00 12.23 10 GLU A C 11
ATOM 23539 O O . GLU A 1 10 ? -6.499 11.019 -0.154 1.00 74.33 10 GLU A O 11
ATOM 23551 N N . SER A 1 11 ? -6.167 12.069 -2.069 1.00 20.53 11 SER A N 11
ATOM 23552 C CA . SER A 1 11 ? -5.965 13.342 -1.433 1.00 3.54 11 SER A CA 11
ATOM 23553 C C . SER A 1 11 ? -7.289 13.858 -0.850 1.00 32.52 11 SER A C 11
ATOM 23554 O O . SER A 1 11 ? -8.236 14.128 -1.612 1.00 4.24 11 SER A O 11
ATOM 23562 N N . PHE A 1 12 ? -7.363 13.968 0.493 1.00 54.52 12 PHE A N 11
ATOM 23563 C CA . PHE A 1 12 ? -8.581 14.365 1.171 1.00 50.31 12 PHE A CA 11
ATOM 23564 C C . PHE A 1 12 ? -9.113 15.698 0.727 1.00 3.23 12 PHE A C 11
ATOM 23565 O O . PHE A 1 12 ? -8.480 16.733 0.878 1.00 44.50 12 PHE A O 11
ATOM 23582 N N . HIS A 1 13 ? -10.256 15.642 0.138 1.00 64.41 13 HIS A N 11
ATOM 23583 C CA . HIS A 1 13 ? -10.941 16.781 -0.350 1.00 43.02 13 HIS A CA 11
ATOM 23584 C C . HIS A 1 13 ? -12.401 16.548 -0.200 1.00 63.13 13 HIS A C 11
ATOM 23585 O O . HIS A 1 13 ? -12.844 15.410 -0.016 1.00 42.42 13 HIS A O 11
ATOM 23599 N N . ARG A 1 14 ? -13.132 17.590 -0.270 1.00 15.41 14 ARG A N 11
ATOM 23600 C CA . ARG A 1 14 ? -14.529 17.552 -0.170 1.00 35.31 14 ARG A CA 11
ATOM 23601 C C . ARG A 1 14 ? -15.013 18.401 -1.276 1.00 32.20 14 ARG A C 11
ATOM 23602 O O . ARG A 1 14 ? -14.317 19.346 -1.643 1.00 22.13 14 ARG A O 11
ATOM 23623 N N . PHE A 1 15 ? -16.158 18.093 -1.799 1.00 62.12 15 PHE A N 11
ATOM 23624 C CA . PHE A 1 15 ? -16.736 18.872 -2.826 1.00 1.42 15 PHE A CA 11
ATOM 23625 C C . PHE A 1 15 ? -16.990 20.263 -2.356 1.00 62.51 15 PHE A C 11
ATOM 23626 O O . PHE A 1 15 ? -17.739 20.503 -1.381 1.00 74.45 15 PHE A O 11
ATOM 23643 N N . ASP A 1 16 ? -16.314 21.137 -2.973 1.00 72.41 16 ASP A N 11
ATOM 23644 C CA . ASP A 1 16 ? -16.503 22.542 -2.801 1.00 10.23 16 ASP A CA 11
ATOM 23645 C C . ASP A 1 16 ? -17.537 22.954 -3.873 1.00 14.15 16 ASP A C 11
ATOM 23646 O O . ASP A 1 16 ? -18.282 22.082 -4.367 1.00 22.11 16 ASP A O 11
ATOM 23655 N N . LYS A 1 17 ? -17.618 24.212 -4.243 1.00 44.02 17 LYS A N 11
ATOM 23656 C CA . LYS A 1 17 ? -18.592 24.605 -5.232 1.00 15.22 17 LYS A CA 11
ATOM 23657 C C . LYS A 1 17 ? -18.202 24.071 -6.615 1.00 31.31 17 LYS A C 11
ATOM 23658 O O . LYS A 1 17 ? -19.009 23.427 -7.285 1.00 3.42 17 LYS A O 11
ATOM 23677 N N . HIS A 1 18 ? -16.981 24.347 -7.045 1.00 14.13 18 HIS A N 11
ATOM 23678 C CA . HIS A 1 18 ? -16.534 23.863 -8.352 1.00 14.13 18 HIS A CA 11
ATOM 23679 C C . HIS A 1 18 ? -15.101 23.297 -8.258 1.00 11.51 18 HIS A C 11
ATOM 23680 O O . HIS A 1 18 ? -14.500 22.889 -9.258 1.00 20.35 18 HIS A O 11
ATOM 23694 N N . ASN A 1 19 ? -14.579 23.235 -7.060 1.00 33.53 19 ASN A N 11
ATOM 23695 C CA . ASN A 1 19 ? -13.216 22.817 -6.841 1.00 62.43 19 ASN A CA 11
ATOM 23696 C C . ASN A 1 19 ? -13.191 21.668 -5.837 1.00 54.11 19 ASN A C 11
ATOM 23697 O O . ASN A 1 19 ? -14.220 21.348 -5.240 1.00 71.32 19 ASN A O 11
ATOM 23708 N N . MET A 1 20 ? -12.022 21.061 -5.682 1.00 41.20 20 MET A N 11
ATOM 23709 C CA . MET A 1 20 ? -11.752 20.008 -4.710 1.00 32.30 20 MET A CA 11
ATOM 23710 C C . MET A 1 20 ? -12.517 18.722 -4.986 1.00 42.24 20 MET A C 11
ATOM 23711 O O . MET A 1 20 ? -13.598 18.485 -4.458 1.00 33.11 20 MET A O 11
ATOM 23725 N N . GLU A 1 21 ? -11.939 17.911 -5.836 1.00 60.31 21 GLU A N 11
ATOM 23726 C CA . GLU A 1 21 ? -12.466 16.639 -6.196 1.00 32.43 21 GLU A CA 11
ATOM 23727 C C . GLU A 1 21 ? -11.329 15.818 -6.820 1.00 4.34 21 GLU A C 11
ATOM 23728 O O . GLU A 1 21 ? -10.919 16.053 -7.959 1.00 25.52 21 GLU A O 11
ATOM 23740 N N . HIS A 1 22 ? -10.732 14.959 -6.033 1.00 4.35 22 HIS A N 11
ATOM 23741 C CA . HIS A 1 22 ? -9.625 14.147 -6.514 1.00 32.41 22 HIS A CA 11
ATOM 23742 C C . HIS A 1 22 ? -9.573 12.817 -5.810 1.00 21.30 22 HIS A C 11
ATOM 23743 O O . HIS A 1 22 ? -9.741 12.741 -4.593 1.00 43.32 22 HIS A O 11
ATOM 23757 N N . ILE A 1 23 ? -9.395 11.787 -6.587 1.00 63.12 23 ILE A N 11
ATOM 23758 C CA . ILE A 1 23 ? -9.172 10.457 -6.103 1.00 31.34 23 ILE A CA 11
ATOM 23759 C C . ILE A 1 23 ? -7.931 9.988 -6.835 1.00 13.21 23 ILE A C 11
ATOM 23760 O O . ILE A 1 23 ? -7.749 10.325 -7.997 1.00 62.54 23 ILE A O 11
ATOM 23776 N N . CYS A 1 24 ? -7.113 9.230 -6.212 1.00 4.42 24 CYS A N 11
ATOM 23777 C CA . CYS A 1 24 ? -5.896 8.779 -6.850 1.00 34.42 24 CYS A CA 11
ATOM 23778 C C . CYS A 1 24 ? -6.047 7.290 -7.195 1.00 41.44 24 CYS A C 11
ATOM 23779 O O . CYS A 1 24 ? -6.971 6.641 -6.702 1.00 52.11 24 CYS A O 11
ATOM 23786 N N . PRO A 1 25 ? -5.231 6.765 -8.141 1.00 40.31 25 PRO A N 11
ATOM 23787 C CA . PRO A 1 25 ? -5.315 5.358 -8.595 1.00 15.00 25 PRO A CA 11
ATOM 23788 C C . PRO A 1 25 ? -5.214 4.319 -7.457 1.00 40.13 25 PRO A C 11
ATOM 23789 O O . PRO A 1 25 ? -4.209 4.269 -6.741 1.00 71.13 25 PRO A O 11
ATOM 23800 N N . PRO A 1 26 ? -6.263 3.483 -7.281 1.00 11.40 26 PRO A N 11
ATOM 23801 C CA . PRO A 1 26 ? -6.266 2.423 -6.275 1.00 42.23 26 PRO A CA 11
ATOM 23802 C C . PRO A 1 26 ? -5.338 1.278 -6.685 1.00 24.14 26 PRO A C 11
ATOM 23803 O O . PRO A 1 26 ? -5.479 0.703 -7.781 1.00 31.32 26 PRO A O 11
ATOM 23814 N N . MET A 1 27 ? -4.419 0.944 -5.821 1.00 3.31 27 MET A N 11
ATOM 23815 C CA . MET A 1 27 ? -3.417 -0.055 -6.103 1.00 70.40 27 MET A CA 11
ATOM 23816 C C . MET A 1 27 ? -3.841 -1.354 -5.414 1.00 14.43 27 MET A C 11
ATOM 23817 O O . MET A 1 27 ? -4.152 -1.349 -4.225 1.00 20.44 27 MET A O 11
ATOM 23831 N N . VAL A 1 28 ? -3.878 -2.443 -6.147 1.00 72.03 28 VAL A N 11
ATOM 23832 C CA . VAL A 1 28 ? -4.362 -3.721 -5.605 1.00 21.13 28 VAL A CA 11
ATOM 23833 C C . VAL A 1 28 ? -3.338 -4.819 -5.898 1.00 22.23 28 VAL A C 11
ATOM 23834 O O . VAL A 1 28 ? -2.887 -4.950 -7.042 1.00 44.31 28 VAL A O 11
ATOM 23847 N N . ILE A 1 29 ? -2.952 -5.577 -4.880 1.00 53.20 29 ILE A N 11
ATOM 23848 C CA . ILE A 1 29 ? -1.999 -6.681 -5.040 1.00 34.44 29 ILE A CA 11
ATOM 23849 C C . ILE A 1 29 ? -2.490 -7.930 -4.304 1.00 74.43 29 ILE A C 11
ATOM 23850 O O . ILE A 1 29 ? -2.461 -7.996 -3.066 1.00 74.22 29 ILE A O 11
ATOM 23866 N N . GLY A 1 30 ? -2.946 -8.906 -5.049 1.00 61.22 30 GLY A N 11
ATOM 23867 C CA . GLY A 1 30 ? -3.377 -10.132 -4.437 1.00 30.12 30 GLY A CA 11
ATOM 23868 C C . GLY A 1 30 ? -2.383 -11.233 -4.623 1.00 23.44 30 GLY A C 11
ATOM 23869 O O . GLY A 1 30 ? -2.537 -12.079 -5.509 1.00 2.14 30 GLY A O 11
ATOM 23873 N N . ASP A 1 31 ? -1.357 -11.222 -3.779 1.00 13.23 31 ASP A N 11
ATOM 23874 C CA . ASP A 1 31 ? -0.282 -12.246 -3.804 1.00 34.32 31 ASP A CA 11
ATOM 23875 C C . ASP A 1 31 ? 0.637 -12.121 -2.555 1.00 23.50 31 ASP A C 11
ATOM 23876 O O . ASP A 1 31 ? 1.811 -12.469 -2.578 1.00 2.11 31 ASP A O 11
ATOM 23885 N N . ARG A 1 32 ? 0.084 -11.686 -1.449 1.00 72.21 32 ARG A N 11
ATOM 23886 C CA . ARG A 1 32 ? 0.862 -11.509 -0.232 1.00 4.14 32 ARG A CA 11
ATOM 23887 C C . ARG A 1 32 ? 0.202 -12.302 0.847 1.00 63.04 32 ARG A C 11
ATOM 23888 O O . ARG A 1 32 ? -0.992 -12.246 0.967 1.00 44.44 32 ARG A O 11
ATOM 23909 N N . SER A 1 33 ? 0.944 -13.050 1.611 1.00 35.34 33 SER A N 11
ATOM 23910 C CA . SER A 1 33 ? 0.354 -13.859 2.623 1.00 12.21 33 SER A CA 11
ATOM 23911 C C . SER A 1 33 ? 0.134 -13.060 3.875 1.00 15.11 33 SER A C 11
ATOM 23912 O O . SER A 1 33 ? 0.817 -12.096 4.093 1.00 21.13 33 SER A O 11
ATOM 23920 N N . TYR A 1 34 ? -0.810 -13.481 4.677 1.00 60.10 34 TYR A N 11
ATOM 23921 C CA . TYR A 1 34 ? -1.280 -12.750 5.870 1.00 22.00 34 TYR A CA 11
ATOM 23922 C C . TYR A 1 34 ? -0.162 -12.282 6.760 1.00 31.13 34 TYR A C 11
ATOM 23923 O O . TYR A 1 34 ? -0.039 -11.085 7.070 1.00 2.34 34 TYR A O 11
ATOM 23941 N N . ASP A 1 35 ? 0.654 -13.201 7.125 1.00 40.33 35 ASP A N 11
ATOM 23942 C CA . ASP A 1 35 ? 1.711 -12.931 8.074 1.00 41.42 35 ASP A CA 11
ATOM 23943 C C . ASP A 1 35 ? 2.766 -12.058 7.470 1.00 2.52 35 ASP A C 11
ATOM 23944 O O . ASP A 1 35 ? 3.301 -11.175 8.132 1.00 11.33 35 ASP A O 11
ATOM 23953 N N . ILE A 1 36 ? 3.016 -12.252 6.200 1.00 44.52 36 ILE A N 11
ATOM 23954 C CA . ILE A 1 36 ? 4.012 -11.480 5.516 1.00 23.24 36 ILE A CA 11
ATOM 23955 C C . ILE A 1 36 ? 3.469 -10.088 5.225 1.00 1.35 36 ILE A C 11
ATOM 23956 O O . ILE A 1 36 ? 4.180 -9.090 5.373 1.00 21.54 36 ILE A O 11
ATOM 23972 N N . ALA A 1 37 ? 2.187 -10.030 4.876 1.00 43.31 37 ALA A N 11
ATOM 23973 C CA . ALA A 1 37 ? 1.519 -8.802 4.548 1.00 30.21 37 ALA A CA 11
ATOM 23974 C C . ALA A 1 37 ? 1.517 -7.877 5.727 1.00 24.54 37 ALA A C 11
ATOM 23975 O O . ALA A 1 37 ? 1.845 -6.715 5.592 1.00 32.25 37 ALA A O 11
ATOM 23982 N N . MET A 1 38 ? 1.206 -8.403 6.902 1.00 65.01 38 MET A N 11
ATOM 23983 C CA . MET A 1 38 ? 1.168 -7.566 8.081 1.00 52.33 38 MET A CA 11
ATOM 23984 C C . MET A 1 38 ? 2.560 -7.058 8.424 1.00 65.52 38 MET A C 11
ATOM 23985 O O . MET A 1 38 ? 2.729 -5.893 8.765 1.00 33.22 38 MET A O 11
ATOM 23999 N N . GLU A 1 39 ? 3.560 -7.902 8.253 1.00 23.42 39 GLU A N 11
ATOM 24000 C CA . GLU A 1 39 ? 4.918 -7.502 8.553 1.00 62.25 39 GLU A CA 11
ATOM 24001 C C . GLU A 1 39 ? 5.416 -6.448 7.593 1.00 14.33 39 GLU A C 11
ATOM 24002 O O . GLU A 1 39 ? 6.088 -5.493 8.001 1.00 65.13 39 GLU A O 11
ATOM 24014 N N . ILE A 1 40 ? 5.086 -6.589 6.325 1.00 31.45 40 ILE A N 11
ATOM 24015 C CA . ILE A 1 40 ? 5.526 -5.619 5.372 1.00 35.12 40 ILE A CA 11
ATOM 24016 C C . ILE A 1 40 ? 4.744 -4.320 5.524 1.00 32.12 40 ILE A C 11
ATOM 24017 O O . ILE A 1 40 ? 5.328 -3.251 5.478 1.00 11.44 40 ILE A O 11
ATOM 24033 N N . VAL A 1 41 ? 3.440 -4.416 5.803 1.00 0.12 41 VAL A N 11
ATOM 24034 C CA . VAL A 1 41 ? 2.614 -3.224 5.980 1.00 21.41 41 VAL A CA 11
ATOM 24035 C C . VAL A 1 41 ? 3.086 -2.434 7.187 1.00 24.54 41 VAL A C 11
ATOM 24036 O O . VAL A 1 41 ? 3.185 -1.221 7.131 1.00 12.11 41 VAL A O 11
ATOM 24049 N N . ASN A 1 42 ? 3.461 -3.133 8.247 1.00 34.21 42 ASN A N 11
ATOM 24050 C CA . ASN A 1 42 ? 3.965 -2.473 9.447 1.00 32.24 42 ASN A CA 11
ATOM 24051 C C . ASN A 1 42 ? 5.358 -1.879 9.227 1.00 62.23 42 ASN A C 11
ATOM 24052 O O . ASN A 1 42 ? 5.812 -1.026 9.990 1.00 23.12 42 ASN A O 11
ATOM 24063 N N . GLY A 1 43 ? 6.023 -2.318 8.174 1.00 74.53 43 GLY A N 11
ATOM 24064 C CA . GLY A 1 43 ? 7.282 -1.743 7.793 1.00 3.11 43 GLY A CA 11
ATOM 24065 C C . GLY A 1 43 ? 7.060 -0.521 6.941 1.00 2.45 43 GLY A C 11
ATOM 24066 O O . GLY A 1 43 ? 7.687 0.516 7.157 1.00 20.01 43 GLY A O 11
ATOM 24070 N N . VAL A 1 44 ? 6.118 -0.636 5.996 1.00 30.44 44 VAL A N 11
ATOM 24071 C CA . VAL A 1 44 ? 5.727 0.473 5.118 1.00 3.53 44 VAL A CA 11
ATOM 24072 C C . VAL A 1 44 ? 5.212 1.613 5.996 1.00 62.15 44 VAL A C 11
ATOM 24073 O O . VAL A 1 44 ? 5.491 2.779 5.763 1.00 5.33 44 VAL A O 11
ATOM 24086 N N . ASP A 1 45 ? 4.502 1.211 7.032 1.00 43.01 45 ASP A N 11
ATOM 24087 C CA . ASP A 1 45 ? 3.937 2.072 8.079 1.00 53.50 45 ASP A CA 11
ATOM 24088 C C . ASP A 1 45 ? 4.981 2.984 8.648 1.00 22.32 45 ASP A C 11
ATOM 24089 O O . ASP A 1 45 ? 4.798 4.201 8.690 1.00 43.45 45 ASP A O 11
ATOM 24098 N N . ARG A 1 46 ? 6.099 2.402 9.019 1.00 64.14 46 ARG A N 11
ATOM 24099 C CA . ARG A 1 46 ? 7.163 3.153 9.633 1.00 73.32 46 ARG A CA 11
ATOM 24100 C C . ARG A 1 46 ? 7.740 4.109 8.607 1.00 21.21 46 ARG A C 11
ATOM 24101 O O . ARG A 1 46 ? 8.043 5.242 8.920 1.00 2.23 46 ARG A O 11
ATOM 24122 N N . VAL A 1 47 ? 7.835 3.649 7.376 1.00 2.22 47 VAL A N 11
ATOM 24123 C CA . VAL A 1 47 ? 8.351 4.467 6.291 1.00 72.23 47 VAL A CA 11
ATOM 24124 C C . VAL A 1 47 ? 7.459 5.692 6.065 1.00 23.32 47 VAL A C 11
ATOM 24125 O O . VAL A 1 47 ? 7.948 6.813 5.971 1.00 35.13 47 VAL A O 11
ATOM 24138 N N . ILE A 1 48 ? 6.160 5.484 6.043 1.00 73.22 48 ILE A N 11
ATOM 24139 C CA . ILE A 1 48 ? 5.220 6.564 5.798 1.00 23.13 48 ILE A CA 11
ATOM 24140 C C . ILE A 1 48 ? 5.197 7.526 6.979 1.00 51.53 48 ILE A C 11
ATOM 24141 O O . ILE A 1 48 ? 5.151 8.731 6.804 1.00 23.32 48 ILE A O 11
ATOM 24157 N N . LYS A 1 49 ? 5.287 6.992 8.153 1.00 4.12 49 LYS A N 11
ATOM 24158 C CA . LYS A 1 49 ? 5.217 7.785 9.347 1.00 71.20 49 LYS A CA 11
ATOM 24159 C C . LYS A 1 49 ? 6.562 8.494 9.662 1.00 74.44 49 LYS A C 11
ATOM 24160 O O . LYS A 1 49 ? 6.621 9.419 10.467 1.00 41.12 49 LYS A O 11
ATOM 24179 N N . ALA A 1 50 ? 7.623 8.074 9.015 1.00 21.22 50 ALA A N 11
ATOM 24180 C CA . ALA A 1 50 ? 8.903 8.700 9.214 1.00 43.31 50 ALA A CA 11
ATOM 24181 C C . ALA A 1 50 ? 9.254 9.655 8.080 1.00 43.31 50 ALA A C 11
ATOM 24182 O O . ALA A 1 50 ? 9.811 10.730 8.315 1.00 2.31 50 ALA A O 11
ATOM 24189 N N . SER A 1 51 ? 8.915 9.279 6.855 1.00 35.52 51 SER A N 11
ATOM 24190 C CA . SER A 1 51 ? 9.271 10.070 5.710 1.00 35.32 51 SER A CA 11
ATOM 24191 C C . SER A 1 51 ? 8.236 11.173 5.482 1.00 35.44 51 SER A C 11
ATOM 24192 O O . SER A 1 51 ? 8.471 12.144 4.749 1.00 34.04 51 SER A O 11
ATOM 24200 N N . PHE A 1 52 ? 7.104 11.040 6.142 1.00 64.14 52 PHE A N 11
ATOM 24201 C CA . PHE A 1 52 ? 6.002 11.938 5.988 1.00 62.44 52 PHE A CA 11
ATOM 24202 C C . PHE A 1 52 ? 5.391 12.146 7.349 1.00 54.52 52 PHE A C 11
ATOM 24203 O O . PHE A 1 52 ? 5.899 11.643 8.341 1.00 13.12 52 PHE A O 11
ATOM 24220 N N . ASN A 1 53 ? 4.322 12.865 7.385 1.00 63.41 53 ASN A N 11
ATOM 24221 C CA . ASN A 1 53 ? 3.575 13.075 8.585 1.00 54.43 53 ASN A CA 11
ATOM 24222 C C . ASN A 1 53 ? 2.331 12.252 8.435 1.00 32.20 53 ASN A C 11
ATOM 24223 O O . ASN A 1 53 ? 1.411 12.640 7.698 1.00 41.14 53 ASN A O 11
ATOM 24234 N N . ALA A 1 54 ? 2.310 11.108 9.042 1.00 53.53 54 ALA A N 11
ATOM 24235 C CA . ALA A 1 54 ? 1.215 10.224 8.876 1.00 51.34 54 ALA A CA 11
ATOM 24236 C C . ALA A 1 54 ? 0.676 9.748 10.189 1.00 12.30 54 ALA A C 11
ATOM 24237 O O . ALA A 1 54 ? 1.426 9.394 11.093 1.00 1.22 54 ALA A O 11
ATOM 24244 N N . SER A 1 55 ? -0.603 9.748 10.277 1.00 54.51 55 SER A N 11
ATOM 24245 C CA . SER A 1 55 ? -1.311 9.243 11.395 1.00 71.03 55 SER A CA 11
ATOM 24246 C C . SER A 1 55 ? -2.147 8.065 10.920 1.00 41.50 55 SER A C 11
ATOM 24247 O O . SER A 1 55 ? -2.876 8.175 9.928 1.00 63.42 55 SER A O 11
ATOM 24255 N N . VAL A 1 56 ? -2.031 6.947 11.565 1.00 4.41 56 VAL A N 11
ATOM 24256 C CA . VAL A 1 56 ? -2.739 5.791 11.115 1.00 23.34 56 VAL A CA 11
ATOM 24257 C C . VAL A 1 56 ? -3.998 5.539 11.944 1.00 72.22 56 VAL A C 11
ATOM 24258 O O . VAL A 1 56 ? -3.938 5.362 13.160 1.00 51.15 56 VAL A O 11
ATOM 24271 N N . GLU A 1 57 ? -5.128 5.566 11.304 1.00 24.12 57 GLU A N 11
ATOM 24272 C CA . GLU A 1 57 ? -6.346 5.161 11.950 1.00 35.24 57 GLU A CA 11
ATOM 24273 C C . GLU A 1 57 ? -6.553 3.716 11.568 1.00 22.11 57 GLU A C 11
ATOM 24274 O O . GLU A 1 57 ? -6.809 3.412 10.406 1.00 22.42 57 GLU A O 11
ATOM 24286 N N . GLU A 1 58 ? -6.426 2.829 12.493 1.00 12.10 58 GLU A N 11
ATOM 24287 C CA . GLU A 1 58 ? -6.550 1.441 12.168 1.00 4.04 58 GLU A CA 11
ATOM 24288 C C . GLU A 1 58 ? -7.886 0.870 12.588 1.00 30.04 58 GLU A C 11
ATOM 24289 O O . GLU A 1 58 ? -8.191 0.716 13.781 1.00 23.43 58 GLU A O 11
ATOM 24301 N N . LEU A 1 59 ? -8.685 0.607 11.591 1.00 34.20 59 LEU A N 11
ATOM 24302 C CA . LEU A 1 59 ? -10.023 0.108 11.729 1.00 13.32 59 LEU A CA 11
ATOM 24303 C C . LEU A 1 59 ? -10.087 -1.316 11.207 1.00 22.21 59 LEU A C 11
ATOM 24304 O O . LEU A 1 59 ? -9.089 -1.871 10.706 1.00 63.20 59 LEU A O 11
ATOM 24320 N N . GLU A 1 60 ? -11.229 -1.898 11.320 1.00 53.32 60 GLU A N 11
ATOM 24321 C CA . GLU A 1 60 ? -11.468 -3.211 10.838 1.00 63.45 60 GLU A CA 11
ATOM 24322 C C . GLU A 1 60 ? -12.055 -3.110 9.439 1.00 34.53 60 GLU A C 11
ATOM 24323 O O . GLU A 1 60 ? -12.530 -2.045 9.030 1.00 41.00 60 GLU A O 11
ATOM 24335 N N . GLY A 1 61 ? -11.997 -4.173 8.720 1.00 43.31 61 GLY A N 11
ATOM 24336 C CA . GLY A 1 61 ? -12.528 -4.196 7.391 1.00 54.15 61 GLY A CA 11
ATOM 24337 C C . GLY A 1 61 ? -13.849 -4.909 7.369 1.00 31.22 61 GLY A C 11
ATOM 24338 O O . GLY A 1 61 ? -14.289 -5.415 8.414 1.00 13.14 61 GLY A O 11
ATOM 24342 N N . GLU A 1 62 ? -14.492 -4.945 6.214 1.00 54.34 62 GLU A N 11
ATOM 24343 C CA . GLU A 1 62 ? -15.748 -5.665 6.043 1.00 51.24 62 GLU A CA 11
ATOM 24344 C C . GLU A 1 62 ? -15.523 -7.165 6.225 1.00 61.04 62 GLU A C 11
ATOM 24345 O O . GLU A 1 62 ? -14.420 -7.598 6.477 1.00 60.50 62 GLU A O 11
ATOM 24357 N N . ASP A 1 63 ? -16.571 -7.935 6.087 1.00 15.32 63 ASP A N 11
ATOM 24358 C CA . ASP A 1 63 ? -16.510 -9.404 6.193 1.00 24.32 63 ASP A CA 11
ATOM 24359 C C . ASP A 1 63 ? -15.436 -10.033 5.294 1.00 74.40 63 ASP A C 11
ATOM 24360 O O . ASP A 1 63 ? -14.863 -11.070 5.616 1.00 52.24 63 ASP A O 11
ATOM 24369 N N . CYS A 1 64 ? -15.199 -9.411 4.176 1.00 73.42 64 CYS A N 11
ATOM 24370 C CA . CYS A 1 64 ? -14.235 -9.878 3.202 1.00 74.23 64 CYS A CA 11
ATOM 24371 C C . CYS A 1 64 ? -12.811 -9.332 3.504 1.00 1.25 64 CYS A C 11
ATOM 24372 O O . CYS A 1 64 ? -11.797 -9.865 3.020 1.00 34.12 64 CYS A O 11
ATOM 24379 N N . ASP A 1 65 ? -12.736 -8.317 4.349 1.00 43.33 65 ASP A N 11
ATOM 24380 C CA . ASP A 1 65 ? -11.481 -7.699 4.709 1.00 65.22 65 ASP A CA 11
ATOM 24381 C C . ASP A 1 65 ? -11.086 -8.104 6.093 1.00 14.33 65 ASP A C 11
ATOM 24382 O O . ASP A 1 65 ? -11.917 -8.514 6.898 1.00 51.40 65 ASP A O 11
ATOM 24391 N N . VAL A 1 66 ? -9.833 -8.029 6.379 1.00 34.23 66 VAL A N 11
ATOM 24392 C CA . VAL A 1 66 ? -9.362 -8.386 7.686 1.00 34.01 66 VAL A CA 11
ATOM 24393 C C . VAL A 1 66 ? -8.841 -7.179 8.449 1.00 63.05 66 VAL A C 11
ATOM 24394 O O . VAL A 1 66 ? -9.007 -7.081 9.664 1.00 74.30 66 VAL A O 11
ATOM 24407 N N . LEU A 1 67 ? -8.293 -6.235 7.749 1.00 3.02 67 LEU A N 11
ATOM 24408 C CA . LEU A 1 67 ? -7.703 -5.071 8.419 1.00 42.14 67 LEU A CA 11
ATOM 24409 C C . LEU A 1 67 ? -7.782 -3.875 7.520 1.00 53.01 67 LEU A C 11
ATOM 24410 O O . LEU A 1 67 ? -7.591 -4.011 6.330 1.00 12.31 67 LEU A O 11
ATOM 24426 N N . TYR A 1 68 ? -8.111 -2.732 8.070 1.00 34.35 68 TYR A N 11
ATOM 24427 C CA . TYR A 1 68 ? -8.232 -1.519 7.299 1.00 31.24 68 TYR A CA 11
ATOM 24428 C C . TYR A 1 68 ? -7.451 -0.388 7.998 1.00 73.33 68 TYR A C 11
ATOM 24429 O O . TYR A 1 68 ? -7.894 0.149 9.006 1.00 51.22 68 TYR A O 11
ATOM 24447 N N . ARG A 1 69 ? -6.309 -0.041 7.494 1.00 5.44 69 ARG A N 11
ATOM 24448 C CA . ARG A 1 69 ? -5.533 1.021 8.085 1.00 33.13 69 ARG A CA 11
ATOM 24449 C C . ARG A 1 69 ? -5.660 2.250 7.213 1.00 55.21 69 ARG A C 11
ATOM 24450 O O . ARG A 1 69 ? -5.277 2.236 6.047 1.00 45.04 69 ARG A O 11
ATOM 24471 N N . LYS A 1 70 ? -6.226 3.275 7.752 1.00 61.13 70 LYS A N 11
ATOM 24472 C CA . LYS A 1 70 ? -6.380 4.513 7.053 1.00 54.23 70 LYS A CA 11
ATOM 24473 C C . LYS A 1 70 ? -5.270 5.430 7.497 1.00 13.33 70 LYS A C 11
ATOM 24474 O O . LYS A 1 70 ? -5.239 5.853 8.640 1.00 52.41 70 LYS A O 11
ATOM 24493 N N . TYR A 1 71 ? -4.371 5.693 6.648 1.00 0.12 71 TYR A N 11
ATOM 24494 C CA . TYR A 1 71 ? -3.302 6.576 6.966 1.00 21.10 71 TYR A CA 11
ATOM 24495 C C . TYR A 1 71 ? -3.638 7.973 6.497 1.00 64.50 71 TYR A C 11
ATOM 24496 O O . TYR A 1 71 ? -3.944 8.177 5.328 1.00 33.04 71 TYR A O 11
ATOM 24514 N N . THR A 1 72 ? -3.623 8.898 7.396 1.00 14.02 72 THR A N 11
ATOM 24515 C CA . THR A 1 72 ? -3.850 10.273 7.075 1.00 21.01 72 THR A CA 11
ATOM 24516 C C . THR A 1 72 ? -2.479 10.928 6.861 1.00 3.43 72 THR A C 11
ATOM 24517 O O . THR A 1 72 ? -1.606 10.875 7.732 1.00 65.20 72 THR A O 11
ATOM 24528 N N . LEU A 1 73 ? -2.292 11.487 5.702 1.00 61.31 73 LEU A N 11
ATOM 24529 C CA . LEU A 1 73 ? -1.018 12.014 5.266 1.00 32.52 73 LEU A CA 11
ATOM 24530 C C . LEU A 1 73 ? -0.975 13.523 5.141 1.00 11.11 73 LEU A C 11
ATOM 24531 O O . LEU A 1 73 ? -1.884 14.158 4.598 1.00 51.11 73 LEU A O 11
ATOM 24547 N N . GLU A 1 74 ? 0.106 14.052 5.618 1.00 50.11 74 GLU A N 11
ATOM 24548 C CA . GLU A 1 74 ? 0.511 15.423 5.471 1.00 74.52 74 GLU A CA 11
ATOM 24549 C C . GLU A 1 74 ? 1.971 15.384 5.073 1.00 72.20 74 GLU A C 11
ATOM 24550 O O . GLU A 1 74 ? 2.754 14.574 5.592 1.00 54.23 74 GLU A O 11
ATOM 24562 N N . LYS A 1 75 ? 2.310 16.166 4.132 1.00 34.54 75 LYS A N 11
ATOM 24563 C CA . LYS A 1 75 ? 3.673 16.311 3.689 1.00 71.51 75 LYS A CA 11
ATOM 24564 C C . LYS A 1 75 ? 3.830 17.790 3.434 1.00 52.51 75 LYS A C 11
ATOM 24565 O O . LYS A 1 75 ? 2.829 18.484 3.520 1.00 63.11 75 LYS A O 11
ATOM 24584 N N . GLU A 1 76 ? 5.046 18.263 3.150 1.00 13.23 76 GLU A N 11
ATOM 24585 C CA . GLU A 1 76 ? 5.322 19.672 2.806 1.00 64.12 76 GLU A CA 11
ATOM 24586 C C . GLU A 1 76 ? 4.341 20.239 1.749 1.00 74.14 76 GLU A C 11
ATOM 24587 O O . GLU A 1 76 ? 4.551 20.123 0.529 1.00 61.41 76 GLU A O 11
ATOM 24599 N N . GLY A 1 77 ? 3.234 20.756 2.234 1.00 61.24 77 GLY A N 11
ATOM 24600 C CA . GLY A 1 77 ? 2.247 21.360 1.391 1.00 3.45 77 GLY A CA 11
ATOM 24601 C C . GLY A 1 77 ? 1.416 20.339 0.652 1.00 14.02 77 GLY A C 11
ATOM 24602 O O . GLY A 1 77 ? 0.787 20.658 -0.364 1.00 60.03 77 GLY A O 11
ATOM 24606 N N . LYS A 1 78 ? 1.413 19.116 1.136 1.00 42.33 78 LYS A N 11
ATOM 24607 C CA . LYS A 1 78 ? 0.665 18.057 0.494 1.00 62.54 78 LYS A CA 11
ATOM 24608 C C . LYS A 1 78 ? -0.189 17.427 1.555 1.00 14.22 78 LYS A C 11
ATOM 24609 O O . LYS A 1 78 ? 0.151 17.506 2.749 1.00 20.40 78 LYS A O 11
ATOM 24628 N N . LYS A 1 79 ? -1.253 16.803 1.159 1.00 31.11 79 LYS A N 11
ATOM 24629 C CA . LYS A 1 79 ? -2.164 16.196 2.090 1.00 43.40 79 LYS A CA 11
ATOM 24630 C C . LYS A 1 79 ? -2.960 15.095 1.409 1.00 25.02 79 LYS A C 11
ATOM 24631 O O . LYS A 1 79 ? -3.343 15.231 0.250 1.00 50.20 79 LYS A O 11
ATOM 24650 N N . GLY A 1 80 ? -3.185 14.012 2.110 1.00 71.12 80 GLY A N 11
ATOM 24651 C CA . GLY A 1 80 ? -3.942 12.921 1.537 1.00 3.22 80 GLY A CA 11
ATOM 24652 C C . GLY A 1 80 ? -4.303 11.861 2.530 1.00 41.21 80 GLY A C 11
ATOM 24653 O O . GLY A 1 80 ? -3.984 11.968 3.687 1.00 13.23 80 GLY A O 11
ATOM 24657 N N . ILE A 1 81 ? -5.022 10.891 2.080 1.00 43.11 81 ILE A N 11
ATOM 24658 C CA . ILE A 1 81 ? -5.402 9.729 2.857 1.00 75.12 81 ILE A CA 11
ATOM 24659 C C . ILE A 1 81 ? -4.915 8.514 2.083 1.00 11.04 81 ILE A C 11
ATOM 24660 O O . ILE A 1 81 ? -4.710 8.599 0.864 1.00 23.04 81 ILE A O 11
ATOM 24676 N N . VAL A 1 82 ? -4.619 7.453 2.782 1.00 14.21 82 VAL A N 11
ATOM 24677 C CA . VAL A 1 82 ? -4.283 6.203 2.169 1.00 44.33 82 VAL A CA 11
ATOM 24678 C C . VAL A 1 82 ? -5.046 5.089 2.896 1.00 63.25 82 VAL A C 11
ATOM 24679 O O . VAL A 1 82 ? -4.772 4.797 4.072 1.00 54.21 82 VAL A O 11
ATOM 24692 N N . HIS A 1 83 ? -6.008 4.514 2.235 1.00 45.24 83 HIS A N 11
ATOM 24693 C CA . HIS A 1 83 ? -6.767 3.407 2.777 1.00 3.25 83 HIS A CA 11
ATOM 24694 C C . HIS A 1 83 ? -6.087 2.092 2.415 1.00 63.22 83 HIS A C 11
ATOM 24695 O O . HIS A 1 83 ? -6.145 1.650 1.264 1.00 72.23 83 HIS A O 11
ATOM 24709 N N . VAL A 1 84 ? -5.422 1.490 3.370 1.00 4.01 84 VAL A N 11
ATOM 24710 C CA . VAL A 1 84 ? -4.762 0.212 3.155 1.00 4.33 84 VAL A CA 11
ATOM 24711 C C . VAL A 1 84 ? -5.583 -0.869 3.828 1.00 72.22 84 VAL A C 11
ATOM 24712 O O . VAL A 1 84 ? -5.632 -0.934 5.044 1.00 53.42 84 VAL A O 11
ATOM 24725 N N . LYS A 1 85 ? -6.216 -1.703 3.072 1.00 13.55 85 LYS A N 11
ATOM 24726 C CA . LYS A 1 85 ? -7.013 -2.746 3.658 1.00 42.41 85 LYS A CA 11
ATOM 24727 C C . LYS A 1 85 ? -6.533 -4.107 3.168 1.00 31.24 85 LYS A C 11
ATOM 24728 O O . LYS A 1 85 ? -6.094 -4.244 2.013 1.00 52.05 85 LYS A O 11
ATOM 24747 N N . LEU A 1 86 ? -6.582 -5.094 4.030 1.00 22.11 86 LEU A N 11
ATOM 24748 C CA . LEU A 1 86 ? -6.118 -6.412 3.695 1.00 2.43 86 LEU A CA 11
ATOM 24749 C C . LEU A 1 86 ? -7.324 -7.269 3.501 1.00 25.14 86 LEU A C 11
ATOM 24750 O O . LEU A 1 86 ? -8.039 -7.562 4.461 1.00 15.31 86 LEU A O 11
ATOM 24766 N N . ARG A 1 87 ? -7.569 -7.630 2.298 1.00 0.52 87 ARG A N 11
ATOM 24767 C CA . ARG A 1 87 ? -8.704 -8.411 1.946 1.00 21.03 87 ARG A CA 11
ATOM 24768 C C . ARG A 1 87 ? -8.272 -9.853 1.827 1.00 31.55 87 ARG A C 11
ATOM 24769 O O . ARG A 1 87 ? -7.175 -10.130 1.398 1.00 51.23 87 ARG A O 11
ATOM 24790 N N . LYS A 1 88 ? -9.080 -10.753 2.261 1.00 43.41 88 LYS A N 11
ATOM 24791 C CA . LYS A 1 88 ? -8.726 -12.157 2.178 1.00 22.02 88 LYS A CA 11
ATOM 24792 C C . LYS A 1 88 ? -9.103 -12.714 0.786 1.00 64.24 88 LYS A C 11
ATOM 24793 O O . LYS A 1 88 ? -10.294 -12.828 0.460 1.00 51.30 88 LYS A O 11
ATOM 24812 N N . ILE A 1 89 ? -8.108 -13.047 -0.038 1.00 12.01 89 ILE A N 11
ATOM 24813 C CA . ILE A 1 89 ? -8.395 -13.618 -1.350 1.00 34.45 89 ILE A CA 11
ATOM 24814 C C . ILE A 1 89 ? -8.844 -15.067 -1.174 1.00 53.12 89 ILE A C 11
ATOM 24815 O O . ILE A 1 89 ? -8.083 -15.943 -0.773 1.00 71.51 89 ILE A O 11
ATOM 24831 N N . THR A 1 90 ? -10.077 -15.292 -1.465 1.00 62.35 90 THR A N 11
ATOM 24832 C CA . THR A 1 90 ? -10.716 -16.531 -1.206 1.00 65.33 90 THR A CA 11
ATOM 24833 C C . THR A 1 90 ? -11.515 -16.873 -2.468 1.00 53.50 90 THR A C 11
ATOM 24834 O O . THR A 1 90 ? -11.450 -16.136 -3.438 1.00 21.01 90 THR A O 11
ATOM 24845 N N . GLU A 1 91 ? -12.245 -17.965 -2.486 1.00 55.23 91 GLU A N 11
ATOM 24846 C CA . GLU A 1 91 ? -13.157 -18.209 -3.603 1.00 64.32 91 GLU A CA 11
ATOM 24847 C C . GLU A 1 91 ? -14.438 -17.414 -3.380 1.00 54.40 91 GLU A C 11
ATOM 24848 O O . GLU A 1 91 ? -15.255 -17.218 -4.273 1.00 4.31 91 GLU A O 11
ATOM 24860 N N . ASN A 1 92 ? -14.565 -16.944 -2.163 1.00 44.43 92 ASN A N 11
ATOM 24861 C CA . ASN A 1 92 ? -15.649 -16.064 -1.744 1.00 70.42 92 ASN A CA 11
ATOM 24862 C C . ASN A 1 92 ? -15.327 -14.642 -2.210 1.00 71.25 92 ASN A C 11
ATOM 24863 O O . ASN A 1 92 ? -16.204 -13.878 -2.596 1.00 51.41 92 ASN A O 11
ATOM 24874 N N . CYS A 1 93 ? -14.045 -14.330 -2.218 1.00 74.24 93 CYS A N 11
ATOM 24875 C CA . CYS A 1 93 ? -13.557 -13.029 -2.592 1.00 3.52 93 CYS A CA 11
ATOM 24876 C C . CYS A 1 93 ? -12.444 -13.156 -3.630 1.00 14.41 93 CYS A C 11
ATOM 24877 O O . CYS A 1 93 ? -11.286 -13.376 -3.265 1.00 71.23 93 CYS A O 11
ATOM 24884 N N . PRO A 1 94 ? -12.778 -13.070 -4.926 1.00 14.50 94 PRO A N 11
ATOM 24885 C CA . PRO A 1 94 ? -11.789 -13.186 -6.006 1.00 33.02 94 PRO A CA 11
ATOM 24886 C C . PRO A 1 94 ? -10.917 -11.916 -6.141 1.00 51.52 94 PRO A C 11
ATOM 24887 O O . PRO A 1 94 ? -11.354 -10.815 -5.765 1.00 41.24 94 PRO A O 11
ATOM 24898 N N . PRO A 1 95 ? -9.677 -12.052 -6.661 1.00 24.11 95 PRO A N 11
ATOM 24899 C CA . PRO A 1 95 ? -8.743 -10.926 -6.821 1.00 53.13 95 PRO A CA 11
ATOM 24900 C C . PRO A 1 95 ? -9.266 -9.896 -7.809 1.00 20.35 95 PRO A C 11
ATOM 24901 O O . PRO A 1 95 ? -9.814 -10.242 -8.864 1.00 14.44 95 PRO A O 11
ATOM 24912 N N . VAL A 1 96 ? -9.098 -8.654 -7.478 1.00 73.22 96 VAL A N 11
ATOM 24913 C CA . VAL A 1 96 ? -9.580 -7.590 -8.333 1.00 32.41 96 VAL A CA 11
ATOM 24914 C C . VAL A 1 96 ? -8.435 -7.107 -9.176 1.00 34.33 96 VAL A C 11
ATOM 24915 O O . VAL A 1 96 ? -7.265 -7.229 -8.793 1.00 12.42 96 VAL A O 11
ATOM 24928 N N . ASP A 1 97 ? -8.750 -6.590 -10.299 1.00 2.31 97 ASP A N 11
ATOM 24929 C CA . ASP A 1 97 ? -7.781 -6.118 -11.212 1.00 43.33 97 ASP A CA 11
ATOM 24930 C C . ASP A 1 97 ? -7.788 -4.606 -11.175 1.00 4.22 97 ASP A C 11
ATOM 24931 O O . ASP A 1 97 ? -8.615 -3.946 -11.823 1.00 71.14 97 ASP A O 11
ATOM 24940 N N . GLY A 1 98 ? -6.946 -4.073 -10.342 1.00 44.04 98 GLY A N 11
ATOM 24941 C CA . GLY A 1 98 ? -6.811 -2.644 -10.189 1.00 61.15 98 GLY A CA 11
ATOM 24942 C C . GLY A 1 98 ? -5.518 -2.205 -10.739 1.00 3.32 98 GLY A C 11
ATOM 24943 O O . GLY A 1 98 ? -5.019 -2.787 -11.696 1.00 12.45 98 GLY A O 11
ATOM 24947 N N . ASN A 1 99 ? -4.987 -1.178 -10.187 1.00 2.21 99 ASN A N 11
ATOM 24948 C CA . ASN A 1 99 ? -3.655 -0.766 -10.537 1.00 23.31 99 ASN A CA 11
ATOM 24949 C C . ASN A 1 99 ? -2.706 -1.751 -9.927 1.00 25.35 99 ASN A C 11
ATOM 24950 O O . ASN A 1 99 ? -2.703 -1.950 -8.701 1.00 5.42 99 ASN A O 11
ATOM 24961 N N . ARG A 1 100 ? -1.962 -2.422 -10.747 1.00 14.33 100 ARG A N 11
ATOM 24962 C CA . ARG A 1 100 ? -1.037 -3.374 -10.257 1.00 50.44 100 ARG A CA 11
ATOM 24963 C C . ARG A 1 100 ? 0.315 -2.725 -10.118 1.00 12.44 100 ARG A C 11
ATOM 24964 O O . ARG A 1 100 ? 0.870 -2.180 -11.075 1.00 15.34 100 ARG A O 11
ATOM 24985 N N . CYS A 1 101 ? 0.810 -2.758 -8.922 1.00 74.21 101 CYS A N 11
ATOM 24986 C CA . CYS A 1 101 ? 2.071 -2.163 -8.561 1.00 63.00 101 CYS A CA 11
ATOM 24987 C C . CYS A 1 101 ? 3.224 -2.940 -9.196 1.00 65.22 101 CYS A C 11
ATOM 24988 O O . CYS A 1 101 ? 3.086 -4.144 -9.491 1.00 22.03 101 CYS A O 11
ATOM 24995 N N . SER A 1 102 ? 4.323 -2.260 -9.461 1.00 51.04 102 SER A N 11
ATOM 24996 C CA . SER A 1 102 ? 5.492 -2.892 -10.006 1.00 10.22 102 SER A CA 11
ATOM 24997 C C . SER A 1 102 ? 6.218 -3.646 -8.878 1.00 3.04 102 SER A C 11
ATOM 24998 O O . SER A 1 102 ? 7.066 -3.087 -8.162 1.00 22.34 102 SER A O 11
ATOM 25006 N N . VAL A 1 103 ? 5.822 -4.883 -8.696 1.00 43.23 103 VAL A N 11
ATOM 25007 C CA . VAL A 1 103 ? 6.273 -5.701 -7.596 1.00 31.52 103 VAL A CA 11
ATOM 25008 C C . VAL A 1 103 ? 7.268 -6.754 -8.071 1.00 21.34 103 VAL A C 11
ATOM 25009 O O . VAL A 1 103 ? 7.174 -7.268 -9.192 1.00 32.15 103 VAL A O 11
ATOM 25022 N N . LEU A 1 104 ? 8.175 -7.080 -7.202 1.00 74.15 104 LEU A N 11
ATOM 25023 C CA . LEU A 1 104 ? 9.195 -8.080 -7.433 1.00 41.54 104 LEU A CA 11
ATOM 25024 C C . LEU A 1 104 ? 9.676 -8.559 -6.105 1.00 33.31 104 LEU A C 11
ATOM 25025 O O . LEU A 1 104 ? 9.507 -9.703 -5.718 1.00 64.04 104 LEU A O 11
ATOM 25041 N N . GLU A 1 105 ? 10.191 -7.637 -5.425 1.00 20.32 105 GLU A N 11
ATOM 25042 C CA . GLU A 1 105 ? 10.744 -7.762 -4.090 1.00 63.44 105 GLU A CA 11
ATOM 25043 C C . GLU A 1 105 ? 10.487 -6.472 -3.351 1.00 14.20 105 GLU A C 11
ATOM 25044 O O . GLU A 1 105 ? 10.154 -5.459 -3.998 1.00 42.31 105 GLU A O 11
ATOM 25056 N N . PHE A 1 106 ? 10.689 -6.497 -2.030 1.00 1.42 106 PHE A N 11
ATOM 25057 C CA . PHE A 1 106 ? 10.392 -5.367 -1.120 1.00 23.04 106 PHE A CA 11
ATOM 25058 C C . PHE A 1 106 ? 10.894 -4.047 -1.619 1.00 23.21 106 PHE A C 11
ATOM 25059 O O . PHE A 1 106 ? 10.136 -3.108 -1.693 1.00 1.31 106 PHE A O 11
ATOM 25076 N N . GLU A 1 107 ? 12.138 -4.002 -2.022 1.00 73.31 107 GLU A N 11
ATOM 25077 C CA . GLU A 1 107 ? 12.778 -2.759 -2.461 1.00 35.21 107 GLU A CA 11
ATOM 25078 C C . GLU A 1 107 ? 12.041 -2.118 -3.646 1.00 30.35 107 GLU A C 11
ATOM 25079 O O . GLU A 1 107 ? 12.017 -0.890 -3.794 1.00 23.10 107 GLU A O 11
ATOM 25091 N N . ARG A 1 108 ? 11.408 -2.930 -4.438 1.00 13.53 108 ARG A N 11
ATOM 25092 C CA . ARG A 1 108 ? 10.666 -2.441 -5.543 1.00 33.42 108 ARG A CA 11
ATOM 25093 C C . ARG A 1 108 ? 9.256 -2.086 -5.144 1.00 65.41 108 ARG A C 11
ATOM 25094 O O . ARG A 1 108 ? 8.745 -1.037 -5.546 1.00 20.22 108 ARG A O 11
ATOM 25115 N N . ASP A 1 109 ? 8.641 -2.898 -4.309 1.00 71.02 109 ASP A N 11
ATOM 25116 C CA . ASP A 1 109 ? 7.257 -2.634 -3.971 1.00 24.30 109 ASP A CA 11
ATOM 25117 C C . ASP A 1 109 ? 7.100 -1.531 -2.958 1.00 41.41 109 ASP A C 11
ATOM 25118 O O . ASP A 1 109 ? 6.132 -0.792 -3.010 1.00 73.30 109 ASP A O 11
ATOM 25127 N N . ILE A 1 110 ? 8.099 -1.344 -2.100 1.00 33.32 110 ILE A N 11
ATOM 25128 C CA . ILE A 1 110 ? 8.068 -0.234 -1.162 1.00 52.14 110 ILE A CA 11
ATOM 25129 C C . ILE A 1 110 ? 8.193 1.087 -1.929 1.00 41.55 110 ILE A C 11
ATOM 25130 O O . ILE A 1 110 ? 7.467 2.032 -1.655 1.00 72.02 110 ILE A O 11
ATOM 25146 N N . GLU A 1 111 ? 9.059 1.111 -2.950 1.00 53.33 111 GLU A N 11
ATOM 25147 C CA . GLU A 1 111 ? 9.277 2.315 -3.730 1.00 22.33 111 GLU A CA 11
ATOM 25148 C C . GLU A 1 111 ? 8.012 2.637 -4.503 1.00 20.33 111 GLU A C 11
ATOM 25149 O O . GLU A 1 111 ? 7.575 3.770 -4.546 1.00 60.33 111 GLU A O 11
ATOM 25161 N N . CYS A 1 112 ? 7.407 1.6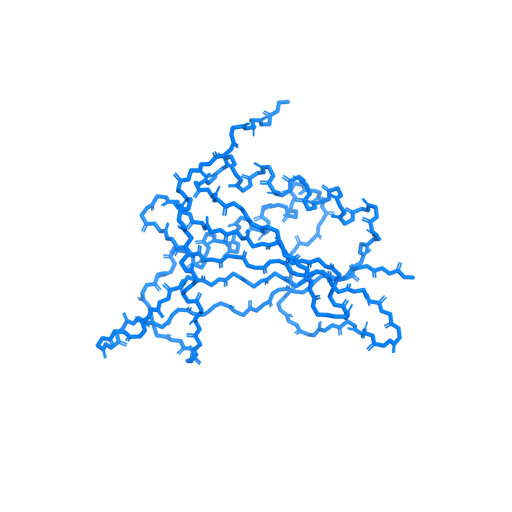09 -5.027 1.00 52.52 112 CYS A N 11
ATOM 25162 C CA . CYS A 1 112 ? 6.175 1.708 -5.776 1.00 3.12 112 CYS A CA 11
ATOM 25163 C C . CYS A 1 112 ? 5.012 2.206 -4.898 1.00 51.33 112 CYS A C 11
ATOM 25164 O O . CYS A 1 112 ? 4.237 3.076 -5.318 1.00 2.22 112 CYS A O 11
ATOM 25171 N N . ILE A 1 113 ? 4.925 1.705 -3.676 1.00 43.43 113 ILE A N 11
ATOM 25172 C CA . ILE A 1 113 ? 3.884 2.127 -2.753 1.00 3.24 113 ILE A CA 11
ATOM 25173 C C . ILE A 1 113 ? 4.097 3.572 -2.331 1.00 43.31 113 ILE A C 11
ATOM 25174 O O . ILE A 1 113 ? 3.146 4.368 -2.309 1.00 31.05 113 ILE A O 11
ATOM 25190 N N . VAL A 1 114 ? 5.339 3.928 -2.063 1.00 64.00 114 VAL A N 11
ATOM 25191 C CA . VAL A 1 114 ? 5.645 5.281 -1.657 1.00 53.44 114 VAL A CA 11
ATOM 25192 C C . VAL A 1 114 ? 5.386 6.225 -2.815 1.00 14.23 114 VAL A C 11
ATOM 25193 O O . VAL A 1 114 ? 4.777 7.267 -2.640 1.00 13.32 114 VAL A O 11
ATOM 25206 N N . LYS A 1 115 ? 5.772 5.799 -4.006 1.00 53.14 115 LYS A N 11
ATOM 25207 C CA . LYS A 1 115 ? 5.576 6.571 -5.222 1.00 53.45 115 LYS A CA 11
ATOM 25208 C C . LYS A 1 115 ? 4.098 6.828 -5.471 1.00 40.13 115 LYS A C 11
ATOM 25209 O O . LYS A 1 115 ? 3.719 7.915 -5.878 1.00 35.11 115 LYS A O 11
ATOM 25228 N N . ALA A 1 116 ? 3.269 5.830 -5.214 1.00 73.11 116 ALA A N 11
ATOM 25229 C CA . ALA A 1 116 ? 1.834 5.969 -5.397 1.00 14.05 116 ALA A CA 11
ATOM 25230 C C . ALA A 1 116 ? 1.273 7.023 -4.460 1.00 41.33 116 ALA A C 11
ATOM 25231 O O . ALA A 1 116 ? 0.448 7.853 -4.860 1.00 22.12 116 ALA A O 11
ATOM 25238 N N . ILE A 1 117 ? 1.749 7.015 -3.237 1.00 41.24 117 ILE A N 11
ATOM 25239 C CA . ILE A 1 117 ? 1.337 8.002 -2.252 1.00 10.05 117 ILE A CA 11
ATOM 25240 C C . ILE A 1 117 ? 1.888 9.377 -2.650 1.00 34.21 117 ILE A C 11
ATOM 25241 O O . ILE A 1 117 ? 1.169 10.371 -2.648 1.00 55.21 117 ILE A O 11
ATOM 25257 N N . GLU A 1 118 ? 3.139 9.391 -3.063 1.00 22.52 118 GLU A N 11
ATOM 25258 C CA . GLU A 1 118 ? 3.839 10.600 -3.501 1.00 50.41 118 GLU A CA 11
ATOM 25259 C C . GLU A 1 118 ? 3.135 11.261 -4.648 1.00 5.21 118 GLU A C 11
ATOM 25260 O O . GLU A 1 118 ? 2.913 12.477 -4.635 1.00 35.22 118 GLU A O 11
ATOM 25272 N N . GLU A 1 119 ? 2.756 10.463 -5.612 1.00 3.32 119 GLU A N 11
ATOM 25273 C CA . GLU A 1 119 ? 2.138 10.950 -6.806 1.00 65.11 119 GLU A CA 11
ATOM 25274 C C . GLU A 1 119 ? 0.748 11.461 -6.483 1.00 52.22 119 GLU A C 11
ATOM 25275 O O . GLU A 1 119 ? 0.304 12.458 -7.027 1.00 2.21 119 GLU A O 11
ATOM 25287 N N . CYS A 1 120 ? 0.091 10.786 -5.563 1.00 50.42 120 CYS A N 11
ATOM 25288 C CA . CYS A 1 120 ? -1.226 11.176 -5.121 1.00 13.53 120 CYS A CA 11
ATOM 25289 C C . CYS A 1 120 ? -1.166 12.525 -4.416 1.00 32.21 120 CYS A C 11
ATOM 25290 O O . CYS A 1 120 ? -1.915 13.437 -4.745 1.00 30.23 120 CYS A O 11
ATOM 25297 N N . LEU A 1 121 ? -0.208 12.669 -3.509 1.00 64.54 121 LEU A N 11
ATOM 25298 C CA . LEU A 1 121 ? -0.070 13.885 -2.723 1.00 23.14 121 LEU A CA 11
ATOM 25299 C C . LEU A 1 121 ? 0.376 15.057 -3.580 1.00 32.03 121 LEU A C 11
ATOM 25300 O O . LEU A 1 121 ? 0.025 16.216 -3.312 1.00 71.53 121 LEU A O 11
ATOM 25316 N N . ALA A 1 122 ? 1.130 14.753 -4.611 1.00 4.14 122 ALA A N 11
ATOM 25317 C CA . ALA A 1 122 ? 1.625 15.747 -5.523 1.00 14.35 122 ALA A CA 11
ATOM 25318 C C . ALA A 1 122 ? 0.537 16.198 -6.486 1.00 54.11 122 ALA A C 11
ATOM 25319 O O . ALA A 1 122 ? 0.471 17.372 -6.847 1.00 72.14 122 ALA A O 11
ATOM 25326 N N . LYS A 1 123 ? -0.321 15.277 -6.874 1.00 64.34 123 LYS A N 11
ATOM 25327 C CA . LYS A 1 123 ? -1.356 15.561 -7.843 1.00 40.11 123 LYS A CA 11
ATOM 25328 C C . LYS A 1 123 ? -2.607 16.117 -7.155 1.00 15.52 123 LYS A C 11
ATOM 25329 O O . LYS A 1 123 ? -3.501 16.677 -7.796 1.00 75.32 123 LYS A O 11
ATOM 25348 N N . GLY A 1 124 ? -2.632 15.991 -5.857 1.00 51.24 124 GLY A N 11
ATOM 25349 C CA . GLY A 1 124 ? -3.742 16.436 -5.057 1.00 31.33 124 GLY A CA 11
ATOM 25350 C C . GLY A 1 124 ? -3.725 17.910 -4.789 1.00 70.12 124 GLY A C 11
ATOM 25351 O O . GLY A 1 124 ? -3.649 18.354 -3.646 1.00 22.12 124 GLY A O 11
ATOM 25355 N N . GLU A 1 125 ? -3.777 18.630 -5.831 1.00 0.12 125 GLU A N 11
ATOM 25356 C CA . GLU A 1 125 ? -3.802 20.070 -5.833 1.00 65.44 125 GLU A CA 11
ATOM 25357 C C . GLU A 1 125 ? -4.931 20.527 -6.721 1.00 64.42 125 GLU A C 11
ATOM 25358 O O . GLU A 1 125 ? -4.856 20.380 -7.952 1.00 44.24 125 GLU A O 11
ATOM 25370 N N . LEU A 1 126 ? -5.986 21.053 -6.088 1.00 71.32 126 LEU A N 11
ATOM 25371 C CA . LEU A 1 126 ? -7.214 21.501 -6.767 1.00 11.11 126 LEU A CA 11
ATOM 25372 C C . LEU A 1 126 ? -7.956 20.325 -7.377 1.00 34.22 126 LEU A C 11
ATOM 25373 O O . LEU A 1 126 ? -7.581 19.155 -7.193 1.00 71.30 126 LEU A O 11
ATOM 25389 N N . ASN A 1 127 ? -9.047 20.620 -8.027 1.00 30.52 127 ASN A N 11
ATOM 25390 C CA . ASN A 1 127 ? -9.765 19.617 -8.779 1.00 74.32 127 ASN A CA 11
ATOM 25391 C C . ASN A 1 127 ? -8.843 19.129 -9.889 1.00 71.31 127 ASN A C 11
ATOM 25392 O O . ASN A 1 127 ? -8.235 19.927 -10.598 1.00 34.54 127 ASN A O 11
ATOM 25403 N N . SER A 1 128 ? -8.671 17.851 -9.981 1.00 72.32 128 SER A N 11
ATOM 25404 C CA . SER A 1 128 ? -7.787 17.291 -10.929 1.00 62.35 128 SER A CA 11
ATOM 25405 C C . SER A 1 128 ? -8.523 16.248 -11.732 1.00 64.10 128 SER A C 11
ATOM 25406 O O . SER A 1 128 ? -9.565 15.750 -11.284 1.00 10.42 128 SER A O 11
ATOM 25414 N N . LYS A 1 129 ? -7.997 15.892 -12.892 1.00 12.54 129 LYS A N 11
ATOM 25415 C CA . LYS A 1 129 ? -8.656 14.942 -13.730 1.00 34.33 129 LYS A CA 11
ATOM 25416 C C . LYS A 1 129 ? -8.410 13.512 -13.285 1.00 43.10 129 LYS A C 11
ATOM 25417 O O . LYS A 1 129 ? -7.526 12.809 -13.776 1.00 34.15 129 LYS A O 11
ATOM 25436 N N . LEU A 1 130 ? -9.136 13.204 -12.265 1.00 30.30 130 LEU A N 11
ATOM 25437 C CA . LEU A 1 130 ? -9.296 11.942 -11.594 1.00 0.21 130 LEU A CA 11
ATOM 25438 C C . LEU A 1 130 ? -10.427 12.192 -10.643 1.00 62.53 130 LEU A C 11
ATOM 25439 O O . LEU A 1 130 ? -10.311 12.064 -9.412 1.00 4.22 130 LEU A O 11
ATOM 25455 N N . GLU A 1 131 ? -11.499 12.663 -11.251 1.00 40.45 131 GLU A N 11
ATOM 25456 C CA . GLU A 1 131 ? -12.675 13.118 -10.577 1.00 51.02 131 GLU A CA 11
ATOM 25457 C C . GLU A 1 131 ? -13.502 11.952 -10.057 1.00 4.31 131 GLU A C 11
ATOM 25458 O O . GLU A 1 131 ? -13.197 10.769 -10.321 1.00 43.32 131 GLU A O 11
ATOM 25470 N N . GLY A 1 132 ? -14.547 12.278 -9.358 1.00 62.02 132 GLY A N 11
ATOM 25471 C CA . GLY A 1 132 ? -15.396 11.301 -8.760 1.00 44.43 132 GLY A CA 11
ATOM 25472 C C . GLY A 1 132 ? -15.776 11.766 -7.394 1.00 2.33 132 GLY A C 11
ATOM 25473 O O . GLY A 1 132 ? -16.025 12.954 -7.210 1.00 42.00 132 GLY A O 11
ATOM 25477 N N . LYS A 1 133 ? -15.764 10.877 -6.439 1.00 42.22 133 LYS A N 11
ATOM 25478 C CA . LYS A 1 133 ? -16.099 11.227 -5.079 1.00 61.35 133 LYS A CA 11
ATOM 25479 C C . LYS A 1 133 ? -14.888 11.004 -4.164 1.00 51.51 133 LYS A C 11
ATOM 25480 O O . LYS A 1 133 ? -14.461 9.859 -3.966 1.00 42.02 133 LYS A O 11
ATOM 25499 N N . PRO A 1 134 ? -14.279 12.090 -3.644 1.00 72.10 134 PRO A N 11
ATOM 25500 C CA . PRO A 1 134 ? -13.162 11.992 -2.704 1.00 75.31 134 PRO A CA 11
ATOM 25501 C C . PRO A 1 134 ? -13.654 11.570 -1.318 1.00 63.30 134 PRO A C 11
ATOM 25502 O O . PRO A 1 134 ? -14.869 11.493 -1.081 1.00 73.31 134 PRO A O 11
ATOM 25513 N N . ILE A 1 135 ? -12.735 11.322 -0.414 1.00 73.11 135 ILE A N 11
ATOM 25514 C CA . ILE A 1 135 ? -13.067 10.863 0.901 1.00 23.13 135 ILE A CA 11
ATOM 25515 C C . ILE A 1 135 ? -12.758 11.953 1.932 1.00 75.30 135 ILE A C 11
ATOM 25516 O O . ILE A 1 135 ? -11.597 12.253 2.214 1.00 53.12 135 ILE A O 11
ATOM 25532 N N . PRO A 1 136 ? -13.789 12.637 2.399 1.00 60.33 136 PRO A N 11
ATOM 25533 C CA . PRO A 1 136 ? -13.678 13.589 3.487 1.00 51.12 136 PRO A CA 11
ATOM 25534 C C . PRO A 1 136 ? -13.856 12.916 4.869 1.00 35.42 136 PRO A C 11
ATOM 25535 O O . PRO A 1 136 ? -14.731 12.057 5.067 1.00 54.21 136 PRO A O 11
ATOM 25546 N N . ASN A 1 137 ? -13.049 13.319 5.808 1.00 33.20 137 ASN A N 11
ATOM 25547 C CA . ASN A 1 137 ? -13.107 12.823 7.182 1.00 64.21 137 ASN A CA 11
ATOM 25548 C C . ASN A 1 137 ? -12.951 14.016 8.105 1.00 20.03 137 ASN A C 11
ATOM 25549 O O . ASN A 1 137 ? -12.775 15.122 7.605 1.00 61.52 137 ASN A O 11
ATOM 25560 N N . PRO A 1 138 ? -13.092 13.876 9.446 1.00 10.11 138 PRO A N 11
ATOM 25561 C CA . PRO A 1 138 ? -12.827 14.995 10.371 1.00 12.41 138 PRO A CA 11
ATOM 25562 C C . PRO A 1 138 ? -11.342 15.398 10.391 1.00 53.31 138 PRO A C 11
ATOM 25563 O O . PRO A 1 138 ? -11.002 16.505 10.811 1.00 55.25 138 PRO A O 11
ATOM 25574 N N . LEU A 1 139 ? -10.487 14.487 9.902 1.00 51.01 139 LEU A N 11
ATOM 25575 C CA . LEU A 1 139 ? -9.028 14.662 9.839 1.00 54.03 139 LEU A CA 11
ATOM 25576 C C . LEU A 1 139 ? -8.375 14.544 11.189 1.00 43.31 139 LEU A C 11
ATOM 25577 O O . LEU A 1 139 ? -8.443 15.457 12.022 1.00 22.23 139 LEU A O 11
ATOM 25593 N N . LEU A 1 140 ? -7.790 13.415 11.415 1.00 55.12 140 LEU A N 11
ATOM 25594 C CA . LEU A 1 140 ? -6.990 13.167 12.589 1.00 73.31 140 LEU A CA 11
ATOM 25595 C C . LEU A 1 140 ? -5.562 13.005 12.129 1.00 60.22 140 LEU A C 11
ATOM 25596 O O . LEU A 1 140 ? -5.201 11.965 11.577 1.00 1.14 140 LEU A O 11
ATOM 25612 N N . GLY A 1 141 ? -4.769 14.038 12.296 1.00 23.21 141 GLY A N 11
ATOM 25613 C CA . GLY A 1 141 ? -3.416 14.011 11.794 1.00 74.01 141 GLY A CA 11
ATOM 25614 C C . GLY A 1 141 ? -2.392 14.362 12.834 1.00 53.54 141 GLY A C 11
ATOM 25615 O O . GLY A 1 141 ? -1.193 14.449 12.534 1.00 24.11 141 GLY A O 11
ATOM 25619 N N . LEU A 1 142 ? -2.830 14.548 14.057 1.00 45.11 142 LEU A N 11
ATOM 25620 C CA . LEU A 1 142 ? -1.921 14.924 15.113 1.00 40.40 142 LEU A CA 11
ATOM 25621 C C . LEU A 1 142 ? -1.319 13.725 15.805 1.00 65.34 142 LEU A C 11
ATOM 25622 O O . LEU A 1 142 ? -1.739 13.310 16.878 1.00 4.44 142 LEU A O 11
ATOM 25638 N N . ASP A 1 143 ? -0.390 13.143 15.122 1.00 31.35 143 ASP A N 11
ATOM 25639 C CA . ASP A 1 143 ? 0.420 12.029 15.598 1.00 53.22 143 ASP A CA 11
ATOM 25640 C C . ASP A 1 143 ? 1.793 12.291 15.020 1.00 14.02 143 ASP A C 11
ATOM 25641 O O . ASP A 1 143 ? 2.576 11.399 14.750 1.00 73.12 143 ASP A O 11
ATOM 25650 N N . SER A 1 144 ? 2.037 13.591 14.909 1.00 43.44 144 SER A N 11
ATOM 25651 C CA . SER A 1 144 ? 3.170 14.227 14.277 1.00 11.53 144 SER A CA 11
ATOM 25652 C C . SER A 1 144 ? 4.518 13.556 14.553 1.00 61.03 144 SER A C 11
ATOM 25653 O O . SER A 1 144 ? 5.037 13.567 15.681 1.00 63.53 144 SER A O 11
ATOM 25661 N N . THR A 1 145 ? 5.054 12.973 13.531 1.00 12.22 145 THR A N 11
ATOM 25662 C CA . THR A 1 145 ? 6.330 12.351 13.558 1.00 20.43 145 THR A CA 11
ATOM 25663 C C . THR A 1 145 ? 7.133 12.883 12.400 1.00 31.35 145 THR A C 11
ATOM 25664 O O . THR A 1 145 ? 6.559 13.244 11.368 1.00 41.11 145 THR A O 11
ATOM 25675 N N . ARG A 1 146 ? 8.426 12.986 12.568 1.00 31.35 146 ARG A N 11
ATOM 25676 C CA . ARG A 1 146 ? 9.284 13.493 11.527 1.00 14.21 146 ARG A CA 11
ATOM 25677 C C . ARG A 1 146 ? 10.624 12.827 11.546 1.00 12.42 146 ARG A C 11
ATOM 25678 O O . ARG A 1 146 ? 11.150 12.485 12.602 1.00 44.41 146 ARG A O 11
ATOM 25699 N N . THR A 1 147 ? 11.143 12.579 10.386 1.00 23.32 147 THR A N 11
ATOM 25700 C CA . THR A 1 147 ? 12.458 12.051 10.218 1.00 31.53 147 THR A CA 11
ATOM 25701 C C . THR A 1 147 ? 13.062 12.661 8.951 1.00 40.42 147 THR A C 11
ATOM 25702 O O . THR A 1 147 ? 12.681 12.308 7.827 1.00 64.11 147 THR A O 11
ATOM 25713 N N . GLY A 1 148 ? 13.909 13.630 9.140 1.00 31.22 148 GLY A N 11
ATOM 25714 C CA . GLY A 1 148 ? 14.544 14.292 8.049 1.00 24.34 148 GLY A CA 11
ATOM 25715 C C . GLY A 1 148 ? 15.880 14.792 8.480 1.00 25.13 148 GLY A C 11
ATOM 25719 N N . MET A 1 1 ? -2.399 -19.410 1.381 1.00 0.00 1 MET A N 12
ATOM 25720 C CA . MET A 1 1 ? -3.140 -18.276 1.917 1.00 52.33 1 MET A CA 12
ATOM 25721 C C . MET A 1 1 ? -2.536 -16.989 1.442 1.00 64.14 1 MET A C 12
ATOM 25722 O O . MET A 1 1 ? -1.521 -16.535 1.965 1.00 3.31 1 MET A O 12
ATOM 25735 N N . LYS A 1 2 ? -3.121 -16.426 0.426 1.00 71.24 2 LYS A N 12
ATOM 25736 C CA . LYS A 1 2 ? -2.660 -15.179 -0.106 1.00 22.43 2 LYS A CA 12
ATOM 25737 C C . LYS A 1 2 ? -3.516 -14.051 0.411 1.00 51.41 2 LYS A C 12
ATOM 25738 O O . LYS A 1 2 ? -4.715 -14.219 0.652 1.00 43.21 2 LYS A O 12
ATOM 25757 N N . TYR A 1 3 ? -2.893 -12.944 0.659 1.00 44.40 3 TYR A N 12
ATOM 25758 C CA . TYR A 1 3 ? -3.564 -11.751 1.067 1.00 12.53 3 TYR A CA 12
ATOM 25759 C C . TYR A 1 3 ? -3.378 -10.666 0.020 1.00 30.12 3 TYR A C 12
ATOM 25760 O O . TYR A 1 3 ? -2.299 -10.544 -0.601 1.00 4.24 3 TYR A O 12
ATOM 25778 N N . ASP A 1 4 ? -4.429 -9.938 -0.182 1.00 21.02 4 ASP A N 12
ATOM 25779 C CA . ASP A 1 4 ? -4.560 -8.925 -1.197 1.00 12.52 4 ASP A CA 12
ATOM 25780 C C . ASP A 1 4 ? -4.637 -7.569 -0.561 1.00 42.31 4 ASP A C 12
ATOM 25781 O O . ASP A 1 4 ? -5.606 -7.236 0.102 1.00 43.52 4 ASP A O 12
ATOM 25790 N N . VAL A 1 5 ? -3.602 -6.818 -0.711 1.00 25.14 5 VAL A N 12
ATOM 25791 C CA . VAL A 1 5 ? -3.543 -5.512 -0.127 1.00 13.55 5 VAL A CA 12
ATOM 25792 C C . VAL A 1 5 ? -4.126 -4.480 -1.095 1.00 43.54 5 VAL A C 12
ATOM 25793 O O . VAL A 1 5 ? -3.623 -4.288 -2.214 1.00 53.31 5 VAL A O 12
ATOM 25806 N N . VAL A 1 6 ? -5.202 -3.874 -0.685 1.00 23.13 6 VAL A N 12
ATOM 25807 C CA . VAL A 1 6 ? -5.839 -2.847 -1.456 1.00 73.44 6 VAL A CA 12
ATOM 25808 C C . VAL A 1 6 ? -5.542 -1.526 -0.783 1.00 73.04 6 VAL A C 12
ATOM 25809 O O . VAL A 1 6 ? -5.915 -1.311 0.379 1.00 51.53 6 VAL A O 12
ATOM 25822 N N . ILE A 1 7 ? -4.855 -0.683 -1.464 1.00 15.40 7 ILE A N 12
ATOM 25823 C CA . ILE A 1 7 ? -4.498 0.596 -0.937 1.00 41.34 7 ILE A CA 12
ATOM 25824 C C . ILE A 1 7 ? -5.039 1.707 -1.821 1.00 4.23 7 ILE A C 12
ATOM 25825 O O . ILE A 1 7 ? -4.682 1.822 -2.999 1.00 33.11 7 ILE A O 12
ATOM 25841 N N . ILE A 1 8 ? -5.924 2.486 -1.279 1.00 73.43 8 ILE A N 12
ATOM 25842 C CA . ILE A 1 8 ? -6.468 3.597 -2.000 1.00 65.44 8 ILE A CA 12
ATOM 25843 C C . ILE A 1 8 ? -5.973 4.909 -1.402 1.00 42.41 8 ILE A C 12
ATOM 25844 O O . ILE A 1 8 ? -6.257 5.227 -0.238 1.00 43.33 8 ILE A O 12
ATOM 25860 N N . PRO A 1 9 ? -5.119 5.617 -2.135 1.00 43.21 9 PRO A N 12
ATOM 25861 C CA . PRO A 1 9 ? -4.691 6.933 -1.756 1.00 21.31 9 PRO A CA 12
ATOM 25862 C C . PRO A 1 9 ? -5.607 7.983 -2.380 1.00 34.45 9 PRO A C 12
ATOM 25863 O O . PRO A 1 9 ? -6.168 7.772 -3.460 1.00 64.30 9 PRO A O 12
ATOM 25874 N N . GLU A 1 10 ? -5.801 9.056 -1.704 1.00 50.30 10 GLU A N 12
ATOM 25875 C CA . GLU A 1 10 ? -6.594 10.134 -2.205 1.00 51.24 10 GLU A CA 12
ATOM 25876 C C . GLU A 1 10 ? -6.092 11.412 -1.628 1.00 20.23 10 GLU A C 12
ATOM 25877 O O . GLU A 1 10 ? -5.102 11.409 -0.903 1.00 10.24 10 GLU A O 12
ATOM 25889 N N . SER A 1 11 ? -6.676 12.483 -2.021 1.00 53.35 11 SER A N 12
ATOM 25890 C CA . SER A 1 11 ? -6.380 13.751 -1.438 1.00 11.11 11 SER A CA 12
ATOM 25891 C C . SER A 1 11 ? -7.668 14.357 -0.884 1.00 23.23 11 SER A C 12
ATOM 25892 O O . SER A 1 11 ? -8.513 14.825 -1.656 1.00 23.10 11 SER A O 12
ATOM 25900 N N . PHE A 1 12 ? -7.815 14.311 0.448 1.00 23.14 12 PHE A N 12
ATOM 25901 C CA . PHE A 1 12 ? -9.009 14.765 1.167 1.00 65.23 12 PHE A CA 12
ATOM 25902 C C . PHE A 1 12 ? -9.506 16.160 0.785 1.00 4.41 12 PHE A C 12
ATOM 25903 O O . PHE A 1 12 ? -9.039 17.184 1.286 1.00 73.05 12 PHE A O 12
ATOM 25920 N N . HIS A 1 13 ? -10.456 16.191 -0.113 1.00 64.25 13 HIS A N 12
ATOM 25921 C CA . HIS A 1 13 ? -11.022 17.407 -0.608 1.00 74.31 13 HIS A CA 12
ATOM 25922 C C . HIS A 1 13 ? -12.470 17.195 -0.897 1.00 43.43 13 HIS A C 12
ATOM 25923 O O . HIS A 1 13 ? -12.950 16.067 -0.887 1.00 41.43 13 HIS A O 12
ATOM 25937 N N . ARG A 1 14 ? -13.163 18.263 -1.139 1.00 4.12 14 ARG A N 12
ATOM 25938 C CA . ARG A 1 14 ? -14.543 18.225 -1.456 1.00 32.14 14 ARG A CA 12
ATOM 25939 C C . ARG A 1 14 ? -14.689 19.188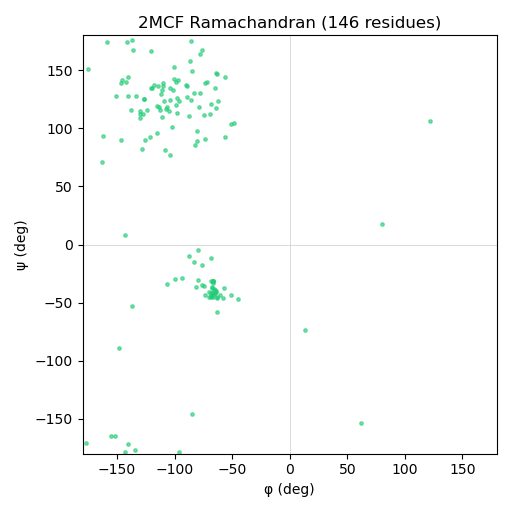 -2.579 1.00 51.42 14 ARG A C 12
ATOM 25940 O O . ARG A 1 14 ? -13.941 20.176 -2.617 1.00 60.41 14 ARG A O 12
ATOM 25961 N N . PHE A 1 15 ? -15.593 18.930 -3.479 1.00 1.45 15 PHE A N 12
ATOM 25962 C CA . PHE A 1 15 ? -15.829 19.819 -4.580 1.00 1.32 15 PHE A CA 12
ATOM 25963 C C . PHE A 1 15 ? -16.485 21.081 -4.070 1.00 44.22 15 PHE A C 12
ATOM 25964 O O . PHE A 1 15 ? -17.699 21.128 -3.857 1.00 22.12 15 PHE A O 12
ATOM 25981 N N . ASP A 1 16 ? -15.668 22.054 -3.783 1.00 64.32 16 ASP A N 12
ATOM 25982 C CA . ASP A 1 16 ? -16.126 23.315 -3.267 1.00 4.15 16 ASP A CA 12
ATOM 25983 C C . ASP A 1 16 ? -16.774 24.134 -4.364 1.00 53.54 16 ASP A C 12
ATOM 25984 O O . ASP A 1 16 ? -17.982 24.062 -4.570 1.00 34.14 16 ASP A O 12
ATOM 25993 N N . LYS A 1 17 ? -15.979 24.834 -5.107 1.00 33.14 17 LYS A N 12
ATOM 25994 C CA . LYS A 1 17 ? -16.480 25.658 -6.162 1.00 42.31 17 LYS A CA 12
ATOM 25995 C C . LYS A 1 17 ? -16.145 25.027 -7.506 1.00 61.42 17 LYS A C 12
ATOM 25996 O O . LYS A 1 17 ? -17.029 24.687 -8.284 1.00 13.14 17 LYS A O 12
ATOM 26015 N N . HIS A 1 18 ? -14.881 24.850 -7.759 1.00 24.31 18 HIS A N 12
ATOM 26016 C CA . HIS A 1 18 ? -14.444 24.129 -8.936 1.00 51.53 18 HIS A CA 12
ATOM 26017 C C . HIS A 1 18 ? -13.310 23.236 -8.539 1.00 42.03 18 HIS A C 12
ATOM 26018 O O . HIS A 1 18 ? -13.338 22.032 -8.737 1.00 73.24 18 HIS A O 12
ATOM 26032 N N . ASN A 1 19 ? -12.354 23.869 -7.910 1.00 10.42 19 ASN A N 12
ATOM 26033 C CA . ASN A 1 19 ? -11.139 23.253 -7.446 1.00 53.41 19 ASN A CA 12
ATOM 26034 C C . ASN A 1 19 ? -11.388 22.424 -6.222 1.00 0.21 19 ASN A C 12
ATOM 26035 O O . ASN A 1 19 ? -12.496 22.457 -5.649 1.00 44.14 19 ASN A O 12
ATOM 26046 N N . MET A 1 20 ? -10.334 21.739 -5.797 1.00 53.42 20 MET A N 12
ATOM 26047 C CA . MET A 1 20 ? -10.363 20.796 -4.698 1.00 74.21 20 MET A CA 12
ATOM 26048 C C . MET A 1 20 ? -11.060 19.544 -5.159 1.00 51.23 20 MET A C 12
ATOM 26049 O O . MET A 1 20 ? -12.198 19.269 -4.821 1.00 62.12 20 MET A O 12
ATOM 26063 N N . GLU A 1 21 ? -10.355 18.824 -5.995 1.00 1.41 21 GLU A N 12
ATOM 26064 C CA . GLU A 1 21 ? -10.865 17.699 -6.692 1.00 65.44 21 GLU A CA 12
ATOM 26065 C C . GLU A 1 21 ? -9.740 16.697 -6.920 1.00 5.41 21 GLU A C 12
ATOM 26066 O O . GLU A 1 21 ? -8.968 16.849 -7.847 1.00 4.52 21 GLU A O 12
ATOM 26078 N N . HIS A 1 22 ? -9.569 15.739 -6.045 1.00 55.54 22 HIS A N 12
ATOM 26079 C CA . HIS A 1 22 ? -8.533 14.740 -6.309 1.00 34.11 22 HIS A CA 12
ATOM 26080 C C . HIS A 1 22 ? -8.707 13.468 -5.522 1.00 53.54 22 HIS A C 12
ATOM 26081 O O . HIS A 1 22 ? -8.492 13.426 -4.318 1.00 20.42 22 HIS A O 12
ATOM 26095 N N . ILE A 1 23 ? -9.101 12.450 -6.210 1.00 3.21 23 ILE A N 12
ATOM 26096 C CA . ILE A 1 23 ? -9.170 11.130 -5.670 1.00 73.11 23 ILE A CA 12
ATOM 26097 C C . ILE A 1 23 ? -8.305 10.280 -6.581 1.00 10.10 23 ILE A C 12
ATOM 26098 O O . ILE A 1 23 ? -8.361 10.433 -7.809 1.00 62.11 23 ILE A O 12
ATOM 26114 N N . CYS A 1 24 ? -7.514 9.430 -6.010 1.00 42.23 24 CYS A N 12
ATOM 26115 C CA . CYS A 1 24 ? -6.583 8.625 -6.770 1.00 13.43 24 CYS A CA 12
ATOM 26116 C C . CYS A 1 24 ? -7.037 7.153 -6.808 1.00 5.32 24 CYS A C 12
ATOM 26117 O O . CYS A 1 24 ? -7.803 6.711 -5.940 1.00 71.14 24 CYS A O 12
ATOM 26124 N N . PRO A 1 25 ? -6.636 6.398 -7.865 1.00 44.31 25 PRO A N 12
ATOM 26125 C CA . PRO A 1 25 ? -7.023 4.983 -8.043 1.00 12.13 25 PRO A CA 12
ATOM 26126 C C . PRO A 1 25 ? -6.444 4.035 -6.964 1.00 12.12 25 PRO A C 12
ATOM 26127 O O . PRO A 1 25 ? -5.311 4.219 -6.511 1.00 63.04 25 PRO A O 12
ATOM 26138 N N . PRO A 1 26 ? -7.223 3.013 -6.540 1.00 61.21 26 PRO A N 12
ATOM 26139 C CA . PRO A 1 26 ? -6.765 2.010 -5.570 1.00 11.32 26 PRO A CA 12
ATOM 26140 C C . PRO A 1 26 ? -5.794 1.006 -6.198 1.00 5.53 26 PRO A C 12
ATOM 26141 O O . PRO A 1 26 ? -6.074 0.435 -7.262 1.00 1.22 26 PRO A O 12
ATOM 26152 N N . MET A 1 27 ? -4.680 0.795 -5.546 1.00 64.52 27 MET A N 12
ATOM 26153 C CA . MET A 1 27 ? -3.698 -0.173 -5.980 1.00 12.11 27 MET A CA 12
ATOM 26154 C C . MET A 1 27 ? -3.998 -1.484 -5.287 1.00 54.54 27 MET A C 12
ATOM 26155 O O . MET A 1 27 ? -4.274 -1.497 -4.088 1.00 41.22 27 MET A O 12
ATOM 26169 N N . VAL A 1 28 ? -3.958 -2.567 -6.028 1.00 53.23 28 VAL A N 12
ATOM 26170 C CA . VAL A 1 28 ? -4.401 -3.865 -5.504 1.00 42.54 28 VAL A CA 12
ATOM 26171 C C . VAL A 1 28 ? -3.354 -4.954 -5.788 1.00 10.41 28 VAL A C 12
ATOM 26172 O O . VAL A 1 28 ? -3.065 -5.255 -6.959 1.00 64.21 28 VAL A O 12
ATOM 26185 N N . ILE A 1 29 ? -2.778 -5.524 -4.733 1.00 14.51 29 ILE A N 12
ATOM 26186 C CA . ILE A 1 29 ? -1.743 -6.559 -4.866 1.00 61.44 29 ILE A CA 12
ATOM 26187 C C . ILE A 1 29 ? -2.072 -7.791 -4.013 1.00 31.11 29 ILE A C 12
ATOM 26188 O O . ILE A 1 29 ? -1.933 -7.762 -2.779 1.00 71.43 29 ILE A O 12
ATOM 26204 N N . GLY A 1 30 ? -2.488 -8.859 -4.655 1.00 23.33 30 GLY A N 12
ATOM 26205 C CA . GLY A 1 30 ? -2.779 -10.071 -3.935 1.00 13.40 30 GLY A CA 12
ATOM 26206 C C . GLY A 1 30 ? -1.830 -11.153 -4.261 1.00 72.45 30 GLY A C 12
ATOM 26207 O O . GLY A 1 30 ? -2.112 -12.037 -5.071 1.00 61.44 30 GLY A O 12
ATOM 26211 N N . ASP A 1 31 ? -0.694 -11.089 -3.630 1.00 2.23 31 ASP A N 12
ATOM 26212 C CA . ASP A 1 31 ? 0.350 -12.083 -3.838 1.00 31.13 31 ASP A CA 12
ATOM 26213 C C . ASP A 1 31 ? 1.149 -12.414 -2.566 1.00 35.33 31 ASP A C 12
ATOM 26214 O O . ASP A 1 31 ? 1.990 -13.313 -2.551 1.00 51.10 31 ASP A O 12
ATOM 26223 N N . ARG A 1 32 ? 0.797 -11.818 -1.483 1.00 24.52 32 ARG A N 12
ATOM 26224 C CA . ARG A 1 32 ? 1.604 -11.949 -0.294 1.00 44.13 32 ARG A CA 12
ATOM 26225 C C . ARG A 1 32 ? 0.879 -12.834 0.671 1.00 51.20 32 ARG A C 12
ATOM 26226 O O . ARG A 1 32 ? -0.302 -12.683 0.834 1.00 63.35 32 ARG A O 12
ATOM 26247 N N . SER A 1 33 ? 1.551 -13.768 1.270 1.00 53.33 33 SER A N 12
ATOM 26248 C CA . SER A 1 33 ? 0.961 -14.548 2.306 1.00 61.23 33 SER A CA 12
ATOM 26249 C C . SER A 1 33 ? 0.885 -13.676 3.551 1.00 3.22 33 SER A C 12
ATOM 26250 O O . SER A 1 33 ? 1.567 -12.654 3.610 1.00 21.31 33 SER A O 12
ATOM 26258 N N . TYR A 1 34 ? 0.104 -14.073 4.529 1.00 75.21 34 TYR A N 12
ATOM 26259 C CA . TYR A 1 34 ? -0.160 -13.242 5.721 1.00 12.50 34 TYR A CA 12
ATOM 26260 C C . TYR A 1 34 ? 1.104 -12.832 6.404 1.00 73.21 34 TYR A C 12
ATOM 26261 O O . TYR A 1 34 ? 1.278 -11.680 6.752 1.00 31.01 34 TYR A O 12
ATOM 26279 N N . ASP A 1 35 ? 1.973 -13.772 6.565 1.00 10.10 35 ASP A N 12
ATOM 26280 C CA . ASP A 1 35 ? 3.222 -13.536 7.284 1.00 13.32 35 ASP A CA 12
ATOM 26281 C C . ASP A 1 35 ? 4.101 -12.542 6.557 1.00 21.41 35 ASP A C 12
ATOM 26282 O O . ASP A 1 35 ? 4.695 -11.657 7.170 1.00 3.15 35 ASP A O 12
ATOM 26291 N N . ILE A 1 36 ? 4.127 -12.644 5.250 1.00 52.23 36 ILE A N 12
ATOM 26292 C CA . ILE A 1 36 ? 4.912 -11.734 4.459 1.00 43.54 36 ILE A CA 12
ATOM 26293 C C . ILE A 1 36 ? 4.213 -10.389 4.426 1.00 64.40 36 ILE A C 12
ATOM 26294 O O . ILE A 1 36 ? 4.833 -9.357 4.631 1.00 21.22 36 ILE A O 12
ATOM 26310 N N . ALA A 1 37 ? 2.908 -10.431 4.244 1.00 62.34 37 ALA A N 12
ATOM 26311 C CA . ALA A 1 37 ? 2.094 -9.244 4.148 1.00 51.43 37 ALA A CA 12
ATOM 26312 C C . ALA A 1 37 ? 2.156 -8.443 5.416 1.00 63.22 37 ALA A C 12
ATOM 26313 O O . ALA A 1 37 ? 2.339 -7.247 5.380 1.00 61.11 37 ALA A O 12
ATOM 26320 N N . MET A 1 38 ? 2.079 -9.111 6.532 1.00 31.13 38 MET A N 12
ATOM 26321 C CA . MET A 1 38 ? 2.041 -8.435 7.795 1.00 15.34 38 MET A CA 12
ATOM 26322 C C . MET A 1 38 ? 3.371 -7.775 8.094 1.00 34.53 38 MET A C 12
ATOM 26323 O O . MET A 1 38 ? 3.407 -6.642 8.583 1.00 3.15 38 MET A O 12
ATOM 26337 N N . GLU A 1 39 ? 4.462 -8.423 7.742 1.00 43.13 39 GLU A N 12
ATOM 26338 C CA . GLU A 1 39 ? 5.733 -7.844 8.035 1.00 1.51 39 GLU A CA 12
ATOM 26339 C C . GLU A 1 39 ? 6.177 -6.851 6.981 1.00 21.40 39 GLU A C 12
ATOM 26340 O O . GLU A 1 39 ? 7.009 -5.983 7.254 1.00 25.23 39 GLU A O 12
ATOM 26352 N N . ILE A 1 40 ? 5.633 -6.945 5.783 1.00 51.42 40 ILE A N 12
ATOM 26353 C CA . ILE A 1 40 ? 5.949 -5.955 4.797 1.00 32.42 40 ILE A CA 12
ATOM 26354 C C . ILE A 1 40 ? 5.069 -4.721 5.002 1.00 51.55 40 ILE A C 12
ATOM 26355 O O . ILE A 1 40 ? 5.562 -3.603 4.970 1.00 51.53 40 ILE A O 12
ATOM 26371 N N . VAL A 1 41 ? 3.782 -4.929 5.323 1.00 50.12 41 VAL A N 12
ATOM 26372 C CA . VAL A 1 41 ? 2.871 -3.819 5.521 1.00 64.34 41 VAL A CA 12
ATOM 26373 C C . VAL A 1 41 ? 3.226 -3.062 6.785 1.00 71.24 41 VAL A C 12
ATOM 26374 O O . VAL A 1 41 ? 3.171 -1.851 6.801 1.00 0.24 41 VAL A O 12
ATOM 26387 N N . ASN A 1 42 ? 3.666 -3.780 7.819 1.00 71.25 42 ASN A N 12
ATOM 26388 C CA . ASN A 1 42 ? 4.119 -3.121 9.052 1.00 65.10 42 ASN A CA 12
ATOM 26389 C C . ASN A 1 42 ? 5.353 -2.269 8.770 1.00 54.04 42 ASN A C 12
ATOM 26390 O O . ASN A 1 42 ? 5.550 -1.216 9.373 1.00 44.54 42 ASN A O 12
ATOM 26401 N N . GLY A 1 43 ? 6.159 -2.717 7.819 1.00 42.34 43 GLY A N 12
ATOM 26402 C CA . GLY A 1 43 ? 7.304 -1.953 7.407 1.00 52.22 43 GLY A CA 12
ATOM 26403 C C . GLY A 1 43 ? 6.877 -0.705 6.672 1.00 1.54 43 GLY A C 12
ATOM 26404 O O . GLY A 1 43 ? 7.371 0.380 6.950 1.00 14.43 43 GLY A O 12
ATOM 26408 N N . VAL A 1 44 ? 5.916 -0.864 5.762 1.00 51.24 44 VAL A N 12
ATOM 26409 C CA . VAL A 1 44 ? 5.365 0.255 4.999 1.00 73.10 44 VAL A CA 12
ATOM 26410 C C . VAL A 1 44 ? 4.745 1.276 5.970 1.00 73.41 44 VAL A C 12
ATOM 26411 O O . VAL A 1 44 ? 4.986 2.477 5.872 1.00 45.01 44 VAL A O 12
ATOM 26424 N N . ASP A 1 45 ? 3.995 0.749 6.927 1.00 61.45 45 ASP A N 12
ATOM 26425 C CA . ASP A 1 45 ? 3.315 1.520 7.987 1.00 33.02 45 ASP A CA 12
ATOM 26426 C C . ASP A 1 45 ? 4.302 2.347 8.765 1.00 1.22 45 ASP A C 12
ATOM 26427 O O . ASP A 1 45 ? 4.080 3.532 9.023 1.00 70.43 45 ASP A O 12
ATOM 26436 N N . ARG A 1 46 ? 5.418 1.740 9.084 1.00 62.25 46 ARG A N 12
ATOM 26437 C CA . ARG A 1 46 ? 6.455 2.388 9.835 1.00 42.12 46 ARG A CA 12
ATOM 26438 C C . ARG A 1 46 ? 7.100 3.474 8.990 1.00 32.52 46 ARG A C 12
ATOM 26439 O O . ARG A 1 46 ? 7.399 4.543 9.487 1.00 60.21 46 ARG A O 12
ATOM 26460 N N . VAL A 1 47 ? 7.270 3.201 7.707 1.00 22.43 47 VAL A N 12
ATOM 26461 C CA . VAL A 1 47 ? 7.844 4.165 6.787 1.00 64.21 47 VAL A CA 12
ATOM 26462 C C . VAL A 1 47 ? 6.915 5.366 6.615 1.00 24.51 47 VAL A C 12
ATOM 26463 O O . VAL A 1 47 ? 7.356 6.485 6.645 1.00 71.40 47 VAL A O 12
ATOM 26476 N N . ILE A 1 48 ? 5.633 5.127 6.496 1.00 50.01 48 ILE A N 12
ATOM 26477 C CA . ILE A 1 48 ? 4.667 6.208 6.321 1.00 61.12 48 ILE A CA 12
ATOM 26478 C C . ILE A 1 48 ? 4.594 7.068 7.579 1.00 43.52 48 ILE A C 12
ATOM 26479 O O . ILE A 1 48 ? 4.605 8.289 7.515 1.00 30.33 48 ILE A O 12
ATOM 26495 N N . LYS A 1 49 ? 4.603 6.419 8.699 1.00 41.13 49 LYS A N 12
ATOM 26496 C CA . LYS A 1 49 ? 4.446 7.069 9.976 1.00 3.32 49 LYS A CA 12
ATOM 26497 C C . LYS A 1 49 ? 5.767 7.744 10.408 1.00 23.54 49 LYS A C 12
ATOM 26498 O O . LYS A 1 49 ? 5.806 8.486 11.387 1.00 71.32 49 LYS A O 12
ATOM 26517 N N . ALA A 1 50 ? 6.844 7.431 9.698 1.00 43.13 50 ALA A N 12
ATOM 26518 C CA . ALA A 1 50 ? 8.131 8.031 9.954 1.00 60.44 50 ALA A CA 12
ATOM 26519 C C . ALA A 1 50 ? 8.547 9.053 8.882 1.00 0.11 50 ALA A C 12
ATOM 26520 O O . ALA A 1 50 ? 9.087 10.112 9.203 1.00 72.43 50 ALA A O 12
ATOM 26527 N N . SER A 1 51 ? 8.313 8.738 7.625 1.00 53.21 51 SER A N 12
ATOM 26528 C CA . SER A 1 51 ? 8.744 9.563 6.523 1.00 22.52 51 SER A CA 12
ATOM 26529 C C . SER A 1 51 ? 7.699 10.577 6.113 1.00 11.23 51 SER A C 12
ATOM 26530 O O . SER A 1 51 ? 7.946 11.428 5.254 1.00 15.03 51 SER A O 12
ATOM 26538 N N . PHE A 1 52 ? 6.532 10.485 6.703 1.00 73.13 52 PHE A N 12
ATOM 26539 C CA . PHE A 1 52 ? 5.454 11.362 6.380 1.00 22.23 52 PHE A CA 12
ATOM 26540 C C . PHE A 1 52 ? 4.807 11.794 7.647 1.00 61.11 52 PHE A C 12
ATOM 26541 O O . PHE A 1 52 ? 5.087 11.249 8.718 1.00 41.52 52 PHE A O 12
ATOM 26558 N N . ASN A 1 53 ? 3.968 12.751 7.537 1.00 42.12 53 ASN A N 12
ATOM 26559 C CA . ASN A 1 53 ? 3.208 13.220 8.643 1.00 73.44 53 ASN A CA 12
ATOM 26560 C C . ASN A 1 53 ? 1.893 12.516 8.554 1.00 71.13 53 ASN A C 12
ATOM 26561 O O . ASN A 1 53 ? 1.064 12.850 7.695 1.00 11.53 53 ASN A O 12
ATOM 26572 N N . ALA A 1 54 ? 1.730 11.488 9.333 1.00 32.43 54 ALA A N 12
ATOM 26573 C CA . ALA A 1 54 ? 0.557 10.714 9.244 1.00 33.41 54 ALA A CA 12
ATOM 26574 C C . ALA A 1 54 ? -0.200 10.664 10.536 1.00 75.04 54 ALA A C 12
ATOM 26575 O O . ALA A 1 54 ? 0.377 10.537 11.608 1.00 15.34 54 ALA A O 12
ATOM 26582 N N . SER A 1 55 ? -1.478 10.812 10.430 1.00 34.23 55 SER A N 12
ATOM 26583 C CA . SER A 1 55 ? -2.355 10.524 11.507 1.00 14.24 55 SER A CA 12
ATOM 26584 C C . SER A 1 55 ? -2.888 9.140 11.178 1.00 60.44 55 SER A C 12
ATOM 26585 O O . SER A 1 55 ? -3.652 8.971 10.221 1.00 53.52 55 SER A O 12
ATOM 26593 N N . VAL A 1 56 ? -2.430 8.164 11.889 1.00 13.25 56 VAL A N 12
ATOM 26594 C CA . VAL A 1 56 ? -2.711 6.797 11.551 1.00 43.10 56 VAL A CA 12
ATOM 26595 C C . VAL A 1 56 ? -3.843 6.231 12.409 1.00 43.24 56 VAL A C 12
ATOM 26596 O O . VAL A 1 56 ? -3.772 6.206 13.637 1.00 12.23 56 VAL A O 12
ATOM 26609 N N . GLU A 1 57 ? -4.875 5.786 11.747 1.00 31.52 57 GLU A N 12
ATOM 26610 C CA . GLU A 1 57 ? -6.065 5.284 12.387 1.00 33.03 57 GLU A CA 12
ATOM 26611 C C . GLU A 1 57 ? -6.239 3.798 12.051 1.00 32.13 57 GLU A C 12
ATOM 26612 O O . GLU A 1 57 ? -6.031 3.379 10.912 1.00 4.51 57 GLU A O 12
ATOM 26624 N N . GLU A 1 58 ? -6.569 3.016 13.039 1.00 74.12 58 GLU A N 12
ATOM 26625 C CA . GLU A 1 58 ? -6.809 1.600 12.866 1.00 20.41 58 GLU A CA 12
ATOM 26626 C C . GLU A 1 58 ? -8.304 1.333 12.768 1.00 61.34 58 GLU A C 12
ATOM 26627 O O . GLU A 1 58 ? -9.101 1.926 13.517 1.00 10.13 58 GLU A O 12
ATOM 26639 N N . LEU A 1 59 ? -8.685 0.487 11.832 1.00 64.41 59 LEU A N 12
ATOM 26640 C CA . LEU A 1 59 ? -10.081 0.175 11.574 1.00 23.15 59 LEU A CA 12
ATOM 26641 C C . LEU A 1 59 ? -10.257 -1.293 11.237 1.00 43.21 59 LEU A C 12
ATOM 26642 O O . LEU A 1 59 ? -9.278 -2.052 11.131 1.00 3.41 59 LEU A O 12
ATOM 26658 N N . GLU A 1 60 ? -11.497 -1.690 11.080 1.00 32.42 60 GLU A N 12
ATOM 26659 C CA . GLU A 1 60 ? -11.827 -3.008 10.620 1.00 61.21 60 GLU A CA 12
ATOM 26660 C C . GLU A 1 60 ? -12.206 -2.871 9.164 1.00 1.51 60 GLU A C 12
ATOM 26661 O O . GLU A 1 60 ? -12.518 -1.752 8.704 1.00 72.33 60 GLU A O 12
ATOM 26673 N N . GLY A 1 61 ? -12.192 -3.940 8.452 1.00 61.41 61 GLY A N 12
ATOM 26674 C CA . GLY A 1 61 ? -12.486 -3.865 7.057 1.00 14.04 61 GLY A CA 12
ATOM 26675 C C . GLY A 1 61 ? -13.755 -4.588 6.681 1.00 2.31 61 GLY A C 12
ATOM 26676 O O . GLY A 1 61 ? -14.358 -5.276 7.513 1.00 52.44 61 GLY A O 12
ATOM 26680 N N . GLU A 1 62 ? -14.125 -4.470 5.431 1.00 54.15 62 GLU A N 12
ATOM 26681 C CA . GLU A 1 62 ? -15.343 -5.019 4.923 1.00 1.32 62 GLU A CA 12
ATOM 26682 C C . GLU A 1 62 ? -15.118 -6.409 4.333 1.00 30.01 62 GLU A C 12
ATOM 26683 O O . GLU A 1 62 ? -14.162 -6.632 3.600 1.00 62.04 62 GLU A O 12
ATOM 26695 N N . ASP A 1 63 ? -15.992 -7.322 4.682 1.00 43.11 63 ASP A N 12
ATOM 26696 C CA . ASP A 1 63 ? -16.028 -8.701 4.136 1.00 70.20 63 ASP A CA 12
ATOM 26697 C C . ASP A 1 63 ? -14.710 -9.473 4.202 1.00 21.23 63 ASP A C 12
ATOM 26698 O O . ASP A 1 63 ? -14.435 -10.187 5.174 1.00 11.01 63 ASP A O 12
ATOM 26707 N N . CYS A 1 64 ? -13.914 -9.322 3.171 1.00 12.22 64 CYS A N 12
ATOM 26708 C CA . CYS A 1 64 ? -12.668 -10.029 3.023 1.00 15.13 64 CYS A CA 12
ATOM 26709 C C . CYS A 1 64 ? -11.509 -9.278 3.649 1.00 53.34 64 CYS A C 12
ATOM 26710 O O . CYS A 1 64 ? -10.418 -9.833 3.783 1.00 23.05 64 CYS A O 12
ATOM 26717 N N . ASP A 1 65 ? -11.718 -8.020 3.988 1.00 21.21 65 ASP A N 12
ATOM 26718 C CA . ASP A 1 65 ? -10.683 -7.225 4.611 1.00 12.22 65 ASP A CA 12
ATOM 26719 C C . ASP A 1 65 ? -10.460 -7.766 6.001 1.00 21.32 65 ASP A C 12
ATOM 26720 O O . ASP A 1 65 ? -11.409 -7.894 6.782 1.00 63.12 65 ASP A O 12
ATOM 26729 N N . VAL A 1 66 ? -9.254 -8.090 6.309 1.00 43.33 66 VAL A N 12
ATOM 26730 C CA . VAL A 1 66 ? -8.925 -8.608 7.602 1.00 1.12 66 VAL A CA 12
ATOM 26731 C C . VAL A 1 66 ? -8.506 -7.480 8.538 1.00 64.30 66 VAL A C 12
ATOM 26732 O O . VAL A 1 66 ? -8.799 -7.499 9.731 1.00 72.13 66 VAL A O 12
ATOM 26745 N N . LEU A 1 67 ? -7.907 -6.472 7.984 1.00 71.25 67 LEU A N 12
ATOM 26746 C CA . LEU A 1 67 ? -7.406 -5.362 8.771 1.00 12.22 67 LEU A CA 12
ATOM 26747 C C . LEU A 1 67 ? -7.423 -4.136 7.911 1.00 60.00 67 LEU A C 12
ATOM 26748 O O . LEU A 1 67 ? -7.227 -4.238 6.693 1.00 32.34 67 LEU A O 12
ATOM 26764 N N . TYR A 1 68 ? -7.697 -3.007 8.508 1.00 54.43 68 TYR A N 12
ATOM 26765 C CA . TYR A 1 68 ? -7.765 -1.783 7.794 1.00 54.31 68 TYR A CA 12
ATOM 26766 C C . TYR A 1 68 ? -6.906 -0.757 8.535 1.00 2.54 68 TYR A C 12
ATOM 26767 O O . TYR A 1 68 ? -7.110 -0.506 9.724 1.00 23.14 68 TYR A O 12
ATOM 26785 N N . ARG A 1 69 ? -5.950 -0.211 7.866 1.00 44.24 69 ARG A N 12
ATOM 26786 C CA . ARG A 1 69 ? -5.100 0.794 8.431 1.00 34.31 69 ARG A CA 12
ATOM 26787 C C . ARG A 1 69 ? -5.253 2.053 7.580 1.00 74.44 69 ARG A C 12
ATOM 26788 O O . ARG A 1 69 ? -5.005 2.045 6.377 1.00 34.10 69 ARG A O 12
ATOM 26809 N N . LYS A 1 70 ? -5.700 3.087 8.193 1.00 43.32 70 LYS A N 12
ATOM 26810 C CA . LYS A 1 70 ? -5.986 4.337 7.542 1.00 44.32 70 LYS A CA 12
ATOM 26811 C C . LYS A 1 70 ? -4.944 5.366 7.954 1.00 52.42 70 LYS A C 12
ATOM 26812 O O . LYS A 1 70 ? -4.579 5.444 9.114 1.00 73.51 70 LYS A O 12
ATOM 26831 N N . TYR A 1 71 ? -4.453 6.123 7.022 1.00 4.34 71 TYR A N 12
ATOM 26832 C CA . TYR A 1 71 ? -3.479 7.134 7.306 1.00 11.41 71 TYR A CA 12
ATOM 26833 C C . TYR A 1 71 ? -3.960 8.457 6.764 1.00 41.50 71 TYR A C 12
ATOM 26834 O O . TYR A 1 71 ? -4.397 8.526 5.635 1.00 12.23 71 TYR A O 12
ATOM 26852 N N . THR A 1 72 ? -3.899 9.478 7.551 1.00 13.32 72 THR A N 12
ATOM 26853 C CA . THR A 1 72 ? -4.180 10.807 7.072 1.00 24.31 72 THR A CA 12
ATOM 26854 C C . THR A 1 72 ? -2.826 11.507 6.897 1.00 41.43 72 THR A C 12
ATOM 26855 O O . THR A 1 72 ? -2.129 11.760 7.878 1.00 54.40 72 THR A O 12
ATOM 26866 N N . LEU A 1 73 ? -2.440 11.733 5.662 1.00 1.20 73 LEU A N 12
ATOM 26867 C CA . LEU A 1 73 ? -1.122 12.250 5.325 1.00 4.42 73 LEU A CA 12
ATOM 26868 C C . LEU A 1 73 ? -1.119 13.727 5.071 1.00 41.32 73 LEU A C 12
ATOM 26869 O O . LEU A 1 73 ? -2.038 14.276 4.444 1.00 52.52 73 LEU A O 12
ATOM 26885 N N . GLU A 1 74 ? -0.078 14.351 5.548 1.00 65.43 74 GLU A N 12
ATOM 26886 C CA . GLU A 1 74 ? 0.216 15.727 5.274 1.00 44.42 74 GLU A CA 12
ATOM 26887 C C . GLU A 1 74 ? 1.700 15.850 4.958 1.00 0.13 74 GLU A C 12
ATOM 26888 O O . GLU A 1 74 ? 2.533 15.905 5.842 1.00 31.43 74 GLU A O 12
ATOM 26900 N N . LYS A 1 75 ? 2.022 15.839 3.707 1.00 2.55 75 LYS A N 12
ATOM 26901 C CA . LYS A 1 75 ? 3.385 15.967 3.263 1.00 51.21 75 LYS A CA 12
ATOM 26902 C C . LYS A 1 75 ? 3.615 17.455 3.030 1.00 52.12 75 LYS A C 12
ATOM 26903 O O . LYS A 1 75 ? 3.501 17.935 1.900 1.00 65.21 75 LYS A O 12
ATOM 26922 N N . GLU A 1 76 ? 3.783 18.175 4.148 1.00 53.11 76 GLU A N 12
ATOM 26923 C CA . GLU A 1 76 ? 3.937 19.648 4.219 1.00 15.11 76 GLU A CA 12
ATOM 26924 C C . GLU A 1 76 ? 3.208 20.446 3.112 1.00 50.34 76 GLU A C 12
ATOM 26925 O O . GLU A 1 76 ? 3.818 20.886 2.129 1.00 41.41 76 GLU A O 12
ATOM 26937 N N . GLY A 1 77 ? 1.901 20.584 3.256 1.00 41.32 77 GLY A N 12
ATOM 26938 C CA . GLY A 1 77 ? 1.103 21.307 2.275 1.00 50.24 77 GLY A CA 12
ATOM 26939 C C . GLY A 1 77 ? 0.370 20.377 1.327 1.00 52.53 77 GLY A C 12
ATOM 26940 O O . GLY A 1 77 ? -0.673 20.732 0.766 1.00 34.30 77 GLY A O 12
ATOM 26944 N N . LYS A 1 78 ? 0.877 19.180 1.178 1.00 54.24 78 LYS A N 12
ATOM 26945 C CA . LYS A 1 78 ? 0.235 18.191 0.365 1.00 41.12 78 LYS A CA 12
ATOM 26946 C C . LYS A 1 78 ? -0.528 17.323 1.325 1.00 44.20 78 LYS A C 12
ATOM 26947 O O . LYS A 1 78 ? -0.057 17.090 2.428 1.00 11.15 78 LYS A O 12
ATOM 26966 N N . LYS A 1 79 ? -1.666 16.850 0.946 1.00 23.11 79 LYS A N 12
ATOM 26967 C CA . LYS A 1 79 ? -2.539 16.223 1.895 1.00 3.24 79 LYS A CA 12
ATOM 26968 C C . LYS A 1 79 ? -3.293 15.084 1.231 1.00 34.13 79 LYS A C 12
ATOM 26969 O O . LYS A 1 79 ? -3.514 15.126 0.020 1.00 73.45 79 LYS A O 12
ATOM 26988 N N . GLY A 1 80 ? -3.643 14.079 1.993 1.00 65.30 80 GLY A N 12
ATOM 26989 C CA . GLY A 1 80 ? -4.438 12.999 1.462 1.00 21.33 80 GLY A CA 12
ATOM 26990 C C . GLY A 1 80 ? -4.574 11.853 2.419 1.00 63.04 80 GLY A C 12
ATOM 26991 O O . GLY A 1 80 ? -3.754 11.703 3.307 1.00 72.45 80 GLY A O 12
ATOM 26995 N N . ILE A 1 81 ? -5.608 11.070 2.272 1.00 10.50 81 ILE A N 12
ATOM 26996 C CA . ILE A 1 81 ? -5.814 9.929 3.121 1.00 12.54 81 ILE A CA 12
ATOM 26997 C C . ILE A 1 81 ? -5.438 8.677 2.346 1.00 63.41 81 ILE A C 12
ATOM 26998 O O . ILE A 1 81 ? -5.692 8.564 1.150 1.00 45.13 81 ILE A O 12
ATOM 27014 N N . VAL A 1 82 ? -4.793 7.780 3.006 1.00 74.21 82 VAL A N 12
ATOM 27015 C CA . VAL A 1 82 ? -4.430 6.525 2.435 1.00 72.13 82 VAL A CA 12
ATOM 27016 C C . VAL A 1 82 ? -5.104 5.428 3.229 1.00 3.35 82 VAL A C 12
ATOM 27017 O O . VAL A 1 82 ? -4.882 5.287 4.434 1.00 74.42 82 VAL A O 12
ATOM 27030 N N . HIS A 1 83 ? -5.966 4.713 2.580 1.00 74.12 83 HIS A N 12
ATOM 27031 C CA . HIS A 1 83 ? -6.705 3.641 3.200 1.00 44.02 83 HIS A CA 12
ATOM 27032 C C . HIS A 1 83 ? -6.108 2.315 2.747 1.00 45.40 83 HIS A C 12
ATOM 27033 O O . HIS A 1 83 ? -6.214 1.955 1.567 1.00 10.43 83 HIS A O 12
ATOM 27047 N N . VAL A 1 84 ? -5.447 1.628 3.644 1.00 1.15 84 VAL A N 12
ATOM 27048 C CA . VAL A 1 84 ? -4.853 0.343 3.339 1.00 31.31 84 VAL A CA 12
ATOM 27049 C C . VAL A 1 84 ? -5.681 -0.750 3.985 1.00 73.21 84 VAL A C 12
ATOM 27050 O O . VAL A 1 84 ? -5.853 -0.765 5.194 1.00 62.34 84 VAL A O 12
ATOM 27063 N N . LYS A 1 85 ? -6.210 -1.627 3.204 1.00 3.13 85 LYS A N 12
ATOM 27064 C CA . LYS A 1 85 ? -6.957 -2.735 3.730 1.00 50.01 85 LYS A CA 12
ATOM 27065 C C . LYS A 1 85 ? -6.321 -4.024 3.274 1.00 5.44 85 LYS A C 12
ATOM 27066 O O . LYS A 1 85 ? -5.855 -4.127 2.132 1.00 32.45 85 LYS A O 12
ATOM 27085 N N . LEU A 1 86 ? -6.267 -4.993 4.145 1.00 1.22 86 LEU A N 12
ATOM 27086 C CA . LEU A 1 86 ? -5.632 -6.235 3.811 1.00 20.03 86 LEU A CA 12
ATOM 27087 C C . LEU A 1 86 ? -6.711 -7.240 3.613 1.00 60.41 86 LEU A C 12
ATOM 27088 O O . LEU A 1 86 ? -7.368 -7.615 4.560 1.00 23.03 86 LEU A O 12
ATOM 27104 N N . ARG A 1 87 ? -6.915 -7.645 2.419 1.00 70.25 87 ARG A N 12
ATOM 27105 C CA . ARG A 1 87 ? -7.956 -8.568 2.114 1.00 14.31 87 ARG A CA 12
ATOM 27106 C C . ARG A 1 87 ? -7.436 -9.948 2.043 1.00 34.54 87 ARG A C 12
ATOM 27107 O O . ARG A 1 87 ? -6.298 -10.181 1.731 1.00 25.45 87 ARG A O 12
ATOM 27128 N N . LYS A 1 88 ? -8.251 -10.839 2.399 1.00 73.32 88 LYS A N 12
ATOM 27129 C CA . LYS A 1 88 ? -7.948 -12.228 2.301 1.00 72.01 88 LYS A CA 12
ATOM 27130 C C . LYS A 1 88 ? -8.451 -12.745 0.945 1.00 25.44 88 LYS A C 12
ATOM 27131 O O . LYS A 1 88 ? -9.655 -12.884 0.736 1.00 13.34 88 LYS A O 12
ATOM 27150 N N . ILE A 1 89 ? -7.539 -12.980 0.027 1.00 15.02 89 ILE A N 12
ATOM 27151 C CA . ILE A 1 89 ? -7.891 -13.451 -1.304 1.00 23.02 89 ILE A CA 12
ATOM 27152 C C . ILE A 1 89 ? -7.875 -14.978 -1.322 1.00 44.42 89 ILE A C 12
ATOM 27153 O O . ILE A 1 89 ? -6.838 -15.609 -1.141 1.00 44.21 89 ILE A O 12
ATOM 27169 N N . THR A 1 90 ? -9.039 -15.559 -1.478 1.00 74.43 90 THR A N 12
ATOM 27170 C CA . THR A 1 90 ? -9.192 -16.985 -1.443 1.00 42.51 90 THR A CA 12
ATOM 27171 C C . THR A 1 90 ? -10.020 -17.446 -2.624 1.00 13.21 90 THR A C 12
ATOM 27172 O O . THR A 1 90 ? -10.276 -16.671 -3.540 1.00 14.33 90 THR A O 12
ATOM 27183 N N . GLU A 1 91 ? -10.399 -18.697 -2.634 1.00 3.54 91 GLU A N 12
ATOM 27184 C CA . GLU A 1 91 ? -11.259 -19.225 -3.666 1.00 13.11 91 GLU A CA 12
ATOM 27185 C C . GLU A 1 91 ? -12.710 -18.960 -3.283 1.00 4.04 91 GLU A C 12
ATOM 27186 O O . GLU A 1 91 ? -13.629 -19.087 -4.095 1.00 14.33 91 GLU A O 12
ATOM 27198 N N . ASN A 1 92 ? -12.897 -18.609 -2.036 1.00 33.43 92 ASN A N 12
ATOM 27199 C CA . ASN A 1 92 ? -14.210 -18.247 -1.522 1.00 2.00 92 ASN A CA 12
ATOM 27200 C C . ASN A 1 92 ? -14.426 -16.764 -1.679 1.00 1.31 92 ASN A C 12
ATOM 27201 O O . ASN A 1 92 ? -15.520 -16.322 -2.031 1.00 45.41 92 ASN A O 12
ATOM 27212 N N . CYS A 1 93 ? -13.390 -15.994 -1.429 1.00 5.10 93 CYS A N 12
ATOM 27213 C CA . CYS A 1 93 ? -13.462 -14.577 -1.618 1.00 43.32 93 CYS A CA 12
ATOM 27214 C C . CYS A 1 93 ? -13.149 -14.238 -3.081 1.00 41.21 93 CYS A C 12
ATOM 27215 O O . CYS A 1 93 ? -12.206 -14.776 -3.646 1.00 35.15 93 CYS A O 12
ATOM 27222 N N . PRO A 1 94 ? -13.952 -13.399 -3.723 1.00 24.10 94 PRO A N 12
ATOM 27223 C CA . PRO A 1 94 ? -13.726 -12.987 -5.104 1.00 43.52 94 PRO A CA 12
ATOM 27224 C C . PRO A 1 94 ? -12.615 -11.930 -5.212 1.00 2.51 94 PRO A C 12
ATOM 27225 O O . PRO A 1 94 ? -12.748 -10.830 -4.659 1.00 64.22 94 PRO A O 12
ATOM 27236 N N . PRO A 1 95 ? -11.499 -12.255 -5.911 1.00 43.52 95 PRO A N 12
ATOM 27237 C CA . PRO A 1 95 ? -10.381 -11.337 -6.086 1.00 62.55 95 PRO A CA 12
ATOM 27238 C C . PRO A 1 95 ? -10.800 -10.078 -6.798 1.00 53.51 95 PRO A C 12
ATOM 27239 O O . PRO A 1 95 ? -11.324 -10.113 -7.922 1.00 52.43 95 PRO A O 12
ATOM 27250 N N . VAL A 1 96 ? -10.579 -8.988 -6.156 1.00 61.53 96 VAL A N 12
ATOM 27251 C CA . VAL A 1 96 ? -10.888 -7.700 -6.700 1.00 41.32 96 VAL A CA 12
ATOM 27252 C C . VAL A 1 96 ? -9.672 -7.225 -7.478 1.00 4.22 96 VAL A C 12
ATOM 27253 O O . VAL A 1 96 ? -8.552 -7.700 -7.250 1.00 5.00 96 VAL A O 12
ATOM 27266 N N . ASP A 1 97 ? -9.880 -6.335 -8.386 1.00 12.02 97 ASP A N 12
ATOM 27267 C CA . ASP A 1 97 ? -8.811 -5.820 -9.203 1.00 30.35 97 ASP A CA 12
ATOM 27268 C C . ASP A 1 97 ? -8.759 -4.317 -9.038 1.00 23.41 97 ASP A C 12
ATOM 27269 O O . ASP A 1 97 ? -9.739 -3.698 -8.580 1.00 54.25 97 ASP A O 12
ATOM 27278 N N . GLY A 1 98 ? -7.665 -3.752 -9.391 1.00 45.40 98 GLY A N 12
ATOM 27279 C CA . GLY A 1 98 ? -7.414 -2.357 -9.274 1.00 61.14 98 GLY A CA 12
ATOM 27280 C C . GLY A 1 98 ? -6.131 -2.106 -9.920 1.00 54.22 98 GLY A C 12
ATOM 27281 O O . GLY A 1 98 ? -5.655 -2.984 -10.639 1.00 44.34 98 GLY A O 12
ATOM 27285 N N . ASN A 1 99 ? -5.569 -0.952 -9.697 1.00 13.44 99 ASN A N 12
ATOM 27286 C CA . ASN A 1 99 ? -4.301 -0.597 -10.199 1.00 2.10 99 ASN A CA 12
ATOM 27287 C C . ASN A 1 99 ? -3.265 -1.629 -9.751 1.00 71.20 99 ASN A C 12
ATOM 27288 O O . ASN A 1 99 ? -2.880 -1.680 -8.580 1.00 51.22 99 ASN A O 12
ATOM 27299 N N . ARG A 1 100 ? -2.891 -2.491 -10.647 1.00 13.05 100 ARG A N 12
ATOM 27300 C CA . ARG A 1 100 ? -1.954 -3.522 -10.332 1.00 51.42 100 ARG A CA 12
ATOM 27301 C C . ARG A 1 100 ? -0.559 -3.036 -10.484 1.00 2.54 100 ARG A C 12
ATOM 27302 O O . ARG A 1 100 ? -0.125 -2.695 -11.584 1.00 50.41 100 ARG A O 12
ATOM 27323 N N . CYS A 1 101 ? 0.133 -2.968 -9.397 1.00 42.42 101 CYS A N 12
ATOM 27324 C CA . CYS A 1 101 ? 1.511 -2.635 -9.443 1.00 23.25 101 CYS A CA 12
ATOM 27325 C C . CYS A 1 101 ? 2.274 -3.895 -9.872 1.00 44.34 101 CYS A C 12
ATOM 27326 O O . CYS A 1 101 ? 1.875 -5.012 -9.505 1.00 15.21 101 CYS A O 12
ATOM 27333 N N . SER A 1 102 ? 3.289 -3.740 -10.692 1.00 25.41 102 SER A N 12
ATOM 27334 C CA . SER A 1 102 ? 4.101 -4.858 -11.105 1.00 1.43 102 SER A CA 12
ATOM 27335 C C . SER A 1 102 ? 4.827 -5.414 -9.868 1.00 3.12 102 SER A C 12
ATOM 27336 O O . SER A 1 102 ? 5.619 -4.697 -9.227 1.00 1.53 102 SER A O 12
ATOM 27344 N N . VAL A 1 103 ? 4.534 -6.660 -9.525 1.00 31.03 103 VAL A N 12
ATOM 27345 C CA . VAL A 1 103 ? 5.028 -7.264 -8.294 1.00 74.31 103 VAL A CA 12
ATOM 27346 C C . VAL A 1 103 ? 6.488 -7.639 -8.435 1.00 33.21 103 VAL A C 12
ATOM 27347 O O . VAL A 1 103 ? 6.929 -8.135 -9.479 1.00 62.14 103 VAL A O 12
ATOM 27360 N N . LEU A 1 104 ? 7.207 -7.434 -7.391 1.00 30.24 104 LEU A N 12
ATOM 27361 C CA . LEU A 1 104 ? 8.609 -7.713 -7.324 1.00 14.45 104 LEU A CA 12
ATOM 27362 C C . LEU A 1 104 ? 8.931 -7.768 -5.835 1.00 53.44 104 LEU A C 12
ATOM 27363 O O . LEU A 1 104 ? 8.006 -7.973 -5.032 1.00 71.13 104 LEU A O 12
ATOM 27379 N N . GLU A 1 105 ? 10.164 -7.604 -5.446 1.00 2.31 105 GLU A N 12
ATOM 27380 C CA . GLU A 1 105 ? 10.491 -7.660 -4.051 1.00 12.24 105 GLU A CA 12
ATOM 27381 C C . GLU A 1 105 ? 10.383 -6.305 -3.388 1.00 61.51 105 GLU A C 12
ATOM 27382 O O . GLU A 1 105 ? 10.244 -5.274 -4.076 1.00 3.01 105 GLU A O 12
ATOM 27394 N N . PHE A 1 106 ? 10.536 -6.340 -2.063 1.00 1.04 106 PHE A N 12
ATOM 27395 C CA . PHE A 1 106 ? 10.310 -5.226 -1.124 1.00 20.52 106 PHE A CA 12
ATOM 27396 C C . PHE A 1 106 ? 10.617 -3.842 -1.645 1.00 74.42 106 PHE A C 12
ATOM 27397 O O . PHE A 1 106 ? 9.737 -2.997 -1.696 1.00 3.20 106 PHE A O 12
ATOM 27414 N N . GLU A 1 107 ? 11.824 -3.617 -2.067 1.00 13.44 107 GLU A N 12
ATOM 27415 C CA . GLU A 1 107 ? 12.241 -2.269 -2.388 1.00 64.54 107 GLU A CA 12
ATOM 27416 C C . GLU A 1 107 ? 11.546 -1.706 -3.634 1.00 41.32 107 GLU A C 12
ATOM 27417 O O . GLU A 1 107 ? 11.448 -0.488 -3.801 1.00 21.31 107 GLU A O 12
ATOM 27429 N N . ARG A 1 108 ? 11.039 -2.559 -4.482 1.00 32.41 108 ARG A N 12
ATOM 27430 C CA . ARG A 1 108 ? 10.314 -2.082 -5.617 1.00 4.34 108 ARG A CA 12
ATOM 27431 C C . ARG A 1 108 ? 8.848 -1.882 -5.281 1.00 3.51 108 ARG A C 12
ATOM 27432 O O . ARG A 1 108 ? 8.265 -0.850 -5.639 1.00 1.23 108 ARG A O 12
ATOM 27453 N N . ASP A 1 109 ? 8.255 -2.803 -4.557 1.00 53.33 109 ASP A N 12
ATOM 27454 C CA . ASP A 1 109 ? 6.840 -2.679 -4.302 1.00 43.13 109 ASP A CA 12
ATOM 27455 C C . ASP A 1 109 ? 6.553 -1.666 -3.227 1.00 14.24 109 ASP A C 12
ATOM 27456 O O . ASP A 1 109 ? 5.544 -0.965 -3.301 1.00 44.24 109 ASP A O 12
ATOM 27465 N N . ILE A 1 110 ? 7.476 -1.495 -2.276 1.00 41.13 110 ILE A N 12
ATOM 27466 C CA . ILE A 1 110 ? 7.282 -0.460 -1.279 1.00 53.30 110 ILE A CA 12
ATOM 27467 C C . ILE A 1 110 ? 7.428 0.915 -1.925 1.00 1.23 110 ILE A C 12
ATOM 27468 O O . ILE A 1 110 ? 6.648 1.816 -1.640 1.00 70.13 110 ILE A O 12
ATOM 27484 N N . GLU A 1 111 ? 8.389 1.057 -2.862 1.00 53.13 111 GLU A N 12
ATOM 27485 C CA . GLU A 1 111 ? 8.584 2.328 -3.531 1.00 61.05 111 GLU A CA 12
ATOM 27486 C C . GLU A 1 111 ? 7.368 2.634 -4.381 1.00 62.21 111 GLU A C 12
ATOM 27487 O O . GLU A 1 111 ? 6.939 3.768 -4.462 1.00 23.02 111 GLU A O 12
ATOM 27499 N N . CYS A 1 112 ? 6.806 1.602 -4.967 1.00 2.31 112 CYS A N 12
ATOM 27500 C CA . CYS A 1 112 ? 5.602 1.709 -5.772 1.00 51.11 112 CYS A CA 12
ATOM 27501 C C . CYS A 1 112 ? 4.450 2.258 -4.912 1.00 13.33 112 CYS A C 12
ATOM 27502 O O . CYS A 1 112 ? 3.743 3.189 -5.321 1.00 13.01 112 CYS A O 12
ATOM 27509 N N . ILE A 1 113 ? 4.308 1.712 -3.703 1.00 74.15 113 ILE A N 12
ATOM 27510 C CA . ILE A 1 113 ? 3.323 2.181 -2.729 1.00 23.35 113 ILE A CA 12
ATOM 27511 C C . ILE A 1 113 ? 3.604 3.635 -2.366 1.00 30.04 113 ILE A C 12
ATOM 27512 O O . ILE A 1 113 ? 2.699 4.480 -2.378 1.00 52.02 113 ILE A O 12
ATOM 27528 N N . VAL A 1 114 ? 4.867 3.924 -2.100 1.00 5.24 114 VAL A N 12
ATOM 27529 C CA . VAL A 1 114 ? 5.295 5.257 -1.723 1.00 2.11 114 VAL A CA 12
ATOM 27530 C C . VAL A 1 114 ? 4.992 6.240 -2.849 1.00 10.44 114 VAL A C 12
ATOM 27531 O O . VAL A 1 114 ? 4.455 7.299 -2.617 1.00 42.23 114 VAL A O 12
ATOM 27544 N N . LYS A 1 115 ? 5.263 5.830 -4.069 1.00 24.54 115 LYS A N 12
ATOM 27545 C CA . LYS A 1 115 ? 5.028 6.659 -5.235 1.00 25.11 115 LYS A CA 12
ATOM 27546 C C . LYS A 1 115 ? 3.564 6.888 -5.481 1.00 44.53 115 LYS A C 12
ATOM 27547 O O . LYS A 1 115 ? 3.185 7.938 -5.945 1.00 14.43 115 LYS A O 12
ATOM 27566 N N . ALA A 1 116 ? 2.739 5.927 -5.147 1.00 71.11 116 ALA A N 12
ATOM 27567 C CA . ALA A 1 116 ? 1.314 6.108 -5.291 1.00 4.10 116 ALA A CA 12
ATOM 27568 C C . ALA A 1 116 ? 0.821 7.144 -4.306 1.00 50.10 116 ALA A C 12
ATOM 27569 O O . ALA A 1 116 ? -0.009 7.987 -4.637 1.00 14.35 116 ALA A O 12
ATOM 27576 N N . ILE A 1 117 ? 1.364 7.104 -3.116 1.00 1.50 117 ILE A N 12
ATOM 27577 C CA . ILE A 1 117 ? 1.027 8.082 -2.109 1.00 12.32 117 ILE A CA 12
ATOM 27578 C C . ILE A 1 117 ? 1.600 9.448 -2.490 1.00 72.20 117 ILE A C 12
ATOM 27579 O O . ILE A 1 117 ? 0.877 10.455 -2.502 1.00 12.44 117 ILE A O 12
ATOM 27595 N N . GLU A 1 118 ? 2.860 9.464 -2.880 1.00 4.15 118 GLU A N 12
ATOM 27596 C CA . GLU A 1 118 ? 3.537 10.704 -3.209 1.00 14.11 118 GLU A CA 12
ATOM 27597 C C . GLU A 1 118 ? 2.915 11.354 -4.415 1.00 52.10 118 GLU A C 12
ATOM 27598 O O . GLU A 1 118 ? 2.684 12.541 -4.410 1.00 13.10 118 GLU A O 12
ATOM 27610 N N . GLU A 1 119 ? 2.557 10.566 -5.411 1.00 44.32 119 GLU A N 12
ATOM 27611 C CA . GLU A 1 119 ? 1.986 11.124 -6.610 1.00 35.32 119 GLU A CA 12
ATOM 27612 C C . GLU A 1 119 ? 0.557 11.521 -6.422 1.00 41.20 119 GLU A C 12
ATOM 27613 O O . GLU A 1 119 ? 0.027 12.278 -7.203 1.00 2.12 119 GLU A O 12
ATOM 27625 N N . CYS A 1 120 ? -0.067 11.019 -5.408 1.00 72.44 120 CYS A N 12
ATOM 27626 C CA . CYS A 1 120 ? -1.408 11.416 -5.142 1.00 51.51 120 CYS A CA 12
ATOM 27627 C C . CYS A 1 120 ? -1.374 12.777 -4.476 1.00 4.31 120 CYS A C 12
ATOM 27628 O O . CYS A 1 120 ? -2.014 13.717 -4.919 1.00 53.52 120 CYS A O 12
ATOM 27635 N N . LEU A 1 121 ? -0.529 12.897 -3.477 1.00 53.31 121 LEU A N 12
ATOM 27636 C CA . LEU A 1 121 ? -0.399 14.130 -2.753 1.00 21.35 121 LEU A CA 12
ATOM 27637 C C . LEU A 1 121 ? 0.250 15.230 -3.606 1.00 43.53 121 LEU A C 12
ATOM 27638 O O . LEU A 1 121 ? -0.140 16.397 -3.528 1.00 2.43 121 LEU A O 12
ATOM 27654 N N . ALA A 1 122 ? 1.210 14.842 -4.435 1.00 74.31 122 ALA A N 12
ATOM 27655 C CA . ALA A 1 122 ? 1.952 15.777 -5.260 1.00 65.34 122 ALA A CA 12
ATOM 27656 C C . ALA A 1 122 ? 1.257 16.137 -6.567 1.00 73.54 122 ALA A C 12
ATOM 27657 O O . ALA A 1 122 ? 1.678 17.086 -7.240 1.00 21.33 122 ALA A O 12
ATOM 27664 N N . LYS A 1 123 ? 0.223 15.398 -6.970 1.00 33.44 123 LYS A N 12
ATOM 27665 C CA . LYS A 1 123 ? -0.472 15.755 -8.207 1.00 11.41 123 LYS A CA 12
ATOM 27666 C C . LYS A 1 123 ? -1.352 16.977 -8.001 1.00 63.24 123 LYS A C 12
ATOM 27667 O O . LYS A 1 123 ? -1.832 17.586 -8.963 1.00 12.54 123 LYS A O 12
ATOM 27686 N N . GLY A 1 124 ? -1.535 17.326 -6.752 1.00 51.12 124 GLY A N 12
ATOM 27687 C CA . GLY A 1 124 ? -2.316 18.472 -6.395 1.00 30.15 124 GLY A CA 12
ATOM 27688 C C . GLY A 1 124 ? -3.778 18.150 -6.396 1.00 12.42 124 GLY A C 12
ATOM 27689 O O . GLY A 1 124 ? -4.186 17.112 -6.893 1.00 55.34 124 GLY A O 12
ATOM 27693 N N . GLU A 1 125 ? -4.577 19.028 -5.883 1.00 1.15 125 GLU A N 12
ATOM 27694 C CA . GLU A 1 125 ? -5.999 18.800 -5.818 1.00 52.33 125 GLU A CA 12
ATOM 27695 C C . GLU A 1 125 ? -6.700 19.176 -7.122 1.00 5.10 125 GLU A C 12
ATOM 27696 O O . GLU A 1 125 ? -7.719 19.886 -7.125 1.00 13.54 125 GLU A O 12
ATOM 27708 N N . LEU A 1 126 ? -6.178 18.634 -8.213 1.00 11.42 126 LEU A N 12
ATOM 27709 C CA . LEU A 1 126 ? -6.640 18.921 -9.547 1.00 74.34 126 LEU A CA 12
ATOM 27710 C C . LEU A 1 126 ? -6.741 17.655 -10.416 1.00 51.21 126 LEU A C 12
ATOM 27711 O O . LEU A 1 126 ? -5.810 17.337 -11.154 1.00 44.11 126 LEU A O 12
ATOM 27727 N N . ASN A 1 127 ? -7.824 16.912 -10.243 1.00 31.44 127 ASN A N 12
ATOM 27728 C CA . ASN A 1 127 ? -8.192 15.741 -11.067 1.00 23.12 127 ASN A CA 12
ATOM 27729 C C . ASN A 1 127 ? -9.472 15.119 -10.533 1.00 52.53 127 ASN A C 12
ATOM 27730 O O . ASN A 1 127 ? -9.457 14.403 -9.520 1.00 50.15 127 ASN A O 12
ATOM 27741 N N . SER A 1 128 ? -10.564 15.419 -11.182 1.00 12.11 128 SER A N 12
ATOM 27742 C CA . SER A 1 128 ? -11.854 14.917 -10.793 1.00 14.13 128 SER A CA 12
ATOM 27743 C C . SER A 1 128 ? -11.971 13.407 -10.985 1.00 45.43 128 SER A C 12
ATOM 27744 O O . SER A 1 128 ? -11.833 12.880 -12.097 1.00 62.31 128 SER A O 12
ATOM 27752 N N . LYS A 1 129 ? -12.208 12.740 -9.906 1.00 62.35 129 LYS A N 12
ATOM 27753 C CA . LYS A 1 129 ? -12.481 11.342 -9.856 1.00 63.22 129 LYS A CA 12
ATOM 27754 C C . LYS A 1 129 ? -13.198 11.205 -8.547 1.00 61.43 129 LYS A C 12
ATOM 27755 O O . LYS A 1 129 ? -12.803 11.880 -7.598 1.00 10.23 129 LYS A O 12
ATOM 27774 N N . LEU A 1 130 ? -14.259 10.450 -8.480 1.00 63.33 130 LEU A N 12
ATOM 27775 C CA . LEU A 1 130 ? -15.009 10.384 -7.255 1.00 63.50 130 LEU A CA 12
ATOM 27776 C C . LEU A 1 130 ? -15.699 9.050 -7.047 1.00 34.54 130 LEU A C 12
ATOM 27777 O O . LEU A 1 130 ? -16.646 8.695 -7.754 1.00 45.13 130 LEU A O 12
ATOM 27793 N N . GLU A 1 131 ? -15.178 8.310 -6.108 1.00 23.23 131 GLU A N 12
ATOM 27794 C CA . GLU A 1 131 ? -15.742 7.073 -5.648 1.00 50.44 131 GLU A CA 12
ATOM 27795 C C . GLU A 1 131 ? -15.007 6.781 -4.358 1.00 35.01 131 GLU A C 12
ATOM 27796 O O . GLU A 1 131 ? -13.881 6.266 -4.370 1.00 34.44 131 GLU A O 12
ATOM 27808 N N . GLY A 1 132 ? -15.586 7.216 -3.292 1.00 12.12 132 GLY A N 12
ATOM 27809 C CA . GLY A 1 132 ? -14.985 7.134 -1.999 1.00 1.04 132 GLY A CA 12
ATOM 27810 C C . GLY A 1 132 ? -15.444 8.315 -1.205 1.00 60.15 132 GLY A C 12
ATOM 27811 O O . GLY A 1 132 ? -16.154 9.173 -1.753 1.00 72.35 132 GLY A O 12
ATOM 27815 N N . LYS A 1 133 ? -15.062 8.405 0.036 1.00 42.14 133 LYS A N 12
ATOM 27816 C CA . LYS A 1 133 ? -15.523 9.492 0.866 1.00 1.42 133 LYS A CA 12
ATOM 27817 C C . LYS A 1 133 ? -14.450 9.861 1.888 1.00 73.42 133 LYS A C 12
ATOM 27818 O O . LYS A 1 133 ? -14.168 9.073 2.810 1.00 52.32 133 LYS A O 12
ATOM 27837 N N . PRO A 1 134 ? -13.805 11.029 1.716 1.00 12.04 134 PRO A N 12
ATOM 27838 C CA . PRO A 1 134 ? -12.756 11.489 2.626 1.00 54.42 134 PRO A CA 12
ATOM 27839 C C . PRO A 1 134 ? -13.299 11.789 4.021 1.00 22.34 134 PRO A C 12
ATOM 27840 O O . PRO A 1 134 ? -14.077 12.733 4.218 1.00 30.03 134 PRO A O 12
ATOM 27851 N N . ILE A 1 135 ? -12.928 10.970 4.979 1.00 42.13 135 ILE A N 12
ATOM 27852 C CA . ILE A 1 135 ? -13.349 11.160 6.333 1.00 72.04 135 ILE A CA 12
ATOM 27853 C C . ILE A 1 135 ? -12.112 11.440 7.186 1.00 51.41 135 ILE A C 12
ATOM 27854 O O . ILE A 1 135 ? -11.346 10.520 7.527 1.00 1.31 135 ILE A O 12
ATOM 27870 N N . PRO A 1 136 ? -11.877 12.701 7.499 1.00 11.00 136 PRO A N 12
ATOM 27871 C CA . PRO A 1 136 ? -10.771 13.109 8.340 1.00 25.21 136 PRO A CA 12
ATOM 27872 C C . PRO A 1 136 ? -11.070 12.917 9.830 1.00 25.11 136 PRO A C 12
ATOM 27873 O O . PRO A 1 136 ? -12.125 13.319 10.332 1.00 22.21 136 PRO A O 12
ATOM 27884 N N . ASN A 1 137 ? -10.158 12.287 10.517 1.00 74.21 137 ASN A N 12
ATOM 27885 C CA . ASN A 1 137 ? -10.245 12.122 11.949 1.00 60.23 137 ASN A CA 12
ATOM 27886 C C . ASN A 1 137 ? -8.961 12.623 12.526 1.00 21.00 137 ASN A C 12
ATOM 27887 O O . ASN A 1 137 ? -7.889 12.137 12.154 1.00 24.21 137 ASN A O 12
ATOM 27898 N N . PRO A 1 138 ? -9.023 13.625 13.398 1.00 32.45 138 PRO A N 12
ATOM 27899 C CA . PRO A 1 138 ? -7.834 14.259 13.959 1.00 53.41 138 PRO A CA 12
ATOM 27900 C C . PRO A 1 138 ? -7.127 13.409 15.026 1.00 11.22 138 PRO A C 12
ATOM 27901 O O . PRO A 1 138 ? -6.993 13.812 16.176 1.00 75.20 138 PRO A O 12
ATOM 27912 N N . LEU A 1 139 ? -6.660 12.252 14.632 1.00 41.33 139 LEU A N 12
ATOM 27913 C CA . LEU A 1 139 ? -5.876 11.386 15.499 1.00 51.55 139 LEU A CA 12
ATOM 27914 C C . LEU A 1 139 ? -4.410 11.684 15.198 1.00 63.22 139 LEU A C 12
ATOM 27915 O O . LEU A 1 139 ? -3.596 10.813 14.873 1.00 72.20 139 LEU A O 12
ATOM 27931 N N . LEU A 1 140 ? -4.111 12.946 15.297 1.00 54.03 140 LEU A N 12
ATOM 27932 C CA . LEU A 1 140 ? -2.824 13.483 14.929 1.00 73.54 140 LEU A CA 12
ATOM 27933 C C . LEU A 1 140 ? -1.840 13.370 16.074 1.00 62.21 140 LEU A C 12
ATOM 27934 O O . LEU A 1 140 ? -2.223 13.396 17.248 1.00 52.04 140 LEU A O 12
ATOM 27950 N N . GLY A 1 141 ? -0.585 13.256 15.739 1.00 52.30 141 GLY A N 12
ATOM 27951 C CA . GLY A 1 141 ? 0.435 13.143 16.744 1.00 43.15 141 GLY A CA 12
ATOM 27952 C C . GLY A 1 141 ? 0.956 11.745 16.858 1.00 52.32 141 GLY A C 12
ATOM 27953 O O . GLY A 1 141 ? 2.051 11.531 17.377 1.00 42.44 141 GLY A O 12
ATOM 27957 N N . LEU A 1 142 ? 0.177 10.785 16.383 1.00 72.13 142 LEU A N 12
ATOM 27958 C CA . LEU A 1 142 ? 0.579 9.397 16.422 1.00 23.24 142 LEU A CA 12
ATOM 27959 C C . LEU A 1 142 ? 1.616 9.130 15.328 1.00 61.22 142 LEU A C 12
ATOM 27960 O O . LEU A 1 142 ? 1.298 8.746 14.206 1.00 4.51 142 LEU A O 12
ATOM 27976 N N . ASP A 1 143 ? 2.836 9.407 15.692 1.00 52.13 143 ASP A N 12
ATOM 27977 C CA . ASP A 1 143 ? 4.001 9.380 14.833 1.00 33.20 143 ASP A CA 12
ATOM 27978 C C . ASP A 1 143 ? 5.000 8.395 15.393 1.00 4.01 143 ASP A C 12
ATOM 27979 O O . ASP A 1 143 ? 5.057 8.193 16.615 1.00 21.23 143 ASP A O 12
ATOM 27988 N N . SER A 1 144 ? 5.743 7.754 14.538 1.00 11.22 144 SER A N 12
ATOM 27989 C CA . SER A 1 144 ? 6.771 6.865 14.984 1.00 64.13 144 SER A CA 12
ATOM 27990 C C . SER A 1 144 ? 8.076 7.296 14.363 1.00 32.41 144 SER A C 12
ATOM 27991 O O . SER A 1 144 ? 8.370 6.954 13.214 1.00 62.24 144 SER A O 12
ATOM 27999 N N . THR A 1 145 ? 8.807 8.102 15.087 1.00 11.12 145 THR A N 12
ATOM 28000 C CA . THR A 1 145 ? 10.041 8.652 14.621 1.00 11.43 145 THR A CA 12
ATOM 28001 C C . THR A 1 145 ? 11.093 7.550 14.356 1.00 74.13 145 THR A C 12
ATOM 28002 O O . THR A 1 145 ? 11.649 6.937 15.291 1.00 72.13 145 THR A O 12
ATOM 28013 N N . ARG A 1 146 ? 11.329 7.292 13.094 1.00 72.41 146 ARG A N 12
ATOM 28014 C CA . ARG A 1 146 ? 12.263 6.293 12.647 1.00 34.22 146 ARG A CA 12
ATOM 28015 C C . ARG A 1 146 ? 13.039 6.864 11.493 1.00 72.23 146 ARG A C 12
ATOM 28016 O O . ARG A 1 146 ? 12.464 7.183 10.457 1.00 21.13 146 ARG A O 12
ATOM 28037 N N . THR A 1 147 ? 14.309 7.030 11.667 1.00 60.41 147 THR A N 12
ATOM 28038 C CA . THR A 1 147 ? 15.128 7.475 10.593 1.00 74.13 147 THR A CA 12
ATOM 28039 C C . THR A 1 147 ? 16.364 6.586 10.476 1.00 43.35 147 THR A C 12
ATOM 28040 O O . THR A 1 147 ? 17.050 6.295 11.473 1.00 33.00 147 THR A O 12
ATOM 28051 N N . GLY A 1 148 ? 16.602 6.110 9.295 1.00 53.21 148 GLY A N 12
ATOM 28052 C CA . GLY A 1 148 ? 17.713 5.270 9.027 1.00 0.43 148 GLY A CA 12
ATOM 28053 C C . GLY A 1 148 ? 17.816 5.087 7.559 1.00 12.31 148 GLY A C 12
ATOM 28057 N N . MET A 1 1 ? -3.092 -18.789 3.723 1.00 0.00 1 MET A N 13
ATOM 28058 C CA . MET A 1 1 ? -3.953 -18.181 2.702 1.00 52.33 1 MET A CA 13
ATOM 28059 C C . MET A 1 1 ? -3.291 -16.944 2.188 1.00 13.03 1 MET A C 13
ATOM 28060 O O . MET A 1 1 ? -2.487 -16.325 2.894 1.00 52.54 1 MET A O 13
ATOM 28073 N N . LYS A 1 2 ? -3.615 -16.579 0.983 1.00 31.31 2 LYS A N 13
ATOM 28074 C CA . LYS A 1 2 ? -3.051 -15.414 0.369 1.00 25.54 2 LYS A CA 13
ATOM 28075 C C . LYS A 1 2 ? -3.948 -14.225 0.616 1.00 23.41 2 LYS A C 13
ATOM 28076 O O . LYS A 1 2 ? -5.168 -14.363 0.723 1.00 21.44 2 LYS A O 13
ATOM 28095 N N . TYR A 1 3 ? -3.352 -13.094 0.772 1.00 32.14 3 TYR A N 13
ATOM 28096 C CA . TYR A 1 3 ? -4.055 -11.868 0.962 1.00 62.33 3 TYR A CA 13
ATOM 28097 C C . TYR A 1 3 ? -3.880 -10.942 -0.218 1.00 2.45 3 TYR A C 13
ATOM 28098 O O . TYR A 1 3 ? -2.805 -10.884 -0.849 1.00 2.11 3 TYR A O 13
ATOM 28116 N N . ASP A 1 4 ? -4.940 -10.265 -0.512 1.00 55.00 4 ASP A N 13
ATOM 28117 C CA . ASP A 1 4 ? -5.035 -9.310 -1.579 1.00 62.03 4 ASP A CA 13
ATOM 28118 C C . ASP A 1 4 ? -5.172 -7.958 -0.911 1.00 11.21 4 ASP A C 13
ATOM 28119 O O . ASP A 1 4 ? -6.217 -7.647 -0.316 1.00 11.41 4 ASP A O 13
ATOM 28128 N N . VAL A 1 5 ? -4.096 -7.211 -0.884 1.00 42.40 5 VAL A N 13
ATOM 28129 C CA . VAL A 1 5 ? -4.102 -5.950 -0.204 1.00 12.25 5 VAL A CA 13
ATOM 28130 C C . VAL A 1 5 ? -4.407 -4.824 -1.162 1.00 62.52 5 VAL A C 13
ATOM 28131 O O . VAL A 1 5 ? -3.701 -4.596 -2.159 1.00 12.41 5 VAL A O 13
ATOM 28144 N N . VAL A 1 6 ? -5.474 -4.161 -0.872 1.00 12.42 6 VAL A N 13
ATOM 28145 C CA . VAL A 1 6 ? -5.966 -3.093 -1.670 1.00 73.23 6 VAL A CA 13
ATOM 28146 C C . VAL A 1 6 ? -5.673 -1.803 -0.947 1.00 72.10 6 VAL A C 13
ATOM 28147 O O . VAL A 1 6 ? -6.158 -1.578 0.167 1.00 63.11 6 VAL A O 13
ATOM 28160 N N . ILE A 1 7 ? -4.870 -0.994 -1.544 1.00 70.41 7 ILE A N 13
ATOM 28161 C CA . ILE A 1 7 ? -4.500 0.259 -0.973 1.00 53.44 7 ILE A CA 13
ATOM 28162 C C . ILE A 1 7 ? -5.024 1.394 -1.846 1.00 42.32 7 ILE A C 13
ATOM 28163 O O . ILE A 1 7 ? -4.662 1.521 -3.023 1.00 75.45 7 ILE A O 13
ATOM 28179 N N . ILE A 1 8 ? -5.925 2.152 -1.298 1.00 32.53 8 ILE A N 13
ATOM 28180 C CA . ILE A 1 8 ? -6.530 3.249 -1.993 1.00 44.10 8 ILE A CA 13
ATOM 28181 C C . ILE A 1 8 ? -5.928 4.552 -1.480 1.00 70.03 8 ILE A C 13
ATOM 28182 O O . ILE A 1 8 ? -6.162 4.932 -0.326 1.00 24.21 8 ILE A O 13
ATOM 28198 N N . PRO A 1 9 ? -5.080 5.197 -2.268 1.00 22.14 9 PRO A N 13
ATOM 28199 C CA . PRO A 1 9 ? -4.582 6.508 -1.941 1.00 3.24 9 PRO A CA 13
ATOM 28200 C C . PRO A 1 9 ? -5.578 7.555 -2.418 1.00 31.53 9 PRO A C 13
ATOM 28201 O O . PRO A 1 9 ? -6.170 7.403 -3.487 1.00 1.33 9 PRO A O 13
ATOM 28212 N N . GLU A 1 10 ? -5.804 8.568 -1.633 1.00 4.11 10 GLU A N 13
ATOM 28213 C CA . GLU A 1 10 ? -6.682 9.642 -2.031 1.00 65.52 10 GLU A CA 13
ATOM 28214 C C . GLU A 1 10 ? -6.372 10.896 -1.250 1.00 40.31 10 GLU A C 13
ATOM 28215 O O . GLU A 1 10 ? -6.179 10.856 -0.042 1.00 74.33 10 GLU A O 13
ATOM 28227 N N . SER A 1 11 ? -6.285 11.989 -1.928 1.00 4.31 11 SER A N 13
ATOM 28228 C CA . SER A 1 11 ? -5.976 13.230 -1.292 1.00 11.41 11 SER A CA 13
ATOM 28229 C C . SER A 1 11 ? -7.263 13.853 -0.724 1.00 13.30 11 SER A C 13
ATOM 28230 O O . SER A 1 11 ? -8.186 14.160 -1.475 1.00 11.30 11 SER A O 13
ATOM 28238 N N . PHE A 1 12 ? -7.320 14.042 0.599 1.00 35.45 12 PHE A N 13
ATOM 28239 C CA . PHE A 1 12 ? -8.529 14.524 1.254 1.00 14.53 12 PHE A CA 13
ATOM 28240 C C . PHE A 1 12 ? -8.977 15.921 0.802 1.00 63.35 12 PHE A C 13
ATOM 28241 O O . PHE A 1 12 ? -8.329 16.939 1.070 1.00 14.12 12 PHE A O 13
ATOM 28258 N N . HIS A 1 13 ? -10.070 15.957 0.085 1.00 11.43 13 HIS A N 13
ATOM 28259 C CA . HIS A 1 13 ? -10.600 17.176 -0.441 1.00 30.41 13 HIS A CA 13
ATOM 28260 C C . HIS A 1 13 ? -12.086 17.218 -0.326 1.00 30.31 13 HIS A C 13
ATOM 28261 O O . HIS A 1 13 ? -12.780 16.272 -0.689 1.00 25.34 13 HIS A O 13
ATOM 28275 N N . ARG A 1 14 ? -12.564 18.286 0.231 1.00 62.43 14 ARG A N 13
ATOM 28276 C CA . ARG A 1 14 ? -13.952 18.563 0.262 1.00 15.14 14 ARG A CA 13
ATOM 28277 C C . ARG A 1 14 ? -14.275 19.151 -1.068 1.00 23.11 14 ARG A C 13
ATOM 28278 O O . ARG A 1 14 ? -13.872 20.292 -1.359 1.00 73.12 14 ARG A O 13
ATOM 28299 N N . PHE A 1 15 ? -14.884 18.334 -1.869 1.00 23.22 15 PHE A N 13
ATOM 28300 C CA . PHE A 1 15 ? -15.357 18.639 -3.191 1.00 50.12 15 PHE A CA 13
ATOM 28301 C C . PHE A 1 15 ? -16.086 19.958 -3.177 1.00 62.31 15 PHE A C 13
ATOM 28302 O O . PHE A 1 15 ? -17.204 20.085 -2.660 1.00 72.43 15 PHE A O 13
ATOM 28319 N N . ASP A 1 16 ? -15.407 20.939 -3.656 1.00 73.31 16 ASP A N 13
ATOM 28320 C CA . ASP A 1 16 ? -15.897 22.272 -3.591 1.00 72.14 16 ASP A CA 13
ATOM 28321 C C . ASP A 1 16 ? -16.733 22.680 -4.807 1.00 3.50 16 ASP A C 13
ATOM 28322 O O . ASP A 1 16 ? -17.896 22.273 -4.934 1.00 10.42 16 ASP A O 13
ATOM 28331 N N . LYS A 1 17 ? -16.171 23.462 -5.692 1.00 63.53 17 LYS A N 13
ATOM 28332 C CA . LYS A 1 17 ? -16.906 23.922 -6.834 1.00 11.15 17 LYS A CA 13
ATOM 28333 C C . LYS A 1 17 ? -16.354 23.304 -8.111 1.00 52.44 17 LYS A C 13
ATOM 28334 O O . LYS A 1 17 ? -17.066 22.606 -8.835 1.00 11.24 17 LYS A O 13
ATOM 28353 N N . HIS A 1 18 ? -15.096 23.541 -8.372 1.00 52.31 18 HIS A N 13
ATOM 28354 C CA . HIS A 1 18 ? -14.427 22.951 -9.522 1.00 4.30 18 HIS A CA 13
ATOM 28355 C C . HIS A 1 18 ? -13.056 22.457 -9.108 1.00 13.23 18 HIS A C 13
ATOM 28356 O O . HIS A 1 18 ? -12.567 21.435 -9.599 1.00 44.42 18 HIS A O 13
ATOM 28370 N N . ASN A 1 19 ? -12.436 23.209 -8.231 1.00 0.41 19 ASN A N 13
ATOM 28371 C CA . ASN A 1 19 ? -11.175 22.849 -7.641 1.00 53.12 19 ASN A CA 13
ATOM 28372 C C . ASN A 1 19 ? -11.452 22.323 -6.234 1.00 4.43 19 ASN A C 13
ATOM 28373 O O . ASN A 1 19 ? -12.539 22.575 -5.688 1.00 1.23 19 ASN A O 13
ATOM 28384 N N . MET A 1 20 ? -10.484 21.632 -5.661 1.00 30.51 20 MET A N 13
ATOM 28385 C CA . MET A 1 20 ? -10.618 20.926 -4.380 1.00 70.11 20 MET A CA 13
ATOM 28386 C C . MET A 1 20 ? -11.467 19.696 -4.546 1.00 53.21 20 MET A C 13
ATOM 28387 O O . MET A 1 20 ? -12.668 19.706 -4.277 1.00 53.02 20 MET A O 13
ATOM 28401 N N . GLU A 1 21 ? -10.817 18.672 -5.053 1.00 41.03 21 GLU A N 13
ATOM 28402 C CA . GLU A 1 21 ? -11.333 17.393 -5.331 1.00 32.41 21 GLU A CA 13
ATOM 28403 C C . GLU A 1 21 ? -10.172 16.655 -5.936 1.00 13.10 21 GLU A C 13
ATOM 28404 O O . GLU A 1 21 ? -9.422 17.245 -6.736 1.00 34.15 21 GLU A O 13
ATOM 28416 N N . HIS A 1 22 ? -9.947 15.472 -5.461 1.00 50.35 22 HIS A N 13
ATOM 28417 C CA . HIS A 1 22 ? -8.940 14.560 -6.000 1.00 24.04 22 HIS A CA 13
ATOM 28418 C C . HIS A 1 22 ? -8.886 13.261 -5.246 1.00 73.30 22 HIS A C 13
ATOM 28419 O O . HIS A 1 22 ? -8.188 13.130 -4.230 1.00 21.03 22 HIS A O 13
ATOM 28433 N N . ILE A 1 23 ? -9.619 12.330 -5.717 1.00 12.51 23 ILE A N 13
ATOM 28434 C CA . ILE A 1 23 ? -9.539 11.007 -5.217 1.00 41.41 23 ILE A CA 13
ATOM 28435 C C . ILE A 1 23 ? -8.698 10.238 -6.222 1.00 55.31 23 ILE A C 13
ATOM 28436 O O . ILE A 1 23 ? -8.881 10.400 -7.435 1.00 4.00 23 ILE A O 13
ATOM 28452 N N . CYS A 1 24 ? -7.842 9.391 -5.758 1.00 43.31 24 CYS A N 13
ATOM 28453 C CA . CYS A 1 24 ? -6.919 8.697 -6.639 1.00 43.05 24 CYS A CA 13
ATOM 28454 C C . CYS A 1 24 ? -7.349 7.238 -6.790 1.00 3.41 24 CYS A C 13
ATOM 28455 O O . CYS A 1 24 ? -8.093 6.719 -5.954 1.00 71.41 24 CYS A O 13
ATOM 28462 N N . PRO A 1 25 ? -6.988 6.596 -7.919 1.00 30.45 25 PRO A N 13
ATOM 28463 C CA . PRO A 1 25 ? -7.338 5.198 -8.184 1.00 21.55 25 PRO A CA 13
ATOM 28464 C C . PRO A 1 25 ? -6.595 4.207 -7.250 1.00 73.12 25 PRO A C 13
ATOM 28465 O O . PRO A 1 25 ? -5.479 4.492 -6.795 1.00 22.32 25 PRO A O 13
ATOM 28476 N N . PRO A 1 26 ? -7.205 3.032 -6.954 1.00 70.11 26 PRO A N 13
ATOM 28477 C CA . PRO A 1 26 ? -6.625 2.030 -6.046 1.00 1.34 26 PRO A CA 13
ATOM 28478 C C . PRO A 1 26 ? -5.429 1.269 -6.634 1.00 1.44 26 PRO A C 13
ATOM 28479 O O . PRO A 1 26 ? -5.315 1.064 -7.867 1.00 63.12 26 PRO A O 13
ATOM 28490 N N . MET A 1 27 ? -4.564 0.842 -5.749 1.00 50.30 27 MET A N 13
ATOM 28491 C CA . MET A 1 27 ? -3.412 0.036 -6.073 1.00 31.51 27 MET A CA 13
ATOM 28492 C C . MET A 1 27 ? -3.676 -1.307 -5.389 1.00 62.52 27 MET A C 13
ATOM 28493 O O . MET A 1 27 ? -4.118 -1.318 -4.241 1.00 42.23 27 MET A O 13
ATOM 28507 N N . VAL A 1 28 ? -3.455 -2.417 -6.055 1.00 55.43 28 VAL A N 13
ATOM 28508 C CA . VAL A 1 28 ? -3.782 -3.722 -5.446 1.00 73.24 28 VAL A CA 13
ATOM 28509 C C . VAL A 1 28 ? -2.609 -4.684 -5.571 1.00 63.25 28 VAL A C 13
ATOM 28510 O O . VAL A 1 28 ? -2.023 -4.827 -6.655 1.00 70.44 28 VAL A O 13
ATOM 28523 N N . ILE A 1 29 ? -2.248 -5.303 -4.464 1.00 31.43 29 ILE A N 13
ATOM 28524 C CA . ILE A 1 29 ? -1.173 -6.279 -4.413 1.00 2.14 29 ILE A CA 13
ATOM 28525 C C . ILE A 1 29 ? -1.760 -7.555 -3.834 1.00 3.54 29 ILE A C 13
ATOM 28526 O O . ILE A 1 29 ? -1.975 -7.642 -2.624 1.00 23.23 29 ILE A O 13
ATOM 28542 N N . GLY A 1 30 ? -2.041 -8.526 -4.646 1.00 41.41 30 GLY A N 13
ATOM 28543 C CA . GLY A 1 30 ? -2.662 -9.688 -4.097 1.00 63.51 30 GLY A CA 13
ATOM 28544 C C . GLY A 1 30 ? -1.962 -10.951 -4.405 1.00 33.13 30 GLY A C 13
ATOM 28545 O O . GLY A 1 30 ? -2.345 -11.695 -5.318 1.00 53.45 30 GLY A O 13
ATOM 28549 N N . ASP A 1 31 ? -0.945 -11.200 -3.642 1.00 1.33 31 ASP A N 13
ATOM 28550 C CA . ASP A 1 31 ? -0.175 -12.433 -3.741 1.00 55.14 31 ASP A CA 13
ATOM 28551 C C . ASP A 1 31 ? 0.642 -12.684 -2.471 1.00 5.22 31 ASP A C 13
ATOM 28552 O O . ASP A 1 31 ? 1.519 -13.534 -2.455 1.00 33.33 31 ASP A O 13
ATOM 28561 N N . ARG A 1 32 ? 0.286 -12.038 -1.386 1.00 32.14 32 ARG A N 13
ATOM 28562 C CA . ARG A 1 32 ? 1.107 -12.085 -0.194 1.00 61.12 32 ARG A CA 13
ATOM 28563 C C . ARG A 1 32 ? 0.325 -12.781 0.889 1.00 0.11 32 ARG A C 13
ATOM 28564 O O . ARG A 1 32 ? -0.826 -12.484 1.055 1.00 45.41 32 ARG A O 13
ATOM 28585 N N . SER A 1 33 ? 0.919 -13.707 1.610 1.00 72.52 33 SER A N 13
ATOM 28586 C CA . SER A 1 33 ? 0.254 -14.294 2.741 1.00 1.43 33 SER A CA 13
ATOM 28587 C C . SER A 1 33 ? 0.225 -13.265 3.859 1.00 61.41 33 SER A C 13
ATOM 28588 O O . SER A 1 33 ? 0.995 -12.305 3.809 1.00 2.50 33 SER A O 13
ATOM 28596 N N . TYR A 1 34 ? -0.619 -13.469 4.852 1.00 35.15 34 TYR A N 13
ATOM 28597 C CA . TYR A 1 34 ? -0.871 -12.466 5.915 1.00 62.03 34 TYR A CA 13
ATOM 28598 C C . TYR A 1 34 ? 0.395 -11.987 6.547 1.00 44.12 34 TYR A C 13
ATOM 28599 O O . TYR A 1 34 ? 0.605 -10.801 6.704 1.00 34.02 34 TYR A O 13
ATOM 28617 N N . ASP A 1 35 ? 1.219 -12.915 6.896 1.00 50.33 35 ASP A N 13
ATOM 28618 C CA . ASP A 1 35 ? 2.475 -12.629 7.579 1.00 14.32 35 ASP A CA 13
ATOM 28619 C C . ASP A 1 35 ? 3.374 -11.748 6.733 1.00 10.22 35 ASP A C 13
ATOM 28620 O O . ASP A 1 35 ? 3.979 -10.795 7.235 1.00 63.11 35 ASP A O 13
ATOM 28629 N N . ILE A 1 36 ? 3.416 -12.019 5.442 1.00 50.41 36 ILE A N 13
ATOM 28630 C CA . ILE A 1 36 ? 4.227 -11.228 4.540 1.00 20.03 36 ILE A CA 13
ATOM 28631 C C . ILE A 1 36 ? 3.533 -9.898 4.272 1.00 54.11 36 ILE A C 13
ATOM 28632 O O . ILE A 1 36 ? 4.169 -8.849 4.221 1.00 51.34 36 ILE A O 13
ATOM 28648 N N . ALA A 1 37 ? 2.219 -9.955 4.163 1.00 32.44 37 ALA A N 13
ATOM 28649 C CA . ALA A 1 37 ? 1.402 -8.791 3.916 1.00 25.43 37 ALA A CA 13
ATOM 28650 C C . ALA A 1 37 ? 1.526 -7.813 5.074 1.00 53.34 37 ALA A C 13
ATOM 28651 O O . ALA A 1 37 ? 1.695 -6.622 4.874 1.00 52.51 37 ALA A O 13
ATOM 28658 N N . MET A 1 38 ? 1.507 -8.336 6.283 1.00 61.43 38 MET A N 13
ATOM 28659 C CA . MET A 1 38 ? 1.628 -7.514 7.466 1.00 40.13 38 MET A CA 13
ATOM 28660 C C . MET A 1 38 ? 3.012 -6.907 7.537 1.00 24.22 38 MET A C 13
ATOM 28661 O O . MET A 1 38 ? 3.166 -5.754 7.921 1.00 11.13 38 MET A O 13
ATOM 28675 N N . GLU A 1 39 ? 4.001 -7.664 7.115 1.00 72.11 39 GLU A N 13
ATOM 28676 C CA . GLU A 1 39 ? 5.365 -7.199 7.134 1.00 12.03 39 GLU A CA 13
ATOM 28677 C C . GLU A 1 39 ? 5.574 -6.079 6.112 1.00 44.24 39 GLU A C 13
ATOM 28678 O O . GLU A 1 39 ? 6.198 -5.054 6.423 1.00 31.43 39 GLU A O 13
ATOM 28690 N N . ILE A 1 40 ? 5.011 -6.236 4.918 1.00 11.20 40 ILE A N 13
ATOM 28691 C CA . ILE A 1 40 ? 5.160 -5.213 3.898 1.00 35.00 40 ILE A CA 13
ATOM 28692 C C . ILE A 1 40 ? 4.346 -3.972 4.267 1.00 14.04 40 ILE A C 13
ATOM 28693 O O . ILE A 1 40 ? 4.814 -2.851 4.105 1.00 63.33 40 ILE A O 13
ATOM 28709 N N . VAL A 1 41 ? 3.165 -4.177 4.849 1.00 52.40 41 VAL A N 13
ATOM 28710 C CA . VAL A 1 41 ? 2.345 -3.060 5.280 1.00 13.24 41 VAL A CA 13
ATOM 28711 C C . VAL A 1 41 ? 3.027 -2.333 6.429 1.00 44.35 41 VAL A C 13
ATOM 28712 O O . VAL A 1 41 ? 3.013 -1.120 6.486 1.00 21.50 41 VAL A O 13
ATOM 28725 N N . ASN A 1 42 ? 3.682 -3.089 7.310 1.00 10.40 42 ASN A N 13
ATOM 28726 C CA . ASN A 1 42 ? 4.428 -2.501 8.422 1.00 23.01 42 ASN A CA 13
ATOM 28727 C C . ASN A 1 42 ? 5.597 -1.687 7.881 1.00 32.54 42 ASN A C 13
ATOM 28728 O O . ASN A 1 42 ? 5.963 -0.658 8.448 1.00 54.10 42 ASN A O 13
ATOM 28739 N N . GLY A 1 43 ? 6.157 -2.148 6.774 1.00 31.11 43 GLY A N 13
ATOM 28740 C CA . GLY A 1 43 ? 7.221 -1.438 6.124 1.00 34.44 43 GLY A CA 13
ATOM 28741 C C . GLY A 1 43 ? 6.734 -0.142 5.527 1.00 64.14 43 GLY A C 13
ATOM 28742 O O . GLY A 1 43 ? 7.373 0.894 5.688 1.00 14.44 43 GLY A O 13
ATOM 28746 N N . VAL A 1 44 ? 5.579 -0.197 4.876 1.00 73.30 44 VAL A N 13
ATOM 28747 C CA . VAL A 1 44 ? 4.954 0.989 4.294 1.00 21.21 44 VAL A CA 13
ATOM 28748 C C . VAL A 1 44 ? 4.634 1.971 5.411 1.00 4.12 44 VAL A C 13
ATOM 28749 O O . VAL A 1 44 ? 4.970 3.144 5.344 1.00 33.33 44 VAL A O 13
ATOM 28762 N N . ASP A 1 45 ? 4.061 1.427 6.455 1.00 74.53 45 ASP A N 13
ATOM 28763 C CA . ASP A 1 45 ? 3.665 2.139 7.680 1.00 65.14 45 ASP A CA 13
ATOM 28764 C C . ASP A 1 45 ? 4.823 2.897 8.257 1.00 22.41 45 ASP A C 13
ATOM 28765 O O . ASP A 1 45 ? 4.719 4.080 8.584 1.00 40.14 45 ASP A O 13
ATOM 28774 N N . ARG A 1 46 ? 5.923 2.223 8.321 1.00 54.21 46 ARG A N 13
ATOM 28775 C CA . ARG A 1 46 ? 7.119 2.742 8.896 1.00 14.01 46 ARG A CA 13
ATOM 28776 C C . ARG A 1 46 ? 7.656 3.888 8.053 1.00 4.30 46 ARG A C 13
ATOM 28777 O O . ARG A 1 46 ? 8.066 4.921 8.580 1.00 14.35 46 ARG A O 13
ATOM 28798 N N . VAL A 1 47 ? 7.598 3.722 6.747 1.00 62.44 47 VAL A N 13
ATOM 28799 C CA . VAL A 1 47 ? 8.091 4.730 5.841 1.00 54.43 47 VAL A CA 13
ATOM 28800 C C . VAL A 1 47 ? 7.164 5.939 5.852 1.00 24.13 47 VAL A C 13
ATOM 28801 O O . VAL A 1 47 ? 7.622 7.075 5.771 1.00 21.32 47 VAL A O 13
ATOM 28814 N N . ILE A 1 48 ? 5.871 5.692 6.004 1.00 31.13 48 ILE A N 13
ATOM 28815 C CA . ILE A 1 48 ? 4.893 6.751 6.121 1.00 21.23 48 ILE A CA 13
ATOM 28816 C C . ILE A 1 48 ? 5.130 7.546 7.408 1.00 42.45 48 ILE A C 13
ATOM 28817 O O . ILE A 1 48 ? 5.172 8.764 7.386 1.00 21.12 48 ILE A O 13
ATOM 28833 N N . LYS A 1 49 ? 5.341 6.844 8.495 1.00 35.42 49 LYS A N 13
ATOM 28834 C CA . LYS A 1 49 ? 5.618 7.464 9.791 1.00 61.42 49 LYS A CA 13
ATOM 28835 C C . LYS A 1 49 ? 6.909 8.270 9.779 1.00 4.10 49 LYS A C 13
ATOM 28836 O O . LYS A 1 49 ? 7.012 9.297 10.429 1.00 43.53 49 LYS A O 13
ATOM 28855 N N . ALA A 1 50 ? 7.885 7.798 9.049 1.00 54.55 50 ALA A N 13
ATOM 28856 C CA . ALA A 1 50 ? 9.159 8.452 9.010 1.00 33.43 50 ALA A CA 13
ATOM 28857 C C . ALA A 1 50 ? 9.230 9.591 7.982 1.00 33.50 50 ALA A C 13
ATOM 28858 O O . ALA A 1 50 ? 9.901 10.596 8.217 1.00 32.11 50 ALA A O 13
ATOM 28865 N N . SER A 1 51 ? 8.536 9.445 6.873 1.00 25.10 51 SER A N 13
ATOM 28866 C CA . SER A 1 51 ? 8.619 10.403 5.795 1.00 4.34 51 SER A CA 13
ATOM 28867 C C . SER A 1 51 ? 7.488 11.443 5.809 1.00 24.44 51 SER A C 13
ATOM 28868 O O . SER A 1 51 ? 7.584 12.492 5.154 1.00 60.55 51 SER A O 13
ATOM 28876 N N . PHE A 1 52 ? 6.437 11.165 6.545 1.00 12.33 52 PHE A N 13
ATOM 28877 C CA . PHE A 1 52 ? 5.266 12.001 6.565 1.00 45.13 52 PHE A CA 13
ATOM 28878 C C . PHE A 1 52 ? 4.920 12.333 7.989 1.00 35.03 52 PHE A C 13
ATOM 28879 O O . PHE A 1 52 ? 5.645 11.988 8.913 1.00 51.21 52 PHE A O 13
ATOM 28896 N N . ASN A 1 53 ? 3.853 13.029 8.146 1.00 13.11 53 ASN A N 13
ATOM 28897 C CA . ASN A 1 53 ? 3.269 13.291 9.418 1.00 65.21 53 ASN A CA 13
ATOM 28898 C C . ASN A 1 53 ? 2.035 12.442 9.424 1.00 11.30 53 ASN A C 13
ATOM 28899 O O . ASN A 1 53 ? 1.040 12.761 8.750 1.00 33.33 53 ASN A O 13
ATOM 28910 N N . ALA A 1 54 ? 2.121 11.324 10.069 1.00 44.20 54 ALA A N 13
ATOM 28911 C CA . ALA A 1 54 ? 1.112 10.337 9.941 1.00 50.22 54 ALA A CA 13
ATOM 28912 C C . ALA A 1 54 ? 0.156 10.255 11.107 1.00 13.34 54 ALA A C 13
ATOM 28913 O O . ALA A 1 54 ? 0.522 10.485 12.257 1.00 4.21 54 ALA A O 13
ATOM 28920 N N . SER A 1 55 ? -1.071 9.960 10.775 1.00 24.40 55 SER A N 13
ATOM 28921 C CA . SER A 1 55 ? -2.087 9.616 11.720 1.00 24.13 55 SER A CA 13
ATOM 28922 C C . SER A 1 55 ? -2.570 8.244 11.259 1.00 24.44 55 SER A C 13
ATOM 28923 O O . SER A 1 55 ? -3.246 8.138 10.233 1.00 60.40 55 SER A O 13
ATOM 28931 N N . VAL A 1 56 ? -2.167 7.210 11.928 1.00 52.31 56 VAL A N 13
ATOM 28932 C CA . VAL A 1 56 ? -2.486 5.878 11.485 1.00 50.21 56 VAL A CA 13
ATOM 28933 C C . VAL A 1 56 ? -3.658 5.293 12.277 1.00 34.14 56 VAL A C 13
ATOM 28934 O O . VAL A 1 56 ? -3.602 5.143 13.510 1.00 5.42 56 VAL A O 13
ATOM 28947 N N . GLU A 1 57 ? -4.712 4.979 11.569 1.00 13.33 57 GLU A N 13
ATOM 28948 C CA . GLU A 1 57 ? -5.932 4.505 12.171 1.00 74.21 57 GLU A CA 13
ATOM 28949 C C . GLU A 1 57 ? -6.297 3.106 11.670 1.00 4.11 57 GLU A C 13
ATOM 28950 O O . GLU A 1 57 ? -6.445 2.893 10.464 1.00 24.13 57 GLU A O 13
ATOM 28962 N N . GLU A 1 58 ? -6.432 2.162 12.582 1.00 33.21 58 GLU A N 13
ATOM 28963 C CA . GLU A 1 58 ? -6.874 0.817 12.235 1.00 3.11 58 GLU A CA 13
ATOM 28964 C C . GLU A 1 58 ? -8.380 0.741 12.300 1.00 13.30 58 GLU A C 13
ATOM 28965 O O . GLU A 1 58 ? -9.007 1.336 13.191 1.00 73.22 58 GLU A O 13
ATOM 28977 N N . LEU A 1 59 ? -8.945 0.037 11.375 1.00 72.21 59 LEU A N 13
ATOM 28978 C CA . LEU A 1 59 ? -10.359 -0.224 11.311 1.00 0.42 59 LEU A CA 13
ATOM 28979 C C . LEU A 1 59 ? -10.527 -1.694 10.963 1.00 32.12 59 LEU A C 13
ATOM 28980 O O . LEU A 1 59 ? -9.541 -2.382 10.654 1.00 72.23 59 LEU A O 13
ATOM 28996 N N . GLU A 1 60 ? -11.724 -2.183 11.001 1.00 63.24 60 GLU A N 13
ATOM 28997 C CA . GLU A 1 60 ? -11.960 -3.541 10.620 1.00 73.42 60 GLU A CA 13
ATOM 28998 C C . GLU A 1 60 ? -12.217 -3.615 9.146 1.00 64.51 60 GLU A C 13
ATOM 28999 O O . GLU A 1 60 ? -12.767 -2.674 8.546 1.00 42.54 60 GLU A O 13
ATOM 29011 N N . GLY A 1 61 ? -11.815 -4.700 8.569 1.00 1.53 61 GLY A N 13
ATOM 29012 C CA . GLY A 1 61 ? -11.999 -4.903 7.166 1.00 22.41 61 GLY A CA 13
ATOM 29013 C C . GLY A 1 61 ? -13.440 -5.192 6.844 1.00 32.54 61 GLY A C 13
ATOM 29014 O O . GLY A 1 61 ? -14.171 -5.769 7.673 1.00 24.13 61 GLY A O 13
ATOM 29018 N N . GLU A 1 62 ? -13.868 -4.788 5.675 1.00 11.40 62 GLU A N 13
ATOM 29019 C CA . GLU A 1 62 ? -15.221 -4.990 5.287 1.00 13.20 62 GLU A CA 13
ATOM 29020 C C . GLU A 1 62 ? -15.410 -6.375 4.690 1.00 54.44 62 GLU A C 13
ATOM 29021 O O . GLU A 1 62 ? -14.635 -6.813 3.833 1.00 13.14 62 GLU A O 13
ATOM 29033 N N . ASP A 1 63 ? -16.447 -7.032 5.159 1.00 71.14 63 ASP A N 13
ATOM 29034 C CA . ASP A 1 63 ? -16.856 -8.394 4.779 1.00 53.40 63 ASP A CA 13
ATOM 29035 C C . ASP A 1 63 ? -15.734 -9.426 4.892 1.00 35.43 63 ASP A C 13
ATOM 29036 O O . ASP A 1 63 ? -15.591 -10.088 5.918 1.00 74.44 63 ASP A O 13
ATOM 29045 N N . CYS A 1 64 ? -14.925 -9.522 3.878 1.00 51.31 64 CYS A N 13
ATOM 29046 C CA . CYS A 1 64 ? -13.888 -10.495 3.853 1.00 44.05 64 CYS A CA 13
ATOM 29047 C C . CYS A 1 64 ? -12.495 -9.849 3.973 1.00 20.41 64 CYS A C 13
ATOM 29048 O O . CYS A 1 64 ? -11.458 -10.545 3.979 1.00 41.13 64 CYS A O 13
ATOM 29055 N N . ASP A 1 65 ? -12.446 -8.527 4.068 1.00 3.45 65 ASP A N 13
ATOM 29056 C CA . ASP A 1 65 ? -11.196 -7.875 4.337 1.00 65.34 65 ASP A CA 13
ATOM 29057 C C . ASP A 1 65 ? -10.886 -8.117 5.798 1.00 71.13 65 ASP A C 13
ATOM 29058 O O . ASP A 1 65 ? -11.785 -8.080 6.646 1.00 43.41 65 ASP A O 13
ATOM 29067 N N . VAL A 1 66 ? -9.663 -8.404 6.087 1.00 44.23 66 VAL A N 13
ATOM 29068 C CA . VAL A 1 66 ? -9.262 -8.796 7.416 1.00 42.02 66 VAL A CA 13
ATOM 29069 C C . VAL A 1 66 ? -8.775 -7.629 8.247 1.00 42.31 66 VAL A C 13
ATOM 29070 O O . VAL A 1 66 ? -8.951 -7.599 9.460 1.00 45.12 66 VAL A O 13
ATOM 29083 N N . LEU A 1 67 ? -8.225 -6.667 7.611 1.00 23.12 67 LEU A N 13
ATOM 29084 C CA . LEU A 1 67 ? -7.677 -5.542 8.325 1.00 32.31 67 LEU A CA 13
ATOM 29085 C C . LEU A 1 67 ? -7.774 -4.340 7.463 1.00 0.54 67 LEU A C 13
ATOM 29086 O O . LEU A 1 67 ? -7.602 -4.437 6.251 1.00 73.23 67 LEU A O 13
ATOM 29102 N N . TYR A 1 68 ? -8.103 -3.243 8.054 1.00 43.51 68 TYR A N 13
ATOM 29103 C CA . TYR A 1 68 ? -8.226 -2.020 7.353 1.00 53.23 68 TYR A CA 13
ATOM 29104 C C . TYR A 1 68 ? -7.432 -0.976 8.132 1.00 73.01 68 TYR A C 13
ATOM 29105 O O . TYR A 1 68 ? -7.505 -0.940 9.342 1.00 62.20 68 TYR A O 13
ATOM 29123 N N . ARG A 1 69 ? -6.642 -0.199 7.473 1.00 73.15 69 ARG A N 13
ATOM 29124 C CA . ARG A 1 69 ? -5.930 0.877 8.122 1.00 40.02 69 ARG A CA 13
ATOM 29125 C C . ARG A 1 69 ? -6.015 2.071 7.233 1.00 32.24 69 ARG A C 13
ATOM 29126 O O . ARG A 1 69 ? -5.592 2.004 6.088 1.00 25.22 69 ARG A O 13
ATOM 29147 N N . LYS A 1 70 ? -6.570 3.136 7.701 1.00 31.11 70 LYS A N 13
ATOM 29148 C CA . LYS A 1 70 ? -6.566 4.309 6.913 1.00 31.33 70 LYS A CA 13
ATOM 29149 C C . LYS A 1 70 ? -5.679 5.325 7.571 1.00 53.45 70 LYS A C 13
ATOM 29150 O O . LYS A 1 70 ? -5.852 5.677 8.734 1.00 52.01 70 LYS A O 13
ATOM 29169 N N . TYR A 1 71 ? -4.674 5.681 6.877 1.00 51.24 71 TYR A N 13
ATOM 29170 C CA . TYR A 1 71 ? -3.696 6.599 7.349 1.00 44.11 71 TYR A CA 13
ATOM 29171 C C . TYR A 1 71 ? -4.072 7.993 6.878 1.00 40.03 71 TYR A C 13
ATOM 29172 O O . TYR A 1 71 ? -4.292 8.192 5.697 1.00 21.53 71 TYR A O 13
ATOM 29190 N N . THR A 1 72 ? -4.175 8.920 7.776 1.00 74.11 72 THR A N 13
ATOM 29191 C CA . THR A 1 72 ? -4.426 10.299 7.422 1.00 22.34 72 THR A CA 13
ATOM 29192 C C . THR A 1 72 ? -3.062 11.031 7.480 1.00 11.12 72 THR A C 13
ATOM 29193 O O . THR A 1 72 ? -2.443 11.120 8.552 1.00 42.42 72 THR A O 13
ATOM 29204 N N . LEU A 1 73 ? -2.566 11.495 6.336 1.00 25.52 73 LEU A N 13
ATOM 29205 C CA . LEU A 1 73 ? -1.201 12.015 6.257 1.00 24.22 73 LEU A CA 13
ATOM 29206 C C . LEU A 1 73 ? -1.130 13.447 5.815 1.00 33.14 73 LEU A C 13
ATOM 29207 O O . LEU A 1 73 ? -1.981 13.945 5.059 1.00 42.03 73 LEU A O 13
ATOM 29223 N N . GLU A 1 74 ? -0.082 14.071 6.265 1.00 41.25 74 GLU A N 13
ATOM 29224 C CA . GLU A 1 74 ? 0.330 15.382 5.840 1.00 5.42 74 GLU A CA 13
ATOM 29225 C C . GLU A 1 74 ? 1.826 15.319 5.614 1.00 32.14 74 GLU A C 13
ATOM 29226 O O . GLU A 1 74 ? 2.549 14.611 6.323 1.00 21.42 74 GLU A O 13
ATOM 29238 N N . LYS A 1 75 ? 2.251 15.966 4.607 1.00 1.50 75 LYS A N 13
ATOM 29239 C CA . LYS A 1 75 ? 3.630 16.077 4.237 1.00 11.43 75 LYS A CA 13
ATOM 29240 C C . LYS A 1 75 ? 3.804 17.521 3.798 1.00 75.10 75 LYS A C 13
ATOM 29241 O O . LYS A 1 75 ? 2.834 18.283 3.894 1.00 40.52 75 LYS A O 13
ATOM 29260 N N . GLU A 1 76 ? 4.978 17.911 3.373 1.00 21.41 76 GLU A N 13
ATOM 29261 C CA . GLU A 1 76 ? 5.258 19.293 2.978 1.00 60.22 76 GLU A CA 13
ATOM 29262 C C . GLU A 1 76 ? 4.406 19.827 1.827 1.00 44.21 76 GLU A C 13
ATOM 29263 O O . GLU A 1 76 ? 4.772 19.741 0.660 1.00 31.51 76 GLU A O 13
ATOM 29275 N N . GLY A 1 77 ? 3.240 20.343 2.191 1.00 64.13 77 GLY A N 13
ATOM 29276 C CA . GLY A 1 77 ? 2.324 20.902 1.240 1.00 52.50 77 GLY A CA 13
ATOM 29277 C C . GLY A 1 77 ? 1.519 19.832 0.567 1.00 43.04 77 GLY A C 13
ATOM 29278 O O . GLY A 1 77 ? 0.950 20.043 -0.513 1.00 21.54 77 GLY A O 13
ATOM 29282 N N . LYS A 1 78 ? 1.470 18.671 1.190 1.00 14.30 78 LYS A N 13
ATOM 29283 C CA . LYS A 1 78 ? 0.803 17.542 0.621 1.00 61.33 78 LYS A CA 13
ATOM 29284 C C . LYS A 1 78 ? -0.077 16.925 1.684 1.00 12.24 78 LYS A C 13
ATOM 29285 O O . LYS A 1 78 ? 0.352 16.758 2.821 1.00 73.41 78 LYS A O 13
ATOM 29304 N N . LYS A 1 79 ? -1.275 16.583 1.321 1.00 74.44 79 LYS A N 13
ATOM 29305 C CA . LYS A 1 79 ? -2.246 16.073 2.257 1.00 63.01 79 LYS A CA 13
ATOM 29306 C C . LYS A 1 79 ? -2.985 14.904 1.617 1.00 24.33 79 LYS A C 13
ATOM 29307 O O . LYS A 1 79 ? -3.301 14.958 0.424 1.00 71.44 79 LYS A O 13
ATOM 29326 N N . GLY A 1 80 ? -3.231 13.856 2.366 1.00 2.13 80 GLY A N 13
ATOM 29327 C CA . GLY A 1 80 ? -3.954 12.734 1.804 1.00 1.24 80 GLY A CA 13
ATOM 29328 C C . GLY A 1 80 ? -4.287 11.670 2.808 1.00 44.33 80 GLY A C 13
ATOM 29329 O O . GLY A 1 80 ? -3.866 11.740 3.949 1.00 63.42 80 GLY A O 13
ATOM 29333 N N . ILE A 1 81 ? -5.075 10.716 2.387 1.00 54.03 81 ILE A N 13
ATOM 29334 C CA . ILE A 1 81 ? -5.463 9.583 3.195 1.00 42.40 81 ILE A CA 13
ATOM 29335 C C . ILE A 1 81 ? -5.078 8.330 2.419 1.00 13.42 81 ILE A C 13
ATOM 29336 O O . ILE A 1 81 ? -5.130 8.317 1.181 1.00 52.14 81 ILE A O 13
ATOM 29352 N N . VAL A 1 82 ? -4.649 7.325 3.112 1.00 33.25 82 VAL A N 13
ATOM 29353 C CA . VAL A 1 82 ? -4.310 6.073 2.499 1.00 62.44 82 VAL A CA 13
ATOM 29354 C C . VAL A 1 82 ? -5.118 4.962 3.156 1.00 5.32 82 VAL A C 13
ATOM 29355 O O . VAL A 1 82 ? -4.908 4.640 4.325 1.00 52.43 82 VAL A O 13
ATOM 29368 N N . HIS A 1 83 ? -6.050 4.419 2.419 1.00 33.30 83 HIS A N 13
ATOM 29369 C CA . HIS A 1 83 ? -6.912 3.349 2.897 1.00 13.14 83 HIS A CA 13
ATOM 29370 C C . HIS A 1 83 ? -6.324 2.001 2.499 1.00 55.30 83 HIS A C 13
ATOM 29371 O O . HIS A 1 83 ? -6.375 1.616 1.347 1.00 33.02 83 HIS A O 13
ATOM 29385 N N . VAL A 1 84 ? -5.743 1.324 3.436 1.00 25.42 84 VAL A N 13
ATOM 29386 C CA . VAL A 1 84 ? -5.121 0.032 3.192 1.00 5.11 84 VAL A CA 13
ATOM 29387 C C . VAL A 1 84 ? -6.004 -1.067 3.768 1.00 21.43 84 VAL A C 13
ATOM 29388 O O . VAL A 1 84 ? -6.202 -1.119 4.968 1.00 70.12 84 VAL A O 13
ATOM 29401 N N . LYS A 1 85 ? -6.546 -1.918 2.943 1.00 61.11 85 LYS A N 13
ATOM 29402 C CA . LYS A 1 85 ? -7.342 -3.012 3.452 1.00 62.20 85 LYS A CA 13
ATOM 29403 C C . LYS A 1 85 ? -6.812 -4.335 2.926 1.00 64.23 85 LYS A C 13
ATOM 29404 O O . LYS A 1 85 ? -6.493 -4.459 1.740 1.00 2.33 85 LYS A O 13
ATOM 29423 N N . LEU A 1 86 ? -6.697 -5.310 3.800 1.00 2.42 86 LEU A N 13
ATOM 29424 C CA . LEU A 1 86 ? -6.078 -6.572 3.442 1.00 15.53 86 LEU A CA 13
ATOM 29425 C C . LEU A 1 86 ? -7.120 -7.648 3.446 1.00 34.01 86 LEU A C 13
ATOM 29426 O O . LEU A 1 86 ? -7.589 -8.025 4.509 1.00 61.13 86 LEU A O 13
ATOM 29442 N N . ARG A 1 87 ? -7.509 -8.133 2.303 1.00 74.52 87 ARG A N 13
ATOM 29443 C CA . ARG A 1 87 ? -8.493 -9.192 2.281 1.00 44.34 87 ARG A CA 13
ATOM 29444 C C . ARG A 1 87 ? -7.889 -10.508 2.040 1.00 23.42 87 ARG A C 13
ATOM 29445 O O . ARG A 1 87 ? -6.858 -10.627 1.407 1.00 11.23 87 ARG A O 13
ATOM 29466 N N . LYS A 1 88 ? -8.527 -11.497 2.552 1.00 54.44 88 LYS A N 13
ATOM 29467 C CA . LYS A 1 88 ? -8.077 -12.846 2.352 1.00 0.11 88 LYS A CA 13
ATOM 29468 C C . LYS A 1 88 ? -8.613 -13.373 1.016 1.00 20.41 88 LYS A C 13
ATOM 29469 O O . LYS A 1 88 ? -9.785 -13.755 0.902 1.00 62.43 88 LYS A O 13
ATOM 29488 N N . ILE A 1 89 ? -7.778 -13.325 -0.005 1.00 33.35 89 ILE A N 13
ATOM 29489 C CA . ILE A 1 89 ? -8.183 -13.769 -1.316 1.00 31.14 89 ILE A CA 13
ATOM 29490 C C . ILE A 1 89 ? -8.248 -15.273 -1.352 1.00 11.44 89 ILE A C 13
ATOM 29491 O O . ILE A 1 89 ? -7.247 -15.981 -1.172 1.00 11.12 89 ILE A O 13
ATOM 29507 N N . THR A 1 90 ? -9.418 -15.754 -1.535 1.00 1.14 90 THR A N 13
ATOM 29508 C CA . THR A 1 90 ? -9.666 -17.132 -1.556 1.00 41.54 90 THR A CA 13
ATOM 29509 C C . THR A 1 90 ? -10.529 -17.423 -2.753 1.00 14.12 90 THR A C 13
ATOM 29510 O O . THR A 1 90 ? -10.748 -16.544 -3.596 1.00 62.20 90 THR A O 13
ATOM 29521 N N . GLU A 1 91 ? -11.002 -18.623 -2.855 1.00 13.33 91 GLU A N 13
ATOM 29522 C CA . GLU A 1 91 ? -11.939 -18.961 -3.881 1.00 22.30 91 GLU A CA 13
ATOM 29523 C C . GLU A 1 91 ? -13.350 -18.572 -3.451 1.00 12.31 91 GLU A C 13
ATOM 29524 O O . GLU A 1 91 ? -14.297 -18.639 -4.234 1.00 31.52 91 GLU A O 13
ATOM 29536 N N . ASN A 1 92 ? -13.467 -18.127 -2.213 1.00 12.42 92 ASN A N 13
ATOM 29537 C CA . ASN A 1 92 ? -14.738 -17.668 -1.662 1.00 4.12 92 ASN A CA 13
ATOM 29538 C C . ASN A 1 92 ? -14.787 -16.136 -1.729 1.00 3.41 92 ASN A C 13
ATOM 29539 O O . ASN A 1 92 ? -15.813 -15.550 -2.077 1.00 55.42 92 ASN A O 13
ATOM 29550 N N . CYS A 1 93 ? -13.677 -15.503 -1.443 1.00 74.32 93 CYS A N 13
ATOM 29551 C CA . CYS A 1 93 ? -13.603 -14.065 -1.446 1.00 32.20 93 CYS A CA 13
ATOM 29552 C C . CYS A 1 93 ? -12.881 -13.542 -2.684 1.00 2.34 93 CYS A C 13
ATOM 29553 O O . CYS A 1 93 ? -11.714 -13.877 -2.911 1.00 34.35 93 CYS A O 13
ATOM 29560 N N . PRO A 1 94 ? -13.564 -12.716 -3.489 1.00 53.24 94 PRO A N 13
ATOM 29561 C CA . PRO A 1 94 ? -13.003 -12.154 -4.717 1.00 21.53 94 PRO A CA 13
ATOM 29562 C C . PRO A 1 94 ? -12.039 -10.957 -4.478 1.00 12.11 94 PRO A C 13
ATOM 29563 O O . PRO A 1 94 ? -12.250 -10.122 -3.563 1.00 70.42 94 PRO A O 13
ATOM 29574 N N . PRO A 1 95 ? -10.964 -10.878 -5.286 1.00 42.31 95 PRO A N 13
ATOM 29575 C CA . PRO A 1 95 ? -9.979 -9.786 -5.241 1.00 32.52 95 PRO A CA 13
ATOM 29576 C C . PRO A 1 95 ? -10.534 -8.495 -5.834 1.00 71.34 95 PRO A C 13
ATOM 29577 O O . PRO A 1 95 ? -11.583 -8.493 -6.511 1.00 65.23 95 PRO A O 13
ATOM 29588 N N . VAL A 1 96 ? -9.874 -7.417 -5.568 1.00 73.24 96 VAL A N 13
ATOM 29589 C CA . VAL A 1 96 ? -10.269 -6.133 -6.116 1.00 51.13 96 VAL A CA 13
ATOM 29590 C C . VAL A 1 96 ? -9.346 -5.820 -7.305 1.00 53.33 96 VAL A C 13
ATOM 29591 O O . VAL A 1 96 ? -8.278 -6.418 -7.443 1.00 4.32 96 VAL A O 13
ATOM 29604 N N . ASP A 1 97 ? -9.765 -4.945 -8.175 1.00 71.04 97 ASP A N 13
ATOM 29605 C CA . ASP A 1 97 ? -8.978 -4.637 -9.363 1.00 34.42 97 ASP A CA 13
ATOM 29606 C C . ASP A 1 97 ? -8.451 -3.219 -9.303 1.00 62.23 97 ASP A C 13
ATOM 29607 O O . ASP A 1 97 ? -9.221 -2.241 -9.368 1.00 42.43 97 ASP A O 13
ATOM 29616 N N . GLY A 1 98 ? -7.158 -3.109 -9.157 1.00 74.51 98 GLY A N 13
ATOM 29617 C CA . GLY A 1 98 ? -6.503 -1.838 -9.087 1.00 34.35 98 GLY A CA 13
ATOM 29618 C C . GLY A 1 98 ? -5.378 -1.779 -10.057 1.00 14.15 98 GLY A C 13
ATOM 29619 O O . GLY A 1 98 ? -5.333 -2.562 -11.016 1.00 13.02 98 GLY A O 13
ATOM 29623 N N . ASN A 1 99 ? -4.518 -0.839 -9.868 1.00 3.12 99 ASN A N 13
ATOM 29624 C CA . ASN A 1 99 ? -3.363 -0.688 -10.681 1.00 0.24 99 ASN A CA 13
ATOM 29625 C C . ASN A 1 99 ? -2.326 -1.740 -10.327 1.00 53.32 99 ASN A C 13
ATOM 29626 O O . ASN A 1 99 ? -2.150 -2.079 -9.133 1.00 21.24 99 ASN A O 13
ATOM 29637 N N . ARG A 1 100 ? -1.660 -2.266 -11.331 1.00 3.25 100 ARG A N 13
ATOM 29638 C CA . ARG A 1 100 ? -0.625 -3.232 -11.121 1.00 64.34 100 ARG A CA 13
ATOM 29639 C C . ARG A 1 100 ? 0.678 -2.551 -10.810 1.00 41.12 100 ARG A C 13
ATOM 29640 O O . ARG A 1 100 ? 1.383 -2.056 -11.689 1.00 64.41 100 ARG A O 13
ATOM 29661 N N . CYS A 1 101 ? 0.935 -2.488 -9.548 1.00 54.32 101 CYS A N 13
ATOM 29662 C CA . CYS A 1 101 ? 2.132 -1.922 -8.987 1.00 61.43 101 CYS A CA 13
ATOM 29663 C C . CYS A 1 101 ? 3.316 -2.842 -9.307 1.00 20.13 101 CYS A C 13
ATOM 29664 O O . CYS A 1 101 ? 3.117 -4.050 -9.498 1.00 21.21 101 CYS A O 13
ATOM 29671 N N . SER A 1 102 ? 4.511 -2.289 -9.401 1.00 4.23 102 SER A N 13
ATOM 29672 C CA . SER A 1 102 ? 5.684 -3.065 -9.688 1.00 24.31 102 SER A CA 13
ATOM 29673 C C . SER A 1 102 ? 6.145 -3.830 -8.443 1.00 30.33 102 SER A C 13
ATOM 29674 O O . SER A 1 102 ? 6.850 -3.308 -7.588 1.00 75.10 102 SER A O 13
ATOM 29682 N N . VAL A 1 103 ? 5.680 -5.048 -8.341 1.00 63.15 103 VAL A N 13
ATOM 29683 C CA . VAL A 1 103 ? 5.929 -5.888 -7.193 1.00 34.35 103 VAL A CA 13
ATOM 29684 C C . VAL A 1 103 ? 7.157 -6.752 -7.441 1.00 54.22 103 VAL A C 13
ATOM 29685 O O . VAL A 1 103 ? 7.430 -7.148 -8.586 1.00 54.42 103 VAL A O 13
ATOM 29698 N N . LEU A 1 104 ? 7.876 -7.002 -6.388 1.00 4.51 104 LEU A N 13
ATOM 29699 C CA . LEU A 1 104 ? 9.035 -7.887 -6.328 1.00 75.32 104 LEU A CA 13
ATOM 29700 C C . LEU A 1 104 ? 9.206 -8.331 -4.899 1.00 62.43 104 LEU A C 13
ATOM 29701 O O . LEU A 1 104 ? 8.589 -9.302 -4.429 1.00 72.35 104 LEU A O 13
ATOM 29717 N N . GLU A 1 105 ? 9.957 -7.581 -4.229 1.00 53.21 105 GLU A N 13
ATOM 29718 C CA . GLU A 1 105 ? 10.224 -7.692 -2.828 1.00 72.14 105 GLU A CA 13
ATOM 29719 C C . GLU A 1 105 ? 10.261 -6.282 -2.301 1.00 75.21 105 GLU A C 13
ATOM 29720 O O . GLU A 1 105 ? 10.230 -5.335 -3.116 1.00 2.33 105 GLU A O 13
ATOM 29732 N N . PHE A 1 106 ? 10.369 -6.146 -0.983 1.00 25.40 106 PHE A N 13
ATOM 29733 C CA . PHE A 1 106 ? 10.264 -4.855 -0.241 1.00 32.23 106 PHE A CA 13
ATOM 29734 C C . PHE A 1 106 ? 10.782 -3.631 -0.974 1.00 31.24 106 PHE A C 13
ATOM 29735 O O . PHE A 1 106 ? 10.100 -2.632 -1.017 1.00 4.35 106 PHE A O 13
ATOM 29752 N N . GLU A 1 107 ? 11.944 -3.732 -1.563 1.00 14.40 107 GLU A N 13
ATOM 29753 C CA . GLU A 1 107 ? 12.595 -2.623 -2.215 1.00 72.22 107 GLU A CA 13
ATOM 29754 C C . GLU A 1 107 ? 11.721 -1.993 -3.285 1.00 74.15 107 GLU A C 13
ATOM 29755 O O . GLU A 1 107 ? 11.432 -0.798 -3.239 1.00 64.23 107 GLU A O 13
ATOM 29767 N N . ARG A 1 108 ? 11.281 -2.804 -4.211 1.00 52.43 108 ARG A N 13
ATOM 29768 C CA . ARG A 1 108 ? 10.523 -2.321 -5.335 1.00 2.14 108 ARG A CA 13
ATOM 29769 C C . ARG A 1 108 ? 9.094 -2.075 -4.911 1.00 22.13 108 ARG A C 13
ATOM 29770 O O . ARG A 1 108 ?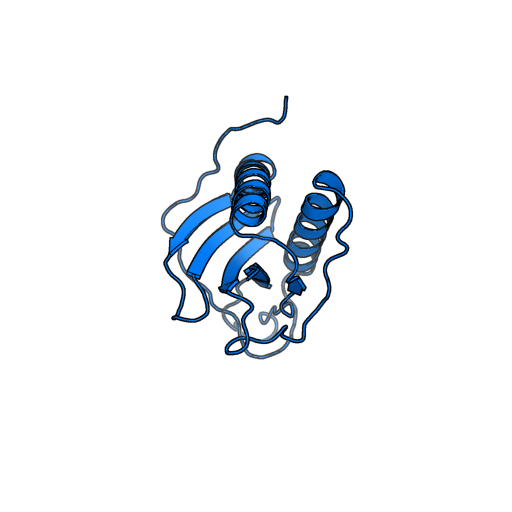 8.443 -1.144 -5.394 1.00 13.43 108 ARG A O 13
ATOM 29791 N N . ASP A 1 109 ? 8.648 -2.863 -3.955 1.00 14.45 109 ASP A N 13
ATOM 29792 C CA . ASP A 1 109 ? 7.292 -2.763 -3.436 1.00 14.32 109 ASP A CA 13
ATOM 29793 C C . ASP A 1 109 ? 7.094 -1.443 -2.730 1.00 62.23 109 ASP A C 13
ATOM 29794 O O . ASP A 1 109 ? 6.163 -0.701 -3.043 1.00 2.32 109 ASP A O 13
ATOM 29803 N N . ILE A 1 110 ? 8.020 -1.094 -1.835 1.00 71.41 110 ILE A N 13
ATOM 29804 C CA . ILE A 1 110 ? 7.883 0.129 -1.062 1.00 72.51 110 ILE A CA 13
ATOM 29805 C C . ILE A 1 110 ? 8.036 1.326 -1.978 1.00 3.12 110 ILE A C 13
ATOM 29806 O O . ILE A 1 110 ? 7.333 2.317 -1.852 1.00 74.12 110 ILE A O 13
ATOM 29822 N N . GLU A 1 111 ? 8.903 1.180 -2.944 1.00 14.12 111 GLU A N 13
ATOM 29823 C CA . GLU A 1 111 ? 9.193 2.210 -3.890 1.00 70.45 111 GLU A CA 13
ATOM 29824 C C . GLU A 1 111 ? 7.971 2.500 -4.735 1.00 24.10 111 GLU A C 13
ATOM 29825 O O . GLU A 1 111 ? 7.603 3.659 -4.916 1.00 75.41 111 GLU A O 13
ATOM 29837 N N . CYS A 1 112 ? 7.320 1.458 -5.185 1.00 52.44 112 CYS A N 13
ATOM 29838 C CA . CYS A 1 112 ? 6.138 1.591 -5.992 1.00 63.50 112 CYS A CA 13
ATOM 29839 C C . CYS A 1 112 ? 4.986 2.178 -5.181 1.00 53.22 112 CYS A C 13
ATOM 29840 O O . CYS A 1 112 ? 4.245 3.048 -5.670 1.00 43.10 112 CYS A O 13
ATOM 29847 N N . ILE A 1 113 ? 4.869 1.757 -3.930 1.00 22.45 113 ILE A N 13
ATOM 29848 C CA . ILE A 1 113 ? 3.828 2.263 -3.061 1.00 74.22 113 ILE A CA 13
ATOM 29849 C C . ILE A 1 113 ? 4.043 3.743 -2.773 1.00 25.20 113 ILE A C 13
ATOM 29850 O O . ILE A 1 113 ? 3.113 4.539 -2.903 1.00 71.21 113 ILE A O 13
ATOM 29866 N N . VAL A 1 114 ? 5.280 4.125 -2.465 1.00 14.34 114 VAL A N 13
ATOM 29867 C CA . VAL A 1 114 ? 5.571 5.518 -2.148 1.00 45.23 114 VAL A CA 13
ATOM 29868 C C . VAL A 1 114 ? 5.374 6.381 -3.383 1.00 33.50 114 VAL A C 13
ATOM 29869 O O . VAL A 1 114 ? 4.863 7.488 -3.298 1.00 14.54 114 VAL A O 13
ATOM 29882 N N . LYS A 1 115 ? 5.710 5.822 -4.530 1.00 65.05 115 LYS A N 13
ATOM 29883 C CA . LYS A 1 115 ? 5.554 6.496 -5.801 1.00 13.15 115 LYS A CA 13
ATOM 29884 C C . LYS A 1 115 ? 4.097 6.844 -6.036 1.00 11.23 115 LYS A C 13
ATOM 29885 O O . LYS A 1 115 ? 3.775 7.979 -6.378 1.00 64.11 115 LYS A O 13
ATOM 29904 N N . ALA A 1 116 ? 3.226 5.882 -5.809 1.00 60.21 116 ALA A N 13
ATOM 29905 C CA . ALA A 1 116 ? 1.803 6.083 -5.992 1.00 13.42 116 ALA A CA 13
ATOM 29906 C C . ALA A 1 116 ? 1.270 7.119 -5.015 1.00 13.12 116 ALA A C 13
ATOM 29907 O O . ALA A 1 116 ? 0.471 7.982 -5.386 1.00 72.44 116 ALA A O 13
ATOM 29914 N N . ILE A 1 117 ? 1.746 7.066 -3.785 1.00 61.34 117 ILE A N 13
ATOM 29915 C CA . ILE A 1 117 ? 1.307 8.009 -2.767 1.00 42.32 117 ILE A CA 13
ATOM 29916 C C . ILE A 1 117 ? 1.786 9.415 -3.125 1.00 44.11 117 ILE A C 13
ATOM 29917 O O . ILE A 1 117 ? 1.011 10.383 -3.091 1.00 40.24 117 ILE A O 13
ATOM 29933 N N . GLU A 1 118 ? 3.031 9.511 -3.544 1.00 44.12 118 GLU A N 13
ATOM 29934 C CA . GLU A 1 118 ? 3.614 10.784 -3.875 1.00 15.30 118 GLU A CA 13
ATOM 29935 C C . GLU A 1 118 ? 2.960 11.417 -5.074 1.00 74.14 118 GLU A C 13
ATOM 29936 O O . GLU A 1 118 ? 2.755 12.638 -5.082 1.00 52.52 118 GLU A O 13
ATOM 29948 N N . GLU A 1 119 ? 2.578 10.598 -6.049 1.00 15.31 119 GLU A N 13
ATOM 29949 C CA . GLU A 1 119 ? 1.869 11.089 -7.216 1.00 23.32 119 GLU A CA 13
ATOM 29950 C C . GLU A 1 119 ? 0.481 11.553 -6.823 1.00 40.13 119 GLU A C 13
ATOM 29951 O O . GLU A 1 119 ? 0.066 12.642 -7.186 1.00 65.40 119 GLU A O 13
ATOM 29963 N N . CYS A 1 120 ? -0.194 10.745 -6.028 1.00 13.44 120 CYS A N 13
ATOM 29964 C CA . CYS A 1 120 ? -1.557 11.031 -5.577 1.00 72.30 120 CYS A CA 13
ATOM 29965 C C . CYS A 1 120 ? -1.632 12.376 -4.866 1.00 41.42 120 CYS A C 13
ATOM 29966 O O . CYS A 1 120 ? -2.474 13.211 -5.181 1.00 1.43 120 CYS A O 13
ATOM 29973 N N . LEU A 1 121 ? -0.705 12.622 -3.976 1.00 53.22 121 LEU A N 13
ATOM 29974 C CA . LEU A 1 121 ? -0.736 13.845 -3.214 1.00 0.53 121 LEU A CA 13
ATOM 29975 C C . LEU A 1 121 ? -0.210 15.036 -4.027 1.00 53.11 121 LEU A C 13
ATOM 29976 O O . LEU A 1 121 ? -0.507 16.201 -3.719 1.00 55.23 121 LEU A O 13
ATOM 29992 N N . ALA A 1 122 ? 0.545 14.746 -5.079 1.00 5.23 122 ALA A N 13
ATOM 29993 C CA . ALA A 1 122 ? 1.062 15.776 -5.959 1.00 0.42 122 ALA A CA 13
ATOM 29994 C C . ALA A 1 122 ? -0.020 16.220 -6.928 1.00 70.40 122 ALA A C 13
ATOM 29995 O O . ALA A 1 122 ? -0.043 17.374 -7.374 1.00 62.34 122 ALA A O 13
ATOM 30002 N N . LYS A 1 123 ? -0.923 15.296 -7.255 1.00 41.12 123 LYS A N 13
ATOM 30003 C CA . LYS A 1 123 ? -2.045 15.596 -8.117 1.00 14.41 123 LYS A CA 13
ATOM 30004 C C . LYS A 1 123 ? -3.187 16.225 -7.329 1.00 1.42 123 LYS A C 13
ATOM 30005 O O . LYS A 1 123 ? -4.209 16.583 -7.899 1.00 32.13 123 LYS A O 13
ATOM 30024 N N . GLY A 1 124 ? -2.990 16.353 -6.014 1.00 62.24 124 GLY A N 13
ATOM 30025 C CA . GLY A 1 124 ? -3.970 16.977 -5.140 1.00 24.22 124 GLY A CA 13
ATOM 30026 C C . GLY A 1 124 ? -4.339 18.352 -5.643 1.00 25.03 124 GLY A C 13
ATOM 30027 O O . GLY A 1 124 ? -3.437 19.157 -5.940 1.00 71.33 124 GLY A O 13
ATOM 30031 N N . GLU A 1 125 ? -5.651 18.609 -5.721 1.00 63.21 125 GLU A N 13
ATOM 30032 C CA . GLU A 1 125 ? -6.231 19.805 -6.343 1.00 54.31 125 GLU A CA 13
ATOM 30033 C C . GLU A 1 125 ? -6.129 19.704 -7.851 1.00 4.23 125 GLU A C 13
ATOM 30034 O O . GLU A 1 125 ? -5.263 20.304 -8.487 1.00 51.41 125 GLU A O 13
ATOM 30046 N N . LEU A 1 126 ? -6.965 18.883 -8.399 1.00 0.54 126 LEU A N 13
ATOM 30047 C CA . LEU A 1 126 ? -6.997 18.644 -9.793 1.00 45.13 126 LEU A CA 13
ATOM 30048 C C . LEU A 1 126 ? -8.427 18.751 -10.199 1.00 12.21 126 LEU A C 13
ATOM 30049 O O . LEU A 1 126 ? -9.312 18.465 -9.394 1.00 13.33 126 LEU A O 13
ATOM 30065 N N . ASN A 1 127 ? -8.684 19.174 -11.395 1.00 22.44 127 ASN A N 13
ATOM 30066 C CA . ASN A 1 127 ? -10.038 19.315 -11.800 1.00 32.41 127 ASN A CA 13
ATOM 30067 C C . ASN A 1 127 ? -10.608 17.995 -12.224 1.00 41.21 127 ASN A C 13
ATOM 30068 O O . ASN A 1 127 ? -10.278 17.449 -13.284 1.00 31.41 127 ASN A O 13
ATOM 30079 N N . SER A 1 128 ? -11.406 17.472 -11.354 1.00 4.44 128 SER A N 13
ATOM 30080 C CA . SER A 1 128 ? -12.052 16.228 -11.493 1.00 42.11 128 SER A CA 13
ATOM 30081 C C . SER A 1 128 ? -13.328 16.386 -10.691 1.00 30.53 128 SER A C 13
ATOM 30082 O O . SER A 1 128 ? -13.495 17.418 -10.031 1.00 72.12 128 SER A O 13
ATOM 30090 N N . LYS A 1 129 ? -14.227 15.442 -10.759 1.00 4.05 129 LYS A N 13
ATOM 30091 C CA . LYS A 1 129 ? -15.446 15.552 -10.012 1.00 62.23 129 LYS A CA 13
ATOM 30092 C C . LYS A 1 129 ? -16.009 14.204 -9.626 1.00 43.30 129 LYS A C 13
ATOM 30093 O O . LYS A 1 129 ? -16.204 13.320 -10.473 1.00 24.43 129 LYS A O 13
ATOM 30112 N N . LEU A 1 130 ? -16.197 14.036 -8.350 1.00 73.43 130 LEU A N 13
ATOM 30113 C CA . LEU A 1 130 ? -16.833 12.887 -7.765 1.00 74.40 130 LEU A CA 13
ATOM 30114 C C . LEU A 1 130 ? -17.260 13.290 -6.378 1.00 53.51 130 LEU A C 13
ATOM 30115 O O . LEU A 1 130 ? -17.518 14.473 -6.148 1.00 4.34 130 LEU A O 13
ATOM 30131 N N . GLU A 1 131 ? -17.447 12.357 -5.506 1.00 3.14 131 GLU A N 13
ATOM 30132 C CA . GLU A 1 131 ? -17.780 12.695 -4.153 1.00 44.11 131 GLU A CA 13
ATOM 30133 C C . GLU A 1 131 ? -16.556 12.648 -3.241 1.00 53.52 131 GLU A C 13
ATOM 30134 O O . GLU A 1 131 ? -16.146 11.572 -2.758 1.00 25.55 131 GLU A O 13
ATOM 30146 N N . GLY A 1 132 ? -15.932 13.793 -3.085 1.00 1.21 132 GLY A N 13
ATOM 30147 C CA . GLY A 1 132 ? -14.829 13.940 -2.168 1.00 52.31 132 GLY A CA 13
ATOM 30148 C C . GLY A 1 132 ? -15.252 13.699 -0.730 1.00 11.10 132 GLY A C 13
ATOM 30149 O O . GLY A 1 132 ? -16.449 13.794 -0.387 1.00 22.12 132 GLY A O 13
ATOM 30153 N N . LYS A 1 133 ? -14.304 13.393 0.104 1.00 41.12 133 LYS A N 13
ATOM 30154 C CA . LYS A 1 133 ? -14.567 13.069 1.489 1.00 34.25 133 LYS A CA 13
ATOM 30155 C C . LYS A 1 133 ? -14.325 14.247 2.417 1.00 41.14 133 LYS A C 13
ATOM 30156 O O . LYS A 1 133 ? -13.294 14.921 2.319 1.00 13.14 133 LYS A O 13
ATOM 30175 N N . PRO A 1 134 ? -15.289 14.538 3.307 1.00 74.41 134 PRO A N 13
ATOM 30176 C CA . PRO A 1 134 ? -15.080 15.473 4.399 1.00 23.45 134 PRO A CA 13
ATOM 30177 C C . PRO A 1 134 ? -14.113 14.836 5.403 1.00 43.42 134 PRO A C 13
ATOM 30178 O O . PRO A 1 134 ? -13.992 13.602 5.462 1.00 60.13 134 PRO A O 13
ATOM 30189 N N . ILE A 1 135 ? -13.442 15.633 6.175 1.00 24.32 135 ILE A N 13
ATOM 30190 C CA . ILE A 1 135 ? -12.457 15.122 7.074 1.00 55.20 135 ILE A CA 13
ATOM 30191 C C . ILE A 1 135 ? -12.888 15.386 8.514 1.00 71.24 135 ILE A C 13
ATOM 30192 O O . ILE A 1 135 ? -12.818 16.525 8.992 1.00 55.02 135 ILE A O 13
ATOM 30208 N N . PRO A 1 136 ? -13.413 14.387 9.199 1.00 74.42 136 PRO A N 13
ATOM 30209 C CA . PRO A 1 136 ? -13.619 14.474 10.624 1.00 31.33 136 PRO A CA 13
ATOM 30210 C C . PRO A 1 136 ? -12.279 14.223 11.306 1.00 14.11 136 PRO A C 13
ATOM 30211 O O . PRO A 1 136 ? -11.564 13.286 10.940 1.00 42.15 136 PRO A O 13
ATOM 30222 N N . ASN A 1 137 ? -11.906 15.050 12.232 1.00 14.14 137 ASN A N 13
ATOM 30223 C CA . ASN A 1 137 ? -10.614 14.888 12.865 1.00 44.42 137 ASN A CA 13
ATOM 30224 C C . ASN A 1 137 ? -10.664 13.842 13.953 1.00 45.44 137 ASN A C 13
ATOM 30225 O O . ASN A 1 137 ? -11.400 13.985 14.942 1.00 33.04 137 ASN A O 13
ATOM 30236 N N . PRO A 1 138 ? -9.902 12.748 13.783 1.00 22.52 138 PRO A N 13
ATOM 30237 C CA . PRO A 1 138 ? -9.871 11.660 14.754 1.00 35.32 138 PRO A CA 13
ATOM 30238 C C . PRO A 1 138 ? -9.165 12.074 16.036 1.00 5.43 138 PRO A C 13
ATOM 30239 O O . PRO A 1 138 ? -9.443 11.541 17.114 1.00 42.25 138 PRO A O 13
ATOM 30250 N N . LEU A 1 139 ? -8.288 13.067 15.893 1.00 31.33 139 LEU A N 13
ATOM 30251 C CA . LEU A 1 139 ? -7.445 13.560 16.958 1.00 40.54 139 LEU A CA 13
ATOM 30252 C C . LEU A 1 139 ? -6.584 12.441 17.490 1.00 31.52 139 LEU A C 13
ATOM 30253 O O . LEU A 1 139 ? -6.768 11.915 18.597 1.00 62.21 139 LEU A O 13
ATOM 30269 N N . LEU A 1 140 ? -5.712 12.031 16.632 1.00 71.11 140 LEU A N 13
ATOM 30270 C CA . LEU A 1 140 ? -4.805 10.964 16.854 1.00 12.50 140 LEU A CA 13
ATOM 30271 C C . LEU A 1 140 ? -3.564 11.295 16.072 1.00 44.14 140 LEU A C 13
ATOM 30272 O O . LEU A 1 140 ? -3.621 11.424 14.850 1.00 72.13 140 LEU A O 13
ATOM 30288 N N . GLY A 1 141 ? -2.483 11.507 16.755 1.00 44.42 141 GLY A N 13
ATOM 30289 C CA . GLY A 1 141 ? -1.286 11.849 16.075 1.00 24.21 141 GLY A CA 13
ATOM 30290 C C . GLY A 1 141 ? -0.139 11.989 17.008 1.00 61.54 141 GLY A C 13
ATOM 30291 O O . GLY A 1 141 ? 0.090 11.100 17.846 1.00 31.31 141 GLY A O 13
ATOM 30295 N N . LEU A 1 142 ? 0.575 13.115 16.888 1.00 73.43 142 LEU A N 13
ATOM 30296 C CA . LEU A 1 142 ? 1.789 13.391 17.668 1.00 51.13 142 LEU A CA 13
ATOM 30297 C C . LEU A 1 142 ? 2.857 12.379 17.307 1.00 60.23 142 LEU A C 13
ATOM 30298 O O . LEU A 1 142 ? 3.751 12.065 18.103 1.00 13.13 142 LEU A O 13
ATOM 30314 N N . ASP A 1 143 ? 2.778 11.906 16.080 1.00 13.25 143 ASP A N 13
ATOM 30315 C CA . ASP A 1 143 ? 3.687 10.918 15.575 1.00 22.33 143 ASP A CA 13
ATOM 30316 C C . ASP A 1 143 ? 4.893 11.642 15.053 1.00 55.24 143 ASP A C 13
ATOM 30317 O O . ASP A 1 143 ? 4.869 12.234 13.976 1.00 14.44 143 ASP A O 13
ATOM 30326 N N . SER A 1 144 ? 5.904 11.675 15.856 1.00 21.34 144 SER A N 13
ATOM 30327 C CA . SER A 1 144 ? 7.073 12.423 15.556 1.00 23.24 144 SER A CA 13
ATOM 30328 C C . SER A 1 144 ? 8.114 11.568 14.858 1.00 23.34 144 SER A C 13
ATOM 30329 O O . SER A 1 144 ? 8.211 10.352 15.091 1.00 74.22 144 SER A O 13
ATOM 30337 N N . THR A 1 145 ? 8.859 12.197 14.008 1.00 21.35 145 THR A N 13
ATOM 30338 C CA . THR A 1 145 ? 9.911 11.577 13.281 1.00 14.40 145 THR A CA 13
ATOM 30339 C C . THR A 1 145 ? 10.981 12.640 13.052 1.00 72.31 145 THR A C 13
ATOM 30340 O O . THR A 1 145 ? 10.745 13.828 13.338 1.00 43.41 145 THR A O 13
ATOM 30351 N N . ARG A 1 146 ? 12.121 12.246 12.579 1.00 61.52 146 ARG A N 13
ATOM 30352 C CA . ARG A 1 146 ? 13.168 13.177 12.307 1.00 12.23 146 ARG A CA 13
ATOM 30353 C C . ARG A 1 146 ? 13.829 12.785 11.004 1.00 52.35 146 ARG A C 13
ATOM 30354 O O . ARG A 1 146 ? 14.616 11.835 10.946 1.00 3.40 146 ARG A O 13
ATOM 30375 N N . THR A 1 147 ? 13.437 13.444 9.955 1.00 2.44 147 THR A N 13
ATOM 30376 C CA . THR A 1 147 ? 13.937 13.193 8.626 1.00 52.32 147 THR A CA 13
ATOM 30377 C C . THR A 1 147 ? 13.885 14.502 7.827 1.00 40.32 147 THR A C 13
ATOM 30378 O O . THR A 1 147 ? 12.967 15.323 8.021 1.00 21.20 147 THR A O 13
ATOM 30389 N N . GLY A 1 148 ? 14.873 14.715 6.999 1.00 21.51 148 GLY A N 13
ATOM 30390 C CA . GLY A 1 148 ? 14.942 15.895 6.207 1.00 22.35 148 GLY A CA 13
ATOM 30391 C C . GLY A 1 148 ? 16.346 16.384 6.185 1.00 61.21 148 GLY A C 13
ATOM 30395 N N . MET A 1 1 ? -2.742 -19.398 1.921 1.00 0.00 1 MET A N 14
ATOM 30396 C CA . MET A 1 1 ? -3.590 -18.484 1.159 1.00 52.33 1 MET A CA 14
ATOM 30397 C C . MET A 1 1 ? -2.831 -17.224 0.929 1.00 43.01 1 MET A C 14
ATOM 30398 O O . MET A 1 1 ? -1.712 -17.073 1.413 1.00 12.20 1 MET A O 14
ATOM 30411 N N . LYS A 1 2 ? -3.423 -16.320 0.214 1.00 74.43 2 LYS A N 14
ATOM 30412 C CA . LYS A 1 2 ? -2.821 -15.058 -0.026 1.00 21.50 2 LYS A CA 14
ATOM 30413 C C . LYS A 1 2 ? -3.845 -14.000 0.232 1.00 11.21 2 LYS A C 14
ATOM 30414 O O . LYS A 1 2 ? -5.039 -14.273 0.193 1.00 74.51 2 LYS A O 14
ATOM 30433 N N . TYR A 1 3 ? -3.388 -12.853 0.580 1.00 42.54 3 TYR A N 14
ATOM 30434 C CA . TYR A 1 3 ? -4.218 -11.726 0.845 1.00 51.04 3 TYR A CA 14
ATOM 30435 C C . TYR A 1 3 ? -3.988 -10.679 -0.200 1.00 44.31 3 TYR A C 14
ATOM 30436 O O . TYR A 1 3 ? -2.868 -10.541 -0.736 1.00 21.04 3 TYR A O 14
ATOM 30454 N N . ASP A 1 4 ? -5.036 -9.993 -0.518 1.00 50.55 4 ASP A N 14
ATOM 30455 C CA . ASP A 1 4 ? -5.032 -8.976 -1.517 1.00 71.31 4 ASP A CA 14
ATOM 30456 C C . ASP A 1 4 ? -5.018 -7.649 -0.812 1.00 1.33 4 ASP A C 14
ATOM 30457 O O . ASP A 1 4 ? -5.971 -7.289 -0.108 1.00 44.52 4 ASP A O 14
ATOM 30466 N N . VAL A 1 5 ? -3.925 -6.972 -0.917 1.00 74.23 5 VAL A N 14
ATOM 30467 C CA . VAL A 1 5 ? -3.778 -5.715 -0.282 1.00 71.53 5 VAL A CA 14
ATOM 30468 C C . VAL A 1 5 ? -4.169 -4.631 -1.257 1.00 73.42 5 VAL A C 14
ATOM 30469 O O . VAL A 1 5 ? -3.524 -4.421 -2.300 1.00 34.12 5 VAL A O 14
ATOM 30482 N N . VAL A 1 6 ? -5.248 -4.006 -0.961 1.00 72.45 6 VAL A N 14
ATOM 30483 C CA . VAL A 1 6 ? -5.753 -2.983 -1.779 1.00 24.14 6 VAL A CA 14
ATOM 30484 C C . VAL A 1 6 ? -5.577 -1.639 -1.073 1.00 43.33 6 VAL A C 14
ATOM 30485 O O . VAL A 1 6 ? -6.178 -1.365 -0.013 1.00 33.14 6 VAL A O 14
ATOM 30498 N N . ILE A 1 7 ? -4.705 -0.850 -1.614 1.00 20.03 7 ILE A N 14
ATOM 30499 C CA . ILE A 1 7 ? -4.382 0.440 -1.060 1.00 13.23 7 ILE A CA 14
ATOM 30500 C C . ILE A 1 7 ? -5.036 1.545 -1.875 1.00 42.32 7 ILE A C 14
ATOM 30501 O O . ILE A 1 7 ? -4.900 1.609 -3.097 1.00 4.23 7 ILE A O 14
ATOM 30517 N N . ILE A 1 8 ? -5.779 2.369 -1.204 1.00 34.53 8 ILE A N 14
ATOM 30518 C CA . ILE A 1 8 ? -6.516 3.421 -1.820 1.00 60.31 8 ILE A CA 14
ATOM 30519 C C . ILE A 1 8 ? -6.032 4.766 -1.271 1.00 0.24 8 ILE A C 14
ATOM 30520 O O . ILE A 1 8 ? -6.307 5.108 -0.113 1.00 14.45 8 ILE A O 14
ATOM 30536 N N . PRO A 1 9 ? -5.234 5.497 -2.040 1.00 54.11 9 PRO A N 14
ATOM 30537 C CA . PRO A 1 9 ? -4.831 6.837 -1.677 1.00 44.35 9 PRO A CA 14
ATOM 30538 C C . PRO A 1 9 ? -5.930 7.827 -2.069 1.00 3.44 9 PRO A C 14
ATOM 30539 O O . PRO A 1 9 ? -6.563 7.673 -3.117 1.00 75.44 9 PRO A O 14
ATOM 30550 N N . GLU A 1 10 ? -6.179 8.803 -1.243 1.00 71.33 10 GLU A N 14
ATOM 30551 C CA . GLU A 1 10 ? -7.200 9.784 -1.532 1.00 71.24 10 GLU A CA 14
ATOM 30552 C C . GLU A 1 10 ? -6.934 11.083 -0.766 1.00 53.03 10 GLU A C 14
ATOM 30553 O O . GLU A 1 10 ? -6.945 11.128 0.471 1.00 32.24 10 GLU A O 14
ATOM 30565 N N . SER A 1 11 ? -6.650 12.121 -1.494 1.00 4.32 11 SER A N 14
ATOM 30566 C CA . SER A 1 11 ? -6.372 13.400 -0.908 1.00 62.54 11 SER A CA 14
ATOM 30567 C C . SER A 1 11 ? -7.684 14.095 -0.547 1.00 33.13 11 SER A C 14
ATOM 30568 O O . SER A 1 11 ? -8.581 14.202 -1.382 1.00 33.04 11 SER A O 14
ATOM 30576 N N . PHE A 1 12 ? -7.796 14.555 0.699 1.00 31.50 12 PHE A N 14
ATOM 30577 C CA . PHE A 1 12 ? -9.032 15.151 1.197 1.00 0.11 12 PHE A CA 14
ATOM 30578 C C . PHE A 1 12 ? -9.502 16.365 0.426 1.00 41.31 12 PHE A C 14
ATOM 30579 O O . PHE A 1 12 ? -8.937 17.452 0.519 1.00 41.51 12 PHE A O 14
ATOM 30596 N N . HIS A 1 13 ? -10.521 16.145 -0.355 1.00 73.54 13 HIS A N 14
ATOM 30597 C CA . HIS A 1 13 ? -11.120 17.146 -1.163 1.00 22.14 13 HIS A CA 14
ATOM 30598 C C . HIS A 1 13 ? -12.591 16.969 -1.162 1.00 15.42 13 HIS A C 14
ATOM 30599 O O . HIS A 1 13 ? -13.107 16.002 -1.725 1.00 53.01 13 HIS A O 14
ATOM 30613 N N . ARG A 1 14 ? -13.253 17.844 -0.471 1.00 21.13 14 ARG A N 14
ATOM 30614 C CA . ARG A 1 14 ? -14.677 17.917 -0.512 1.00 52.34 14 ARG A CA 14
ATOM 30615 C C . ARG A 1 14 ? -15.055 18.421 -1.904 1.00 35.35 14 ARG A C 14
ATOM 30616 O O . ARG A 1 14 ? -14.230 19.044 -2.589 1.00 13.34 14 ARG A O 14
ATOM 30637 N N . PHE A 1 15 ? -16.247 18.189 -2.325 1.00 33.45 15 PHE A N 14
ATOM 30638 C CA . PHE A 1 15 ? -16.650 18.718 -3.585 1.00 44.25 15 PHE A CA 14
ATOM 30639 C C . PHE A 1 15 ? -17.091 20.147 -3.438 1.00 31.41 15 PHE A C 14
ATOM 30640 O O . PHE A 1 15 ? -18.235 20.425 -3.066 1.00 2.35 15 PHE A O 14
ATOM 30657 N N . ASP A 1 16 ? -16.139 21.043 -3.633 1.00 64.32 16 ASP A N 14
ATOM 30658 C CA . ASP A 1 16 ? -16.361 22.482 -3.555 1.00 73.14 16 ASP A CA 14
ATOM 30659 C C . ASP A 1 16 ? -17.275 22.918 -4.699 1.00 0.03 16 ASP A C 14
ATOM 30660 O O . ASP A 1 16 ? -18.496 22.739 -4.625 1.00 33.43 16 ASP A O 14
ATOM 30669 N N . LYS A 1 17 ? -16.729 23.493 -5.733 1.00 20.32 17 LYS A N 14
ATOM 30670 C CA . LYS A 1 17 ? -17.510 23.748 -6.887 1.00 14.44 17 LYS A CA 14
ATOM 30671 C C . LYS A 1 17 ? -16.986 22.875 -8.021 1.00 53.21 17 LYS A C 14
ATOM 30672 O O . LYS A 1 17 ? -17.710 22.038 -8.572 1.00 13.33 17 LYS A O 14
ATOM 30691 N N . HIS A 1 18 ? -15.726 23.066 -8.374 1.00 72.44 18 HIS A N 14
ATOM 30692 C CA . HIS A 1 18 ? -15.105 22.214 -9.361 1.00 23.52 18 HIS A CA 14
ATOM 30693 C C . HIS A 1 18 ? -13.670 21.856 -8.992 1.00 32.42 18 HIS A C 14
ATOM 30694 O O . HIS A 1 18 ? -13.301 20.686 -8.892 1.00 2.34 18 HIS A O 14
ATOM 30708 N N . ASN A 1 19 ? -12.890 22.871 -8.726 1.00 2.43 19 ASN A N 14
ATOM 30709 C CA . ASN A 1 19 ? -11.474 22.705 -8.484 1.00 41.20 19 ASN A CA 14
ATOM 30710 C C . ASN A 1 19 ? -11.203 22.382 -7.027 1.00 73.12 19 ASN A C 14
ATOM 30711 O O . ASN A 1 19 ? -10.827 23.254 -6.231 1.00 5.22 19 ASN A O 14
ATOM 30722 N N . MET A 1 20 ? -11.522 21.140 -6.696 1.00 10.14 20 MET A N 14
ATOM 30723 C CA . MET A 1 20 ? -11.356 20.516 -5.388 1.00 70.12 20 MET A CA 14
ATOM 30724 C C . MET A 1 20 ? -12.014 19.149 -5.500 1.00 54.10 20 MET A C 14
ATOM 30725 O O . MET A 1 20 ? -13.232 19.027 -5.395 1.00 14.01 20 MET A O 14
ATOM 30739 N N . GLU A 1 21 ? -11.201 18.154 -5.835 1.00 51.13 21 GLU A N 14
ATOM 30740 C CA . GLU A 1 21 ? -11.619 16.802 -6.084 1.00 63.43 21 GLU A CA 14
ATOM 30741 C C . GLU A 1 21 ? -10.358 15.983 -6.339 1.00 0.52 21 GLU A C 14
ATOM 30742 O O . GLU A 1 21 ? -9.598 16.293 -7.238 1.00 41.05 21 GLU A O 14
ATOM 30754 N N . HIS A 1 22 ? -10.069 15.046 -5.506 1.00 1.12 22 HIS A N 14
ATOM 30755 C CA . HIS A 1 22 ? -8.968 14.140 -5.805 1.00 73.31 22 HIS A CA 14
ATOM 30756 C C . HIS A 1 22 ? -9.107 12.855 -5.070 1.00 13.10 22 HIS A C 14
ATOM 30757 O O . HIS A 1 22 ? -8.787 12.756 -3.891 1.00 72.30 22 HIS A O 14
ATOM 30771 N N . ILE A 1 23 ? -9.616 11.896 -5.753 1.00 11.05 23 ILE A N 14
ATOM 30772 C CA . ILE A 1 23 ? -9.751 10.580 -5.226 1.00 55.40 23 ILE A CA 14
ATOM 30773 C C . ILE A 1 23 ? -8.948 9.688 -6.137 1.00 51.41 23 ILE A C 14
ATOM 30774 O O . ILE A 1 23 ? -9.108 9.759 -7.366 1.00 13.31 23 ILE A O 14
ATOM 30790 N N . CYS A 1 24 ? -8.119 8.864 -5.585 1.00 24.23 24 CYS A N 14
ATOM 30791 C CA . CYS A 1 24 ? -7.281 8.027 -6.413 1.00 64.24 24 CYS A CA 14
ATOM 30792 C C . CYS A 1 24 ? -7.751 6.585 -6.369 1.00 40.01 24 CYS A C 14
ATOM 30793 O O . CYS A 1 24 ? -8.012 6.038 -5.299 1.00 50.05 24 CYS A O 14
ATOM 30800 N N . PRO A 1 25 ? -7.942 5.970 -7.564 1.00 32.54 25 PRO A N 14
ATOM 30801 C CA . PRO A 1 25 ? -8.384 4.580 -7.689 1.00 35.34 25 PRO A CA 14
ATOM 30802 C C . PRO A 1 25 ? -7.461 3.599 -6.947 1.00 42.22 25 PRO A C 14
ATOM 30803 O O . PRO A 1 25 ? -6.233 3.816 -6.872 1.00 12.32 25 PRO A O 14
ATOM 30814 N N . PRO A 1 26 ? -8.042 2.521 -6.395 1.00 10.55 26 PRO A N 14
ATOM 30815 C CA . PRO A 1 26 ? -7.316 1.519 -5.610 1.00 22.31 26 PRO A CA 14
ATOM 30816 C C . PRO A 1 26 ? -6.162 0.850 -6.358 1.00 43.31 26 PRO A C 14
ATOM 30817 O O . PRO A 1 26 ? -6.213 0.629 -7.583 1.00 50.34 26 PRO A O 14
ATOM 30828 N N . MET A 1 27 ? -5.135 0.556 -5.621 1.00 51.21 27 MET A N 14
ATOM 30829 C CA . MET A 1 27 ? -4.015 -0.200 -6.092 1.00 64.22 27 MET A CA 14
ATOM 30830 C C . MET A 1 27 ? -4.199 -1.565 -5.513 1.00 61.41 27 MET A C 14
ATOM 30831 O O . MET A 1 27 ? -4.444 -1.690 -4.317 1.00 12.43 27 MET A O 14
ATOM 30845 N N . VAL A 1 28 ? -4.088 -2.560 -6.313 1.00 21.54 28 VAL A N 14
ATOM 30846 C CA . VAL A 1 28 ? -4.389 -3.899 -5.883 1.00 5.30 28 VAL A CA 14
ATOM 30847 C C . VAL A 1 28 ? -3.163 -4.795 -6.039 1.00 13.51 28 VAL A C 14
ATOM 30848 O O . VAL A 1 28 ? -2.570 -4.873 -7.127 1.00 30.31 28 VAL A O 14
ATOM 30861 N N . ILE A 1 29 ? -2.755 -5.402 -4.951 1.00 13.02 29 ILE A N 14
ATOM 30862 C CA . ILE A 1 29 ? -1.662 -6.348 -4.946 1.00 14.14 29 ILE A CA 14
ATOM 30863 C C . ILE A 1 29 ? -2.149 -7.595 -4.255 1.00 31.22 29 ILE A C 14
ATOM 30864 O O . ILE A 1 29 ? -2.310 -7.614 -3.036 1.00 61.00 29 ILE A O 14
ATOM 30880 N N . GLY A 1 30 ? -2.371 -8.626 -4.994 1.00 41.51 30 GLY A N 14
ATOM 30881 C CA . GLY A 1 30 ? -2.966 -9.774 -4.384 1.00 13.02 30 GLY A CA 14
ATOM 30882 C C . GLY A 1 30 ? -2.243 -11.044 -4.585 1.00 75.54 30 GLY A C 14
ATOM 30883 O O . GLY A 1 30 ? -2.600 -11.831 -5.463 1.00 1.23 30 GLY A O 14
ATOM 30887 N N . ASP A 1 31 ? -1.219 -11.251 -3.767 1.00 23.05 31 ASP A N 14
ATOM 30888 C CA . ASP A 1 31 ? -0.478 -12.524 -3.728 1.00 40.34 31 ASP A CA 14
ATOM 30889 C C . ASP A 1 31 ? 0.565 -12.526 -2.590 1.00 2.52 31 ASP A C 14
ATOM 30890 O O . ASP A 1 31 ? 1.658 -13.071 -2.711 1.00 25.45 31 ASP A O 14
ATOM 30899 N N . ARG A 1 32 ? 0.206 -11.939 -1.466 1.00 32.23 32 ARG A N 14
ATOM 30900 C CA . ARG A 1 32 ? 1.077 -11.945 -0.300 1.00 2.13 32 ARG A CA 14
ATOM 30901 C C . ARG A 1 32 ? 0.378 -12.771 0.750 1.00 32.33 32 ARG A C 14
ATOM 30902 O O . ARG A 1 32 ? -0.802 -12.586 0.949 1.00 12.23 32 ARG A O 14
ATOM 30923 N N . SER A 1 33 ? 1.058 -13.681 1.403 1.00 72.34 33 SER A N 14
ATOM 30924 C CA . SER A 1 33 ? 0.431 -14.469 2.412 1.00 15.21 33 SER A CA 14
ATOM 30925 C C . SER A 1 33 ? 0.279 -13.636 3.668 1.00 22.15 33 SER A C 14
ATOM 30926 O O . SER A 1 33 ? 0.934 -12.615 3.797 1.00 22.12 33 SER A O 14
ATOM 30934 N N . TYR A 1 34 ? -0.560 -14.074 4.573 1.00 10.22 34 TYR A N 14
ATOM 30935 C CA . TYR A 1 34 ? -0.915 -13.322 5.799 1.00 14.00 34 TYR A CA 14
ATOM 30936 C C . TYR A 1 34 ? 0.320 -12.892 6.571 1.00 61.22 34 TYR A C 14
ATOM 30937 O O . TYR A 1 34 ? 0.435 -11.744 7.013 1.00 64.12 34 TYR A O 14
ATOM 30955 N N . ASP A 1 35 ? 1.241 -13.796 6.678 1.00 52.14 35 ASP A N 14
ATOM 30956 C CA . ASP A 1 35 ? 2.476 -13.564 7.404 1.00 23.45 35 ASP A CA 14
ATOM 30957 C C . ASP A 1 35 ? 3.352 -12.541 6.694 1.00 1.34 35 ASP A C 14
ATOM 30958 O O . ASP A 1 35 ? 3.915 -11.653 7.337 1.00 13.01 35 ASP A O 14
ATOM 30967 N N . ILE A 1 36 ? 3.403 -12.628 5.377 1.00 62.54 36 ILE A N 14
ATOM 30968 C CA . ILE A 1 36 ? 4.211 -11.736 4.571 1.00 53.25 36 ILE A CA 14
ATOM 30969 C C . ILE A 1 36 ? 3.555 -10.374 4.530 1.00 34.42 36 ILE A C 14
ATOM 30970 O O . ILE A 1 36 ? 4.225 -9.341 4.625 1.00 62.23 36 ILE A O 14
ATOM 30986 N N . ALA A 1 37 ? 2.237 -10.393 4.433 1.00 22.52 37 ALA A N 14
ATOM 30987 C CA . ALA A 1 37 ? 1.439 -9.206 4.376 1.00 64.13 37 ALA A CA 14
ATOM 30988 C C . ALA A 1 37 ? 1.637 -8.377 5.631 1.00 24.31 37 ALA A C 14
ATOM 30989 O O . ALA A 1 37 ? 1.862 -7.186 5.553 1.00 31.13 37 ALA A O 14
ATOM 30996 N N . MET A 1 38 ? 1.626 -9.029 6.790 1.00 72.12 38 MET A N 14
ATOM 30997 C CA . MET A 1 38 ? 1.806 -8.311 8.043 1.00 20.23 38 MET A CA 14
ATOM 30998 C C . MET A 1 38 ? 3.197 -7.710 8.139 1.00 22.05 38 MET A C 14
ATOM 30999 O O . MET A 1 38 ? 3.363 -6.596 8.628 1.00 12.40 38 MET A O 14
ATOM 31013 N N . GLU A 1 39 ? 4.189 -8.417 7.617 1.00 74.41 39 GLU A N 14
ATOM 31014 C CA . GLU A 1 39 ? 5.546 -7.914 7.642 1.00 4.24 39 GLU A CA 14
ATOM 31015 C C . GLU A 1 39 ? 5.703 -6.714 6.737 1.00 54.22 39 GLU A C 14
ATOM 31016 O O . GLU A 1 39 ? 6.310 -5.707 7.141 1.00 50.33 39 GLU A O 14
ATOM 31028 N N . ILE A 1 40 ? 5.133 -6.782 5.541 1.00 33.52 40 ILE A N 14
ATOM 31029 C CA . ILE A 1 40 ? 5.270 -5.686 4.620 1.00 11.42 40 ILE A CA 14
ATOM 31030 C C . ILE A 1 40 ? 4.471 -4.484 5.101 1.00 43.43 40 ILE A C 14
ATOM 31031 O O . ILE A 1 40 ? 4.967 -3.372 5.076 1.00 32.14 40 ILE A O 14
ATOM 31047 N N . VAL A 1 41 ? 3.282 -4.734 5.645 1.00 32.02 41 VAL A N 14
ATOM 31048 C CA . VAL A 1 41 ? 2.442 -3.657 6.148 1.00 74.21 41 VAL A CA 14
ATOM 31049 C C . VAL A 1 41 ? 3.119 -2.937 7.307 1.00 73.55 41 VAL A C 14
ATOM 31050 O O . VAL A 1 41 ? 3.195 -1.720 7.303 1.00 54.04 41 VAL A O 14
ATOM 31063 N N . ASN A 1 42 ? 3.692 -3.688 8.249 1.00 32.25 42 ASN A N 14
ATOM 31064 C CA . ASN A 1 42 ? 4.330 -3.052 9.405 1.00 42.15 42 ASN A CA 14
ATOM 31065 C C . ASN A 1 42 ? 5.577 -2.300 9.002 1.00 53.45 42 ASN A C 14
ATOM 31066 O O . ASN A 1 42 ? 5.899 -1.248 9.573 1.00 23.02 42 ASN A O 14
ATOM 31077 N N . GLY A 1 43 ? 6.257 -2.811 7.994 1.00 74.01 43 GLY A N 14
ATOM 31078 C CA . GLY A 1 43 ? 7.434 -2.160 7.500 1.00 52.21 43 GLY A CA 14
ATOM 31079 C C . GLY A 1 43 ? 7.084 -0.871 6.797 1.00 41.24 43 GLY A C 14
ATOM 31080 O O . GLY A 1 43 ? 7.688 0.170 7.054 1.00 34.44 43 GLY A O 14
ATOM 31084 N N . VAL A 1 44 ? 6.070 -0.935 5.942 1.00 52.52 44 VAL A N 14
ATOM 31085 C CA . VAL A 1 44 ? 5.591 0.225 5.198 1.00 52.14 44 VAL A CA 14
ATOM 31086 C C . VAL A 1 44 ? 5.077 1.278 6.165 1.00 61.40 44 VAL A C 14
ATOM 31087 O O . VAL A 1 44 ? 5.373 2.467 6.025 1.00 43.35 44 VAL A O 14
ATOM 31100 N N . ASP A 1 45 ? 4.380 0.810 7.172 1.00 3.41 45 ASP A N 14
ATOM 31101 C CA . ASP A 1 45 ? 3.799 1.643 8.219 1.00 11.13 45 ASP A CA 14
ATOM 31102 C C . ASP A 1 45 ? 4.878 2.437 8.918 1.00 61.12 45 ASP A C 14
ATOM 31103 O O . ASP A 1 45 ? 4.755 3.653 9.103 1.00 61.53 45 ASP A O 14
ATOM 31112 N N . ARG A 1 46 ? 5.954 1.755 9.267 1.00 11.34 46 ARG A N 14
ATOM 31113 C CA . ARG A 1 46 ? 7.084 2.401 9.906 1.00 23.31 46 ARG A CA 14
ATOM 31114 C C . ARG A 1 46 ? 7.728 3.409 8.972 1.00 45.33 46 ARG A C 14
ATOM 31115 O O . ARG A 1 46 ? 8.072 4.507 9.385 1.00 61.40 46 ARG A O 14
ATOM 31136 N N . VAL A 1 47 ? 7.845 3.049 7.703 1.00 61.12 47 VAL A N 14
ATOM 31137 C CA . VAL A 1 47 ? 8.449 3.932 6.721 1.00 44.11 47 VAL A CA 14
ATOM 31138 C C . VAL A 1 47 ? 7.625 5.206 6.548 1.00 13.34 47 VAL A C 14
ATOM 31139 O O . VAL A 1 47 ? 8.180 6.299 6.537 1.00 0.21 47 VAL A O 14
ATOM 31152 N N . ILE A 1 48 ? 6.315 5.069 6.481 1.00 10.25 48 ILE A N 14
ATOM 31153 C CA . ILE A 1 48 ? 5.442 6.213 6.287 1.00 51.15 48 ILE A CA 14
ATOM 31154 C C . ILE A 1 48 ? 5.420 7.096 7.526 1.00 51.14 48 ILE A C 14
ATOM 31155 O O . ILE A 1 48 ? 5.483 8.318 7.423 1.00 71.54 48 ILE A O 14
ATOM 31171 N N . LYS A 1 49 ? 5.413 6.481 8.680 1.00 24.30 49 LYS A N 14
ATOM 31172 C CA . LYS A 1 49 ? 5.306 7.216 9.915 1.00 74.34 49 LYS A CA 14
ATOM 31173 C C . LYS A 1 49 ? 6.635 7.916 10.255 1.00 2.20 49 LYS A C 14
ATOM 31174 O O . LYS A 1 49 ? 6.656 8.928 10.963 1.00 64.24 49 LYS A O 14
ATOM 31193 N N . ALA A 1 50 ? 7.730 7.381 9.739 1.00 23.12 50 ALA A N 14
ATOM 31194 C CA . ALA A 1 50 ? 9.033 7.947 9.976 1.00 25.22 50 ALA A CA 14
ATOM 31195 C C . ALA A 1 50 ? 9.443 8.946 8.893 1.00 10.35 50 ALA A C 14
ATOM 31196 O O . ALA A 1 50 ? 9.971 10.008 9.201 1.00 14.03 50 ALA A O 14
ATOM 31203 N N . SER A 1 51 ? 9.177 8.621 7.632 1.00 4.51 51 SER A N 14
ATOM 31204 C CA . SER A 1 51 ? 9.632 9.448 6.536 1.00 14.13 51 SER A CA 14
ATOM 31205 C C . SER A 1 51 ? 8.674 10.609 6.267 1.00 52.31 51 SER A C 14
ATOM 31206 O O . SER A 1 51 ? 9.037 11.607 5.620 1.00 64.33 51 SER A O 14
ATOM 31214 N N . PHE A 1 52 ? 7.460 10.495 6.768 1.00 42.31 52 PHE A N 14
ATOM 31215 C CA . PHE A 1 52 ? 6.446 11.463 6.508 1.00 22.41 52 PHE A CA 14
ATOM 31216 C C . PHE A 1 52 ? 5.731 11.812 7.781 1.00 14.31 52 PHE A C 14
ATOM 31217 O O . PHE A 1 52 ? 6.024 11.276 8.854 1.00 53.44 52 PHE A O 14
ATOM 31234 N N . ASN A 1 53 ? 4.801 12.693 7.652 1.00 20.24 53 ASN A N 14
ATOM 31235 C CA . ASN A 1 53 ? 3.969 13.098 8.730 1.00 23.33 53 ASN A CA 14
ATOM 31236 C C . ASN A 1 53 ? 2.698 12.330 8.580 1.00 42.33 53 ASN A C 14
ATOM 31237 O O . ASN A 1 53 ? 1.889 12.636 7.687 1.00 52.34 53 ASN A O 14
ATOM 31248 N N . ALA A 1 54 ? 2.524 11.313 9.363 1.00 70.04 54 ALA A N 14
ATOM 31249 C CA . ALA A 1 54 ? 1.383 10.497 9.203 1.00 61.23 54 ALA A CA 14
ATOM 31250 C C . ALA A 1 54 ? 0.709 10.190 10.511 1.00 72.42 54 ALA A C 14
ATOM 31251 O O . ALA A 1 54 ? 1.362 9.887 11.514 1.00 63.31 54 ALA A O 14
ATOM 31258 N N . SER A 1 55 ? -0.579 10.287 10.500 1.00 74.15 55 SER A N 14
ATOM 31259 C CA . SER A 1 55 ? -1.380 9.861 11.592 1.00 3.12 55 SER A CA 14
ATOM 31260 C C . SER A 1 55 ? -1.952 8.518 11.168 1.00 33.04 55 SER A C 14
ATOM 31261 O O . SER A 1 55 ? -2.725 8.447 10.209 1.00 63.22 55 SER A O 14
ATOM 31269 N N . VAL A 1 56 ? -1.530 7.470 11.812 1.00 13.03 56 VAL A N 14
ATOM 31270 C CA . VAL A 1 56 ? -1.911 6.141 11.409 1.00 62.54 56 VAL A CA 14
ATOM 31271 C C . VAL A 1 56 ? -3.029 5.608 12.294 1.00 10.43 56 VAL A C 14
ATOM 31272 O O . VAL A 1 56 ? -3.096 5.924 13.474 1.00 55.45 56 VAL A O 14
ATOM 31285 N N . GLU A 1 57 ? -3.926 4.889 11.696 1.00 0.42 57 GLU A N 14
ATOM 31286 C CA . GLU A 1 57 ? -4.994 4.235 12.409 1.00 33.13 57 GLU A CA 14
ATOM 31287 C C . GLU A 1 57 ? -5.207 2.850 11.805 1.00 64.22 57 GLU A C 14
ATOM 31288 O O . GLU A 1 57 ? -4.916 2.634 10.619 1.00 73.24 57 GLU A O 14
ATOM 31300 N N . GLU A 1 58 ? -5.678 1.923 12.597 1.00 1.22 58 GLU A N 14
ATOM 31301 C CA . GLU A 1 58 ? -5.959 0.597 12.119 1.00 1.04 58 GLU A CA 14
ATOM 31302 C C . GLU A 1 58 ? -7.400 0.218 12.444 1.00 44.52 58 GLU A C 14
ATOM 31303 O O . GLU A 1 58 ? -7.762 -0.047 13.591 1.00 12.02 58 GLU A O 14
ATOM 31315 N N . LEU A 1 59 ? -8.205 0.213 11.427 1.00 15.13 59 LEU A N 14
ATOM 31316 C CA . LEU A 1 59 ? -9.620 -0.020 11.540 1.00 51.21 59 LEU A CA 14
ATOM 31317 C C . LEU A 1 59 ? -9.914 -1.459 11.193 1.00 61.03 59 LEU A C 14
ATOM 31318 O O . LEU A 1 59 ? -9.033 -2.194 10.707 1.00 31.01 59 LEU A O 14
ATOM 31334 N N . GLU A 1 60 ? -11.129 -1.856 11.396 1.00 25.23 60 GLU A N 14
ATOM 31335 C CA . GLU A 1 60 ? -11.532 -3.189 11.095 1.00 72.23 60 GLU A CA 14
ATOM 31336 C C . GLU A 1 60 ? -12.436 -3.186 9.890 1.00 20.31 60 GLU A C 14
ATOM 31337 O O . GLU A 1 60 ? -13.297 -2.309 9.738 1.00 62.34 60 GLU A O 14
ATOM 31349 N N . GLY A 1 61 ? -12.216 -4.131 9.034 1.00 21.32 61 GLY A N 14
ATOM 31350 C CA . GLY A 1 61 ? -12.914 -4.206 7.789 1.00 2.21 61 GLY A CA 14
ATOM 31351 C C . GLY A 1 61 ? -14.074 -5.169 7.830 1.00 60.20 61 GLY A C 14
ATOM 31352 O O . GLY A 1 61 ? -14.326 -5.809 8.867 1.00 2.24 61 GLY A O 14
ATOM 31356 N N . GLU A 1 62 ? -14.803 -5.237 6.728 1.00 33.10 62 GLU A N 14
ATOM 31357 C CA . GLU A 1 62 ? -15.913 -6.163 6.538 1.00 43.33 62 GLU A CA 14
ATOM 31358 C C . GLU A 1 62 ? -15.335 -7.579 6.555 1.00 13.35 62 GLU A C 14
ATOM 31359 O O . GLU A 1 62 ? -14.157 -7.723 6.466 1.00 65.11 62 GLU A O 14
ATOM 31371 N N . ASP A 1 63 ? -16.164 -8.595 6.667 1.00 54.34 63 ASP A N 14
ATOM 31372 C CA . ASP A 1 63 ? -15.703 -10.011 6.733 1.00 24.44 63 ASP A CA 14
ATOM 31373 C C . ASP A 1 63 ? -14.585 -10.382 5.754 1.00 72.43 63 ASP A C 14
ATOM 31374 O O . ASP A 1 63 ? -13.655 -11.114 6.110 1.00 40.13 63 ASP A O 14
ATOM 31383 N N . CYS A 1 64 ? -14.671 -9.870 4.554 1.00 21.02 64 CYS A N 14
ATOM 31384 C CA . CYS A 1 64 ? -13.673 -10.119 3.525 1.00 63.20 64 CYS A CA 14
ATOM 31385 C C . CYS A 1 64 ? -12.368 -9.342 3.802 1.00 14.13 64 CYS A C 14
ATOM 31386 O O . CYS A 1 64 ? -11.272 -9.804 3.480 1.00 14.14 64 CYS A O 14
ATOM 31393 N N . ASP A 1 65 ? -12.487 -8.202 4.452 1.00 61.32 65 ASP A N 14
ATOM 31394 C CA . ASP A 1 65 ? -11.359 -7.336 4.710 1.00 4.41 65 ASP A CA 14
ATOM 31395 C C . ASP A 1 65 ? -10.869 -7.590 6.123 1.00 55.52 65 ASP A C 14
ATOM 31396 O O . ASP A 1 65 ? -11.561 -7.291 7.088 1.00 34.03 65 ASP A O 14
ATOM 31405 N N . VAL A 1 66 ? -9.693 -8.083 6.259 1.00 33.20 66 VAL A N 14
ATOM 31406 C CA . VAL A 1 66 ? -9.202 -8.477 7.564 1.00 52.15 66 VAL A CA 14
ATOM 31407 C C . VAL A 1 66 ? -8.614 -7.311 8.368 1.00 74.34 66 VAL A C 14
ATOM 31408 O O . VAL A 1 66 ? -8.759 -7.245 9.598 1.00 55.12 66 VAL A O 14
ATOM 31421 N N . LEU A 1 67 ? -8.031 -6.378 7.696 1.00 53.33 67 LEU A N 14
ATOM 31422 C CA . LEU A 1 67 ? -7.395 -5.267 8.363 1.00 4.42 67 LEU A CA 14
ATOM 31423 C C . LEU A 1 67 ? -7.501 -4.071 7.481 1.00 11.12 67 LEU A C 14
ATOM 31424 O O . LEU A 1 67 ? -7.402 -4.204 6.273 1.00 12.41 67 LEU A O 14
ATOM 31440 N N . TYR A 1 68 ? -7.742 -2.935 8.057 1.00 4.11 68 TYR A N 14
ATOM 31441 C CA . TYR A 1 68 ? -7.844 -1.724 7.309 1.00 21.40 68 TYR A CA 14
ATOM 31442 C C . TYR A 1 68 ? -6.934 -0.701 7.990 1.00 11.04 68 TYR A C 14
ATOM 31443 O O . TYR A 1 68 ? -7.025 -0.488 9.172 1.00 25.05 68 TYR A O 14
ATOM 31461 N N . ARG A 1 69 ? -6.059 -0.121 7.264 1.00 44.44 69 ARG A N 14
ATOM 31462 C CA . ARG A 1 69 ? -5.126 0.831 7.802 1.00 65.54 69 ARG A CA 14
ATOM 31463 C C . ARG A 1 69 ? -5.455 2.197 7.189 1.00 62.15 69 ARG A C 14
ATOM 31464 O O . ARG A 1 69 ? -5.782 2.276 6.017 1.00 22.21 69 ARG A O 14
ATOM 31485 N N . LYS A 1 70 ? -5.410 3.225 7.973 1.00 20.41 70 LYS A N 14
ATOM 31486 C CA . LYS A 1 70 ? -5.642 4.583 7.512 1.00 52.22 70 LYS A CA 14
ATOM 31487 C C . LYS A 1 70 ? -4.433 5.416 7.884 1.00 14.11 70 LYS A C 14
ATOM 31488 O O . LYS A 1 70 ? -3.964 5.342 9.012 1.00 41.14 70 LYS A O 14
ATOM 31507 N N . TYR A 1 71 ? -3.908 6.148 6.957 1.00 70.00 71 TYR A N 14
ATOM 31508 C CA . TYR A 1 71 ? -2.808 7.028 7.217 1.00 44.51 71 TYR A CA 14
ATOM 31509 C C . TYR A 1 71 ? -3.170 8.425 6.765 1.00 23.53 71 TYR A C 14
ATOM 31510 O O . TYR A 1 71 ? -3.397 8.641 5.583 1.00 23.25 71 TYR A O 14
ATOM 31528 N N . THR A 1 72 ? -3.251 9.348 7.663 1.00 74.01 72 THR A N 14
ATOM 31529 C CA . THR A 1 72 ? -3.454 10.717 7.274 1.00 33.03 72 THR A CA 14
ATOM 31530 C C . THR A 1 72 ? -2.073 11.352 7.033 1.00 63.50 72 THR A C 14
ATOM 31531 O O . THR A 1 72 ? -1.296 11.520 7.971 1.00 74.33 72 THR A O 14
ATOM 31542 N N . LEU A 1 73 ? -1.765 11.642 5.793 1.00 55.11 73 LEU A N 14
ATOM 31543 C CA . LEU A 1 73 ? -0.477 12.202 5.402 1.00 74.24 73 LEU A CA 14
ATOM 31544 C C . LEU A 1 73 ? -0.518 13.698 5.284 1.00 3.21 73 LEU A C 14
ATOM 31545 O O . LEU A 1 73 ? -1.514 14.273 4.830 1.00 42.23 73 LEU A O 14
ATOM 31561 N N . GLU A 1 74 ? 0.557 14.312 5.698 1.00 1.42 74 GLU A N 14
ATOM 31562 C CA . GLU A 1 74 ? 0.785 15.724 5.495 1.00 41.10 74 GLU A CA 14
ATOM 31563 C C . GLU A 1 74 ? 2.266 15.956 5.243 1.00 21.54 74 GLU A C 14
ATOM 31564 O O . GLU A 1 74 ? 3.065 16.047 6.155 1.00 61.44 74 GLU A O 14
ATOM 31576 N N . LYS A 1 75 ? 2.623 15.983 4.012 1.00 2.01 75 LYS A N 14
ATOM 31577 C CA . LYS A 1 75 ? 3.971 16.235 3.612 1.00 5.44 75 LYS A CA 14
ATOM 31578 C C . LYS A 1 75 ? 4.022 17.711 3.210 1.00 35.11 75 LYS A C 14
ATOM 31579 O O . LYS A 1 75 ? 3.015 18.417 3.347 1.00 64.00 75 LYS A O 14
ATOM 31598 N N . GLU A 1 76 ? 5.167 18.151 2.724 1.00 43.45 76 GLU A N 14
ATOM 31599 C CA . GLU A 1 76 ? 5.405 19.507 2.229 1.00 62.11 76 GLU A CA 14
ATOM 31600 C C . GLU A 1 76 ? 4.320 19.996 1.240 1.00 62.31 76 GLU A C 14
ATOM 31601 O O . GLU A 1 76 ? 4.367 19.712 0.036 1.00 1.10 76 GLU A O 14
ATOM 31613 N N . GLY A 1 77 ? 3.306 20.641 1.791 1.00 62.32 77 GLY A N 14
ATOM 31614 C CA . GLY A 1 77 ? 2.233 21.229 1.008 1.00 22.22 77 GLY A CA 14
ATOM 31615 C C . GLY A 1 77 ? 1.367 20.203 0.308 1.00 14.34 77 GLY A C 14
ATOM 31616 O O . GLY A 1 77 ? 0.618 20.537 -0.612 1.00 53.24 77 GLY A O 14
ATOM 31620 N N . LYS A 1 78 ? 1.445 18.970 0.747 1.00 51.43 78 LYS A N 14
ATOM 31621 C CA . LYS A 1 78 ? 0.716 17.886 0.127 1.00 0.04 78 LYS A CA 14
ATOM 31622 C C . LYS A 1 78 ? 0.167 17.005 1.206 1.00 4.11 78 LYS A C 14
ATOM 31623 O O . LYS A 1 78 ? 0.918 16.483 2.016 1.00 73.14 78 LYS A O 14
ATOM 31642 N N . LYS A 1 79 ? -1.110 16.829 1.221 1.00 72.22 79 LYS A N 14
ATOM 31643 C CA . LYS A 1 79 ? -1.753 16.125 2.284 1.00 45.31 79 LYS A CA 14
ATOM 31644 C C . LYS A 1 79 ? -2.957 15.314 1.770 1.00 13.55 79 LYS A C 14
ATOM 31645 O O . LYS A 1 79 ? -3.647 15.733 0.830 1.00 72.54 79 LYS A O 14
ATOM 31664 N N . GLY A 1 80 ? -3.187 14.164 2.377 1.00 42.31 80 GLY A N 14
ATOM 31665 C CA . GLY A 1 80 ? -4.239 13.254 1.956 1.00 24.55 80 GLY A CA 14
ATOM 31666 C C . GLY A 1 80 ? -4.227 12.013 2.798 1.00 53.23 80 GLY A C 14
ATOM 31667 O O . GLY A 1 80 ? -3.325 11.835 3.591 1.00 71.53 80 GLY A O 14
ATOM 31671 N N . ILE A 1 81 ? -5.211 11.167 2.653 1.00 61.34 81 ILE A N 14
ATOM 31672 C CA . ILE A 1 81 ? -5.253 9.937 3.430 1.00 3.45 81 ILE A CA 14
ATOM 31673 C C . ILE A 1 81 ? -4.876 8.747 2.535 1.00 11.52 81 ILE A C 14
ATOM 31674 O O . ILE A 1 81 ? -5.179 8.731 1.342 1.00 2.32 81 ILE A O 14
ATOM 31690 N N . VAL A 1 82 ? -4.183 7.798 3.099 1.00 51.13 82 VAL A N 14
ATOM 31691 C CA . VAL A 1 82 ? -3.851 6.577 2.430 1.00 51.41 82 VAL A CA 14
ATOM 31692 C C . VAL A 1 82 ? -4.454 5.402 3.209 1.00 13.14 82 VAL A C 14
ATOM 31693 O O . VAL A 1 82 ? -4.074 5.137 4.345 1.00 52.11 82 VAL A O 14
ATOM 31706 N N . HIS A 1 83 ? -5.440 4.787 2.630 1.00 63.21 83 HIS A N 14
ATOM 31707 C CA . HIS A 1 83 ? -6.104 3.632 3.180 1.00 12.21 83 HIS A CA 14
ATOM 31708 C C . HIS A 1 83 ? -5.478 2.362 2.631 1.00 1.55 83 HIS A C 14
ATOM 31709 O O . HIS A 1 83 ? -5.284 2.242 1.443 1.00 33.45 83 HIS A O 14
ATOM 31723 N N . VAL A 1 84 ? -5.157 1.435 3.484 1.00 43.25 84 VAL A N 14
ATOM 31724 C CA . VAL A 1 84 ? -4.575 0.169 3.064 1.00 13.13 84 VAL A CA 14
ATOM 31725 C C . VAL A 1 84 ? -5.357 -0.956 3.723 1.00 43.34 84 VAL A C 14
ATOM 31726 O O . VAL A 1 84 ? -5.276 -1.122 4.921 1.00 41.51 84 VAL A O 14
ATOM 31739 N N . LYS A 1 85 ? -6.117 -1.709 2.980 1.00 54.44 85 LYS A N 14
ATOM 31740 C CA . LYS A 1 85 ? -6.854 -2.790 3.601 1.00 22.13 85 LYS A CA 14
ATOM 31741 C C . LYS A 1 85 ? -6.439 -4.133 3.040 1.00 3.14 85 LYS A C 14
ATOM 31742 O O . LYS A 1 85 ? -6.100 -4.245 1.856 1.00 15.21 85 LYS A O 14
ATOM 31761 N N . LEU A 1 86 ? -6.459 -5.147 3.883 1.00 51.35 86 LEU A N 14
ATOM 31762 C CA . LEU A 1 86 ? -6.044 -6.466 3.486 1.00 1.35 86 LEU A CA 14
ATOM 31763 C C . LEU A 1 86 ? -7.275 -7.297 3.333 1.00 11.01 86 LEU A C 14
ATOM 31764 O O . LEU A 1 86 ? -7.915 -7.625 4.326 1.00 42.24 86 LEU A O 14
ATOM 31780 N N . ARG A 1 87 ? -7.635 -7.610 2.139 1.00 55.32 87 ARG A N 14
ATOM 31781 C CA . ARG A 1 87 ? -8.808 -8.399 1.928 1.00 11.04 87 ARG A CA 14
ATOM 31782 C C . ARG A 1 87 ? -8.385 -9.794 1.595 1.00 64.14 87 ARG A C 14
ATOM 31783 O O . ARG A 1 87 ? -7.418 -10.003 0.858 1.00 33.25 87 ARG A O 14
ATOM 31804 N N . LYS A 1 88 ? -9.031 -10.740 2.181 1.00 73.55 88 LYS A N 14
ATOM 31805 C CA . LYS A 1 88 ? -8.666 -12.108 1.954 1.00 31.22 88 LYS A CA 14
ATOM 31806 C C . LYS A 1 88 ? -9.171 -12.584 0.604 1.00 55.31 88 LYS A C 14
ATOM 31807 O O . LYS A 1 88 ? -10.373 -12.736 0.385 1.00 44.53 88 LYS A O 14
ATOM 31826 N N . ILE A 1 89 ? -8.255 -12.762 -0.313 1.00 73.31 89 ILE A N 14
ATOM 31827 C CA . ILE A 1 89 ? -8.600 -13.241 -1.615 1.00 52.23 89 ILE A CA 14
ATOM 31828 C C . ILE A 1 89 ? -8.705 -14.756 -1.561 1.00 13.24 89 ILE A C 14
ATOM 31829 O O . ILE A 1 89 ? -7.727 -15.478 -1.335 1.00 74.42 89 ILE A O 14
ATOM 31845 N N . THR A 1 90 ? -9.892 -15.214 -1.707 1.00 24.24 90 THR A N 14
ATOM 31846 C CA . THR A 1 90 ? -10.227 -16.595 -1.631 1.00 73.32 90 THR A CA 14
ATOM 31847 C C . THR A 1 90 ? -11.341 -16.771 -2.668 1.00 72.01 90 THR A C 14
ATOM 31848 O O . THR A 1 90 ? -11.610 -15.828 -3.409 1.00 21.04 90 THR A O 14
ATOM 31859 N N . GLU A 1 91 ? -11.983 -17.919 -2.730 1.00 72.20 91 GLU A N 14
ATOM 31860 C CA . GLU A 1 91 ? -13.061 -18.146 -3.703 1.00 70.04 91 GLU A CA 14
ATOM 31861 C C . GLU A 1 91 ? -14.226 -17.168 -3.500 1.00 11.05 91 GLU A C 14
ATOM 31862 O O . GLU A 1 91 ? -14.967 -16.858 -4.429 1.00 71.42 91 GLU A O 14
ATOM 31874 N N . ASN A 1 92 ? -14.341 -16.671 -2.298 1.00 30.23 92 ASN A N 14
ATOM 31875 C CA . ASN A 1 92 ? -15.417 -15.748 -1.928 1.00 4.42 92 ASN A CA 14
ATOM 31876 C C . ASN A 1 92 ? -15.140 -14.360 -2.468 1.00 51.22 92 ASN A C 14
ATOM 31877 O O . ASN A 1 92 ? -16.048 -13.672 -2.942 1.00 73.54 92 ASN A O 14
ATOM 31888 N N . CYS A 1 93 ? -13.903 -13.948 -2.406 1.00 61.41 93 CYS A N 14
ATOM 31889 C CA . CYS A 1 93 ? -13.503 -12.664 -2.895 1.00 23.51 93 CYS A CA 14
ATOM 31890 C C . CYS A 1 93 ? -12.480 -12.810 -4.005 1.00 73.11 93 CYS A C 14
ATOM 31891 O O . CYS A 1 93 ? -11.278 -12.899 -3.734 1.00 32.14 93 CYS A O 14
ATOM 31898 N N . PRO A 1 94 ? -12.932 -12.906 -5.266 1.00 50.00 94 PRO A N 14
ATOM 31899 C CA . PRO A 1 94 ? -12.032 -12.995 -6.393 1.00 54.31 94 PRO A CA 14
ATOM 31900 C C . PRO A 1 94 ? -11.346 -11.636 -6.648 1.00 14.23 94 PRO A C 14
ATOM 31901 O O . PRO A 1 94 ? -11.898 -10.575 -6.304 1.00 51.24 94 PRO A O 14
ATOM 31912 N N . PRO A 1 95 ? -10.142 -11.651 -7.229 1.00 42.00 95 PRO A N 14
ATOM 31913 C CA . PRO A 1 95 ? -9.343 -10.444 -7.450 1.00 40.01 95 PRO A CA 14
ATOM 31914 C C . PRO A 1 95 ? -10.018 -9.434 -8.369 1.00 4.24 95 PRO A C 14
ATOM 31915 O O . PRO A 1 95 ? -10.675 -9.796 -9.349 1.00 44.14 95 PRO A O 14
ATOM 31926 N N . VAL A 1 96 ? -9.851 -8.183 -8.043 1.00 44.10 96 VAL A N 14
ATOM 31927 C CA . VAL A 1 96 ? -10.397 -7.097 -8.829 1.00 22.12 96 VAL A CA 14
ATOM 31928 C C . VAL A 1 96 ? -9.220 -6.327 -9.378 1.00 14.32 96 VAL A C 14
ATOM 31929 O O . VAL A 1 96 ? -8.135 -6.369 -8.792 1.00 54.01 96 VAL A O 14
ATOM 31942 N N . ASP A 1 97 ? -9.415 -5.643 -10.458 1.00 43.31 97 ASP A N 14
ATOM 31943 C CA . ASP A 1 97 ? -8.346 -4.903 -11.097 1.00 71.24 97 ASP A CA 14
ATOM 31944 C C . ASP A 1 97 ? -8.220 -3.541 -10.482 1.00 24.21 97 ASP A C 14
ATOM 31945 O O . ASP A 1 97 ? -9.212 -2.942 -10.057 1.00 73.02 97 ASP A O 14
ATOM 31954 N N . GLY A 1 98 ? -7.027 -3.079 -10.399 1.00 23.24 98 GLY A N 14
ATOM 31955 C CA . GLY A 1 98 ? -6.742 -1.772 -9.919 1.00 14.32 98 GLY A CA 14
ATOM 31956 C C . GLY A 1 98 ? -5.437 -1.371 -10.447 1.00 23.32 98 GLY A C 14
ATOM 31957 O O . GLY A 1 98 ? -4.998 -1.899 -11.485 1.00 45.04 98 GLY A O 14
ATOM 31961 N N . ASN A 1 99 ? -4.836 -0.431 -9.831 1.00 23.13 99 ASN A N 14
ATOM 31962 C CA . ASN A 1 99 ? -3.519 -0.082 -10.130 1.00 55.42 99 ASN A CA 14
ATOM 31963 C C . ASN A 1 99 ? -2.630 -1.210 -9.666 1.00 55.22 99 ASN A C 14
ATOM 31964 O O . ASN A 1 99 ? -2.511 -1.459 -8.460 1.00 1.12 99 ASN A O 14
ATOM 31975 N N . ARG A 1 100 ? -2.080 -1.935 -10.578 1.00 43.43 100 ARG A N 14
ATOM 31976 C CA . ARG A 1 100 ? -1.222 -3.002 -10.218 1.00 13.11 100 ARG A CA 14
ATOM 31977 C C . ARG A 1 100 ? 0.144 -2.432 -9.971 1.00 44.10 100 ARG A C 14
ATOM 31978 O O . ARG A 1 100 ? 0.814 -1.965 -10.884 1.00 52.44 100 ARG A O 14
ATOM 31999 N N . CYS A 1 101 ? 0.518 -2.433 -8.732 1.00 0.32 101 CYS A N 14
ATOM 32000 C CA . CYS A 1 101 ? 1.773 -1.876 -8.282 1.00 14.10 101 CYS A CA 14
ATOM 32001 C C . CYS A 1 101 ? 2.923 -2.737 -8.777 1.00 65.11 101 CYS A C 14
ATOM 32002 O O . CYS A 1 101 ? 2.725 -3.903 -9.126 1.00 54.12 101 CYS A O 14
ATOM 32009 N N . SER A 1 102 ? 4.087 -2.161 -8.872 1.00 61.05 102 SER A N 14
ATOM 32010 C CA . SER A 1 102 ? 5.256 -2.873 -9.283 1.00 40.11 102 SER A CA 14
ATOM 32011 C C . SER A 1 102 ? 5.773 -3.663 -8.083 1.00 24.53 102 SER A C 14
ATOM 32012 O O . SER A 1 102 ? 6.468 -3.129 -7.222 1.00 0.11 102 SER A O 14
ATOM 32020 N N . VAL A 1 103 ? 5.364 -4.903 -8.011 1.00 61.42 103 VAL A N 14
ATOM 32021 C CA . VAL A 1 103 ? 5.631 -5.735 -6.861 1.00 41.22 103 VAL A CA 14
ATOM 32022 C C . VAL A 1 103 ? 6.851 -6.583 -7.102 1.00 42.12 103 VAL A C 14
ATOM 32023 O O . VAL A 1 103 ? 6.969 -7.278 -8.128 1.00 63.43 103 VAL A O 14
ATOM 32036 N N . LEU A 1 104 ? 7.715 -6.547 -6.173 1.00 0.12 104 LEU A N 14
ATOM 32037 C CA . LEU A 1 104 ? 8.916 -7.323 -6.172 1.00 31.53 104 LEU A CA 14
ATOM 32038 C C . LEU A 1 104 ? 9.155 -7.833 -4.779 1.00 30.11 104 LEU A C 14
ATOM 32039 O O . LEU A 1 104 ? 8.611 -8.853 -4.349 1.00 41.11 104 LEU A O 14
ATOM 32055 N N . GLU A 1 105 ? 9.850 -7.065 -4.077 1.00 61.14 105 GLU A N 14
ATOM 32056 C CA . GLU A 1 105 ? 10.228 -7.303 -2.720 1.00 22.03 105 GLU A CA 14
ATOM 32057 C C . GLU A 1 105 ? 10.107 -5.995 -1.999 1.00 62.43 105 GLU A C 14
ATOM 32058 O O . GLU A 1 105 ? 10.109 -4.951 -2.661 1.00 14.21 105 GLU A O 14
ATOM 32070 N N . PHE A 1 106 ? 10.074 -6.052 -0.667 1.00 33.24 106 PHE A N 14
ATOM 32071 C CA . PHE A 1 106 ? 9.809 -4.904 0.233 1.00 44.31 106 PHE A CA 14
ATOM 32072 C C . PHE A 1 106 ? 10.352 -3.559 -0.262 1.00 25.33 106 PHE A C 14
ATOM 32073 O O . PHE A 1 106 ? 9.621 -2.581 -0.319 1.00 52.24 106 PHE A O 14
ATOM 32090 N N . GLU A 1 107 ? 11.605 -3.538 -0.641 1.00 63.25 107 GLU A N 14
ATOM 32091 C CA . GLU A 1 107 ? 12.279 -2.315 -1.071 1.00 51.24 107 GLU A CA 14
ATOM 32092 C C . GLU A 1 107 ? 11.617 -1.696 -2.305 1.00 3.21 107 GLU A C 14
ATOM 32093 O O . GLU A 1 107 ? 11.363 -0.501 -2.347 1.00 44.03 107 GLU A O 14
ATOM 32105 N N . ARG A 1 108 ? 11.332 -2.511 -3.283 1.00 10.33 108 ARG A N 14
ATOM 32106 C CA . ARG A 1 108 ? 10.755 -2.035 -4.512 1.00 61.22 108 ARG A CA 14
ATOM 32107 C C . ARG A 1 108 ? 9.275 -1.771 -4.337 1.00 14.41 108 ARG A C 14
ATOM 32108 O O . ARG A 1 108 ? 8.715 -0.856 -4.969 1.00 1.30 108 ARG A O 14
ATOM 32129 N N . ASP A 1 109 ? 8.663 -2.547 -3.464 1.00 35.22 109 ASP A N 14
ATOM 32130 C CA . ASP A 1 109 ? 7.247 -2.409 -3.151 1.00 71.01 109 ASP A CA 14
ATOM 32131 C C . ASP A 1 109 ? 6.994 -1.091 -2.457 1.00 42.41 109 ASP A C 14
ATOM 32132 O O . ASP A 1 109 ? 6.087 -0.349 -2.837 1.00 63.31 109 ASP A O 14
ATOM 32141 N N . ILE A 1 110 ? 7.837 -0.763 -1.468 1.00 72.34 110 ILE A N 14
ATOM 32142 C CA . ILE A 1 110 ? 7.677 0.480 -0.726 1.00 30.14 110 ILE A CA 14
ATOM 32143 C C . ILE A 1 110 ? 7.857 1.682 -1.643 1.00 24.53 110 ILE A C 14
ATOM 32144 O O . ILE A 1 110 ? 7.116 2.643 -1.533 1.00 74.23 110 ILE A O 14
ATOM 32160 N N . GLU A 1 111 ? 8.800 1.595 -2.588 1.00 1.44 111 GLU A N 14
ATOM 32161 C CA . GLU A 1 111 ? 9.009 2.679 -3.546 1.00 52.03 111 GLU A CA 14
ATOM 32162 C C . GLU A 1 111 ? 7.748 2.909 -4.342 1.00 62.24 111 GLU A C 14
ATOM 32163 O O . GLU A 1 111 ? 7.288 4.033 -4.478 1.00 4.04 111 GLU A O 14
ATOM 32175 N N . CYS A 1 112 ? 7.169 1.829 -4.806 1.00 14.40 112 CYS A N 14
ATOM 32176 C CA . CYS A 1 112 ? 5.947 1.875 -5.583 1.00 71.10 112 CYS A CA 14
ATOM 32177 C C . CYS A 1 112 ? 4.799 2.480 -4.771 1.00 34.13 112 CYS A C 14
ATOM 32178 O O . CYS A 1 112 ? 4.047 3.322 -5.277 1.00 22.44 112 CYS A O 14
ATOM 32185 N N . ILE A 1 113 ? 4.717 2.108 -3.505 1.00 34.05 113 ILE A N 14
ATOM 32186 C CA . ILE A 1 113 ? 3.700 2.638 -2.617 1.00 14.44 113 ILE A CA 14
ATOM 32187 C C . ILE A 1 113 ? 3.912 4.137 -2.399 1.00 41.32 113 ILE A C 14
ATOM 32188 O O . ILE A 1 113 ? 2.980 4.932 -2.541 1.00 52.00 113 ILE A O 14
ATOM 32204 N N . VAL A 1 114 ? 5.150 4.518 -2.132 1.00 3.32 114 VAL A N 14
ATOM 32205 C CA . VAL A 1 114 ? 5.487 5.904 -1.859 1.00 73.01 114 VAL A CA 14
ATOM 32206 C C . VAL A 1 114 ? 5.242 6.765 -3.088 1.00 54.02 114 VAL A C 14
ATOM 32207 O O . VAL A 1 114 ? 4.692 7.859 -2.987 1.00 63.41 114 VAL A O 14
ATOM 32220 N N . LYS A 1 115 ? 5.581 6.237 -4.252 1.00 71.22 115 LYS A N 14
ATOM 32221 C CA . LYS A 1 115 ? 5.397 6.962 -5.494 1.00 62.13 115 LYS A CA 14
ATOM 32222 C C . LYS A 1 115 ? 3.927 7.149 -5.808 1.00 61.51 115 LYS A C 14
ATOM 32223 O O . LYS A 1 115 ? 3.543 8.156 -6.366 1.00 51.32 115 LYS A O 14
ATOM 32242 N N . ALA A 1 116 ? 3.105 6.197 -5.416 1.00 42.12 116 ALA A N 14
ATOM 32243 C CA . ALA A 1 116 ? 1.685 6.289 -5.653 1.00 61.23 116 ALA A CA 14
ATOM 32244 C C . ALA A 1 116 ? 1.019 7.235 -4.665 1.00 11.40 116 ALA A C 14
ATOM 32245 O O . ALA A 1 116 ? 0.062 7.935 -5.011 1.00 43.41 116 ALA A O 14
ATOM 32252 N N . ILE A 1 117 ? 1.519 7.258 -3.440 1.00 52.54 117 ILE A N 14
ATOM 32253 C CA . ILE A 1 117 ? 1.049 8.209 -2.443 1.00 21.11 117 ILE A CA 14
ATOM 32254 C C . ILE A 1 117 ? 1.401 9.606 -2.931 1.00 71.43 117 ILE A C 14
ATOM 32255 O O . ILE A 1 117 ? 0.555 10.483 -2.994 1.00 21.22 117 ILE A O 14
ATOM 32271 N N . GLU A 1 118 ? 2.640 9.764 -3.349 1.00 51.54 118 GLU A N 14
ATOM 32272 C CA . GLU A 1 118 ? 3.132 11.011 -3.899 1.00 72.45 118 GLU A CA 14
ATOM 32273 C C . GLU A 1 118 ? 2.399 11.388 -5.177 1.00 0.24 118 GLU A C 14
ATOM 32274 O O . GLU A 1 118 ? 2.233 12.533 -5.465 1.00 40.50 118 GLU A O 14
ATOM 32286 N N . GLU A 1 119 ? 1.941 10.409 -5.910 1.00 20.30 119 GLU A N 14
ATOM 32287 C CA . GLU A 1 119 ? 1.159 10.628 -7.123 1.00 0.04 119 GLU A CA 14
ATOM 32288 C C . GLU A 1 119 ? -0.202 11.235 -6.761 1.00 3.34 119 GLU A C 14
ATOM 32289 O O . GLU A 1 119 ? -0.731 12.078 -7.474 1.00 54.22 119 GLU A O 14
ATOM 32301 N N . CYS A 1 120 ? -0.735 10.823 -5.651 1.00 45.55 120 CYS A N 14
ATOM 32302 C CA . CYS A 1 120 ? -2.028 11.291 -5.222 1.00 75.35 120 CYS A CA 14
ATOM 32303 C C . CYS A 1 120 ? -1.871 12.620 -4.481 1.00 3.13 120 CYS A C 14
ATOM 32304 O O . CYS A 1 120 ? -2.729 13.488 -4.515 1.00 24.00 120 CYS A O 14
ATOM 32311 N N . LEU A 1 121 ? -0.767 12.776 -3.834 1.00 4.10 121 LEU A N 14
ATOM 32312 C CA . LEU A 1 121 ? -0.481 13.987 -3.139 1.00 12.45 121 LEU A CA 14
ATOM 32313 C C . LEU A 1 121 ? -0.018 15.091 -4.083 1.00 33.15 121 LEU A C 14
ATOM 32314 O O . LEU A 1 121 ? -0.397 16.245 -3.927 1.00 72.22 121 LEU A O 14
ATOM 32330 N N . ALA A 1 122 ? 0.783 14.743 -5.067 1.00 41.14 122 ALA A N 14
ATOM 32331 C CA . ALA A 1 122 ? 1.345 15.733 -5.943 1.00 30.33 122 ALA A CA 14
ATOM 32332 C C . ALA A 1 122 ? 0.452 16.139 -7.103 1.00 22.34 122 ALA A C 14
ATOM 32333 O O . ALA A 1 122 ? 0.718 17.162 -7.734 1.00 40.21 122 ALA A O 14
ATOM 32340 N N . LYS A 1 123 ? -0.597 15.378 -7.424 1.00 44.10 123 LYS A N 14
ATOM 32341 C CA . LYS A 1 123 ? -1.358 15.753 -8.607 1.00 4.10 123 LYS A CA 14
ATOM 32342 C C . LYS A 1 123 ? -2.430 16.821 -8.410 1.00 50.02 123 LYS A C 14
ATOM 32343 O O . LYS A 1 123 ? -3.035 17.281 -9.391 1.00 43.12 123 LYS A O 14
ATOM 32362 N N . GLY A 1 124 ? -2.623 17.246 -7.181 1.00 12.22 124 GLY A N 14
ATOM 32363 C CA . GLY A 1 124 ? -3.524 18.350 -6.919 1.00 52.00 124 GLY A CA 14
ATOM 32364 C C . GLY A 1 124 ? -4.970 17.974 -7.014 1.00 62.21 124 GLY A C 14
ATOM 32365 O O . GLY A 1 124 ? -5.324 16.812 -7.000 1.00 1.32 124 GLY A O 14
ATOM 32369 N N . GLU A 1 125 ? -5.796 18.955 -7.121 1.00 12.51 125 GLU A N 14
ATOM 32370 C CA . GLU A 1 125 ? -7.210 18.749 -7.170 1.00 30.35 125 GLU A CA 14
ATOM 32371 C C . GLU A 1 125 ? -7.743 18.614 -8.604 1.00 30.44 125 GLU A C 14
ATOM 32372 O O . GLU A 1 125 ? -8.120 19.600 -9.259 1.00 42.21 125 GLU A O 14
ATOM 32384 N N . LEU A 1 126 ? -7.739 17.396 -9.082 1.00 70.42 126 LEU A N 14
ATOM 32385 C CA . LEU A 1 126 ? -8.213 17.040 -10.395 1.00 32.42 126 LEU A CA 14
ATOM 32386 C C . LEU A 1 126 ? -8.454 15.531 -10.361 1.00 52.30 126 LEU A C 14
ATOM 32387 O O . LEU A 1 126 ? -7.688 14.827 -9.722 1.00 62.02 126 LEU A O 14
ATOM 32403 N N . ASN A 1 127 ? -9.530 15.066 -10.998 1.00 13.32 127 ASN A N 14
ATOM 32404 C CA . ASN A 1 127 ? -9.872 13.627 -11.106 1.00 71.21 127 ASN A CA 14
ATOM 32405 C C . ASN A 1 127 ? -10.503 13.036 -9.847 1.00 44.22 127 ASN A C 14
ATOM 32406 O O . ASN A 1 127 ? -9.877 12.919 -8.784 1.00 23.24 127 ASN A O 14
ATOM 32417 N N . SER A 1 128 ? -11.741 12.673 -9.979 1.00 65.51 128 SER A N 14
ATOM 32418 C CA . SER A 1 128 ? -12.453 11.987 -8.986 1.00 12.21 128 SER A CA 14
ATOM 32419 C C . SER A 1 128 ? -13.390 10.996 -9.668 1.00 2.31 128 SER A C 14
ATOM 32420 O O . SER A 1 128 ? -14.375 11.378 -10.275 1.00 31.12 128 SER A O 14
ATOM 32428 N N . LYS A 1 129 ? -13.036 9.738 -9.632 1.00 20.14 129 LYS A N 14
ATOM 32429 C CA . LYS A 1 129 ? -13.833 8.701 -10.259 1.00 30.05 129 LYS A CA 14
ATOM 32430 C C . LYS A 1 129 ? -14.534 7.872 -9.215 1.00 14.15 129 LYS A C 14
ATOM 32431 O O . LYS A 1 129 ? -14.827 6.688 -9.408 1.00 11.01 129 LYS A O 14
ATOM 32450 N N . LEU A 1 130 ? -14.862 8.536 -8.160 1.00 65.40 130 LEU A N 14
ATOM 32451 C CA . LEU A 1 130 ? -15.490 7.970 -7.010 1.00 60.33 130 LEU A CA 14
ATOM 32452 C C . LEU A 1 130 ? -15.881 9.116 -6.107 1.00 54.11 130 LEU A C 14
ATOM 32453 O O . LEU A 1 130 ? -15.095 10.054 -5.936 1.00 40.30 130 LEU A O 14
ATOM 32469 N N . GLU A 1 131 ? -17.076 9.078 -5.584 1.00 73.34 131 GLU A N 14
ATOM 32470 C CA . GLU A 1 131 ? -17.520 10.097 -4.668 1.00 33.31 131 GLU A CA 14
ATOM 32471 C C . GLU A 1 131 ? -17.299 9.538 -3.270 1.00 11.31 131 GLU A C 14
ATOM 32472 O O . GLU A 1 131 ? -18.003 8.603 -2.837 1.00 1.42 131 GLU A O 14
ATOM 32484 N N . GLY A 1 132 ? -16.301 10.037 -2.609 1.00 34.21 132 GLY A N 14
ATOM 32485 C CA . GLY A 1 132 ? -15.974 9.568 -1.305 1.00 41.30 132 GLY A CA 14
ATOM 32486 C C . GLY A 1 132 ? -15.459 10.681 -0.464 1.00 70.31 132 GLY A C 14
ATOM 32487 O O . GLY A 1 132 ? -14.953 11.679 -0.995 1.00 61.33 132 GLY A O 14
ATOM 32491 N N . LYS A 1 133 ? -15.606 10.551 0.823 1.00 13.43 133 LYS A N 14
ATOM 32492 C CA . LYS A 1 133 ? -15.167 11.570 1.736 1.00 10.22 133 LYS A CA 14
ATOM 32493 C C . LYS A 1 133 ? -14.035 11.038 2.600 1.00 41.42 133 LYS A C 14
ATOM 32494 O O . LYS A 1 133 ? -14.256 10.175 3.461 1.00 1.13 133 LYS A O 14
ATOM 32513 N N . PRO A 1 134 ? -12.803 11.458 2.329 1.00 20.30 134 PRO A N 14
ATOM 32514 C CA . PRO A 1 134 ? -11.652 11.090 3.146 1.00 44.12 134 PRO A CA 14
ATOM 32515 C C . PRO A 1 134 ? -11.740 11.741 4.528 1.00 10.32 134 PRO A C 14
ATOM 32516 O O . PRO A 1 134 ? -11.836 12.976 4.648 1.00 24.43 134 PRO A O 14
ATOM 32527 N N . ILE A 1 135 ? -11.745 10.918 5.553 1.00 73.35 135 ILE A N 14
ATOM 32528 C CA . ILE A 1 135 ? -11.846 11.360 6.916 1.00 14.34 135 ILE A CA 14
ATOM 32529 C C . ILE A 1 135 ? -10.478 11.247 7.579 1.00 25.11 135 ILE A C 14
ATOM 32530 O O . ILE A 1 135 ? -10.020 10.126 7.890 1.00 11.35 135 ILE A O 14
ATOM 32546 N N . PRO A 1 136 ? -9.779 12.377 7.741 1.00 55.44 136 PRO A N 14
ATOM 32547 C CA . PRO A 1 136 ? -8.501 12.412 8.438 1.00 14.33 136 PRO A CA 14
ATOM 32548 C C . PRO A 1 136 ? -8.696 12.105 9.919 1.00 23.22 136 PRO A C 14
ATOM 32549 O O . PRO A 1 136 ? -9.713 12.497 10.520 1.00 54.44 136 PRO A O 14
ATOM 32560 N N . ASN A 1 137 ? -7.769 11.406 10.500 1.00 15.34 137 ASN A N 14
ATOM 32561 C CA . ASN A 1 137 ? -7.882 11.080 11.900 1.00 4.42 137 ASN A CA 14
ATOM 32562 C C . ASN A 1 137 ? -6.991 11.992 12.722 1.00 61.54 137 ASN A C 14
ATOM 32563 O O . ASN A 1 137 ? -5.856 12.284 12.320 1.00 22.44 137 ASN A O 14
ATOM 32574 N N . PRO A 1 138 ? -7.507 12.523 13.847 1.00 12.43 138 PRO A N 14
ATOM 32575 C CA . PRO A 1 138 ? -6.715 13.348 14.757 1.00 52.43 138 PRO A CA 14
ATOM 32576 C C . PRO A 1 138 ? -5.568 12.546 15.346 1.00 64.11 138 PRO A C 14
ATOM 32577 O O . PRO A 1 138 ? -4.403 12.952 15.260 1.00 2.44 138 PRO A O 14
ATOM 32588 N N . LEU A 1 139 ? -5.926 11.397 15.906 1.00 72.54 139 LEU A N 14
ATOM 32589 C CA . LEU A 1 139 ? -5.011 10.421 16.511 1.00 65.31 139 LEU A CA 14
ATOM 32590 C C . LEU A 1 139 ? -4.325 10.961 17.764 1.00 3.34 139 LEU A C 14
ATOM 32591 O O . LEU A 1 139 ? -3.667 12.014 17.743 1.00 0.33 139 LEU A O 14
ATOM 32607 N N . LEU A 1 140 ? -4.483 10.270 18.860 1.00 55.12 140 LEU A N 14
ATOM 32608 C CA . LEU A 1 140 ? -3.769 10.629 20.050 1.00 13.43 140 LEU A CA 14
ATOM 32609 C C . LEU A 1 140 ? -2.399 9.976 19.967 1.00 71.14 140 LEU A C 14
ATOM 32610 O O . LEU A 1 140 ? -2.163 8.890 20.504 1.00 41.41 140 LEU A O 14
ATOM 32626 N N . GLY A 1 141 ? -1.550 10.583 19.195 1.00 62.14 141 GLY A N 14
ATOM 32627 C CA . GLY A 1 141 ? -0.263 10.048 18.969 1.00 32.11 141 GLY A CA 14
ATOM 32628 C C . GLY A 1 141 ? 0.804 10.994 19.385 1.00 62.43 141 GLY A C 14
ATOM 32629 O O . GLY A 1 141 ? 0.856 12.135 18.932 1.00 20.11 141 GLY A O 14
ATOM 32633 N N . LEU A 1 142 ? 1.630 10.532 20.259 1.00 44.44 142 LEU A N 14
ATOM 32634 C CA . LEU A 1 142 ? 2.763 11.275 20.750 1.00 15.00 142 LEU A CA 14
ATOM 32635 C C . LEU A 1 142 ? 3.980 10.427 20.492 1.00 21.40 142 LEU A C 14
ATOM 32636 O O . LEU A 1 142 ? 5.004 10.526 21.152 1.00 50.54 142 LEU A O 14
ATOM 32652 N N . ASP A 1 143 ? 3.850 9.613 19.475 1.00 61.22 143 ASP A N 14
ATOM 32653 C CA . ASP A 1 143 ? 4.853 8.654 19.115 1.00 23.53 143 ASP A CA 14
ATOM 32654 C C . ASP A 1 143 ? 5.764 9.200 18.033 1.00 24.33 143 ASP A C 14
ATOM 32655 O O . ASP A 1 143 ? 5.449 9.150 16.838 1.00 61.45 143 ASP A O 14
ATOM 32664 N N . SER A 1 144 ? 6.836 9.778 18.455 1.00 23.01 144 SER A N 14
ATOM 32665 C CA . SER A 1 144 ? 7.854 10.259 17.575 1.00 73.13 144 SER A CA 14
ATOM 32666 C C . SER A 1 144 ? 9.153 9.641 18.022 1.00 53.32 144 SER A C 14
ATOM 32667 O O . SER A 1 144 ? 9.796 10.115 18.959 1.00 45.33 144 SER A O 14
ATOM 32675 N N . THR A 1 145 ? 9.477 8.544 17.428 1.00 23.55 145 THR A N 14
ATOM 32676 C CA . THR A 1 145 ? 10.622 7.801 17.787 1.00 33.40 145 THR A CA 14
ATOM 32677 C C . THR A 1 145 ? 11.066 7.012 16.583 1.00 65.44 145 THR A C 14
ATOM 32678 O O . THR A 1 145 ? 10.237 6.498 15.816 1.00 70.43 145 THR A O 14
ATOM 32689 N N . ARG A 1 146 ? 12.342 6.966 16.376 1.00 60.54 146 ARG A N 14
ATOM 32690 C CA . ARG A 1 146 ? 12.892 6.257 15.281 1.00 61.52 146 ARG A CA 14
ATOM 32691 C C . ARG A 1 146 ? 14.072 5.483 15.824 1.00 43.23 146 ARG A C 14
ATOM 32692 O O . ARG A 1 146 ? 15.128 6.054 16.084 1.00 23.43 146 ARG A O 14
ATOM 32713 N N . THR A 1 147 ? 13.876 4.229 16.057 1.00 24.35 147 THR A N 14
ATOM 32714 C CA . THR A 1 147 ? 14.921 3.393 16.539 1.00 2.53 147 THR A CA 14
ATOM 32715 C C . THR A 1 147 ? 14.853 2.058 15.803 1.00 72.45 147 THR A C 14
ATOM 32716 O O . THR A 1 147 ? 13.757 1.506 15.565 1.00 41.00 147 THR A O 14
ATOM 32727 N N . GLY A 1 148 ? 15.984 1.592 15.394 1.00 22.53 148 GLY A N 14
ATOM 32728 C CA . GLY A 1 148 ? 16.073 0.413 14.610 1.00 74.11 148 GLY A CA 14
ATOM 32729 C C . GLY A 1 148 ? 16.806 0.760 13.365 1.00 62.10 148 GLY A C 14
ATOM 32733 N N . MET A 1 1 ? -3.015 -19.851 2.825 1.00 0.00 1 MET A N 15
ATOM 32734 C CA . MET A 1 1 ? -4.080 -18.933 2.484 1.00 52.33 1 MET A CA 15
ATOM 32735 C C . MET A 1 1 ? -3.484 -17.535 2.411 1.00 55.52 1 MET A C 15
ATOM 32736 O O . MET A 1 1 ? -2.684 -17.144 3.267 1.00 2.50 1 MET A O 15
ATOM 32749 N N . LYS A 1 2 ? -3.824 -16.814 1.362 1.00 31.32 2 LYS A N 15
ATOM 32750 C CA . LYS A 1 2 ? -3.171 -15.556 1.046 1.00 52.34 2 LYS A CA 15
ATOM 32751 C C . LYS A 1 2 ? -4.073 -14.349 1.238 1.00 61.42 2 LYS A C 15
ATOM 32752 O O . LYS A 1 2 ? -5.284 -14.464 1.381 1.00 70.02 2 LYS A O 15
ATOM 32771 N N . TYR A 1 3 ? -3.450 -13.197 1.250 1.00 41.13 3 TYR A N 15
ATOM 32772 C CA . TYR A 1 3 ? -4.109 -11.925 1.365 1.00 71.43 3 TYR A CA 15
ATOM 32773 C C . TYR A 1 3 ? -3.777 -11.044 0.157 1.00 63.21 3 TYR A C 15
ATOM 32774 O O . TYR A 1 3 ? -2.666 -11.116 -0.412 1.00 34.35 3 TYR A O 15
ATOM 32792 N N . ASP A 1 4 ? -4.741 -10.261 -0.226 1.00 33.40 4 ASP A N 15
ATOM 32793 C CA . ASP A 1 4 ? -4.676 -9.340 -1.349 1.00 3.20 4 ASP A CA 15
ATOM 32794 C C . ASP A 1 4 ? -4.788 -7.933 -0.771 1.00 65.41 4 ASP A C 15
ATOM 32795 O O . ASP A 1 4 ? -5.754 -7.622 -0.070 1.00 53.32 4 ASP A O 15
ATOM 32804 N N . VAL A 1 5 ? -3.797 -7.111 -1.000 1.00 44.22 5 VAL A N 15
ATOM 32805 C CA . VAL A 1 5 ? -3.732 -5.809 -0.365 1.00 33.34 5 VAL A CA 15
ATOM 32806 C C . VAL A 1 5 ? -4.211 -4.745 -1.334 1.00 54.13 5 VAL A C 15
ATOM 32807 O O . VAL A 1 5 ? -3.604 -4.526 -2.387 1.00 63.13 5 VAL A O 15
ATOM 32820 N N . VAL A 1 6 ? -5.275 -4.100 -0.988 1.00 22.41 6 VAL A N 15
ATOM 32821 C CA . VAL A 1 6 ? -5.825 -3.056 -1.801 1.00 10.21 6 VAL A CA 15
ATOM 32822 C C . VAL A 1 6 ? -5.567 -1.737 -1.101 1.00 11.43 6 VAL A C 15
ATOM 32823 O O . VAL A 1 6 ? -6.041 -1.513 0.015 1.00 22.01 6 VAL A O 15
ATOM 32836 N N . ILE A 1 7 ? -4.817 -0.887 -1.725 1.00 61.04 7 ILE A N 15
ATOM 32837 C CA . ILE A 1 7 ? -4.461 0.361 -1.129 1.00 44.21 7 ILE A CA 15
ATOM 32838 C C . ILE A 1 7 ? -4.997 1.506 -1.952 1.00 53.14 7 ILE A C 15
ATOM 32839 O O . ILE A 1 7 ? -4.756 1.598 -3.157 1.00 33.21 7 ILE A O 15
ATOM 32855 N N . ILE A 1 8 ? -5.771 2.334 -1.324 1.00 13.32 8 ILE A N 15
ATOM 32856 C CA . ILE A 1 8 ? -6.353 3.454 -1.979 1.00 1.52 8 ILE A CA 15
ATOM 32857 C C . ILE A 1 8 ? -5.781 4.735 -1.382 1.00 35.22 8 ILE A C 15
ATOM 32858 O O . ILE A 1 8 ? -6.166 5.135 -0.274 1.00 3.32 8 ILE A O 15
ATOM 32874 N N . PRO A 1 9 ? -4.789 5.329 -2.032 1.00 62.13 9 PRO A N 15
ATOM 32875 C CA . PRO A 1 9 ? -4.308 6.633 -1.662 1.00 13.43 9 PRO A CA 15
ATOM 32876 C C . PRO A 1 9 ? -5.245 7.655 -2.279 1.00 53.14 9 PRO A C 15
ATOM 32877 O O . PRO A 1 9 ? -5.573 7.545 -3.450 1.00 72.52 9 PRO A O 15
ATOM 32888 N N . GLU A 1 10 ? -5.713 8.592 -1.515 1.00 11.43 10 GLU A N 15
ATOM 32889 C CA . GLU A 1 10 ? -6.626 9.575 -2.045 1.00 4.23 10 GLU A CA 15
ATOM 32890 C C . GLU A 1 10 ? -6.517 10.883 -1.272 1.00 60.41 10 GLU A C 15
ATOM 32891 O O . GLU A 1 10 ? -6.442 10.895 -0.051 1.00 52.11 10 GLU A O 15
ATOM 32903 N N . SER A 1 11 ? -6.393 11.973 -1.975 1.00 21.14 11 SER A N 15
ATOM 32904 C CA . SER A 1 11 ? -6.305 13.254 -1.349 1.00 12.24 11 SER A CA 15
ATOM 32905 C C . SER A 1 11 ? -7.695 13.613 -0.831 1.00 13.24 11 SER A C 15
ATOM 32906 O O . SER A 1 11 ? -8.641 13.658 -1.611 1.00 4.24 11 SER A O 15
ATOM 32914 N N . PHE A 1 12 ? -7.832 13.862 0.461 1.00 45.43 12 PHE A N 15
ATOM 32915 C CA . PHE A 1 12 ? -9.150 14.104 1.005 1.00 52.11 12 PHE A CA 15
ATOM 32916 C C . PHE A 1 12 ? -9.766 15.415 0.521 1.00 62.45 12 PHE A C 15
ATOM 32917 O O . PHE A 1 12 ? -9.347 16.517 0.902 1.00 41.44 12 PHE A O 15
ATOM 32934 N N . HIS A 1 13 ? -10.716 15.301 -0.364 1.00 13.42 13 HIS A N 15
ATOM 32935 C CA . HIS A 1 13 ? -11.339 16.448 -0.914 1.00 44.54 13 HIS A CA 15
ATOM 32936 C C . HIS A 1 13 ? -12.809 16.440 -0.806 1.00 65.33 13 HIS A C 15
ATOM 32937 O O . HIS A 1 13 ? -13.484 15.467 -1.158 1.00 13.01 13 HIS A O 15
ATOM 32951 N N . ARG A 1 14 ? -13.288 17.500 -0.242 1.00 30.04 14 ARG A N 15
ATOM 32952 C CA . ARG A 1 14 ? -14.656 17.838 -0.297 1.00 44.11 14 ARG A CA 15
ATOM 32953 C C . ARG A 1 14 ? -14.818 18.381 -1.684 1.00 51.34 14 ARG A C 15
ATOM 32954 O O . ARG A 1 14 ? -14.033 19.230 -2.113 1.00 52.45 14 ARG A O 15
ATOM 32975 N N . PHE A 1 15 ? -15.771 17.887 -2.375 1.00 73.32 15 PHE A N 15
ATOM 32976 C CA . PHE A 1 15 ? -15.906 18.147 -3.750 1.00 20.31 15 PHE A CA 15
ATOM 32977 C C . PHE A 1 15 ? -16.415 19.539 -3.961 1.00 2.21 15 PHE A C 15
ATOM 32978 O O . PHE A 1 15 ? -17.550 19.882 -3.585 1.00 40.51 15 PHE A O 15
ATOM 32995 N N . ASP A 1 16 ? -15.570 20.333 -4.485 1.00 14.51 16 ASP A N 15
ATOM 32996 C CA . ASP A 1 16 ? -15.903 21.679 -4.852 1.00 22.10 16 ASP A CA 15
ATOM 32997 C C . ASP A 1 16 ? -16.658 21.633 -6.216 1.00 4.44 16 ASP A C 15
ATOM 32998 O O . ASP A 1 16 ? -17.146 20.562 -6.645 1.00 13.41 16 ASP A O 15
ATOM 33007 N N . LYS A 1 17 ? -16.771 22.730 -6.870 1.00 43.32 17 LYS A N 15
ATOM 33008 C CA . LYS A 1 17 ? -17.480 22.806 -8.088 1.00 30.42 17 LYS A CA 15
ATOM 33009 C C . LYS A 1 17 ? -16.521 22.800 -9.272 1.00 1.31 17 LYS A C 15
ATOM 33010 O O . LYS A 1 17 ? -16.859 22.306 -10.345 1.00 72.21 17 LYS A O 15
ATOM 33029 N N . HIS A 1 18 ? -15.324 23.321 -9.083 1.00 14.14 18 HIS A N 15
ATOM 33030 C CA . HIS A 1 18 ? -14.420 23.422 -10.213 1.00 53.02 18 HIS A CA 15
ATOM 33031 C C . HIS A 1 18 ? -13.004 22.976 -9.893 1.00 13.51 18 HIS A C 15
ATOM 33032 O O . HIS A 1 18 ? -12.404 22.186 -10.629 1.00 4.43 18 HIS A O 15
ATOM 33046 N N . ASN A 1 19 ? -12.468 23.499 -8.854 1.00 63.12 19 ASN A N 15
ATOM 33047 C CA . ASN A 1 19 ? -11.137 23.159 -8.460 1.00 44.23 19 ASN A CA 15
ATOM 33048 C C . ASN A 1 19 ? -11.156 22.615 -7.066 1.00 14.43 19 ASN A C 15
ATOM 33049 O O . ASN A 1 19 ? -11.872 23.136 -6.229 1.00 72.14 19 ASN A O 15
ATOM 33060 N N . MET A 1 20 ? -10.363 21.568 -6.855 1.00 44.41 20 MET A N 15
ATOM 33061 C CA . MET A 1 20 ? -10.257 20.791 -5.609 1.00 54.44 20 MET A CA 15
ATOM 33062 C C . MET A 1 20 ? -11.106 19.565 -5.661 1.00 65.02 20 MET A C 15
ATOM 33063 O O . MET A 1 20 ? -12.187 19.482 -5.078 1.00 51.31 20 MET A O 15
ATOM 33077 N N . GLU A 1 21 ? -10.613 18.645 -6.440 1.00 5.01 21 GLU A N 15
ATOM 33078 C CA . GLU A 1 21 ? -11.183 17.371 -6.671 1.00 33.41 21 GLU A CA 15
ATOM 33079 C C . GLU A 1 21 ? -10.059 16.442 -7.123 1.00 40.31 21 GLU A C 15
ATOM 33080 O O . GLU A 1 21 ? -9.629 16.465 -8.270 1.00 22.43 21 GLU A O 15
ATOM 33092 N N . HIS A 1 22 ? -9.482 15.734 -6.191 1.00 14.14 22 HIS A N 15
ATOM 33093 C CA . HIS A 1 22 ? -8.437 14.795 -6.524 1.00 12.24 22 HIS A CA 15
ATOM 33094 C C . HIS A 1 22 ? -8.570 13.596 -5.684 1.00 33.12 22 HIS A C 15
ATOM 33095 O O . HIS A 1 22 ? -8.544 13.683 -4.465 1.00 12.34 22 HIS A O 15
ATOM 33109 N N . ILE A 1 23 ? -8.739 12.515 -6.332 1.00 12.42 23 ILE A N 15
ATOM 33110 C CA . ILE A 1 23 ? -8.790 11.241 -5.739 1.00 73.24 23 ILE A CA 15
ATOM 33111 C C . ILE A 1 23 ? -7.882 10.397 -6.596 1.00 70.54 23 ILE A C 15
ATOM 33112 O O . ILE A 1 23 ? -7.814 10.608 -7.817 1.00 64.34 23 ILE A O 15
ATOM 33128 N N . CYS A 1 24 ? -7.186 9.510 -6.003 1.00 51.53 24 CYS A N 15
ATOM 33129 C CA . CYS A 1 24 ? -6.269 8.684 -6.727 1.00 73.42 24 CYS A CA 15
ATOM 33130 C C . CYS A 1 24 ? -6.820 7.250 -6.829 1.00 70.52 24 CYS A C 15
ATOM 33131 O O . CYS A 1 24 ? -7.625 6.816 -5.982 1.00 71.42 24 CYS A O 15
ATOM 33138 N N . PRO A 1 25 ? -6.471 6.530 -7.918 1.00 1.22 25 PRO A N 15
ATOM 33139 C CA . PRO A 1 25 ? -6.985 5.181 -8.190 1.00 62.00 25 PRO A CA 15
ATOM 33140 C C . PRO A 1 25 ? -6.545 4.120 -7.169 1.00 62.31 25 PRO A C 15
ATOM 33141 O O . PRO A 1 25 ? -5.404 4.141 -6.687 1.00 50.33 25 PRO A O 15
ATOM 33152 N N . PRO A 1 26 ? -7.454 3.174 -6.835 1.00 41.12 26 PRO A N 15
ATOM 33153 C CA . PRO A 1 26 ? -7.149 2.050 -5.949 1.00 4.31 26 PRO A CA 15
ATOM 33154 C C . PRO A 1 26 ? -6.076 1.151 -6.556 1.00 4.34 26 PRO A C 15
ATOM 33155 O O . PRO A 1 26 ? -6.195 0.703 -7.714 1.00 24.04 26 PRO A O 15
ATOM 33166 N N . MET A 1 27 ? -5.045 0.912 -5.812 1.00 11.32 27 MET A N 15
ATOM 33167 C CA . MET A 1 27 ? -3.976 0.049 -6.228 1.00 60.14 27 MET A CA 15
ATOM 33168 C C . MET A 1 27 ? -4.155 -1.276 -5.561 1.00 53.13 27 MET A C 15
ATOM 33169 O O . MET A 1 27 ? -4.615 -1.337 -4.429 1.00 10.23 27 MET A O 15
ATOM 33183 N N . VAL A 1 28 ? -3.807 -2.326 -6.236 1.00 65.22 28 VAL A N 15
ATOM 33184 C CA . VAL A 1 28 ? -3.977 -3.646 -5.686 1.00 62.41 28 VAL A CA 15
ATOM 33185 C C . VAL A 1 28 ? -2.696 -4.421 -5.840 1.00 65.25 28 VAL A C 15
ATOM 33186 O O . VAL A 1 28 ? -2.178 -4.575 -6.955 1.00 1.52 28 VAL A O 15
ATOM 33199 N N . ILE A 1 29 ? -2.165 -4.859 -4.736 1.00 4.11 29 ILE A N 15
ATOM 33200 C CA . ILE A 1 29 ? -0.966 -5.626 -4.711 1.00 1.10 29 ILE A CA 15
ATOM 33201 C C . ILE A 1 29 ? -1.247 -6.812 -3.843 1.00 64.10 29 ILE A C 15
ATOM 33202 O O . ILE A 1 29 ? -1.310 -6.721 -2.617 1.00 72.05 29 ILE A O 15
ATOM 33218 N N . GLY A 1 30 ? -1.472 -7.896 -4.464 1.00 10.24 30 GLY A N 15
ATOM 33219 C CA . GLY A 1 30 ? -1.860 -9.047 -3.750 1.00 50.30 30 GLY A CA 15
ATOM 33220 C C . GLY A 1 30 ? -0.888 -10.150 -3.873 1.00 40.23 30 GLY A C 15
ATOM 33221 O O . GLY A 1 30 ? 0.185 -9.979 -4.456 1.00 55.03 30 GLY A O 15
ATOM 33225 N N . ASP A 1 31 ? -1.287 -11.272 -3.350 1.00 50.03 31 ASP A N 15
ATOM 33226 C CA . ASP A 1 31 ? -0.518 -12.500 -3.297 1.00 13.42 31 ASP A CA 15
ATOM 33227 C C . ASP A 1 31 ? 0.615 -12.375 -2.296 1.00 32.11 31 ASP A C 15
ATOM 33228 O O . ASP A 1 31 ? 1.781 -12.208 -2.649 1.00 10.24 31 ASP A O 15
ATOM 33237 N N . ARG A 1 32 ? 0.220 -12.286 -1.054 1.00 13.04 32 ARG A N 15
ATOM 33238 C CA . ARG A 1 32 ? 1.094 -12.304 0.107 1.00 12.31 32 ARG A CA 15
ATOM 33239 C C . ARG A 1 32 ? 0.368 -13.124 1.118 1.00 41.24 32 ARG A C 15
ATOM 33240 O O . ARG A 1 32 ? -0.837 -13.070 1.142 1.00 71.20 32 ARG A O 15
ATOM 33261 N N . SER A 1 33 ? 1.036 -13.905 1.913 1.00 23.14 33 SER A N 15
ATOM 33262 C CA . SER A 1 33 ? 0.333 -14.590 2.960 1.00 4.35 33 SER A CA 15
ATOM 33263 C C . SER A 1 33 ? 0.091 -13.595 4.100 1.00 42.11 33 SER A C 15
ATOM 33264 O O . SER A 1 33 ? 0.510 -12.443 4.008 1.00 23.23 33 SER A O 15
ATOM 33272 N N . TYR A 1 34 ? -0.536 -14.042 5.152 1.00 40.12 34 TYR A N 15
ATOM 33273 C CA . TYR A 1 34 ? -0.941 -13.182 6.268 1.00 43.34 34 TYR A CA 15
ATOM 33274 C C . TYR A 1 34 ? 0.219 -12.426 6.860 1.00 64.13 34 TYR A C 15
ATOM 33275 O O . TYR A 1 34 ? 0.192 -11.195 6.963 1.00 31.13 34 TYR A O 15
ATOM 33293 N N . ASP A 1 35 ? 1.224 -13.153 7.203 1.00 11.35 35 ASP A N 15
ATOM 33294 C CA . ASP A 1 35 ? 2.401 -12.577 7.834 1.00 63.21 35 ASP A CA 15
ATOM 33295 C C . ASP A 1 35 ? 3.131 -11.712 6.865 1.00 64.31 35 ASP A C 15
ATOM 33296 O O . ASP A 1 35 ? 3.552 -10.622 7.196 1.00 1.42 35 ASP A O 15
ATOM 33305 N N . ILE A 1 36 ? 3.198 -12.177 5.635 1.00 63.40 36 ILE A N 15
ATOM 33306 C CA . ILE A 1 36 ? 3.908 -11.480 4.584 1.00 75.25 36 ILE A CA 15
ATOM 33307 C C . ILE A 1 36 ? 3.226 -10.141 4.293 1.00 11.53 36 ILE A C 15
ATOM 33308 O O . ILE A 1 36 ? 3.893 -9.129 4.076 1.00 44.24 36 ILE A O 15
ATOM 33324 N N . ALA A 1 37 ? 1.895 -10.136 4.333 1.00 24.11 37 ALA A N 15
ATOM 33325 C CA . ALA A 1 37 ? 1.132 -8.931 4.104 1.00 71.24 37 ALA A CA 15
ATOM 33326 C C . ALA A 1 37 ? 1.389 -7.942 5.220 1.00 20.20 37 ALA A C 15
ATOM 33327 O O . ALA A 1 37 ? 1.610 -6.764 4.976 1.00 72.13 37 ALA A O 15
ATOM 33334 N N . MET A 1 38 ? 1.420 -8.440 6.437 1.00 54.13 38 MET A N 15
ATOM 33335 C CA . MET A 1 38 ? 1.687 -7.600 7.589 1.00 13.32 38 MET A CA 15
ATOM 33336 C C . MET A 1 38 ? 3.087 -7.037 7.530 1.00 72.35 38 MET A C 15
ATOM 33337 O O . MET A 1 38 ? 3.301 -5.860 7.801 1.00 2.25 38 MET A O 15
ATOM 33351 N N . GLU A 1 39 ? 4.034 -7.856 7.133 1.00 61.31 39 GLU A N 15
ATOM 33352 C CA . GLU A 1 39 ? 5.403 -7.416 7.065 1.00 73.35 39 GLU A CA 15
ATOM 33353 C C . GLU A 1 39 ? 5.612 -6.361 6.017 1.00 43.23 39 GLU A C 15
ATOM 33354 O O . GLU A 1 39 ? 6.329 -5.381 6.262 1.00 71.02 39 GLU A O 15
ATOM 33366 N N . ILE A 1 40 ? 4.975 -6.516 4.876 1.00 32.43 40 ILE A N 15
ATOM 33367 C CA . ILE A 1 40 ? 5.148 -5.542 3.842 1.00 44.31 40 ILE A CA 15
ATOM 33368 C C . ILE A 1 40 ? 4.429 -4.254 4.196 1.00 42.32 40 ILE A C 15
ATOM 33369 O O . ILE A 1 40 ? 4.999 -3.178 4.078 1.00 74.45 40 ILE A O 15
ATOM 33385 N N . VAL A 1 41 ? 3.232 -4.367 4.739 1.00 23.24 41 VAL A N 15
ATOM 33386 C CA . VAL A 1 41 ? 2.457 -3.194 5.048 1.00 62.22 41 VAL A CA 15
ATOM 33387 C C . VAL A 1 41 ? 3.036 -2.446 6.250 1.00 21.23 41 VAL A C 15
ATOM 33388 O O . VAL A 1 41 ? 3.087 -1.228 6.245 1.00 31.32 41 VAL A O 15
ATOM 33401 N N . ASN A 1 42 ? 3.541 -3.173 7.241 1.00 64.21 42 ASN A N 15
ATOM 33402 C CA . ASN A 1 42 ? 4.149 -2.525 8.408 1.00 1.12 42 ASN A CA 15
ATOM 33403 C C . ASN A 1 42 ? 5.507 -1.953 8.066 1.00 41.22 42 ASN A C 15
ATOM 33404 O O . ASN A 1 42 ? 5.983 -1.012 8.712 1.00 53.12 42 ASN A O 15
ATOM 33415 N N . GLY A 1 43 ? 6.123 -2.508 7.039 1.00 15.24 43 GLY A N 15
ATOM 33416 C CA . GLY A 1 43 ? 7.365 -1.984 6.561 1.00 15.41 43 GLY A CA 15
ATOM 33417 C C . GLY A 1 43 ? 7.140 -0.672 5.861 1.00 32.14 43 GLY A C 15
ATOM 33418 O O . GLY A 1 43 ? 7.836 0.311 6.131 1.00 22.24 43 GLY A O 15
ATOM 33422 N N . VAL A 1 44 ? 6.124 -0.643 5.000 1.00 75.32 44 VAL A N 15
ATOM 33423 C CA . VAL A 1 44 ? 5.752 0.570 4.282 1.00 43.23 44 VAL A CA 15
ATOM 33424 C C . VAL A 1 44 ? 5.303 1.626 5.290 1.00 1.41 44 VAL A C 15
ATOM 33425 O O . VAL A 1 44 ? 5.684 2.786 5.199 1.00 33.04 44 VAL A O 15
ATOM 33438 N N . ASP A 1 45 ? 4.534 1.169 6.267 1.00 3.23 45 ASP A N 15
ATOM 33439 C CA . ASP A 1 45 ? 4.007 1.976 7.393 1.00 24.32 45 ASP A CA 15
ATOM 33440 C C . ASP A 1 45 ? 5.099 2.762 8.038 1.00 45.54 45 ASP A C 15
ATOM 33441 O O . ASP A 1 45 ? 5.025 3.988 8.144 1.00 14.42 45 ASP A O 15
ATOM 33450 N N . ARG A 1 46 ? 6.136 2.065 8.391 1.00 61.43 46 ARG A N 15
ATOM 33451 C CA . ARG A 1 46 ? 7.254 2.653 9.077 1.00 71.31 46 ARG A CA 15
ATOM 33452 C C . ARG A 1 46 ? 7.944 3.688 8.196 1.00 45.32 46 ARG A C 15
ATOM 33453 O O . ARG A 1 46 ? 8.307 4.764 8.659 1.00 62.15 46 ARG A O 15
ATOM 33474 N N . VAL A 1 47 ? 8.069 3.378 6.926 1.00 65.31 47 VAL A N 15
ATOM 33475 C CA . VAL A 1 47 ? 8.716 4.273 5.997 1.00 72.42 47 VAL A CA 15
ATOM 33476 C C . VAL A 1 47 ? 7.864 5.526 5.774 1.00 42.12 47 VAL A C 15
ATOM 33477 O O . VAL A 1 47 ? 8.396 6.640 5.684 1.00 0.13 47 VAL A O 15
ATOM 33490 N N . ILE A 1 48 ? 6.545 5.354 5.752 1.00 73.42 48 ILE A N 15
ATOM 33491 C CA . ILE A 1 48 ? 5.642 6.472 5.606 1.00 12.34 48 ILE A CA 15
ATOM 33492 C C . ILE A 1 48 ? 5.703 7.352 6.845 1.00 44.41 48 ILE A C 15
ATOM 33493 O O . ILE A 1 48 ? 5.819 8.549 6.745 1.00 24.14 48 ILE A O 15
ATOM 33509 N N . LYS A 1 49 ? 5.708 6.739 7.999 1.00 41.14 49 LYS A N 15
ATOM 33510 C CA . LYS A 1 49 ? 5.720 7.475 9.253 1.00 65.11 49 LYS A CA 15
ATOM 33511 C C . LYS A 1 49 ? 7.091 8.100 9.559 1.00 42.32 49 LYS A C 15
ATOM 33512 O O . LYS A 1 49 ? 7.213 8.946 10.447 1.00 14.15 49 LYS A O 15
ATOM 33531 N N . ALA A 1 50 ? 8.119 7.651 8.872 1.00 45.13 50 ALA A N 15
ATOM 33532 C CA . ALA A 1 50 ? 9.442 8.223 9.032 1.00 12.21 50 ALA A CA 15
ATOM 33533 C C . ALA A 1 50 ? 9.725 9.329 8.001 1.00 23.22 50 ALA A C 15
ATOM 33534 O O . ALA A 1 50 ? 10.429 10.311 8.294 1.00 12.30 50 ALA A O 15
ATOM 33541 N N . SER A 1 51 ? 9.187 9.170 6.809 1.00 51.32 51 SER A N 15
ATOM 33542 C CA . SER A 1 51 ? 9.434 10.093 5.730 1.00 12.12 51 SER A CA 15
ATOM 33543 C C . SER A 1 51 ? 8.326 11.145 5.597 1.00 13.23 51 SER A C 15
ATOM 33544 O O . SER A 1 51 ? 8.514 12.199 4.983 1.00 72.04 51 SER A O 15
ATOM 33552 N N . PHE A 1 52 ? 7.185 10.859 6.159 1.00 71.31 52 PHE A N 15
ATOM 33553 C CA . PHE A 1 52 ? 6.035 11.704 6.052 1.00 71.13 52 PHE A CA 15
ATOM 33554 C C . PHE A 1 52 ? 5.392 11.776 7.412 1.00 3.21 52 PHE A C 15
ATOM 33555 O O . PHE A 1 52 ? 5.911 11.216 8.389 1.00 10.24 52 PHE A O 15
ATOM 33572 N N . ASN A 1 53 ? 4.301 12.439 7.476 1.00 52.10 53 ASN A N 15
ATOM 33573 C CA . ASN A 1 53 ? 3.524 12.507 8.659 1.00 51.51 53 ASN A CA 15
ATOM 33574 C C . ASN A 1 53 ? 2.309 11.676 8.430 1.00 24.53 53 ASN A C 15
ATOM 33575 O O . ASN A 1 53 ? 1.541 11.940 7.500 1.00 73.11 53 ASN A O 15
ATOM 33586 N N . ALA A 1 54 ? 2.148 10.656 9.200 1.00 1.11 54 ALA A N 15
ATOM 33587 C CA . ALA A 1 54 ? 1.021 9.832 9.044 1.00 45.03 54 ALA A CA 15
ATOM 33588 C C . ALA A 1 54 ? 0.451 9.447 10.375 1.00 14.12 54 ALA A C 15
ATOM 33589 O O . ALA A 1 54 ? 1.175 9.084 11.303 1.00 3.25 54 ALA A O 15
ATOM 33596 N N . SER A 1 55 ? -0.822 9.536 10.467 1.00 62.33 55 SER A N 15
ATOM 33597 C CA . SER A 1 55 ? -1.540 9.083 11.612 1.00 73.03 55 SER A CA 15
ATOM 33598 C C . SER A 1 55 ? -2.267 7.829 11.172 1.00 50.32 55 SER A C 15
ATOM 33599 O O . SER A 1 55 ? -3.045 7.878 10.222 1.00 11.32 55 SER A O 15
ATOM 33607 N N . VAL A 1 56 ? -1.994 6.720 11.802 1.00 12.10 56 VAL A N 15
ATOM 33608 C CA . VAL A 1 56 ? -2.568 5.471 11.366 1.00 63.03 56 VAL A CA 15
ATOM 33609 C C . VAL A 1 56 ? -3.766 5.089 12.241 1.00 33.21 56 VAL A C 15
ATOM 33610 O O . VAL A 1 56 ? -3.692 5.115 13.471 1.00 2.21 56 VAL A O 15
ATOM 33623 N N . GLU A 1 57 ? -4.869 4.818 11.609 1.00 21.54 57 GLU A N 15
ATOM 33624 C CA . GLU A 1 57 ? -6.052 4.392 12.295 1.00 53.41 57 GLU A CA 15
ATOM 33625 C C . GLU A 1 57 ? -6.450 3.030 11.734 1.00 12.11 57 GLU A C 15
ATOM 33626 O O . GLU A 1 57 ? -6.728 2.909 10.548 1.00 5.12 57 GLU A O 15
ATOM 33638 N N . GLU A 1 58 ? -6.430 2.014 12.550 1.00 52.03 58 GLU A N 15
ATOM 33639 C CA . GLU A 1 58 ? -6.751 0.677 12.086 1.00 55.51 58 GLU A CA 15
ATOM 33640 C C . GLU A 1 58 ? -8.173 0.286 12.446 1.00 24.11 58 GLU A C 15
ATOM 33641 O O . GLU A 1 58 ? -8.533 0.227 13.620 1.00 3.31 58 GLU A O 15
ATOM 33653 N N . LEU A 1 59 ? -8.964 0.039 11.434 1.00 50.42 59 LEU A N 15
ATOM 33654 C CA . LEU A 1 59 ? -10.352 -0.347 11.574 1.00 1.21 59 LEU A CA 15
ATOM 33655 C C . LEU A 1 59 ? -10.552 -1.699 10.905 1.00 60.44 59 LEU A C 15
ATOM 33656 O O . LEU A 1 59 ? -9.601 -2.277 10.345 1.00 14.22 59 LEU A O 15
ATOM 33672 N N . GLU A 1 60 ? -11.750 -2.209 10.976 1.00 75.55 60 GLU A N 15
ATOM 33673 C CA . GLU A 1 60 ? -12.085 -3.452 10.349 1.00 24.24 60 GLU A CA 15
ATOM 33674 C C . GLU A 1 60 ? -12.510 -3.179 8.928 1.00 23.41 60 GLU A C 15
ATOM 33675 O O . GLU A 1 60 ? -13.057 -2.097 8.619 1.00 21.13 60 GLU A O 15
ATOM 33687 N N . GLY A 1 61 ? -12.259 -4.124 8.084 1.00 71.11 61 GLY A N 15
ATOM 33688 C CA . GLY A 1 61 ? -12.631 -4.024 6.702 1.00 42.04 61 GLY A CA 15
ATOM 33689 C C . GLY A 1 61 ? -13.992 -4.633 6.481 1.00 44.23 61 GLY A C 15
ATOM 33690 O O . GLY A 1 61 ? -14.567 -5.204 7.413 1.00 50.12 61 GLY A O 15
ATOM 33694 N N . GLU A 1 62 ? -14.523 -4.538 5.289 1.00 74.21 62 GLU A N 15
ATOM 33695 C CA . GLU A 1 62 ? -15.852 -5.026 5.060 1.00 21.31 62 GLU A CA 15
ATOM 33696 C C . GLU A 1 62 ? -15.874 -6.476 4.573 1.00 2.22 62 GLU A C 15
ATOM 33697 O O . GLU A 1 62 ? -15.100 -6.864 3.692 1.00 44.31 62 GLU A O 15
ATOM 33709 N N . ASP A 1 63 ? -16.754 -7.255 5.185 1.00 51.12 63 ASP A N 15
ATOM 33710 C CA . ASP A 1 63 ? -17.044 -8.673 4.850 1.00 62.11 63 ASP A CA 15
ATOM 33711 C C . ASP A 1 63 ? -15.846 -9.603 4.951 1.00 42.00 63 ASP A C 15
ATOM 33712 O O . ASP A 1 63 ? -15.715 -10.348 5.919 1.00 14.54 63 ASP A O 15
ATOM 33721 N N . CYS A 1 64 ? -14.982 -9.551 3.987 1.00 32.43 64 CYS A N 15
ATOM 33722 C CA . CYS A 1 64 ? -13.856 -10.428 3.950 1.00 72.43 64 CYS A CA 15
ATOM 33723 C C . CYS A 1 64 ? -12.540 -9.628 3.980 1.00 71.03 64 CYS A C 15
ATOM 33724 O O . CYS A 1 64 ? -11.437 -10.189 3.854 1.00 51.10 64 CYS A O 15
ATOM 33731 N N . ASP A 1 65 ? -12.648 -8.311 4.148 1.00 65.43 65 ASP A N 15
ATOM 33732 C CA . ASP A 1 65 ? -11.478 -7.501 4.325 1.00 23.43 65 ASP A CA 15
ATOM 33733 C C . ASP A 1 65 ? -11.103 -7.630 5.769 1.00 22.33 65 ASP A C 15
ATOM 33734 O O . ASP A 1 65 ? -11.920 -7.360 6.656 1.00 72.31 65 ASP A O 15
ATOM 33743 N N . VAL A 1 66 ? -9.911 -8.031 6.018 1.00 60.51 66 VAL A N 15
ATOM 33744 C CA . VAL A 1 66 ? -9.485 -8.317 7.361 1.00 51.00 66 VAL A CA 15
ATOM 33745 C C . VAL A 1 66 ? -9.040 -7.077 8.102 1.00 51.54 66 VAL A C 15
ATOM 33746 O O . VAL A 1 66 ? -9.350 -6.897 9.276 1.00 23.53 66 VAL A O 15
ATOM 33759 N N . LEU A 1 67 ? -8.406 -6.196 7.422 1.00 33.20 67 LEU A N 15
ATOM 33760 C CA . LEU A 1 67 ? -7.860 -5.032 8.072 1.00 30.33 67 LEU A CA 15
ATOM 33761 C C . LEU A 1 67 ? -8.021 -3.858 7.183 1.00 2.14 67 LEU A C 15
ATOM 33762 O O . LEU A 1 67 ? -7.854 -3.974 5.982 1.00 64.41 67 LEU A O 15
ATOM 33778 N N . TYR A 1 68 ? -8.397 -2.768 7.747 1.00 53.12 68 TYR A N 15
ATOM 33779 C CA . TYR A 1 68 ? -8.549 -1.551 7.029 1.00 70.23 68 TYR A CA 15
ATOM 33780 C C . TYR A 1 68 ? -7.797 -0.480 7.801 1.00 21.03 68 TYR A C 15
ATOM 33781 O O . TYR A 1 68 ? -8.248 -0.034 8.844 1.00 24.15 68 TYR A O 15
ATOM 33799 N N . ARG A 1 69 ? -6.657 -0.110 7.336 1.00 42.34 69 ARG A N 15
ATOM 33800 C CA . ARG A 1 69 ? -5.910 0.907 7.999 1.00 65.32 69 ARG A CA 15
ATOM 33801 C C . ARG A 1 69 ? -5.923 2.196 7.212 1.00 32.43 69 ARG A C 15
ATOM 33802 O O . ARG A 1 69 ? -5.504 2.260 6.059 1.00 73.14 69 ARG A O 15
ATOM 33823 N N . LYS A 1 70 ? -6.439 3.186 7.850 1.00 70.43 70 LYS A N 15
ATOM 33824 C CA . LYS A 1 70 ? -6.621 4.504 7.333 1.00 30.20 70 LYS A CA 15
ATOM 33825 C C . LYS A 1 70 ? -5.468 5.372 7.834 1.00 74.34 70 LYS A C 15
ATOM 33826 O O . LYS A 1 70 ? -5.366 5.646 9.027 1.00 71.22 70 LYS A O 15
ATOM 33845 N N . TYR A 1 71 ? -4.585 5.729 6.969 1.00 42.21 71 TYR A N 15
ATOM 33846 C CA . TYR A 1 71 ? -3.497 6.608 7.312 1.00 5.35 71 TYR A CA 15
ATOM 33847 C C . TYR A 1 71 ? -3.860 8.009 6.913 1.00 21.52 71 TYR A C 15
ATOM 33848 O O . TYR A 1 71 ? -4.323 8.233 5.811 1.00 60.34 71 TYR A O 15
ATOM 33866 N N . THR A 1 72 ? -3.685 8.926 7.785 1.00 53.03 72 THR A N 15
ATOM 33867 C CA . THR A 1 72 ? -3.864 10.302 7.447 1.00 23.10 72 THR A CA 15
ATOM 33868 C C . THR A 1 72 ? -2.494 10.849 7.117 1.00 45.03 72 THR A C 15
ATOM 33869 O O . THR A 1 72 ? -1.601 10.804 7.958 1.00 33.33 72 THR A O 15
ATOM 33880 N N . LEU A 1 73 ? -2.328 11.299 5.911 1.00 20.25 73 LEU A N 15
ATOM 33881 C CA . LEU A 1 73 ? -1.046 11.721 5.413 1.00 45.34 73 LEU A CA 15
ATOM 33882 C C . LEU A 1 73 ? -0.916 13.216 5.319 1.00 42.53 73 LEU A C 15
ATOM 33883 O O . LEU A 1 73 ? -1.816 13.909 4.834 1.00 52.33 73 LEU A O 15
ATOM 33899 N N . GLU A 1 74 ? 0.202 13.681 5.780 1.00 50.42 74 GLU A N 15
ATOM 33900 C CA . GLU A 1 74 ? 0.617 15.050 5.698 1.00 53.35 74 GLU A CA 15
ATOM 33901 C C . GLU A 1 74 ? 2.076 15.076 5.294 1.00 70.33 74 GLU A C 15
ATOM 33902 O O . GLU A 1 74 ? 2.886 14.243 5.735 1.00 2.34 74 GLU A O 15
ATOM 33914 N N . LYS A 1 75 ? 2.366 15.950 4.416 1.00 5.44 75 LYS A N 15
ATOM 33915 C CA . LYS A 1 75 ? 3.699 16.221 3.951 1.00 60.20 75 LYS A CA 15
ATOM 33916 C C . LYS A 1 75 ? 3.806 17.714 3.752 1.00 54.41 75 LYS A C 15
ATOM 33917 O O . LYS A 1 75 ? 3.513 18.222 2.676 1.00 12.25 75 LYS A O 15
ATOM 33936 N N . GLU A 1 76 ? 4.133 18.391 4.838 1.00 64.31 76 GLU A N 15
ATOM 33937 C CA . GLU A 1 76 ? 4.201 19.846 4.953 1.00 11.11 76 GLU A CA 15
ATOM 33938 C C . GLU A 1 76 ? 3.178 20.606 4.086 1.00 33.31 76 GLU A C 15
ATOM 33939 O O . GLU A 1 76 ? 3.501 21.199 3.045 1.00 64.24 76 GLU A O 15
ATOM 33951 N N . GLY A 1 77 ? 1.930 20.488 4.469 1.00 22.25 77 GLY A N 15
ATOM 33952 C CA . GLY A 1 77 ? 0.860 21.147 3.766 1.00 4.54 77 GLY A CA 15
ATOM 33953 C C . GLY A 1 77 ? 0.180 20.239 2.756 1.00 34.41 77 GLY A C 15
ATOM 33954 O O . GLY A 1 77 ? -0.981 20.457 2.403 1.00 52.22 77 GLY A O 15
ATOM 33958 N N . LYS A 1 78 ? 0.880 19.213 2.300 1.00 74.21 78 LYS A N 15
ATOM 33959 C CA . LYS A 1 78 ? 0.310 18.272 1.351 1.00 73.31 78 LYS A CA 15
ATOM 33960 C C . LYS A 1 78 ? -0.413 17.255 2.163 1.00 52.41 78 LYS A C 15
ATOM 33961 O O . LYS A 1 78 ? 0.178 16.655 3.033 1.00 43.11 78 LYS A O 15
ATOM 33980 N N . LYS A 1 79 ? -1.657 17.058 1.911 1.00 43.43 79 LYS A N 15
ATOM 33981 C CA . LYS A 1 79 ? -2.427 16.213 2.751 1.00 3.41 79 LYS A CA 15
ATOM 33982 C C . LYS A 1 79 ? -3.240 15.221 1.953 1.00 31.51 79 LYS A C 15
ATOM 33983 O O . LYS A 1 79 ? -3.674 15.508 0.821 1.00 25.35 79 LYS A O 15
ATOM 34002 N N . GLY A 1 80 ? -3.409 14.062 2.518 1.00 61.11 80 GLY A N 15
ATOM 34003 C CA . GLY A 1 80 ? -4.172 13.016 1.904 1.00 41.22 80 GLY A CA 15
ATOM 34004 C C . GLY A 1 80 ? -4.570 11.976 2.907 1.00 73.05 80 GLY A C 15
ATOM 34005 O O . GLY A 1 80 ? -4.214 12.064 4.075 1.00 62.02 80 GLY A O 15
ATOM 34009 N N . ILE A 1 81 ? -5.318 11.024 2.475 1.00 4.51 81 ILE A N 15
ATOM 34010 C CA . ILE A 1 81 ? -5.744 9.940 3.309 1.00 20.24 81 ILE A CA 15
ATOM 34011 C C . ILE A 1 81 ? -5.418 8.639 2.545 1.00 44.35 81 ILE A C 15
ATOM 34012 O O . ILE A 1 81 ? -5.540 8.587 1.322 1.00 52.33 81 ILE A O 15
ATOM 34028 N N . VAL A 1 82 ? -4.916 7.652 3.217 1.00 63.24 82 VAL A N 15
ATOM 34029 C CA . VAL A 1 82 ? -4.543 6.414 2.563 1.00 10.05 82 VAL A CA 15
ATOM 34030 C C . VAL A 1 82 ? -5.229 5.244 3.235 1.00 32.35 82 VAL A C 15
ATOM 34031 O O . VAL A 1 82 ? -4.943 4.909 4.378 1.00 52.21 82 VAL A O 15
ATOM 34044 N N . HIS A 1 83 ? -6.146 4.670 2.540 1.00 52.04 83 HIS A N 15
ATOM 34045 C CA . HIS A 1 83 ? -6.925 3.559 3.007 1.00 32.44 83 HIS A CA 15
ATOM 34046 C C . HIS A 1 83 ? -6.338 2.251 2.503 1.00 31.04 83 HIS A C 15
ATOM 34047 O O . HIS A 1 83 ? -6.421 1.945 1.322 1.00 62.32 83 HIS A O 15
ATOM 34061 N N . VAL A 1 84 ? -5.709 1.517 3.378 1.00 72.15 84 VAL A N 15
ATOM 34062 C CA . VAL A 1 84 ? -5.115 0.241 3.011 1.00 33.54 84 VAL A CA 15
ATOM 34063 C C . VAL A 1 84 ? -5.955 -0.883 3.594 1.00 61.05 84 VAL A C 15
ATOM 34064 O O . VAL A 1 84 ? -6.063 -1.007 4.814 1.00 60.33 84 VAL A O 15
ATOM 34077 N N . LYS A 1 85 ? -6.554 -1.679 2.757 1.00 4.52 85 LYS A N 15
ATOM 34078 C CA . LYS A 1 85 ? -7.323 -2.800 3.231 1.00 35.51 85 LYS A CA 15
ATOM 34079 C C . LYS A 1 85 ? -6.611 -4.101 2.879 1.00 54.03 85 LYS A C 15
ATOM 34080 O O . LYS A 1 85 ? -6.027 -4.228 1.795 1.00 70.14 85 LYS A O 15
ATOM 34099 N N . LEU A 1 86 ? -6.635 -5.044 3.780 1.00 21.21 86 LEU A N 15
ATOM 34100 C CA . LEU A 1 86 ? -6.030 -6.321 3.530 1.00 45.34 86 LEU A CA 15
ATOM 34101 C C . LEU A 1 86 ? -7.168 -7.270 3.348 1.00 72.43 86 LEU A C 15
ATOM 34102 O O . LEU A 1 86 ? -7.876 -7.577 4.308 1.00 11.45 86 LEU A O 15
ATOM 34118 N N . ARG A 1 87 ? -7.380 -7.692 2.161 1.00 11.31 87 ARG A N 15
ATOM 34119 C CA . ARG A 1 87 ? -8.498 -8.519 1.857 1.00 1.44 87 ARG A CA 15
ATOM 34120 C C . ARG A 1 87 ? -8.057 -9.948 1.836 1.00 32.32 87 ARG A C 15
ATOM 34121 O O . ARG A 1 87 ? -7.021 -10.269 1.277 1.00 72.44 87 ARG A O 15
ATOM 34142 N N . LYS A 1 88 ? -8.799 -10.791 2.476 1.00 32.34 88 LYS A N 15
ATOM 34143 C CA . LYS A 1 88 ? -8.447 -12.168 2.536 1.00 62.02 88 LYS A CA 15
ATOM 34144 C C . LYS A 1 88 ? -8.855 -12.825 1.229 1.00 72.30 88 LYS A C 15
ATOM 34145 O O . LYS A 1 88 ? -10.040 -12.894 0.916 1.00 31.25 88 LYS A O 15
ATOM 34164 N N . ILE A 1 89 ? -7.902 -13.255 0.441 1.00 30.31 89 ILE A N 15
ATOM 34165 C CA . ILE A 1 89 ? -8.251 -13.916 -0.771 1.00 51.22 89 ILE A CA 15
ATOM 34166 C C . ILE A 1 89 ? -8.346 -15.402 -0.512 1.00 41.04 89 ILE A C 15
ATOM 34167 O O . ILE A 1 89 ? -7.368 -16.081 -0.215 1.00 5.30 89 ILE A O 15
ATOM 34183 N N . THR A 1 90 ? -9.527 -15.879 -0.586 1.00 25.42 90 THR A N 15
ATOM 34184 C CA . THR A 1 90 ? -9.830 -17.234 -0.351 1.00 44.13 90 THR A CA 15
ATOM 34185 C C . THR A 1 90 ? -10.741 -17.643 -1.496 1.00 53.54 90 THR A C 15
ATOM 34186 O O . THR A 1 90 ? -11.165 -16.775 -2.263 1.00 21.33 90 THR A O 15
ATOM 34197 N N . GLU A 1 91 ? -11.072 -18.910 -1.623 1.00 31.14 91 GLU A N 15
ATOM 34198 C CA . GLU A 1 91 ? -11.946 -19.348 -2.713 1.00 70.14 91 GLU A CA 15
ATOM 34199 C C . GLU A 1 91 ? -13.336 -18.734 -2.563 1.00 22.13 91 GLU A C 15
ATOM 34200 O O . GLU A 1 91 ? -14.075 -18.598 -3.512 1.00 33.31 91 GLU A O 15
ATOM 34212 N N . ASN A 1 92 ? -13.631 -18.326 -1.364 1.00 5.43 92 ASN A N 15
ATOM 34213 C CA . ASN A 1 92 ? -14.916 -17.723 -1.024 1.00 62.10 92 ASN A CA 15
ATOM 34214 C C . ASN A 1 92 ? -14.858 -16.198 -1.096 1.00 30.24 92 ASN A C 15
ATOM 34215 O O . ASN A 1 92 ? -15.885 -15.527 -0.978 1.00 52.43 92 ASN A O 15
ATOM 34226 N N . CYS A 1 93 ? -13.686 -15.648 -1.323 1.00 73.02 93 CYS A N 15
ATOM 34227 C CA . CYS A 1 93 ? -13.527 -14.212 -1.317 1.00 61.11 93 CYS A CA 15
ATOM 34228 C C . CYS A 1 93 ? -12.728 -13.746 -2.524 1.00 65.32 93 CYS A C 15
ATOM 34229 O O . CYS A 1 93 ? -11.525 -14.016 -2.619 1.00 20.23 93 CYS A O 15
ATOM 34236 N N . PRO A 1 94 ? -13.383 -13.075 -3.475 1.00 52.54 94 PRO A N 15
ATOM 34237 C CA . PRO A 1 94 ? -12.716 -12.564 -4.658 1.00 51.32 94 PRO A CA 15
ATOM 34238 C C . PRO A 1 94 ? -11.862 -11.323 -4.358 1.00 53.42 94 PRO A C 15
ATOM 34239 O O . PRO A 1 94 ? -12.255 -10.460 -3.552 1.00 45.42 94 PRO A O 15
ATOM 34250 N N . PRO A 1 95 ? -10.664 -11.247 -4.954 1.00 13.20 95 PRO A N 15
ATOM 34251 C CA . PRO A 1 95 ? -9.778 -10.090 -4.836 1.00 13.42 95 PRO A CA 15
ATOM 34252 C C . PRO A 1 95 ? -10.345 -8.882 -5.586 1.00 20.54 95 PRO A C 15
ATOM 34253 O O . PRO A 1 95 ? -11.279 -9.017 -6.401 1.00 51.34 95 PRO A O 15
ATOM 34264 N N . VAL A 1 96 ? -9.824 -7.724 -5.311 1.00 4.11 96 VAL A N 15
ATOM 34265 C CA . VAL A 1 96 ? -10.316 -6.523 -5.960 1.00 23.03 96 VAL A CA 15
ATOM 34266 C C . VAL A 1 96 ? -9.457 -6.235 -7.189 1.00 21.44 96 VAL A C 15
ATOM 34267 O O . VAL A 1 96 ? -8.290 -6.671 -7.279 1.00 20.43 96 VAL A O 15
ATOM 34280 N N . ASP A 1 97 ? -10.026 -5.535 -8.114 1.00 61.13 97 ASP A N 15
ATOM 34281 C CA . ASP A 1 97 ? -9.357 -5.170 -9.331 1.00 52.20 97 ASP A CA 15
ATOM 34282 C C . ASP A 1 97 ? -9.004 -3.709 -9.279 1.00 70.21 97 ASP A C 15
ATOM 34283 O O . ASP A 1 97 ? -9.876 -2.848 -9.074 1.00 4.12 97 ASP A O 15
ATOM 34292 N N . GLY A 1 98 ? -7.752 -3.429 -9.411 1.00 31.21 98 GLY A N 15
ATOM 34293 C CA . GLY A 1 98 ? -7.288 -2.090 -9.364 1.00 34.14 98 GLY A CA 15
ATOM 34294 C C . GLY A 1 98 ? -5.986 -1.980 -10.034 1.00 30.33 98 GLY A C 15
ATOM 34295 O O . GLY A 1 98 ? -5.620 -2.838 -10.839 1.00 54.00 98 GLY A O 15
ATOM 34299 N N . ASN A 1 99 ? -5.282 -0.957 -9.722 1.00 42.05 99 ASN A N 15
ATOM 34300 C CA . ASN A 1 99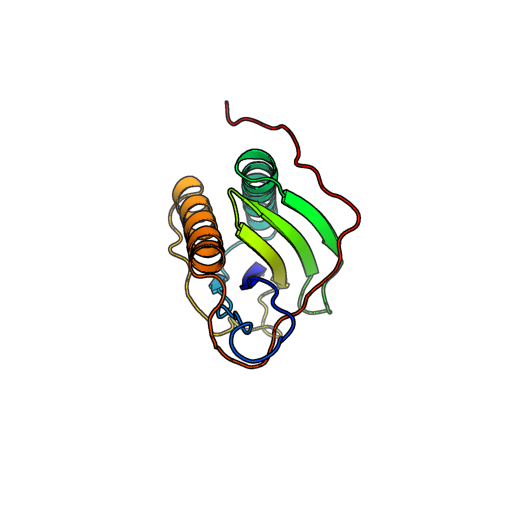 ? -3.980 -0.731 -10.292 1.00 54.25 99 ASN A CA 15
ATOM 34301 C C . ASN A 1 99 ? -2.945 -1.626 -9.667 1.00 13.22 99 ASN A C 15
ATOM 34302 O O . ASN A 1 99 ? -2.416 -1.353 -8.589 1.00 14.42 99 ASN A O 15
ATOM 34313 N N . ARG A 1 100 ? -2.751 -2.741 -10.302 1.00 72.11 100 ARG A N 15
ATOM 34314 C CA . ARG A 1 100 ? -1.774 -3.723 -9.918 1.00 31.35 100 ARG A CA 15
ATOM 34315 C C . ARG A 1 100 ? -0.407 -3.193 -10.288 1.00 71.33 100 ARG A C 15
ATOM 34316 O O . ARG A 1 100 ? -0.169 -2.856 -11.446 1.00 60.14 100 ARG A O 15
ATOM 34337 N N . CYS A 1 101 ? 0.465 -3.074 -9.330 1.00 34.41 101 CYS A N 15
ATOM 34338 C CA . CYS A 1 101 ? 1.771 -2.537 -9.611 1.00 73.33 101 CYS A CA 15
ATOM 34339 C C . CYS A 1 101 ? 2.715 -3.659 -10.012 1.00 12.52 101 CYS A C 15
ATOM 34340 O O . CYS A 1 101 ? 2.410 -4.835 -9.812 1.00 44.24 101 CYS A O 15
ATOM 34347 N N . SER A 1 102 ? 3.820 -3.297 -10.603 1.00 20.22 102 SER A N 15
ATOM 34348 C CA . SER A 1 102 ? 4.823 -4.222 -10.999 1.00 21.13 102 SER A CA 15
ATOM 34349 C C . SER A 1 102 ? 5.604 -4.695 -9.778 1.00 75.34 102 SER A C 15
ATOM 34350 O O . SER A 1 102 ? 6.375 -3.935 -9.182 1.00 62.04 102 SER A O 15
ATOM 34358 N N . VAL A 1 103 ? 5.371 -5.923 -9.400 1.00 55.01 103 VAL A N 15
ATOM 34359 C CA . VAL A 1 103 ? 5.991 -6.485 -8.245 1.00 62.53 103 VAL A CA 15
ATOM 34360 C C . VAL A 1 103 ? 7.353 -7.034 -8.597 1.00 70.45 103 VAL A C 15
ATOM 34361 O O . VAL A 1 103 ? 7.540 -7.743 -9.597 1.00 24.32 103 VAL A O 15
ATOM 34374 N N . LEU A 1 104 ? 8.249 -6.737 -7.749 1.00 71.11 104 LEU A N 15
ATOM 34375 C CA . LEU A 1 104 ? 9.633 -7.113 -7.795 1.00 22.45 104 LEU A CA 15
ATOM 34376 C C . LEU A 1 104 ? 10.075 -7.127 -6.359 1.00 20.44 104 LEU A C 15
ATOM 34377 O O . LEU A 1 104 ? 9.198 -7.158 -5.475 1.00 12.24 104 LEU A O 15
ATOM 34393 N N . GLU A 1 105 ? 11.376 -7.121 -6.099 1.00 72.03 105 GLU A N 15
ATOM 34394 C CA . GLU A 1 105 ? 11.868 -7.100 -4.729 1.00 11.05 105 GLU A CA 15
ATOM 34395 C C . GLU A 1 105 ? 11.264 -5.929 -3.933 1.00 4.25 105 GLU A C 15
ATOM 34396 O O . GLU A 1 105 ? 11.016 -4.847 -4.500 1.00 75.22 105 GLU A O 15
ATOM 34408 N N . PHE A 1 106 ? 11.046 -6.190 -2.629 1.00 2.54 106 PHE A N 15
ATOM 34409 C CA . PHE A 1 106 ? 10.363 -5.326 -1.641 1.00 62.34 106 PHE A CA 15
ATOM 34410 C C . PHE A 1 106 ? 10.567 -3.842 -1.884 1.00 53.43 106 PHE A C 15
ATOM 34411 O O . PHE A 1 106 ? 9.602 -3.093 -1.917 1.00 15.43 106 PHE A O 15
ATOM 34428 N N . GLU A 1 107 ? 11.802 -3.437 -2.091 1.00 34.53 107 GLU A N 15
ATOM 34429 C CA . GLU A 1 107 ? 12.140 -2.034 -2.272 1.00 62.30 107 GLU A CA 15
ATOM 34430 C C . GLU A 1 107 ? 11.379 -1.397 -3.441 1.00 0.15 107 GLU A C 15
ATOM 34431 O O . GLU A 1 107 ? 10.816 -0.339 -3.296 1.00 43.31 107 GLU A O 15
ATOM 34443 N N . ARG A 1 108 ? 11.289 -2.081 -4.558 1.00 11.05 108 ARG A N 15
ATOM 34444 C CA . ARG A 1 108 ? 10.621 -1.502 -5.721 1.00 11.45 108 ARG A CA 15
ATOM 34445 C C . ARG A 1 108 ? 9.125 -1.440 -5.526 1.00 42.15 108 ARG A C 15
ATOM 34446 O O . ARG A 1 108 ? 8.455 -0.517 -6.015 1.00 61.41 108 ARG A O 15
ATOM 34467 N N . ASP A 1 109 ? 8.627 -2.395 -4.786 1.00 71.21 109 ASP A N 15
ATOM 34468 C CA . ASP A 1 109 ? 7.213 -2.520 -4.485 1.00 63.35 109 ASP A CA 15
ATOM 34469 C C . ASP A 1 109 ? 6.825 -1.403 -3.516 1.00 74.20 109 ASP A C 15
ATOM 34470 O O . ASP A 1 109 ? 5.858 -0.664 -3.746 1.00 64.40 109 ASP A O 15
ATOM 34479 N N . ILE A 1 110 ? 7.658 -1.189 -2.499 1.00 31.02 110 ILE A N 15
ATOM 34480 C CA . ILE A 1 110 ? 7.410 -0.115 -1.560 1.00 71.35 110 ILE A CA 15
ATOM 34481 C C . ILE A 1 110 ? 7.595 1.247 -2.235 1.00 23.11 110 ILE A C 15
ATOM 34482 O O . ILE A 1 110 ? 6.826 2.158 -1.984 1.00 72.43 110 ILE A O 15
ATOM 34498 N N . GLU A 1 111 ? 8.580 1.362 -3.147 1.00 13.24 111 GLU A N 15
ATOM 34499 C CA . GLU A 1 111 ? 8.789 2.614 -3.896 1.00 71.51 111 GLU A CA 15
ATOM 34500 C C . GLU A 1 111 ? 7.565 2.934 -4.723 1.00 21.03 111 GLU A C 15
ATOM 34501 O O . GLU A 1 111 ? 7.188 4.083 -4.862 1.00 23.24 111 GLU A O 15
ATOM 34513 N N . CYS A 1 112 ? 6.936 1.906 -5.241 1.00 4.33 112 CYS A N 15
ATOM 34514 C CA . CYS A 1 112 ? 5.738 2.062 -6.029 1.00 10.20 112 CYS A CA 15
ATOM 34515 C C . CYS A 1 112 ? 4.624 2.613 -5.170 1.00 11.44 112 CYS A C 15
ATOM 34516 O O . CYS A 1 112 ? 3.887 3.531 -5.587 1.00 75.44 112 CYS A O 15
ATOM 34523 N N . ILE A 1 113 ? 4.511 2.076 -3.978 1.00 32.25 113 ILE A N 15
ATOM 34524 C CA . ILE A 1 113 ? 3.541 2.557 -3.016 1.00 70.34 113 ILE A CA 15
ATOM 34525 C C . ILE A 1 113 ? 3.867 3.997 -2.607 1.00 64.33 113 ILE A C 15
ATOM 34526 O O . ILE A 1 113 ? 2.997 4.865 -2.633 1.00 21.35 113 ILE A O 15
ATOM 34542 N N . VAL A 1 114 ? 5.125 4.251 -2.303 1.00 21.31 114 VAL A N 15
ATOM 34543 C CA . VAL A 1 114 ? 5.556 5.568 -1.855 1.00 73.32 114 VAL A CA 15
ATOM 34544 C C . VAL A 1 114 ? 5.336 6.603 -2.950 1.00 32.33 114 VAL A C 15
ATOM 34545 O O . VAL A 1 114 ? 4.868 7.691 -2.678 1.00 44.23 114 VAL A O 15
ATOM 34558 N N . LYS A 1 115 ? 5.597 6.220 -4.189 1.00 14.22 115 LYS A N 15
ATOM 34559 C CA . LYS A 1 115 ? 5.413 7.103 -5.335 1.00 54.35 115 LYS A CA 15
ATOM 34560 C C . LYS A 1 115 ? 3.948 7.491 -5.476 1.00 11.14 115 LYS A C 15
ATOM 34561 O O . LYS A 1 115 ? 3.622 8.634 -5.793 1.00 74.12 115 LYS A O 15
ATOM 34580 N N . ALA A 1 116 ? 3.069 6.542 -5.222 1.00 34.41 116 ALA A N 15
ATOM 34581 C CA . ALA A 1 116 ? 1.646 6.805 -5.282 1.00 62.21 116 ALA A CA 15
ATOM 34582 C C . ALA A 1 116 ? 1.245 7.780 -4.195 1.00 55.33 116 ALA A C 15
ATOM 34583 O O . ALA A 1 116 ? 0.479 8.711 -4.433 1.00 71.03 116 ALA A O 15
ATOM 34590 N N . ILE A 1 117 ? 1.788 7.583 -3.016 1.00 53.11 117 ILE A N 15
ATOM 34591 C CA . ILE A 1 117 ? 1.534 8.490 -1.909 1.00 70.44 117 ILE A CA 15
ATOM 34592 C C . ILE A 1 117 ? 2.127 9.878 -2.201 1.00 42.33 117 ILE A C 15
ATOM 34593 O O . ILE A 1 117 ? 1.458 10.890 -1.995 1.00 32.55 117 ILE A O 15
ATOM 34609 N N . GLU A 1 118 ? 3.345 9.913 -2.745 1.00 34.42 118 GLU A N 15
ATOM 34610 C CA . GLU A 1 118 ? 3.997 11.182 -3.069 1.00 54.31 118 GLU A CA 15
ATOM 34611 C C . GLU A 1 118 ? 3.190 11.949 -4.078 1.00 33.40 118 GLU A C 15
ATOM 34612 O O . GLU A 1 118 ? 2.960 13.151 -3.899 1.00 4.12 118 GLU A O 15
ATOM 34624 N N . GLU A 1 119 ? 2.716 11.261 -5.115 1.00 72.44 119 GLU A N 15
ATOM 34625 C CA . GLU A 1 119 ? 1.902 11.924 -6.097 1.00 71.15 119 GLU A CA 15
ATOM 34626 C C . GLU A 1 119 ? 0.617 12.381 -5.484 1.00 63.34 119 GLU A C 15
ATOM 34627 O O . GLU A 1 119 ? 0.275 13.507 -5.589 1.00 22.50 119 GLU A O 15
ATOM 34639 N N . CYS A 1 120 ? -0.020 11.536 -4.746 1.00 5.43 120 CYS A N 15
ATOM 34640 C CA . CYS A 1 120 ? -1.347 11.845 -4.259 1.00 41.41 120 CYS A CA 15
ATOM 34641 C C . CYS A 1 120 ? -1.319 12.980 -3.214 1.00 21.54 120 CYS A C 15
ATOM 34642 O O . CYS A 1 120 ? -2.314 13.673 -2.994 1.00 60.33 120 CYS A O 15
ATOM 34649 N N . LEU A 1 121 ? -0.187 13.174 -2.588 1.00 52.33 121 LEU A N 15
ATOM 34650 C CA . LEU A 1 121 ? -0.029 14.277 -1.695 1.00 34.43 121 LEU A CA 15
ATOM 34651 C C . LEU A 1 121 ? 0.298 15.561 -2.447 1.00 13.22 121 LEU A C 15
ATOM 34652 O O . LEU A 1 121 ? -0.348 16.592 -2.236 1.00 55.31 121 LEU A O 15
ATOM 34668 N N . ALA A 1 122 ? 1.239 15.483 -3.365 1.00 41.43 122 ALA A N 15
ATOM 34669 C CA . ALA A 1 122 ? 1.745 16.665 -4.042 1.00 23.35 122 ALA A CA 15
ATOM 34670 C C . ALA A 1 122 ? 0.873 17.094 -5.214 1.00 32.34 122 ALA A C 15
ATOM 34671 O O . ALA A 1 122 ? 0.827 18.267 -5.566 1.00 51.10 122 ALA A O 15
ATOM 34678 N N . LYS A 1 123 ? 0.163 16.159 -5.774 1.00 31.10 123 LYS A N 15
ATOM 34679 C CA . LYS A 1 123 ? -0.651 16.367 -6.946 1.00 31.41 123 LYS A CA 15
ATOM 34680 C C . LYS A 1 123 ? -2.098 16.469 -6.484 1.00 0.41 123 LYS A C 15
ATOM 34681 O O . LYS A 1 123 ? -3.030 16.512 -7.283 1.00 44.12 123 LYS A O 15
ATOM 34700 N N . GLY A 1 124 ? -2.250 16.557 -5.165 1.00 61.21 124 GLY A N 15
ATOM 34701 C CA . GLY A 1 124 ? -3.528 16.548 -4.503 1.00 30.44 124 GLY A CA 15
ATOM 34702 C C . GLY A 1 124 ? -4.316 17.822 -4.610 1.00 32.55 124 GLY A C 15
ATOM 34703 O O . GLY A 1 124 ? -4.680 18.431 -3.604 1.00 21.30 124 GLY A O 15
ATOM 34707 N N . GLU A 1 125 ? -4.554 18.195 -5.803 1.00 61.12 125 GLU A N 15
ATOM 34708 C CA . GLU A 1 125 ? -5.409 19.290 -6.175 1.00 60.30 125 GLU A CA 15
ATOM 34709 C C . GLU A 1 125 ? -5.533 19.269 -7.672 1.00 30.42 125 GLU A C 15
ATOM 34710 O O . GLU A 1 125 ? -4.639 19.705 -8.392 1.00 53.44 125 GLU A O 15
ATOM 34722 N N . LEU A 1 126 ? -6.602 18.710 -8.136 1.00 71.13 126 LEU A N 15
ATOM 34723 C CA . LEU A 1 126 ? -6.843 18.577 -9.525 1.00 20.13 126 LEU A CA 15
ATOM 34724 C C . LEU A 1 126 ? -8.228 19.034 -9.850 1.00 11.23 126 LEU A C 15
ATOM 34725 O O . LEU A 1 126 ? -8.974 19.511 -8.969 1.00 22.50 126 LEU A O 15
ATOM 34741 N N . ASN A 1 127 ? -8.531 18.911 -11.094 1.00 34.21 127 ASN A N 15
ATOM 34742 C CA . ASN A 1 127 ? -9.796 19.175 -11.673 1.00 41.25 127 ASN A CA 15
ATOM 34743 C C . ASN A 1 127 ? -10.101 18.006 -12.592 1.00 32.33 127 ASN A C 15
ATOM 34744 O O . ASN A 1 127 ? -9.170 17.253 -12.959 1.00 31.23 127 ASN A O 15
ATOM 34755 N N . SER A 1 128 ? -11.366 17.816 -12.912 1.00 53.34 128 SER A N 15
ATOM 34756 C CA . SER A 1 128 ? -11.821 16.772 -13.821 1.00 72.40 128 SER A CA 15
ATOM 34757 C C . SER A 1 128 ? -11.520 15.381 -13.254 1.00 55.22 128 SER A C 15
ATOM 34758 O O . SER A 1 128 ? -11.295 14.401 -13.991 1.00 32.33 128 SER A O 15
ATOM 34766 N N . LYS A 1 129 ? -11.613 15.293 -11.974 1.00 20.41 129 LYS A N 15
ATOM 34767 C CA . LYS A 1 129 ? -11.360 14.092 -11.250 1.00 32.52 129 LYS A CA 15
ATOM 34768 C C . LYS A 1 129 ? -12.553 13.696 -10.432 1.00 22.21 129 LYS A C 15
ATOM 34769 O O . LYS A 1 129 ? -12.881 14.336 -9.436 1.00 50.23 129 LYS A O 15
ATOM 34788 N N . LEU A 1 130 ? -13.216 12.656 -10.874 1.00 63.23 130 LEU A N 15
ATOM 34789 C CA . LEU A 1 130 ? -14.353 12.137 -10.177 1.00 3.41 130 LEU A CA 15
ATOM 34790 C C . LEU A 1 130 ? -13.910 11.589 -8.831 1.00 42.23 130 LEU A C 15
ATOM 34791 O O . LEU A 1 130 ? -12.801 11.045 -8.694 1.00 14.40 130 LEU A O 15
ATOM 34807 N N . GLU A 1 131 ? -14.757 11.749 -7.866 1.00 71.11 131 GLU A N 15
ATOM 34808 C CA . GLU A 1 131 ? -14.511 11.320 -6.518 1.00 15.42 131 GLU A CA 15
ATOM 34809 C C . GLU A 1 131 ? -14.430 9.797 -6.401 1.00 53.13 131 GLU A C 15
ATOM 34810 O O . GLU A 1 131 ? -14.806 9.048 -7.321 1.00 20.44 131 GLU A O 15
ATOM 34822 N N . GLY A 1 132 ? -13.929 9.376 -5.290 1.00 50.44 132 GLY A N 15
ATOM 34823 C CA . GLY A 1 132 ? -13.938 8.009 -4.904 1.00 73.24 132 GLY A CA 15
ATOM 34824 C C . GLY A 1 132 ? -14.689 7.970 -3.626 1.00 1.54 132 GLY A C 15
ATOM 34825 O O . GLY A 1 132 ? -15.864 7.603 -3.589 1.00 11.12 132 GLY A O 15
ATOM 34829 N N . LYS A 1 133 ? -14.046 8.426 -2.591 1.00 13.43 133 LYS A N 15
ATOM 34830 C CA . LYS A 1 133 ? -14.693 8.638 -1.337 1.00 3.11 133 LYS A CA 15
ATOM 34831 C C . LYS A 1 133 ? -14.591 10.119 -1.036 1.00 2.22 133 LYS A C 15
ATOM 34832 O O . LYS A 1 133 ? -13.482 10.658 -1.003 1.00 33.31 133 LYS A O 15
ATOM 34851 N N . PRO A 1 134 ? -15.708 10.827 -0.896 1.00 71.02 134 PRO A N 15
ATOM 34852 C CA . PRO A 1 134 ? -15.671 12.206 -0.462 1.00 73.34 134 PRO A CA 15
ATOM 34853 C C . PRO A 1 134 ? -15.302 12.214 1.008 1.00 51.44 134 PRO A C 15
ATOM 34854 O O . PRO A 1 134 ? -16.098 11.803 1.855 1.00 45.32 134 PRO A O 15
ATOM 34865 N N . ILE A 1 135 ? -14.095 12.602 1.311 1.00 10.13 135 ILE A N 15
ATOM 34866 C CA . ILE A 1 135 ? -13.621 12.538 2.660 1.00 10.11 135 ILE A CA 15
ATOM 34867 C C . ILE A 1 135 ? -13.411 13.925 3.233 1.00 4.13 135 ILE A C 15
ATOM 34868 O O . ILE A 1 135 ? -12.456 14.619 2.871 1.00 34.30 135 ILE A O 15
ATOM 34884 N N . PRO A 1 136 ? -14.342 14.383 4.058 1.00 11.14 136 PRO A N 15
ATOM 34885 C CA . PRO A 1 136 ? -14.132 15.548 4.871 1.00 72.33 136 PRO A CA 15
ATOM 34886 C C . PRO A 1 136 ? -13.342 15.116 6.107 1.00 73.11 136 PRO A C 15
ATOM 34887 O O . PRO A 1 136 ? -13.653 14.084 6.736 1.00 75.04 136 PRO A O 15
ATOM 34898 N N . ASN A 1 137 ? -12.324 15.832 6.443 1.00 45.14 137 ASN A N 15
ATOM 34899 C CA . ASN A 1 137 ? -11.526 15.433 7.563 1.00 45.44 137 ASN A CA 15
ATOM 34900 C C . ASN A 1 137 ? -11.204 16.649 8.394 1.00 32.24 137 ASN A C 15
ATOM 34901 O O . ASN A 1 137 ? -10.304 17.442 8.045 1.00 33.25 137 ASN A O 15
ATOM 34912 N N . PRO A 1 138 ? -11.956 16.860 9.475 1.00 52.20 138 PRO A N 15
ATOM 34913 C CA . PRO A 1 138 ? -11.778 18.009 10.324 1.00 4.32 138 PRO A CA 15
ATOM 34914 C C . PRO A 1 138 ? -10.579 17.873 11.265 1.00 74.22 138 PRO A C 15
ATOM 34915 O O . PRO A 1 138 ? -10.721 17.542 12.453 1.00 73.40 138 PRO A O 15
ATOM 34926 N N . LEU A 1 139 ? -9.405 18.044 10.708 1.00 43.30 139 LEU A N 15
ATOM 34927 C CA . LEU A 1 139 ? -8.188 18.060 11.472 1.00 32.32 139 LEU A CA 15
ATOM 34928 C C . LEU A 1 139 ? -7.210 19.060 10.910 1.00 53.41 139 LEU A C 15
ATOM 34929 O O . LEU A 1 139 ? -7.362 19.523 9.760 1.00 44.42 139 LEU A O 15
ATOM 34945 N N . LEU A 1 140 ? -6.249 19.422 11.703 1.00 42.14 140 LEU A N 15
ATOM 34946 C CA . LEU A 1 140 ? -5.210 20.320 11.281 1.00 22.51 140 LEU A CA 15
ATOM 34947 C C . LEU A 1 140 ? -3.908 19.573 11.231 1.00 40.00 140 LEU A C 15
ATOM 34948 O O . LEU A 1 140 ? -3.280 19.349 12.265 1.00 24.25 140 LEU A O 15
ATOM 34964 N N . GLY A 1 141 ? -3.542 19.138 10.043 1.00 2.12 141 GLY A N 15
ATOM 34965 C CA . GLY A 1 141 ? -2.317 18.407 9.861 1.00 62.12 141 GLY A CA 15
ATOM 34966 C C . GLY A 1 141 ? -1.119 19.251 10.207 1.00 55.32 141 GLY A C 15
ATOM 34967 O O . GLY A 1 141 ? -1.007 20.405 9.764 1.00 60.20 141 GLY A O 15
ATOM 34971 N N . LEU A 1 142 ? -0.259 18.723 11.014 1.00 62.50 142 LEU A N 15
ATOM 34972 C CA . LEU A 1 142 ? 0.892 19.444 11.453 1.00 20.14 142 LEU A CA 15
ATOM 34973 C C . LEU A 1 142 ? 2.131 18.638 11.109 1.00 54.43 142 LEU A C 15
ATOM 34974 O O . LEU A 1 142 ? 2.461 17.663 11.789 1.00 1.12 142 LEU A O 15
ATOM 34990 N N . ASP A 1 143 ? 2.750 18.997 10.010 1.00 4.05 143 ASP A N 15
ATOM 34991 C CA . ASP A 1 143 ? 3.977 18.365 9.567 1.00 31.53 143 ASP A CA 15
ATOM 34992 C C . ASP A 1 143 ? 4.916 19.386 8.990 1.00 2.34 143 ASP A C 15
ATOM 34993 O O . ASP A 1 143 ? 4.486 20.324 8.300 1.00 61.55 143 ASP A O 15
ATOM 35002 N N . SER A 1 144 ? 6.169 19.240 9.289 1.00 2.34 144 SER A N 15
ATOM 35003 C CA . SER A 1 144 ? 7.171 20.083 8.725 1.00 25.30 144 SER A CA 15
ATOM 35004 C C . SER A 1 144 ? 8.442 19.281 8.565 1.00 50.54 144 SER A C 15
ATOM 35005 O O . SER A 1 144 ? 9.538 19.700 8.940 1.00 14.14 144 SER A O 15
ATOM 35013 N N . THR A 1 145 ? 8.285 18.126 8.023 1.00 4.44 145 THR A N 15
ATOM 35014 C CA . THR A 1 145 ? 9.405 17.301 7.730 1.00 12.33 145 THR A CA 15
ATOM 35015 C C . THR A 1 145 ? 9.889 17.654 6.330 1.00 14.54 145 THR A C 15
ATOM 35016 O O . THR A 1 145 ? 9.147 17.506 5.358 1.00 65.24 145 THR A O 15
ATOM 35027 N N . ARG A 1 146 ? 11.110 18.160 6.259 1.00 50.30 146 ARG A N 15
ATOM 35028 C CA . ARG A 1 146 ? 11.691 18.703 5.040 1.00 13.14 146 ARG A CA 15
ATOM 35029 C C . ARG A 1 146 ? 11.610 17.712 3.877 1.00 23.12 146 ARG A C 15
ATOM 35030 O O . ARG A 1 146 ? 12.255 16.644 3.901 1.00 50.02 146 ARG A O 15
ATOM 35051 N N . THR A 1 147 ? 10.808 18.052 2.904 1.00 51.13 147 THR A N 15
ATOM 35052 C CA . THR A 1 147 ? 10.626 17.254 1.722 1.00 3.10 147 THR A CA 15
ATOM 35053 C C . THR A 1 147 ? 11.767 17.507 0.742 1.00 1.32 147 THR A C 15
ATOM 35054 O O . THR A 1 147 ? 11.994 18.652 0.316 1.00 74.45 147 THR A O 15
ATOM 35065 N N . GLY A 1 148 ? 12.485 16.476 0.413 1.00 73.55 148 GLY A N 15
ATOM 35066 C CA . GLY A 1 148 ? 13.552 16.577 -0.518 1.00 43.45 148 GLY A CA 15
ATOM 35067 C C . GLY A 1 148 ? 14.386 15.339 -0.469 1.00 1.24 148 GLY A C 15
#